Protein 1VFI (pdb70)

Foldseek 3Di:
DDDDFADQCPVVQCVLLVVLVVQLVVQCVVCPVPPPSVVSSVVSCVVPVVVSVVSSVVSSVVCLVVSLVVQNPPQDDPPDDCDPSSCVCCVTNYD

Nearest PDB structures (foldseek):
  1vfi-assembly1_A  TM=8.852E-01  e=7.600E-11  Ascidia sydneiensis samea
  1vfi-assembly1_A  TM=9.109E-01  e=5.652E-12  Ascidia sydneiensis samea
  1vfi-assembly1_A  TM=7.689E-01  e=2.178E-11  Ascidia sydneiensis samea
  1vfi-assembly1_A  TM=8.622E-01  e=2.109E-12  Ascidia sydneiensis samea
  1vfi-assembly1_A  TM=8.698E-01  e=5.905E-11  Ascidia sydneiensis samea

Secondary structure (DSSP, 8-state):
--S-S---SSSS-SSTTHHHHHHHHHHHHHTTT-TTHHHHHHHHHHHH-HHHHHHHHHHHHHHHHHHHHHS-SSSS-SS-SS-HHHHHHHHHS--

InterPro domains:
  IPR021544 Vanadium-binding protein 2 [PF11437] (34-119)
  IPR037242 Vanadium-binding protein 2 superfamily [G3DSA:1.10.246.100] (26-120)
  IPR037242 Vanadium-binding protein 2 superfamily [SSF144129] (31-120)

Solvent-accessible surface area: 7465 Å² total; per-residue (Å²): 231,82,170,173,78,74,67,92,24,178,57,128,9,94,112,26,9,108,59,9,73,55,21,65,105,161,6,16,102,95,6,98,127,43,90,101,68,131,77,38,63,114,106,32,47,136,78,97,1,82,74,41,45,130,72,7,92,42,20,129,119,116,18,112,118,53,3,57,62,61,44,4,69,113,67,7,75,176,154,54,162,172,24,122,64,7,166,56,12,30,160,98,46,23,180

CATH classification: 1.10.246.100

Radius of gyration: 17.36 Å; Cα contacts (8 Å, |Δi|>4): 86; chains: 1; bounding box: 31×47×28 Å

GO terms:
  GO:0005515 protein binding (F, IPI)

Structure (mmCIF, N/CA/C/O backbone):
data_1VFI
#
_entry.id   1VFI
#
loop_
_atom_site.group_PDB
_atom_site.id
_atom_site.type_symbol
_atom_site.label_atom_id
_atom_site.label_alt_id
_atom_site.label_comp_id
_atom_site.label_asym_id
_atom_site.label_entity_id
_atom_site.label_seq_id
_atom_site.pdbx_PDB_ins_code
_atom_site.Cartn_x
_atom_site.Cartn_y
_atom_site.Cartn_z
_atom_site.occupancy
_atom_site.B_iso_or_equiv
_atom_site.auth_seq_id
_atom_site.auth_comp_id
_atom_site.auth_asym_id
_atom_site.auth_atom_id
_atom_site.pdbx_PDB_model_num
ATOM 1 N N . ILE A 1 1 ? -18.170 16.358 4.103 1.00 0.00 1 ILE A N 1
ATOM 2 C CA . ILE A 1 1 ? -16.730 16.348 3.909 1.00 0.00 1 ILE A CA 1
ATOM 3 C C . ILE A 1 1 ? -16.341 17.473 2.949 1.00 0.00 1 ILE A C 1
ATOM 4 O O . ILE A 1 1 ? -16.942 17.623 1.886 1.00 0.00 1 ILE A O 1
ATOM 20 N N . SER A 1 2 ? -15.338 18.236 3.358 1.00 0.00 2 SER A N 1
ATOM 21 C CA . SER A 1 2 ? -14.861 19.344 2.547 1.00 0.00 2 SER A CA 1
ATOM 22 C C . SER A 1 2 ? -13.360 19.199 2.293 1.00 0.00 2 SER A C 1
ATOM 23 O O . SER A 1 2 ? -12.695 18.382 2.929 1.00 0.00 2 SER A O 1
ATOM 31 N N . GLU A 1 3 ? -12.868 20.004 1.363 1.00 0.00 3 GLU A N 1
ATOM 32 C CA . GLU A 1 3 ? -11.457 19.975 1.017 1.00 0.00 3 GLU A CA 1
ATOM 33 C C . GLU A 1 3 ? -10.630 20.662 2.106 1.00 0.00 3 GLU A C 1
ATOM 34 O O . GLU A 1 3 ? -10.389 21.867 2.040 1.00 0.00 3 GLU A O 1
ATOM 46 N N . PHE A 1 4 ? -10.218 19.866 3.082 1.00 0.00 4 PHE A N 1
ATOM 47 C CA . PHE A 1 4 ? -9.423 20.383 4.183 1.00 0.00 4 PHE A CA 1
ATOM 48 C C . PHE A 1 4 ? -8.819 19.242 5.005 1.00 0.00 4 PHE A C 1
ATOM 49 O O . PHE A 1 4 ? -9.133 18.075 4.779 1.00 0.00 4 PHE A O 1
ATOM 66 N N . ALA A 1 5 ? -7.963 19.621 5.943 1.00 0.00 5 ALA A N 1
ATOM 67 C CA . ALA A 1 5 ? -7.313 18.644 6.801 1.00 0.00 5 ALA A CA 1
ATOM 68 C C . ALA A 1 5 ? -6.359 17.791 5.962 1.00 0.00 5 ALA A C 1
ATOM 69 O O . ALA A 1 5 ? -6.431 17.797 4.735 1.00 0.00 5 ALA A O 1
ATOM 76 N N . PRO A 1 6 ? -5.463 17.059 6.678 1.00 0.00 6 PRO A N 1
ATOM 77 C CA . PRO A 1 6 ? -4.496 16.203 6.013 1.00 0.00 6 PRO A CA 1
ATOM 78 C C . PRO A 1 6 ? -5.162 14.933 5.481 1.00 0.00 6 PRO A C 1
ATOM 79 O O . PRO A 1 6 ? -6.186 14.498 6.006 1.00 0.00 6 PRO A O 1
ATOM 90 N N . VAL A 1 7 ? -4.554 14.372 4.446 1.00 0.00 7 VAL A N 1
ATOM 91 C CA . VAL A 1 7 ? -5.075 13.160 3.838 1.00 0.00 7 VAL A CA 1
ATOM 92 C C . VAL A 1 7 ? -4.211 11.970 4.260 1.00 0.00 7 VAL A C 1
ATOM 93 O O . VAL A 1 7 ? -3.047 12.140 4.619 1.00 0.00 7 VAL A O 1
ATOM 106 N N . ASP A 1 8 ? -4.815 10.792 4.203 1.00 0.00 8 ASP A N 1
ATOM 107 C CA . ASP A 1 8 ? -4.115 9.574 4.576 1.00 0.00 8 ASP A CA 1
ATOM 108 C C . ASP A 1 8 ? -3.823 8.754 3.317 1.00 0.00 8 ASP A C 1
ATOM 109 O O . ASP A 1 8 ? -4.093 9.202 2.204 1.00 0.00 8 ASP A O 1
ATOM 118 N N . CYS A 1 9 ? -3.275 7.568 3.537 1.00 0.00 9 CYS A N 1
ATOM 119 C CA . CYS A 1 9 ? -2.944 6.681 2.434 1.00 0.00 9 CYS A CA 1
ATOM 120 C C . CYS A 1 9 ? -3.132 5.238 2.905 1.00 0.00 9 CYS A C 1
ATOM 121 O O . CYS A 1 9 ? -3.801 4.447 2.242 1.00 0.00 9 CYS A O 1
ATOM 128 N N . LYS A 1 10 ? -2.530 4.938 4.047 1.00 0.00 10 LYS A N 1
ATOM 129 C CA . LYS A 1 10 ? -2.623 3.604 4.614 1.00 0.00 10 LYS A CA 1
ATOM 130 C C . LYS A 1 10 ? -4.077 3.129 4.555 1.00 0.00 10 LYS A C 1
ATOM 131 O O . LYS A 1 10 ? -4.370 2.089 3.967 1.00 0.00 10 LYS A O 1
ATOM 150 N N . GLY A 1 11 ? -4.948 3.915 5.171 1.00 0.00 11 GLY A N 1
ATOM 151 C CA . GLY A 1 11 ? -6.364 3.588 5.195 1.00 0.00 11 GLY A CA 1
ATOM 152 C C . GLY A 1 11 ? -6.954 3.604 3.784 1.00 0.00 11 GLY A C 1
ATOM 153 O O . GLY A 1 11 ? -7.807 2.781 3.455 1.00 0.00 11 GLY A O 1
ATOM 157 N N . GLN A 1 12 ? -6.478 4.550 2.988 1.00 0.00 12 GLN A N 1
ATOM 158 C CA . GLN A 1 12 ? -6.948 4.683 1.620 1.00 0.00 12 GLN A CA 1
ATOM 159 C C . GLN A 1 12 ? -6.219 3.694 0.709 1.00 0.00 12 GLN A C 1
ATOM 160 O O . GLN A 1 12 ? -5.562 4.095 -0.250 1.00 0.00 12 GLN A O 1
ATOM 174 N N . CYS A 1 13 ? -6.360 2.419 1.041 1.00 0.00 13 CYS A N 1
ATOM 175 C CA . CYS A 1 13 ? -5.724 1.368 0.265 1.00 0.00 13 CYS A CA 1
ATOM 176 C C . CYS A 1 13 ? -6.438 0.049 0.564 1.00 0.00 13 CYS A C 1
ATOM 177 O O . CYS A 1 13 ? -5.796 -0.951 0.879 1.00 0.00 13 CYS A O 1
ATOM 184 N N . THR A 1 14 ? -7.758 0.090 0.456 1.00 0.00 14 THR A N 1
ATOM 185 C CA . THR A 1 14 ? -8.567 -1.090 0.712 1.00 0.00 14 THR A CA 1
ATOM 186 C C . THR A 1 14 ? -8.919 -1.790 -0.602 1.00 0.00 14 THR A C 1
ATOM 187 O O . THR A 1 14 ? -8.933 -3.018 -0.671 1.00 0.00 14 THR A O 1
ATOM 198 N N . THR A 1 15 ? -9.194 -0.979 -1.613 1.00 0.00 15 THR A N 1
ATOM 199 C CA . THR A 1 15 ? -9.545 -1.505 -2.921 1.00 0.00 15 THR A CA 1
ATOM 200 C C . THR A 1 15 ? -8.355 -2.244 -3.535 1.00 0.00 15 THR A C 1
ATOM 201 O O . THR A 1 15 ? -8.500 -3.362 -4.026 1.00 0.00 15 THR A O 1
ATOM 212 N N . PRO A 1 16 ? -7.173 -1.572 -3.487 1.00 0.00 16 PRO A N 1
ATOM 213 C CA . PRO A 1 16 ? -5.959 -2.153 -4.033 1.00 0.00 16 PRO A CA 1
ATOM 214 C C . PRO A 1 16 ? -5.413 -3.247 -3.113 1.00 0.00 16 PRO A C 1
ATOM 215 O O . PRO A 1 16 ? -4.588 -4.059 -3.530 1.00 0.00 16 PRO A O 1
ATOM 226 N N . CYS A 1 17 ? -5.896 -3.234 -1.879 1.00 0.00 17 CYS A N 1
ATOM 227 C CA . CYS A 1 17 ? -5.467 -4.216 -0.897 1.00 0.00 17 CYS A CA 1
ATOM 228 C C . CYS A 1 17 ? -6.692 -5.019 -0.454 1.00 0.00 17 CYS A C 1
ATOM 229 O O . CYS A 1 17 ? -6.734 -5.526 0.666 1.00 0.00 17 CYS A O 1
ATOM 236 N N . GLU A 1 18 ? -7.658 -5.109 -1.356 1.00 0.00 18 GLU A N 1
ATOM 237 C CA . GLU A 1 18 ? -8.881 -5.842 -1.072 1.00 0.00 18 GLU A CA 1
ATOM 238 C C . GLU A 1 18 ? -8.626 -7.349 -1.149 1.00 0.00 18 GLU A C 1
ATOM 239 O O . GLU A 1 18 ? -8.970 -8.087 -0.228 1.00 0.00 18 GLU A O 1
ATOM 251 N N . PRO A 1 19 ? -8.010 -7.770 -2.285 1.00 0.00 19 PRO A N 1
ATOM 252 C CA . PRO A 1 19 ? -7.705 -9.176 -2.494 1.00 0.00 19 PRO A CA 1
ATOM 253 C C . PRO A 1 19 ? -6.510 -9.610 -1.644 1.00 0.00 19 PRO A C 1
ATOM 254 O O . PRO A 1 19 ? -6.428 -10.764 -1.225 1.00 0.00 19 PRO A O 1
ATOM 265 N N . LEU A 1 20 ? -5.613 -8.663 -1.414 1.00 0.00 20 LEU A N 1
ATOM 266 C CA . LEU A 1 20 ? -4.426 -8.933 -0.620 1.00 0.00 20 LEU A CA 1
ATOM 267 C C . LEU A 1 20 ? -4.841 -9.269 0.813 1.00 0.00 20 LEU A C 1
ATOM 268 O O . LEU A 1 20 ? -4.604 -10.378 1.288 1.00 0.00 20 LEU A O 1
ATOM 284 N N . THR A 1 21 ? -5.455 -8.290 1.463 1.00 0.00 21 THR A N 1
ATOM 285 C CA . THR A 1 21 ? -5.905 -8.468 2.832 1.00 0.00 21 THR A CA 1
ATOM 286 C C . THR A 1 21 ? -6.650 -9.797 2.980 1.00 0.00 21 THR A C 1
ATOM 287 O O . THR A 1 21 ? -6.377 -10.566 3.901 1.00 0.00 21 THR A O 1
ATOM 298 N N . ALA A 1 22 ? -7.575 -10.026 2.060 1.00 0.00 22 ALA A N 1
ATOM 299 C CA . ALA A 1 22 ? -8.360 -11.248 2.077 1.00 0.00 22 ALA A CA 1
ATOM 300 C C . ALA A 1 22 ? -7.420 -12.454 2.035 1.00 0.00 22 ALA A C 1
ATOM 301 O O . ALA A 1 22 ? -7.713 -13.496 2.621 1.00 0.00 22 ALA A O 1
ATOM 308 N N . CYS A 1 23 ? -6.308 -12.274 1.337 1.00 0.00 23 CYS A N 1
ATOM 309 C CA . CYS A 1 23 ? -5.323 -13.334 1.211 1.00 0.00 23 CYS A CA 1
ATOM 310 C C . CYS A 1 23 ? -4.692 -13.569 2.585 1.00 0.00 23 CYS A C 1
ATOM 311 O O . CYS A 1 23 ? -4.662 -14.698 3.073 1.00 0.00 23 CYS A O 1
ATOM 318 N N . LYS A 1 24 ? -4.203 -12.485 3.169 1.00 0.00 24 LYS A N 1
ATOM 319 C CA . LYS A 1 24 ? -3.574 -12.559 4.477 1.00 0.00 24 LYS A CA 1
ATOM 320 C C . LYS A 1 24 ? -4.564 -13.153 5.481 1.00 0.00 24 LYS A C 1
ATOM 321 O O . LYS A 1 24 ? -4.217 -14.055 6.241 1.00 0.00 24 LYS A O 1
ATOM 340 N N . GLU A 1 25 ? -5.778 -12.621 5.452 1.00 0.00 25 GLU A N 1
ATOM 341 C CA . GLU A 1 25 ? -6.821 -13.087 6.350 1.00 0.00 25 GLU A CA 1
ATOM 342 C C . GLU A 1 25 ? -7.034 -14.593 6.180 1.00 0.00 25 GLU A C 1
ATOM 343 O O . GLU A 1 25 ? -6.718 -15.373 7.076 1.00 0.00 25 GLU A O 1
ATOM 355 N N . LYS A 1 26 ? -7.570 -14.955 5.023 1.00 0.00 26 LYS A N 1
ATOM 356 C CA . LYS A 1 26 ? -7.829 -16.353 4.724 1.00 0.00 26 LYS A CA 1
ATOM 357 C C . LYS A 1 26 ? -6.669 -17.205 5.243 1.00 0.00 26 LYS A C 1
ATOM 358 O O . LYS A 1 26 ? -6.886 -18.269 5.822 1.00 0.00 26 LYS A O 1
ATOM 377 N N . CYS A 1 27 ? -5.463 -16.706 5.017 1.00 0.00 27 CYS A N 1
ATOM 378 C CA . CYS A 1 27 ? -4.269 -17.408 5.455 1.00 0.00 27 CYS A CA 1
ATOM 379 C C . CYS A 1 27 ? -4.242 -17.403 6.985 1.00 0.00 27 CYS A C 1
ATOM 380 O O . CYS A 1 27 ? -4.138 -18.457 7.611 1.00 0.00 27 CYS A O 1
ATOM 387 N N . ALA A 1 28 ? -4.337 -16.205 7.543 1.00 0.00 28 ALA A N 1
ATOM 388 C CA . ALA A 1 28 ? -4.325 -16.049 8.987 1.00 0.00 28 ALA A CA 1
ATOM 389 C C . ALA A 1 28 ? -5.150 -17.169 9.624 1.00 0.00 28 ALA A C 1
ATOM 390 O O . ALA A 1 28 ? -4.734 -17.765 10.616 1.00 0.00 28 ALA A O 1
ATOM 397 N N . GLU A 1 29 ? -6.306 -17.422 9.027 1.00 0.00 29 GLU A N 1
ATOM 398 C CA . GLU A 1 29 ? -7.194 -18.459 9.523 1.00 0.00 29 GLU A CA 1
ATOM 399 C C . GLU A 1 29 ? -6.529 -19.832 9.397 1.00 0.00 29 GLU A C 1
ATOM 400 O O . GLU A 1 29 ? -6.411 -20.561 10.380 1.00 0.00 29 GLU A O 1
ATOM 412 N N . SER A 1 30 ? -6.111 -20.141 8.179 1.00 0.00 30 SER A N 1
ATOM 413 C CA . SER A 1 30 ? -5.460 -21.413 7.911 1.00 0.00 30 SER A CA 1
ATOM 414 C C . SER A 1 30 ? -4.184 -21.534 8.746 1.00 0.00 30 SER A C 1
ATOM 415 O O . SER A 1 30 ? -3.724 -22.640 9.026 1.00 0.00 30 SER A O 1
ATOM 423 N N . CYS A 1 31 ? -3.649 -20.382 9.122 1.00 0.00 31 CYS A N 1
ATOM 424 C CA . CYS A 1 31 ? -2.436 -20.345 9.920 1.00 0.00 31 CYS A CA 1
ATOM 425 C C . CYS A 1 31 ? -2.806 -19.905 11.338 1.00 0.00 31 CYS A C 1
ATOM 426 O O . CYS A 1 31 ? -2.198 -18.986 11.885 1.00 0.00 31 CYS A O 1
ATOM 433 N N . GLU A 1 32 ? -3.801 -20.582 11.892 1.00 0.00 32 GLU A N 1
ATOM 434 C CA . GLU A 1 32 ? -4.259 -20.272 13.236 1.00 0.00 32 GLU A CA 1
ATOM 435 C C . GLU A 1 32 ? -3.350 -20.934 14.273 1.00 0.00 32 GLU A C 1
ATOM 436 O O . GLU A 1 32 ? -3.154 -22.148 14.248 1.00 0.00 32 GLU A O 1
ATOM 448 N N . THR A 1 33 ? -2.817 -20.106 15.160 1.00 0.00 33 THR A N 1
ATOM 449 C CA . THR A 1 33 ? -1.932 -20.596 16.203 1.00 0.00 33 THR A CA 1
ATOM 450 C C . THR A 1 33 ? -0.908 -21.570 15.620 1.00 0.00 33 THR A C 1
ATOM 451 O O . THR A 1 33 ? -0.459 -22.489 16.305 1.00 0.00 33 THR A O 1
ATOM 462 N N . SER A 1 34 ? -0.567 -21.338 14.361 1.00 0.00 34 SER A N 1
ATOM 463 C CA . SER A 1 34 ? 0.397 -22.184 13.677 1.00 0.00 34 SER A CA 1
ATOM 464 C C . SER A 1 34 ? 1.819 -21.786 14.078 1.00 0.00 34 SER A C 1
ATOM 465 O O . SER A 1 34 ? 2.071 -20.633 14.425 1.00 0.00 34 SER A O 1
ATOM 473 N N . ALA A 1 35 ? 2.711 -22.764 14.018 1.00 0.00 35 ALA A N 1
ATOM 474 C CA . ALA A 1 35 ? 4.101 -22.531 14.371 1.00 0.00 35 ALA A CA 1
ATOM 475 C C . ALA A 1 35 ? 4.647 -21.371 13.536 1.00 0.00 35 ALA A C 1
ATOM 476 O O . ALA A 1 35 ? 4.806 -21.496 12.322 1.00 0.00 35 ALA A O 1
ATOM 483 N N . ASP A 1 36 ? 4.919 -20.269 14.219 1.00 0.00 36 ASP A N 1
ATOM 484 C CA . ASP A 1 36 ? 5.444 -19.087 13.555 1.00 0.00 36 ASP A CA 1
ATOM 485 C C . ASP A 1 36 ? 4.391 -18.541 12.588 1.00 0.00 36 ASP A C 1
ATOM 486 O O . ASP A 1 36 ? 4.590 -18.559 11.374 1.00 0.00 36 ASP A O 1
ATOM 495 N N . LYS A 1 37 ? 3.295 -18.068 13.163 1.00 0.00 37 LYS A N 1
ATOM 496 C CA . LYS A 1 37 ? 2.211 -17.518 12.367 1.00 0.00 37 LYS A CA 1
ATOM 497 C C . LYS A 1 37 ? 2.795 -16.671 11.234 1.00 0.00 37 LYS A C 1
ATOM 498 O O . LYS A 1 37 ? 2.529 -16.929 10.061 1.00 0.00 37 LYS A O 1
ATOM 517 N N . LYS A 1 38 ? 3.579 -15.677 11.625 1.00 0.00 38 LYS A N 1
ATOM 518 C CA . LYS A 1 38 ? 4.203 -14.791 10.657 1.00 0.00 38 LYS A CA 1
ATOM 519 C C . LYS A 1 38 ? 4.710 -15.614 9.472 1.00 0.00 38 LYS A C 1
ATOM 520 O O . LYS A 1 38 ? 4.176 -15.513 8.368 1.00 0.00 38 LYS A O 1
ATOM 539 N N . THR A 1 39 ? 5.735 -16.409 9.740 1.00 0.00 39 THR A N 1
ATOM 540 C CA . THR A 1 39 ? 6.321 -17.249 8.709 1.00 0.00 39 THR A CA 1
ATOM 541 C C . THR A 1 39 ? 5.223 -17.912 7.874 1.00 0.00 39 THR A C 1
ATOM 542 O O . THR A 1 39 ? 5.189 -17.760 6.654 1.00 0.00 39 THR A O 1
ATOM 553 N N . CYS A 1 40 ? 4.353 -18.634 8.565 1.00 0.00 40 CYS A N 1
ATOM 554 C CA . CYS A 1 40 ? 3.258 -19.321 7.903 1.00 0.00 40 CYS A CA 1
ATOM 555 C C . CYS A 1 40 ? 2.605 -18.348 6.919 1.00 0.00 40 CYS A C 1
ATOM 556 O O . CYS A 1 40 ? 2.649 -18.561 5.708 1.00 0.00 40 CYS A O 1
ATOM 563 N N . ARG A 1 41 ? 2.016 -17.300 7.475 1.00 0.00 41 ARG A N 1
ATOM 564 C CA . ARG A 1 41 ? 1.355 -16.293 6.661 1.00 0.00 41 ARG A CA 1
ATOM 565 C C . ARG A 1 41 ? 2.282 -15.828 5.536 1.00 0.00 41 ARG A C 1
ATOM 566 O O . ARG A 1 41 ? 1.884 -15.794 4.373 1.00 0.00 41 ARG A O 1
ATOM 587 N N . ARG A 1 42 ? 3.501 -15.482 5.923 1.00 0.00 42 ARG A N 1
ATOM 588 C CA . ARG A 1 42 ? 4.488 -15.021 4.961 1.00 0.00 42 ARG A CA 1
ATOM 589 C C . ARG A 1 42 ? 4.518 -15.948 3.745 1.00 0.00 42 ARG A C 1
ATOM 590 O O . ARG A 1 42 ? 4.459 -15.486 2.606 1.00 0.00 42 ARG A O 1
ATOM 611 N N . ASN A 1 43 ? 4.610 -17.239 4.027 1.00 0.00 43 ASN A N 1
ATOM 612 C CA . ASN A 1 43 ? 4.649 -18.236 2.970 1.00 0.00 43 ASN A CA 1
ATOM 613 C C . ASN A 1 43 ? 3.319 -18.221 2.213 1.00 0.00 43 ASN A C 1
ATOM 614 O O . ASN A 1 43 ? 3.295 -18.364 0.991 1.00 0.00 43 ASN A O 1
ATOM 625 N N . CYS A 1 44 ? 2.246 -18.048 2.970 1.00 0.00 44 CYS A N 1
ATOM 626 C CA . CYS A 1 44 ? 0.916 -18.014 2.386 1.00 0.00 44 CYS A CA 1
ATOM 627 C C . CYS A 1 44 ? 0.808 -16.763 1.511 1.00 0.00 44 CYS A C 1
ATOM 628 O O . CYS A 1 44 ? -0.021 -16.705 0.604 1.00 0.00 44 CYS A O 1
ATOM 635 N N . LYS A 1 45 ? 1.657 -15.792 1.815 1.00 0.00 45 LYS A N 1
ATOM 636 C CA . LYS A 1 45 ? 1.667 -14.546 1.067 1.00 0.00 45 LYS A CA 1
ATOM 637 C C . LYS A 1 45 ? 2.300 -14.785 -0.305 1.00 0.00 45 LYS A C 1
ATOM 638 O O . LYS A 1 45 ? 2.122 -13.984 -1.222 1.00 0.00 45 LYS A O 1
ATOM 657 N N . LYS A 1 46 ? 3.027 -15.888 -0.402 1.00 0.00 46 LYS A N 1
ATOM 658 C CA . LYS A 1 46 ? 3.687 -16.242 -1.647 1.00 0.00 46 LYS A CA 1
ATOM 659 C C . LYS A 1 46 ? 2.798 -17.206 -2.435 1.00 0.00 46 LYS A C 1
ATOM 660 O O . LYS A 1 46 ? 2.902 -17.294 -3.658 1.00 0.00 46 LYS A O 1
ATOM 679 N N . ALA A 1 47 ? 1.944 -17.906 -1.703 1.00 0.00 47 ALA A N 1
ATOM 680 C CA . ALA A 1 47 ? 1.038 -18.861 -2.318 1.00 0.00 47 ALA A CA 1
ATOM 681 C C . ALA A 1 47 ? 0.376 -18.216 -3.537 1.00 0.00 47 ALA A C 1
ATOM 682 O O . ALA A 1 47 ? 0.531 -18.697 -4.659 1.00 0.00 47 ALA A O 1
ATOM 689 N N . ASP A 1 48 ? -0.349 -17.138 -3.277 1.00 0.00 48 ASP A N 1
ATOM 690 C CA . ASP A 1 48 ? -1.035 -16.423 -4.339 1.00 0.00 48 ASP A CA 1
ATOM 691 C C . ASP A 1 48 ? -1.385 -15.014 -3.856 1.00 0.00 48 ASP A C 1
ATOM 692 O O . ASP A 1 48 ? -2.481 -14.519 -4.116 1.00 0.00 48 ASP A O 1
ATOM 701 N N . CYS A 1 49 ? -0.434 -14.407 -3.162 1.00 0.00 49 CYS A N 1
ATOM 702 C CA . CYS A 1 49 ? -0.628 -13.065 -2.640 1.00 0.00 49 CYS A CA 1
ATOM 703 C C . CYS A 1 49 ? 0.568 -12.208 -3.062 1.00 0.00 49 CYS A C 1
ATOM 704 O O . CYS A 1 49 ? 0.884 -11.214 -2.411 1.00 0.00 49 CYS A O 1
ATOM 711 N N . GLU A 1 50 ? 1.199 -12.625 -4.150 1.00 0.00 50 GLU A N 1
ATOM 712 C CA . GLU A 1 50 ? 2.353 -11.908 -4.666 1.00 0.00 50 GLU A CA 1
ATOM 713 C C . GLU A 1 50 ? 1.903 -10.671 -5.446 1.00 0.00 50 GLU A C 1
ATOM 714 O O . GLU A 1 50 ? 2.406 -9.572 -5.217 1.00 0.00 50 GLU A O 1
ATOM 726 N N . PRO A 1 51 ? 0.937 -10.898 -6.375 1.00 0.00 51 PRO A N 1
ATOM 727 C CA . PRO A 1 51 ? 0.414 -9.815 -7.191 1.00 0.00 51 PRO A CA 1
ATOM 728 C C . PRO A 1 51 ? -0.527 -8.922 -6.379 1.00 0.00 51 PRO A C 1
ATOM 729 O O . PRO A 1 51 ? -0.525 -7.703 -6.540 1.00 0.00 51 PRO A O 1
ATOM 740 N N . GLN A 1 52 ? -1.309 -9.565 -5.524 1.00 0.00 52 GLN A N 1
ATOM 741 C CA . GLN A 1 52 ? -2.253 -8.845 -4.686 1.00 0.00 52 GLN A CA 1
ATOM 742 C C . GLN A 1 52 ? -1.515 -7.851 -3.787 1.00 0.00 52 GLN A C 1
ATOM 743 O O . GLN A 1 52 ? -1.916 -6.694 -3.673 1.00 0.00 52 GLN A O 1
ATOM 757 N N . ASP A 1 53 ? -0.448 -8.339 -3.171 1.00 0.00 53 ASP A N 1
ATOM 758 C CA . ASP A 1 53 ? 0.350 -7.508 -2.285 1.00 0.00 53 ASP A CA 1
ATOM 759 C C . ASP A 1 53 ? 0.933 -6.338 -3.080 1.00 0.00 53 ASP A C 1
ATOM 760 O O . ASP A 1 53 ? 0.958 -5.207 -2.597 1.00 0.00 53 ASP A O 1
ATOM 769 N N . LYS A 1 54 ? 1.389 -6.650 -4.284 1.00 0.00 54 LYS A N 1
ATOM 770 C CA . LYS A 1 54 ? 1.970 -5.638 -5.149 1.00 0.00 54 LYS A CA 1
ATOM 771 C C . LYS A 1 54 ? 0.960 -4.507 -5.355 1.00 0.00 54 LYS A C 1
ATOM 772 O O . LYS A 1 54 ? 1.271 -3.342 -5.112 1.00 0.00 54 LYS A O 1
ATOM 791 N N . VAL A 1 55 ? -0.227 -4.891 -5.799 1.00 0.00 55 VAL A N 1
ATOM 792 C CA . VAL A 1 55 ? -1.285 -3.923 -6.039 1.00 0.00 55 VAL A CA 1
ATOM 793 C C . VAL A 1 55 ? -1.383 -2.974 -4.843 1.00 0.00 55 VAL A C 1
ATOM 794 O O . VAL A 1 55 ? -1.675 -1.790 -5.008 1.00 0.00 55 VAL A O 1
ATOM 807 N N . CYS A 1 56 ? -1.134 -3.529 -3.666 1.00 0.00 56 CYS A N 1
ATOM 808 C CA . CYS A 1 56 ? -1.191 -2.746 -2.443 1.00 0.00 56 CYS A CA 1
ATOM 809 C C . CYS A 1 56 ? -0.128 -1.649 -2.525 1.00 0.00 56 CYS A C 1
ATOM 810 O O . CYS A 1 56 ? -0.454 -0.463 -2.545 1.00 0.00 56 CYS A O 1
ATOM 817 N N . ASP A 1 57 ? 1.123 -2.084 -2.570 1.00 0.00 57 ASP A N 1
ATOM 818 C CA . ASP A 1 57 ? 2.236 -1.153 -2.650 1.00 0.00 57 ASP A CA 1
ATOM 819 C C . ASP A 1 57 ? 1.894 -0.039 -3.640 1.00 0.00 57 ASP A C 1
ATOM 820 O O . ASP A 1 57 ? 1.972 1.142 -3.303 1.00 0.00 57 ASP A O 1
ATOM 829 N N . ALA A 1 58 ? 1.524 -0.453 -4.843 1.00 0.00 58 ALA A N 1
ATOM 830 C CA . ALA A 1 58 ? 1.169 0.496 -5.885 1.00 0.00 58 ALA A CA 1
ATOM 831 C C . ALA A 1 58 ? 0.324 1.619 -5.281 1.00 0.00 58 ALA A C 1
ATOM 832 O O . ALA A 1 58 ? 0.635 2.796 -5.453 1.00 0.00 58 ALA A O 1
ATOM 839 N N . CYS A 1 59 ? -0.729 1.215 -4.585 1.00 0.00 59 CYS A N 1
ATOM 840 C CA . CYS A 1 59 ? -1.621 2.172 -3.954 1.00 0.00 59 CYS A CA 1
ATOM 841 C C . CYS A 1 59 ? -0.782 3.108 -3.082 1.00 0.00 59 CYS A C 1
ATOM 842 O O . CYS A 1 59 ? -0.821 4.325 -3.256 1.00 0.00 59 CYS A O 1
ATOM 849 N N . ARG A 1 60 ? -0.043 2.505 -2.162 1.00 0.00 60 ARG A N 1
ATOM 850 C CA . ARG A 1 60 ? 0.804 3.270 -1.263 1.00 0.00 60 ARG A CA 1
ATOM 851 C C . ARG A 1 60 ? 1.788 4.127 -2.061 1.00 0.00 60 ARG A C 1
ATOM 852 O O . ARG A 1 60 ? 2.198 5.194 -1.607 1.00 0.00 60 ARG A O 1
ATOM 873 N N . MET A 1 61 ? 2.140 3.627 -3.237 1.00 0.00 61 MET A N 1
ATOM 874 C CA . MET A 1 61 ? 3.069 4.334 -4.103 1.00 0.00 61 MET A CA 1
ATOM 875 C C . MET A 1 61 ? 2.381 5.507 -4.803 1.00 0.00 61 MET A C 1
ATOM 876 O O . MET A 1 61 ? 2.916 6.614 -4.837 1.00 0.00 61 MET A O 1
ATOM 890 N N . LYS A 1 62 ? 1.206 5.225 -5.345 1.00 0.00 62 LYS A N 1
ATOM 891 C CA . LYS A 1 62 ? 0.439 6.243 -6.043 1.00 0.00 62 LYS A CA 1
ATOM 892 C C . LYS A 1 62 ? -0.031 7.298 -5.039 1.00 0.00 62 LYS A C 1
ATOM 893 O O . LYS A 1 62 ? 0.257 8.483 -5.198 1.00 0.00 62 LYS A O 1
ATOM 912 N N . CYS A 1 63 ? -0.748 6.829 -4.028 1.00 0.00 63 CYS A N 1
ATOM 913 C CA . CYS A 1 63 ? -1.261 7.717 -2.999 1.00 0.00 63 CYS A CA 1
ATOM 914 C C . CYS A 1 63 ? -0.155 8.705 -2.622 1.00 0.00 63 CYS A C 1
ATOM 915 O O . CYS A 1 63 ? -0.388 9.911 -2.566 1.00 0.00 63 CYS A O 1
ATOM 922 N N . HIS A 1 64 ? 1.025 8.156 -2.372 1.00 0.00 64 HIS A N 1
ATOM 923 C CA . HIS A 1 64 ? 2.167 8.973 -2.001 1.00 0.00 64 HIS A CA 1
ATOM 924 C C . HIS A 1 64 ? 2.251 10.188 -2.927 1.00 0.00 64 HIS A C 1
ATOM 925 O O . HIS A 1 64 ? 2.365 11.321 -2.462 1.00 0.00 64 HIS A O 1
ATOM 939 N N . LYS A 1 65 ? 2.190 9.911 -4.221 1.00 0.00 65 LYS A N 1
ATOM 940 C CA . LYS A 1 65 ? 2.258 10.967 -5.217 1.00 0.00 65 LYS A CA 1
ATOM 941 C C . LYS A 1 65 ? 0.931 11.730 -5.236 1.00 0.00 65 LYS A C 1
ATOM 942 O O . LYS A 1 65 ? 0.913 12.954 -5.119 1.00 0.00 65 LYS A O 1
ATOM 961 N N . ALA A 1 66 ? -0.147 10.974 -5.384 1.00 0.00 66 ALA A N 1
ATOM 962 C CA . ALA A 1 66 ? -1.475 11.563 -5.420 1.00 0.00 66 ALA A CA 1
ATOM 963 C C . ALA A 1 66 ? -1.594 12.609 -4.309 1.00 0.00 66 ALA A C 1
ATOM 964 O O . ALA A 1 66 ? -2.093 13.710 -4.539 1.00 0.00 66 ALA A O 1
ATOM 971 N N . CYS A 1 67 ? -1.127 12.228 -3.129 1.00 0.00 67 CYS A N 1
ATOM 972 C CA . CYS A 1 67 ? -1.176 13.119 -1.982 1.00 0.00 67 CYS A CA 1
ATOM 973 C C . CYS A 1 67 ? -0.391 14.387 -2.326 1.00 0.00 67 CYS A C 1
ATOM 974 O O . CYS A 1 67 ? -0.948 15.484 -2.330 1.00 0.00 67 CYS A O 1
ATOM 981 N N . ARG A 1 68 ? 0.889 14.195 -2.606 1.00 0.00 68 ARG A N 1
ATOM 982 C CA . ARG A 1 68 ? 1.756 15.309 -2.950 1.00 0.00 68 ARG A CA 1
ATOM 983 C C . ARG A 1 68 ? 1.043 16.257 -3.917 1.00 0.00 68 ARG A C 1
ATOM 984 O O . ARG A 1 68 ? 0.855 17.434 -3.613 1.00 0.00 68 ARG A O 1
ATOM 1005 N N . ALA A 1 69 ? 0.664 15.709 -5.062 1.00 0.00 69 ALA A N 1
ATOM 1006 C CA . ALA A 1 69 ? -0.024 16.490 -6.075 1.00 0.00 69 ALA A CA 1
ATOM 1007 C C . ALA A 1 69 ? -1.316 17.059 -5.484 1.00 0.00 69 ALA A C 1
ATOM 1008 O O . ALA A 1 69 ? -1.750 18.146 -5.863 1.00 0.00 69 ALA A O 1
ATOM 1015 N N . ALA A 1 70 ? -1.893 16.299 -4.566 1.00 0.00 70 ALA A N 1
ATOM 1016 C CA . ALA A 1 70 ? -3.126 16.713 -3.919 1.00 0.00 70 ALA A CA 1
ATOM 1017 C C . ALA A 1 70 ? -2.817 17.805 -2.893 1.00 0.00 70 ALA A C 1
ATOM 1018 O O . ALA A 1 70 ? -2.751 18.984 -3.237 1.00 0.00 70 ALA A O 1
ATOM 1025 N N . ASN A 1 71 ? -2.636 17.374 -1.653 1.00 0.00 71 ASN A N 1
ATOM 1026 C CA . ASN A 1 71 ? -2.335 18.300 -0.575 1.00 0.00 71 ASN A CA 1
ATOM 1027 C C . ASN A 1 71 ? -1.357 19.363 -1.080 1.00 0.00 71 ASN A C 1
ATOM 1028 O O . ASN A 1 71 ? -1.738 20.515 -1.286 1.00 0.00 71 ASN A O 1
ATOM 1039 N N . CYS A 1 72 ? -0.115 18.939 -1.265 1.00 0.00 72 CYS A N 1
ATOM 1040 C CA . CYS A 1 72 ? 0.920 19.840 -1.741 1.00 0.00 72 CYS A CA 1
ATOM 1041 C C . CYS A 1 72 ? 0.642 20.156 -3.212 1.00 0.00 72 CYS A C 1
ATOM 1042 O O . CYS A 1 72 ? -0.244 19.560 -3.822 1.00 0.00 72 CYS A O 1
ATOM 1049 N N . ALA A 1 73 ? 1.417 21.093 -3.740 1.00 0.00 73 ALA A N 1
ATOM 1050 C CA . ALA A 1 73 ? 1.265 21.495 -5.128 1.00 0.00 73 ALA A CA 1
ATOM 1051 C C . ALA A 1 73 ? 2.321 22.548 -5.467 1.00 0.00 73 ALA A C 1
ATOM 1052 O O . ALA A 1 73 ? 2.987 22.456 -6.498 1.00 0.00 73 ALA A O 1
ATOM 1059 N N . SER A 1 74 ? 2.442 23.526 -4.581 1.00 0.00 74 SER A N 1
ATOM 1060 C CA . SER A 1 74 ? 3.406 24.596 -4.774 1.00 0.00 74 SER A CA 1
ATOM 1061 C C . SER A 1 74 ? 4.760 24.193 -4.185 1.00 0.00 74 SER A C 1
ATOM 1062 O O . SER A 1 74 ? 5.806 24.586 -4.699 1.00 0.00 74 SER A O 1
ATOM 1070 N N . GLU A 1 75 ? 4.695 23.414 -3.115 1.00 0.00 75 GLU A N 1
ATOM 1071 C CA . GLU A 1 75 ? 5.903 22.954 -2.450 1.00 0.00 75 GLU A CA 1
ATOM 1072 C C . GLU A 1 75 ? 6.596 21.881 -3.292 1.00 0.00 75 GLU A C 1
ATOM 1073 O O . GLU A 1 75 ? 7.756 21.551 -3.051 1.00 0.00 75 GLU A O 1
ATOM 1085 N N . CYS A 1 76 ? 5.856 21.367 -4.264 1.00 0.00 76 CYS A N 1
ATOM 1086 C CA . CYS A 1 76 ? 6.385 20.338 -5.143 1.00 0.00 76 CYS A CA 1
ATOM 1087 C C . CYS A 1 76 ? 5.887 20.617 -6.562 1.00 0.00 76 CYS A C 1
ATOM 1088 O O . CYS A 1 76 ? 4.710 20.420 -6.861 1.00 0.00 76 CYS A O 1
ATOM 1095 N N . PRO A 1 77 ? 6.833 21.082 -7.422 1.00 0.00 77 PRO A N 1
ATOM 1096 C CA . PRO A 1 77 ? 6.502 21.389 -8.803 1.00 0.00 77 PRO A CA 1
ATOM 1097 C C . PRO A 1 77 ? 6.335 20.109 -9.625 1.00 0.00 77 PRO A C 1
ATOM 1098 O O . PRO A 1 77 ? 6.327 19.010 -9.073 1.00 0.00 77 PRO A O 1
ATOM 1109 N N . LYS A 1 78 ? 6.204 20.295 -10.930 1.00 0.00 78 LYS A N 1
ATOM 1110 C CA . LYS A 1 78 ? 6.037 19.169 -11.833 1.00 0.00 78 LYS A CA 1
ATOM 1111 C C . LYS A 1 78 ? 7.221 18.213 -11.674 1.00 0.00 78 LYS A C 1
ATOM 1112 O O . LYS A 1 78 ? 7.054 17.083 -11.217 1.00 0.00 78 LYS A O 1
ATOM 1131 N N . HIS A 1 79 ? 8.391 18.701 -12.059 1.00 0.00 79 HIS A N 1
ATOM 1132 C CA . HIS A 1 79 ? 9.602 17.904 -11.965 1.00 0.00 79 HIS A CA 1
ATOM 1133 C C . HIS A 1 79 ? 10.492 18.453 -10.848 1.00 0.00 79 HIS A C 1
ATOM 1134 O O . HIS A 1 79 ? 10.877 19.621 -10.873 1.00 0.00 79 HIS A O 1
ATOM 1148 N N . GLU A 1 80 ? 10.792 17.585 -9.893 1.00 0.00 80 GLU A N 1
ATOM 1149 C CA . GLU A 1 80 ? 11.628 17.968 -8.769 1.00 0.00 80 GLU A CA 1
ATOM 1150 C C . GLU A 1 80 ? 12.717 16.918 -8.535 1.00 0.00 80 GLU A C 1
ATOM 1151 O O . GLU A 1 80 ? 12.962 16.071 -9.393 1.00 0.00 80 GLU A O 1
ATOM 1163 N N . HIS A 1 81 ? 13.340 17.007 -7.369 1.00 0.00 81 HIS A N 1
ATOM 1164 C CA . HIS A 1 81 ? 14.396 16.075 -7.012 1.00 0.00 81 HIS A CA 1
ATOM 1165 C C . HIS A 1 81 ? 14.573 16.059 -5.492 1.00 0.00 81 HIS A C 1
ATOM 1166 O O . HIS A 1 81 ? 15.574 16.552 -4.975 1.00 0.00 81 HIS A O 1
ATOM 1180 N N . LYS A 1 82 ? 13.586 15.486 -4.819 1.00 0.00 82 LYS A N 1
ATOM 1181 C CA . LYS A 1 82 ? 13.620 15.399 -3.369 1.00 0.00 82 LYS A CA 1
ATOM 1182 C C . LYS A 1 82 ? 13.761 16.805 -2.782 1.00 0.00 82 LYS A C 1
ATOM 1183 O O . LYS A 1 82 ? 14.721 17.089 -2.067 1.00 0.00 82 LYS A O 1
ATOM 1202 N N . SER A 1 83 ? 12.789 17.646 -3.104 1.00 0.00 83 SER A N 1
ATOM 1203 C CA . SER A 1 83 ? 12.793 19.015 -2.617 1.00 0.00 83 SER A CA 1
ATOM 1204 C C . SER A 1 83 ? 12.552 19.033 -1.106 1.00 0.00 83 SER A C 1
ATOM 1205 O O . SER A 1 83 ? 11.734 18.269 -0.595 1.00 0.00 83 SER A O 1
ATOM 1213 N N . ASP A 1 84 ? 13.278 19.914 -0.433 1.00 0.00 84 ASP A N 1
ATOM 1214 C CA . ASP A 1 84 ? 13.154 20.042 1.009 1.00 0.00 84 ASP A CA 1
ATOM 1215 C C . ASP A 1 84 ? 11.764 20.583 1.350 1.00 0.00 84 ASP A C 1
ATOM 1216 O O . ASP A 1 84 ? 11.035 19.981 2.137 1.00 0.00 84 ASP A O 1
ATOM 1225 N N . THR A 1 85 ? 11.439 21.714 0.741 1.00 0.00 85 THR A N 1
ATOM 1226 C CA . THR A 1 85 ? 10.150 22.344 0.971 1.00 0.00 85 THR A CA 1
ATOM 1227 C C . THR A 1 85 ? 9.016 21.360 0.677 1.00 0.00 85 THR A C 1
ATOM 1228 O O . THR A 1 85 ? 7.895 21.539 1.151 1.00 0.00 85 THR A O 1
ATOM 1239 N N . CYS A 1 86 ? 9.346 20.342 -0.104 1.00 0.00 86 CYS A N 1
ATOM 1240 C CA . CYS A 1 86 ? 8.369 19.329 -0.467 1.00 0.00 86 CYS A CA 1
ATOM 1241 C C . CYS A 1 86 ? 8.249 18.340 0.694 1.00 0.00 86 CYS A C 1
ATOM 1242 O O . CYS A 1 86 ? 7.182 18.204 1.290 1.00 0.00 86 CYS A O 1
ATOM 1249 N N . ARG A 1 87 ? 9.359 17.674 0.979 1.00 0.00 87 ARG A N 1
ATOM 1250 C CA . ARG A 1 87 ? 9.391 16.701 2.057 1.00 0.00 87 ARG A CA 1
ATOM 1251 C C . ARG A 1 87 ? 8.843 17.318 3.345 1.00 0.00 87 ARG A C 1
ATOM 1252 O O . ARG A 1 87 ? 8.326 16.608 4.207 1.00 0.00 87 ARG A O 1
ATOM 1273 N N . ALA A 1 88 ? 8.974 18.633 3.436 1.00 0.00 88 ALA A N 1
ATOM 1274 C CA . ALA A 1 88 ? 8.499 19.354 4.605 1.00 0.00 88 ALA A CA 1
ATOM 1275 C C . ALA A 1 88 ? 6.985 19.549 4.497 1.00 0.00 88 ALA A C 1
ATOM 1276 O O . ALA A 1 88 ? 6.275 19.490 5.500 1.00 0.00 88 ALA A O 1
ATOM 1283 N N . CYS A 1 89 ? 6.536 19.777 3.272 1.00 0.00 89 CYS A N 1
ATOM 1284 C CA . CYS A 1 89 ? 5.119 19.982 3.020 1.00 0.00 89 CYS A CA 1
ATOM 1285 C C . CYS A 1 89 ? 4.399 18.646 3.217 1.00 0.00 89 CYS A C 1
ATOM 1286 O O . CYS A 1 89 ? 3.455 18.555 4.000 1.00 0.00 89 CYS A O 1
ATOM 1293 N N . MET A 1 90 ? 4.872 17.643 2.492 1.00 0.00 90 MET A N 1
ATOM 1294 C CA . MET A 1 90 ? 4.285 16.317 2.577 1.00 0.00 90 MET A CA 1
ATOM 1295 C C . MET A 1 90 ? 4.398 15.757 3.996 1.00 0.00 90 MET A C 1
ATOM 1296 O O . MET A 1 90 ? 3.553 14.974 4.428 1.00 0.00 90 MET A O 1
ATOM 1310 N N . LYS A 1 91 ? 5.449 16.179 4.683 1.00 0.00 91 LYS A N 1
ATOM 1311 C CA . LYS A 1 91 ? 5.684 15.730 6.044 1.00 0.00 91 LYS A CA 1
ATOM 1312 C C . LYS A 1 91 ? 4.524 16.182 6.933 1.00 0.00 91 LYS A C 1
ATOM 1313 O O . LYS A 1 91 ? 3.999 15.397 7.721 1.00 0.00 91 LYS A O 1
ATOM 1332 N N . THR A 1 92 ? 4.158 17.446 6.776 1.00 0.00 92 THR A N 1
ATOM 1333 C CA . THR A 1 92 ? 3.069 18.011 7.555 1.00 0.00 92 THR A CA 1
ATOM 1334 C C . THR A 1 92 ? 1.721 17.660 6.921 1.00 0.00 92 THR A C 1
ATOM 1335 O O . THR A 1 92 ? 0.869 17.049 7.565 1.00 0.00 92 THR A O 1
ATOM 1346 N N . ASN A 1 93 ? 1.571 18.061 5.667 1.00 0.00 93 ASN A N 1
ATOM 1347 C CA . ASN A 1 93 ? 0.341 17.796 4.940 1.00 0.00 93 ASN A CA 1
ATOM 1348 C C . ASN A 1 93 ? 0.086 16.287 4.910 1.00 0.00 93 ASN A C 1
ATOM 1349 O O . ASN A 1 93 ? -0.875 15.805 5.507 1.00 0.00 93 ASN A O 1
ATOM 1360 N N . CYS A 1 94 ? 0.964 15.585 4.210 1.00 0.00 94 CYS A N 1
ATOM 1361 C CA . CYS A 1 94 ? 0.846 14.141 4.095 1.00 0.00 94 CYS A CA 1
ATOM 1362 C C . CYS A 1 94 ? 1.221 13.519 5.441 1.00 0.00 94 CYS A C 1
ATOM 1363 O O . CYS A 1 94 ? 2.281 12.909 5.574 1.00 0.00 94 CYS A O 1
ATOM 1370 N N . LYS A 1 95 ? 0.332 13.696 6.407 1.00 0.00 95 LYS A N 1
ATOM 1371 C CA . LYS A 1 95 ? 0.556 13.160 7.739 1.00 0.00 95 LYS A CA 1
ATOM 1372 C C . LYS A 1 95 ? 1.138 11.750 7.625 1.00 0.00 95 LYS A C 1
ATOM 1373 O O . LYS A 1 95 ? 2.003 11.366 8.410 1.00 0.00 95 LYS A O 1
ATOM 1392 N N . ILE A 1 1 ? -13.544 16.589 12.473 1.00 0.00 1 ILE A N 2
ATOM 1393 C CA . ILE A 1 1 ? -13.315 17.857 11.801 1.00 0.00 1 ILE A CA 2
ATOM 1394 C C . ILE A 1 1 ? -11.847 18.256 11.961 1.00 0.00 1 ILE A C 2
ATOM 1395 O O . ILE A 1 1 ? -11.244 18.014 13.005 1.00 0.00 1 ILE A O 2
ATOM 1411 N N . SER A 1 2 ? -11.314 18.862 10.910 1.00 0.00 2 SER A N 2
ATOM 1412 C CA . SER A 1 2 ? -9.928 19.297 10.920 1.00 0.00 2 SER A CA 2
ATOM 1413 C C . SER A 1 2 ? -9.661 20.222 9.731 1.00 0.00 2 SER A C 2
ATOM 1414 O O . SER A 1 2 ? -10.430 20.242 8.771 1.00 0.00 2 SER A O 2
ATOM 1422 N N . GLU A 1 3 ? -8.569 20.965 9.833 1.00 0.00 3 GLU A N 2
ATOM 1423 C CA . GLU A 1 3 ? -8.192 21.890 8.778 1.00 0.00 3 GLU A CA 2
ATOM 1424 C C . GLU A 1 3 ? -6.972 21.361 8.020 1.00 0.00 3 GLU A C 2
ATOM 1425 O O . GLU A 1 3 ? -7.040 21.128 6.814 1.00 0.00 3 GLU A O 2
ATOM 1437 N N . PHE A 1 4 ? -5.886 21.188 8.759 1.00 0.00 4 PHE A N 2
ATOM 1438 C CA . PHE A 1 4 ? -4.653 20.691 8.171 1.00 0.00 4 PHE A CA 2
ATOM 1439 C C . PHE A 1 4 ? -4.349 19.271 8.654 1.00 0.00 4 PHE A C 2
ATOM 1440 O O . PHE A 1 4 ? -4.277 19.023 9.857 1.00 0.00 4 PHE A O 2
ATOM 1457 N N . ALA A 1 5 ? -4.178 18.377 7.692 1.00 0.00 5 ALA A N 2
ATOM 1458 C CA . ALA A 1 5 ? -3.883 16.989 8.004 1.00 0.00 5 ALA A CA 2
ATOM 1459 C C . ALA A 1 5 ? -3.395 16.279 6.739 1.00 0.00 5 ALA A C 2
ATOM 1460 O O . ALA A 1 5 ? -3.519 16.811 5.637 1.00 0.00 5 ALA A O 2
ATOM 1467 N N . PRO A 1 6 ? -2.835 15.057 6.946 1.00 0.00 6 PRO A N 2
ATOM 1468 C CA . PRO A 1 6 ? -2.328 14.269 5.836 1.00 0.00 6 PRO A CA 2
ATOM 1469 C C . PRO A 1 6 ? -3.474 13.647 5.036 1.00 0.00 6 PRO A C 2
ATOM 1470 O O . PRO A 1 6 ? -4.622 14.074 5.154 1.00 0.00 6 PRO A O 2
ATOM 1481 N N . VAL A 1 7 ? -3.123 12.647 4.240 1.00 0.00 7 VAL A N 2
ATOM 1482 C CA . VAL A 1 7 ? -4.109 11.962 3.420 1.00 0.00 7 VAL A CA 2
ATOM 1483 C C . VAL A 1 7 ? -4.385 10.579 4.013 1.00 0.00 7 VAL A C 2
ATOM 1484 O O . VAL A 1 7 ? -5.463 10.020 3.817 1.00 0.00 7 VAL A O 2
ATOM 1497 N N . ASP A 1 8 ? -3.393 10.066 4.725 1.00 0.00 8 ASP A N 2
ATOM 1498 C CA . ASP A 1 8 ? -3.516 8.759 5.347 1.00 0.00 8 ASP A CA 2
ATOM 1499 C C . ASP A 1 8 ? -4.237 7.809 4.389 1.00 0.00 8 ASP A C 2
ATOM 1500 O O . ASP A 1 8 ? -5.453 7.646 4.469 1.00 0.00 8 ASP A O 2
ATOM 1509 N N . CYS A 1 9 ? -3.455 7.206 3.505 1.00 0.00 9 CYS A N 2
ATOM 1510 C CA . CYS A 1 9 ? -4.004 6.276 2.532 1.00 0.00 9 CYS A CA 2
ATOM 1511 C C . CYS A 1 9 ? -5.028 5.388 3.242 1.00 0.00 9 CYS A C 2
ATOM 1512 O O . CYS A 1 9 ? -6.232 5.548 3.050 1.00 0.00 9 CYS A O 2
ATOM 1519 N N . LYS A 1 10 ? -4.511 4.470 4.046 1.00 0.00 10 LYS A N 2
ATOM 1520 C CA . LYS A 1 10 ? -5.366 3.556 4.784 1.00 0.00 10 LYS A CA 2
ATOM 1521 C C . LYS A 1 10 ? -6.537 3.131 3.897 1.00 0.00 10 LYS A C 2
ATOM 1522 O O . LYS A 1 10 ? -6.363 2.343 2.969 1.00 0.00 10 LYS A O 2
ATOM 1541 N N . GLY A 1 11 ? -7.705 3.671 4.214 1.00 0.00 11 GLY A N 2
ATOM 1542 C CA . GLY A 1 11 ? -8.905 3.356 3.458 1.00 0.00 11 GLY A CA 2
ATOM 1543 C C . GLY A 1 11 ? -8.627 3.382 1.953 1.00 0.00 11 GLY A C 2
ATOM 1544 O O . GLY A 1 11 ? -8.885 2.403 1.254 1.00 0.00 11 GLY A O 2
ATOM 1548 N N . GLN A 1 12 ? -8.104 4.512 1.500 1.00 0.00 12 GLN A N 2
ATOM 1549 C CA . GLN A 1 12 ? -7.788 4.678 0.091 1.00 0.00 12 GLN A CA 2
ATOM 1550 C C . GLN A 1 12 ? -7.115 3.417 -0.454 1.00 0.00 12 GLN A C 2
ATOM 1551 O O . GLN A 1 12 ? -7.200 3.129 -1.647 1.00 0.00 12 GLN A O 2
ATOM 1565 N N . CYS A 1 13 ? -6.460 2.698 0.446 1.00 0.00 13 CYS A N 2
ATOM 1566 C CA . CYS A 1 13 ? -5.772 1.474 0.071 1.00 0.00 13 CYS A CA 2
ATOM 1567 C C . CYS A 1 13 ? -6.604 0.286 0.558 1.00 0.00 13 CYS A C 2
ATOM 1568 O O . CYS A 1 13 ? -6.111 -0.556 1.306 1.00 0.00 13 CYS A O 2
ATOM 1575 N N . THR A 1 14 ? -7.852 0.257 0.114 1.00 0.00 14 THR A N 2
ATOM 1576 C CA . THR A 1 14 ? -8.757 -0.813 0.495 1.00 0.00 14 THR A CA 2
ATOM 1577 C C . THR A 1 14 ? -9.080 -1.694 -0.713 1.00 0.00 14 THR A C 2
ATOM 1578 O O . THR A 1 14 ? -9.083 -2.920 -0.609 1.00 0.00 14 THR A O 2
ATOM 1589 N N . THR A 1 15 ? -9.345 -1.036 -1.832 1.00 0.00 15 THR A N 2
ATOM 1590 C CA . THR A 1 15 ? -9.668 -1.744 -3.059 1.00 0.00 15 THR A CA 2
ATOM 1591 C C . THR A 1 15 ? -8.444 -2.504 -3.574 1.00 0.00 15 THR A C 2
ATOM 1592 O O . THR A 1 15 ? -8.542 -3.679 -3.924 1.00 0.00 15 THR A O 2
ATOM 1603 N N . PRO A 1 16 ? -7.291 -1.784 -3.605 1.00 0.00 16 PRO A N 2
ATOM 1604 C CA . PRO A 1 16 ? -6.050 -2.379 -4.072 1.00 0.00 16 PRO A CA 2
ATOM 1605 C C . PRO A 1 16 ? -5.469 -3.329 -3.023 1.00 0.00 16 PRO A C 2
ATOM 1606 O O . PRO A 1 16 ? -4.531 -4.073 -3.306 1.00 0.00 16 PRO A O 2
ATOM 1617 N N . CYS A 1 17 ? -6.051 -3.273 -1.833 1.00 0.00 17 CYS A N 2
ATOM 1618 C CA . CYS A 1 17 ? -5.602 -4.120 -0.741 1.00 0.00 17 CYS A CA 2
ATOM 1619 C C . CYS A 1 17 ? -6.793 -4.949 -0.256 1.00 0.00 17 CYS A C 2
ATOM 1620 O O . CYS A 1 17 ? -6.766 -5.497 0.845 1.00 0.00 17 CYS A O 2
ATOM 1627 N N . GLU A 1 18 ? -7.811 -5.016 -1.102 1.00 0.00 18 GLU A N 2
ATOM 1628 C CA . GLU A 1 18 ? -9.009 -5.769 -0.773 1.00 0.00 18 GLU A CA 2
ATOM 1629 C C . GLU A 1 18 ? -8.727 -7.271 -0.842 1.00 0.00 18 GLU A C 2
ATOM 1630 O O . GLU A 1 18 ? -9.013 -8.004 0.104 1.00 0.00 18 GLU A O 2
ATOM 1642 N N . PRO A 1 19 ? -8.155 -7.696 -2.000 1.00 0.00 19 PRO A N 2
ATOM 1643 C CA . PRO A 1 19 ? -7.832 -9.098 -2.204 1.00 0.00 19 PRO A CA 2
ATOM 1644 C C . PRO A 1 19 ? -6.590 -9.496 -1.404 1.00 0.00 19 PRO A C 2
ATOM 1645 O O . PRO A 1 19 ? -6.522 -10.599 -0.863 1.00 0.00 19 PRO A O 2
ATOM 1656 N N . LEU A 1 20 ? -5.637 -8.577 -1.354 1.00 0.00 20 LEU A N 2
ATOM 1657 C CA . LEU A 1 20 ? -4.401 -8.818 -0.629 1.00 0.00 20 LEU A CA 2
ATOM 1658 C C . LEU A 1 20 ? -4.727 -9.160 0.826 1.00 0.00 20 LEU A C 2
ATOM 1659 O O . LEU A 1 20 ? -4.370 -10.233 1.310 1.00 0.00 20 LEU A O 2
ATOM 1675 N N . THR A 1 21 ? -5.400 -8.227 1.483 1.00 0.00 21 THR A N 2
ATOM 1676 C CA . THR A 1 21 ? -5.778 -8.416 2.873 1.00 0.00 21 THR A CA 2
ATOM 1677 C C . THR A 1 21 ? -6.477 -9.765 3.057 1.00 0.00 21 THR A C 2
ATOM 1678 O O . THR A 1 21 ? -6.099 -10.550 3.926 1.00 0.00 21 THR A O 2
ATOM 1689 N N . ALA A 1 22 ? -7.483 -9.993 2.226 1.00 0.00 22 ALA A N 2
ATOM 1690 C CA . ALA A 1 22 ? -8.237 -11.233 2.286 1.00 0.00 22 ALA A CA 2
ATOM 1691 C C . ALA A 1 22 ? -7.272 -12.417 2.208 1.00 0.00 22 ALA A C 2
ATOM 1692 O O . ALA A 1 22 ? -7.517 -13.463 2.807 1.00 0.00 22 ALA A O 2
ATOM 1699 N N . CYS A 1 23 ? -6.194 -12.212 1.465 1.00 0.00 23 CYS A N 2
ATOM 1700 C CA . CYS A 1 23 ? -5.190 -13.250 1.301 1.00 0.00 23 CYS A CA 2
ATOM 1701 C C . CYS A 1 23 ? -4.554 -13.523 2.666 1.00 0.00 23 CYS A C 2
ATOM 1702 O O . CYS A 1 23 ? -4.619 -14.642 3.173 1.00 0.00 23 CYS A O 2
ATOM 1709 N N . LYS A 1 24 ? -3.952 -12.481 3.221 1.00 0.00 24 LYS A N 2
ATOM 1710 C CA . LYS A 1 24 ? -3.305 -12.594 4.517 1.00 0.00 24 LYS A CA 2
ATOM 1711 C C . LYS A 1 24 ? -4.276 -13.229 5.514 1.00 0.00 24 LYS A C 2
ATOM 1712 O O . LYS A 1 24 ? -3.913 -14.156 6.236 1.00 0.00 24 LYS A O 2
ATOM 1731 N N . GLU A 1 25 ? -5.493 -12.705 5.522 1.00 0.00 25 GLU A N 2
ATOM 1732 C CA . GLU A 1 25 ? -6.520 -13.209 6.418 1.00 0.00 25 GLU A CA 2
ATOM 1733 C C . GLU A 1 25 ? -6.732 -14.708 6.193 1.00 0.00 25 GLU A C 2
ATOM 1734 O O . GLU A 1 25 ? -6.400 -15.522 7.053 1.00 0.00 25 GLU A O 2
ATOM 1746 N N . LYS A 1 26 ? -7.284 -15.026 5.031 1.00 0.00 26 LYS A N 2
ATOM 1747 C CA . LYS A 1 26 ? -7.545 -16.412 4.682 1.00 0.00 26 LYS A CA 2
ATOM 1748 C C . LYS A 1 26 ? -6.375 -17.280 5.150 1.00 0.00 26 LYS A C 2
ATOM 1749 O O . LYS A 1 26 ? -6.581 -18.346 5.728 1.00 0.00 26 LYS A O 2
ATOM 1768 N N . CYS A 1 27 ? -5.173 -16.792 4.882 1.00 0.00 27 CYS A N 2
ATOM 1769 C CA . CYS A 1 27 ? -3.970 -17.510 5.269 1.00 0.00 27 CYS A CA 2
ATOM 1770 C C . CYS A 1 27 ? -3.921 -17.577 6.796 1.00 0.00 27 CYS A C 2
ATOM 1771 O O . CYS A 1 27 ? -3.726 -18.649 7.368 1.00 0.00 27 CYS A O 2
ATOM 1778 N N . ALA A 1 28 ? -4.101 -16.419 7.414 1.00 0.00 28 ALA A N 2
ATOM 1779 C CA . ALA A 1 28 ? -4.079 -16.333 8.864 1.00 0.00 28 ALA A CA 2
ATOM 1780 C C . ALA A 1 28 ? -4.907 -17.478 9.451 1.00 0.00 28 ALA A C 2
ATOM 1781 O O . ALA A 1 28 ? -4.403 -18.268 10.248 1.00 0.00 28 ALA A O 2
ATOM 1788 N N . GLU A 1 29 ? -6.164 -17.531 9.034 1.00 0.00 29 GLU A N 2
ATOM 1789 C CA . GLU A 1 29 ? -7.066 -18.567 9.509 1.00 0.00 29 GLU A CA 2
ATOM 1790 C C . GLU A 1 29 ? -6.456 -19.950 9.274 1.00 0.00 29 GLU A C 2
ATOM 1791 O O . GLU A 1 29 ? -6.237 -20.704 10.221 1.00 0.00 29 GLU A O 2
ATOM 1803 N N . SER A 1 30 ? -6.201 -20.242 8.008 1.00 0.00 30 SER A N 2
ATOM 1804 C CA . SER A 1 30 ? -5.621 -21.522 7.637 1.00 0.00 30 SER A CA 2
ATOM 1805 C C . SER A 1 30 ? -4.303 -21.736 8.385 1.00 0.00 30 SER A C 2
ATOM 1806 O O . SER A 1 30 ? -3.822 -22.862 8.492 1.00 0.00 30 SER A O 2
ATOM 1814 N N . CYS A 1 31 ? -3.757 -20.636 8.882 1.00 0.00 31 CYS A N 2
ATOM 1815 C CA . CYS A 1 31 ? -2.504 -20.688 9.617 1.00 0.00 31 CYS A CA 2
ATOM 1816 C C . CYS A 1 31 ? -2.784 -20.306 11.072 1.00 0.00 31 CYS A C 2
ATOM 1817 O O . CYS A 1 31 ? -2.170 -19.382 11.604 1.00 0.00 31 CYS A O 2
ATOM 1824 N N . GLU A 1 32 ? -3.712 -21.035 11.674 1.00 0.00 32 GLU A N 2
ATOM 1825 C CA . GLU A 1 32 ? -4.080 -20.784 13.057 1.00 0.00 32 GLU A CA 2
ATOM 1826 C C . GLU A 1 32 ? -3.180 -21.585 14.000 1.00 0.00 32 GLU A C 2
ATOM 1827 O O . GLU A 1 32 ? -3.093 -22.807 13.892 1.00 0.00 32 GLU A O 2
ATOM 1839 N N . THR A 1 33 ? -2.534 -20.864 14.904 1.00 0.00 33 THR A N 2
ATOM 1840 C CA . THR A 1 33 ? -1.644 -21.492 15.865 1.00 0.00 33 THR A CA 2
ATOM 1841 C C . THR A 1 33 ? -0.710 -22.480 15.162 1.00 0.00 33 THR A C 2
ATOM 1842 O O . THR A 1 33 ? -0.312 -23.487 15.746 1.00 0.00 33 THR A O 2
ATOM 1853 N N . SER A 1 34 ? -0.388 -22.157 13.918 1.00 0.00 34 SER A N 2
ATOM 1854 C CA . SER A 1 34 ? 0.491 -23.003 13.129 1.00 0.00 34 SER A CA 2
ATOM 1855 C C . SER A 1 34 ? 1.948 -22.759 13.528 1.00 0.00 34 SER A C 2
ATOM 1856 O O . SER A 1 34 ? 2.787 -22.464 12.678 1.00 0.00 34 SER A O 2
ATOM 1864 N N . ALA A 1 35 ? 2.205 -22.892 14.821 1.00 0.00 35 ALA A N 2
ATOM 1865 C CA . ALA A 1 35 ? 3.546 -22.690 15.342 1.00 0.00 35 ALA A CA 2
ATOM 1866 C C . ALA A 1 35 ? 3.952 -21.229 15.142 1.00 0.00 35 ALA A C 2
ATOM 1867 O O . ALA A 1 35 ? 3.910 -20.435 16.081 1.00 0.00 35 ALA A O 2
ATOM 1874 N N . ASP A 1 36 ? 4.334 -20.917 13.912 1.00 0.00 36 ASP A N 2
ATOM 1875 C CA . ASP A 1 36 ? 4.747 -19.565 13.577 1.00 0.00 36 ASP A CA 2
ATOM 1876 C C . ASP A 1 36 ? 3.772 -18.978 12.554 1.00 0.00 36 ASP A C 2
ATOM 1877 O O . ASP A 1 36 ? 4.104 -18.851 11.377 1.00 0.00 36 ASP A O 2
ATOM 1886 N N . LYS A 1 37 ? 2.589 -18.635 13.042 1.00 0.00 37 LYS A N 2
ATOM 1887 C CA . LYS A 1 37 ? 1.564 -18.064 12.185 1.00 0.00 37 LYS A CA 2
ATOM 1888 C C . LYS A 1 37 ? 2.211 -17.079 11.209 1.00 0.00 37 LYS A C 2
ATOM 1889 O O . LYS A 1 37 ? 2.068 -17.217 9.996 1.00 0.00 37 LYS A O 2
ATOM 1908 N N . LYS A 1 38 ? 2.909 -16.106 11.777 1.00 0.00 38 LYS A N 2
ATOM 1909 C CA . LYS A 1 38 ? 3.579 -15.098 10.972 1.00 0.00 38 LYS A CA 2
ATOM 1910 C C . LYS A 1 38 ? 4.233 -15.769 9.763 1.00 0.00 38 LYS A C 2
ATOM 1911 O O . LYS A 1 38 ? 3.805 -15.564 8.628 1.00 0.00 38 LYS A O 2
ATOM 1930 N N . THR A 1 39 ? 5.259 -16.558 10.047 1.00 0.00 39 THR A N 2
ATOM 1931 C CA . THR A 1 39 ? 5.976 -17.260 8.997 1.00 0.00 39 THR A CA 2
ATOM 1932 C C . THR A 1 39 ? 4.993 -17.927 8.033 1.00 0.00 39 THR A C 2
ATOM 1933 O O . THR A 1 39 ? 5.108 -17.775 6.818 1.00 0.00 39 THR A O 2
ATOM 1944 N N . CYS A 1 40 ? 4.047 -18.653 8.612 1.00 0.00 40 CYS A N 2
ATOM 1945 C CA . CYS A 1 40 ? 3.044 -19.344 7.820 1.00 0.00 40 CYS A CA 2
ATOM 1946 C C . CYS A 1 40 ? 2.436 -18.343 6.835 1.00 0.00 40 CYS A C 2
ATOM 1947 O O . CYS A 1 40 ? 2.470 -18.559 5.625 1.00 0.00 40 CYS A O 2
ATOM 1954 N N . ARG A 1 41 ? 1.894 -17.269 7.391 1.00 0.00 41 ARG A N 2
ATOM 1955 C CA . ARG A 1 41 ? 1.279 -16.235 6.577 1.00 0.00 41 ARG A CA 2
ATOM 1956 C C . ARG A 1 41 ? 2.299 -15.658 5.593 1.00 0.00 41 ARG A C 2
ATOM 1957 O O . ARG A 1 41 ? 2.049 -15.612 4.390 1.00 0.00 41 ARG A O 2
ATOM 1978 N N . ARG A 1 42 ? 3.427 -15.231 6.142 1.00 0.00 42 ARG A N 2
ATOM 1979 C CA . ARG A 1 42 ? 4.486 -14.659 5.328 1.00 0.00 42 ARG A CA 2
ATOM 1980 C C . ARG A 1 42 ? 4.716 -15.513 4.080 1.00 0.00 42 ARG A C 2
ATOM 1981 O O . ARG A 1 42 ? 4.835 -14.985 2.975 1.00 0.00 42 ARG A O 2
ATOM 2002 N N . ASN A 1 43 ? 4.772 -16.819 4.297 1.00 0.00 43 ASN A N 2
ATOM 2003 C CA . ASN A 1 43 ? 4.986 -17.751 3.204 1.00 0.00 43 ASN A CA 2
ATOM 2004 C C . ASN A 1 43 ? 3.740 -17.784 2.316 1.00 0.00 43 ASN A C 2
ATOM 2005 O O . ASN A 1 43 ? 3.841 -17.981 1.106 1.00 0.00 43 ASN A O 2
ATOM 2016 N N . CYS A 1 44 ? 2.594 -17.587 2.951 1.00 0.00 44 CYS A N 2
ATOM 2017 C CA . CYS A 1 44 ? 1.331 -17.591 2.234 1.00 0.00 44 CYS A CA 2
ATOM 2018 C C . CYS A 1 44 ? 1.266 -16.332 1.367 1.00 0.00 44 CYS A C 2
ATOM 2019 O O . CYS A 1 44 ? 0.549 -16.298 0.368 1.00 0.00 44 CYS A O 2
ATOM 2026 N N . LYS A 1 45 ? 2.024 -15.328 1.781 1.00 0.00 45 LYS A N 2
ATOM 2027 C CA . LYS A 1 45 ? 2.062 -14.070 1.055 1.00 0.00 45 LYS A CA 2
ATOM 2028 C C . LYS A 1 45 ? 2.618 -14.313 -0.349 1.00 0.00 45 LYS A C 2
ATOM 2029 O O . LYS A 1 45 ? 2.147 -13.719 -1.318 1.00 0.00 45 LYS A O 2
ATOM 2048 N N . LYS A 1 46 ? 3.611 -15.188 -0.415 1.00 0.00 46 LYS A N 2
ATOM 2049 C CA . LYS A 1 46 ? 4.235 -15.517 -1.685 1.00 0.00 46 LYS A CA 2
ATOM 2050 C C . LYS A 1 46 ? 3.534 -16.733 -2.294 1.00 0.00 46 LYS A C 2
ATOM 2051 O O . LYS A 1 46 ? 3.803 -17.102 -3.436 1.00 0.00 46 LYS A O 2
ATOM 2070 N N . ALA A 1 47 ? 2.647 -17.321 -1.504 1.00 0.00 47 ALA A N 2
ATOM 2071 C CA . ALA A 1 47 ? 1.905 -18.487 -1.951 1.00 0.00 47 ALA A CA 2
ATOM 2072 C C . ALA A 1 47 ? 0.930 -18.074 -3.056 1.00 0.00 47 ALA A C 2
ATOM 2073 O O . ALA A 1 47 ? 0.969 -18.618 -4.158 1.00 0.00 47 ALA A O 2
ATOM 2080 N N . ASP A 1 48 ? 0.079 -17.115 -2.721 1.00 0.00 48 ASP A N 2
ATOM 2081 C CA . ASP A 1 48 ? -0.904 -16.622 -3.671 1.00 0.00 48 ASP A CA 2
ATOM 2082 C C . ASP A 1 48 ? -1.330 -15.209 -3.270 1.00 0.00 48 ASP A C 2
ATOM 2083 O O . ASP A 1 48 ? -2.521 -14.902 -3.235 1.00 0.00 48 ASP A O 2
ATOM 2092 N N . CYS A 1 49 ? -0.335 -14.385 -2.978 1.00 0.00 49 CYS A N 2
ATOM 2093 C CA . CYS A 1 49 ? -0.592 -13.011 -2.581 1.00 0.00 49 CYS A CA 2
ATOM 2094 C C . CYS A 1 49 ? 0.550 -12.138 -3.105 1.00 0.00 49 CYS A C 2
ATOM 2095 O O . CYS A 1 49 ? 0.870 -11.108 -2.513 1.00 0.00 49 CYS A O 2
ATOM 2102 N N . GLU A 1 50 ? 1.133 -12.581 -4.209 1.00 0.00 50 GLU A N 2
ATOM 2103 C CA . GLU A 1 50 ? 2.232 -11.853 -4.819 1.00 0.00 50 GLU A CA 2
ATOM 2104 C C . GLU A 1 50 ? 1.701 -10.653 -5.607 1.00 0.00 50 GLU A C 2
ATOM 2105 O O . GLU A 1 50 ? 2.180 -9.533 -5.436 1.00 0.00 50 GLU A O 2
ATOM 2117 N N . PRO A 1 51 ? 0.693 -10.936 -6.475 1.00 0.00 51 PRO A N 2
ATOM 2118 C CA . PRO A 1 51 ? 0.093 -9.893 -7.289 1.00 0.00 51 PRO A CA 2
ATOM 2119 C C . PRO A 1 51 ? -0.831 -9.007 -6.452 1.00 0.00 51 PRO A C 2
ATOM 2120 O O . PRO A 1 51 ? -0.841 -7.787 -6.613 1.00 0.00 51 PRO A O 2
ATOM 2131 N N . GLN A 1 52 ? -1.584 -9.654 -5.574 1.00 0.00 52 GLN A N 2
ATOM 2132 C CA . GLN A 1 52 ? -2.508 -8.939 -4.711 1.00 0.00 52 GLN A CA 2
ATOM 2133 C C . GLN A 1 52 ? -1.762 -7.888 -3.887 1.00 0.00 52 GLN A C 2
ATOM 2134 O O . GLN A 1 52 ? -2.233 -6.762 -3.737 1.00 0.00 52 GLN A O 2
ATOM 2148 N N . ASP A 1 53 ? -0.609 -8.293 -3.375 1.00 0.00 53 ASP A N 2
ATOM 2149 C CA . ASP A 1 53 ? 0.208 -7.400 -2.571 1.00 0.00 53 ASP A CA 2
ATOM 2150 C C . ASP A 1 53 ? 0.686 -6.234 -3.438 1.00 0.00 53 ASP A C 2
ATOM 2151 O O . ASP A 1 53 ? 0.767 -5.100 -2.969 1.00 0.00 53 ASP A O 2
ATOM 2160 N N . LYS A 1 54 ? 0.990 -6.553 -4.688 1.00 0.00 54 LYS A N 2
ATOM 2161 C CA . LYS A 1 54 ? 1.458 -5.545 -5.624 1.00 0.00 54 LYS A CA 2
ATOM 2162 C C . LYS A 1 54 ? 0.370 -4.487 -5.813 1.00 0.00 54 LYS A C 2
ATOM 2163 O O . LYS A 1 54 ? 0.607 -3.301 -5.590 1.00 0.00 54 LYS A O 2
ATOM 2182 N N . VAL A 1 55 ? -0.800 -4.953 -6.224 1.00 0.00 55 VAL A N 2
ATOM 2183 C CA . VAL A 1 55 ? -1.926 -4.062 -6.446 1.00 0.00 55 VAL A CA 2
ATOM 2184 C C . VAL A 1 55 ? -2.062 -3.113 -5.253 1.00 0.00 55 VAL A C 2
ATOM 2185 O O . VAL A 1 55 ? -2.495 -1.973 -5.408 1.00 0.00 55 VAL A O 2
ATOM 2198 N N . CYS A 1 56 ? -1.685 -3.621 -4.088 1.00 0.00 56 CYS A N 2
ATOM 2199 C CA . CYS A 1 56 ? -1.760 -2.833 -2.869 1.00 0.00 56 CYS A CA 2
ATOM 2200 C C . CYS A 1 56 ? -0.644 -1.787 -2.903 1.00 0.00 56 CYS A C 2
ATOM 2201 O O . CYS A 1 56 ? -0.912 -0.587 -2.892 1.00 0.00 56 CYS A O 2
ATOM 2208 N N . ASP A 1 57 ? 0.585 -2.281 -2.945 1.00 0.00 57 ASP A N 2
ATOM 2209 C CA . ASP A 1 57 ? 1.743 -1.404 -2.981 1.00 0.00 57 ASP A CA 2
ATOM 2210 C C . ASP A 1 57 ? 1.471 -0.246 -3.943 1.00 0.00 57 ASP A C 2
ATOM 2211 O O . ASP A 1 57 ? 1.690 0.915 -3.600 1.00 0.00 57 ASP A O 2
ATOM 2220 N N . ALA A 1 58 ? 0.996 -0.602 -5.128 1.00 0.00 58 ALA A N 2
ATOM 2221 C CA . ALA A 1 58 ? 0.692 0.393 -6.141 1.00 0.00 58 ALA A CA 2
ATOM 2222 C C . ALA A 1 58 ? -0.020 1.579 -5.488 1.00 0.00 58 ALA A C 2
ATOM 2223 O O . ALA A 1 58 ? 0.371 2.729 -5.685 1.00 0.00 58 ALA A O 2
ATOM 2230 N N . CYS A 1 59 ? -1.054 1.259 -4.724 1.00 0.00 59 CYS A N 2
ATOM 2231 C CA . CYS A 1 59 ? -1.825 2.284 -4.040 1.00 0.00 59 CYS A CA 2
ATOM 2232 C C . CYS A 1 59 ? -0.863 3.131 -3.204 1.00 0.00 59 CYS A C 2
ATOM 2233 O O . CYS A 1 59 ? -0.642 4.303 -3.503 1.00 0.00 59 CYS A O 2
ATOM 2240 N N . ARG A 1 60 ? -0.317 2.504 -2.173 1.00 0.00 60 ARG A N 2
ATOM 2241 C CA . ARG A 1 60 ? 0.616 3.185 -1.291 1.00 0.00 60 ARG A CA 2
ATOM 2242 C C . ARG A 1 60 ? 1.650 3.960 -2.110 1.00 0.00 60 ARG A C 2
ATOM 2243 O O . ARG A 1 60 ? 2.158 4.987 -1.663 1.00 0.00 60 ARG A O 2
ATOM 2264 N N . MET A 1 61 ? 1.932 3.438 -3.295 1.00 0.00 61 MET A N 2
ATOM 2265 C CA . MET A 1 61 ? 2.896 4.069 -4.180 1.00 0.00 61 MET A CA 2
ATOM 2266 C C . MET A 1 61 ? 2.278 5.271 -4.897 1.00 0.00 61 MET A C 2
ATOM 2267 O O . MET A 1 61 ? 2.960 6.262 -5.155 1.00 0.00 61 MET A O 2
ATOM 2281 N N . LYS A 1 62 ? 0.995 5.144 -5.199 1.00 0.00 62 LYS A N 2
ATOM 2282 C CA . LYS A 1 62 ? 0.277 6.207 -5.882 1.00 0.00 62 LYS A CA 2
ATOM 2283 C C . LYS A 1 62 ? -0.194 7.239 -4.855 1.00 0.00 62 LYS A C 2
ATOM 2284 O O . LYS A 1 62 ? 0.114 8.424 -4.973 1.00 0.00 62 LYS A O 2
ATOM 2303 N N . CYS A 1 63 ? -0.933 6.751 -3.869 1.00 0.00 63 CYS A N 2
ATOM 2304 C CA . CYS A 1 63 ? -1.450 7.616 -2.822 1.00 0.00 63 CYS A CA 2
ATOM 2305 C C . CYS A 1 63 ? -0.348 8.600 -2.425 1.00 0.00 63 CYS A C 2
ATOM 2306 O O . CYS A 1 63 ? -0.606 9.791 -2.255 1.00 0.00 63 CYS A O 2
ATOM 2313 N N . HIS A 1 64 ? 0.857 8.066 -2.288 1.00 0.00 64 HIS A N 2
ATOM 2314 C CA . HIS A 1 64 ? 1.999 8.882 -1.913 1.00 0.00 64 HIS A CA 2
ATOM 2315 C C . HIS A 1 64 ? 2.100 10.086 -2.853 1.00 0.00 64 HIS A C 2
ATOM 2316 O O . HIS A 1 64 ? 1.943 11.228 -2.424 1.00 0.00 64 HIS A O 2
ATOM 2330 N N . LYS A 1 65 ? 2.360 9.789 -4.117 1.00 0.00 65 LYS A N 2
ATOM 2331 C CA . LYS A 1 65 ? 2.484 10.832 -5.121 1.00 0.00 65 LYS A CA 2
ATOM 2332 C C . LYS A 1 65 ? 1.174 11.618 -5.198 1.00 0.00 65 LYS A C 2
ATOM 2333 O O . LYS A 1 65 ? 1.171 12.841 -5.067 1.00 0.00 65 LYS A O 2
ATOM 2352 N N . ALA A 1 66 ? 0.091 10.883 -5.409 1.00 0.00 66 ALA A N 2
ATOM 2353 C CA . ALA A 1 66 ? -1.222 11.496 -5.505 1.00 0.00 66 ALA A CA 2
ATOM 2354 C C . ALA A 1 66 ? -1.398 12.496 -4.360 1.00 0.00 66 ALA A C 2
ATOM 2355 O O . ALA A 1 66 ? -2.062 13.519 -4.521 1.00 0.00 66 ALA A O 2
ATOM 2362 N N . CYS A 1 67 ? -0.792 12.165 -3.229 1.00 0.00 67 CYS A N 2
ATOM 2363 C CA . CYS A 1 67 ? -0.874 13.021 -2.058 1.00 0.00 67 CYS A CA 2
ATOM 2364 C C . CYS A 1 67 ? 0.040 14.228 -2.281 1.00 0.00 67 CYS A C 2
ATOM 2365 O O . CYS A 1 67 ? -0.363 15.367 -2.049 1.00 0.00 67 CYS A O 2
ATOM 2372 N N . ARG A 1 68 ? 1.253 13.937 -2.727 1.00 0.00 68 ARG A N 2
ATOM 2373 C CA . ARG A 1 68 ? 2.227 14.984 -2.984 1.00 0.00 68 ARG A CA 2
ATOM 2374 C C . ARG A 1 68 ? 1.597 16.103 -3.816 1.00 0.00 68 ARG A C 2
ATOM 2375 O O . ARG A 1 68 ? 1.543 17.251 -3.379 1.00 0.00 68 ARG A O 2
ATOM 2396 N N . ALA A 1 69 ? 1.136 15.728 -5.000 1.00 0.00 69 ALA A N 2
ATOM 2397 C CA . ALA A 1 69 ? 0.512 16.685 -5.898 1.00 0.00 69 ALA A CA 2
ATOM 2398 C C . ALA A 1 69 ? -0.731 17.271 -5.226 1.00 0.00 69 ALA A C 2
ATOM 2399 O O . ALA A 1 69 ? -0.984 18.472 -5.320 1.00 0.00 69 ALA A O 2
ATOM 2406 N N . ALA A 1 70 ? -1.475 16.397 -4.564 1.00 0.00 70 ALA A N 2
ATOM 2407 C CA . ALA A 1 70 ? -2.686 16.813 -3.877 1.00 0.00 70 ALA A CA 2
ATOM 2408 C C . ALA A 1 70 ? -2.318 17.752 -2.727 1.00 0.00 70 ALA A C 2
ATOM 2409 O O . ALA A 1 70 ? -2.272 18.968 -2.904 1.00 0.00 70 ALA A O 2
ATOM 2416 N N . ASN A 1 71 ? -2.064 17.152 -1.573 1.00 0.00 71 ASN A N 2
ATOM 2417 C CA . ASN A 1 71 ? -1.701 17.919 -0.394 1.00 0.00 71 ASN A CA 2
ATOM 2418 C C . ASN A 1 71 ? -0.751 19.048 -0.798 1.00 0.00 71 ASN A C 2
ATOM 2419 O O . ASN A 1 71 ? -1.111 20.222 -0.730 1.00 0.00 71 ASN A O 2
ATOM 2430 N N . CYS A 1 72 ? 0.445 18.652 -1.211 1.00 0.00 72 CYS A N 2
ATOM 2431 C CA . CYS A 1 72 ? 1.450 19.616 -1.626 1.00 0.00 72 CYS A CA 2
ATOM 2432 C C . CYS A 1 72 ? 1.153 20.028 -3.069 1.00 0.00 72 CYS A C 2
ATOM 2433 O O . CYS A 1 72 ? 1.817 19.570 -3.998 1.00 0.00 72 CYS A O 2
ATOM 2440 N N . ALA A 1 73 ? 0.156 20.889 -3.212 1.00 0.00 73 ALA A N 2
ATOM 2441 C CA . ALA A 1 73 ? -0.236 21.368 -4.527 1.00 0.00 73 ALA A CA 2
ATOM 2442 C C . ALA A 1 73 ? 0.605 22.593 -4.891 1.00 0.00 73 ALA A C 2
ATOM 2443 O O . ALA A 1 73 ? 0.786 22.898 -6.068 1.00 0.00 73 ALA A O 2
ATOM 2450 N N . SER A 1 74 ? 1.097 23.261 -3.858 1.00 0.00 74 SER A N 2
ATOM 2451 C CA . SER A 1 74 ? 1.915 24.446 -4.054 1.00 0.00 74 SER A CA 2
ATOM 2452 C C . SER A 1 74 ? 3.368 24.147 -3.679 1.00 0.00 74 SER A C 2
ATOM 2453 O O . SER A 1 74 ? 4.290 24.522 -4.402 1.00 0.00 74 SER A O 2
ATOM 2461 N N . GLU A 1 75 ? 3.527 23.473 -2.549 1.00 0.00 75 GLU A N 2
ATOM 2462 C CA . GLU A 1 75 ? 4.852 23.120 -2.069 1.00 0.00 75 GLU A CA 2
ATOM 2463 C C . GLU A 1 75 ? 5.562 22.220 -3.084 1.00 0.00 75 GLU A C 2
ATOM 2464 O O . GLU A 1 75 ? 6.784 22.083 -3.049 1.00 0.00 75 GLU A O 2
ATOM 2476 N N . CYS A 1 76 ? 4.765 21.632 -3.964 1.00 0.00 76 CYS A N 2
ATOM 2477 C CA . CYS A 1 76 ? 5.301 20.750 -4.986 1.00 0.00 76 CYS A CA 2
ATOM 2478 C C . CYS A 1 76 ? 4.599 21.064 -6.309 1.00 0.00 76 CYS A C 2
ATOM 2479 O O . CYS A 1 76 ? 3.479 20.613 -6.544 1.00 0.00 76 CYS A O 2
ATOM 2486 N N . PRO A 1 77 ? 5.304 21.857 -7.160 1.00 0.00 77 PRO A N 2
ATOM 2487 C CA . PRO A 1 77 ? 4.760 22.237 -8.452 1.00 0.00 77 PRO A CA 2
ATOM 2488 C C . PRO A 1 77 ? 4.819 21.067 -9.437 1.00 0.00 77 PRO A C 2
ATOM 2489 O O . PRO A 1 77 ? 5.295 19.986 -9.095 1.00 0.00 77 PRO A O 2
ATOM 2500 N N . LYS A 1 78 ? 4.328 21.324 -10.641 1.00 0.00 78 LYS A N 2
ATOM 2501 C CA . LYS A 1 78 ? 4.319 20.306 -11.678 1.00 0.00 78 LYS A CA 2
ATOM 2502 C C . LYS A 1 78 ? 5.616 20.394 -12.485 1.00 0.00 78 LYS A C 2
ATOM 2503 O O . LYS A 1 78 ? 5.584 20.487 -13.711 1.00 0.00 78 LYS A O 2
ATOM 2522 N N . HIS A 1 79 ? 6.727 20.362 -11.763 1.00 0.00 79 HIS A N 2
ATOM 2523 C CA . HIS A 1 79 ? 8.033 20.437 -12.397 1.00 0.00 79 HIS A CA 2
ATOM 2524 C C . HIS A 1 79 ? 9.115 20.046 -11.389 1.00 0.00 79 HIS A C 2
ATOM 2525 O O . HIS A 1 79 ? 9.816 19.053 -11.579 1.00 0.00 79 HIS A O 2
ATOM 2539 N N . GLU A 1 80 ? 9.219 20.848 -10.339 1.00 0.00 80 GLU A N 2
ATOM 2540 C CA . GLU A 1 80 ? 10.204 20.598 -9.301 1.00 0.00 80 GLU A CA 2
ATOM 2541 C C . GLU A 1 80 ? 9.746 19.450 -8.399 1.00 0.00 80 GLU A C 2
ATOM 2542 O O . GLU A 1 80 ? 8.615 19.450 -7.915 1.00 0.00 80 GLU A O 2
ATOM 2554 N N . HIS A 1 81 ? 10.647 18.500 -8.200 1.00 0.00 81 HIS A N 2
ATOM 2555 C CA . HIS A 1 81 ? 10.350 17.348 -7.365 1.00 0.00 81 HIS A CA 2
ATOM 2556 C C . HIS A 1 81 ? 11.518 17.090 -6.412 1.00 0.00 81 HIS A C 2
ATOM 2557 O O . HIS A 1 81 ? 11.798 15.944 -6.064 1.00 0.00 81 HIS A O 2
ATOM 2571 N N . LYS A 1 82 ? 12.168 18.175 -6.016 1.00 0.00 82 LYS A N 2
ATOM 2572 C CA . LYS A 1 82 ? 13.299 18.081 -5.109 1.00 0.00 82 LYS A CA 2
ATOM 2573 C C . LYS A 1 82 ? 13.456 19.403 -4.356 1.00 0.00 82 LYS A C 2
ATOM 2574 O O . LYS A 1 82 ? 14.554 19.951 -4.279 1.00 0.00 82 LYS A O 2
ATOM 2593 N N . SER A 1 83 ? 12.341 19.878 -3.821 1.00 0.00 83 SER A N 2
ATOM 2594 C CA . SER A 1 83 ? 12.340 21.126 -3.077 1.00 0.00 83 SER A CA 2
ATOM 2595 C C . SER A 1 83 ? 12.133 20.847 -1.587 1.00 0.00 83 SER A C 2
ATOM 2596 O O . SER A 1 83 ? 11.287 20.035 -1.216 1.00 0.00 83 SER A O 2
ATOM 2604 N N . ASP A 1 84 ? 12.920 21.536 -0.774 1.00 0.00 84 ASP A N 2
ATOM 2605 C CA . ASP A 1 84 ? 12.833 21.373 0.668 1.00 0.00 84 ASP A CA 2
ATOM 2606 C C . ASP A 1 84 ? 11.386 21.585 1.115 1.00 0.00 84 ASP A C 2
ATOM 2607 O O . ASP A 1 84 ? 10.856 20.806 1.906 1.00 0.00 84 ASP A O 2
ATOM 2616 N N . THR A 1 85 ? 10.786 22.642 0.588 1.00 0.00 85 THR A N 2
ATOM 2617 C CA . THR A 1 85 ? 9.410 22.967 0.923 1.00 0.00 85 THR A CA 2
ATOM 2618 C C . THR A 1 85 ? 8.485 21.803 0.561 1.00 0.00 85 THR A C 2
ATOM 2619 O O . THR A 1 85 ? 7.377 21.700 1.086 1.00 0.00 85 THR A O 2
ATOM 2630 N N . CYS A 1 86 ? 8.974 20.956 -0.332 1.00 0.00 86 CYS A N 2
ATOM 2631 C CA . CYS A 1 86 ? 8.205 19.803 -0.770 1.00 0.00 86 CYS A CA 2
ATOM 2632 C C . CYS A 1 86 ? 8.501 18.640 0.178 1.00 0.00 86 CYS A C 2
ATOM 2633 O O . CYS A 1 86 ? 7.614 18.175 0.892 1.00 0.00 86 CYS A O 2
ATOM 2640 N N . ARG A 1 87 ? 9.752 18.202 0.153 1.00 0.00 87 ARG A N 2
ATOM 2641 C CA . ARG A 1 87 ? 10.176 17.102 1.002 1.00 0.00 87 ARG A CA 2
ATOM 2642 C C . ARG A 1 87 ? 9.690 17.319 2.436 1.00 0.00 87 ARG A C 2
ATOM 2643 O O . ARG A 1 87 ? 9.507 16.361 3.186 1.00 0.00 87 ARG A O 2
ATOM 2664 N N . ALA A 1 88 ? 9.494 18.585 2.775 1.00 0.00 88 ALA A N 2
ATOM 2665 C CA . ALA A 1 88 ? 9.033 18.940 4.106 1.00 0.00 88 ALA A CA 2
ATOM 2666 C C . ALA A 1 88 ? 7.524 18.705 4.198 1.00 0.00 88 ALA A C 2
ATOM 2667 O O . ALA A 1 88 ? 7.059 17.970 5.068 1.00 0.00 88 ALA A O 2
ATOM 2674 N N . CYS A 1 89 ? 6.801 19.342 3.289 1.00 0.00 89 CYS A N 2
ATOM 2675 C CA . CYS A 1 89 ? 5.355 19.212 3.257 1.00 0.00 89 CYS A CA 2
ATOM 2676 C C . CYS A 1 89 ? 5.005 17.724 3.333 1.00 0.00 89 CYS A C 2
ATOM 2677 O O . CYS A 1 89 ? 4.329 17.289 4.264 1.00 0.00 89 CYS A O 2
ATOM 2684 N N . MET A 1 90 ? 5.482 16.985 2.342 1.00 0.00 90 MET A N 2
ATOM 2685 C CA . MET A 1 90 ? 5.228 15.556 2.285 1.00 0.00 90 MET A CA 2
ATOM 2686 C C . MET A 1 90 ? 5.505 14.896 3.638 1.00 0.00 90 MET A C 2
ATOM 2687 O O . MET A 1 90 ? 4.825 13.944 4.019 1.00 0.00 90 MET A O 2
ATOM 2701 N N . LYS A 1 91 ? 6.505 15.427 4.326 1.00 0.00 91 LYS A N 2
ATOM 2702 C CA . LYS A 1 91 ? 6.880 14.901 5.628 1.00 0.00 91 LYS A CA 2
ATOM 2703 C C . LYS A 1 91 ? 5.617 14.648 6.454 1.00 0.00 91 LYS A C 2
ATOM 2704 O O . LYS A 1 91 ? 5.389 13.533 6.920 1.00 0.00 91 LYS A O 2
ATOM 2723 N N . THR A 1 92 ? 4.829 15.702 6.610 1.00 0.00 92 THR A N 2
ATOM 2724 C CA . THR A 1 92 ? 3.596 15.608 7.372 1.00 0.00 92 THR A CA 2
ATOM 2725 C C . THR A 1 92 ? 2.412 15.345 6.439 1.00 0.00 92 THR A C 2
ATOM 2726 O O . THR A 1 92 ? 1.705 14.350 6.593 1.00 0.00 92 THR A O 2
ATOM 2737 N N . ASN A 1 93 ? 2.232 16.255 5.493 1.00 0.00 93 ASN A N 2
ATOM 2738 C CA . ASN A 1 93 ? 1.146 16.133 4.535 1.00 0.00 93 ASN A CA 2
ATOM 2739 C C . ASN A 1 93 ? 1.031 14.676 4.082 1.00 0.00 93 ASN A C 2
ATOM 2740 O O . ASN A 1 93 ? -0.013 14.049 4.256 1.00 0.00 93 ASN A O 2
ATOM 2751 N N . CYS A 1 94 ? 2.118 14.180 3.511 1.00 0.00 94 CYS A N 2
ATOM 2752 C CA . CYS A 1 94 ? 2.153 12.809 3.032 1.00 0.00 94 CYS A CA 2
ATOM 2753 C C . CYS A 1 94 ? 2.767 11.933 4.125 1.00 0.00 94 CYS A C 2
ATOM 2754 O O . CYS A 1 94 ? 3.901 11.475 3.995 1.00 0.00 94 CYS A O 2
ATOM 2761 N N . LYS A 1 95 ? 1.992 11.727 5.180 1.00 0.00 95 LYS A N 2
ATOM 2762 C CA . LYS A 1 95 ? 2.445 10.915 6.295 1.00 0.00 95 LYS A CA 2
ATOM 2763 C C . LYS A 1 95 ? 3.097 9.638 5.759 1.00 0.00 95 LYS A C 2
ATOM 2764 O O . LYS A 1 95 ? 2.720 8.534 6.148 1.00 0.00 95 LYS A O 2
ATOM 2783 N N . ILE A 1 1 ? -16.221 14.476 3.192 1.00 0.00 1 ILE A N 3
ATOM 2784 C CA . ILE A 1 1 ? -16.002 14.728 4.606 1.00 0.00 1 ILE A CA 3
ATOM 2785 C C . ILE A 1 1 ? -14.764 13.957 5.070 1.00 0.00 1 ILE A C 3
ATOM 2786 O O . ILE A 1 1 ? -14.860 12.789 5.444 1.00 0.00 1 ILE A O 3
ATOM 2802 N N . SER A 1 2 ? -13.631 14.642 5.031 1.00 0.00 2 SER A N 3
ATOM 2803 C CA . SER A 1 2 ? -12.376 14.036 5.443 1.00 0.00 2 SER A CA 3
ATOM 2804 C C . SER A 1 2 ? -11.579 15.018 6.306 1.00 0.00 2 SER A C 3
ATOM 2805 O O . SER A 1 2 ? -10.778 15.795 5.789 1.00 0.00 2 SER A O 3
ATOM 2813 N N . GLU A 1 3 ? -11.828 14.950 7.605 1.00 0.00 3 GLU A N 3
ATOM 2814 C CA . GLU A 1 3 ? -11.144 15.823 8.544 1.00 0.00 3 GLU A CA 3
ATOM 2815 C C . GLU A 1 3 ? -10.340 14.995 9.549 1.00 0.00 3 GLU A C 3
ATOM 2816 O O . GLU A 1 3 ? -10.739 13.888 9.907 1.00 0.00 3 GLU A O 3
ATOM 2828 N N . PHE A 1 4 ? -9.222 15.564 9.976 1.00 0.00 4 PHE A N 3
ATOM 2829 C CA . PHE A 1 4 ? -8.359 14.893 10.933 1.00 0.00 4 PHE A CA 3
ATOM 2830 C C . PHE A 1 4 ? -7.930 13.519 10.415 1.00 0.00 4 PHE A C 3
ATOM 2831 O O . PHE A 1 4 ? -8.487 13.018 9.438 1.00 0.00 4 PHE A O 3
ATOM 2848 N N . ALA A 1 5 ? -6.945 12.948 11.091 1.00 0.00 5 ALA A N 3
ATOM 2849 C CA . ALA A 1 5 ? -6.435 11.641 10.711 1.00 0.00 5 ALA A CA 3
ATOM 2850 C C . ALA A 1 5 ? -5.720 11.750 9.363 1.00 0.00 5 ALA A C 3
ATOM 2851 O O . ALA A 1 5 ? -6.040 12.620 8.555 1.00 0.00 5 ALA A O 3
ATOM 2858 N N . PRO A 1 6 ? -4.739 10.830 9.157 1.00 0.00 6 PRO A N 3
ATOM 2859 C CA . PRO A 1 6 ? -3.976 10.814 7.921 1.00 0.00 6 PRO A CA 3
ATOM 2860 C C . PRO A 1 6 ? -4.806 10.238 6.771 1.00 0.00 6 PRO A C 3
ATOM 2861 O O . PRO A 1 6 ? -5.921 9.764 6.983 1.00 0.00 6 PRO A O 3
ATOM 2872 N N . VAL A 1 7 ? -4.229 10.298 5.580 1.00 0.00 7 VAL A N 3
ATOM 2873 C CA . VAL A 1 7 ? -4.902 9.789 4.397 1.00 0.00 7 VAL A CA 3
ATOM 2874 C C . VAL A 1 7 ? -5.070 8.273 4.524 1.00 0.00 7 VAL A C 3
ATOM 2875 O O . VAL A 1 7 ? -5.897 7.677 3.836 1.00 0.00 7 VAL A O 3
ATOM 2888 N N . ASP A 1 8 ? -4.274 7.694 5.410 1.00 0.00 8 ASP A N 3
ATOM 2889 C CA . ASP A 1 8 ? -4.324 6.260 5.637 1.00 0.00 8 ASP A CA 3
ATOM 2890 C C . ASP A 1 8 ? -4.335 5.535 4.289 1.00 0.00 8 ASP A C 3
ATOM 2891 O O . ASP A 1 8 ? -5.349 4.960 3.898 1.00 0.00 8 ASP A O 3
ATOM 2900 N N . CYS A 1 9 ? -3.194 5.586 3.617 1.00 0.00 9 CYS A N 3
ATOM 2901 C CA . CYS A 1 9 ? -3.059 4.941 2.322 1.00 0.00 9 CYS A CA 3
ATOM 2902 C C . CYS A 1 9 ? -3.445 3.469 2.476 1.00 0.00 9 CYS A C 3
ATOM 2903 O O . CYS A 1 9 ? -4.146 2.915 1.630 1.00 0.00 9 CYS A O 3
ATOM 2910 N N . LYS A 1 10 ? -2.970 2.876 3.562 1.00 0.00 10 LYS A N 3
ATOM 2911 C CA . LYS A 1 10 ? -3.257 1.478 3.837 1.00 0.00 10 LYS A CA 3
ATOM 2912 C C . LYS A 1 10 ? -4.762 1.235 3.705 1.00 0.00 10 LYS A C 3
ATOM 2913 O O . LYS A 1 10 ? -5.195 0.446 2.866 1.00 0.00 10 LYS A O 3
ATOM 2932 N N . GLY A 1 11 ? -5.517 1.928 4.545 1.00 0.00 11 GLY A N 3
ATOM 2933 C CA . GLY A 1 11 ? -6.964 1.797 4.532 1.00 0.00 11 GLY A CA 3
ATOM 2934 C C . GLY A 1 11 ? -7.544 2.252 3.192 1.00 0.00 11 GLY A C 3
ATOM 2935 O O . GLY A 1 11 ? -8.357 1.551 2.592 1.00 0.00 11 GLY A O 3
ATOM 2939 N N . GLN A 1 12 ? -7.103 3.425 2.760 1.00 0.00 12 GLN A N 3
ATOM 2940 C CA . GLN A 1 12 ? -7.568 3.983 1.502 1.00 0.00 12 GLN A CA 3
ATOM 2941 C C . GLN A 1 12 ? -7.409 2.959 0.376 1.00 0.00 12 GLN A C 3
ATOM 2942 O O . GLN A 1 12 ? -8.221 2.914 -0.547 1.00 0.00 12 GLN A O 3
ATOM 2956 N N . CYS A 1 13 ? -6.357 2.161 0.490 1.00 0.00 13 CYS A N 3
ATOM 2957 C CA . CYS A 1 13 ? -6.081 1.140 -0.507 1.00 0.00 13 CYS A CA 3
ATOM 2958 C C . CYS A 1 13 ? -6.780 -0.151 -0.078 1.00 0.00 13 CYS A C 3
ATOM 2959 O O . CYS A 1 13 ? -6.122 -1.133 0.264 1.00 0.00 13 CYS A O 3
ATOM 2966 N N . THR A 1 14 ? -8.104 -0.109 -0.110 1.00 0.00 14 THR A N 3
ATOM 2967 C CA . THR A 1 14 ? -8.899 -1.264 0.271 1.00 0.00 14 THR A CA 3
ATOM 2968 C C . THR A 1 14 ? -9.336 -2.043 -0.971 1.00 0.00 14 THR A C 3
ATOM 2969 O O . THR A 1 14 ? -9.331 -3.273 -0.969 1.00 0.00 14 THR A O 3
ATOM 2980 N N . THR A 1 15 ? -9.704 -1.296 -2.001 1.00 0.00 15 THR A N 3
ATOM 2981 C CA . THR A 1 15 ? -10.143 -1.901 -3.246 1.00 0.00 15 THR A CA 3
ATOM 2982 C C . THR A 1 15 ? -8.972 -2.598 -3.943 1.00 0.00 15 THR A C 3
ATOM 2983 O O . THR A 1 15 ? -9.105 -3.728 -4.408 1.00 0.00 15 THR A O 3
ATOM 2994 N N . PRO A 1 16 ? -7.821 -1.875 -3.993 1.00 0.00 16 PRO A N 3
ATOM 2995 C CA . PRO A 1 16 ? -6.627 -2.411 -4.624 1.00 0.00 16 PRO A CA 3
ATOM 2996 C C . PRO A 1 16 ? -5.965 -3.467 -3.737 1.00 0.00 16 PRO A C 3
ATOM 2997 O O . PRO A 1 16 ? -5.074 -4.188 -4.184 1.00 0.00 16 PRO A O 3
ATOM 3008 N N . CYS A 1 17 ? -6.427 -3.526 -2.497 1.00 0.00 17 CYS A N 3
ATOM 3009 C CA . CYS A 1 17 ? -5.891 -4.483 -1.544 1.00 0.00 17 CYS A CA 3
ATOM 3010 C C . CYS A 1 17 ? -7.049 -5.322 -1.002 1.00 0.00 17 CYS A C 3
ATOM 3011 O O . CYS A 1 17 ? -6.933 -5.937 0.057 1.00 0.00 17 CYS A O 3
ATOM 3018 N N . GLU A 1 18 ? -8.141 -5.321 -1.754 1.00 0.00 18 GLU A N 3
ATOM 3019 C CA . GLU A 1 18 ? -9.319 -6.075 -1.363 1.00 0.00 18 GLU A CA 3
ATOM 3020 C C . GLU A 1 18 ? -9.032 -7.577 -1.420 1.00 0.00 18 GLU A C 3
ATOM 3021 O O . GLU A 1 18 ? -9.289 -8.299 -0.458 1.00 0.00 18 GLU A O 3
ATOM 3033 N N . PRO A 1 19 ? -8.489 -8.014 -2.588 1.00 0.00 19 PRO A N 3
ATOM 3034 C CA . PRO A 1 19 ? -8.164 -9.417 -2.784 1.00 0.00 19 PRO A CA 3
ATOM 3035 C C . PRO A 1 19 ? -6.899 -9.799 -2.013 1.00 0.00 19 PRO A C 3
ATOM 3036 O O . PRO A 1 19 ? -6.843 -10.860 -1.393 1.00 0.00 19 PRO A O 3
ATOM 3047 N N . LEU A 1 20 ? -5.916 -8.914 -2.075 1.00 0.00 20 LEU A N 3
ATOM 3048 C CA . LEU A 1 20 ? -4.655 -9.145 -1.390 1.00 0.00 20 LEU A CA 3
ATOM 3049 C C . LEU A 1 20 ? -4.929 -9.445 0.085 1.00 0.00 20 LEU A C 3
ATOM 3050 O O . LEU A 1 20 ? -4.555 -10.505 0.586 1.00 0.00 20 LEU A O 3
ATOM 3066 N N . THR A 1 21 ? -5.580 -8.494 0.738 1.00 0.00 21 THR A N 3
ATOM 3067 C CA . THR A 1 21 ? -5.908 -8.644 2.146 1.00 0.00 21 THR A CA 3
ATOM 3068 C C . THR A 1 21 ? -6.603 -9.984 2.392 1.00 0.00 21 THR A C 3
ATOM 3069 O O . THR A 1 21 ? -6.193 -10.749 3.264 1.00 0.00 21 THR A O 3
ATOM 3080 N N . ALA A 1 22 ? -7.643 -10.228 1.608 1.00 0.00 22 ALA A N 3
ATOM 3081 C CA . ALA A 1 22 ? -8.398 -11.463 1.731 1.00 0.00 22 ALA A CA 3
ATOM 3082 C C . ALA A 1 22 ? -7.434 -12.651 1.699 1.00 0.00 22 ALA A C 3
ATOM 3083 O O . ALA A 1 22 ? -7.722 -13.704 2.267 1.00 0.00 22 ALA A O 3
ATOM 3090 N N . CYS A 1 23 ? -6.310 -12.442 1.030 1.00 0.00 23 CYS A N 3
ATOM 3091 C CA . CYS A 1 23 ? -5.302 -13.482 0.917 1.00 0.00 23 CYS A CA 3
ATOM 3092 C C . CYS A 1 23 ? -4.663 -13.683 2.293 1.00 0.00 23 CYS A C 3
ATOM 3093 O O . CYS A 1 23 ? -4.803 -14.745 2.898 1.00 0.00 23 CYS A O 3
ATOM 3100 N N . LYS A 1 24 ? -3.974 -12.646 2.747 1.00 0.00 24 LYS A N 3
ATOM 3101 C CA . LYS A 1 24 ? -3.313 -12.696 4.040 1.00 0.00 24 LYS A CA 3
ATOM 3102 C C . LYS A 1 24 ? -4.313 -13.156 5.103 1.00 0.00 24 LYS A C 3
ATOM 3103 O O . LYS A 1 24 ? -4.017 -14.051 5.893 1.00 0.00 24 LYS A O 3
ATOM 3122 N N . GLU A 1 25 ? -5.477 -12.523 5.087 1.00 0.00 25 GLU A N 3
ATOM 3123 C CA . GLU A 1 25 ? -6.523 -12.856 6.039 1.00 0.00 25 GLU A CA 3
ATOM 3124 C C . GLU A 1 25 ? -6.774 -14.366 6.046 1.00 0.00 25 GLU A C 3
ATOM 3125 O O . GLU A 1 25 ? -6.514 -15.037 7.043 1.00 0.00 25 GLU A O 3
ATOM 3137 N N . LYS A 1 26 ? -7.275 -14.855 4.921 1.00 0.00 26 LYS A N 3
ATOM 3138 C CA . LYS A 1 26 ? -7.563 -16.273 4.785 1.00 0.00 26 LYS A CA 3
ATOM 3139 C C . LYS A 1 26 ? -6.454 -17.081 5.461 1.00 0.00 26 LYS A C 3
ATOM 3140 O O . LYS A 1 26 ? -6.731 -18.034 6.188 1.00 0.00 26 LYS A O 3
AT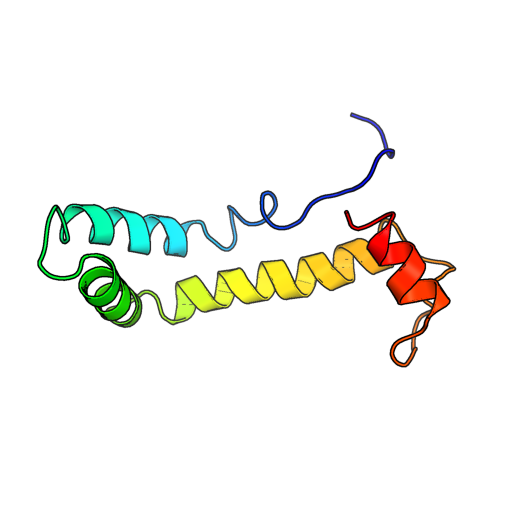OM 3159 N N . CYS A 1 27 ? -5.222 -16.672 5.197 1.00 0.00 27 CYS A N 3
ATOM 3160 C CA . CYS A 1 27 ? -4.070 -17.346 5.771 1.00 0.00 27 CYS A CA 3
ATOM 3161 C C . CYS A 1 27 ? -4.070 -17.098 7.280 1.00 0.00 27 CYS A C 3
ATOM 3162 O O . CYS A 1 27 ? -3.953 -18.036 8.067 1.00 0.00 27 CYS A O 3
ATOM 3169 N N . ALA A 1 28 ? -4.204 -15.830 7.639 1.00 0.00 28 ALA A N 3
ATOM 3170 C CA . ALA A 1 28 ? -4.221 -15.446 9.040 1.00 0.00 28 ALA A CA 3
ATOM 3171 C C . ALA A 1 28 ? -5.169 -16.371 9.806 1.00 0.00 28 ALA A C 3
ATOM 3172 O O . ALA A 1 28 ? -4.859 -16.805 10.914 1.00 0.00 28 ALA A O 3
ATOM 3179 N N . GLU A 1 29 ? -6.307 -16.646 9.185 1.00 0.00 29 GLU A N 3
ATOM 3180 C CA . GLU A 1 29 ? -7.302 -17.512 9.794 1.00 0.00 29 GLU A CA 3
ATOM 3181 C C . GLU A 1 29 ? -6.738 -18.922 9.977 1.00 0.00 29 GLU A C 3
ATOM 3182 O O . GLU A 1 29 ? -6.803 -19.483 11.070 1.00 0.00 29 GLU A O 3
ATOM 3194 N N . SER A 1 30 ? -6.198 -19.455 8.891 1.00 0.00 30 SER A N 3
ATOM 3195 C CA . SER A 1 30 ? -5.623 -20.789 8.918 1.00 0.00 30 SER A CA 3
ATOM 3196 C C . SER A 1 30 ? -4.463 -20.839 9.914 1.00 0.00 30 SER A C 3
ATOM 3197 O O . SER A 1 30 ? -4.197 -21.881 10.512 1.00 0.00 30 SER A O 3
ATOM 3205 N N . CYS A 1 31 ? -3.803 -19.699 10.062 1.00 0.00 31 CYS A N 3
ATOM 3206 C CA . CYS A 1 31 ? -2.677 -19.600 10.975 1.00 0.00 31 CYS A CA 3
ATOM 3207 C C . CYS A 1 31 ? -3.171 -18.972 12.280 1.00 0.00 31 CYS A C 3
ATOM 3208 O O . CYS A 1 31 ? -2.558 -18.038 12.795 1.00 0.00 31 CYS A O 3
ATOM 3215 N N . GLU A 1 32 ? -4.275 -19.510 12.778 1.00 0.00 32 GLU A N 3
ATOM 3216 C CA . GLU A 1 32 ? -4.858 -19.014 14.013 1.00 0.00 32 GLU A CA 3
ATOM 3217 C C . GLU A 1 32 ? -3.763 -18.748 15.047 1.00 0.00 32 GLU A C 3
ATOM 3218 O O . GLU A 1 32 ? -3.855 -17.798 15.824 1.00 0.00 32 GLU A O 3
ATOM 3230 N N . THR A 1 33 ? -2.751 -19.603 15.024 1.00 0.00 33 THR A N 3
ATOM 3231 C CA . THR A 1 33 ? -1.639 -19.472 15.951 1.00 0.00 33 THR A CA 3
ATOM 3232 C C . THR A 1 33 ? -0.329 -19.878 15.273 1.00 0.00 33 THR A C 3
ATOM 3233 O O . THR A 1 33 ? 0.605 -19.082 15.192 1.00 0.00 33 THR A O 3
ATOM 3244 N N . SER A 1 34 ? -0.303 -21.117 14.803 1.00 0.00 34 SER A N 3
ATOM 3245 C CA . SER A 1 34 ? 0.877 -21.638 14.134 1.00 0.00 34 SER A CA 3
ATOM 3246 C C . SER A 1 34 ? 2.117 -21.394 14.996 1.00 0.00 34 SER A C 3
ATOM 3247 O O . SER A 1 34 ? 2.019 -20.839 16.089 1.00 0.00 34 SER A O 3
ATOM 3255 N N . ALA A 1 35 ? 3.257 -21.822 14.471 1.00 0.00 35 ALA A N 3
ATOM 3256 C CA . ALA A 1 35 ? 4.515 -21.656 15.179 1.00 0.00 35 ALA A CA 3
ATOM 3257 C C . ALA A 1 35 ? 5.051 -20.244 14.935 1.00 0.00 35 ALA A C 3
ATOM 3258 O O . ALA A 1 35 ? 5.521 -19.586 15.861 1.00 0.00 35 ALA A O 3
ATOM 3265 N N . ASP A 1 36 ? 4.962 -19.821 13.683 1.00 0.00 36 ASP A N 3
ATOM 3266 C CA . ASP A 1 36 ? 5.433 -18.499 13.305 1.00 0.00 36 ASP A CA 3
ATOM 3267 C C . ASP A 1 36 ? 4.358 -17.799 12.470 1.00 0.00 36 ASP A C 3
ATOM 3268 O O . ASP A 1 36 ? 4.537 -17.591 11.271 1.00 0.00 36 ASP A O 3
ATOM 3277 N N . LYS A 1 37 ? 3.266 -17.456 13.136 1.00 0.00 37 LYS A N 3
ATOM 3278 C CA . LYS A 1 37 ? 2.163 -16.784 12.471 1.00 0.00 37 LYS A CA 3
ATOM 3279 C C . LYS A 1 37 ? 2.715 -15.684 11.563 1.00 0.00 37 LYS A C 3
ATOM 3280 O O . LYS A 1 37 ? 2.403 -15.640 10.374 1.00 0.00 37 LYS A O 3
ATOM 3299 N N . LYS A 1 38 ? 3.526 -14.821 12.158 1.00 0.00 38 LYS A N 3
ATOM 3300 C CA . LYS A 1 38 ? 4.124 -13.723 11.418 1.00 0.00 38 LYS A CA 3
ATOM 3301 C C . LYS A 1 38 ? 4.666 -14.247 10.086 1.00 0.00 38 LYS A C 3
ATOM 3302 O O . LYS A 1 38 ? 4.124 -13.937 9.027 1.00 0.00 38 LYS A O 3
ATOM 3321 N N . THR A 1 39 ? 5.729 -15.031 10.184 1.00 0.00 39 THR A N 3
ATOM 3322 C CA . THR A 1 39 ? 6.350 -15.601 9.001 1.00 0.00 39 THR A CA 3
ATOM 3323 C C . THR A 1 39 ? 5.289 -16.208 8.081 1.00 0.00 39 THR A C 3
ATOM 3324 O O . THR A 1 39 ? 5.298 -15.970 6.874 1.00 0.00 39 THR A O 3
ATOM 3335 N N . CYS A 1 40 ? 4.399 -16.981 8.687 1.00 0.00 40 CYS A N 3
ATOM 3336 C CA . CYS A 1 40 ? 3.333 -17.624 7.937 1.00 0.00 40 CYS A CA 3
ATOM 3337 C C . CYS A 1 40 ? 2.611 -16.555 7.115 1.00 0.00 40 CYS A C 3
ATOM 3338 O O . CYS A 1 40 ? 2.623 -16.599 5.886 1.00 0.00 40 CYS A O 3
ATOM 3345 N N . ARG A 1 41 ? 2.000 -15.619 7.826 1.00 0.00 41 ARG A N 3
ATOM 3346 C CA . ARG A 1 41 ? 1.274 -14.540 7.178 1.00 0.00 41 ARG A CA 3
ATOM 3347 C C . ARG A 1 41 ? 2.089 -13.979 6.010 1.00 0.00 41 ARG A C 3
ATOM 3348 O O . ARG A 1 41 ? 1.541 -13.697 4.945 1.00 0.00 41 ARG A O 3
ATOM 3369 N N . ARG A 1 42 ? 3.384 -13.835 6.249 1.00 0.00 42 ARG A N 3
ATOM 3370 C CA . ARG A 1 42 ? 4.279 -13.313 5.231 1.00 0.00 42 ARG A CA 3
ATOM 3371 C C . ARG A 1 42 ? 4.386 -14.296 4.064 1.00 0.00 42 ARG A C 3
ATOM 3372 O O . ARG A 1 42 ? 4.131 -13.934 2.916 1.00 0.00 42 ARG A O 3
ATOM 3393 N N . ASN A 1 43 ? 4.765 -15.522 4.397 1.00 0.00 43 ASN A N 3
ATOM 3394 C CA . ASN A 1 43 ? 4.908 -16.560 3.390 1.00 0.00 43 ASN A CA 3
ATOM 3395 C C . ASN A 1 43 ? 3.674 -16.562 2.486 1.00 0.00 43 ASN A C 3
ATOM 3396 O O . ASN A 1 43 ? 3.793 -16.690 1.268 1.00 0.00 43 ASN A O 3
ATOM 3407 N N . CYS A 1 44 ? 2.518 -16.419 3.116 1.00 0.00 44 CYS A N 3
ATOM 3408 C CA . CYS A 1 44 ? 1.263 -16.402 2.384 1.00 0.00 44 CYS A CA 3
ATOM 3409 C C . CYS A 1 44 ? 1.413 -15.450 1.196 1.00 0.00 44 CYS A C 3
ATOM 3410 O O . CYS A 1 44 ? 0.851 -15.690 0.128 1.00 0.00 44 CYS A O 3
ATOM 3417 N N . LYS A 1 45 ? 2.173 -14.388 1.421 1.00 0.00 45 LYS A N 3
ATOM 3418 C CA . LYS A 1 45 ? 2.404 -13.398 0.383 1.00 0.00 45 LYS A CA 3
ATOM 3419 C C . LYS A 1 45 ? 2.986 -14.088 -0.853 1.00 0.00 45 LYS A C 3
ATOM 3420 O O . LYS A 1 45 ? 2.597 -13.783 -1.979 1.00 0.00 45 LYS A O 3
ATOM 3439 N N . LYS A 1 46 ? 3.909 -15.005 -0.600 1.00 0.00 46 LYS A N 3
ATOM 3440 C CA . LYS A 1 46 ? 4.548 -15.740 -1.678 1.00 0.00 46 LYS A CA 3
ATOM 3441 C C . LYS A 1 46 ? 3.719 -16.984 -2.002 1.00 0.00 46 LYS A C 3
ATOM 3442 O O . LYS A 1 46 ? 3.770 -17.494 -3.121 1.00 0.00 46 LYS A O 3
ATOM 3461 N N . ALA A 1 47 ? 2.976 -17.438 -1.004 1.00 0.00 47 ALA A N 3
ATOM 3462 C CA . ALA A 1 47 ? 2.137 -18.613 -1.169 1.00 0.00 47 ALA A CA 3
ATOM 3463 C C . ALA A 1 47 ? 1.349 -18.492 -2.474 1.00 0.00 47 ALA A C 3
ATOM 3464 O O . ALA A 1 47 ? 1.496 -19.321 -3.371 1.00 0.00 47 ALA A O 3
ATOM 3471 N N . ASP A 1 48 ? 0.529 -17.453 -2.539 1.00 0.00 48 ASP A N 3
ATOM 3472 C CA . ASP A 1 48 ? -0.283 -17.214 -3.720 1.00 0.00 48 ASP A CA 3
ATOM 3473 C C . ASP A 1 48 ? -0.908 -15.820 -3.629 1.00 0.00 48 ASP A C 3
ATOM 3474 O O . ASP A 1 48 ? -2.100 -15.653 -3.881 1.00 0.00 48 ASP A O 3
ATOM 3483 N N . CYS A 1 49 ? -0.075 -14.855 -3.269 1.00 0.00 49 CYS A N 3
ATOM 3484 C CA . CYS A 1 49 ? -0.530 -13.481 -3.142 1.00 0.00 49 CYS A CA 3
ATOM 3485 C C . CYS A 1 49 ? 0.572 -12.559 -3.667 1.00 0.00 49 CYS A C 3
ATOM 3486 O O . CYS A 1 49 ? 0.824 -11.499 -3.095 1.00 0.00 49 CYS A O 3
ATOM 3493 N N . GLU A 1 50 ? 1.199 -12.995 -4.749 1.00 0.00 50 GLU A N 3
ATOM 3494 C CA . GLU A 1 50 ? 2.268 -12.222 -5.358 1.00 0.00 50 GLU A CA 3
ATOM 3495 C C . GLU A 1 50 ? 1.688 -11.082 -6.197 1.00 0.00 50 GLU A C 3
ATOM 3496 O O . GLU A 1 50 ? 2.120 -9.937 -6.078 1.00 0.00 50 GLU A O 3
ATOM 3508 N N . PRO A 1 51 ? 0.692 -11.445 -7.049 1.00 0.00 51 PRO A N 3
ATOM 3509 C CA . PRO A 1 51 ? 0.047 -10.465 -7.907 1.00 0.00 51 PRO A CA 3
ATOM 3510 C C . PRO A 1 51 ? -0.911 -9.581 -7.107 1.00 0.00 51 PRO A C 3
ATOM 3511 O O . PRO A 1 51 ? -0.835 -8.355 -7.176 1.00 0.00 51 PRO A O 3
ATOM 3522 N N . GLN A 1 52 ? -1.792 -10.238 -6.366 1.00 0.00 52 GLN A N 3
ATOM 3523 C CA . GLN A 1 52 ? -2.764 -9.527 -5.554 1.00 0.00 52 GLN A CA 3
ATOM 3524 C C . GLN A 1 52 ? -2.080 -8.411 -4.762 1.00 0.00 52 GLN A C 3
ATOM 3525 O O . GLN A 1 52 ? -2.601 -7.300 -4.671 1.00 0.00 52 GLN A O 3
ATOM 3539 N N . ASP A 1 53 ? -0.923 -8.745 -4.209 1.00 0.00 53 ASP A N 3
ATOM 3540 C CA . ASP A 1 53 ? -0.162 -7.784 -3.428 1.00 0.00 53 ASP A CA 3
ATOM 3541 C C . ASP A 1 53 ? 0.290 -6.639 -4.335 1.00 0.00 53 ASP A C 3
ATOM 3542 O O . ASP A 1 53 ? 0.268 -5.477 -3.932 1.00 0.00 53 ASP A O 3
ATOM 3551 N N . LYS A 1 54 ? 0.688 -7.006 -5.544 1.00 0.00 54 LYS A N 3
ATOM 3552 C CA . LYS A 1 54 ? 1.145 -6.024 -6.513 1.00 0.00 54 LYS A CA 3
ATOM 3553 C C . LYS A 1 54 ? 0.003 -5.054 -6.826 1.00 0.00 54 LYS A C 3
ATOM 3554 O O . LYS A 1 54 ? 0.137 -3.847 -6.629 1.00 0.00 54 LYS A O 3
ATOM 3573 N N . VAL A 1 55 ? -1.094 -5.619 -7.308 1.00 0.00 55 VAL A N 3
ATOM 3574 C CA . VAL A 1 55 ? -2.259 -4.819 -7.650 1.00 0.00 55 VAL A CA 3
ATOM 3575 C C . VAL A 1 55 ? -2.525 -3.810 -6.532 1.00 0.00 55 VAL A C 3
ATOM 3576 O O . VAL A 1 55 ? -3.077 -2.738 -6.777 1.00 0.00 55 VAL A O 3
ATOM 3589 N N . CYS A 1 56 ? -2.122 -4.188 -5.328 1.00 0.00 56 CYS A N 3
ATOM 3590 C CA . CYS A 1 56 ? -2.311 -3.329 -4.171 1.00 0.00 56 CYS A CA 3
ATOM 3591 C C . CYS A 1 56 ? -1.159 -2.323 -4.127 1.00 0.00 56 CYS A C 3
ATOM 3592 O O . CYS A 1 56 ? -1.384 -1.114 -4.176 1.00 0.00 56 CYS A O 3
ATOM 3599 N N . ASP A 1 57 ? 0.049 -2.858 -4.036 1.00 0.00 57 ASP A N 3
ATOM 3600 C CA . ASP A 1 57 ? 1.236 -2.022 -3.985 1.00 0.00 57 ASP A CA 3
ATOM 3601 C C . ASP A 1 57 ? 1.079 -0.860 -4.967 1.00 0.00 57 ASP A C 3
ATOM 3602 O O . ASP A 1 57 ? 1.622 0.222 -4.747 1.00 0.00 57 ASP A O 3
ATOM 3611 N N . ALA A 1 58 ? 0.333 -1.122 -6.030 1.00 0.00 58 ALA A N 3
ATOM 3612 C CA . ALA A 1 58 ? 0.097 -0.111 -7.047 1.00 0.00 58 ALA A CA 3
ATOM 3613 C C . ALA A 1 58 ? -0.581 1.102 -6.407 1.00 0.00 58 ALA A C 3
ATOM 3614 O O . ALA A 1 58 ? -0.083 2.222 -6.510 1.00 0.00 58 ALA A O 3
ATOM 3621 N N . CYS A 1 59 ? -1.706 0.837 -5.759 1.00 0.00 59 CYS A N 3
ATOM 3622 C CA . CYS A 1 59 ? -2.457 1.894 -5.102 1.00 0.00 59 CYS A CA 3
ATOM 3623 C C . CYS A 1 59 ? -1.505 2.656 -4.178 1.00 0.00 59 CYS A C 3
ATOM 3624 O O . CYS A 1 59 ? -1.282 3.852 -4.361 1.00 0.00 59 CYS A O 3
ATOM 3631 N N . ARG A 1 60 ? -0.970 1.934 -3.205 1.00 0.00 60 ARG A N 3
ATOM 3632 C CA . ARG A 1 60 ? -0.047 2.527 -2.253 1.00 0.00 60 ARG A CA 3
ATOM 3633 C C . ARG A 1 60 ? 1.017 3.347 -2.985 1.00 0.00 60 ARG A C 3
ATOM 3634 O O . ARG A 1 60 ? 1.283 4.492 -2.621 1.00 0.00 60 ARG A O 3
ATOM 3655 N N . MET A 1 61 ? 1.597 2.729 -4.003 1.00 0.00 61 MET A N 3
ATOM 3656 C CA . MET A 1 61 ? 2.627 3.387 -4.789 1.00 0.00 61 MET A CA 3
ATOM 3657 C C . MET A 1 61 ? 2.156 4.761 -5.270 1.00 0.00 61 MET A C 3
ATOM 3658 O O . MET A 1 61 ? 2.942 5.706 -5.329 1.00 0.00 61 MET A O 3
ATOM 3672 N N . LYS A 1 62 ? 0.874 4.830 -5.600 1.00 0.00 62 LYS A N 3
ATOM 3673 C CA . LYS A 1 62 ? 0.289 6.073 -6.073 1.00 0.00 62 LYS A CA 3
ATOM 3674 C C . LYS A 1 62 ? -0.143 6.918 -4.873 1.00 0.00 62 LYS A C 3
ATOM 3675 O O . LYS A 1 62 ? 0.249 8.077 -4.752 1.00 0.00 62 LYS A O 3
ATOM 3694 N N . CYS A 1 63 ? -0.945 6.303 -4.016 1.00 0.00 63 CYS A N 3
ATOM 3695 C CA . CYS A 1 63 ? -1.435 6.984 -2.829 1.00 0.00 63 CYS A CA 3
ATOM 3696 C C . CYS A 1 63 ? -0.267 7.741 -2.193 1.00 0.00 63 CYS A C 3
ATOM 3697 O O . CYS A 1 63 ? -0.374 8.933 -1.911 1.00 0.00 63 CYS A O 3
ATOM 3704 N N . HIS A 1 64 ? 0.823 7.016 -1.985 1.00 0.00 64 HIS A N 3
ATOM 3705 C CA . HIS A 1 64 ? 2.010 7.603 -1.387 1.00 0.00 64 HIS A CA 3
ATOM 3706 C C . HIS A 1 64 ? 2.296 8.958 -2.039 1.00 0.00 64 HIS A C 3
ATOM 3707 O O . HIS A 1 64 ? 2.161 10.000 -1.399 1.00 0.00 64 HIS A O 3
ATOM 3721 N N . LYS A 1 65 ? 2.685 8.900 -3.304 1.00 0.00 65 LYS A N 3
ATOM 3722 C CA . LYS A 1 65 ? 2.991 10.109 -4.049 1.00 0.00 65 LYS A CA 3
ATOM 3723 C C . LYS A 1 65 ? 1.798 11.064 -3.975 1.00 0.00 65 LYS A C 3
ATOM 3724 O O . LYS A 1 65 ? 1.964 12.250 -3.695 1.00 0.00 65 LYS A O 3
ATOM 3743 N N . ALA A 1 66 ? 0.621 10.511 -4.232 1.00 0.00 66 ALA A N 3
ATOM 3744 C CA . ALA A 1 66 ? -0.599 11.299 -4.198 1.00 0.00 66 ALA A CA 3
ATOM 3745 C C . ALA A 1 66 ? -0.588 12.195 -2.958 1.00 0.00 66 ALA A C 3
ATOM 3746 O O . ALA A 1 66 ? -0.661 13.418 -3.070 1.00 0.00 66 ALA A O 3
ATOM 3753 N N . CYS A 1 67 ? -0.497 11.552 -1.803 1.00 0.00 67 CYS A N 3
ATOM 3754 C CA . CYS A 1 67 ? -0.475 12.275 -0.543 1.00 0.00 67 CYS A CA 3
ATOM 3755 C C . CYS A 1 67 ? 0.668 13.290 -0.591 1.00 0.00 67 CYS A C 3
ATOM 3756 O O . CYS A 1 67 ? 0.496 14.443 -0.200 1.00 0.00 67 CYS A O 3
ATOM 3763 N N . ARG A 1 68 ? 1.811 12.824 -1.075 1.00 0.00 68 ARG A N 3
ATOM 3764 C CA . ARG A 1 68 ? 2.982 13.677 -1.179 1.00 0.00 68 ARG A CA 3
ATOM 3765 C C . ARG A 1 68 ? 2.598 15.039 -1.760 1.00 0.00 68 ARG A C 3
ATOM 3766 O O . ARG A 1 68 ? 3.193 16.057 -1.411 1.00 0.00 68 ARG A O 3
ATOM 3787 N N . ALA A 1 69 ? 1.605 15.013 -2.637 1.00 0.00 69 ALA A N 3
ATOM 3788 C CA . ALA A 1 69 ? 1.134 16.234 -3.270 1.00 0.00 69 ALA A CA 3
ATOM 3789 C C . ALA A 1 69 ? -0.153 16.695 -2.583 1.00 0.00 69 ALA A C 3
ATOM 3790 O O . ALA A 1 69 ? -0.420 17.892 -2.497 1.00 0.00 69 ALA A O 3
ATOM 3797 N N . ALA A 1 70 ? -0.917 15.720 -2.112 1.00 0.00 70 ALA A N 3
ATOM 3798 C CA . ALA A 1 70 ? -2.170 16.011 -1.435 1.00 0.00 70 ALA A CA 3
ATOM 3799 C C . ALA A 1 70 ? -1.886 16.838 -0.180 1.00 0.00 70 ALA A C 3
ATOM 3800 O O . ALA A 1 70 ? -2.144 18.040 -0.152 1.00 0.00 70 ALA A O 3
ATOM 3807 N N . ASN A 1 71 ? -1.359 16.160 0.830 1.00 0.00 71 ASN A N 3
ATOM 3808 C CA . ASN A 1 71 ? -1.037 16.817 2.085 1.00 0.00 71 ASN A CA 3
ATOM 3809 C C . ASN A 1 71 ? 0.232 17.653 1.908 1.00 0.00 71 ASN A C 3
ATOM 3810 O O . ASN A 1 71 ? 0.192 18.878 2.010 1.00 0.00 71 ASN A O 3
ATOM 3821 N N . CYS A 1 72 ? 1.329 16.957 1.647 1.00 0.00 72 CYS A N 3
ATOM 3822 C CA . CYS A 1 72 ? 2.608 17.619 1.455 1.00 0.00 72 CYS A CA 3
ATOM 3823 C C . CYS A 1 72 ? 2.623 18.238 0.056 1.00 0.00 72 CYS A C 3
ATOM 3824 O O . CYS A 1 72 ? 1.791 17.902 -0.785 1.00 0.00 72 CYS A O 3
ATOM 3831 N N . ALA A 1 73 ? 3.578 19.133 -0.150 1.00 0.00 73 ALA A N 3
ATOM 3832 C CA . ALA A 1 73 ? 3.713 19.802 -1.433 1.00 0.00 73 ALA A CA 3
ATOM 3833 C C . ALA A 1 73 ? 5.055 20.535 -1.482 1.00 0.00 73 ALA A C 3
ATOM 3834 O O . ALA A 1 73 ? 5.917 20.206 -2.295 1.00 0.00 73 ALA A O 3
ATOM 3841 N N . SER A 1 74 ? 5.189 21.516 -0.602 1.00 0.00 74 SER A N 3
ATOM 3842 C CA . SER A 1 74 ? 6.412 22.299 -0.535 1.00 0.00 74 SER A CA 3
ATOM 3843 C C . SER A 1 74 ? 7.554 21.440 0.010 1.00 0.00 74 SER A C 3
ATOM 3844 O O . SER A 1 74 ? 8.690 21.547 -0.450 1.00 0.00 74 SER A O 3
ATOM 3852 N N . GLU A 1 75 ? 7.214 20.608 0.983 1.00 0.00 75 GLU A N 3
ATOM 3853 C CA . GLU A 1 75 ? 8.197 19.731 1.597 1.00 0.00 75 GLU A CA 3
ATOM 3854 C C . GLU A 1 75 ? 8.793 18.788 0.549 1.00 0.00 75 GLU A C 3
ATOM 3855 O O . GLU A 1 75 ? 9.913 18.305 0.710 1.00 0.00 75 GLU A O 3
ATOM 3867 N N . CYS A 1 76 ? 8.019 18.555 -0.500 1.00 0.00 76 CYS A N 3
ATOM 3868 C CA . CYS A 1 76 ? 8.457 17.679 -1.573 1.00 0.00 76 CYS A CA 3
ATOM 3869 C C . CYS A 1 76 ? 8.081 18.328 -2.907 1.00 0.00 76 CYS A C 3
ATOM 3870 O O . CYS A 1 76 ? 7.056 17.992 -3.498 1.00 0.00 76 CYS A O 3
ATOM 3877 N N . PRO A 1 77 ? 8.954 19.271 -3.353 1.00 0.00 77 PRO A N 3
ATOM 3878 C CA . PRO A 1 77 ? 8.724 19.970 -4.606 1.00 0.00 77 PRO A CA 3
ATOM 3879 C C . PRO A 1 77 ? 9.033 19.067 -5.802 1.00 0.00 77 PRO A C 3
ATOM 3880 O O . PRO A 1 77 ? 9.190 17.857 -5.647 1.00 0.00 77 PRO A O 3
ATOM 3891 N N . LYS A 1 78 ? 9.112 19.691 -6.969 1.00 0.00 78 LYS A N 3
ATOM 3892 C CA . LYS A 1 78 ? 9.399 18.959 -8.191 1.00 0.00 78 LYS A CA 3
ATOM 3893 C C . LYS A 1 78 ? 10.642 18.091 -7.980 1.00 0.00 78 LYS A C 3
ATOM 3894 O O . LYS A 1 78 ? 11.735 18.610 -7.758 1.00 0.00 78 LYS A O 3
ATOM 3913 N N . HIS A 1 79 ? 10.433 16.786 -8.058 1.00 0.00 79 HIS A N 3
ATOM 3914 C CA . HIS A 1 79 ? 11.522 15.841 -7.879 1.00 0.00 79 HIS A CA 3
ATOM 3915 C C . HIS A 1 79 ? 11.706 15.546 -6.389 1.00 0.00 79 HIS A C 3
ATOM 3916 O O . HIS A 1 79 ? 10.990 16.093 -5.551 1.00 0.00 79 HIS A O 3
ATOM 3930 N N . GLU A 1 80 ? 12.668 14.681 -6.104 1.00 0.00 80 GLU A N 3
ATOM 3931 C CA . GLU A 1 80 ? 12.954 14.306 -4.729 1.00 0.00 80 GLU A CA 3
ATOM 3932 C C . GLU A 1 80 ? 11.771 13.546 -4.129 1.00 0.00 80 GLU A C 3
ATOM 3933 O O . GLU A 1 80 ? 10.627 13.987 -4.232 1.00 0.00 80 GLU A O 3
ATOM 3945 N N . HIS A 1 81 ? 12.085 12.415 -3.514 1.00 0.00 81 HIS A N 3
ATOM 3946 C CA . HIS A 1 81 ? 11.062 11.589 -2.897 1.00 0.00 81 HIS A CA 3
ATOM 3947 C C . HIS A 1 81 ? 11.458 11.274 -1.453 1.00 0.00 81 HIS A C 3
ATOM 3948 O O . HIS A 1 81 ? 10.667 11.470 -0.531 1.00 0.00 81 HIS A O 3
ATOM 3962 N N . LYS A 1 82 ? 12.682 10.790 -1.301 1.00 0.00 82 LYS A N 3
ATOM 3963 C CA . LYS A 1 82 ? 13.193 10.446 0.015 1.00 0.00 82 LYS A CA 3
ATOM 3964 C C . LYS A 1 82 ? 13.993 11.626 0.571 1.00 0.00 82 LYS A C 3
ATOM 3965 O O . LYS A 1 82 ? 15.200 11.520 0.778 1.00 0.00 82 LYS A O 3
ATOM 3984 N N . SER A 1 83 ? 13.286 12.724 0.798 1.00 0.00 83 SER A N 3
ATOM 3985 C CA . SER A 1 83 ? 13.915 13.923 1.326 1.00 0.00 83 SER A CA 3
ATOM 3986 C C . SER A 1 83 ? 13.764 13.965 2.848 1.00 0.00 83 SER A C 3
ATOM 3987 O O . SER A 1 83 ? 12.733 13.561 3.385 1.00 0.00 83 SER A O 3
ATOM 3995 N N . ASP A 1 84 ? 14.805 14.459 3.501 1.00 0.00 84 ASP A N 3
ATOM 3996 C CA . ASP A 1 84 ? 14.802 14.560 4.950 1.00 0.00 84 ASP A CA 3
ATOM 3997 C C . ASP A 1 84 ? 13.463 15.139 5.413 1.00 0.00 84 ASP A C 3
ATOM 3998 O O . ASP A 1 84 ? 12.701 14.470 6.109 1.00 0.00 84 ASP A O 3
ATOM 4007 N N . THR A 1 85 ? 13.218 16.377 5.008 1.00 0.00 85 THR A N 3
ATOM 4008 C CA . THR A 1 85 ? 11.985 17.053 5.373 1.00 0.00 85 THR A CA 3
ATOM 4009 C C . THR A 1 85 ? 10.775 16.267 4.865 1.00 0.00 85 THR A C 3
ATOM 4010 O O . THR A 1 85 ? 9.861 15.965 5.631 1.00 0.00 85 THR A O 3
ATOM 4021 N N . CYS A 1 86 ? 10.809 15.957 3.577 1.00 0.00 86 CYS A N 3
ATOM 4022 C CA . CYS A 1 86 ? 9.726 15.211 2.958 1.00 0.00 86 CYS A CA 3
ATOM 4023 C C . CYS A 1 86 ? 9.384 14.023 3.860 1.00 0.00 86 CYS A C 3
ATOM 4024 O O . CYS A 1 86 ? 8.281 13.946 4.399 1.00 0.00 86 CYS A O 3
ATOM 4031 N N . ARG A 1 87 ? 10.351 13.128 3.997 1.00 0.00 87 ARG A N 3
ATOM 4032 C CA . ARG A 1 87 ? 10.166 11.947 4.824 1.00 0.00 87 ARG A CA 3
ATOM 4033 C C . ARG A 1 87 ? 9.372 12.301 6.083 1.00 0.00 87 ARG A C 3
ATOM 4034 O O . ARG A 1 87 ? 8.453 11.578 6.465 1.00 0.00 87 ARG A O 3
ATOM 4055 N N . ALA A 1 88 ? 9.756 13.412 6.694 1.00 0.00 88 ALA A N 3
ATOM 4056 C CA . ALA A 1 88 ? 9.092 13.870 7.902 1.00 0.00 88 ALA A CA 3
ATOM 4057 C C . ALA A 1 88 ? 7.650 14.259 7.570 1.00 0.00 88 ALA A C 3
ATOM 4058 O O . ALA A 1 88 ? 6.709 13.731 8.160 1.00 0.00 88 ALA A O 3
ATOM 4065 N N . CYS A 1 89 ? 7.522 15.180 6.625 1.00 0.00 89 CYS A N 3
ATOM 4066 C CA . CYS A 1 89 ? 6.211 15.646 6.207 1.00 0.00 89 CYS A CA 3
ATOM 4067 C C . CYS A 1 89 ? 5.309 14.427 6.005 1.00 0.00 89 CYS A C 3
ATOM 4068 O O . CYS A 1 89 ? 4.142 14.442 6.393 1.00 0.00 89 CYS A O 3
ATOM 4075 N N . MET A 1 90 ? 5.885 13.399 5.398 1.00 0.00 90 MET A N 3
ATOM 4076 C CA . MET A 1 90 ? 5.148 12.174 5.139 1.00 0.00 90 MET A CA 3
ATOM 4077 C C . MET A 1 90 ? 4.796 11.460 6.446 1.00 0.00 90 MET A C 3
ATOM 4078 O O . MET A 1 90 ? 3.621 11.282 6.763 1.00 0.00 90 MET A O 3
ATOM 4092 N N . LYS A 1 91 ? 5.836 11.070 7.168 1.00 0.00 91 LYS A N 3
ATOM 4093 C CA . LYS A 1 91 ? 5.651 10.380 8.433 1.00 0.00 91 LYS A CA 3
ATOM 4094 C C . LYS A 1 91 ? 4.619 11.133 9.275 1.00 0.00 91 LYS A C 3
ATOM 4095 O O . LYS A 1 91 ? 3.911 10.530 10.080 1.00 0.00 91 LYS A O 3
ATOM 4114 N N . THR A 1 92 ? 4.567 12.439 9.060 1.00 0.00 92 THR A N 3
ATOM 4115 C CA . THR A 1 92 ? 3.634 13.281 9.789 1.00 0.00 92 THR A CA 3
ATOM 4116 C C . THR A 1 92 ? 2.193 12.939 9.401 1.00 0.00 92 THR A C 3
ATOM 4117 O O . THR A 1 92 ? 1.372 12.630 10.263 1.00 0.00 92 THR A O 3
ATOM 4128 N N . ASN A 1 93 ? 1.931 13.007 8.104 1.00 0.00 93 ASN A N 3
ATOM 4129 C CA . ASN A 1 93 ? 0.605 12.709 7.592 1.00 0.00 93 ASN A CA 3
ATOM 4130 C C . ASN A 1 93 ? 0.679 11.486 6.676 1.00 0.00 93 ASN A C 3
ATOM 4131 O O . ASN A 1 93 ? 0.119 10.437 6.988 1.00 0.00 93 ASN A O 3
ATOM 4142 N N . CYS A 1 94 ? 1.376 11.663 5.562 1.00 0.00 94 CYS A N 3
ATOM 4143 C CA . CYS A 1 94 ? 1.531 10.587 4.598 1.00 0.00 94 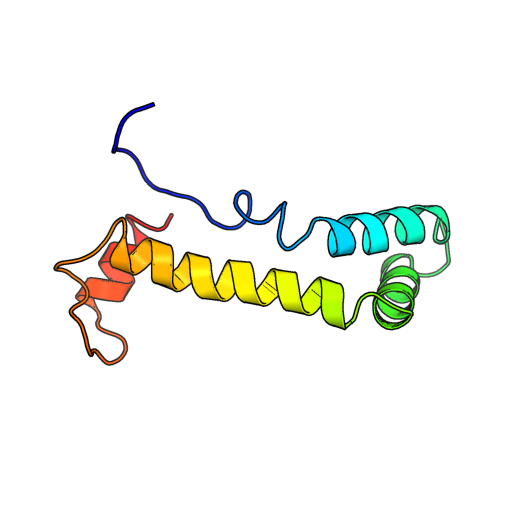CYS A CA 3
ATOM 4144 C C . CYS A 1 94 ? 2.453 9.527 5.205 1.00 0.00 94 CYS A C 3
ATOM 4145 O O . CYS A 1 94 ? 3.582 9.349 4.753 1.00 0.00 94 CYS A O 3
ATOM 4152 N N . LYS A 1 95 ? 1.935 8.851 6.220 1.00 0.00 95 LYS A N 3
ATOM 4153 C CA . LYS A 1 95 ? 2.697 7.813 6.894 1.00 0.00 95 LYS A CA 3
ATOM 4154 C C . LYS A 1 95 ? 3.463 6.992 5.854 1.00 0.00 95 LYS A C 3
ATOM 4155 O O . LYS A 1 95 ? 2.893 6.569 4.850 1.00 0.00 95 LYS A O 3
ATOM 4174 N N . ILE A 1 1 ? -12.813 20.529 16.787 1.00 0.00 1 ILE A N 4
ATOM 4175 C CA . ILE A 1 1 ? -13.208 19.178 16.428 1.00 0.00 1 ILE A CA 4
ATOM 4176 C C . ILE A 1 1 ? -12.246 18.634 15.369 1.00 0.00 1 ILE A C 4
ATOM 4177 O O . ILE A 1 1 ? -11.684 17.553 15.533 1.00 0.00 1 ILE A O 4
ATOM 4193 N N . SER A 1 2 ? -12.087 19.409 14.306 1.00 0.00 2 SER A N 4
ATOM 4194 C CA . SER A 1 2 ? -11.204 19.019 13.221 1.00 0.00 2 SER A CA 4
ATOM 4195 C C . SER A 1 2 ? -11.251 20.066 12.106 1.00 0.00 2 SER A C 4
ATOM 4196 O O . SER A 1 2 ? -12.195 20.851 12.026 1.00 0.00 2 SER A O 4
ATOM 4204 N N . GLU A 1 3 ? -10.221 20.043 11.273 1.00 0.00 3 GLU A N 4
ATOM 4205 C CA . GLU A 1 3 ? -10.133 20.980 10.166 1.00 0.00 3 GLU A CA 4
ATOM 4206 C C . GLU A 1 3 ? -9.197 20.437 9.084 1.00 0.00 3 GLU A C 4
ATOM 4207 O O . GLU A 1 3 ? -7.990 20.335 9.297 1.00 0.00 3 GLU A O 4
ATOM 4219 N N . PHE A 1 4 ? -9.790 20.104 7.947 1.00 0.00 4 PHE A N 4
ATOM 4220 C CA . PHE A 1 4 ? -9.024 19.574 6.831 1.00 0.00 4 PHE A CA 4
ATOM 4221 C C . PHE A 1 4 ? -8.486 18.178 7.150 1.00 0.00 4 PHE A C 4
ATOM 4222 O O . PHE A 1 4 ? -8.821 17.209 6.469 1.00 0.00 4 PHE A O 4
ATOM 4239 N N . ALA A 1 5 ? -7.660 18.118 8.184 1.00 0.00 5 ALA A N 4
ATOM 4240 C CA . ALA A 1 5 ? -7.072 16.857 8.601 1.00 0.00 5 ALA A CA 4
ATOM 4241 C C . ALA A 1 5 ? -6.160 16.332 7.490 1.00 0.00 5 ALA A C 4
ATOM 4242 O O . ALA A 1 5 ? -6.355 16.654 6.319 1.00 0.00 5 ALA A O 4
ATOM 4249 N N . PRO A 1 6 ? -5.159 15.512 7.907 1.00 0.00 6 PRO A N 4
ATOM 4250 C CA . PRO A 1 6 ? -4.217 14.940 6.961 1.00 0.00 6 PRO A CA 4
ATOM 4251 C C . PRO A 1 6 ? -4.862 13.804 6.164 1.00 0.00 6 PRO A C 4
ATOM 4252 O O . PRO A 1 6 ? -5.799 13.163 6.637 1.00 0.00 6 PRO A O 4
ATOM 4263 N N . VAL A 1 7 ? -4.334 13.590 4.967 1.00 0.00 7 VAL A N 4
ATOM 4264 C CA . VAL A 1 7 ? -4.846 12.543 4.100 1.00 0.00 7 VAL A CA 4
ATOM 4265 C C . VAL A 1 7 ? -4.150 11.223 4.435 1.00 0.00 7 VAL A C 4
ATOM 4266 O O . VAL A 1 7 ? -2.957 11.205 4.734 1.00 0.00 7 VAL A O 4
ATOM 4279 N N . ASP A 1 8 ? -4.925 10.150 4.374 1.00 0.00 8 ASP A N 4
ATOM 4280 C CA . ASP A 1 8 ? -4.397 8.828 4.667 1.00 0.00 8 ASP A CA 4
ATOM 4281 C C . ASP A 1 8 ? -5.020 7.811 3.709 1.00 0.00 8 ASP A C 4
ATOM 4282 O O . ASP A 1 8 ? -6.240 7.661 3.664 1.00 0.00 8 ASP A O 4
ATOM 4291 N N . CYS A 1 9 ? -4.154 7.137 2.966 1.00 0.00 9 CYS A N 4
ATOM 4292 C CA . CYS A 1 9 ? -4.604 6.138 2.012 1.00 0.00 9 CYS A CA 4
ATOM 4293 C C . CYS A 1 9 ? -5.628 5.238 2.706 1.00 0.00 9 CYS A C 4
ATOM 4294 O O . CYS A 1 9 ? -6.825 5.334 2.442 1.00 0.00 9 CYS A O 4
ATOM 4301 N N . LYS A 1 10 ? -5.119 4.383 3.581 1.00 0.00 10 LYS A N 4
ATOM 4302 C CA . LYS A 1 10 ? -5.973 3.465 4.315 1.00 0.00 10 LYS A CA 4
ATOM 4303 C C . LYS A 1 10 ? -7.083 2.959 3.391 1.00 0.00 10 LYS A C 4
ATOM 4304 O O . LYS A 1 10 ? -6.834 2.142 2.506 1.00 0.00 10 LYS A O 4
ATOM 4323 N N . GLY A 1 11 ? -8.284 3.466 3.629 1.00 0.00 11 GLY A N 4
ATOM 4324 C CA . GLY A 1 11 ? -9.433 3.075 2.829 1.00 0.00 11 GLY A CA 4
ATOM 4325 C C . GLY A 1 11 ? -9.091 3.085 1.338 1.00 0.00 11 GLY A C 4
ATOM 4326 O O . GLY A 1 11 ? -9.275 2.083 0.649 1.00 0.00 11 GLY A O 4
ATOM 4330 N N . GLN A 1 12 ? -8.600 4.229 0.883 1.00 0.00 12 GLN A N 4
ATOM 4331 C CA . GLN A 1 12 ? -8.231 4.382 -0.514 1.00 0.00 12 GLN A CA 4
ATOM 4332 C C . GLN A 1 12 ? -7.481 3.143 -1.004 1.00 0.00 12 GLN A C 4
ATOM 4333 O O . GLN A 1 12 ? -7.504 2.828 -2.193 1.00 0.00 12 GLN A O 4
ATOM 4347 N N . CYS A 1 13 ? -6.832 2.472 -0.063 1.00 0.00 13 CYS A N 4
ATOM 4348 C CA . CYS A 1 13 ? -6.076 1.274 -0.384 1.00 0.00 13 CYS A CA 4
ATOM 4349 C C . CYS A 1 13 ? -6.876 0.059 0.091 1.00 0.00 13 CYS A C 4
ATOM 4350 O O . CYS A 1 13 ? -6.354 -0.789 0.813 1.00 0.00 13 CYS A O 4
ATOM 4357 N N . THR A 1 14 ? -8.130 0.013 -0.335 1.00 0.00 14 THR A N 4
ATOM 4358 C CA . THR A 1 14 ? -9.007 -1.084 0.037 1.00 0.00 14 THR A CA 4
ATOM 4359 C C . THR A 1 14 ? -9.305 -1.965 -1.178 1.00 0.00 14 THR A C 4
ATOM 4360 O O . THR A 1 14 ? -9.403 -3.185 -1.055 1.00 0.00 14 THR A O 4
ATOM 4371 N N . THR A 1 15 ? -9.440 -1.312 -2.323 1.00 0.00 15 THR A N 4
ATOM 4372 C CA . THR A 1 15 ? -9.724 -2.021 -3.559 1.00 0.00 15 THR A CA 4
ATOM 4373 C C . THR A 1 15 ? -8.486 -2.786 -4.032 1.00 0.00 15 THR A C 4
ATOM 4374 O O . THR A 1 15 ? -8.575 -3.963 -4.380 1.00 0.00 15 THR A O 4
ATOM 4385 N N . PRO A 1 16 ? -7.331 -2.069 -4.028 1.00 0.00 16 PRO A N 4
ATOM 4386 C CA . PRO A 1 16 ? -6.077 -2.668 -4.452 1.00 0.00 16 PRO A CA 4
ATOM 4387 C C . PRO A 1 16 ? -5.532 -3.616 -3.381 1.00 0.00 16 PRO A C 4
ATOM 4388 O O . PRO A 1 16 ? -4.649 -4.427 -3.656 1.00 0.00 16 PRO A O 4
ATOM 4399 N N . CYS A 1 17 ? -6.081 -3.482 -2.183 1.00 0.00 17 CYS A N 4
ATOM 4400 C CA . CYS A 1 17 ? -5.662 -4.316 -1.070 1.00 0.00 17 CYS A CA 4
ATOM 4401 C C . CYS A 1 17 ? -6.857 -5.163 -0.627 1.00 0.00 17 CYS A C 4
ATOM 4402 O O . CYS A 1 17 ? -6.821 -5.788 0.432 1.00 0.00 17 CYS A O 4
ATOM 4409 N N . GLU A 1 18 ? -7.887 -5.156 -1.460 1.00 0.00 18 GLU A N 4
ATOM 4410 C CA . GLU A 1 18 ? -9.091 -5.916 -1.168 1.00 0.00 18 GLU A CA 4
ATOM 4411 C C . GLU A 1 18 ? -8.784 -7.415 -1.164 1.00 0.00 18 GLU A C 4
ATOM 4412 O O . GLU A 1 18 ? -9.111 -8.116 -0.208 1.00 0.00 18 GLU A O 4
ATOM 4424 N N . PRO A 1 19 ? -8.144 -7.874 -2.272 1.00 0.00 19 PRO A N 4
ATOM 4425 C CA . PRO A 1 19 ? -7.789 -9.277 -2.405 1.00 0.00 19 PRO A CA 4
ATOM 4426 C C . PRO A 1 19 ? -6.588 -9.625 -1.524 1.00 0.00 19 PRO A C 4
ATOM 4427 O O . PRO A 1 19 ? -6.559 -10.683 -0.897 1.00 0.00 19 PRO A O 4
ATOM 4438 N N . LEU A 1 20 ? -5.625 -8.714 -1.504 1.00 0.00 20 LEU A N 4
ATOM 4439 C CA . LEU A 1 20 ? -4.425 -8.912 -0.710 1.00 0.00 20 LEU A CA 4
ATOM 4440 C C . LEU A 1 20 ? -4.819 -9.231 0.733 1.00 0.00 20 LEU A C 4
ATOM 4441 O O . LEU A 1 20 ? -4.406 -10.251 1.282 1.00 0.00 20 LEU A O 4
ATOM 4457 N N . THR A 1 21 ? -5.614 -8.339 1.306 1.00 0.00 21 THR A N 4
ATOM 4458 C CA . THR A 1 21 ? -6.069 -8.513 2.675 1.00 0.00 21 THR A CA 4
ATOM 4459 C C . THR A 1 21 ? -6.726 -9.883 2.849 1.00 0.00 21 THR A C 4
ATOM 4460 O O . THR A 1 21 ? -6.263 -10.702 3.642 1.00 0.00 21 THR A O 4
ATOM 4471 N N . ALA A 1 22 ? -7.796 -10.091 2.095 1.00 0.00 22 ALA A N 4
ATOM 4472 C CA . ALA A 1 22 ? -8.521 -11.348 2.155 1.00 0.00 22 ALA A CA 4
ATOM 4473 C C . ALA A 1 22 ? -7.534 -12.509 2.016 1.00 0.00 22 ALA A C 4
ATOM 4474 O O . ALA A 1 22 ? -7.765 -13.592 2.552 1.00 0.00 22 ALA A O 4
ATOM 4481 N N . CYS A 1 23 ? -6.456 -12.243 1.294 1.00 0.00 23 CYS A N 4
ATOM 4482 C CA . CYS A 1 23 ? -5.433 -13.252 1.078 1.00 0.00 23 CYS A CA 4
ATOM 4483 C C . CYS A 1 23 ? -4.785 -13.576 2.426 1.00 0.00 23 CYS A C 4
ATOM 4484 O O . CYS A 1 23 ? -4.859 -14.710 2.898 1.00 0.00 23 CYS A O 4
ATOM 4491 N N . LYS A 1 24 ? -4.165 -12.560 3.008 1.00 0.00 24 LYS A N 4
ATOM 4492 C CA . LYS A 1 24 ? -3.505 -12.722 4.292 1.00 0.00 24 LYS A CA 4
ATOM 4493 C C . LYS A 1 24 ? -4.504 -13.281 5.307 1.00 0.00 24 LYS A C 4
ATOM 4494 O O . LYS A 1 24 ? -4.196 -14.226 6.032 1.00 0.00 24 LYS A O 4
ATOM 4513 N N . GLU A 1 25 ? -5.681 -12.673 5.327 1.00 0.00 25 GLU A N 4
ATOM 4514 C CA . GLU A 1 25 ? -6.727 -13.098 6.242 1.00 0.00 25 GLU A CA 4
ATOM 4515 C C . GLU A 1 25 ? -6.983 -14.599 6.094 1.00 0.00 25 GLU A C 4
ATOM 4516 O O . GLU A 1 25 ? -6.729 -15.370 7.019 1.00 0.00 25 GLU A O 4
ATOM 4528 N N . LYS A 1 26 ? -7.483 -14.970 4.925 1.00 0.00 26 LYS A N 4
ATOM 4529 C CA . LYS A 1 26 ? -7.776 -16.365 4.645 1.00 0.00 26 LYS A CA 4
ATOM 4530 C C . LYS A 1 26 ? -6.674 -17.243 5.241 1.00 0.00 26 LYS A C 4
ATOM 4531 O O . LYS A 1 26 ? -6.957 -18.275 5.848 1.00 0.00 26 LYS A O 4
ATOM 4550 N N . CYS A 1 27 ? -5.440 -16.802 5.046 1.00 0.00 27 CYS A N 4
ATOM 4551 C CA . CYS A 1 27 ? -4.294 -17.535 5.557 1.00 0.00 27 CYS A CA 4
ATOM 4552 C C . CYS A 1 27 ? -4.296 -17.426 7.083 1.00 0.00 27 CYS A C 4
ATOM 4553 O O . CYS A 1 27 ? -4.259 -18.438 7.781 1.00 0.00 27 CYS A O 4
ATOM 4560 N N . ALA A 1 28 ? -4.338 -16.189 7.556 1.00 0.00 28 ALA A N 4
ATOM 4561 C CA . ALA A 1 28 ? -4.345 -15.936 8.987 1.00 0.00 28 ALA A CA 4
ATOM 4562 C C . ALA A 1 28 ? -5.306 -16.912 9.669 1.00 0.00 28 ALA A C 4
ATOM 4563 O O . ALA A 1 28 ? -4.990 -17.466 10.721 1.00 0.00 28 ALA A O 4
ATOM 4570 N N . GLU A 1 29 ? -6.459 -17.093 9.042 1.00 0.00 29 GLU A N 4
ATOM 4571 C CA . GLU A 1 29 ? -7.467 -17.993 9.576 1.00 0.00 29 GLU A CA 4
ATOM 4572 C C . GLU A 1 29 ? -6.930 -19.425 9.621 1.00 0.00 29 GLU A C 4
ATOM 4573 O O . GLU A 1 29 ? -7.008 -20.088 10.653 1.00 0.00 29 GLU A O 4
ATOM 4585 N N . SER A 1 30 ? -6.399 -19.859 8.488 1.00 0.00 30 SER A N 4
ATOM 4586 C CA . SER A 1 30 ? -5.849 -21.200 8.385 1.00 0.00 30 SER A CA 4
ATOM 4587 C C . SER A 1 30 ? -4.680 -21.363 9.359 1.00 0.00 30 SER A C 4
ATOM 4588 O O . SER A 1 30 ? -4.341 -22.481 9.745 1.00 0.00 30 SER A O 4
ATOM 4596 N N . CYS A 1 31 ? -4.097 -20.232 9.727 1.00 0.00 31 CYS A N 4
ATOM 4597 C CA . CYS A 1 31 ? -2.974 -20.236 10.649 1.00 0.00 31 CYS A CA 4
ATOM 4598 C C . CYS A 1 31 ? -3.333 -19.355 11.848 1.00 0.00 31 CYS A C 4
ATOM 4599 O O . CYS A 1 31 ? -2.740 -18.295 12.043 1.00 0.00 31 CYS A O 4
ATOM 4606 N N . GLU A 1 32 ? -4.302 -19.827 12.618 1.00 0.00 32 GLU A N 4
ATOM 4607 C CA . GLU A 1 32 ? -4.747 -19.096 13.793 1.00 0.00 32 GLU A CA 4
ATOM 4608 C C . GLU A 1 32 ? -4.007 -19.590 15.037 1.00 0.00 32 GLU A C 4
ATOM 4609 O O . GLU A 1 32 ? -3.857 -18.851 16.009 1.00 0.00 32 GLU A O 4
ATOM 4621 N N . THR A 1 33 ? -3.563 -20.836 14.968 1.00 0.00 33 THR A N 4
ATOM 4622 C CA . THR A 1 33 ? -2.843 -21.438 16.077 1.00 0.00 33 THR A CA 4
ATOM 4623 C C . THR A 1 33 ? -1.673 -22.278 15.560 1.00 0.00 33 THR A C 4
ATOM 4624 O O . THR A 1 33 ? -1.367 -23.331 16.118 1.00 0.00 33 THR A O 4
ATOM 4635 N N . SER A 1 34 ? -1.052 -21.781 14.501 1.00 0.00 34 SER A N 4
ATOM 4636 C CA . SER A 1 34 ? 0.078 -22.473 13.903 1.00 0.00 34 SER A CA 4
ATOM 4637 C C . SER A 1 34 ? 1.370 -22.083 14.622 1.00 0.00 34 SER A C 4
ATOM 4638 O O . SER A 1 34 ? 1.469 -20.992 15.183 1.00 0.00 34 SER A O 4
ATOM 4646 N N . ALA A 1 35 ? 2.330 -22.995 14.582 1.00 0.00 35 ALA A N 4
ATOM 4647 C CA . ALA A 1 35 ? 3.613 -22.760 15.223 1.00 0.00 35 ALA A CA 4
ATOM 4648 C C . ALA A 1 35 ? 4.213 -21.457 14.691 1.00 0.00 35 ALA A C 4
ATOM 4649 O O . ALA A 1 35 ? 4.327 -20.477 15.426 1.00 0.00 35 ALA A O 4
ATOM 4656 N N . ASP A 1 36 ? 4.581 -21.488 13.419 1.00 0.00 36 ASP A N 4
ATOM 4657 C CA . ASP A 1 36 ? 5.166 -20.322 12.780 1.00 0.00 36 ASP A CA 4
ATOM 4658 C C . ASP A 1 36 ? 4.068 -19.531 12.067 1.00 0.00 36 ASP A C 4
ATOM 4659 O O . ASP A 1 36 ? 3.907 -19.642 10.852 1.00 0.00 36 ASP A O 4
ATOM 4668 N N . LYS A 1 37 ? 3.339 -18.751 12.852 1.00 0.00 37 LYS A N 4
ATOM 4669 C CA . LYS A 1 37 ? 2.261 -17.942 12.311 1.00 0.00 37 LYS A CA 4
ATOM 4670 C C . LYS A 1 37 ? 2.844 -16.880 11.377 1.00 0.00 37 LYS A C 4
ATOM 4671 O O . LYS A 1 37 ? 2.497 -16.826 10.198 1.00 0.00 37 LYS A O 4
ATOM 4690 N N . LYS A 1 38 ? 3.722 -16.062 11.939 1.00 0.00 38 LYS A N 4
ATOM 4691 C CA . LYS A 1 38 ? 4.357 -15.004 11.171 1.00 0.00 38 LYS A CA 4
ATOM 4692 C C . LYS A 1 38 ? 4.837 -15.569 9.833 1.00 0.00 38 LYS A C 4
ATOM 4693 O O . LYS A 1 38 ? 4.476 -15.057 8.774 1.00 0.00 38 LYS A O 4
ATOM 4712 N N . THR A 1 39 ? 5.642 -16.617 9.924 1.00 0.00 39 THR A N 4
ATOM 4713 C CA . THR A 1 39 ? 6.175 -17.257 8.733 1.00 0.00 39 THR A CA 4
ATOM 4714 C C . THR A 1 39 ? 5.036 -17.734 7.829 1.00 0.00 39 THR A C 4
ATOM 4715 O O . THR A 1 39 ? 4.967 -17.356 6.660 1.00 0.00 39 THR A O 4
ATOM 4726 N N . CYS A 1 40 ? 4.172 -18.556 8.404 1.00 0.00 40 CYS A N 4
ATOM 4727 C CA . CYS A 1 40 ? 3.040 -19.089 7.665 1.00 0.00 40 CYS A CA 4
ATOM 4728 C C . CYS A 1 40 ? 2.426 -17.953 6.843 1.00 0.00 40 CYS A C 4
ATOM 4729 O O . CYS A 1 40 ? 2.295 -18.065 5.625 1.00 0.00 40 CYS A O 4
ATOM 4736 N N . ARG A 1 41 ? 2.066 -16.887 7.542 1.00 0.00 41 ARG A N 4
ATOM 4737 C CA . ARG A 1 41 ? 1.469 -15.733 6.892 1.00 0.00 41 ARG A CA 4
ATOM 4738 C C . ARG A 1 41 ? 2.429 -15.155 5.850 1.00 0.00 41 ARG A C 4
ATOM 4739 O O . ARG A 1 41 ? 2.067 -15.003 4.684 1.00 0.00 41 ARG A O 4
ATOM 4760 N N . ARG A 1 42 ? 3.635 -14.850 6.307 1.00 0.00 42 ARG A N 4
ATOM 4761 C CA . ARG A 1 42 ? 4.649 -14.293 5.429 1.00 0.00 42 ARG A CA 4
ATOM 4762 C C . ARG A 1 42 ? 4.739 -15.108 4.138 1.00 0.00 42 ARG A C 4
ATOM 4763 O O . ARG A 1 42 ? 4.880 -14.546 3.053 1.00 0.00 42 ARG A O 4
ATOM 4784 N N . ASN A 1 43 ? 4.655 -16.421 4.297 1.00 0.00 43 ASN A N 4
ATOM 4785 C CA . ASN A 1 43 ? 4.725 -17.319 3.157 1.00 0.00 43 ASN A CA 4
ATOM 4786 C C . ASN A 1 43 ? 3.499 -17.105 2.268 1.00 0.00 43 ASN A C 4
ATOM 4787 O O . ASN A 1 43 ? 3.593 -17.186 1.044 1.00 0.00 43 ASN A O 4
ATOM 4798 N N . CYS A 1 44 ? 2.376 -16.835 2.918 1.00 0.00 44 CYS A N 4
ATOM 4799 C CA . CYS A 1 44 ? 1.133 -16.608 2.201 1.00 0.00 44 CYS A CA 4
ATOM 4800 C C . CYS A 1 44 ? 1.379 -15.535 1.139 1.00 0.00 44 CYS A C 4
ATOM 4801 O O . CYS A 1 44 ? 0.734 -15.533 0.091 1.00 0.00 44 CYS A O 4
ATOM 4808 N N . LYS A 1 45 ? 2.315 -14.648 1.445 1.00 0.00 45 LYS A N 4
ATOM 4809 C CA . LYS A 1 45 ? 2.655 -13.572 0.530 1.00 0.00 45 LYS A CA 4
ATOM 4810 C C . LYS A 1 45 ? 3.156 -14.168 -0.787 1.00 0.00 45 LYS A C 4
ATOM 4811 O O . LYS A 1 45 ? 2.897 -13.621 -1.858 1.00 0.00 45 LYS A O 4
ATOM 4830 N N . LYS A 1 46 ? 3.864 -15.281 -0.665 1.00 0.00 46 LYS A N 4
ATOM 4831 C CA . LYS A 1 46 ? 4.403 -15.957 -1.832 1.00 0.00 46 LYS A CA 4
ATOM 4832 C C . LYS A 1 46 ? 3.440 -17.064 -2.266 1.00 0.00 46 LYS A C 4
ATOM 4833 O O . LYS A 1 46 ? 3.506 -17.541 -3.398 1.00 0.00 46 LYS A O 4
ATOM 4852 N N . ALA A 1 47 ? 2.566 -17.439 -1.344 1.00 0.00 47 ALA A N 4
ATOM 4853 C CA . ALA A 1 47 ? 1.590 -18.480 -1.617 1.00 0.00 47 ALA A CA 4
ATOM 4854 C C . ALA A 1 47 ? 0.835 -18.140 -2.904 1.00 0.00 47 ALA A C 4
ATOM 4855 O O . ALA A 1 47 ? 0.884 -18.895 -3.874 1.00 0.00 47 ALA A O 4
ATOM 4862 N N . ASP A 1 48 ? 0.154 -17.004 -2.870 1.00 0.00 48 ASP A N 4
ATOM 4863 C CA . ASP A 1 48 ? -0.610 -16.555 -4.022 1.00 0.00 48 ASP A CA 4
ATOM 4864 C C . ASP A 1 48 ? -1.115 -15.132 -3.771 1.00 0.00 48 ASP A C 4
ATOM 4865 O O . ASP A 1 48 ? -2.204 -14.769 -4.213 1.00 0.00 48 ASP A O 4
ATOM 4874 N N . CYS A 1 49 ? -0.299 -14.366 -3.062 1.00 0.00 49 CYS A N 4
ATOM 4875 C CA . CYS A 1 49 ? -0.649 -12.991 -2.747 1.00 0.00 49 CYS A CA 4
ATOM 4876 C C . CYS A 1 49 ? 0.445 -12.077 -3.302 1.00 0.00 49 CYS A C 4
ATOM 4877 O O . CYS A 1 49 ? 0.445 -10.875 -3.044 1.00 0.00 49 CYS A O 4
ATOM 4884 N N . GLU A 1 50 ? 1.352 -12.683 -4.054 1.00 0.00 50 GLU A N 4
ATOM 4885 C CA . GLU A 1 50 ? 2.450 -11.939 -4.648 1.00 0.00 50 GLU A CA 4
ATOM 4886 C C . GLU A 1 50 ? 1.911 -10.780 -5.490 1.00 0.00 50 GLU A C 4
ATOM 4887 O O . GLU A 1 50 ? 2.352 -9.641 -5.339 1.00 0.00 50 GLU A O 4
ATOM 4899 N N . PRO A 1 51 ? 0.941 -11.119 -6.381 1.00 0.00 51 PRO A N 4
ATOM 4900 C CA . PRO A 1 51 ? 0.338 -10.120 -7.246 1.00 0.00 51 PRO A CA 4
ATOM 4901 C C . PRO A 1 51 ? -0.638 -9.236 -6.467 1.00 0.00 51 PRO A C 4
ATOM 4902 O O . PRO A 1 51 ? -0.687 -8.025 -6.677 1.00 0.00 51 PRO A O 4
ATOM 4913 N N . GLN A 1 52 ? -1.390 -9.876 -5.584 1.00 0.00 52 GLN A N 4
ATOM 4914 C CA . GLN A 1 52 ? -2.362 -9.164 -4.772 1.00 0.00 52 GLN A CA 4
ATOM 4915 C C . GLN A 1 52 ? -1.669 -8.080 -3.944 1.00 0.00 52 GLN A C 4
ATOM 4916 O O . GLN A 1 52 ? -2.159 -6.955 -3.852 1.00 0.00 52 GLN A O 4
ATOM 4930 N N . ASP A 1 53 ? -0.540 -8.456 -3.362 1.00 0.00 53 ASP A N 4
ATOM 4931 C CA . ASP A 1 53 ? 0.226 -7.530 -2.545 1.00 0.00 53 ASP A CA 4
ATOM 4932 C C . ASP A 1 53 ? 0.729 -6.380 -3.419 1.00 0.00 53 ASP A C 4
ATOM 4933 O O . ASP A 1 53 ? 0.793 -5.237 -2.971 1.00 0.00 53 ASP A O 4
ATOM 4942 N N . LYS A 1 54 ? 1.073 -6.724 -4.652 1.00 0.00 54 LYS A N 4
ATOM 4943 C CA . LYS A 1 54 ? 1.569 -5.734 -5.594 1.00 0.00 54 LYS A CA 4
ATOM 4944 C C . LYS A 1 54 ? 0.475 -4.699 -5.862 1.00 0.00 54 LYS A C 4
ATOM 4945 O O . LYS A 1 54 ? 0.684 -3.503 -5.663 1.00 0.00 54 LYS A O 4
ATOM 4964 N N . VAL A 1 55 ? -0.669 -5.196 -6.309 1.00 0.00 55 VAL A N 4
ATOM 4965 C CA . VAL A 1 55 ? -1.797 -4.329 -6.607 1.00 0.00 55 VAL A CA 4
ATOM 4966 C C . VAL A 1 55 ? -1.991 -3.339 -5.457 1.00 0.00 55 VAL A C 4
ATOM 4967 O O . VAL A 1 55 ? -2.458 -2.221 -5.667 1.00 0.00 55 VAL A O 4
ATOM 4980 N N . CYS A 1 56 ? -1.622 -3.786 -4.265 1.00 0.00 56 CYS A N 4
ATOM 4981 C CA . CYS A 1 56 ? -1.750 -2.953 -3.081 1.00 0.00 56 CYS A CA 4
ATOM 4982 C C . CYS A 1 56 ? -0.662 -1.878 -3.131 1.00 0.00 56 CYS A C 4
ATOM 4983 O O . CYS A 1 56 ? -0.964 -0.686 -3.162 1.00 0.00 56 CYS A O 4
ATOM 4990 N N . ASP A 1 57 ? 0.580 -2.338 -3.136 1.00 0.00 57 ASP A N 4
ATOM 4991 C CA . ASP A 1 57 ? 1.714 -1.431 -3.180 1.00 0.00 57 ASP A CA 4
ATOM 4992 C C . ASP A 1 57 ? 1.415 -0.295 -4.161 1.00 0.00 57 ASP A C 4
ATOM 4993 O O . ASP A 1 57 ? 1.565 0.878 -3.823 1.00 0.00 57 ASP A O 4
ATOM 5002 N N . ALA A 1 58 ? 0.996 -0.684 -5.357 1.00 0.00 58 ALA A N 4
ATOM 5003 C CA . ALA A 1 58 ? 0.674 0.287 -6.389 1.00 0.00 58 ALA A CA 4
ATOM 5004 C C . ALA A 1 58 ? -0.096 1.452 -5.764 1.00 0.00 58 ALA A C 4
ATOM 5005 O O . ALA A 1 58 ? 0.236 2.614 -5.995 1.00 0.00 58 ALA A O 4
ATOM 5012 N N . CYS A 1 59 ? -1.108 1.101 -4.985 1.00 0.00 59 CYS A N 4
ATOM 5013 C CA . CYS A 1 59 ? -1.928 2.104 -4.326 1.00 0.00 59 CYS A CA 4
ATOM 5014 C C . CYS A 1 59 ? -1.014 2.983 -3.470 1.00 0.00 59 CYS A C 4
ATOM 5015 O O . CYS A 1 59 ? -0.869 4.176 -3.734 1.00 0.00 59 CYS A O 4
ATOM 5022 N N . ARG A 1 60 ? -0.422 2.361 -2.461 1.00 0.00 60 ARG A N 4
ATOM 5023 C CA . ARG A 1 60 ? 0.473 3.072 -1.564 1.00 0.00 60 ARG A CA 4
ATOM 5024 C C . ARG A 1 60 ? 1.508 3.864 -2.366 1.00 0.00 60 ARG A C 4
ATOM 5025 O O . ARG A 1 60 ? 2.012 4.884 -1.898 1.00 0.00 60 ARG A O 4
ATOM 5046 N N . MET A 1 61 ? 1.793 3.365 -3.560 1.00 0.00 61 MET A N 4
ATOM 5047 C CA . MET A 1 61 ? 2.758 4.014 -4.430 1.00 0.00 61 MET A CA 4
ATOM 5048 C C . MET A 1 61 ? 2.139 5.225 -5.130 1.00 0.00 61 MET A C 4
ATOM 5049 O O . MET A 1 61 ? 2.816 6.225 -5.365 1.00 0.00 61 MET A O 4
ATOM 5063 N N . LYS A 1 62 ? 0.858 5.096 -5.443 1.00 0.00 62 LYS A N 4
ATOM 5064 C CA . LYS A 1 62 ? 0.139 6.168 -6.111 1.00 0.00 62 LYS A CA 4
ATOM 5065 C C . LYS A 1 62 ? -0.329 7.188 -5.071 1.00 0.00 62 LYS A C 4
ATOM 5066 O O . LYS A 1 62 ? 0.049 8.357 -5.129 1.00 0.00 62 LYS A O 4
ATOM 5085 N N . CYS A 1 63 ? -1.146 6.708 -4.145 1.00 0.00 63 CYS A N 4
ATOM 5086 C CA . CYS A 1 63 ? -1.670 7.564 -3.094 1.00 0.00 63 CYS A CA 4
ATOM 5087 C C . CYS A 1 63 ? -0.531 8.448 -2.582 1.00 0.00 63 CYS A C 4
ATOM 5088 O O . CYS A 1 63 ? -0.754 9.599 -2.209 1.00 0.00 63 CYS A O 4
ATOM 5095 N N . HIS A 1 64 ? 0.664 7.878 -2.581 1.00 0.00 64 HIS A N 4
ATOM 5096 C CA . HIS A 1 64 ? 1.838 8.600 -2.122 1.00 0.00 64 HIS A CA 4
ATOM 5097 C C . HIS A 1 64 ? 2.072 9.820 -3.015 1.00 0.00 64 HIS A C 4
ATOM 5098 O O . HIS A 1 64 ? 1.960 10.958 -2.561 1.00 0.00 64 HIS A O 4
ATOM 5112 N N . LYS A 1 65 ? 2.394 9.541 -4.270 1.00 0.00 65 LYS A N 4
ATOM 5113 C CA . LYS A 1 65 ? 2.645 10.601 -5.231 1.00 0.00 65 LYS A CA 4
ATOM 5114 C C . LYS A 1 65 ? 1.407 11.495 -5.334 1.00 0.00 65 LYS A C 4
ATOM 5115 O O . LYS A 1 65 ? 1.524 12.702 -5.536 1.00 0.00 65 LYS A O 4
ATOM 5134 N N . ALA A 1 66 ? 0.250 10.866 -5.190 1.00 0.00 66 ALA A N 4
ATOM 5135 C CA . ALA A 1 66 ? -1.009 11.589 -5.263 1.00 0.00 66 ALA A CA 4
ATOM 5136 C C . ALA A 1 66 ? -1.104 12.561 -4.085 1.00 0.00 66 ALA A C 4
ATOM 5137 O O . ALA A 1 66 ? -1.322 13.756 -4.278 1.00 0.00 66 ALA A O 4
ATOM 5144 N N . CYS A 1 67 ? -0.934 12.012 -2.892 1.00 0.00 67 CYS A N 4
ATOM 5145 C CA . CYS A 1 67 ? -0.998 12.815 -1.682 1.00 0.00 67 CYS A CA 4
ATOM 5146 C C . CYS A 1 67 ? 0.111 13.867 -1.745 1.00 0.00 67 CYS A C 4
ATOM 5147 O O . CYS A 1 67 ? -0.096 15.016 -1.358 1.00 0.00 67 CYS A O 4
ATOM 5154 N N . ARG A 1 68 ? 1.264 13.437 -2.237 1.00 0.00 68 ARG A N 4
ATOM 5155 C CA . ARG A 1 68 ? 2.406 14.327 -2.356 1.00 0.00 68 ARG A CA 4
ATOM 5156 C C . ARG A 1 68 ? 2.024 15.577 -3.152 1.00 0.00 68 ARG A C 4
ATOM 5157 O O . ARG A 1 68 ? 2.572 16.654 -2.923 1.00 0.00 68 ARG A O 4
ATOM 5178 N N . ALA A 1 69 ? 1.087 15.391 -4.070 1.00 0.00 69 ALA A N 4
ATOM 5179 C CA . ALA A 1 69 ? 0.625 16.490 -4.901 1.00 0.00 69 ALA A CA 4
ATOM 5180 C C . ALA A 1 69 ? -0.705 17.012 -4.356 1.00 0.00 69 ALA A C 4
ATOM 5181 O O . ALA A 1 69 ? -1.125 18.120 -4.688 1.00 0.00 69 ALA A O 4
ATOM 5188 N N . ALA A 1 70 ? -1.333 16.190 -3.528 1.00 0.00 70 ALA A N 4
ATOM 5189 C CA . ALA A 1 70 ? -2.607 16.555 -2.933 1.00 0.00 70 ALA A CA 4
ATOM 5190 C C . ALA A 1 70 ? -2.364 17.508 -1.761 1.00 0.00 70 ALA A C 4
ATOM 5191 O O . ALA A 1 70 ? -2.688 18.692 -1.843 1.00 0.00 70 ALA A O 4
ATOM 5198 N N . ASN A 1 71 ? -1.797 16.956 -0.699 1.00 0.00 71 ASN A N 4
ATOM 5199 C CA . ASN A 1 71 ? -1.507 17.743 0.488 1.00 0.00 71 ASN A CA 4
ATOM 5200 C C . ASN A 1 71 ? -0.241 18.569 0.250 1.00 0.00 71 ASN A C 4
ATOM 5201 O O . ASN A 1 71 ? -0.309 19.789 0.111 1.00 0.00 71 ASN A O 4
ATOM 5212 N N . CYS A 1 72 ? 0.884 17.870 0.212 1.00 0.00 72 CYS A N 4
ATOM 5213 C CA . CYS A 1 72 ? 2.163 18.524 -0.006 1.00 0.00 72 CYS A CA 4
ATOM 5214 C C . CYS A 1 72 ? 2.164 19.120 -1.415 1.00 0.00 72 CYS A C 4
ATOM 5215 O O . CYS A 1 72 ? 1.325 18.767 -2.243 1.00 0.00 72 CYS A O 4
ATOM 5222 N N . ALA A 1 73 ? 3.115 20.013 -1.645 1.00 0.00 73 ALA A N 4
ATOM 5223 C CA . ALA A 1 73 ? 3.237 20.662 -2.939 1.00 0.00 73 ALA A CA 4
ATOM 5224 C C . ALA A 1 73 ? 4.494 21.533 -2.953 1.00 0.00 73 ALA A C 4
ATOM 5225 O O . ALA A 1 73 ? 5.223 21.562 -3.944 1.00 0.00 73 ALA A O 4
ATOM 5232 N N . SER A 1 74 ? 4.710 22.222 -1.842 1.00 0.00 74 SER A N 4
ATOM 5233 C CA . SER A 1 74 ? 5.867 23.092 -1.714 1.00 0.00 74 SER A CA 4
ATOM 5234 C C . SER A 1 74 ? 7.054 22.304 -1.156 1.00 0.00 74 SER A C 4
ATOM 5235 O O . SER A 1 74 ? 8.205 22.600 -1.474 1.00 0.00 74 SER A O 4
ATOM 5243 N N . GLU A 1 75 ? 6.734 21.317 -0.332 1.00 0.00 75 GLU A N 4
ATOM 5244 C CA . GLU A 1 75 ? 7.760 20.485 0.273 1.00 0.00 75 GLU A CA 4
ATOM 5245 C C . GLU A 1 75 ? 8.261 19.445 -0.731 1.00 0.00 75 GLU A C 4
ATOM 5246 O O . GLU A 1 75 ? 9.143 18.647 -0.416 1.00 0.00 75 GLU A O 4
ATOM 5258 N N . CYS A 1 76 ? 7.677 19.488 -1.920 1.00 0.00 76 CYS A N 4
ATOM 5259 C CA . CYS A 1 76 ? 8.054 18.559 -2.972 1.00 0.00 76 CYS A CA 4
ATOM 5260 C C . CYS A 1 76 ? 7.923 19.278 -4.316 1.00 0.00 76 CYS A C 4
ATOM 5261 O O . CYS A 1 76 ? 6.814 19.549 -4.775 1.00 0.00 76 CYS A O 4
ATOM 5268 N N . PRO A 1 77 ? 9.102 19.575 -4.927 1.00 0.00 77 PRO A N 4
ATOM 5269 C CA . PRO A 1 77 ? 9.129 20.257 -6.209 1.00 0.00 77 PRO A CA 4
ATOM 5270 C C . PRO A 1 77 ? 8.741 19.307 -7.344 1.00 0.00 77 PRO A C 4
ATOM 5271 O O . PRO A 1 77 ? 8.193 18.233 -7.100 1.00 0.00 77 PRO A O 4
ATOM 5282 N N . LYS A 1 78 ? 9.041 19.737 -8.561 1.00 0.00 78 LYS A N 4
ATOM 5283 C CA . LYS A 1 78 ? 8.730 18.938 -9.734 1.00 0.00 78 LYS A CA 4
ATOM 5284 C C . LYS A 1 78 ? 9.929 18.049 -10.073 1.00 0.00 78 LYS A C 4
ATOM 5285 O O . LYS A 1 78 ? 11.070 18.506 -10.054 1.00 0.00 78 LYS A O 4
ATOM 5304 N N . HIS A 1 79 ? 9.628 16.795 -10.374 1.00 0.00 79 HIS A N 4
ATOM 5305 C CA . HIS A 1 79 ? 10.666 15.837 -10.716 1.00 0.00 79 HIS A CA 4
ATOM 5306 C C . HIS A 1 79 ? 11.557 15.590 -9.498 1.00 0.00 79 HIS A C 4
ATOM 5307 O O . HIS A 1 79 ? 12.621 16.194 -9.369 1.00 0.00 79 HIS A O 4
ATOM 5321 N N . GLU A 1 80 ? 11.091 14.700 -8.634 1.00 0.00 80 GLU A N 4
ATOM 5322 C CA . GLU A 1 80 ? 11.832 14.365 -7.430 1.00 0.00 80 GLU A CA 4
ATOM 5323 C C . GLU A 1 80 ? 11.423 12.981 -6.923 1.00 0.00 80 GLU A C 4
ATOM 5324 O O . GLU A 1 80 ? 10.581 12.318 -7.527 1.00 0.00 80 GLU A O 4
ATOM 5336 N N . HIS A 1 81 ? 12.037 12.585 -5.818 1.00 0.00 81 HIS A N 4
ATOM 5337 C CA . HIS A 1 81 ? 11.748 11.292 -5.222 1.00 0.00 81 HIS A CA 4
ATOM 5338 C C . HIS A 1 81 ? 11.811 11.404 -3.697 1.00 0.00 81 HIS A C 4
ATOM 5339 O O . HIS A 1 81 ? 12.887 11.312 -3.109 1.00 0.00 81 HIS A O 4
ATOM 5353 N N . LYS A 1 82 ? 10.644 11.600 -3.101 1.00 0.00 82 LYS A N 4
ATOM 5354 C CA . LYS A 1 82 ? 10.553 11.724 -1.657 1.00 0.00 82 LYS A CA 4
ATOM 5355 C C . LYS A 1 82 ? 11.723 12.568 -1.147 1.00 0.00 82 LYS A C 4
ATOM 5356 O O . LYS A 1 82 ? 12.699 12.032 -0.624 1.00 0.00 82 LYS A O 4
ATOM 5375 N N . SER A 1 83 ? 11.588 13.875 -1.318 1.00 0.00 83 SER A N 4
ATOM 5376 C CA . SER A 1 83 ? 12.622 14.798 -0.883 1.00 0.00 83 SER A CA 4
ATOM 5377 C C . SER A 1 83 ? 12.677 14.838 0.646 1.00 0.00 83 SER A C 4
ATOM 5378 O O . SER A 1 83 ? 11.716 14.464 1.316 1.00 0.00 83 SER A O 4
ATOM 5386 N N . ASP A 1 84 ? 13.813 15.294 1.153 1.00 0.00 84 ASP A N 4
ATOM 5387 C CA . ASP A 1 84 ? 14.007 15.387 2.590 1.00 0.00 84 ASP A CA 4
ATOM 5388 C C . ASP A 1 84 ? 12.848 16.173 3.207 1.00 0.00 84 ASP A C 4
ATOM 5389 O O . ASP A 1 84 ? 12.121 15.654 4.051 1.00 0.00 84 ASP A O 4
ATOM 5398 N N . THR A 1 85 ? 12.713 17.414 2.760 1.00 0.00 85 THR A N 4
ATOM 5399 C CA . THR A 1 85 ? 11.655 18.277 3.258 1.00 0.00 85 THR A CA 4
ATOM 5400 C C . THR A 1 85 ? 10.285 17.726 2.856 1.00 0.00 85 THR A C 4
ATOM 5401 O O . THR A 1 85 ? 9.269 18.089 3.447 1.00 0.00 85 THR A O 4
ATOM 5412 N N . CYS A 1 86 ? 10.301 16.860 1.854 1.00 0.00 86 CYS A N 4
ATOM 5413 C CA . CYS A 1 86 ? 9.073 16.256 1.367 1.00 0.00 86 CYS A CA 4
ATOM 5414 C C . CYS A 1 86 ? 8.631 15.189 2.371 1.00 0.00 86 CYS A C 4
ATOM 5415 O O . CYS A 1 86 ? 7.554 15.291 2.956 1.00 0.00 86 CYS A O 4
ATOM 5422 N N . ARG A 1 87 ? 9.485 14.190 2.539 1.00 0.00 87 ARG A N 4
ATOM 5423 C CA . ARG A 1 87 ? 9.196 13.106 3.462 1.00 0.00 87 ARG A CA 4
ATOM 5424 C C . ARG A 1 87 ? 8.704 13.663 4.799 1.00 0.00 87 ARG A C 4
ATOM 5425 O O . ARG A 1 87 ? 7.795 13.105 5.412 1.00 0.00 87 ARG A O 4
ATOM 5446 N N . ALA A 1 88 ? 9.325 14.758 5.211 1.00 0.00 88 ALA A N 4
ATOM 5447 C CA . ALA A 1 88 ? 8.962 15.397 6.465 1.00 0.00 88 ALA A CA 4
ATOM 5448 C C . ALA A 1 88 ? 7.545 15.964 6.351 1.00 0.00 88 ALA A C 4
ATOM 5449 O O . ALA A 1 88 ? 6.788 15.949 7.320 1.00 0.00 88 ALA A O 4
ATOM 5456 N N . CYS A 1 89 ? 7.230 16.450 5.160 1.00 0.00 89 CYS A N 4
ATOM 5457 C CA . CYS A 1 89 ? 5.918 17.020 4.908 1.00 0.00 89 CYS A CA 4
ATOM 5458 C C . CYS A 1 89 ? 4.898 15.879 4.866 1.00 0.00 89 CYS A C 4
ATOM 5459 O O . CYS A 1 89 ? 3.936 15.874 5.632 1.00 0.00 89 CYS A O 4
ATOM 5466 N N . MET A 1 90 ? 5.144 14.941 3.964 1.00 0.00 90 MET A N 4
ATOM 5467 C CA . MET A 1 90 ? 4.260 13.798 3.813 1.00 0.00 90 MET A CA 4
ATOM 5468 C C . MET A 1 90 ? 4.133 13.025 5.127 1.00 0.00 90 MET A C 4
ATOM 5469 O O . MET A 1 90 ? 3.139 12.338 5.354 1.00 0.00 90 MET A O 4
ATOM 5483 N N . LYS A 1 91 ? 5.155 13.165 5.959 1.00 0.00 91 LYS A N 4
ATOM 5484 C CA . LYS A 1 91 ? 5.170 12.488 7.245 1.00 0.00 91 LYS A CA 4
ATOM 5485 C C . LYS A 1 91 ? 3.964 12.943 8.070 1.00 0.00 91 LYS A C 4
ATOM 5486 O O . LYS A 1 91 ? 3.296 12.126 8.701 1.00 0.00 91 LYS A O 4
ATOM 5505 N N . THR A 1 92 ? 3.722 14.245 8.038 1.00 0.00 92 THR A N 4
ATOM 5506 C CA . THR A 1 92 ? 2.608 14.818 8.774 1.00 0.00 92 THR A CA 4
ATOM 5507 C C . THR A 1 92 ? 1.392 14.980 7.861 1.00 0.00 92 THR A C 4
ATOM 5508 O O . THR A 1 92 ? 0.295 14.537 8.198 1.00 0.00 92 THR A O 4
ATOM 5519 N N . ASN A 1 93 ? 1.627 15.616 6.723 1.00 0.00 93 ASN A N 4
ATOM 5520 C CA . ASN A 1 93 ? 0.564 15.842 5.758 1.00 0.00 93 ASN A CA 4
ATOM 5521 C C . ASN A 1 93 ? -0.178 14.528 5.506 1.00 0.00 93 ASN A C 4
ATOM 5522 O O . ASN A 1 93 ? -1.397 14.461 5.658 1.00 0.00 93 ASN A O 4
ATOM 5533 N N . CYS A 1 94 ? 0.588 13.517 5.126 1.00 0.00 94 CYS A N 4
ATOM 5534 C CA . CYS A 1 94 ? 0.019 12.208 4.851 1.00 0.00 94 CYS A CA 4
ATOM 5535 C C . CYS A 1 94 ? 0.545 11.226 5.899 1.00 0.00 94 CYS A C 4
ATOM 5536 O O . CYS A 1 94 ? 1.557 10.562 5.680 1.00 0.00 94 CYS A O 4
ATOM 5543 N N . LYS A 1 95 ? -0.166 11.164 7.016 1.00 0.00 95 LYS A N 4
ATOM 5544 C CA . LYS A 1 95 ? 0.217 10.273 8.098 1.00 0.00 95 LYS A CA 4
ATOM 5545 C C . LYS A 1 95 ? 0.677 8.936 7.514 1.00 0.00 95 LYS A C 4
ATOM 5546 O O . LYS A 1 95 ? 0.188 7.880 7.912 1.00 0.00 95 LYS A O 4
ATOM 5565 N N . ILE A 1 1 ? -21.674 15.505 8.852 1.00 0.00 1 ILE A N 5
ATOM 5566 C CA . ILE A 1 1 ? -21.657 16.379 7.692 1.00 0.00 1 ILE A CA 5
ATOM 5567 C C . ILE A 1 1 ? -20.478 17.348 7.805 1.00 0.00 1 ILE A C 5
ATOM 5568 O O . ILE A 1 1 ? -20.637 18.472 8.278 1.00 0.00 1 ILE A O 5
ATOM 5584 N N . SER A 1 2 ? -19.321 16.876 7.364 1.00 0.00 2 SER A N 5
ATOM 5585 C CA . SER A 1 2 ? -18.116 17.686 7.411 1.00 0.00 2 SER A CA 5
ATOM 5586 C C . SER A 1 2 ? -16.947 16.921 6.788 1.00 0.00 2 SER A C 5
ATOM 5587 O O . SER A 1 2 ? -16.331 17.391 5.832 1.00 0.00 2 SER A O 5
ATOM 5595 N N . GLU A 1 3 ? -16.675 15.754 7.355 1.00 0.00 3 GLU A N 5
ATOM 5596 C CA . GLU A 1 3 ? -15.591 14.919 6.868 1.00 0.00 3 GLU A CA 5
ATOM 5597 C C . GLU A 1 3 ? -14.284 15.714 6.832 1.00 0.00 3 GLU A C 5
ATOM 5598 O O . GLU A 1 3 ? -13.839 16.136 5.766 1.00 0.00 3 GLU A O 5
ATOM 5610 N N . PHE A 1 4 ? -13.706 15.894 8.011 1.00 0.00 4 PHE A N 5
ATOM 5611 C CA . PHE A 1 4 ? -12.459 16.631 8.128 1.00 0.00 4 PHE A CA 5
ATOM 5612 C C . PHE A 1 4 ? -11.362 15.758 8.743 1.00 0.00 4 PHE A C 5
ATOM 5613 O O . PHE A 1 4 ? -11.240 15.677 9.964 1.00 0.00 4 PHE A O 5
ATOM 5630 N N . ALA A 1 5 ? -10.593 15.128 7.868 1.00 0.00 5 ALA A N 5
ATOM 5631 C CA . ALA A 1 5 ? -9.511 14.264 8.310 1.00 0.00 5 ALA A CA 5
ATOM 5632 C C . ALA A 1 5 ? -8.469 14.149 7.195 1.00 0.00 5 ALA A C 5
ATOM 5633 O O . ALA A 1 5 ? -8.790 14.318 6.020 1.00 0.00 5 ALA A O 5
ATOM 5640 N N . PRO A 1 6 ? -7.209 13.856 7.614 1.00 0.00 6 PRO A N 5
ATOM 5641 C CA . PRO A 1 6 ? -6.117 13.716 6.665 1.00 0.00 6 PRO A CA 5
ATOM 5642 C C . PRO A 1 6 ? -6.213 12.389 5.911 1.00 0.00 6 PRO A C 5
ATOM 5643 O O . PRO A 1 6 ? -6.718 11.402 6.445 1.00 0.00 6 PRO A O 5
ATOM 5654 N N . VAL A 1 7 ? -5.721 12.407 4.681 1.00 0.00 7 VAL A N 5
ATOM 5655 C CA . VAL A 1 7 ? -5.745 11.216 3.848 1.00 0.00 7 VAL A CA 5
ATOM 5656 C C . VAL A 1 7 ? -5.266 10.016 4.667 1.00 0.00 7 VAL A C 5
ATOM 5657 O O . VAL A 1 7 ? -4.618 10.183 5.699 1.00 0.00 7 VAL A O 5
ATOM 5670 N N . ASP A 1 8 ? -5.605 8.833 4.176 1.00 0.00 8 ASP A N 5
ATOM 5671 C CA . ASP A 1 8 ? -5.218 7.605 4.850 1.00 0.00 8 ASP A CA 5
ATOM 5672 C C . ASP A 1 8 ? -4.486 6.695 3.861 1.00 0.00 8 ASP A C 5
ATOM 5673 O O . ASP A 1 8 ? -3.443 6.130 4.187 1.00 0.00 8 ASP A O 5
ATOM 5682 N N . CYS A 1 9 ? -5.062 6.580 2.674 1.00 0.00 9 CYS A N 5
ATOM 5683 C CA . CYS A 1 9 ? -4.477 5.748 1.636 1.00 0.00 9 CYS A CA 5
ATOM 5684 C C . CYS A 1 9 ? -4.640 4.283 2.046 1.00 0.00 9 CYS A C 5
ATOM 5685 O O . CYS A 1 9 ? -5.350 3.526 1.387 1.00 0.00 9 CYS A O 5
ATOM 5692 N N . LYS A 1 10 ? -3.970 3.929 3.133 1.00 0.00 10 LYS A N 5
ATOM 5693 C CA . LYS A 1 10 ? -4.031 2.568 3.639 1.00 0.00 10 LYS A CA 5
ATOM 5694 C C . LYS A 1 10 ? -5.469 2.055 3.537 1.00 0.00 10 LYS A C 5
ATOM 5695 O O . LYS A 1 10 ? -5.728 1.052 2.875 1.00 0.00 10 LYS A O 5
ATOM 5714 N N . GLY A 1 11 ? -6.366 2.767 4.204 1.00 0.00 11 GLY A N 5
ATOM 5715 C CA . GLY A 1 11 ? -7.771 2.396 4.197 1.00 0.00 11 GLY A CA 5
ATOM 5716 C C . GLY A 1 11 ? -8.381 2.588 2.807 1.00 0.00 11 GLY A C 5
ATOM 5717 O O . GLY A 1 11 ? -8.906 1.642 2.220 1.00 0.00 11 GLY A O 5
ATOM 5721 N N . GLN A 1 12 ? -8.293 3.817 2.321 1.00 0.00 12 GLN A N 5
ATOM 5722 C CA . GLN A 1 12 ? -8.830 4.144 1.011 1.00 0.00 12 GLN A CA 5
ATOM 5723 C C . GLN A 1 12 ? -8.473 3.051 0.003 1.00 0.00 12 GLN A C 5
ATOM 5724 O O . GLN A 1 12 ? -9.262 2.743 -0.890 1.00 0.00 12 GLN A O 5
ATOM 5738 N N . CYS A 1 13 ? -7.284 2.493 0.178 1.00 0.00 13 CYS A N 5
ATOM 5739 C CA . CYS A 1 13 ? -6.813 1.441 -0.706 1.00 0.00 13 CYS A CA 5
ATOM 5740 C C . CYS A 1 13 ? -7.464 0.124 -0.274 1.00 0.00 13 CYS A C 5
ATOM 5741 O O . CYS A 1 13 ? -6.774 -0.805 0.143 1.00 0.00 13 CYS A O 5
ATOM 5748 N N . THR A 1 14 ? -8.783 0.088 -0.389 1.00 0.00 14 THR A N 5
ATOM 5749 C CA . THR A 1 14 ? -9.534 -1.099 -0.016 1.00 0.00 14 THR A CA 5
ATOM 5750 C C . THR A 1 14 ? -9.830 -1.952 -1.250 1.00 0.00 14 THR A C 5
ATOM 5751 O O . THR A 1 14 ? -9.771 -3.180 -1.190 1.00 0.00 14 THR A O 5
ATOM 5762 N N . THR A 1 15 ? -10.143 -1.269 -2.342 1.00 0.00 15 THR A N 5
ATOM 5763 C CA . THR A 1 15 ? -10.449 -1.949 -3.589 1.00 0.00 15 THR A CA 5
ATOM 5764 C C . THR A 1 15 ? -9.196 -2.626 -4.148 1.00 0.00 15 THR A C 5
ATOM 5765 O O . THR A 1 15 ? -9.243 -3.784 -4.559 1.00 0.00 15 THR A O 5
ATOM 5776 N N . PRO A 1 16 ? -8.076 -1.855 -4.145 1.00 0.00 16 PRO A N 5
ATOM 5777 C CA . PRO A 1 16 ? -6.813 -2.367 -4.647 1.00 0.00 16 PRO A CA 5
ATOM 5778 C C . PRO A 1 16 ? -6.184 -3.345 -3.653 1.00 0.00 16 PRO A C 5
ATOM 5779 O O . PRO A 1 16 ? -5.278 -4.098 -4.006 1.00 0.00 16 PRO A O 5
ATOM 5790 N N . CYS A 1 17 ? -6.689 -3.301 -2.429 1.00 0.00 17 CYS A N 5
ATOM 5791 C CA . CYS A 1 17 ? -6.188 -4.173 -1.380 1.00 0.00 17 CYS A CA 5
ATOM 5792 C C . CYS A 1 17 ? -7.339 -5.062 -0.904 1.00 0.00 17 CYS A C 5
ATOM 5793 O O . CYS A 1 17 ? -7.283 -5.624 0.189 1.00 0.00 17 CYS A O 5
ATOM 5800 N N . GLU A 1 18 ? -8.355 -5.162 -1.748 1.00 0.00 18 GLU A N 5
ATOM 5801 C CA . GLU A 1 18 ? -9.517 -5.973 -1.427 1.00 0.00 18 GLU A CA 5
ATOM 5802 C C . GLU A 1 18 ? -9.165 -7.460 -1.507 1.00 0.00 18 GLU A C 5
ATOM 5803 O O . GLU A 1 18 ? -9.340 -8.196 -0.537 1.00 0.00 18 GLU A O 5
ATOM 5815 N N . PRO A 1 19 ? -8.663 -7.868 -2.703 1.00 0.00 19 PRO A N 5
ATOM 5816 C CA . PRO A 1 19 ? -8.285 -9.254 -2.922 1.00 0.00 19 PRO A CA 5
ATOM 5817 C C . PRO A 1 19 ? -6.967 -9.581 -2.218 1.00 0.00 19 PRO A C 5
ATOM 5818 O O . PRO A 1 19 ? -6.710 -10.734 -1.877 1.00 0.00 19 PRO A O 5
ATOM 5829 N N . LEU A 1 20 ? -6.165 -8.544 -2.021 1.00 0.00 20 LEU A N 5
ATOM 5830 C CA . LEU A 1 20 ? -4.880 -8.707 -1.363 1.00 0.00 20 LEU A CA 5
ATOM 5831 C C . LEU A 1 20 ? -5.105 -8.993 0.123 1.00 0.00 20 LEU A C 5
ATOM 5832 O O . LEU A 1 20 ? -4.668 -10.023 0.633 1.00 0.00 20 LEU A O 5
ATOM 5848 N N . THR A 1 21 ? -5.786 -8.062 0.776 1.00 0.00 21 THR A N 5
ATOM 5849 C CA . THR A 1 21 ? -6.074 -8.202 2.193 1.00 0.00 21 THR A CA 5
ATOM 5850 C C . THR A 1 21 ? -6.746 -9.548 2.471 1.00 0.00 21 THR A C 5
ATOM 5851 O O . THR A 1 21 ? -6.320 -10.287 3.358 1.00 0.00 21 THR A O 5
ATOM 5862 N N . ALA A 1 22 ? -7.784 -9.826 1.696 1.00 0.00 22 ALA A N 5
ATOM 5863 C CA . ALA A 1 22 ? -8.519 -11.070 1.847 1.00 0.00 22 ALA A CA 5
ATOM 5864 C C . ALA A 1 22 ? -7.533 -12.241 1.862 1.00 0.00 22 ALA A C 5
ATOM 5865 O O . ALA A 1 22 ? -7.648 -13.143 2.690 1.00 0.00 22 ALA A O 5
ATOM 5872 N N . CYS A 1 23 ? -6.587 -12.188 0.937 1.00 0.00 23 CYS A N 5
ATOM 5873 C CA . CYS A 1 23 ? -5.583 -13.233 0.833 1.00 0.00 23 CYS A CA 5
ATOM 5874 C C . CYS A 1 23 ? -4.878 -13.357 2.185 1.00 0.00 23 CYS A C 5
ATOM 5875 O O . CYS A 1 23 ? -4.875 -14.428 2.791 1.00 0.00 23 CYS A O 5
ATOM 5882 N N . LYS A 1 24 ? -4.297 -12.248 2.618 1.00 0.00 24 LYS A N 5
ATOM 5883 C CA . LYS A 1 24 ? -3.591 -12.220 3.888 1.00 0.00 24 LYS A CA 5
ATOM 5884 C C . LYS A 1 24 ? -4.506 -12.760 4.988 1.00 0.00 24 LYS A C 5
ATOM 5885 O O . LYS A 1 24 ? -4.105 -13.624 5.766 1.00 0.00 24 LYS A O 5
ATOM 5904 N N . GLU A 1 25 ? -5.720 -12.229 5.018 1.00 0.00 25 GLU A N 5
ATOM 5905 C CA . GLU A 1 25 ? -6.695 -12.647 6.010 1.00 0.00 25 GLU A CA 5
ATOM 5906 C C . GLU A 1 25 ? -6.847 -14.170 5.997 1.00 0.00 25 GLU A C 5
ATOM 5907 O O . GLU A 1 25 ? -6.466 -14.843 6.953 1.00 0.00 25 GLU A O 5
ATOM 5919 N N . LYS A 1 26 ? -7.404 -14.667 4.902 1.00 0.00 26 LYS A N 5
ATOM 5920 C CA . LYS A 1 26 ? -7.611 -16.098 4.752 1.00 0.00 26 LYS A CA 5
ATOM 5921 C C . LYS A 1 26 ? -6.402 -16.845 5.317 1.00 0.00 26 LYS A C 5
ATOM 5922 O O . LYS A 1 26 ? -6.555 -17.881 5.964 1.00 0.00 26 LYS A O 5
ATOM 5941 N N . CYS A 1 27 ? -5.227 -16.292 5.054 1.00 0.00 27 CYS A N 5
ATOM 5942 C CA . CYS A 1 27 ? -3.993 -16.894 5.528 1.00 0.00 27 CYS A CA 5
ATOM 5943 C C . CYS A 1 27 ? -3.959 -16.781 7.054 1.00 0.00 27 CYS A C 5
ATOM 5944 O O . CYS A 1 27 ? -4.005 -17.790 7.756 1.00 0.00 27 CYS A O 5
ATOM 5951 N N . ALA A 1 28 ? -3.878 -15.544 7.522 1.00 0.00 28 ALA A N 5
ATOM 5952 C CA . ALA A 1 28 ? -3.838 -15.286 8.951 1.00 0.00 28 ALA A CA 5
ATOM 5953 C C . ALA A 1 28 ? -4.826 -16.214 9.661 1.00 0.00 28 ALA A C 5
ATOM 5954 O O . ALA A 1 28 ? -4.469 -16.880 10.631 1.00 0.00 28 ALA A O 5
ATOM 5961 N N . GLU A 1 29 ? -6.048 -16.227 9.149 1.00 0.00 29 GLU A N 5
ATOM 5962 C CA . GLU A 1 29 ? -7.090 -17.062 9.722 1.00 0.00 29 GLU A CA 5
ATOM 5963 C C . GLU A 1 29 ? -6.600 -18.506 9.854 1.00 0.00 29 GLU A C 5
ATOM 5964 O O . GLU A 1 29 ? -6.622 -19.075 10.945 1.00 0.00 29 GLU A O 5
ATOM 5976 N N . SER A 1 30 ? -6.170 -19.057 8.729 1.00 0.00 30 SER A N 5
ATOM 5977 C CA . SER A 1 30 ? -5.676 -20.423 8.706 1.00 0.00 30 SER A CA 5
ATOM 5978 C C . SER A 1 30 ? -4.422 -20.541 9.574 1.00 0.00 30 SER A C 5
ATOM 5979 O O . SER A 1 30 ? -4.134 -21.608 10.113 1.00 0.00 30 SER A O 5
ATOM 5987 N N . CYS A 1 31 ? -3.710 -19.429 9.684 1.00 0.00 31 CYS A N 5
ATOM 5988 C CA . CYS A 1 31 ? -2.494 -19.394 10.478 1.00 0.00 31 CYS A CA 5
ATOM 5989 C C . CYS A 1 31 ? -2.782 -18.617 11.764 1.00 0.00 31 CYS A C 5
ATOM 5990 O O . CYS A 1 31 ? -2.077 -17.663 12.088 1.00 0.00 31 CYS A O 5
ATOM 5997 N N . GLU A 1 32 ? -3.820 -19.055 12.462 1.00 0.00 32 GLU A N 5
ATOM 5998 C CA . GLU A 1 32 ? -4.210 -18.413 13.706 1.00 0.00 32 GLU A CA 5
ATOM 5999 C C . GLU A 1 32 ? -3.319 -18.894 14.853 1.00 0.00 32 GLU A C 5
ATOM 6000 O O . GLU A 1 32 ? -2.742 -18.084 15.577 1.00 0.00 32 GLU A O 5
ATOM 6012 N N . THR A 1 33 ? -3.237 -20.210 14.984 1.00 0.00 33 THR A N 5
ATOM 6013 C CA . THR A 1 33 ? -2.426 -20.808 16.032 1.00 0.00 33 THR A CA 5
ATOM 6014 C C . THR A 1 33 ? -1.352 -21.712 15.424 1.00 0.00 33 THR A C 5
ATOM 6015 O O . THR A 1 33 ? -1.295 -22.903 15.726 1.00 0.00 33 THR A O 5
ATOM 6026 N N . SER A 1 34 ? -0.527 -21.112 14.579 1.00 0.00 34 SER A N 5
ATOM 6027 C CA . SER A 1 34 ? 0.542 -21.848 13.926 1.00 0.00 34 SER A CA 5
ATOM 6028 C C . SER A 1 34 ? 1.877 -21.550 14.612 1.00 0.00 34 SER A C 5
ATOM 6029 O O . SER A 1 34 ? 2.061 -20.474 15.178 1.00 0.00 34 SER A O 5
ATOM 6037 N N . ALA A 1 35 ? 2.773 -22.523 14.539 1.00 0.00 35 ALA A N 5
ATOM 6038 C CA . ALA A 1 35 ? 4.085 -22.379 15.146 1.00 0.00 35 ALA A CA 5
ATOM 6039 C C . ALA A 1 35 ? 4.644 -20.993 14.818 1.00 0.00 35 ALA A C 5
ATOM 6040 O O . ALA A 1 35 ? 4.804 -20.158 15.707 1.00 0.00 35 ALA A O 5
ATOM 6047 N N . ASP A 1 36 ? 4.927 -20.790 13.540 1.00 0.00 36 ASP A N 5
ATOM 6048 C CA . ASP A 1 36 ? 5.464 -19.520 13.084 1.00 0.00 36 ASP A CA 5
ATOM 6049 C C . ASP A 1 36 ? 4.415 -18.803 12.233 1.00 0.00 36 ASP A C 5
ATOM 6050 O O . ASP A 1 36 ? 4.303 -19.055 11.034 1.00 0.00 36 ASP A O 5
ATOM 6059 N N . LYS A 1 37 ? 3.671 -17.922 12.886 1.00 0.00 37 LYS A N 5
ATOM 6060 C CA . LYS A 1 37 ? 2.634 -17.166 12.204 1.00 0.00 37 LYS A CA 5
ATOM 6061 C C . LYS A 1 37 ? 3.265 -16.337 11.084 1.00 0.00 37 LYS A C 5
ATOM 6062 O O . LYS A 1 37 ? 2.826 -16.401 9.937 1.00 0.00 37 LYS A O 5
ATOM 6081 N N . LYS A 1 38 ? 4.287 -15.579 11.456 1.00 0.00 38 LYS A N 5
ATOM 6082 C CA . LYS A 1 38 ? 4.983 -14.739 10.497 1.00 0.00 38 LYS A CA 5
ATOM 6083 C C . LYS A 1 38 ? 5.298 -15.557 9.243 1.00 0.00 38 LYS A C 5
ATOM 6084 O O . LYS A 1 38 ? 4.881 -15.199 8.143 1.00 0.00 38 LYS A O 5
ATOM 6103 N N . THR A 1 39 ? 6.032 -16.641 9.451 1.00 0.00 39 THR A N 5
ATOM 6104 C CA . THR A 1 39 ? 6.408 -17.513 8.351 1.00 0.00 39 THR A CA 5
ATOM 6105 C C . THR A 1 39 ? 5.160 -18.041 7.639 1.00 0.00 39 THR A C 5
ATOM 6106 O O . THR A 1 39 ? 5.030 -17.904 6.424 1.00 0.00 39 THR A O 5
ATOM 6117 N N . CYS A 1 40 ? 4.275 -18.634 8.427 1.00 0.00 40 CYS A N 5
ATOM 6118 C CA . CYS A 1 40 ? 3.043 -19.183 7.887 1.00 0.00 40 CYS A CA 5
ATOM 6119 C C . CYS A 1 40 ? 2.462 -18.175 6.894 1.00 0.00 40 CYS A C 5
ATOM 6120 O O . CYS A 1 40 ? 2.339 -18.470 5.706 1.00 0.00 40 CYS A O 5
ATOM 6127 N N . ARG A 1 41 ? 2.120 -17.007 7.417 1.00 0.00 41 ARG A N 5
ATOM 6128 C CA . ARG A 1 41 ? 1.555 -15.954 6.590 1.00 0.00 41 ARG A CA 5
ATOM 6129 C C . ARG A 1 41 ? 2.485 -15.645 5.415 1.00 0.00 41 ARG A C 5
ATOM 6130 O O . ARG A 1 41 ? 2.041 -15.572 4.270 1.00 0.00 41 ARG A O 5
ATOM 6151 N N . ARG A 1 42 ? 3.758 -15.470 5.739 1.00 0.00 42 ARG A N 5
ATOM 6152 C CA . ARG A 1 42 ? 4.754 -15.171 4.725 1.00 0.00 42 ARG A CA 5
ATOM 6153 C C . ARG A 1 42 ? 4.638 -16.155 3.560 1.00 0.00 42 ARG A C 5
ATOM 6154 O O . ARG A 1 42 ? 4.537 -15.746 2.404 1.00 0.00 42 ARG A O 5
ATOM 6175 N N . ASN A 1 43 ? 4.656 -17.435 3.903 1.00 0.00 43 ASN A N 5
ATOM 6176 C CA . ASN A 1 43 ? 4.554 -18.481 2.900 1.00 0.00 43 ASN A CA 5
ATOM 6177 C C . ASN A 1 43 ? 3.240 -18.319 2.133 1.00 0.00 43 ASN A C 5
ATOM 6178 O O . ASN A 1 43 ? 3.222 -18.386 0.905 1.00 0.00 43 ASN A O 5
ATOM 6189 N N . CYS A 1 44 ? 2.172 -18.108 2.888 1.00 0.00 44 CYS A N 5
ATOM 6190 C CA . CYS A 1 44 ? 0.857 -17.936 2.294 1.00 0.00 44 CYS A CA 5
ATOM 6191 C C . CYS A 1 44 ? 0.887 -16.684 1.416 1.00 0.00 44 CYS A C 5
ATOM 6192 O O . CYS A 1 44 ? 0.123 -16.575 0.458 1.00 0.00 44 CYS A O 5
ATOM 6199 N N . LYS A 1 45 ? 1.778 -15.770 1.773 1.00 0.00 45 LYS A N 5
ATOM 6200 C CA . LYS A 1 45 ? 1.917 -14.530 1.029 1.00 0.00 45 LYS A CA 5
ATOM 6201 C C . LYS A 1 45 ? 2.485 -14.834 -0.359 1.00 0.00 45 LYS A C 5
ATOM 6202 O O . LYS A 1 45 ? 2.121 -14.185 -1.338 1.00 0.00 45 LYS A O 5
ATOM 6221 N N . LYS A 1 46 ? 3.368 -15.821 -0.399 1.00 0.00 46 LYS A N 5
ATOM 6222 C CA . LYS A 1 46 ? 3.989 -16.218 -1.650 1.00 0.00 46 LYS A CA 5
ATOM 6223 C C . LYS A 1 46 ? 3.168 -17.341 -2.289 1.00 0.00 46 LYS A C 5
ATOM 6224 O O . LYS A 1 46 ? 3.431 -17.739 -3.422 1.00 0.00 46 LYS A O 5
ATOM 6243 N N . ALA A 1 47 ? 2.190 -17.818 -1.533 1.00 0.00 47 ALA A N 5
ATOM 6244 C CA . ALA A 1 47 ? 1.329 -18.887 -2.011 1.00 0.00 47 ALA A CA 5
ATOM 6245 C C . ALA A 1 47 ? 0.514 -18.384 -3.204 1.00 0.00 47 ALA A C 5
ATOM 6246 O O . ALA A 1 47 ? 0.608 -18.934 -4.300 1.00 0.00 47 ALA A O 5
ATOM 6253 N N . ASP A 1 48 ? -0.267 -17.344 -2.950 1.00 0.00 48 ASP A N 5
ATOM 6254 C CA . ASP A 1 48 ? -1.098 -16.761 -3.990 1.00 0.00 48 ASP A CA 5
ATOM 6255 C C . ASP A 1 48 ? -1.504 -15.345 -3.578 1.00 0.00 48 ASP A C 5
ATOM 6256 O O . ASP A 1 48 ? -2.685 -15.001 -3.604 1.00 0.00 48 ASP A O 5
ATOM 6265 N N . CYS A 1 49 ? -0.502 -14.561 -3.207 1.00 0.00 49 CYS A N 5
ATOM 6266 C CA . CYS A 1 49 ? -0.740 -13.190 -2.790 1.00 0.00 49 CYS A CA 5
ATOM 6267 C C . CYS A 1 49 ? 0.502 -12.363 -3.126 1.00 0.00 49 CYS A C 5
ATOM 6268 O O . CYS A 1 49 ? 0.781 -11.359 -2.471 1.00 0.00 49 CYS A O 5
ATOM 6275 N N . GLU A 1 50 ? 1.217 -12.815 -4.146 1.00 0.00 50 GLU A N 5
ATOM 6276 C CA . GLU A 1 50 ? 2.423 -12.129 -4.577 1.00 0.00 50 GLU A CA 5
ATOM 6277 C C . GLU A 1 50 ? 2.065 -10.891 -5.401 1.00 0.00 50 GLU A C 5
ATOM 6278 O O . GLU A 1 50 ? 2.572 -9.801 -5.143 1.00 0.00 50 GLU A O 5
ATOM 6290 N N . PRO A 1 51 ? 1.171 -11.107 -6.403 1.00 0.00 51 PRO A N 5
ATOM 6291 C CA . PRO A 1 51 ? 0.739 -10.022 -7.268 1.00 0.00 51 PRO A CA 5
ATOM 6292 C C . PRO A 1 51 ? -0.244 -9.101 -6.542 1.00 0.00 51 PRO A C 5
ATOM 6293 O O . PRO A 1 51 ? -0.341 -7.917 -6.859 1.00 0.00 51 PRO A O 5
ATOM 6304 N N . GLN A 1 52 ? -0.949 -9.681 -5.581 1.00 0.00 52 GLN A N 5
ATOM 6305 C CA . GLN A 1 52 ? -1.921 -8.927 -4.808 1.00 0.00 52 GLN A CA 5
ATOM 6306 C C . GLN A 1 52 ? -1.210 -7.973 -3.846 1.00 0.00 52 GLN A C 5
ATOM 6307 O O . GLN A 1 52 ? -1.485 -6.775 -3.838 1.00 0.00 52 GLN A O 5
ATOM 6321 N N . ASP A 1 53 ? -0.308 -8.541 -3.059 1.00 0.00 53 ASP A N 5
ATOM 6322 C CA . ASP A 1 53 ? 0.445 -7.756 -2.095 1.00 0.00 53 ASP A CA 5
ATOM 6323 C C . ASP A 1 53 ? 1.136 -6.597 -2.817 1.00 0.00 53 ASP A C 5
ATOM 6324 O O . ASP A 1 53 ? 1.328 -5.528 -2.240 1.00 0.00 53 ASP A O 5
ATOM 6333 N N . LYS A 1 54 ? 1.492 -6.849 -4.068 1.00 0.00 54 LYS A N 5
ATOM 6334 C CA . LYS A 1 54 ? 2.157 -5.841 -4.875 1.00 0.00 54 LYS A CA 5
ATOM 6335 C C . LYS A 1 54 ? 1.174 -4.710 -5.183 1.00 0.00 54 LYS A C 5
ATOM 6336 O O . LYS A 1 54 ? 1.424 -3.555 -4.842 1.00 0.00 54 LYS A O 5
ATOM 6355 N N . VAL A 1 55 ? 0.077 -5.082 -5.825 1.00 0.00 55 VAL A N 5
ATOM 6356 C CA . VAL A 1 55 ? -0.945 -4.113 -6.184 1.00 0.00 55 VAL A CA 5
ATOM 6357 C C . VAL A 1 55 ? -1.134 -3.126 -5.030 1.00 0.00 55 VAL A C 5
ATOM 6358 O O . VAL A 1 55 ? -0.903 -1.928 -5.189 1.00 0.00 55 VAL A O 5
ATOM 6371 N N . CYS A 1 56 ? -1.550 -3.666 -3.894 1.00 0.00 56 CYS A N 5
ATOM 6372 C CA . CYS A 1 56 ? -1.772 -2.848 -2.713 1.00 0.00 56 CYS A CA 5
ATOM 6373 C C . CYS A 1 56 ? -0.632 -1.832 -2.612 1.00 0.00 56 CYS A C 5
ATOM 6374 O O . CYS A 1 56 ? -0.874 -0.634 -2.479 1.00 0.00 56 CYS A O 5
ATOM 6381 N N . ASP A 1 57 ? 0.586 -2.350 -2.678 1.00 0.00 57 ASP A N 5
ATOM 6382 C CA . ASP A 1 57 ? 1.764 -1.503 -2.595 1.00 0.00 57 ASP A CA 5
ATOM 6383 C C . ASP A 1 57 ? 1.619 -0.338 -3.576 1.00 0.00 57 ASP A C 5
ATOM 6384 O O . ASP A 1 57 ? 1.723 0.824 -3.185 1.00 0.00 57 ASP A O 5
ATOM 6393 N N . ALA A 1 58 ? 1.381 -0.689 -4.831 1.00 0.00 58 ALA A N 5
ATOM 6394 C CA . ALA A 1 58 ? 1.221 0.313 -5.871 1.00 0.00 58 ALA A CA 5
ATOM 6395 C C . ALA A 1 58 ? 0.299 1.425 -5.365 1.00 0.00 58 ALA A C 5
ATOM 6396 O O . ALA A 1 58 ? 0.652 2.602 -5.421 1.00 0.00 58 ALA A O 5
ATOM 6403 N N . CYS A 1 59 ? -0.863 1.011 -4.883 1.00 0.00 59 CYS A N 5
ATOM 6404 C CA . CYS A 1 59 ? -1.838 1.957 -4.367 1.00 0.00 59 CYS A CA 5
ATOM 6405 C C . CYS A 1 59 ? -1.149 2.836 -3.322 1.00 0.00 59 CYS A C 5
ATOM 6406 O O . CYS A 1 59 ? -1.066 4.052 -3.485 1.00 0.00 59 CYS A O 5
ATOM 6413 N N . ARG A 1 60 ? -0.672 2.186 -2.270 1.00 0.00 60 ARG A N 5
ATOM 6414 C CA . ARG A 1 60 ? 0.007 2.892 -1.198 1.00 0.00 60 ARG A CA 5
ATOM 6415 C C . ARG A 1 60 ? 1.131 3.763 -1.765 1.00 0.00 60 ARG A C 5
ATOM 6416 O O . ARG A 1 60 ? 1.478 4.790 -1.184 1.00 0.00 60 ARG A O 5
ATOM 6437 N N . MET A 1 61 ? 1.669 3.319 -2.892 1.00 0.00 61 MET A N 5
ATOM 6438 C CA . MET A 1 61 ? 2.746 4.045 -3.543 1.00 0.00 61 MET A CA 5
ATOM 6439 C C . MET A 1 61 ? 2.202 5.225 -4.350 1.00 0.00 61 MET A C 5
ATOM 6440 O O . MET A 1 61 ? 2.845 6.271 -4.437 1.00 0.00 61 MET A O 5
ATOM 6454 N N . LYS A 1 62 ? 1.024 5.019 -4.919 1.00 0.00 62 LYS A N 5
ATOM 6455 C CA . LYS A 1 62 ? 0.387 6.054 -5.716 1.00 0.00 62 LYS A CA 5
ATOM 6456 C C . LYS A 1 62 ? -0.169 7.136 -4.788 1.00 0.00 62 LYS A C 5
ATOM 6457 O O . LYS A 1 62 ? 0.261 8.288 -4.845 1.00 0.00 62 LYS A O 5
ATOM 6476 N N . CYS A 1 63 ? -1.115 6.729 -3.956 1.00 0.00 63 CYS A N 5
ATOM 6477 C CA . CYS A 1 63 ? -1.734 7.650 -3.017 1.00 0.00 63 CYS A CA 5
ATOM 6478 C C . CYS A 1 63 ? -0.631 8.492 -2.373 1.00 0.00 63 CYS A C 5
ATOM 6479 O O . CYS A 1 63 ? -0.806 9.690 -2.157 1.00 0.00 63 CYS A O 5
ATOM 6486 N N . HIS A 1 64 ? 0.482 7.833 -2.086 1.00 0.00 64 HIS A N 5
ATOM 6487 C CA . HIS A 1 64 ? 1.613 8.506 -1.471 1.00 0.00 64 HIS A CA 5
ATOM 6488 C C . HIS A 1 64 ? 1.998 9.729 -2.305 1.00 0.00 64 HIS A C 5
ATOM 6489 O O . HIS A 1 64 ? 2.068 10.842 -1.787 1.00 0.00 64 HIS A O 5
ATOM 6503 N N . LYS A 1 65 ? 2.237 9.481 -3.585 1.00 0.00 65 LYS A N 5
ATOM 6504 C CA . LYS A 1 65 ? 2.613 10.548 -4.496 1.00 0.00 65 LYS A CA 5
ATOM 6505 C C . LYS A 1 65 ? 1.395 11.432 -4.770 1.00 0.00 65 LYS A C 5
ATOM 6506 O O . LYS A 1 65 ? 1.487 12.658 -4.710 1.00 0.00 65 LYS A O 5
ATOM 6525 N N . ALA A 1 66 ? 0.282 10.777 -5.064 1.00 0.00 66 ALA A N 5
ATOM 6526 C CA . ALA A 1 66 ? -0.953 11.488 -5.346 1.00 0.00 66 ALA A CA 5
ATOM 6527 C C . ALA A 1 66 ? -1.224 12.495 -4.227 1.00 0.00 66 ALA A C 5
ATOM 6528 O O . ALA A 1 66 ? -1.309 13.697 -4.476 1.00 0.00 66 ALA A O 5
ATOM 6535 N N . CYS A 1 67 ? -1.352 11.969 -3.018 1.00 0.00 67 CYS A N 5
ATOM 6536 C CA . CYS A 1 67 ? -1.612 12.807 -1.860 1.00 0.00 67 CYS A CA 5
ATOM 6537 C C . CYS A 1 67 ? -0.650 13.996 -1.903 1.00 0.00 67 CYS A C 5
ATOM 6538 O O . CYS A 1 67 ? -1.067 15.142 -1.741 1.00 0.00 67 CYS A O 5
ATOM 6545 N N . ARG A 1 68 ? 0.618 13.682 -2.121 1.00 0.00 68 ARG A N 5
ATOM 6546 C CA . ARG A 1 68 ? 1.643 14.711 -2.187 1.00 0.00 68 ARG A CA 5
ATOM 6547 C C . ARG A 1 68 ? 1.291 15.742 -3.262 1.00 0.00 68 ARG A C 5
ATOM 6548 O O . ARG A 1 68 ? 1.355 16.946 -3.016 1.00 0.00 68 ARG A O 5
ATOM 6569 N N . ALA A 1 69 ? 0.928 15.233 -4.429 1.00 0.00 69 ALA A N 5
ATOM 6570 C CA . ALA A 1 69 ? 0.566 16.094 -5.542 1.00 0.00 69 ALA A CA 5
ATOM 6571 C C . ALA A 1 69 ? -0.868 16.592 -5.351 1.00 0.00 69 ALA A C 5
ATOM 6572 O O . ALA A 1 69 ? -1.412 17.275 -6.217 1.00 0.00 69 ALA A O 5
ATOM 6579 N N . ALA A 1 70 ? -1.438 16.232 -4.210 1.00 0.00 70 ALA A N 5
ATOM 6580 C CA . ALA A 1 70 ? -2.798 16.634 -3.894 1.00 0.00 70 ALA A CA 5
ATOM 6581 C C . ALA A 1 70 ? -2.765 17.899 -3.034 1.00 0.00 70 ALA A C 5
ATOM 6582 O O . ALA A 1 70 ? -3.495 18.853 -3.298 1.00 0.00 70 ALA A O 5
ATOM 6589 N N . ASN A 1 71 ? -1.910 17.866 -2.023 1.00 0.00 71 ASN A N 5
ATOM 6590 C CA . ASN A 1 71 ? -1.772 18.998 -1.122 1.00 0.00 71 ASN A CA 5
ATOM 6591 C C . ASN A 1 71 ? -0.315 19.465 -1.117 1.00 0.00 71 ASN A C 5
ATOM 6592 O O . ASN A 1 71 ? -0.006 20.552 -1.603 1.00 0.00 71 ASN A O 5
ATOM 6603 N N . CYS A 1 72 ? 0.542 18.621 -0.562 1.00 0.00 72 CYS A N 5
ATOM 6604 C CA . CYS A 1 72 ? 1.959 18.934 -0.487 1.00 0.00 72 CYS A CA 5
ATOM 6605 C C . CYS A 1 72 ? 2.530 18.918 -1.906 1.00 0.00 72 CYS A C 5
ATOM 6606 O O . CYS A 1 72 ? 3.326 18.044 -2.249 1.00 0.00 72 CYS A O 5
ATOM 6613 N N . ALA A 1 73 ? 2.102 19.893 -2.694 1.00 0.00 73 ALA A N 5
ATOM 6614 C CA . ALA A 1 73 ? 2.561 20.002 -4.068 1.00 0.00 73 ALA A CA 5
ATOM 6615 C C . ALA A 1 73 ? 3.703 21.018 -4.141 1.00 0.00 73 ALA A C 5
ATOM 6616 O O . ALA A 1 73 ? 4.420 21.080 -5.138 1.00 0.00 73 ALA A O 5
ATOM 6623 N N . SER A 1 74 ? 3.836 21.789 -3.072 1.00 0.00 74 SER A N 5
ATOM 6624 C CA . SER A 1 74 ? 4.878 22.798 -3.002 1.00 0.00 74 SER A CA 5
ATOM 6625 C C . SER A 1 74 ? 5.965 22.361 -2.018 1.00 0.00 74 SER A C 5
ATOM 6626 O O . SER A 1 74 ? 7.153 22.429 -2.329 1.00 0.00 74 SER A O 5
ATOM 6634 N N . GLU A 1 75 ? 5.519 21.923 -0.850 1.00 0.00 75 GLU A N 5
ATOM 6635 C CA . GLU A 1 75 ? 6.439 21.475 0.182 1.00 0.00 75 GLU A CA 5
ATOM 6636 C C . GLU A 1 75 ? 7.403 20.430 -0.383 1.00 0.00 75 GLU A C 5
ATOM 6637 O O . GLU A 1 75 ? 8.528 20.295 0.096 1.00 0.00 75 GLU A O 5
ATOM 6649 N N . CYS A 1 76 ? 6.927 19.719 -1.395 1.00 0.00 76 CYS A N 5
ATOM 6650 C CA . CYS A 1 76 ? 7.733 18.690 -2.031 1.00 0.00 76 CYS A CA 5
ATOM 6651 C C . CYS A 1 76 ? 8.049 19.142 -3.458 1.00 0.00 76 CYS A C 5
ATOM 6652 O O . CYS A 1 76 ? 7.220 19.001 -4.355 1.00 0.00 76 CYS A O 5
ATOM 6659 N N . PRO A 1 77 ? 9.282 19.690 -3.628 1.00 0.00 77 PRO A N 5
ATOM 6660 C CA . PRO A 1 77 ? 9.718 20.162 -4.931 1.00 0.00 77 PRO A CA 5
ATOM 6661 C C . PRO A 1 77 ? 10.074 18.991 -5.849 1.00 0.00 77 PRO A C 5
ATOM 6662 O O . PRO A 1 77 ? 9.866 17.832 -5.491 1.00 0.00 77 PRO A O 5
ATOM 6673 N N . LYS A 1 78 ? 10.604 19.333 -7.014 1.00 0.00 78 LYS A N 5
ATOM 6674 C CA . LYS A 1 78 ? 10.990 18.324 -7.985 1.00 0.00 78 LYS A CA 5
ATOM 6675 C C . LYS A 1 78 ? 12.464 17.967 -7.784 1.00 0.00 78 LYS A C 5
ATOM 6676 O O . LYS A 1 78 ? 13.312 18.851 -7.679 1.00 0.00 78 LYS A O 5
ATOM 6695 N N . HIS A 1 79 ? 12.724 16.668 -7.736 1.00 0.00 79 HIS A N 5
ATOM 6696 C CA . HIS A 1 79 ? 14.080 16.183 -7.549 1.00 0.00 79 HIS A CA 5
ATOM 6697 C C . HIS A 1 79 ? 14.478 16.324 -6.078 1.00 0.00 79 HIS A C 5
ATOM 6698 O O . HIS A 1 79 ? 15.437 17.022 -5.755 1.00 0.00 79 HIS A O 5
ATOM 6712 N N . GLU A 1 80 ? 13.719 15.649 -5.227 1.00 0.00 80 GLU A N 5
ATOM 6713 C CA . GLU A 1 80 ? 13.980 15.690 -3.798 1.00 0.00 80 GLU A CA 5
ATOM 6714 C C . GLU A 1 80 ? 13.549 14.376 -3.142 1.00 0.00 80 GLU A C 5
ATOM 6715 O O . GLU A 1 80 ? 12.357 14.089 -3.045 1.00 0.00 80 GLU A O 5
ATOM 6727 N N . HIS A 1 81 ? 14.543 13.615 -2.708 1.00 0.00 81 HIS A N 5
ATOM 6728 C CA . HIS A 1 81 ? 14.281 12.339 -2.064 1.00 0.00 81 HIS A CA 5
ATOM 6729 C C . HIS A 1 81 ? 13.180 12.509 -1.016 1.00 0.00 81 HIS A C 5
ATOM 6730 O O . HIS A 1 81 ? 12.312 11.648 -0.877 1.00 0.00 81 HIS A O 5
ATOM 6744 N N . LYS A 1 82 ? 13.251 13.625 -0.306 1.00 0.00 82 LYS A N 5
ATOM 6745 C CA . LYS A 1 82 ? 12.271 13.919 0.726 1.00 0.00 82 LYS A CA 5
ATOM 6746 C C . LYS A 1 82 ? 12.782 15.068 1.597 1.00 0.00 82 LYS A C 5
ATOM 6747 O O . LYS A 1 82 ? 13.632 14.864 2.463 1.00 0.00 82 LYS A O 5
ATOM 6766 N N . SER A 1 83 ? 12.245 16.251 1.337 1.00 0.00 83 SER A N 5
ATOM 6767 C CA . SER A 1 83 ? 12.637 17.432 2.087 1.00 0.00 83 SER A CA 5
ATOM 6768 C C . SER A 1 83 ? 11.962 17.428 3.460 1.00 0.00 83 SER A C 5
ATOM 6769 O O . SER A 1 83 ? 10.801 17.040 3.584 1.00 0.00 83 SER A O 5
ATOM 6777 N N . ASP A 1 84 ? 12.717 17.865 4.457 1.00 0.00 84 ASP A N 5
ATOM 6778 C CA . ASP A 1 84 ? 12.206 17.916 5.816 1.00 0.00 84 ASP A CA 5
ATOM 6779 C C . ASP A 1 84 ? 10.793 18.502 5.803 1.00 0.00 84 ASP A C 5
ATOM 6780 O O . ASP A 1 84 ? 9.857 17.884 6.309 1.00 0.00 84 ASP A O 5
ATOM 6789 N N . THR A 1 85 ? 10.683 19.686 5.220 1.00 0.00 85 THR A N 5
ATOM 6790 C CA . THR A 1 85 ? 9.399 20.362 5.134 1.00 0.00 85 THR A CA 5
ATOM 6791 C C . THR A 1 85 ? 8.358 19.448 4.485 1.00 0.00 85 THR A C 5
ATOM 6792 O O . THR A 1 85 ? 7.219 19.375 4.943 1.00 0.00 85 THR A O 5
ATOM 6803 N N . CYS A 1 86 ? 8.786 18.775 3.427 1.00 0.00 86 CYS A N 5
ATOM 6804 C CA . CYS A 1 86 ? 7.905 17.869 2.710 1.00 0.00 86 CYS A CA 5
ATOM 6805 C C . CYS A 1 86 ? 7.435 16.785 3.682 1.00 0.00 86 CYS A C 5
ATOM 6806 O O . CYS A 1 86 ? 6.261 16.737 4.044 1.00 0.00 86 CYS A O 5
ATOM 6813 N N . ARG A 1 87 ? 8.377 15.942 4.077 1.00 0.00 87 ARG A N 5
ATOM 6814 C CA . ARG A 1 87 ? 8.075 14.861 5.001 1.00 0.00 87 ARG A CA 5
ATOM 6815 C C . ARG A 1 87 ? 7.095 15.339 6.074 1.00 0.00 87 ARG A C 5
ATOM 6816 O O . ARG A 1 87 ? 6.195 14.600 6.472 1.00 0.00 87 ARG A O 5
ATOM 6837 N N . ALA A 1 88 ? 7.302 16.572 6.513 1.00 0.00 88 ALA A N 5
ATOM 6838 C CA . ALA A 1 88 ? 6.448 17.157 7.533 1.00 0.00 88 ALA A CA 5
ATOM 6839 C C . ALA A 1 88 ? 5.046 17.367 6.958 1.00 0.00 88 ALA A C 5
ATOM 6840 O O . ALA A 1 88 ? 4.063 16.889 7.522 1.00 0.00 88 ALA A O 5
ATOM 6847 N N . CYS A 1 89 ? 4.999 18.082 5.844 1.00 0.00 89 CYS A N 5
ATOM 6848 C CA . CYS A 1 89 ? 3.733 18.361 5.187 1.00 0.00 89 CYS A CA 5
ATOM 6849 C C . CYS A 1 89 ? 2.943 17.055 5.091 1.00 0.00 89 CYS A C 5
ATOM 6850 O O . CYS A 1 89 ? 1.726 17.046 5.271 1.00 0.00 89 CYS A O 5
ATOM 6857 N N . MET A 1 90 ? 3.667 15.982 4.808 1.00 0.00 90 MET A N 5
ATOM 6858 C CA . MET A 1 90 ? 3.049 14.672 4.687 1.00 0.00 90 MET A CA 5
ATOM 6859 C C . MET A 1 90 ? 2.562 14.167 6.046 1.00 0.00 90 MET A C 5
ATOM 6860 O O . MET A 1 90 ? 1.365 13.965 6.246 1.00 0.00 90 MET A O 5
ATOM 6874 N N . LYS A 1 91 ? 3.515 13.978 6.947 1.00 0.00 91 LYS A N 5
ATOM 6875 C CA . LYS A 1 91 ? 3.199 13.500 8.283 1.00 0.00 91 LYS A CA 5
ATOM 6876 C C . LYS A 1 91 ? 2.168 14.433 8.922 1.00 0.00 91 LYS A C 5
ATOM 6877 O O . LYS A 1 91 ? 1.484 14.051 9.870 1.00 0.00 91 LYS A O 5
ATOM 6896 N N . THR A 1 92 ? 2.090 15.638 8.378 1.00 0.00 92 THR A N 5
ATOM 6897 C CA . THR A 1 92 ? 1.155 16.628 8.883 1.00 0.00 92 THR A CA 5
ATOM 6898 C C . THR A 1 92 ? -0.280 16.243 8.517 1.00 0.00 92 THR A C 5
ATOM 6899 O O . THR A 1 92 ? -1.133 16.106 9.393 1.00 0.00 92 THR A O 5
ATOM 6910 N N . ASN A 1 93 ? -0.502 16.078 7.221 1.00 0.00 93 ASN A N 5
ATOM 6911 C CA . ASN A 1 93 ? -1.818 15.711 6.728 1.00 0.00 93 ASN A CA 5
ATOM 6912 C C . ASN A 1 93 ? -1.685 14.538 5.755 1.00 0.00 93 ASN A C 5
ATOM 6913 O O . ASN A 1 93 ? -2.309 13.495 5.945 1.00 0.00 93 ASN A O 5
ATOM 6924 N N . CYS A 1 94 ? -0.868 14.748 4.733 1.00 0.00 94 CYS A N 5
ATOM 6925 C CA . CYS A 1 94 ? -0.644 13.721 3.730 1.00 0.00 94 CYS A CA 5
ATOM 6926 C C . CYS A 1 94 ? 0.175 12.597 4.367 1.00 0.00 94 CYS A C 5
ATOM 6927 O O . CYS A 1 94 ? 1.346 12.413 4.038 1.00 0.00 94 CYS A O 5
ATOM 6934 N N . LYS A 1 95 ? -0.473 11.873 5.269 1.00 0.00 95 LYS A N 5
ATOM 6935 C CA . LYS A 1 95 ? 0.181 10.772 5.955 1.00 0.00 95 LYS A CA 5
ATOM 6936 C C . LYS A 1 95 ? 1.037 9.991 4.957 1.00 0.00 95 LYS A C 5
ATOM 6937 O O . LYS A 1 95 ? 1.727 9.045 5.332 1.00 0.00 95 LYS A O 5
ATOM 6956 N N . ILE A 1 1 ? -21.040 17.288 7.581 1.00 0.00 1 ILE A N 6
ATOM 6957 C CA . ILE A 1 1 ? -20.123 16.833 8.612 1.00 0.00 1 ILE A CA 6
ATOM 6958 C C . ILE A 1 1 ? -18.684 17.029 8.131 1.00 0.00 1 ILE A C 6
ATOM 6959 O O . ILE A 1 1 ? -18.078 16.110 7.582 1.00 0.00 1 ILE A O 6
ATOM 6975 N N . SER A 1 2 ? -18.179 18.234 8.353 1.00 0.00 2 SER A N 6
ATOM 6976 C CA . SER A 1 2 ? -16.822 18.563 7.949 1.00 0.00 2 SER A CA 6
ATOM 6977 C C . SER A 1 2 ? -15.818 17.829 8.840 1.00 0.00 2 SER A C 6
ATOM 6978 O O . SER A 1 2 ? -15.354 18.376 9.839 1.00 0.00 2 SER A O 6
ATOM 6986 N N . GLU A 1 3 ? -15.513 16.601 8.446 1.00 0.00 3 GLU A N 6
ATOM 6987 C CA . GLU A 1 3 ? -14.572 15.787 9.197 1.00 0.00 3 GLU A CA 6
ATOM 6988 C C . GLU A 1 3 ? -13.180 16.422 9.169 1.00 0.00 3 GLU A C 6
ATOM 6989 O O . GLU A 1 3 ? -12.431 16.327 10.141 1.00 0.00 3 GLU A O 6
ATOM 7001 N N . PHE A 1 4 ? -12.876 17.055 8.046 1.00 0.00 4 PHE A N 6
ATOM 7002 C CA . PHE A 1 4 ? -11.587 17.706 7.880 1.00 0.00 4 PHE A CA 6
ATOM 7003 C C . PHE A 1 4 ? -10.460 16.845 8.454 1.00 0.00 4 PHE A C 6
ATOM 7004 O O . PHE A 1 4 ? -10.157 16.926 9.644 1.00 0.00 4 PHE A O 6
ATOM 7021 N N . ALA A 1 5 ? -9.870 16.041 7.583 1.00 0.00 5 ALA A N 6
ATOM 7022 C CA . ALA A 1 5 ? -8.783 15.166 7.988 1.00 0.00 5 ALA A CA 6
ATOM 7023 C C . ALA A 1 5 ? -7.904 14.855 6.775 1.00 0.00 5 ALA A C 6
ATOM 7024 O O . ALA A 1 5 ? -8.349 14.977 5.635 1.00 0.00 5 ALA A O 6
ATOM 7031 N N . PRO A 1 6 ? -6.640 14.449 7.070 1.00 0.00 6 PRO A N 6
ATOM 7032 C CA . PRO A 1 6 ? -5.695 14.119 6.017 1.00 0.00 6 PRO A CA 6
ATOM 7033 C C . PRO A 1 6 ? -6.023 12.762 5.391 1.00 0.00 6 PRO A C 6
ATOM 7034 O O . PRO A 1 6 ? -6.832 12.006 5.928 1.00 0.00 6 PRO A O 6
ATOM 7045 N N . VAL A 1 7 ? -5.379 12.494 4.265 1.00 0.00 7 VAL A N 6
ATOM 7046 C CA . VAL A 1 7 ? -5.592 11.241 3.560 1.00 0.00 7 VAL A CA 6
ATOM 7047 C C . VAL A 1 7 ? -5.187 10.077 4.466 1.00 0.00 7 VAL A C 6
ATOM 7048 O O . VAL A 1 7 ? -4.270 10.205 5.276 1.00 0.00 7 VAL A O 6
ATOM 7061 N N . ASP A 1 8 ? -5.891 8.967 4.299 1.00 0.00 8 ASP A N 6
ATOM 7062 C CA . ASP A 1 8 ? -5.617 7.780 5.092 1.00 0.00 8 ASP A CA 6
ATOM 7063 C C . ASP A 1 8 ? -4.890 6.750 4.225 1.00 0.00 8 ASP A C 6
ATOM 7064 O O . ASP A 1 8 ? -4.002 6.047 4.705 1.00 0.00 8 ASP A O 6
ATOM 7073 N N . CYS A 1 9 ? -5.294 6.694 2.965 1.00 0.00 9 CYS A N 6
ATOM 7074 C CA . CYS A 1 9 ? -4.691 5.762 2.027 1.00 0.00 9 CYS A CA 6
ATOM 7075 C C . CYS A 1 9 ? -5.132 4.346 2.407 1.00 0.00 9 CYS A C 6
ATOM 7076 O O . CYS A 1 9 ? -5.788 3.665 1.621 1.00 0.00 9 CYS A O 6
ATOM 7083 N N . LYS A 1 10 ? -4.753 3.947 3.612 1.00 0.00 10 LYS A N 6
ATOM 7084 C CA . LYS A 1 10 ? -5.101 2.625 4.106 1.00 0.00 10 LYS A CA 6
ATOM 7085 C C . LYS A 1 10 ? -6.526 2.281 3.669 1.00 0.00 10 LYS A C 6
ATOM 7086 O O . LYS A 1 10 ? -6.722 1.511 2.730 1.00 0.00 10 LYS A O 6
ATOM 7105 N N . GLY A 1 11 ? -7.484 2.868 4.371 1.00 0.00 11 GLY A N 6
ATOM 7106 C CA . GLY A 1 11 ? -8.885 2.633 4.067 1.00 0.00 11 GLY A CA 6
ATOM 7107 C C . GLY A 1 11 ? -9.146 2.742 2.564 1.00 0.00 11 GLY A C 6
ATOM 7108 O O . GLY A 1 11 ? -9.697 1.825 1.957 1.00 0.00 11 GLY A O 6
ATOM 7112 N N . GLN A 1 12 ? -8.739 3.873 2.006 1.00 0.00 12 GLN A N 6
ATOM 7113 C CA . GLN A 1 12 ? -8.922 4.114 0.585 1.00 0.00 12 GLN A CA 6
ATOM 7114 C C . GLN A 1 12 ? -8.341 2.957 -0.230 1.00 0.00 12 GLN A C 6
ATOM 7115 O O . GLN A 1 12 ? -8.721 2.751 -1.381 1.00 0.00 12 GLN A O 6
ATOM 7129 N N . CYS A 1 13 ? -7.429 2.231 0.401 1.00 0.00 13 CYS A N 6
ATOM 7130 C CA . CYS A 1 13 ? -6.792 1.100 -0.251 1.00 0.00 13 CYS A CA 6
ATOM 7131 C C . CYS A 1 13 ? -7.507 -0.177 0.195 1.00 0.00 13 CYS A C 6
ATOM 7132 O O . CYS A 1 13 ? -6.893 -1.062 0.790 1.00 0.00 13 CYS A O 6
ATOM 7139 N N . THR A 1 14 ? -8.795 -0.233 -0.109 1.00 0.00 14 THR A N 6
ATOM 7140 C CA . THR A 1 14 ? -9.600 -1.387 0.254 1.00 0.00 14 THR A CA 6
ATOM 7141 C C . THR A 1 14 ? -9.953 -2.203 -0.991 1.00 0.00 14 THR A C 6
ATOM 7142 O O . THR A 1 14 ? -9.884 -3.431 -0.973 1.00 0.00 14 THR A O 6
ATOM 7153 N N . THR A 1 15 ? -10.323 -1.488 -2.044 1.00 0.00 15 THR A N 6
ATOM 7154 C CA . THR A 1 15 ? -10.687 -2.131 -3.295 1.00 0.00 15 THR A CA 6
ATOM 7155 C C . THR A 1 15 ? -9.460 -2.783 -3.936 1.00 0.00 15 THR A C 6
ATOM 7156 O O . THR A 1 15 ? -9.516 -3.935 -4.364 1.00 0.00 15 THR A O 6
ATOM 7167 N N . PRO A 1 16 ? -8.350 -1.998 -3.982 1.00 0.00 16 PRO A N 6
ATOM 7168 C CA . PRO A 1 16 ? -7.111 -2.486 -4.563 1.00 0.00 16 PRO A CA 6
ATOM 7169 C C . PRO A 1 16 ? -6.416 -3.472 -3.623 1.00 0.00 16 PRO A C 6
ATOM 7170 O O . PRO A 1 16 ? -5.453 -4.132 -4.011 1.00 0.00 16 PRO A O 6
ATOM 7181 N N . CYS A 1 17 ? -6.931 -3.542 -2.404 1.00 0.00 17 CYS A N 6
ATOM 7182 C CA . CYS A 1 17 ? -6.372 -4.436 -1.405 1.00 0.00 17 CYS A CA 6
ATOM 7183 C C . CYS A 1 17 ? -7.492 -5.343 -0.891 1.00 0.00 17 CYS A C 6
ATOM 7184 O O . CYS A 1 17 ? -7.381 -5.921 0.189 1.00 0.00 17 CYS A O 6
ATOM 7191 N N . GLU A 1 18 ? -8.545 -5.439 -1.688 1.00 0.00 18 GLU A N 6
ATOM 7192 C CA . GLU A 1 18 ? -9.684 -6.265 -1.327 1.00 0.00 18 GLU A CA 6
ATOM 7193 C C . GLU A 1 18 ? -9.307 -7.746 -1.392 1.00 0.00 18 GLU A C 6
ATOM 7194 O O . GLU A 1 18 ? -9.445 -8.469 -0.406 1.00 0.00 18 GLU A O 6
ATOM 7206 N N . PRO A 1 19 ? -8.827 -8.165 -2.593 1.00 0.00 19 PRO A N 6
ATOM 7207 C CA . PRO A 1 19 ? -8.429 -9.547 -2.800 1.00 0.00 19 PRO A CA 6
ATOM 7208 C C . PRO A 1 19 ? -7.088 -9.839 -2.123 1.00 0.00 19 PRO A C 6
ATOM 7209 O O . PRO A 1 19 ? -6.841 -10.961 -1.685 1.00 0.00 19 PRO A O 6
ATOM 7220 N N . LEU A 1 20 ? -6.258 -8.808 -2.058 1.00 0.00 20 LEU A N 6
ATOM 7221 C CA . LEU A 1 20 ? -4.949 -8.940 -1.441 1.00 0.00 20 LEU A CA 6
ATOM 7222 C C . LEU A 1 20 ? -5.119 -9.193 0.058 1.00 0.00 20 LEU A C 6
ATOM 7223 O O . LEU A 1 20 ? -4.616 -10.185 0.584 1.00 0.00 20 LEU A O 6
ATOM 7239 N N . THR A 1 21 ? -5.829 -8.280 0.703 1.00 0.00 21 THR A N 6
ATOM 7240 C CA . THR A 1 21 ? -6.071 -8.392 2.132 1.00 0.00 21 THR A CA 6
ATOM 7241 C C . THR A 1 21 ? -6.671 -9.760 2.465 1.00 0.00 21 THR A C 6
ATOM 7242 O O . THR A 1 21 ? -6.163 -10.470 3.332 1.00 0.00 21 THR A O 6
ATOM 7253 N N . ALA A 1 22 ? -7.743 -10.089 1.758 1.00 0.00 22 ALA A N 6
ATOM 7254 C CA . ALA A 1 22 ? -8.416 -11.359 1.968 1.00 0.00 22 ALA A CA 6
ATOM 7255 C C . ALA A 1 22 ? -7.385 -12.489 1.945 1.00 0.00 22 ALA A C 6
ATOM 7256 O O . ALA A 1 22 ? -7.388 -13.355 2.818 1.00 0.00 22 ALA A O 6
ATOM 7263 N N . CYS A 1 23 ? -6.528 -12.443 0.935 1.00 0.00 23 CYS A N 6
ATOM 7264 C CA . CYS A 1 23 ? -5.493 -13.452 0.787 1.00 0.00 23 CYS A CA 6
ATOM 7265 C C . CYS A 1 23 ? -4.722 -13.548 2.105 1.00 0.00 23 CYS A C 6
ATOM 7266 O O . CYS A 1 23 ? -4.608 -14.626 2.685 1.00 0.00 23 CYS A O 6
ATOM 7273 N N . LYS A 1 24 ? -4.212 -12.405 2.539 1.00 0.00 24 LYS A N 6
ATOM 7274 C CA . LYS A 1 24 ? -3.455 -12.346 3.778 1.00 0.00 24 LYS A CA 6
ATOM 7275 C C . LYS A 1 24 ? -4.343 -12.806 4.936 1.00 0.00 24 LYS A C 6
ATOM 7276 O O . LYS A 1 24 ? -3.968 -13.700 5.693 1.00 0.00 24 LYS A O 6
ATOM 7295 N N . GLU A 1 25 ? -5.504 -12.175 5.036 1.00 0.00 25 GLU A N 6
ATOM 7296 C CA . GLU A 1 25 ? -6.448 -12.509 6.089 1.00 0.00 25 GLU A CA 6
ATOM 7297 C C . GLU A 1 25 ? -6.704 -14.018 6.114 1.00 0.00 25 GLU A C 6
ATOM 7298 O O . GLU A 1 25 ? -6.354 -14.694 7.079 1.00 0.00 25 GLU A O 6
ATOM 7310 N N . LYS A 1 26 ? -7.312 -14.500 5.040 1.00 0.00 26 LYS A N 6
ATOM 7311 C CA . LYS A 1 26 ? -7.619 -15.916 4.926 1.00 0.00 26 LYS A CA 6
ATOM 7312 C C . LYS A 1 26 ? -6.455 -16.732 5.491 1.00 0.00 26 LYS A C 6
ATOM 7313 O O . LYS A 1 26 ? -6.665 -17.680 6.246 1.00 0.00 26 LYS A O 6
ATOM 7332 N N . CYS A 1 27 ? -5.252 -16.335 5.102 1.00 0.00 27 CYS A N 6
ATOM 7333 C CA . CYS A 1 27 ? -4.054 -17.018 5.560 1.00 0.00 27 CYS A CA 6
ATOM 7334 C C . CYS A 1 27 ? -3.901 -16.765 7.061 1.00 0.00 27 CYS A C 6
ATOM 7335 O O . CYS A 1 27 ? -3.693 -17.700 7.833 1.00 0.00 27 CYS A O 6
ATOM 7342 N N . ALA A 1 28 ? -4.009 -15.497 7.429 1.00 0.00 28 ALA A N 6
ATOM 7343 C CA . ALA A 1 28 ? -3.885 -15.110 8.824 1.00 0.00 28 ALA A CA 6
ATOM 7344 C C . ALA A 1 28 ? -4.835 -15.959 9.671 1.00 0.00 28 ALA A C 6
ATOM 7345 O O . ALA A 1 28 ? -4.481 -16.382 10.770 1.00 0.00 28 ALA A O 6
ATOM 7352 N N . GLU A 1 29 ? -6.022 -16.183 9.127 1.00 0.00 29 GLU A N 6
ATOM 7353 C CA . GLU A 1 29 ? -7.025 -16.974 9.820 1.00 0.00 29 GLU A CA 6
ATOM 7354 C C . GLU A 1 29 ? -6.578 -18.434 9.913 1.00 0.00 29 GLU A C 6
ATOM 7355 O O . GLU A 1 29 ? -6.492 -18.992 11.006 1.00 0.00 29 GLU A O 6
ATOM 7367 N N . SER A 1 30 ? -6.304 -19.011 8.752 1.00 0.00 30 SER A N 6
ATOM 7368 C CA . SER A 1 30 ? -5.868 -20.396 8.689 1.00 0.00 30 SER A CA 6
ATOM 7369 C C . SER A 1 30 ? -4.626 -20.593 9.561 1.00 0.00 30 SER A C 6
ATOM 7370 O O . SER A 1 30 ? -4.340 -21.708 9.996 1.00 0.00 30 SER A O 6
ATOM 7378 N N . CYS A 1 31 ? -3.923 -19.494 9.791 1.00 0.00 31 CYS A N 6
ATOM 7379 C CA . CYS A 1 31 ? -2.719 -19.533 10.603 1.00 0.00 31 CYS A CA 6
ATOM 7380 C C . CYS A 1 31 ? -2.900 -18.568 11.777 1.00 0.00 31 CYS A C 6
ATOM 7381 O O . CYS A 1 31 ? -2.202 -17.559 11.869 1.00 0.00 31 CYS A O 6
ATOM 7388 N N . GLU A 1 32 ? -3.840 -18.912 12.644 1.00 0.00 32 GLU A N 6
ATOM 7389 C CA . GLU A 1 32 ? -4.122 -18.088 13.808 1.00 0.00 32 GLU A CA 6
ATOM 7390 C C . GLU A 1 32 ? -3.216 -18.490 14.974 1.00 0.00 32 GLU A C 6
ATOM 7391 O O . GLU A 1 32 ? -2.588 -17.637 15.599 1.00 0.00 32 GLU A O 6
ATOM 7403 N N . THR A 1 33 ? -3.178 -19.789 15.232 1.00 0.00 33 THR A N 6
ATOM 7404 C CA . THR A 1 33 ? -2.360 -20.314 16.312 1.00 0.00 33 THR A CA 6
ATOM 7405 C C . THR A 1 33 ? -1.343 -21.320 15.770 1.00 0.00 33 THR A C 6
ATOM 7406 O O . THR A 1 33 ? -1.188 -22.409 16.320 1.00 0.00 33 THR A O 6
ATOM 7417 N N . SER A 1 34 ? -0.676 -20.920 14.697 1.00 0.00 34 SER A N 6
ATOM 7418 C CA . SER A 1 34 ? 0.322 -21.773 14.075 1.00 0.00 34 SER A CA 6
ATOM 7419 C C . SER A 1 34 ? 1.706 -21.465 14.650 1.00 0.00 34 SER A C 6
ATOM 7420 O O . SER A 1 34 ? 1.983 -20.331 15.037 1.00 0.00 34 SER A O 6
ATOM 7428 N N . ALA A 1 35 ? 2.538 -22.496 14.688 1.00 0.00 35 ALA A N 6
ATOM 7429 C CA . ALA A 1 35 ? 3.886 -22.350 15.210 1.00 0.00 35 ALA A CA 6
ATOM 7430 C C . ALA A 1 35 ? 4.532 -21.104 14.601 1.00 0.00 35 ALA A C 6
ATOM 7431 O O . ALA A 1 35 ? 4.819 -20.140 15.310 1.00 0.00 35 ALA A O 6
ATOM 7438 N N . ASP A 1 36 ? 4.742 -21.164 13.294 1.00 0.00 36 ASP A N 6
ATOM 7439 C CA . ASP A 1 36 ? 5.348 -20.052 12.582 1.00 0.00 36 ASP A CA 6
ATOM 7440 C C . ASP A 1 36 ? 4.254 -19.241 11.885 1.00 0.00 36 ASP A C 6
ATOM 7441 O O . ASP A 1 36 ? 4.064 -19.359 10.676 1.00 0.00 36 ASP A O 6
ATOM 7450 N N . LYS A 1 37 ? 3.564 -18.434 12.678 1.00 0.00 37 LYS A N 6
ATOM 7451 C CA . LYS A 1 37 ? 2.494 -17.603 12.153 1.00 0.00 37 LYS A CA 6
ATOM 7452 C C . LYS A 1 37 ? 3.079 -16.590 11.168 1.00 0.00 37 LYS A C 6
ATOM 7453 O O . LYS A 1 37 ? 2.768 -16.624 9.978 1.00 0.00 37 LYS A O 6
ATOM 7472 N N . LYS A 1 38 ? 3.916 -15.711 11.699 1.00 0.00 38 LYS A N 6
ATOM 7473 C CA . LYS A 1 38 ? 4.547 -14.689 10.881 1.00 0.00 38 LYS A CA 6
ATOM 7474 C C . LYS A 1 38 ? 4.984 -15.305 9.550 1.00 0.00 38 LYS A C 6
ATOM 7475 O O . LYS A 1 38 ? 4.576 -14.844 8.486 1.00 0.00 38 LYS A O 6
ATOM 7494 N N . THR A 1 39 ? 5.808 -16.337 9.655 1.00 0.00 39 THR A N 6
ATOM 7495 C CA . THR A 1 39 ? 6.304 -17.021 8.473 1.00 0.00 39 THR A CA 6
ATOM 7496 C C . THR A 1 39 ? 5.141 -17.452 7.578 1.00 0.00 39 THR A C 6
ATOM 7497 O O . THR A 1 39 ? 5.086 -17.085 6.405 1.00 0.00 39 THR A O 6
ATOM 7508 N N . CYS A 1 40 ? 4.239 -18.225 8.165 1.00 0.00 40 CYS A N 6
ATOM 7509 C CA . CYS A 1 40 ? 3.080 -18.710 7.436 1.00 0.00 40 CYS A CA 6
ATOM 7510 C C . CYS A 1 40 ? 2.422 -17.520 6.734 1.00 0.00 40 CYS A C 6
ATOM 7511 O O . CYS A 1 40 ? 2.392 -17.459 5.506 1.00 0.00 40 CYS A O 6
ATOM 7518 N N . ARG A 1 41 ? 1.911 -16.605 7.544 1.00 0.00 41 ARG A N 6
ATOM 7519 C CA . ARG A 1 41 ? 1.255 -15.420 7.016 1.00 0.00 41 ARG A CA 6
ATOM 7520 C C . ARG A 1 41 ? 2.101 -14.797 5.904 1.00 0.00 41 ARG A C 6
ATOM 7521 O O . ARG A 1 41 ? 1.563 -14.273 4.929 1.00 0.00 41 ARG A O 6
ATOM 7542 N N . ARG A 1 42 ? 3.411 -14.873 6.087 1.00 0.00 42 ARG A N 6
ATOM 7543 C CA . ARG A 1 42 ? 4.336 -14.322 5.111 1.00 0.00 42 ARG A CA 6
ATOM 7544 C C . ARG A 1 42 ? 4.351 -15.185 3.848 1.00 0.00 42 ARG A C 6
ATOM 7545 O O . ARG A 1 42 ? 4.233 -14.668 2.738 1.00 0.00 42 ARG A O 6
ATOM 7566 N N . ASN A 1 43 ? 4.496 -16.485 4.059 1.00 0.00 43 ASN A N 6
ATOM 7567 C CA . ASN A 1 43 ? 4.527 -17.424 2.950 1.00 0.00 43 ASN A CA 6
ATOM 7568 C C . ASN A 1 43 ? 3.285 -17.220 2.080 1.00 0.00 43 ASN A C 6
ATOM 7569 O O . ASN A 1 43 ? 3.337 -17.409 0.865 1.00 0.00 43 ASN A O 6
ATOM 7580 N N . CYS A 1 44 ? 2.199 -16.838 2.734 1.00 0.00 44 CYS A N 6
ATOM 7581 C CA . CYS A 1 44 ? 0.946 -16.607 2.035 1.00 0.00 44 CYS A CA 6
ATOM 7582 C C . CYS A 1 44 ? 1.252 -15.851 0.740 1.00 0.00 44 CYS A C 6
ATOM 7583 O O . CYS A 1 44 ? 0.688 -16.158 -0.309 1.00 0.00 44 CYS A O 6
ATOM 7590 N N . LYS A 1 45 ? 2.143 -14.877 0.857 1.00 0.00 45 LYS A N 6
ATOM 7591 C CA . LYS A 1 45 ? 2.529 -14.076 -0.292 1.00 0.00 45 LYS A CA 6
ATOM 7592 C C . LYS A 1 45 ? 3.079 -14.992 -1.386 1.00 0.00 45 LYS A C 6
ATOM 7593 O O . LYS A 1 45 ? 2.628 -14.939 -2.529 1.00 0.00 45 LYS A O 6
ATOM 7612 N N . LYS A 1 46 ? 4.045 -15.811 -0.998 1.00 0.00 46 LYS A N 6
ATOM 7613 C CA . LYS A 1 46 ? 4.661 -16.738 -1.932 1.00 0.00 46 LYS A CA 6
ATOM 7614 C C . LYS A 1 46 ? 3.677 -17.866 -2.249 1.00 0.00 46 LYS A C 6
ATOM 7615 O O . LYS A 1 46 ? 3.925 -18.680 -3.136 1.00 0.00 46 LYS A O 6
ATOM 7634 N N . ALA A 1 47 ? 2.580 -17.877 -1.505 1.00 0.00 47 ALA A N 6
ATOM 7635 C CA . ALA A 1 47 ? 1.558 -18.891 -1.695 1.00 0.00 47 ALA A CA 6
ATOM 7636 C C . ALA A 1 47 ? 0.723 -18.543 -2.929 1.00 0.00 47 ALA A C 6
ATOM 7637 O O . ALA A 1 47 ? 0.680 -19.308 -3.891 1.00 0.00 47 ALA A O 6
ATOM 7644 N N . ASP A 1 48 ? 0.080 -17.386 -2.862 1.00 0.00 48 ASP A N 6
ATOM 7645 C CA . ASP A 1 48 ? -0.751 -16.926 -3.962 1.00 0.00 48 ASP A CA 6
ATOM 7646 C C . ASP A 1 48 ? -1.271 -15.522 -3.650 1.00 0.00 48 ASP A C 6
ATOM 7647 O O . ASP A 1 48 ? -2.465 -15.256 -3.775 1.00 0.00 48 ASP A O 6
ATOM 7656 N N . CYS A 1 49 ? -0.348 -14.659 -3.250 1.00 0.00 49 CYS A N 6
ATOM 7657 C CA . CYS A 1 49 ? -0.698 -13.288 -2.919 1.00 0.00 49 CYS A CA 6
ATOM 7658 C C . CYS A 1 49 ? 0.488 -12.390 -3.275 1.00 0.00 49 CYS A C 6
ATOM 7659 O O . CYS A 1 49 ? 0.682 -11.341 -2.663 1.00 0.00 49 CYS A O 6
ATOM 7666 N N . GLU A 1 50 ? 1.251 -12.835 -4.262 1.00 0.00 50 GLU A N 6
ATOM 7667 C CA . GLU A 1 50 ? 2.414 -12.085 -4.706 1.00 0.00 50 GLU A CA 6
ATOM 7668 C C . GLU A 1 50 ? 1.982 -10.897 -5.567 1.00 0.00 50 GLU A C 6
ATOM 7669 O O . GLU A 1 50 ? 2.428 -9.771 -5.348 1.00 0.00 50 GLU A O 6
ATOM 7681 N N . PRO A 1 51 ? 1.095 -11.195 -6.555 1.00 0.00 51 PRO A N 6
ATOM 7682 C CA . PRO A 1 51 ? 0.598 -10.165 -7.450 1.00 0.00 51 PRO A CA 6
ATOM 7683 C C . PRO A 1 51 ? -0.432 -9.277 -6.747 1.00 0.00 51 PRO A C 6
ATOM 7684 O O . PRO A 1 51 ? -0.573 -8.101 -7.079 1.00 0.00 51 PRO A O 6
ATOM 7695 N N . GLN A 1 52 ? -1.124 -9.875 -5.788 1.00 0.00 52 GLN A N 6
ATOM 7696 C CA . GLN A 1 52 ? -2.136 -9.153 -5.035 1.00 0.00 52 GLN A CA 6
ATOM 7697 C C . GLN A 1 52 ? -1.478 -8.127 -4.111 1.00 0.00 52 GLN A C 6
ATOM 7698 O O . GLN A 1 52 ? -1.840 -6.951 -4.126 1.00 0.00 52 GLN A O 6
ATOM 7712 N N . ASP A 1 53 ? -0.523 -8.608 -3.328 1.00 0.00 53 ASP A N 6
ATOM 7713 C CA . ASP A 1 53 ? 0.188 -7.746 -2.399 1.00 0.00 53 ASP A CA 6
ATOM 7714 C C . ASP A 1 53 ? 0.818 -6.584 -3.169 1.00 0.00 53 ASP A C 6
ATOM 7715 O O . ASP A 1 53 ? 0.872 -5.461 -2.669 1.00 0.00 53 ASP A O 6
ATOM 7724 N N . LYS A 1 54 ? 1.279 -6.893 -4.372 1.00 0.00 54 LYS A N 6
ATOM 7725 C CA . LYS A 1 54 ? 1.903 -5.888 -5.215 1.00 0.00 54 LYS A CA 6
ATOM 7726 C C . LYS A 1 54 ? 0.882 -4.795 -5.540 1.00 0.00 54 LYS A C 6
ATOM 7727 O O . LYS A 1 54 ? 1.112 -3.621 -5.253 1.00 0.00 54 LYS A O 6
ATOM 7746 N N . VAL A 1 55 ? -0.223 -5.220 -6.133 1.00 0.00 55 VAL A N 6
ATOM 7747 C CA . VAL A 1 55 ? -1.280 -4.293 -6.500 1.00 0.00 55 VAL A CA 6
ATOM 7748 C C . VAL A 1 55 ? -1.573 -3.367 -5.317 1.00 0.00 55 VAL A C 6
ATOM 7749 O O . VAL A 1 55 ? -1.697 -2.155 -5.489 1.00 0.00 55 VAL A O 6
ATOM 7762 N N . CYS A 1 56 ? -1.676 -3.974 -4.144 1.00 0.00 56 CYS A N 6
ATOM 7763 C CA . CYS A 1 56 ? -1.952 -3.219 -2.933 1.00 0.00 56 CYS A CA 6
ATOM 7764 C C . CYS A 1 56 ? -0.825 -2.205 -2.731 1.00 0.00 56 CYS A C 6
ATOM 7765 O O . CYS A 1 56 ? -1.078 -1.010 -2.588 1.00 0.00 56 CYS A O 6
ATOM 7772 N N . ASP A 1 57 ? 0.396 -2.719 -2.726 1.00 0.00 57 ASP A N 6
ATOM 7773 C CA . ASP A 1 57 ? 1.564 -1.873 -2.545 1.00 0.00 57 ASP A CA 6
ATOM 7774 C C . ASP A 1 57 ? 1.466 -0.668 -3.482 1.00 0.00 57 ASP A C 6
ATOM 7775 O O . ASP A 1 57 ? 1.790 0.453 -3.093 1.00 0.00 57 ASP A O 6
ATOM 7784 N N . ALA A 1 58 ? 1.018 -0.940 -4.699 1.00 0.00 58 ALA A N 6
ATOM 7785 C CA . ALA A 1 58 ? 0.874 0.108 -5.695 1.00 0.00 58 ALA A CA 6
ATOM 7786 C C . ALA A 1 58 ? 0.005 1.231 -5.125 1.00 0.00 58 ALA A C 6
ATOM 7787 O O . ALA A 1 58 ? 0.351 2.406 -5.238 1.00 0.00 58 ALA A O 6
ATOM 7794 N N . CYS A 1 59 ? -1.106 0.830 -4.525 1.00 0.00 59 CYS A N 6
ATOM 7795 C CA . CYS A 1 59 ? -2.026 1.788 -3.937 1.00 0.00 59 CYS A CA 6
ATOM 7796 C C . CYS A 1 59 ? -1.254 2.639 -2.927 1.00 0.00 59 CYS A C 6
ATOM 7797 O O . CYS A 1 59 ? -1.251 3.866 -3.017 1.00 0.00 59 CYS A O 6
ATOM 7804 N N . ARG A 1 60 ? -0.618 1.954 -1.988 1.00 0.00 60 ARG A N 6
ATOM 7805 C CA . ARG A 1 60 ? 0.156 2.632 -0.962 1.00 0.00 60 ARG A CA 6
ATOM 7806 C C . ARG A 1 60 ? 1.277 3.455 -1.600 1.00 0.00 60 ARG A C 6
ATOM 7807 O O . ARG A 1 60 ? 1.796 4.385 -0.985 1.00 0.00 60 ARG A O 6
ATOM 7828 N N . MET A 1 61 ? 1.618 3.082 -2.825 1.00 0.00 61 MET A N 6
ATOM 7829 C CA . MET A 1 61 ? 2.668 3.775 -3.553 1.00 0.00 61 MET A CA 6
ATOM 7830 C C . MET A 1 61 ? 2.107 4.978 -4.313 1.00 0.00 61 MET A C 6
ATOM 7831 O O . MET A 1 61 ? 2.768 6.009 -4.426 1.00 0.00 61 MET A O 6
ATOM 7845 N N . LYS A 1 62 ? 0.892 4.806 -4.815 1.00 0.00 62 LYS A N 6
ATOM 7846 C CA . LYS A 1 62 ? 0.234 5.864 -5.562 1.00 0.00 62 LYS A CA 6
ATOM 7847 C C . LYS A 1 62 ? -0.238 6.949 -4.592 1.00 0.00 62 LYS A C 6
ATOM 7848 O O . LYS A 1 62 ? 0.091 8.122 -4.758 1.00 0.00 62 LYS A O 6
ATOM 7867 N N . CYS A 1 63 ? -1.003 6.518 -3.599 1.00 0.00 63 CYS A N 6
ATOM 7868 C CA . CYS A 1 63 ? -1.524 7.437 -2.602 1.00 0.00 63 CYS A CA 6
ATOM 7869 C C . CYS A 1 63 ? -0.398 8.388 -2.190 1.00 0.00 63 CYS A C 6
ATOM 7870 O O . CYS A 1 63 ? -0.534 9.605 -2.309 1.00 0.00 63 CYS A O 6
ATOM 7877 N N . HIS A 1 64 ? 0.688 7.797 -1.715 1.00 0.00 64 HIS A N 6
ATOM 7878 C CA . HIS A 1 64 ? 1.837 8.576 -1.285 1.00 0.00 64 HIS A CA 6
ATOM 7879 C C . HIS A 1 64 ? 2.056 9.743 -2.250 1.00 0.00 64 HIS A C 6
ATOM 7880 O O . HIS A 1 64 ? 2.016 10.904 -1.845 1.00 0.00 64 HIS A O 6
ATOM 7894 N N . LYS A 1 65 ? 2.281 9.395 -3.508 1.00 0.00 65 LYS A N 6
ATOM 7895 C CA . LYS A 1 65 ? 2.506 10.399 -4.534 1.00 0.00 65 LYS A CA 6
ATOM 7896 C C . LYS A 1 65 ? 1.262 11.280 -4.661 1.00 0.00 65 LYS A C 6
ATOM 7897 O O . LYS A 1 65 ? 1.362 12.506 -4.659 1.00 0.00 65 LYS A O 6
ATOM 7916 N N . ALA A 1 66 ? 0.118 10.621 -4.768 1.00 0.00 66 ALA A N 6
ATOM 7917 C CA . ALA A 1 66 ? -1.145 11.328 -4.895 1.00 0.00 66 ALA A CA 6
ATOM 7918 C C . ALA A 1 66 ? -1.219 12.425 -3.831 1.00 0.00 66 ALA A C 6
ATOM 7919 O O . ALA A 1 66 ? -1.646 13.543 -4.116 1.00 0.00 66 ALA A O 6
ATOM 7926 N N . CYS A 1 67 ? -0.798 12.067 -2.627 1.00 0.00 67 CYS A N 6
ATOM 7927 C CA . CYS A 1 67 ? -0.812 13.006 -1.519 1.00 0.00 67 CYS A CA 6
ATOM 7928 C C . CYS A 1 67 ? 0.252 14.074 -1.782 1.00 0.00 67 CYS A C 6
ATOM 7929 O O . CYS A 1 67 ? 0.082 15.232 -1.401 1.00 0.00 67 CYS A O 6
ATOM 7936 N N . ARG A 1 68 ? 1.326 13.648 -2.431 1.00 0.00 68 ARG A N 6
ATOM 7937 C CA . ARG A 1 68 ? 2.417 14.553 -2.749 1.00 0.00 68 ARG A CA 6
ATOM 7938 C C . ARG A 1 68 ? 1.947 15.625 -3.734 1.00 0.00 68 ARG A C 6
ATOM 7939 O O . ARG A 1 68 ? 2.456 16.745 -3.728 1.00 0.00 68 ARG A O 6
ATOM 7960 N N . ALA A 1 69 ? 0.982 15.244 -4.558 1.00 0.00 69 ALA A N 6
ATOM 7961 C CA . ALA A 1 69 ? 0.438 16.159 -5.547 1.00 0.00 69 ALA A CA 6
ATOM 7962 C C . ALA A 1 69 ? -0.819 16.825 -4.983 1.00 0.00 69 ALA A C 6
ATOM 7963 O O . ALA A 1 69 ? -1.060 18.007 -5.223 1.00 0.00 69 ALA A O 6
ATOM 7970 N N . ALA A 1 70 ? -1.587 16.037 -4.244 1.00 0.00 70 ALA A N 6
ATOM 7971 C CA . ALA A 1 70 ? -2.812 16.536 -3.644 1.00 0.00 70 ALA A CA 6
ATOM 7972 C C . ALA A 1 70 ? -2.465 17.552 -2.554 1.00 0.00 70 ALA A C 6
ATOM 7973 O O . ALA A 1 70 ? -2.366 18.748 -2.824 1.00 0.00 70 ALA A O 6
ATOM 7980 N N . ASN A 1 71 ? -2.289 17.038 -1.345 1.00 0.00 71 ASN A N 6
ATOM 7981 C CA . ASN A 1 71 ? -1.955 17.886 -0.213 1.00 0.00 71 ASN A CA 6
ATOM 7982 C C . ASN A 1 71 ? -0.711 18.711 -0.549 1.00 0.00 71 ASN A C 6
ATOM 7983 O O . ASN A 1 71 ? -0.787 19.932 -0.679 1.00 0.00 71 ASN A O 6
ATOM 7994 N N . CYS A 1 72 ? 0.406 18.011 -0.680 1.00 0.00 72 CYS A N 6
ATOM 7995 C CA . CYS A 1 72 ? 1.665 18.663 -0.998 1.00 0.00 72 CYS A CA 6
ATOM 7996 C C . CYS A 1 72 ? 1.656 19.027 -2.484 1.00 0.00 72 CYS A C 6
ATOM 7997 O O . CYS A 1 72 ? 0.868 18.481 -3.256 1.00 0.00 72 CYS A O 6
ATOM 8004 N N . ALA A 1 73 ? 2.540 19.946 -2.841 1.00 0.00 73 ALA A N 6
ATOM 8005 C CA . ALA A 1 73 ? 2.643 20.389 -4.221 1.00 0.00 73 ALA A CA 6
ATOM 8006 C C . ALA A 1 73 ? 3.782 21.404 -4.343 1.00 0.00 73 ALA A C 6
ATOM 8007 O O . ALA A 1 73 ? 4.533 21.386 -5.317 1.00 0.00 73 ALA A O 6
ATOM 8014 N N . SER A 1 74 ? 3.875 22.265 -3.340 1.00 0.00 74 SER A N 6
ATOM 8015 C CA . SER A 1 74 ? 4.910 23.284 -3.322 1.00 0.00 74 SER A CA 6
ATOM 8016 C C . SER A 1 74 ? 5.988 22.919 -2.300 1.00 0.00 74 SER A C 6
ATOM 8017 O O . SER A 1 74 ? 7.066 23.510 -2.291 1.00 0.00 74 SER A O 6
ATOM 8025 N N . GLU A 1 75 ? 5.658 21.946 -1.462 1.00 0.00 75 GLU A N 6
ATOM 8026 C CA . GLU A 1 75 ? 6.584 21.495 -0.438 1.00 0.00 75 GLU A CA 6
ATOM 8027 C C . GLU A 1 75 ? 7.553 20.462 -1.016 1.00 0.00 75 GLU A C 6
ATOM 8028 O O . GLU A 1 75 ? 8.631 20.241 -0.467 1.00 0.00 75 GLU A O 6
ATOM 8040 N N . CYS A 1 76 ? 7.135 19.857 -2.118 1.00 0.00 76 CYS A N 6
ATOM 8041 C CA . CYS A 1 76 ? 7.952 18.853 -2.777 1.00 0.00 76 CYS A CA 6
ATOM 8042 C C . CYS A 1 76 ? 8.207 19.309 -4.215 1.00 0.00 76 CYS A C 6
ATOM 8043 O O . CYS A 1 76 ? 7.374 19.095 -5.095 1.00 0.00 76 CYS A O 6
ATOM 8050 N N . PRO A 1 77 ? 9.392 19.946 -4.415 1.00 0.00 77 PRO A N 6
ATOM 8051 C CA . PRO A 1 77 ? 9.767 20.434 -5.731 1.00 0.00 77 PRO A CA 6
ATOM 8052 C C . PRO A 1 77 ? 10.193 19.281 -6.642 1.00 0.00 77 PRO A C 6
ATOM 8053 O O . PRO A 1 77 ? 10.074 18.114 -6.271 1.00 0.00 77 PRO A O 6
ATOM 8064 N N . LYS A 1 78 ? 10.682 19.648 -7.818 1.00 0.00 78 LYS A N 6
ATOM 8065 C CA . LYS A 1 78 ? 11.126 18.659 -8.785 1.00 0.00 78 LYS A CA 6
ATOM 8066 C C . LYS A 1 78 ? 12.579 18.280 -8.490 1.00 0.00 78 LYS A C 6
ATOM 8067 O O . LYS A 1 78 ? 13.413 19.149 -8.240 1.00 0.00 78 LYS A O 6
ATOM 8086 N N . HIS A 1 79 ? 12.837 16.981 -8.528 1.00 0.00 79 HIS A N 6
ATOM 8087 C CA . HIS A 1 79 ? 14.175 16.476 -8.267 1.00 0.00 79 HIS A CA 6
ATOM 8088 C C . HIS A 1 79 ? 14.629 16.922 -6.876 1.00 0.00 79 HIS A C 6
ATOM 8089 O O . HIS A 1 79 ? 15.000 18.079 -6.681 1.00 0.00 79 HIS A O 6
ATOM 8103 N N . GLU A 1 80 ? 14.586 15.981 -5.944 1.00 0.00 80 GLU A N 6
ATOM 8104 C CA . GLU A 1 80 ? 14.989 16.262 -4.577 1.00 0.00 80 GLU A CA 6
ATOM 8105 C C . GLU A 1 80 ? 14.549 15.127 -3.650 1.00 0.00 80 GLU A C 6
ATOM 8106 O O . GLU A 1 80 ? 15.207 14.849 -2.649 1.00 0.00 80 GLU A O 6
ATOM 8118 N N . HIS A 1 81 ? 13.439 14.503 -4.017 1.00 0.00 81 HIS A N 6
ATOM 8119 C CA . HIS A 1 81 ? 12.904 13.405 -3.230 1.00 0.00 81 HIS A CA 6
ATOM 8120 C C . HIS A 1 81 ? 12.180 13.958 -2.002 1.00 0.00 81 HIS A C 6
ATOM 8121 O O . HIS A 1 81 ? 11.585 15.033 -2.059 1.00 0.00 81 HIS A O 6
ATOM 8135 N N . LYS A 1 82 ? 12.255 13.199 -0.918 1.00 0.00 82 LYS A N 6
ATOM 8136 C CA . LYS A 1 82 ? 11.615 13.601 0.323 1.00 0.00 82 LYS A CA 6
ATOM 8137 C C . LYS A 1 82 ? 12.347 14.813 0.901 1.00 0.00 82 LYS A C 6
ATOM 8138 O O . LYS A 1 82 ? 13.227 14.666 1.747 1.00 0.00 82 LYS A O 6
ATOM 8157 N N . SER A 1 83 ? 11.956 15.985 0.420 1.00 0.00 83 SER A N 6
ATOM 8158 C CA . SER A 1 83 ? 12.565 17.222 0.879 1.00 0.00 83 SER A CA 6
ATOM 8159 C C . SER A 1 83 ? 12.191 17.479 2.340 1.00 0.00 83 SER A C 6
ATOM 8160 O O . SER A 1 83 ? 11.219 16.918 2.844 1.00 0.00 83 SER A O 6
ATOM 8168 N N . ASP A 1 84 ? 12.983 18.327 2.980 1.00 0.00 84 ASP A N 6
ATOM 8169 C CA . ASP A 1 84 ? 12.748 18.665 4.373 1.00 0.00 84 ASP A CA 6
ATOM 8170 C C . ASP A 1 84 ? 11.303 19.139 4.541 1.00 0.00 84 ASP A C 6
ATOM 8171 O O . ASP A 1 84 ? 10.518 18.510 5.250 1.00 0.00 84 ASP A O 6
ATOM 8180 N N . THR A 1 85 ? 10.995 20.243 3.878 1.00 0.00 85 THR A N 6
ATOM 8181 C CA . THR A 1 85 ? 9.658 20.809 3.945 1.00 0.00 85 THR A CA 6
ATOM 8182 C C . THR A 1 85 ? 8.635 19.831 3.363 1.00 0.00 85 THR A C 6
ATOM 8183 O O . THR A 1 85 ? 7.442 19.935 3.642 1.00 0.00 85 THR A O 6
ATOM 8194 N N . CYS A 1 86 ? 9.141 18.903 2.564 1.00 0.00 86 CYS A N 6
ATOM 8195 C CA . CYS A 1 86 ? 8.286 17.907 1.939 1.00 0.00 86 CYS A CA 6
ATOM 8196 C C . CYS A 1 86 ? 7.885 16.883 3.003 1.00 0.00 86 CYS A C 6
ATOM 8197 O O . CYS A 1 86 ? 6.705 16.740 3.318 1.00 0.00 86 CYS A O 6
ATOM 8204 N N . ARG A 1 87 ? 8.890 16.197 3.527 1.00 0.00 87 ARG A N 6
ATOM 8205 C CA . ARG A 1 87 ? 8.657 15.190 4.548 1.00 0.00 87 ARG A CA 6
ATOM 8206 C C . ARG A 1 87 ? 7.730 15.741 5.634 1.00 0.00 87 ARG A C 6
ATOM 8207 O O . ARG A 1 87 ? 6.886 15.017 6.159 1.00 0.00 87 ARG A O 6
ATOM 8228 N N . ALA A 1 88 ? 7.918 17.017 5.937 1.00 0.00 88 ALA A N 6
ATOM 8229 C CA . ALA A 1 88 ? 7.109 17.672 6.950 1.00 0.00 88 ALA A CA 6
ATOM 8230 C C . ALA A 1 88 ? 5.666 17.779 6.453 1.00 0.00 88 ALA A C 6
ATOM 8231 O O . ALA A 1 88 ? 4.726 17.532 7.207 1.00 0.00 88 ALA A O 6
ATOM 8238 N N . CYS A 1 89 ? 5.535 18.149 5.188 1.00 0.00 89 CYS A N 6
ATOM 8239 C CA . CYS A 1 89 ? 4.223 18.292 4.581 1.00 0.00 89 CYS A CA 6
ATOM 8240 C C . CYS A 1 89 ? 3.557 16.915 4.546 1.00 0.00 89 CYS A C 6
ATOM 8241 O O . CYS A 1 89 ? 2.443 16.747 5.038 1.00 0.00 89 CYS A O 6
ATOM 8248 N N . MET A 1 90 ? 4.269 15.964 3.958 1.00 0.00 90 MET A N 6
ATOM 8249 C CA . MET A 1 90 ? 3.761 14.607 3.851 1.00 0.00 90 MET A CA 6
ATOM 8250 C C . MET A 1 90 ? 3.597 13.973 5.234 1.00 0.00 90 MET A C 6
ATOM 8251 O O . MET A 1 90 ? 2.754 13.098 5.424 1.00 0.00 90 MET A O 6
ATOM 8265 N N . LYS A 1 91 ? 4.417 14.439 6.165 1.00 0.00 91 LYS A N 6
ATOM 8266 C CA . LYS A 1 91 ? 4.374 13.928 7.524 1.00 0.00 91 LYS A CA 6
ATOM 8267 C C . LYS A 1 91 ? 2.964 14.115 8.090 1.00 0.00 91 LYS A C 6
ATOM 8268 O O . LYS A 1 91 ? 2.339 13.155 8.538 1.00 0.00 91 LYS A O 6
ATOM 8287 N N . THR A 1 92 ? 2.504 15.357 8.049 1.00 0.00 92 THR A N 6
ATOM 8288 C CA . THR A 1 92 ? 1.180 15.681 8.552 1.00 0.00 92 THR A CA 6
ATOM 8289 C C . THR A 1 92 ? 0.110 15.276 7.536 1.00 0.00 92 THR A C 6
ATOM 8290 O O . THR A 1 92 ? -0.774 14.478 7.844 1.00 0.00 92 THR A O 6
ATOM 8301 N N . ASN A 1 93 ? 0.225 15.845 6.345 1.00 0.00 93 ASN A N 6
ATOM 8302 C CA . ASN A 1 93 ? -0.722 15.553 5.282 1.00 0.00 93 ASN A CA 6
ATOM 8303 C C . ASN A 1 93 ? -0.748 14.045 5.028 1.00 0.00 93 ASN A C 6
ATOM 8304 O O . ASN A 1 93 ? -1.737 13.378 5.332 1.00 0.00 93 ASN A O 6
ATOM 8315 N N . CYS A 1 94 ? 0.349 13.550 4.475 1.00 0.00 94 CYS A N 6
ATOM 8316 C CA . CYS A 1 94 ? 0.464 12.133 4.178 1.00 0.00 94 CYS A CA 6
ATOM 8317 C C . CYS A 1 94 ? 0.737 11.388 5.486 1.00 0.00 94 CYS A C 6
ATOM 8318 O O . CYS A 1 94 ? 1.838 10.880 5.697 1.00 0.00 94 CYS A O 6
ATOM 8325 N N . LYS A 1 95 ? -0.283 11.347 6.330 1.00 0.00 95 LYS A N 6
ATOM 8326 C CA . LYS A 1 95 ? -0.166 10.672 7.612 1.00 0.00 95 LYS A CA 6
ATOM 8327 C C . LYS A 1 95 ? 0.620 9.373 7.430 1.00 0.00 95 LYS A C 6
ATOM 8328 O O . LYS A 1 95 ? 0.051 8.284 7.494 1.00 0.00 95 LYS A O 6
ATOM 8347 N N . ILE A 1 1 ? -18.021 8.167 8.325 1.00 0.00 1 ILE A N 7
ATOM 8348 C CA . ILE A 1 1 ? -17.314 9.353 8.779 1.00 0.00 1 ILE A CA 7
ATOM 8349 C C . ILE A 1 1 ? -16.566 9.977 7.599 1.00 0.00 1 ILE A C 7
ATOM 8350 O O . ILE A 1 1 ? -15.337 9.960 7.560 1.00 0.00 1 ILE A O 7
ATOM 8366 N N . SER A 1 2 ? -17.339 10.513 6.666 1.00 0.00 2 SER A N 7
ATOM 8367 C CA . SER A 1 2 ? -16.765 11.142 5.489 1.00 0.00 2 SER A CA 7
ATOM 8368 C C . SER A 1 2 ? -17.138 12.626 5.454 1.00 0.00 2 SER A C 7
ATOM 8369 O O . SER A 1 2 ? -18.250 12.981 5.066 1.00 0.00 2 SER A O 7
ATOM 8377 N N . GLU A 1 3 ? -16.186 13.452 5.863 1.00 0.00 3 GLU A N 7
ATOM 8378 C CA . GLU A 1 3 ? -16.401 14.889 5.883 1.00 0.00 3 GLU A CA 7
ATOM 8379 C C . GLU A 1 3 ? -15.193 15.597 6.500 1.00 0.00 3 GLU A C 7
ATOM 8380 O O . GLU A 1 3 ? -14.889 15.404 7.676 1.00 0.00 3 GLU A O 7
ATOM 8392 N N . PHE A 1 4 ? -14.536 16.402 5.678 1.00 0.00 4 PHE A N 7
ATOM 8393 C CA . PHE A 1 4 ? -13.368 17.140 6.128 1.00 0.00 4 PHE A CA 7
ATOM 8394 C C . PHE A 1 4 ? -12.498 16.282 7.049 1.00 0.00 4 PHE A C 7
ATOM 8395 O O . PHE A 1 4 ? -12.644 16.332 8.269 1.00 0.00 4 PHE A O 7
ATOM 8412 N N . ALA A 1 5 ? -11.614 15.515 6.429 1.00 0.00 5 ALA A N 7
ATOM 8413 C CA . ALA A 1 5 ? -10.721 14.647 7.178 1.00 0.00 5 ALA A CA 7
ATOM 8414 C C . ALA A 1 5 ? -9.457 14.390 6.354 1.00 0.00 5 ALA A C 7
ATOM 8415 O O . ALA A 1 5 ? -9.429 14.656 5.154 1.00 0.00 5 ALA A O 7
ATOM 8422 N N . PRO A 1 6 ? -8.415 13.861 7.050 1.00 0.00 6 PRO A N 7
ATOM 8423 C CA . PRO A 1 6 ? -7.152 13.564 6.396 1.00 0.00 6 PRO A CA 7
ATOM 8424 C C . PRO A 1 6 ? -7.263 12.304 5.536 1.00 0.00 6 PRO A C 7
ATOM 8425 O O . PRO A 1 6 ? -8.176 11.500 5.720 1.00 0.00 6 PRO A O 7
ATOM 8436 N N . VAL A 1 7 ? -6.319 12.170 4.615 1.00 0.00 7 VAL A N 7
ATOM 8437 C CA . VAL A 1 7 ? -6.299 11.021 3.726 1.00 0.00 7 VAL A CA 7
ATOM 8438 C C . VAL A 1 7 ? -5.899 9.775 4.519 1.00 0.00 7 VAL A C 7
ATOM 8439 O O . VAL A 1 7 ? -5.232 9.877 5.547 1.00 0.00 7 VAL A O 7
ATOM 8452 N N . ASP A 1 8 ? -6.325 8.628 4.011 1.00 0.00 8 ASP A N 7
ATOM 8453 C CA . ASP A 1 8 ? -6.019 7.363 4.659 1.00 0.00 8 ASP A CA 7
ATOM 8454 C C . ASP A 1 8 ? -5.124 6.528 3.741 1.00 0.00 8 ASP A C 7
ATOM 8455 O O . ASP A 1 8 ? -4.187 5.880 4.204 1.00 0.00 8 ASP A O 7
ATOM 8464 N N . CYS A 1 9 ? -5.446 6.570 2.456 1.00 0.00 9 CYS A N 7
ATOM 8465 C CA . CYS A 1 9 ? -4.683 5.825 1.469 1.00 0.00 9 CYS A CA 7
ATOM 8466 C C . CYS A 1 9 ? -4.900 4.331 1.722 1.00 0.00 9 CYS A C 7
ATOM 8467 O O . CYS A 1 9 ? -5.608 3.667 0.966 1.00 0.00 9 CYS A O 7
ATOM 8474 N N . LYS A 1 10 ? -4.278 3.847 2.786 1.00 0.00 10 LYS A N 7
ATOM 8475 C CA . LYS A 1 10 ? -4.394 2.444 3.147 1.00 0.00 10 LYS A CA 7
ATOM 8476 C C . LYS A 1 10 ? -5.835 1.981 2.920 1.00 0.00 10 LYS A C 7
ATOM 8477 O O . LYS A 1 10 ? -6.068 0.950 2.291 1.00 0.00 10 LYS A O 7
ATOM 8496 N N . GLY A 1 11 ? -6.765 2.767 3.445 1.00 0.00 11 GLY A N 7
ATOM 8497 C CA . G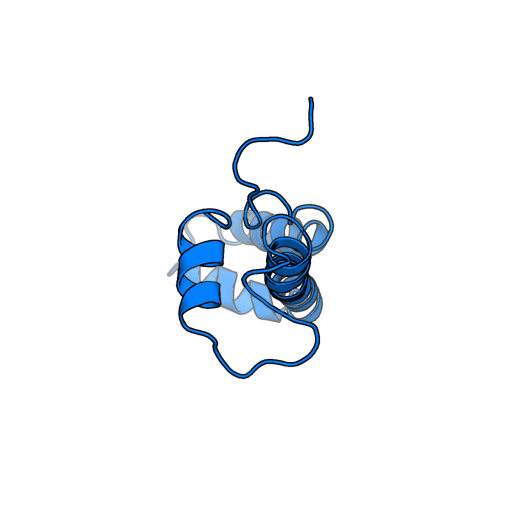LY A 1 11 ? -8.176 2.450 3.307 1.00 0.00 11 GLY A CA 7
ATOM 8498 C C . GLY A 1 11 ? -8.639 2.627 1.860 1.00 0.00 11 GLY A C 7
ATOM 8499 O O . GLY A 1 11 ? -9.201 1.707 1.267 1.00 0.00 11 GLY A O 7
ATOM 8503 N N . GLN A 1 12 ? -8.386 3.816 1.332 1.00 0.00 12 GLN A N 7
ATOM 8504 C CA . GLN A 1 12 ? -8.770 4.126 -0.035 1.00 0.00 12 GLN A CA 7
ATOM 8505 C C . GLN A 1 12 ? -8.301 3.019 -0.981 1.00 0.00 12 GLN A C 7
ATOM 8506 O O . GLN A 1 12 ? -8.887 2.816 -2.043 1.00 0.00 12 GLN A O 7
ATOM 8520 N N . CYS A 1 13 ? -7.249 2.331 -0.561 1.00 0.00 13 CYS A N 7
ATOM 8521 C CA . CYS A 1 13 ? -6.695 1.250 -1.358 1.00 0.00 13 CYS A CA 7
ATOM 8522 C C . CYS A 1 13 ? -7.382 -0.053 -0.944 1.00 0.00 13 CYS A C 7
ATOM 8523 O O . CYS A 1 13 ? -6.722 -0.994 -0.507 1.00 0.00 13 CYS A O 7
ATOM 8530 N N . THR A 1 14 ? -8.698 -0.065 -1.097 1.00 0.00 14 THR A N 7
ATOM 8531 C CA . THR A 1 14 ? -9.481 -1.237 -0.744 1.00 0.00 14 THR A CA 7
ATOM 8532 C C . THR A 1 14 ? -9.704 -2.119 -1.974 1.00 0.00 14 THR A C 7
ATOM 8533 O O . THR A 1 14 ? -9.739 -3.344 -1.865 1.00 0.00 14 THR A O 7
ATOM 8544 N N . THR A 1 15 ? -9.848 -1.463 -3.116 1.00 0.00 15 THR A N 7
ATOM 8545 C CA . THR A 1 15 ? -10.066 -2.172 -4.365 1.00 0.00 15 THR A CA 7
ATOM 8546 C C . THR A 1 15 ? -8.796 -2.916 -4.784 1.00 0.00 15 THR A C 7
ATOM 8547 O O . THR A 1 15 ? -8.852 -4.087 -5.156 1.00 0.00 15 THR A O 7
ATOM 8558 N N . PRO A 1 16 ? -7.651 -2.186 -4.709 1.00 0.00 16 PRO A N 7
ATOM 8559 C CA . PRO A 1 16 ? -6.370 -2.763 -5.077 1.00 0.00 16 PRO A CA 7
ATOM 8560 C C . PRO A 1 16 ? -5.870 -3.722 -3.995 1.00 0.00 16 PRO A C 7
ATOM 8561 O O . PRO A 1 16 ? -5.059 -4.605 -4.269 1.00 0.00 16 PRO A O 7
ATOM 8572 N N . CYS A 1 17 ? -6.374 -3.516 -2.787 1.00 0.00 17 CYS A N 7
ATOM 8573 C CA . CYS A 1 17 ? -5.989 -4.351 -1.662 1.00 0.00 17 CYS A CA 7
ATOM 8574 C C . CYS A 1 17 ? -7.210 -5.166 -1.229 1.00 0.00 17 CYS A C 7
ATOM 8575 O O . CYS A 1 17 ? -7.304 -5.584 -0.076 1.00 0.00 17 CYS A O 7
ATOM 8582 N N . GLU A 1 18 ? -8.114 -5.367 -2.177 1.00 0.00 18 GLU A N 7
ATOM 8583 C CA . GLU A 1 18 ? -9.324 -6.124 -1.907 1.00 0.00 18 GLU A CA 7
ATOM 8584 C C . GLU A 1 18 ? -9.020 -7.623 -1.890 1.00 0.00 18 GLU A C 7
ATOM 8585 O O . GLU A 1 18 ? -9.381 -8.323 -0.946 1.00 0.00 18 GLU A O 7
ATOM 8597 N N . PRO A 1 19 ? -8.340 -8.084 -2.974 1.00 0.00 19 PRO A N 7
ATOM 8598 C CA . PRO A 1 19 ? -7.983 -9.487 -3.093 1.00 0.00 19 PRO A CA 7
ATOM 8599 C C . PRO A 1 19 ? -6.814 -9.835 -2.169 1.00 0.00 19 PRO A C 7
ATOM 8600 O O . PRO A 1 19 ? -6.758 -10.934 -1.619 1.00 0.00 19 PRO A O 7
ATOM 8611 N N . LEU A 1 20 ? -5.908 -8.879 -2.027 1.00 0.00 20 LEU A N 7
ATOM 8612 C CA . LEU A 1 20 ? -4.744 -9.070 -1.179 1.00 0.00 20 LEU A CA 7
ATOM 8613 C C . LEU A 1 20 ? -5.202 -9.331 0.257 1.00 0.00 20 LEU A C 7
ATOM 8614 O O . LEU A 1 20 ? -4.956 -10.405 0.805 1.00 0.00 20 LEU A O 7
ATOM 8630 N N . THR A 1 21 ? -5.859 -8.331 0.826 1.00 0.00 21 THR A N 7
ATOM 8631 C CA . THR A 1 21 ? -6.353 -8.439 2.188 1.00 0.00 21 THR A CA 7
ATOM 8632 C C . THR A 1 21 ? -6.993 -9.810 2.416 1.00 0.00 21 THR A C 7
ATOM 8633 O O . THR A 1 21 ? -6.612 -10.532 3.336 1.00 0.00 21 THR A O 7
ATOM 8644 N N . ALA A 1 22 ? -7.955 -10.127 1.562 1.00 0.00 22 ALA A N 7
ATOM 8645 C CA . ALA A 1 22 ? -8.652 -11.399 1.659 1.00 0.00 22 ALA A CA 7
ATOM 8646 C C . ALA A 1 22 ? -7.628 -12.533 1.730 1.00 0.00 22 ALA A C 7
ATOM 8647 O O . ALA A 1 22 ? -7.848 -13.532 2.413 1.00 0.00 22 ALA A O 7
ATOM 8654 N N . CYS A 1 23 ? -6.529 -12.340 1.014 1.00 0.00 23 CYS A N 7
ATOM 8655 C CA . CYS A 1 23 ? -5.470 -13.335 0.987 1.00 0.00 23 CYS A CA 7
ATOM 8656 C C . CYS A 1 23 ? -4.829 -13.392 2.375 1.00 0.00 23 CYS A C 7
ATOM 8657 O O . CYS A 1 23 ? -4.775 -14.453 2.994 1.00 0.00 23 CYS A O 7
ATOM 8664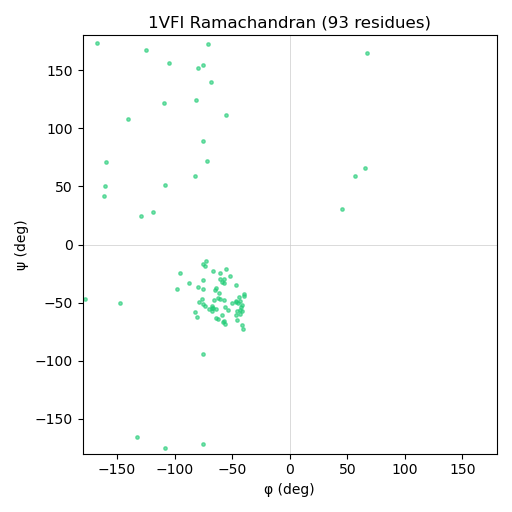 N N . LYS A 1 24 ? -4.360 -12.237 2.823 1.00 0.00 24 LYS A N 7
ATOM 8665 C CA . LYS A 1 24 ? -3.725 -12.142 4.127 1.00 0.00 24 LYS A CA 7
ATOM 8666 C C . LYS A 1 24 ? -4.656 -12.735 5.187 1.00 0.00 24 LYS A C 7
ATOM 8667 O O . LYS A 1 24 ? -4.227 -13.534 6.018 1.00 0.00 24 LYS A O 7
ATOM 8686 N N . GLU A 1 25 ? -5.913 -12.320 5.124 1.00 0.00 25 GLU A N 7
ATOM 8687 C CA . GLU A 1 25 ? -6.907 -12.800 6.068 1.00 0.00 25 GLU A CA 7
ATOM 8688 C C . GLU A 1 25 ? -6.970 -14.329 6.042 1.00 0.00 25 GLU A C 7
ATOM 8689 O O . GLU A 1 25 ? -6.579 -14.986 7.006 1.00 0.00 25 GLU A O 7
ATOM 8701 N N . LYS A 1 26 ? -7.464 -14.850 4.929 1.00 0.00 26 LYS A N 7
ATOM 8702 C CA . LYS A 1 26 ? -7.582 -16.289 4.765 1.00 0.00 26 LYS A CA 7
ATOM 8703 C C . LYS A 1 26 ? -6.344 -16.969 5.353 1.00 0.00 26 LYS A C 7
ATOM 8704 O O . LYS A 1 26 ? -6.451 -18.011 5.996 1.00 0.00 26 LYS A O 7
ATOM 8723 N N . CYS A 1 27 ? -5.198 -16.350 5.111 1.00 0.00 27 CYS A N 7
ATOM 8724 C CA . CYS A 1 27 ? -3.941 -16.882 5.609 1.00 0.00 27 CYS A CA 7
ATOM 8725 C C . CYS A 1 27 ? -3.947 -16.782 7.136 1.00 0.00 27 CYS A C 7
ATOM 8726 O O . CYS A 1 27 ? -3.850 -17.793 7.828 1.00 0.00 27 CYS A O 7
ATOM 8733 N N . ALA A 1 28 ? -4.064 -15.552 7.615 1.00 0.00 28 ALA A N 7
ATOM 8734 C CA . ALA A 1 28 ? -4.084 -15.306 9.047 1.00 0.00 28 ALA A CA 7
ATOM 8735 C C . ALA A 1 28 ? -4.915 -16.392 9.735 1.00 0.00 28 ALA A C 7
ATOM 8736 O O . ALA A 1 28 ? -4.431 -17.069 10.640 1.00 0.00 28 ALA A O 7
ATOM 8743 N N . GLU A 1 29 ? -6.152 -16.524 9.278 1.00 0.00 29 GLU A N 7
ATOM 8744 C CA . GLU A 1 29 ? -7.054 -17.515 9.838 1.00 0.00 29 GLU A CA 7
ATOM 8745 C C . GLU A 1 29 ? -6.377 -18.887 9.879 1.00 0.00 29 GLU A C 7
ATOM 8746 O O . GLU A 1 29 ? -6.335 -19.531 10.926 1.00 0.00 29 GLU A O 7
ATOM 8758 N N . SER A 1 30 ? -5.863 -19.292 8.727 1.00 0.00 30 SER A N 7
ATOM 8759 C CA . SER A 1 30 ? -5.189 -20.575 8.619 1.00 0.00 30 SER A CA 7
ATOM 8760 C C . SER A 1 30 ? -3.942 -20.588 9.505 1.00 0.00 30 SER A C 7
ATOM 8761 O O . SER A 1 30 ? -3.546 -21.637 10.010 1.00 0.00 30 SER A O 7
ATOM 8769 N N . CYS A 1 31 ? -3.358 -19.410 9.666 1.00 0.00 31 CYS A N 7
ATOM 8770 C CA . CYS A 1 31 ? -2.164 -19.272 10.483 1.00 0.00 31 CYS A CA 7
ATOM 8771 C C . CYS A 1 31 ? -2.586 -18.807 11.878 1.00 0.00 31 CYS A C 7
ATOM 8772 O O . CYS A 1 31 ? -1.998 -17.879 12.431 1.00 0.00 31 CYS A O 7
ATOM 8779 N N . GLU A 1 32 ? -3.602 -19.473 12.406 1.00 0.00 32 GLU A N 7
ATOM 8780 C CA . GLU A 1 32 ? -4.110 -19.140 13.726 1.00 0.00 32 GLU A CA 7
ATOM 8781 C C . GLU A 1 32 ? -3.154 -19.648 14.807 1.00 0.00 32 GLU A C 7
ATOM 8782 O O . GLU A 1 32 ? -2.819 -18.917 15.738 1.00 0.00 32 GLU A O 7
ATOM 8794 N N . THR A 1 33 ? -2.741 -20.896 14.647 1.00 0.00 33 THR A N 7
ATOM 8795 C CA . THR A 1 33 ? -1.829 -21.510 15.598 1.00 0.00 33 THR A CA 7
ATOM 8796 C C . THR A 1 33 ? -0.448 -21.698 14.967 1.00 0.00 33 THR A C 7
ATOM 8797 O O . THR A 1 33 ? 0.213 -22.709 15.201 1.00 0.00 33 THR A O 7
ATOM 8808 N N . SER A 1 34 ? -0.053 -20.709 14.180 1.00 0.00 34 SER A N 7
ATOM 8809 C CA . SER A 1 34 ? 1.238 -20.753 13.514 1.00 0.00 34 SER A CA 7
ATOM 8810 C C . SER A 1 34 ? 2.349 -20.389 14.501 1.00 0.00 34 SER A C 7
ATOM 8811 O O . SER A 1 34 ? 2.160 -19.536 15.367 1.00 0.00 34 SER A O 7
ATOM 8819 N N . ALA A 1 35 ? 3.483 -21.055 14.338 1.00 0.00 35 ALA A N 7
ATOM 8820 C CA . ALA A 1 35 ? 4.624 -20.813 15.204 1.00 0.00 35 ALA A CA 7
ATOM 8821 C C . ALA A 1 35 ? 5.123 -19.382 14.995 1.00 0.00 35 ALA A C 7
ATOM 8822 O O . ALA A 1 35 ? 5.503 -18.707 15.951 1.00 0.00 35 ALA A O 7
ATOM 8829 N N . ASP A 1 36 ? 5.105 -18.960 13.739 1.00 0.00 36 ASP A N 7
ATOM 8830 C CA . ASP A 1 36 ? 5.551 -17.622 13.392 1.00 0.00 36 ASP A CA 7
ATOM 8831 C C . ASP A 1 36 ? 4.563 -17.000 12.403 1.00 0.00 36 ASP A C 7
ATOM 8832 O O . ASP A 1 36 ? 4.775 -17.053 11.192 1.00 0.00 36 ASP A O 7
ATOM 8841 N N . LYS A 1 37 ? 3.505 -16.425 12.955 1.00 0.00 37 LYS A N 7
ATOM 8842 C CA . LYS A 1 37 ? 2.483 -15.794 12.136 1.00 0.00 37 LYS A CA 7
ATOM 8843 C C . LYS A 1 37 ? 3.153 -15.026 10.995 1.00 0.00 37 LYS A C 7
ATOM 8844 O O . LYS A 1 37 ? 2.831 -15.236 9.827 1.00 0.00 37 LYS A O 7
ATOM 8863 N N . LYS A 1 38 ? 4.074 -14.151 11.374 1.00 0.00 38 LYS A N 7
ATOM 8864 C CA . LYS A 1 38 ? 4.792 -13.350 10.397 1.00 0.00 38 LYS A CA 7
ATOM 8865 C C . LYS A 1 38 ? 5.234 -14.245 9.237 1.00 0.00 38 LYS A C 7
ATOM 8866 O O . LYS A 1 38 ? 4.833 -14.029 8.094 1.00 0.00 38 LYS A O 7
ATOM 8885 N N . THR A 1 39 ? 6.055 -15.230 9.571 1.00 0.00 39 THR A N 7
ATOM 8886 C CA . THR A 1 39 ? 6.557 -16.158 8.572 1.00 0.00 39 THR A CA 7
ATOM 8887 C C . THR A 1 39 ? 5.397 -16.782 7.794 1.00 0.00 39 THR A C 7
ATOM 8888 O O . THR A 1 39 ? 5.305 -16.627 6.578 1.00 0.00 39 THR A O 7
ATOM 8899 N N . CYS A 1 40 ? 4.539 -17.475 8.529 1.00 0.00 40 CYS A N 7
ATOM 8900 C CA . CYS A 1 40 ? 3.388 -18.124 7.924 1.00 0.00 40 CYS A CA 7
ATOM 8901 C C . CYS A 1 40 ? 2.737 -17.138 6.951 1.00 0.00 40 CYS A C 7
ATOM 8902 O O . CYS A 1 40 ? 2.747 -17.356 5.741 1.00 0.00 40 CYS A O 7
ATOM 8909 N N . ARG A 1 41 ? 2.187 -16.074 7.518 1.00 0.00 41 ARG A N 7
ATOM 8910 C CA . ARG A 1 41 ? 1.533 -15.054 6.716 1.00 0.00 41 ARG A CA 7
ATOM 8911 C C . ARG A 1 41 ? 2.360 -14.751 5.465 1.00 0.00 41 ARG A C 7
ATOM 8912 O O . ARG A 1 41 ? 1.865 -14.874 4.345 1.00 0.00 41 ARG A O 7
ATOM 8933 N N . ARG A 1 42 ? 3.604 -14.361 5.696 1.00 0.00 42 ARG A N 7
ATOM 8934 C CA . ARG A 1 42 ? 4.504 -14.039 4.602 1.00 0.00 42 ARG A CA 7
ATOM 8935 C C . ARG A 1 42 ? 4.530 -15.181 3.584 1.00 0.00 42 ARG A C 7
ATOM 8936 O O . ARG A 1 42 ? 4.301 -14.963 2.395 1.00 0.00 42 ARG A O 7
ATOM 8957 N N . ASN A 1 43 ? 4.812 -16.374 4.087 1.00 0.00 43 ASN A N 7
ATOM 8958 C CA . ASN A 1 43 ? 4.871 -17.550 3.236 1.00 0.00 43 ASN A CA 7
ATOM 8959 C C . ASN A 1 43 ? 3.561 -17.675 2.454 1.00 0.00 43 ASN A C 7
ATOM 8960 O O . ASN A 1 43 ? 3.575 -17.916 1.248 1.00 0.00 43 ASN A O 7
ATOM 8971 N N . CYS A 1 44 ? 2.461 -17.506 3.173 1.00 0.00 44 CYS A N 7
ATOM 8972 C CA . CYS A 1 44 ? 1.146 -17.596 2.562 1.00 0.00 44 CYS A CA 7
ATOM 8973 C C . CYS A 1 44 ? 1.016 -16.470 1.534 1.00 0.00 44 CYS A C 7
ATOM 8974 O O . CYS A 1 44 ? 0.340 -16.627 0.519 1.00 0.00 44 CYS A O 7
ATOM 8981 N N . LYS A 1 45 ? 1.673 -15.360 1.834 1.00 0.00 45 LYS A N 7
ATOM 8982 C CA . LYS A 1 45 ? 1.639 -14.208 0.949 1.00 0.00 45 LYS A CA 7
ATOM 8983 C C . LYS A 1 45 ? 2.272 -14.582 -0.393 1.00 0.00 45 LYS A C 7
ATOM 8984 O O . LYS A 1 45 ? 2.016 -13.934 -1.406 1.00 0.00 45 LYS A O 7
ATOM 9003 N N . LYS A 1 46 ? 3.087 -15.626 -0.355 1.00 0.00 46 LYS A N 7
ATOM 9004 C CA . LYS A 1 46 ? 3.759 -16.094 -1.556 1.00 0.00 46 LYS A CA 7
ATOM 9005 C C . LYS A 1 46 ? 2.892 -17.153 -2.240 1.00 0.00 46 LYS A C 7
ATOM 9006 O O . LYS A 1 46 ? 3.006 -17.369 -3.446 1.00 0.00 46 LYS A O 7
ATOM 9025 N N . ALA A 1 47 ? 2.046 -17.786 -1.441 1.00 0.00 47 ALA A N 7
ATOM 9026 C CA . ALA A 1 47 ? 1.160 -18.817 -1.954 1.00 0.00 47 ALA A CA 7
ATOM 9027 C C . ALA A 1 47 ? 0.446 -18.294 -3.203 1.00 0.00 47 ALA A C 7
ATOM 9028 O O . ALA A 1 47 ? 0.592 -18.857 -4.287 1.00 0.00 47 ALA A O 7
ATOM 9035 N N . ASP A 1 48 ? -0.311 -17.225 -3.008 1.00 0.00 48 ASP A N 7
ATOM 9036 C CA . ASP A 1 48 ? -1.048 -16.620 -4.105 1.00 0.00 48 ASP A CA 7
ATOM 9037 C C . ASP A 1 48 ? -1.472 -15.205 -3.709 1.00 0.00 48 ASP A C 7
ATOM 9038 O O . ASP A 1 48 ? -2.638 -14.838 -3.855 1.00 0.00 48 ASP A O 7
ATOM 9047 N N . CYS A 1 49 ? -0.504 -14.447 -3.216 1.00 0.00 49 CYS A N 7
ATOM 9048 C CA . CYS A 1 49 ? -0.762 -13.079 -2.799 1.00 0.00 49 CYS A CA 7
ATOM 9049 C C . CYS A 1 49 ? 0.398 -12.204 -3.276 1.00 0.00 49 CYS A C 7
ATOM 9050 O O . CYS A 1 49 ? 0.618 -11.116 -2.746 1.00 0.00 49 CYS A O 7
ATOM 9057 N N . GLU A 1 50 ? 1.111 -12.712 -4.271 1.00 0.00 50 GLU A N 7
ATOM 9058 C CA . GLU A 1 50 ? 2.243 -11.990 -4.825 1.00 0.00 50 GLU A CA 7
ATOM 9059 C C . GLU A 1 50 ? 1.759 -10.883 -5.764 1.00 0.00 50 GLU A C 7
ATOM 9060 O O . GLU A 1 50 ? 2.178 -9.733 -5.642 1.00 0.00 50 GLU A O 7
ATOM 9072 N N . PRO A 1 51 ? 0.860 -11.279 -6.704 1.00 0.00 51 PRO A N 7
ATOM 9073 C CA . PRO A 1 51 ? 0.314 -10.334 -7.664 1.00 0.00 51 PRO A CA 7
ATOM 9074 C C . PRO A 1 51 ? -0.724 -9.423 -7.006 1.00 0.00 51 PRO A C 7
ATOM 9075 O O . PRO A 1 51 ? -0.982 -8.321 -7.488 1.00 0.00 51 PRO A O 7
ATOM 9086 N N . GLN A 1 52 ? -1.291 -9.916 -5.915 1.00 0.00 52 GLN A N 7
ATOM 9087 C CA . GLN A 1 52 ? -2.295 -9.160 -5.186 1.00 0.00 52 GLN A CA 7
ATOM 9088 C C . GLN A 1 52 ? -1.631 -8.061 -4.354 1.00 0.00 52 GLN A C 7
ATOM 9089 O O . GLN A 1 52 ? -2.036 -6.901 -4.415 1.00 0.00 52 GLN A O 7
ATOM 9103 N N . ASP A 1 53 ? -0.623 -8.464 -3.595 1.00 0.00 53 ASP A N 7
ATOM 9104 C CA . ASP A 1 53 ? 0.101 -7.528 -2.752 1.00 0.00 53 ASP A CA 7
ATOM 9105 C C . ASP A 1 53 ? 0.719 -6.434 -3.626 1.00 0.00 53 ASP A C 7
ATOM 9106 O O . ASP A 1 53 ? 0.794 -5.277 -3.216 1.00 0.00 53 ASP A O 7
ATOM 9115 N N . LYS A 1 54 ? 1.145 -6.840 -4.813 1.00 0.00 54 LYS A N 7
ATOM 9116 C CA . LYS A 1 54 ? 1.754 -5.908 -5.747 1.00 0.00 54 LYS A CA 7
ATOM 9117 C C . LYS A 1 54 ? 0.730 -4.840 -6.136 1.00 0.00 54 LYS A C 7
ATOM 9118 O O . LYS A 1 54 ? 0.965 -3.649 -5.938 1.00 0.00 54 LYS A O 7
ATOM 9137 N N . VAL A 1 55 ? -0.384 -5.305 -6.682 1.00 0.00 55 VAL A N 7
ATOM 9138 C CA . VAL A 1 55 ? -1.445 -4.404 -7.101 1.00 0.00 55 VAL A CA 7
ATOM 9139 C C . VAL A 1 55 ? -1.745 -3.417 -5.970 1.00 0.00 55 VAL A C 7
ATOM 9140 O O . VAL A 1 55 ? -1.998 -2.240 -6.220 1.00 0.00 55 VAL A O 7
ATOM 9153 N N . CYS A 1 56 ? -1.708 -3.935 -4.751 1.00 0.00 56 CYS A N 7
ATOM 9154 C CA . CYS A 1 56 ? -1.973 -3.114 -3.582 1.00 0.00 56 CYS A CA 7
ATOM 9155 C C . CYS A 1 56 ? -0.786 -2.170 -3.378 1.00 0.00 56 CYS A C 7
ATOM 9156 O O . CYS A 1 56 ? -0.953 -0.952 -3.364 1.00 0.00 56 CYS A O 7
ATOM 9163 N N . ASP A 1 57 ? 0.385 -2.769 -3.224 1.00 0.00 57 ASP A N 7
ATOM 9164 C CA . ASP A 1 57 ? 1.600 -1.997 -3.022 1.00 0.00 57 ASP A CA 7
ATOM 9165 C C . ASP A 1 57 ? 1.579 -0.773 -3.939 1.00 0.00 57 ASP A C 7
ATOM 9166 O O . ASP A 1 57 ? 1.906 0.333 -3.511 1.00 0.00 57 ASP A O 7
ATOM 9175 N N . ALA A 1 58 ? 1.192 -1.011 -5.183 1.00 0.00 58 ALA A N 7
ATOM 9176 C CA . ALA A 1 58 ? 1.125 0.058 -6.164 1.00 0.00 58 ALA A CA 7
ATOM 9177 C C . ALA A 1 58 ? 0.225 1.176 -5.633 1.00 0.00 58 ALA A C 7
ATOM 9178 O O . ALA A 1 58 ? 0.677 2.305 -5.446 1.00 0.00 58 ALA A O 7
ATOM 9185 N N . CYS A 1 59 ? -1.031 0.823 -5.404 1.00 0.00 59 CYS A N 7
ATOM 9186 C CA . CYS A 1 59 ? -1.998 1.782 -4.897 1.00 0.00 59 CYS A CA 7
ATOM 9187 C C . CYS A 1 59 ? -1.354 2.547 -3.740 1.00 0.00 59 CYS A C 7
ATOM 9188 O O . CYS A 1 59 ? -1.258 3.773 -3.778 1.00 0.00 59 CYS A O 7
ATOM 9195 N N . ARG A 1 60 ? -0.929 1.793 -2.737 1.00 0.00 60 ARG A N 7
ATOM 9196 C CA . ARG A 1 60 ? -0.297 2.385 -1.571 1.00 0.00 60 ARG A CA 7
ATOM 9197 C C . ARG A 1 60 ? 0.892 3.251 -1.993 1.00 0.00 60 ARG A C 7
ATOM 9198 O O . ARG A 1 60 ? 1.120 4.318 -1.426 1.00 0.00 60 ARG A O 7
ATOM 9219 N N . MET A 1 61 ? 1.618 2.759 -2.986 1.00 0.00 61 MET A N 7
ATOM 9220 C CA . MET A 1 61 ? 2.778 3.474 -3.490 1.00 0.00 61 MET A CA 7
ATOM 9221 C C . MET A 1 61 ? 2.362 4.775 -4.181 1.00 0.00 61 MET A C 7
ATOM 9222 O O . MET A 1 61 ? 2.860 5.848 -3.843 1.00 0.00 61 MET A O 7
ATOM 9236 N N . LYS A 1 62 ? 1.454 4.636 -5.135 1.00 0.00 62 LYS A N 7
ATOM 9237 C CA . LYS A 1 62 ? 0.965 5.787 -5.876 1.00 0.00 62 LYS A CA 7
ATOM 9238 C C . LYS A 1 62 ? 0.280 6.756 -4.910 1.00 0.00 62 LYS A C 7
ATOM 9239 O O . LYS A 1 62 ? 0.583 7.948 -4.903 1.00 0.00 62 LYS A O 7
ATOM 9258 N N . CYS A 1 63 ? -0.630 6.208 -4.118 1.00 0.00 63 CYS A N 7
ATOM 9259 C CA . CYS A 1 63 ? -1.360 7.009 -3.151 1.00 0.00 63 CYS A CA 7
ATOM 9260 C C . CYS A 1 63 ? -0.349 7.819 -2.337 1.00 0.00 63 CYS A C 7
ATOM 9261 O O . CYS A 1 63 ? -0.555 9.006 -2.089 1.00 0.00 63 CYS A O 7
ATOM 9268 N N . HIS A 1 64 ? 0.722 7.146 -1.944 1.00 0.00 64 HIS A N 7
ATOM 9269 C CA . HIS A 1 64 ? 1.765 7.788 -1.164 1.00 0.00 64 HIS A CA 7
ATOM 9270 C C . HIS A 1 64 ? 2.129 9.131 -1.800 1.00 0.00 64 HIS A C 7
ATOM 9271 O O . HIS A 1 64 ? 2.173 10.154 -1.117 1.00 0.00 64 HIS A O 7
ATOM 9285 N N . LYS A 1 65 ? 2.380 9.085 -3.100 1.00 0.00 65 LYS A N 7
ATOM 9286 C CA . LYS A 1 65 ? 2.739 10.285 -3.836 1.00 0.00 65 LYS A CA 7
ATOM 9287 C C . LYS A 1 65 ? 1.477 11.105 -4.111 1.00 0.00 65 LYS A C 7
ATOM 9288 O O . LYS A 1 65 ? 1.438 12.303 -3.835 1.00 0.00 65 LYS A O 7
ATOM 9307 N N . ALA A 1 66 ? 0.476 10.427 -4.653 1.00 0.00 66 ALA A N 7
ATOM 9308 C CA . ALA A 1 66 ? -0.784 11.078 -4.969 1.00 0.00 66 ALA A CA 7
ATOM 9309 C C . ALA A 1 66 ? -1.235 11.916 -3.771 1.00 0.00 66 ALA A C 7
ATOM 9310 O O . ALA A 1 66 ? -1.842 12.973 -3.941 1.00 0.00 66 ALA A O 7
ATOM 9317 N N . CYS A 1 67 ? -0.922 11.413 -2.586 1.00 0.00 67 CYS A N 7
ATOM 9318 C CA . CYS A 1 67 ? -1.287 12.102 -1.360 1.00 0.00 67 CYS A CA 7
ATOM 9319 C C . CYS A 1 67 ? -0.292 13.242 -1.135 1.00 0.00 67 CYS A C 7
ATOM 9320 O O . CYS A 1 67 ? -0.668 14.316 -0.668 1.00 0.00 67 CYS A O 7
ATOM 9327 N N . ARG A 1 68 ? 0.959 12.970 -1.478 1.00 0.00 68 ARG A N 7
ATOM 9328 C CA . ARG A 1 68 ? 2.011 13.959 -1.319 1.00 0.00 68 ARG A CA 7
ATOM 9329 C C . ARG A 1 68 ? 1.692 15.210 -2.141 1.00 0.00 68 ARG A C 7
ATOM 9330 O O . ARG A 1 68 ? 1.807 16.329 -1.645 1.00 0.00 68 ARG A O 7
ATOM 9351 N N . ALA A 1 69 ? 1.296 14.977 -3.384 1.00 0.00 69 ALA A N 7
ATOM 9352 C CA . ALA A 1 69 ? 0.960 16.071 -4.280 1.00 0.00 69 ALA A CA 7
ATOM 9353 C C . ALA A 1 69 ? -0.396 16.655 -3.877 1.00 0.00 69 ALA A C 7
ATOM 9354 O O . ALA A 1 69 ? -0.796 17.706 -4.376 1.00 0.00 69 ALA A O 7
ATOM 9361 N N . ALA A 1 70 ? -1.065 15.948 -2.979 1.00 0.00 70 ALA A N 7
ATOM 9362 C CA . ALA A 1 70 ? -2.368 16.384 -2.503 1.00 0.00 70 ALA A CA 7
ATOM 9363 C C . ALA A 1 70 ? -2.194 17.613 -1.609 1.00 0.00 70 ALA A C 7
ATOM 9364 O O . ALA A 1 70 ? -2.622 18.710 -1.966 1.00 0.00 70 ALA A O 7
ATOM 9371 N N . ASN A 1 71 ? -1.567 17.389 -0.464 1.00 0.00 71 ASN A N 7
ATOM 9372 C CA . ASN A 1 71 ? -1.332 18.464 0.484 1.00 0.00 71 ASN A CA 7
ATOM 9373 C C . ASN A 1 71 ? 0.113 18.951 0.349 1.00 0.00 71 ASN A C 7
ATOM 9374 O O . ASN A 1 71 ? 0.353 20.099 -0.020 1.00 0.00 71 ASN A O 7
ATOM 9385 N N . CYS A 1 72 ? 1.037 18.052 0.657 1.00 0.00 72 CYS A N 7
ATOM 9386 C CA . CYS A 1 72 ? 2.451 18.375 0.575 1.00 0.00 72 CYS A CA 7
ATOM 9387 C C . CYS A 1 72 ? 2.750 18.869 -0.842 1.00 0.00 72 CYS A C 7
ATOM 9388 O O . CYS A 1 72 ? 1.883 18.827 -1.714 1.00 0.00 72 CYS A O 7
ATOM 9395 N N . ALA A 1 73 ? 3.980 19.325 -1.029 1.00 0.00 73 ALA A N 7
ATOM 9396 C CA . ALA A 1 73 ? 4.403 19.827 -2.325 1.00 0.00 73 ALA A CA 7
ATOM 9397 C C . ALA A 1 73 ? 5.821 20.392 -2.210 1.00 0.00 73 ALA A C 7
ATOM 9398 O O . ALA A 1 73 ? 6.694 20.053 -3.007 1.00 0.00 73 ALA A O 7
ATOM 9405 N N . SER A 1 74 ? 6.005 21.243 -1.211 1.00 0.00 74 SER A N 7
ATOM 9406 C CA . SER A 1 74 ? 7.301 21.858 -0.982 1.00 0.00 74 SER A CA 7
ATOM 9407 C C . SER A 1 74 ? 8.072 21.073 0.082 1.00 0.00 74 SER A C 7
ATOM 9408 O O . SER A 1 74 ? 9.278 20.869 -0.044 1.00 0.00 74 SER A O 7
ATOM 9416 N N . GLU A 1 75 ? 7.343 20.654 1.107 1.00 0.00 75 GLU A N 7
ATOM 9417 C CA . GLU A 1 75 ? 7.942 19.897 2.192 1.00 0.00 75 GLU A CA 7
ATOM 9418 C C . GLU A 1 75 ? 8.742 18.717 1.637 1.00 0.00 75 GLU A C 7
ATOM 9419 O O . GLU A 1 75 ? 9.629 18.192 2.309 1.00 0.00 75 GLU A O 7
ATOM 9431 N N . CYS A 1 76 ? 8.401 18.334 0.415 1.00 0.00 76 CYS A N 7
ATOM 9432 C CA . CYS A 1 76 ? 9.076 17.226 -0.238 1.00 0.00 76 CYS A CA 7
ATOM 9433 C C . CYS A 1 76 ? 9.583 17.707 -1.599 1.00 0.00 76 CYS A C 7
ATOM 9434 O O . CYS A 1 76 ? 8.810 17.821 -2.549 1.00 0.00 76 CYS A O 7
ATOM 9441 N N . PRO A 1 77 ? 10.914 17.984 -1.652 1.00 0.00 77 PRO A N 7
ATOM 9442 C CA . PRO A 1 77 ? 11.533 18.450 -2.881 1.00 0.00 77 PRO A CA 7
ATOM 9443 C C . PRO A 1 77 ? 11.696 17.304 -3.882 1.00 0.00 77 PRO A C 7
ATOM 9444 O O . PRO A 1 77 ? 11.184 16.207 -3.664 1.00 0.00 77 PRO A O 7
ATOM 9455 N N . LYS A 1 78 ? 12.412 17.598 -4.958 1.00 0.00 78 LYS A N 7
ATOM 9456 C CA . LYS A 1 78 ? 12.649 16.606 -5.992 1.00 0.00 78 LYS A CA 7
ATOM 9457 C C . LYS A 1 78 ? 13.235 15.343 -5.358 1.00 0.00 78 LYS A C 7
ATOM 9458 O O . LYS A 1 78 ? 12.815 14.231 -5.677 1.00 0.00 78 LYS A O 7
ATOM 9477 N N . HIS A 1 79 ? 14.195 15.556 -4.471 1.00 0.00 79 HIS A N 7
ATOM 9478 C CA . HIS A 1 79 ? 14.843 14.449 -3.788 1.00 0.00 79 HIS A CA 7
ATOM 9479 C C . HIS A 1 79 ? 14.120 14.165 -2.470 1.00 0.00 79 HIS A C 7
ATOM 9480 O O . HIS A 1 79 ? 13.110 14.795 -2.164 1.00 0.00 79 HIS A O 7
ATOM 9494 N N . GLU A 1 80 ? 14.666 13.215 -1.726 1.00 0.00 80 GLU A N 7
ATOM 9495 C CA . GLU A 1 80 ? 14.086 12.839 -0.447 1.00 0.00 80 GLU A CA 7
ATOM 9496 C C . GLU A 1 80 ? 12.687 12.254 -0.651 1.00 0.00 80 GLU A C 7
ATOM 9497 O O . GLU A 1 80 ? 11.836 12.878 -1.283 1.00 0.00 80 GLU A O 7
ATOM 9509 N N . HIS A 1 81 ? 12.493 11.064 -0.104 1.00 0.00 81 HIS A N 7
ATOM 9510 C CA . HIS A 1 81 ? 11.212 10.388 -0.217 1.00 0.00 81 HIS A CA 7
ATOM 9511 C C . HIS A 1 81 ? 10.473 10.459 1.121 1.00 0.00 81 HIS A C 7
ATOM 9512 O O . HIS A 1 81 ? 9.253 10.612 1.154 1.00 0.00 81 HIS A O 7
ATOM 9526 N N . LYS A 1 82 ? 11.244 10.345 2.192 1.00 0.00 82 LYS A N 7
ATOM 9527 C CA . LYS A 1 82 ? 10.679 10.395 3.530 1.00 0.00 82 LYS A CA 7
ATOM 9528 C C . LYS A 1 82 ? 11.509 11.345 4.395 1.00 0.00 82 LYS A C 7
ATOM 9529 O O . LYS A 1 82 ? 12.080 10.933 5.404 1.00 0.00 82 LYS A O 7
ATOM 9548 N N . SER A 1 83 ? 11.551 12.599 3.969 1.00 0.00 83 SER A N 7
ATOM 9549 C CA . SER A 1 83 ? 12.302 13.611 4.692 1.00 0.00 83 SER A CA 7
ATOM 9550 C C . SER A 1 83 ? 11.664 13.857 6.061 1.00 0.00 83 SER A C 7
ATOM 9551 O O . SER A 1 83 ? 10.455 13.699 6.224 1.00 0.00 83 SER A O 7
ATOM 9559 N N . ASP A 1 84 ? 12.506 14.241 7.009 1.00 0.00 84 ASP A N 7
ATOM 9560 C CA . ASP A 1 84 ? 12.039 14.511 8.359 1.00 0.00 84 ASP A CA 7
ATOM 9561 C C . ASP A 1 84 ? 10.798 15.404 8.296 1.00 0.00 84 ASP A C 7
ATOM 9562 O O . ASP A 1 84 ? 9.799 15.132 8.960 1.00 0.00 84 ASP A O 7
ATOM 9571 N N . THR A 1 85 ? 10.902 16.451 7.491 1.00 0.00 85 THR A N 7
ATOM 9572 C CA . THR A 1 85 ? 9.801 17.385 7.332 1.00 0.00 85 THR A CA 7
ATOM 9573 C C . THR A 1 85 ? 8.664 16.739 6.538 1.00 0.00 85 THR A C 7
ATOM 9574 O O . THR A 1 85 ? 7.502 16.817 6.935 1.00 0.00 85 THR A O 7
ATOM 9585 N N . CYS A 1 86 ? 9.038 16.116 5.430 1.00 0.00 86 CYS A N 7
ATOM 9586 C CA . CYS A 1 86 ? 8.064 15.457 4.577 1.00 0.00 86 CYS A CA 7
ATOM 9587 C C . CYS A 1 86 ? 7.271 14.465 5.430 1.00 0.00 86 CYS A C 7
ATOM 9588 O O . CYS A 1 86 ? 6.061 14.612 5.596 1.00 0.00 86 CYS A O 7
ATOM 9595 N N . ARG A 1 87 ? 7.985 13.476 5.948 1.00 0.00 87 ARG A N 7
ATOM 9596 C CA . ARG A 1 87 ? 7.363 12.460 6.779 1.00 0.00 87 ARG A CA 7
ATOM 9597 C C . ARG A 1 87 ? 6.296 13.089 7.677 1.00 0.00 87 ARG A C 7
ATOM 9598 O O . ARG A 1 87 ? 5.263 12.476 7.942 1.00 0.00 87 ARG A O 7
ATOM 9619 N N . ALA A 1 88 ? 6.583 14.304 8.121 1.00 0.00 88 ALA A N 7
ATOM 9620 C CA . ALA A 1 88 ? 5.661 15.023 8.984 1.00 0.00 88 ALA A CA 7
ATOM 9621 C C . ALA A 1 88 ? 4.490 15.546 8.149 1.00 0.00 88 ALA A C 7
ATOM 9622 O O . ALA A 1 88 ? 3.346 15.148 8.360 1.00 0.00 88 ALA A O 7
ATOM 9629 N N . CYS A 1 89 ? 4.818 16.429 7.218 1.00 0.00 89 CYS A N 7
ATOM 9630 C CA . CYS A 1 89 ? 3.808 17.011 6.350 1.00 0.00 89 CYS A CA 7
ATOM 9631 C C . CYS A 1 89 ? 2.890 15.889 5.862 1.00 0.00 89 CYS A C 7
ATOM 9632 O O . CYS A 1 89 ? 1.670 15.980 5.989 1.00 0.00 89 CYS A O 7
ATOM 9639 N N . MET A 1 90 ? 3.511 14.855 5.313 1.00 0.00 90 MET A N 7
ATOM 9640 C CA . MET A 1 90 ? 2.765 13.717 4.806 1.00 0.00 90 MET A CA 7
ATOM 9641 C C . MET A 1 90 ? 1.761 13.212 5.844 1.00 0.00 90 MET A C 7
ATOM 9642 O O . MET A 1 90 ? 0.682 12.740 5.491 1.00 0.00 90 MET A O 7
ATOM 9656 N N . LYS A 1 91 ? 2.153 13.329 7.105 1.00 0.00 91 LYS A N 7
ATOM 9657 C CA . LYS A 1 91 ? 1.301 12.890 8.197 1.00 0.00 91 LYS A CA 7
ATOM 9658 C C . LYS A 1 91 ? 0.324 14.011 8.558 1.00 0.00 91 LYS A C 7
ATOM 9659 O O . LYS A 1 91 ? -0.871 13.769 8.721 1.00 0.00 91 LYS A O 7
ATOM 9678 N N . THR A 1 92 ? 0.869 15.213 8.672 1.00 0.00 92 THR A N 7
ATOM 9679 C CA . THR A 1 92 ? 0.061 16.372 9.010 1.00 0.00 92 THR A CA 7
ATOM 9680 C C . THR A 1 92 ? -1.258 16.348 8.234 1.00 0.00 92 THR A C 7
ATOM 9681 O O . THR A 1 92 ? -2.264 16.883 8.697 1.00 0.00 92 THR A O 7
ATOM 9692 N N . ASN A 1 93 ? -1.210 15.721 7.068 1.00 0.00 93 ASN A N 7
ATOM 9693 C CA . ASN A 1 93 ? -2.388 15.620 6.224 1.00 0.00 93 ASN A CA 7
ATOM 9694 C C . ASN A 1 93 ? -2.687 14.145 5.947 1.00 0.00 93 ASN A C 7
ATOM 9695 O O . ASN A 1 93 ? -3.779 13.664 6.242 1.00 0.00 93 ASN A O 7
ATOM 9706 N N . CYS A 1 94 ? -1.696 13.469 5.383 1.00 0.00 94 CYS A N 7
ATOM 9707 C CA . CYS A 1 94 ? -1.839 12.059 5.063 1.00 0.00 94 CYS A CA 7
ATOM 9708 C C . CYS A 1 94 ? -1.294 11.243 6.237 1.00 0.00 94 CYS A C 7
ATOM 9709 O O . CYS A 1 94 ? -1.455 11.629 7.394 1.00 0.00 94 CYS A O 7
ATOM 9716 N N . LYS A 1 95 ? -0.661 10.130 5.898 1.00 0.00 95 LYS A N 7
ATOM 9717 C CA . LYS A 1 95 ? -0.091 9.255 6.910 1.00 0.00 95 LYS A CA 7
ATOM 9718 C C . LYS A 1 95 ? 1.415 9.126 6.676 1.00 0.00 95 LYS A C 7
ATOM 9719 O O . LYS A 1 95 ? 1.875 8.142 6.099 1.00 0.00 95 LYS A O 7
ATOM 9738 N N . ILE A 1 1 ? -17.602 12.809 1.297 1.00 0.00 1 ILE A N 8
ATOM 9739 C CA . ILE A 1 1 ? -17.282 14.104 1.873 1.00 0.00 1 ILE A CA 8
ATOM 9740 C C . ILE A 1 1 ? -15.818 14.111 2.318 1.00 0.00 1 ILE A C 8
ATOM 9741 O O . ILE A 1 1 ? -15.337 13.138 2.897 1.00 0.00 1 ILE A O 8
ATOM 9757 N N . SER A 1 2 ? -15.151 15.219 2.032 1.00 0.00 2 SER A N 8
ATOM 9758 C CA . SER A 1 2 ? -13.752 15.366 2.396 1.00 0.00 2 SER A CA 8
ATOM 9759 C C . SER A 1 2 ? -13.483 16.794 2.877 1.00 0.00 2 SER A C 8
ATOM 9760 O O . SER A 1 2 ? -13.642 17.748 2.118 1.00 0.00 2 SER A O 8
ATOM 9768 N N . GLU A 1 3 ? -13.081 16.894 4.135 1.00 0.00 3 GLU A N 8
ATOM 9769 C CA . GLU A 1 3 ? -12.789 18.189 4.726 1.00 0.00 3 GLU A CA 8
ATOM 9770 C C . GLU A 1 3 ? -11.932 18.018 5.983 1.00 0.00 3 GLU A C 8
ATOM 9771 O O . GLU A 1 3 ? -12.108 17.059 6.733 1.00 0.00 3 GLU A O 8
ATOM 9783 N N . PHE A 1 4 ? -11.022 18.962 6.173 1.00 0.00 4 PHE A N 8
ATOM 9784 C CA . PHE A 1 4 ? -10.138 18.928 7.325 1.00 0.00 4 PHE A CA 8
ATOM 9785 C C . PHE A 1 4 ? -9.458 17.564 7.454 1.00 0.00 4 PHE A C 8
ATOM 9786 O O . PHE A 1 4 ? -9.698 16.668 6.646 1.00 0.00 4 PHE A O 8
ATOM 9803 N N . ALA A 1 5 ? -8.624 17.448 8.477 1.00 0.00 5 ALA A N 8
ATOM 9804 C CA . ALA A 1 5 ? -7.908 16.208 8.723 1.00 0.00 5 ALA A CA 8
ATOM 9805 C C . ALA A 1 5 ? -7.034 15.880 7.510 1.00 0.00 5 ALA A C 8
ATOM 9806 O O . ALA A 1 5 ? -7.298 16.351 6.405 1.00 0.00 5 ALA A O 8
ATOM 9813 N N . PRO A 1 6 ? -5.985 15.053 7.765 1.00 0.00 6 PRO A N 8
ATOM 9814 C CA . PRO A 1 6 ? -5.071 14.656 6.707 1.00 0.00 6 PRO A CA 8
ATOM 9815 C C . PRO A 1 6 ? -5.714 13.615 5.789 1.00 0.00 6 PRO A C 8
ATOM 9816 O O . PRO A 1 6 ? -6.846 13.193 6.020 1.00 0.00 6 PRO A O 8
ATOM 9827 N N . VAL A 1 7 ? -4.963 13.231 4.766 1.00 0.00 7 VAL A N 8
ATOM 9828 C CA . VAL A 1 7 ? -5.446 12.248 3.812 1.00 0.00 7 VAL A CA 8
ATOM 9829 C C . VAL A 1 7 ? -5.057 10.847 4.290 1.00 0.00 7 VAL A C 8
ATOM 9830 O O . VAL A 1 7 ? -4.047 10.678 4.971 1.00 0.00 7 VAL A O 8
ATOM 9843 N N . ASP A 1 8 ? -5.879 9.879 3.913 1.00 0.00 8 ASP A N 8
ATOM 9844 C CA . ASP A 1 8 ? -5.634 8.498 4.295 1.00 0.00 8 ASP A CA 8
ATOM 9845 C C . ASP A 1 8 ? -5.117 7.723 3.081 1.00 0.00 8 ASP A C 8
ATOM 9846 O O . ASP A 1 8 ? -5.106 8.243 1.966 1.00 0.00 8 ASP A O 8
ATOM 9855 N N . CYS A 1 9 ? -4.702 6.491 3.339 1.00 0.00 9 CYS A N 8
ATOM 9856 C CA . CYS A 1 9 ? -4.185 5.639 2.282 1.00 0.00 9 CYS A CA 8
ATOM 9857 C C . CYS A 1 9 ? -4.586 4.195 2.590 1.00 0.00 9 CYS A C 8
ATOM 9858 O O . CYS A 1 9 ? -5.100 3.492 1.721 1.00 0.00 9 CYS A O 8
ATOM 9865 N N . LYS A 1 10 ? -4.336 3.796 3.828 1.00 0.00 10 LYS A N 8
ATOM 9866 C CA . LYS A 1 10 ? -4.665 2.449 4.261 1.00 0.00 10 LYS A CA 8
ATOM 9867 C C . LYS A 1 10 ? -6.088 2.107 3.814 1.00 0.00 10 LYS A C 8
ATOM 9868 O O . LYS A 1 10 ? -6.288 1.205 3.003 1.00 0.00 10 LYS A O 8
ATOM 9887 N N . GLY A 1 11 ? -7.040 2.847 4.364 1.00 0.00 11 GLY A N 8
ATOM 9888 C CA . GLY A 1 11 ? -8.439 2.634 4.032 1.00 0.00 11 GLY A CA 8
ATOM 9889 C C . GLY A 1 11 ? -8.677 2.798 2.529 1.00 0.00 11 GLY A C 8
ATOM 9890 O O . GLY A 1 11 ? -9.106 1.860 1.859 1.00 0.00 11 GLY A O 8
ATOM 9894 N N . GLN A 1 12 ? -8.388 3.996 2.044 1.00 0.00 12 GLN A N 8
ATOM 9895 C CA . GLN A 1 12 ? -8.566 4.295 0.633 1.00 0.00 12 GLN A CA 8
ATOM 9896 C C . GLN A 1 12 ? -8.096 3.116 -0.222 1.00 0.00 12 GLN A C 8
ATOM 9897 O O . GLN A 1 12 ? -8.645 2.864 -1.294 1.00 0.00 12 GLN A O 8
ATOM 9911 N N . CYS A 1 13 ? -7.084 2.426 0.284 1.00 0.00 13 CYS A N 8
ATOM 9912 C CA . CYS A 1 13 ? -6.534 1.280 -0.421 1.00 0.00 13 CYS A CA 8
ATOM 9913 C C . CYS A 1 13 ? -7.274 0.027 0.049 1.00 0.00 13 CYS A C 8
ATOM 9914 O O . CYS A 1 13 ? -6.680 -0.855 0.668 1.00 0.00 13 CYS A O 8
ATOM 9921 N N . THR A 1 14 ? -8.562 -0.013 -0.262 1.00 0.00 14 THR A N 8
ATOM 9922 C CA . THR A 1 14 ? -9.389 -1.145 0.121 1.00 0.00 14 THR A CA 8
ATOM 9923 C C . THR A 1 14 ? -9.743 -1.987 -1.107 1.00 0.00 14 THR A C 8
ATOM 9924 O O . THR A 1 14 ? -9.636 -3.212 -1.075 1.00 0.00 14 THR A O 8
ATOM 9935 N N . THR A 1 15 ? -10.156 -1.296 -2.159 1.00 0.00 15 THR A N 8
ATOM 9936 C CA . THR A 1 15 ? -10.526 -1.965 -3.395 1.00 0.00 15 THR A CA 8
ATOM 9937 C C . THR A 1 15 ? -9.305 -2.644 -4.020 1.00 0.00 15 THR A C 8
ATOM 9938 O O . THR A 1 15 ? -9.376 -3.801 -4.429 1.00 0.00 15 THR A O 8
ATOM 9949 N N . PRO A 1 16 ? -8.185 -1.874 -4.075 1.00 0.00 16 PRO A N 8
ATOM 9950 C CA . PRO A 1 16 ? -6.951 -2.389 -4.643 1.00 0.00 16 PRO A CA 8
ATOM 9951 C C . PRO A 1 16 ? -6.273 -3.369 -3.683 1.00 0.00 16 PRO A C 8
ATOM 9952 O O . PRO A 1 16 ? -5.292 -4.017 -4.043 1.00 0.00 16 PRO A O 8
ATOM 9963 N N . CYS A 1 17 ? -6.822 -3.446 -2.480 1.00 0.00 17 CYS A N 8
ATOM 9964 C CA . CYS A 1 17 ? -6.283 -4.335 -1.466 1.00 0.00 17 CYS A CA 8
ATOM 9965 C C . CYS A 1 17 ? -7.414 -5.236 -0.966 1.00 0.00 17 CYS A C 8
ATOM 9966 O O . CYS A 1 17 ? -7.313 -5.827 0.108 1.00 0.00 17 CYS A O 8
ATOM 9973 N N . GLU A 1 18 ? -8.466 -5.311 -1.768 1.00 0.00 18 GLU A N 8
ATOM 9974 C CA . GLU A 1 18 ? -9.615 -6.129 -1.420 1.00 0.00 18 GLU A CA 8
ATOM 9975 C C . GLU A 1 18 ? -9.255 -7.614 -1.505 1.00 0.00 18 GLU A C 8
ATOM 9976 O O . GLU A 1 18 ? -9.405 -8.350 -0.531 1.00 0.00 18 GLU A O 8
ATOM 9988 N N . PRO A 1 19 ? -8.775 -8.020 -2.711 1.00 0.00 19 PRO A N 8
ATOM 9989 C CA . PRO A 1 19 ? -8.392 -9.404 -2.937 1.00 0.00 19 PRO A CA 8
ATOM 9990 C C . PRO A 1 19 ? -7.058 -9.721 -2.259 1.00 0.00 19 PRO A C 8
ATOM 9991 O O . PRO A 1 19 ? -6.807 -10.863 -1.878 1.00 0.00 19 PRO A O 8
ATOM 10002 N N . LEU A 1 20 ? -6.236 -8.690 -2.130 1.00 0.00 20 LEU A N 8
ATOM 10003 C CA . LEU A 1 20 ? -4.933 -8.844 -1.506 1.00 0.00 20 LEU A CA 8
ATOM 10004 C C . LEU A 1 20 ? -5.118 -9.118 -0.011 1.00 0.00 20 LEU A C 8
ATOM 10005 O O . LEU A 1 20 ? -4.667 -10.143 0.496 1.00 0.00 20 LEU A O 8
ATOM 10021 N N . THR A 1 21 ? -5.784 -8.183 0.651 1.00 0.00 21 THR A N 8
ATOM 10022 C CA . THR A 1 21 ? -6.034 -8.310 2.076 1.00 0.00 21 THR A CA 8
ATOM 10023 C C . THR A 1 21 ? -6.705 -9.650 2.382 1.00 0.00 21 THR A C 8
ATOM 10024 O O . THR A 1 21 ? -6.248 -10.394 3.249 1.00 0.00 21 THR A O 8
ATOM 10035 N N . ALA A 1 22 ? -7.779 -9.918 1.654 1.00 0.00 22 ALA A N 8
ATOM 10036 C CA . ALA A 1 22 ? -8.518 -11.155 1.837 1.00 0.00 22 ALA A CA 8
ATOM 10037 C C . ALA A 1 22 ? -7.543 -12.335 1.810 1.00 0.00 22 ALA A C 8
ATOM 10038 O O . ALA A 1 22 ? -7.668 -13.266 2.604 1.00 0.00 22 ALA A O 8
ATOM 10045 N N . CYS A 1 23 ? -6.595 -12.256 0.889 1.00 0.00 23 CYS A N 8
ATOM 10046 C CA . CYS A 1 23 ? -5.600 -13.306 0.749 1.00 0.00 23 CYS A CA 8
ATOM 10047 C C . CYS A 1 23 ? -4.840 -13.427 2.071 1.00 0.00 23 CYS A C 8
ATOM 10048 O O . CYS A 1 23 ? -4.790 -14.503 2.666 1.00 0.00 23 CYS A O 8
ATOM 10055 N N . LYS A 1 24 ? -4.267 -12.309 2.493 1.00 0.00 24 LYS A N 8
ATOM 10056 C CA . LYS A 1 24 ? -3.512 -12.277 3.734 1.00 0.00 24 LYS A CA 8
ATOM 10057 C C . LYS A 1 24 ? -4.411 -12.733 4.884 1.00 0.00 24 LYS A C 8
ATOM 10058 O O . LYS A 1 24 ? -4.007 -13.557 5.704 1.00 0.00 24 LYS A O 8
ATOM 10077 N N . GLU A 1 25 ? -5.614 -12.178 4.909 1.00 0.00 25 GLU A N 8
ATOM 10078 C CA . GLU A 1 25 ? -6.574 -12.518 5.946 1.00 0.00 25 GLU A CA 8
ATOM 10079 C C . GLU A 1 25 ? -6.799 -14.031 5.986 1.00 0.00 25 GLU A C 8
ATOM 10080 O O . GLU A 1 25 ? -6.427 -14.692 6.954 1.00 0.00 25 GLU A O 8
ATOM 10092 N N . LYS A 1 26 ? -7.406 -14.535 4.921 1.00 0.00 26 LYS A N 8
ATOM 10093 C CA . LYS A 1 26 ? -7.685 -15.958 4.823 1.00 0.00 26 LYS A CA 8
ATOM 10094 C C . LYS A 1 26 ? -6.501 -16.746 5.387 1.00 0.00 26 LYS A C 8
ATOM 10095 O O . LYS A 1 26 ? -6.687 -17.772 6.039 1.00 0.00 26 LYS A O 8
ATOM 10114 N N . CYS A 1 27 ? -5.308 -16.235 5.116 1.00 0.00 27 CYS A N 8
ATOM 10115 C CA . CYS A 1 27 ? -4.094 -16.878 5.588 1.00 0.00 27 CYS A CA 8
ATOM 10116 C C . CYS A 1 27 ? -4.015 -16.700 7.106 1.00 0.00 27 CYS A C 8
ATOM 10117 O O . CYS A 1 27 ? -3.968 -17.680 7.848 1.00 0.00 27 CYS A O 8
ATOM 10124 N N . ALA A 1 28 ? -4.004 -15.442 7.522 1.00 0.00 28 ALA A N 8
ATOM 10125 C CA . ALA A 1 28 ? -3.932 -15.123 8.938 1.00 0.00 28 ALA A CA 8
ATOM 10126 C C . ALA A 1 28 ? -4.834 -16.080 9.719 1.00 0.00 28 ALA A C 8
ATOM 10127 O O . ALA A 1 28 ? -4.403 -16.684 10.699 1.00 0.00 28 ALA A O 8
ATOM 10134 N N . GLU A 1 29 ? -6.070 -16.188 9.254 1.00 0.00 29 GLU A N 8
ATOM 10135 C CA . GLU A 1 29 ? -7.037 -17.062 9.897 1.00 0.00 29 GLU A CA 8
ATOM 10136 C C . GLU A 1 29 ? -6.469 -18.476 10.031 1.00 0.00 29 GLU A C 8
ATOM 10137 O O . GLU A 1 29 ? -6.402 -19.021 11.131 1.00 0.00 29 GLU A O 8
ATOM 10149 N N . SER A 1 30 ? -6.073 -19.030 8.894 1.00 0.00 30 SER A N 8
ATOM 10150 C CA . SER A 1 30 ? -5.512 -20.370 8.870 1.00 0.00 30 SER A CA 8
ATOM 10151 C C . SER A 1 30 ? -4.246 -20.423 9.728 1.00 0.00 30 SER A C 8
ATOM 10152 O O . SER A 1 30 ? -3.937 -21.455 10.321 1.00 0.00 30 SER A O 8
ATOM 10160 N N . CYS A 1 31 ? -3.548 -19.297 9.766 1.00 0.00 31 CYS A N 8
ATOM 10161 C CA . CYS A 1 31 ? -2.323 -19.203 10.541 1.00 0.00 31 CYS A CA 8
ATOM 10162 C C . CYS A 1 31 ? -2.636 -18.471 11.848 1.00 0.00 31 CYS A C 8
ATOM 10163 O O . CYS A 1 31 ? -1.987 -17.481 12.180 1.00 0.00 31 CYS A O 8
ATOM 10170 N N . GLU A 1 32 ? -3.632 -18.987 12.553 1.00 0.00 32 GLU A N 8
ATOM 10171 C CA . GLU A 1 32 ? -4.039 -18.395 13.816 1.00 0.00 32 GLU A CA 8
ATOM 10172 C C . GLU A 1 32 ? -3.071 -18.800 14.929 1.00 0.00 32 GLU A C 8
ATOM 10173 O O . GLU A 1 32 ? -2.377 -17.953 15.491 1.00 0.00 32 GLU A O 8
ATOM 10185 N N . THR A 1 33 ? -3.054 -20.093 15.215 1.00 0.00 33 THR A N 8
ATOM 10186 C CA . THR A 1 33 ? -2.182 -20.620 16.250 1.00 0.00 33 THR A CA 8
ATOM 10187 C C . THR A 1 33 ? -0.949 -21.278 15.626 1.00 0.00 33 THR A C 8
ATOM 10188 O O . THR A 1 33 ? -0.619 -22.418 15.950 1.00 0.00 33 THR A O 8
ATOM 10199 N N . SER A 1 34 ? -0.304 -20.532 14.742 1.00 0.00 34 SER A N 8
ATOM 10200 C CA . SER A 1 34 ? 0.885 -21.028 14.070 1.00 0.00 34 SER A CA 8
ATOM 10201 C C . SER A 1 34 ? 2.140 -20.502 14.769 1.00 0.00 34 SER A C 8
ATOM 10202 O O . SER A 1 34 ? 2.182 -19.347 15.191 1.00 0.00 34 SER A O 8
ATOM 10210 N N . ALA A 1 35 ? 3.132 -21.374 14.870 1.00 0.00 35 ALA A N 8
ATOM 10211 C CA . ALA A 1 35 ? 4.385 -21.012 15.510 1.00 0.00 35 ALA A CA 8
ATOM 10212 C C . ALA A 1 35 ? 4.790 -19.604 15.070 1.00 0.00 35 ALA A C 8
ATOM 10213 O O . ALA A 1 35 ? 4.741 -18.664 15.861 1.00 0.00 35 ALA A O 8
ATOM 10220 N N . ASP A 1 36 ? 5.180 -19.502 13.808 1.00 0.00 36 ASP A N 8
ATOM 10221 C CA . ASP A 1 36 ? 5.593 -18.225 13.252 1.00 0.00 36 ASP A CA 8
ATOM 10222 C C . ASP A 1 36 ? 4.494 -17.696 12.329 1.00 0.00 36 ASP A C 8
ATOM 10223 O O . ASP A 1 36 ? 4.469 -18.015 11.141 1.00 0.00 36 ASP A O 8
ATOM 10232 N N . LYS A 1 37 ? 3.610 -16.897 12.909 1.00 0.00 37 LYS A N 8
ATOM 10233 C CA . LYS A 1 37 ? 2.511 -16.321 12.153 1.00 0.00 37 LYS A CA 8
ATOM 10234 C C . LYS A 1 37 ? 3.073 -15.498 10.993 1.00 0.00 37 LYS A C 8
ATOM 10235 O O . LYS A 1 37 ? 2.636 -15.647 9.852 1.00 0.00 37 LYS A O 8
ATOM 10254 N N . LYS A 1 38 ? 4.033 -14.647 11.323 1.00 0.00 38 LYS A N 8
ATOM 10255 C CA . LYS A 1 38 ? 4.659 -13.799 10.322 1.00 0.00 38 LYS A CA 8
ATOM 10256 C C . LYS A 1 38 ? 5.054 -14.651 9.114 1.00 0.00 38 LYS A C 8
ATOM 10257 O O . LYS A 1 38 ? 4.561 -14.434 8.009 1.00 0.00 38 LYS A O 8
ATOM 10276 N N . THR A 1 39 ? 5.941 -15.603 9.366 1.00 0.00 39 THR A N 8
ATOM 10277 C CA . THR A 1 39 ? 6.408 -16.488 8.313 1.00 0.00 39 THR A CA 8
ATOM 10278 C C . THR A 1 39 ? 5.225 -17.179 7.633 1.00 0.00 39 THR A C 8
ATOM 10279 O O . THR A 1 39 ? 5.091 -17.129 6.411 1.00 0.00 39 THR A O 8
ATOM 10290 N N . CYS A 1 40 ? 4.396 -17.807 8.454 1.00 0.00 40 CYS A N 8
ATOM 10291 C CA . CYS A 1 40 ? 3.228 -18.507 7.947 1.00 0.00 40 CYS A CA 8
ATOM 10292 C C . CYS A 1 40 ? 2.555 -17.620 6.897 1.00 0.00 40 CYS A C 8
ATOM 10293 O O . CYS A 1 40 ? 2.419 -18.015 5.740 1.00 0.00 40 CYS A O 8
ATOM 10300 N N . ARG A 1 41 ? 2.151 -16.438 7.338 1.00 0.00 41 ARG A N 8
ATOM 10301 C CA . ARG A 1 41 ? 1.495 -15.492 6.452 1.00 0.00 41 ARG A CA 8
ATOM 10302 C C . ARG A 1 41 ? 2.373 -15.214 5.230 1.00 0.00 41 ARG A C 8
ATOM 10303 O O . ARG A 1 41 ? 1.925 -15.359 4.093 1.00 0.00 41 ARG A O 8
ATOM 10324 N N . ARG A 1 42 ? 3.607 -14.818 5.505 1.00 0.00 42 ARG A N 8
ATOM 10325 C CA . ARG A 1 42 ? 4.551 -14.518 4.443 1.00 0.00 42 ARG A CA 8
ATOM 10326 C C . ARG A 1 42 ? 4.490 -15.596 3.358 1.00 0.00 42 ARG A C 8
ATOM 10327 O O . ARG A 1 42 ? 4.249 -15.293 2.191 1.00 0.00 42 ARG A O 8
ATOM 10348 N N . ASN A 1 43 ? 4.714 -16.831 3.783 1.00 0.00 43 ASN A N 8
ATOM 10349 C CA . ASN A 1 43 ? 4.687 -17.955 2.863 1.00 0.00 43 ASN A CA 8
ATOM 10350 C C . ASN A 1 43 ? 3.340 -17.983 2.138 1.00 0.00 43 ASN A C 8
ATOM 10351 O O . ASN A 1 43 ? 3.287 -18.196 0.927 1.00 0.00 43 ASN A O 8
ATOM 10362 N N . CYS A 1 44 ? 2.285 -17.765 2.908 1.00 0.00 44 CYS A N 8
ATOM 10363 C CA . CYS A 1 44 ? 0.941 -17.763 2.355 1.00 0.00 44 CYS A CA 8
ATOM 10364 C C . CYS A 1 44 ? 0.818 -16.576 1.397 1.00 0.00 44 CYS A C 8
ATOM 10365 O O . CYS A 1 44 ? -0.026 -16.580 0.503 1.00 0.00 44 CYS A O 8
ATOM 10372 N N . LYS A 1 45 ? 1.673 -15.588 1.618 1.00 0.00 45 LYS A N 8
ATOM 10373 C CA . LYS A 1 45 ? 1.671 -14.396 0.786 1.00 0.00 45 LYS A CA 8
ATOM 10374 C C . LYS A 1 45 ? 2.233 -14.742 -0.595 1.00 0.00 45 LYS A C 8
ATOM 10375 O O . LYS A 1 45 ? 1.748 -14.244 -1.609 1.00 0.00 45 LYS A O 8
ATOM 10394 N N . LYS A 1 46 ? 3.249 -15.594 -0.588 1.00 0.00 46 LYS A N 8
ATOM 10395 C CA . LYS A 1 46 ? 3.882 -16.012 -1.827 1.00 0.00 46 LYS A CA 8
ATOM 10396 C C . LYS A 1 46 ? 3.134 -17.219 -2.395 1.00 0.00 46 LYS A C 8
ATOM 10397 O O . LYS A 1 46 ? 3.362 -17.614 -3.538 1.00 0.00 46 LYS A O 8
ATOM 10416 N N . ALA A 1 47 ? 2.256 -17.773 -1.571 1.00 0.00 47 ALA A N 8
ATOM 10417 C CA . ALA A 1 47 ? 1.473 -18.927 -1.977 1.00 0.00 47 ALA A CA 8
ATOM 10418 C C . ALA A 1 47 ? 0.617 -18.556 -3.189 1.00 0.00 47 ALA A C 8
ATOM 10419 O O . ALA A 1 47 ? 0.697 -19.204 -4.232 1.00 0.00 47 ALA A O 8
ATOM 10426 N N . ASP A 1 48 ? -0.183 -17.515 -3.013 1.00 0.00 48 ASP A N 8
ATOM 10427 C CA . ASP A 1 48 ? -1.054 -17.050 -4.079 1.00 0.00 48 ASP A CA 8
ATOM 10428 C C . ASP A 1 48 ? -1.500 -15.617 -3.780 1.00 0.00 48 ASP A C 8
ATOM 10429 O O . ASP A 1 48 ? -2.684 -15.299 -3.876 1.00 0.00 48 ASP A O 8
ATOM 10438 N N . CYS A 1 49 ? -0.527 -14.791 -3.422 1.00 0.00 49 CYS A N 8
ATOM 10439 C CA . CYS A 1 49 ? -0.805 -13.400 -3.108 1.00 0.00 49 CYS A CA 8
ATOM 10440 C C . CYS A 1 49 ? 0.428 -12.570 -3.472 1.00 0.00 49 CYS A C 8
ATOM 10441 O O . CYS A 1 49 ? 0.722 -11.571 -2.819 1.00 0.00 49 CYS A O 8
ATOM 10448 N N . GLU A 1 50 ? 1.114 -13.015 -4.514 1.00 0.00 50 GLU A N 8
ATOM 10449 C CA . GLU A 1 50 ? 2.308 -12.326 -4.973 1.00 0.00 50 GLU A CA 8
ATOM 10450 C C . GLU A 1 50 ? 1.927 -11.083 -5.779 1.00 0.00 50 GLU A C 8
ATOM 10451 O O . GLU A 1 50 ? 2.454 -9.998 -5.540 1.00 0.00 50 GLU A O 8
ATOM 10463 N N . PRO A 1 51 ? 0.989 -11.288 -6.742 1.00 0.00 51 PRO A N 8
ATOM 10464 C CA . PRO A 1 51 ? 0.530 -10.196 -7.585 1.00 0.00 51 PRO A CA 8
ATOM 10465 C C . PRO A 1 51 ? -0.412 -9.268 -6.816 1.00 0.00 51 PRO A C 8
ATOM 10466 O O . PRO A 1 51 ? -0.456 -8.067 -7.076 1.00 0.00 51 PRO A O 8
ATOM 10477 N N . GLN A 1 52 ? -1.144 -9.861 -5.883 1.00 0.00 52 GLN A N 8
ATOM 10478 C CA . GLN A 1 52 ? -2.083 -9.103 -5.075 1.00 0.00 52 GLN A CA 8
ATOM 10479 C C . GLN A 1 52 ? -1.332 -8.154 -4.138 1.00 0.00 52 GLN A C 8
ATOM 10480 O O . GLN A 1 52 ? -1.593 -6.952 -4.127 1.00 0.00 52 GLN A O 8
ATOM 10494 N N . ASP A 1 53 ? -0.414 -8.730 -3.376 1.00 0.00 53 ASP A N 8
ATOM 10495 C CA . ASP A 1 53 ? 0.376 -7.950 -2.438 1.00 0.00 53 ASP A CA 8
ATOM 10496 C C . ASP A 1 53 ? 1.046 -6.793 -3.182 1.00 0.00 53 ASP A C 8
ATOM 10497 O O . ASP A 1 53 ? 1.195 -5.702 -2.633 1.00 0.00 53 ASP A O 8
ATOM 10506 N N . LYS A 1 54 ? 1.431 -7.070 -4.419 1.00 0.00 54 LYS A N 8
ATOM 10507 C CA . LYS A 1 54 ? 2.080 -6.065 -5.243 1.00 0.00 54 LYS A CA 8
ATOM 10508 C C . LYS A 1 54 ? 1.089 -4.939 -5.544 1.00 0.00 54 LYS A C 8
ATOM 10509 O O . LYS A 1 54 ? 1.316 -3.790 -5.167 1.00 0.00 54 LYS A O 8
ATOM 10528 N N . VAL A 1 55 ? 0.010 -5.308 -6.219 1.00 0.00 55 VAL A N 8
ATOM 10529 C CA . VAL A 1 55 ? -1.017 -4.343 -6.574 1.00 0.00 55 VAL A CA 8
ATOM 10530 C C . VAL A 1 55 ? -1.271 -3.415 -5.385 1.00 0.00 55 VAL A C 8
ATOM 10531 O O . VAL A 1 55 ? -1.251 -2.193 -5.531 1.00 0.00 55 VAL A O 8
ATOM 10544 N N . CYS A 1 56 ? -1.505 -4.029 -4.235 1.00 0.00 56 CYS A N 8
ATOM 10545 C CA . CYS A 1 56 ? -1.763 -3.272 -3.021 1.00 0.00 56 CYS A CA 8
ATOM 10546 C C . CYS A 1 56 ? -0.648 -2.239 -2.853 1.00 0.00 56 CYS A C 8
ATOM 10547 O O . CYS A 1 56 ? -0.904 -1.036 -2.866 1.00 0.00 56 CYS A O 8
ATOM 10554 N N . ASP A 1 57 ? 0.567 -2.746 -2.698 1.00 0.00 57 ASP A N 8
ATOM 10555 C CA . ASP A 1 57 ? 1.722 -1.883 -2.527 1.00 0.00 57 ASP A CA 8
ATOM 10556 C C . ASP A 1 57 ? 1.607 -0.690 -3.478 1.00 0.00 57 ASP A C 8
ATOM 10557 O O . ASP A 1 57 ? 1.761 0.458 -3.062 1.00 0.00 57 ASP A O 8
ATOM 10566 N N . ALA A 1 58 ? 1.337 -1.001 -4.737 1.00 0.00 58 ALA A N 8
ATOM 10567 C CA . ALA A 1 58 ? 1.199 0.031 -5.751 1.00 0.00 58 ALA A CA 8
ATOM 10568 C C . ALA A 1 58 ? 0.308 1.153 -5.212 1.00 0.00 58 ALA A C 8
ATOM 10569 O O . ALA A 1 58 ? 0.692 2.321 -5.237 1.00 0.00 58 ALA A O 8
ATOM 10576 N N . CYS A 1 59 ? -0.864 0.758 -4.739 1.00 0.00 59 CYS A N 8
ATOM 10577 C CA . CYS A 1 59 ? -1.813 1.715 -4.195 1.00 0.00 59 CYS A CA 8
ATOM 10578 C C . CYS A 1 59 ? -1.090 2.566 -3.150 1.00 0.00 59 CYS A C 8
ATOM 10579 O O . CYS A 1 59 ? -0.980 3.782 -3.302 1.00 0.00 59 CYS A O 8
ATOM 10586 N N . ARG A 1 60 ? -0.616 1.894 -2.110 1.00 0.00 60 ARG A N 8
ATOM 10587 C CA . ARG A 1 60 ? 0.093 2.574 -1.040 1.00 0.00 60 ARG A CA 8
ATOM 10588 C C . ARG A 1 60 ? 1.220 3.436 -1.613 1.00 0.00 60 ARG A C 8
ATOM 10589 O O . ARG A 1 60 ? 1.554 4.479 -1.054 1.00 0.00 60 ARG A O 8
ATOM 10610 N N . MET A 1 61 ? 1.775 2.967 -2.721 1.00 0.00 61 MET A N 8
ATOM 10611 C CA . MET A 1 61 ? 2.858 3.681 -3.376 1.00 0.00 61 MET A CA 8
ATOM 10612 C C . MET A 1 61 ? 2.328 4.887 -4.153 1.00 0.00 61 MET A C 8
ATOM 10613 O O . MET A 1 61 ? 2.993 5.919 -4.235 1.00 0.00 61 MET A O 8
ATOM 10627 N N . LYS A 1 62 ? 1.135 4.718 -4.705 1.00 0.00 62 LYS A N 8
ATOM 10628 C CA . LYS A 1 62 ? 0.508 5.780 -5.473 1.00 0.00 62 LYS A CA 8
ATOM 10629 C C . LYS A 1 62 ? -0.062 6.828 -4.515 1.00 0.00 62 LYS A C 8
ATOM 10630 O O . LYS A 1 62 ? 0.286 8.005 -4.599 1.00 0.00 62 LYS A O 8
ATOM 10649 N N . CYS A 1 63 ? -0.927 6.363 -3.626 1.00 0.00 63 CYS A N 8
ATOM 10650 C CA . CYS A 1 63 ? -1.548 7.246 -2.653 1.00 0.00 63 CYS A CA 8
ATOM 10651 C C . CYS A 1 63 ? -0.480 8.206 -2.125 1.00 0.00 63 CYS A C 8
ATOM 10652 O O . CYS A 1 63 ? -0.636 9.422 -2.212 1.00 0.00 63 CYS A O 8
ATOM 10659 N N . HIS A 1 64 ? 0.581 7.622 -1.588 1.00 0.00 64 HIS A N 8
ATOM 10660 C CA . HIS A 1 64 ? 1.675 8.410 -1.046 1.00 0.00 64 HIS A CA 8
ATOM 10661 C C . HIS A 1 64 ? 1.977 9.582 -1.982 1.00 0.00 64 HIS A C 8
ATOM 10662 O O . HIS A 1 64 ? 1.728 10.736 -1.638 1.00 0.00 64 HIS A O 8
ATOM 10676 N N . LYS A 1 65 ? 2.508 9.244 -3.148 1.00 0.00 65 LYS A N 8
ATOM 10677 C CA . LYS A 1 65 ? 2.847 10.253 -4.137 1.00 0.00 65 LYS A CA 8
ATOM 10678 C C . LYS A 1 65 ? 1.626 11.139 -4.393 1.00 0.00 65 LYS A C 8
ATOM 10679 O O . LYS A 1 65 ? 1.713 12.363 -4.305 1.00 0.00 65 LYS A O 8
ATOM 10698 N N . ALA A 1 66 ? 0.516 10.486 -4.706 1.00 0.00 66 ALA A N 8
ATOM 10699 C CA . ALA A 1 66 ? -0.720 11.200 -4.977 1.00 0.00 66 ALA A CA 8
ATOM 10700 C C . ALA A 1 66 ? -0.914 12.293 -3.924 1.00 0.00 66 ALA A C 8
ATOM 10701 O O . ALA A 1 66 ? -1.010 13.473 -4.260 1.00 0.00 66 ALA A O 8
ATOM 10708 N N . CYS A 1 67 ? -0.965 11.862 -2.672 1.00 0.00 67 CYS A N 8
ATOM 10709 C CA . CYS A 1 67 ? -1.145 12.790 -1.568 1.00 0.00 67 CYS A CA 8
ATOM 10710 C C . CYS A 1 67 ? -0.216 13.985 -1.788 1.00 0.00 67 CYS A C 8
ATOM 10711 O O . CYS A 1 67 ? -0.663 15.130 -1.800 1.00 0.00 67 CYS A O 8
ATOM 10718 N N . ARG A 1 68 ? 1.062 13.677 -1.957 1.00 0.00 68 ARG A N 8
ATOM 10719 C CA . ARG A 1 68 ? 2.059 14.711 -2.176 1.00 0.00 68 ARG A CA 8
ATOM 10720 C C . ARG A 1 68 ? 1.554 15.725 -3.205 1.00 0.00 68 ARG A C 8
ATOM 10721 O O . ARG A 1 68 ? 1.869 16.911 -3.118 1.00 0.00 68 ARG A O 8
ATOM 10742 N N . ALA A 1 69 ? 0.778 15.222 -4.154 1.00 0.00 69 ALA A N 8
ATOM 10743 C CA . ALA A 1 69 ? 0.227 16.069 -5.197 1.00 0.00 69 ALA A CA 8
ATOM 10744 C C . ALA A 1 69 ? -1.126 16.618 -4.740 1.00 0.00 69 ALA A C 8
ATOM 10745 O O . ALA A 1 69 ? -1.500 17.735 -5.097 1.00 0.00 69 ALA A O 8
ATOM 10752 N N . ALA A 1 70 ? -1.824 15.808 -3.958 1.00 0.00 70 ALA A N 8
ATOM 10753 C CA . ALA A 1 70 ? -3.128 16.199 -3.449 1.00 0.00 70 ALA A CA 8
ATOM 10754 C C . ALA A 1 70 ? -2.949 17.262 -2.363 1.00 0.00 70 ALA A C 8
ATOM 10755 O O . ALA A 1 70 ? -3.031 18.457 -2.640 1.00 0.00 70 ALA A O 8
ATOM 10762 N N . ASN A 1 71 ? -2.707 16.787 -1.150 1.00 0.00 71 ASN A N 8
ATOM 10763 C CA . ASN A 1 71 ? -2.515 17.682 -0.021 1.00 0.00 71 ASN A CA 8
ATOM 10764 C C . ASN A 1 71 ? -1.338 18.616 -0.309 1.00 0.00 71 ASN A C 8
ATOM 10765 O O . ASN A 1 71 ? -1.530 19.810 -0.534 1.00 0.00 71 ASN A O 8
ATOM 10776 N N . CYS A 1 72 ? -0.147 18.036 -0.295 1.00 0.00 72 CYS A N 8
ATOM 10777 C CA . CYS A 1 72 ? 1.061 18.802 -0.552 1.00 0.00 72 CYS A CA 8
ATOM 10778 C C . CYS A 1 72 ? 1.039 19.257 -2.013 1.00 0.00 72 CYS A C 8
ATOM 10779 O O . CYS A 1 72 ? 0.263 18.741 -2.816 1.00 0.00 72 CYS A O 8
ATOM 10786 N N . ALA A 1 73 ? 1.901 20.218 -2.313 1.00 0.00 73 ALA A N 8
ATOM 10787 C CA . ALA A 1 73 ? 1.990 20.748 -3.663 1.00 0.00 73 ALA A CA 8
ATOM 10788 C C . ALA A 1 73 ? 3.193 21.688 -3.758 1.00 0.00 73 ALA A C 8
ATOM 10789 O O . ALA A 1 73 ? 4.093 21.470 -4.568 1.00 0.00 73 ALA A O 8
ATOM 10796 N N . SER A 1 74 ? 3.170 22.713 -2.920 1.00 0.00 74 SER A N 8
ATOM 10797 C CA . SER A 1 74 ? 4.248 23.688 -2.900 1.00 0.00 74 SER A CA 8
ATOM 10798 C C . SER A 1 74 ? 5.440 23.133 -2.116 1.00 0.00 74 SER A C 8
ATOM 10799 O O . SER A 1 74 ? 6.590 23.420 -2.444 1.00 0.00 74 SER A O 8
ATOM 10807 N N . GLU A 1 75 ? 5.124 22.350 -1.096 1.00 0.00 75 GLU A N 8
ATOM 10808 C CA . GLU A 1 75 ? 6.154 21.753 -0.263 1.00 0.00 75 GLU A CA 8
ATOM 10809 C C . GLU A 1 75 ? 6.919 20.685 -1.048 1.00 0.00 75 GLU A C 8
ATOM 10810 O O . GLU A 1 75 ? 7.985 20.242 -0.624 1.00 0.00 75 GLU A O 8
ATOM 10822 N N . CYS A 1 76 ? 6.344 20.303 -2.179 1.00 0.00 76 CYS A N 8
ATOM 10823 C CA . CYS A 1 76 ? 6.958 19.296 -3.028 1.00 0.00 76 CYS A CA 8
ATOM 10824 C C . CYS A 1 76 ? 6.694 19.672 -4.487 1.00 0.00 76 CYS A C 8
ATOM 10825 O O . CYS A 1 76 ? 5.611 19.418 -5.011 1.00 0.00 76 CYS A O 8
ATOM 10832 N N . PRO A 1 77 ? 7.730 20.286 -5.119 1.00 0.00 77 PRO A N 8
ATOM 10833 C CA . PRO A 1 77 ? 7.621 20.699 -6.508 1.00 0.00 77 PRO A CA 8
ATOM 10834 C C . PRO A 1 77 ? 7.717 19.495 -7.447 1.00 0.00 77 PRO A C 8
ATOM 10835 O O . PRO A 1 77 ? 6.730 19.111 -8.073 1.00 0.00 77 PRO A O 8
ATOM 10846 N N . LYS A 1 78 ? 8.915 18.933 -7.517 1.00 0.00 78 LYS A N 8
ATOM 10847 C CA . LYS A 1 78 ? 9.152 17.780 -8.369 1.00 0.00 78 LYS A CA 8
ATOM 10848 C C . LYS A 1 78 ? 10.381 17.022 -7.864 1.00 0.00 78 LYS A C 8
ATOM 10849 O O . LYS A 1 78 ? 10.297 15.838 -7.544 1.00 0.00 78 LYS A O 8
ATOM 10868 N N . HIS A 1 79 ? 11.496 17.737 -7.808 1.00 0.00 79 HIS A N 8
ATOM 10869 C CA . HIS A 1 79 ? 12.741 17.147 -7.347 1.00 0.00 79 HIS A CA 8
ATOM 10870 C C . HIS A 1 79 ? 12.689 16.957 -5.830 1.00 0.00 79 HIS A C 8
ATOM 10871 O O . HIS A 1 79 ? 11.677 17.259 -5.197 1.00 0.00 79 HIS A O 8
ATOM 10885 N N . GLU A 1 80 ? 13.791 16.459 -5.289 1.00 0.00 80 GLU A N 8
ATOM 10886 C CA . GLU A 1 80 ? 13.883 16.226 -3.858 1.00 0.00 80 GLU A CA 8
ATOM 10887 C C . GLU A 1 80 ? 12.955 15.082 -3.446 1.00 0.00 80 GLU A C 8
ATOM 10888 O O . GLU A 1 80 ? 13.407 14.077 -2.898 1.00 0.00 80 GLU A O 8
ATOM 10900 N N . HIS A 1 81 ? 11.674 15.272 -3.724 1.00 0.00 81 HIS A N 8
ATOM 10901 C CA . HIS A 1 81 ? 10.678 14.269 -3.389 1.00 0.00 81 HIS A CA 8
ATOM 10902 C C . HIS A 1 81 ? 10.441 14.265 -1.877 1.00 0.00 81 HIS A C 8
ATOM 10903 O O . HIS A 1 81 ? 9.322 14.490 -1.420 1.00 0.00 81 HIS A O 8
ATOM 10917 N N . LYS A 1 82 ? 11.514 14.008 -1.143 1.00 0.00 82 LYS A N 8
ATOM 10918 C CA . LYS A 1 82 ? 11.437 13.972 0.307 1.00 0.00 82 LYS A CA 8
ATOM 10919 C C . LYS A 1 82 ? 12.177 15.181 0.883 1.00 0.00 82 LYS A C 8
ATOM 10920 O O . LYS A 1 82 ? 13.059 15.030 1.727 1.00 0.00 82 LYS A O 8
ATOM 10939 N N . SER A 1 83 ? 11.792 16.354 0.402 1.00 0.00 83 SER A N 8
ATOM 10940 C CA . SER A 1 83 ? 12.408 17.589 0.858 1.00 0.00 83 SER A CA 8
ATOM 10941 C C . SER A 1 83 ? 12.034 17.851 2.319 1.00 0.00 83 SER A C 8
ATOM 10942 O O . SER A 1 83 ? 11.052 17.306 2.820 1.00 0.00 83 SER A O 8
ATOM 10950 N N . ASP A 1 84 ? 12.837 18.687 2.960 1.00 0.00 84 ASP A N 8
ATOM 10951 C CA . ASP A 1 84 ? 12.603 19.029 4.353 1.00 0.00 84 ASP A CA 8
ATOM 10952 C C . ASP A 1 84 ? 11.136 19.421 4.538 1.00 0.00 84 ASP A C 8
ATOM 10953 O O . ASP A 1 84 ? 10.420 18.806 5.328 1.00 0.00 84 ASP A O 8
ATOM 10962 N N . THR A 1 85 ? 10.731 20.441 3.797 1.00 0.00 85 THR A N 8
ATOM 10963 C CA . THR A 1 85 ? 9.362 20.922 3.869 1.00 0.00 85 THR A CA 8
ATOM 10964 C C . THR A 1 85 ? 8.388 19.826 3.431 1.00 0.00 85 THR A C 8
ATOM 10965 O O . THR A 1 85 ? 7.365 19.605 4.077 1.00 0.00 85 THR A O 8
ATOM 10976 N N . CYS A 1 86 ? 8.740 19.169 2.335 1.00 0.00 86 CYS A N 8
ATOM 10977 C CA . CYS A 1 86 ? 7.910 18.102 1.803 1.00 0.00 86 CYS A CA 8
ATOM 10978 C C . CYS A 1 86 ? 7.660 17.086 2.920 1.00 0.00 86 CYS A C 8
ATOM 10979 O O . CYS A 1 86 ? 6.529 16.925 3.376 1.00 0.00 86 CYS A O 8
ATOM 10986 N N . ARG A 1 87 ? 8.734 16.426 3.327 1.00 0.00 87 ARG A N 8
ATOM 10987 C CA . ARG A 1 87 ? 8.646 15.430 4.382 1.00 0.00 87 ARG A CA 8
ATOM 10988 C C . ARG A 1 87 ? 7.806 15.962 5.545 1.00 0.00 87 ARG A C 8
ATOM 10989 O O . ARG A 1 87 ? 6.963 15.247 6.084 1.00 0.00 87 ARG A O 8
ATOM 11010 N N . ALA A 1 88 ? 8.066 17.213 5.897 1.00 0.00 88 ALA A N 8
ATOM 11011 C CA . ALA A 1 88 ? 7.345 17.849 6.987 1.00 0.00 88 ALA A CA 8
ATOM 11012 C C . ALA A 1 88 ? 5.857 17.918 6.636 1.00 0.00 88 ALA A C 8
ATOM 11013 O O . ALA A 1 88 ? 5.003 17.713 7.497 1.00 0.00 88 ALA A O 8
ATOM 11020 N N . CYS A 1 89 ? 5.593 18.206 5.370 1.00 0.00 89 CYS A N 8
ATOM 11021 C CA . CYS A 1 89 ? 4.223 18.305 4.895 1.00 0.00 89 CYS A CA 8
ATOM 11022 C C . CYS A 1 89 ? 3.621 16.899 4.870 1.00 0.00 89 CYS A C 8
ATOM 11023 O O . CYS A 1 89 ? 2.592 16.649 5.497 1.00 0.00 89 CYS A O 8
ATOM 11030 N N . MET A 1 90 ? 4.288 16.017 4.140 1.00 0.00 90 MET A N 8
ATOM 11031 C CA . MET A 1 90 ? 3.831 14.642 4.026 1.00 0.00 90 MET A CA 8
ATOM 11032 C C . MET A 1 90 ? 3.762 13.971 5.399 1.00 0.00 90 MET A C 8
ATOM 11033 O O . MET A 1 90 ? 2.965 13.057 5.608 1.00 0.00 90 MET A O 8
ATOM 11047 N N . LYS A 1 91 ? 4.607 14.451 6.300 1.00 0.00 91 LYS A N 8
ATOM 11048 C CA . LYS A 1 91 ? 4.651 13.909 7.647 1.00 0.00 91 LYS A CA 8
ATOM 11049 C C . LYS A 1 91 ? 3.233 13.857 8.219 1.00 0.00 91 LYS A C 8
ATOM 11050 O O . LYS A 1 91 ? 2.818 12.837 8.768 1.00 0.00 91 LYS A O 8
ATOM 11069 N N . THR A 1 92 ? 2.528 14.969 8.070 1.00 0.00 92 THR A N 8
ATOM 11070 C CA . THR A 1 92 ? 1.165 15.062 8.564 1.00 0.00 92 THR A CA 8
ATOM 11071 C C . THR A 1 92 ? 0.168 14.872 7.419 1.00 0.00 92 THR A C 8
ATOM 11072 O O . THR A 1 92 ? -0.663 13.966 7.460 1.00 0.00 92 THR A O 8
ATOM 11083 N N . ASN A 1 93 ? 0.284 15.740 6.425 1.00 0.00 93 ASN A N 8
ATOM 11084 C CA . ASN A 1 93 ? -0.596 15.678 5.271 1.00 0.00 93 ASN A CA 8
ATOM 11085 C C . ASN A 1 93 ? -0.727 14.225 4.811 1.00 0.00 93 ASN A C 8
ATOM 11086 O O . ASN A 1 93 ? -1.834 13.702 4.700 1.00 0.00 93 ASN A O 8
ATOM 11097 N N . CYS A 1 94 ? 0.421 13.613 4.557 1.00 0.00 94 CYS A N 8
ATOM 11098 C CA . CYS A 1 94 ? 0.449 12.231 4.111 1.00 0.00 94 CYS A CA 8
ATOM 11099 C C . CYS A 1 94 ? 0.682 11.338 5.332 1.00 0.00 94 CYS A C 8
ATOM 11100 O O . CYS A 1 94 ? 1.799 10.878 5.564 1.00 0.00 94 CYS A O 8
ATOM 11107 N N . LYS A 1 95 ? -0.390 11.119 6.078 1.00 0.00 95 LYS A N 8
ATOM 11108 C CA . LYS A 1 95 ? -0.317 10.289 7.269 1.00 0.00 95 LYS A CA 8
ATOM 11109 C C . LYS A 1 95 ? 0.550 9.063 6.978 1.00 0.00 95 LYS A C 8
ATOM 11110 O O . LYS A 1 95 ? 0.608 8.134 7.782 1.00 0.00 95 LYS A O 8
ATOM 11129 N N . ILE A 1 1 ? -14.323 16.049 17.448 1.00 0.00 1 ILE A N 9
ATOM 11130 C CA . ILE A 1 1 ? -12.886 15.874 17.326 1.00 0.00 1 ILE A CA 9
ATOM 11131 C C . ILE A 1 1 ? -12.510 15.795 15.845 1.00 0.00 1 ILE A C 9
ATOM 11132 O O . ILE A 1 1 ? -12.291 14.707 15.314 1.00 0.00 1 ILE A O 9
ATOM 11148 N N . SER A 1 2 ? -12.446 16.961 15.220 1.00 0.00 2 SER A N 9
ATOM 11149 C CA . SER A 1 2 ? -12.100 17.038 13.811 1.00 0.00 2 SER A CA 9
ATOM 11150 C C . SER A 1 2 ? -10.789 16.293 13.553 1.00 0.00 2 SER A C 9
ATOM 11151 O O . SER A 1 2 ? -10.738 15.389 12.720 1.00 0.00 2 SER A O 9
ATOM 11159 N N . GLU A 1 3 ? -9.761 16.699 14.284 1.00 0.00 3 GLU A N 9
ATOM 11160 C CA . GLU A 1 3 ? -8.453 16.081 14.144 1.00 0.00 3 GLU A CA 9
ATOM 11161 C C . GLU A 1 3 ? -7.904 16.314 12.736 1.00 0.00 3 GLU A C 9
ATOM 11162 O O . GLU A 1 3 ? -8.663 16.362 11.769 1.00 0.00 3 GLU A O 9
ATOM 11174 N N . PHE A 1 4 ? -6.588 16.453 12.664 1.00 0.00 4 PHE A N 9
ATOM 11175 C CA . PHE A 1 4 ? -5.928 16.680 11.389 1.00 0.00 4 PHE A CA 9
ATOM 11176 C C . PHE A 1 4 ? -6.572 15.844 10.282 1.00 0.00 4 PHE A C 9
ATOM 11177 O O . PHE A 1 4 ? -6.955 16.377 9.241 1.00 0.00 4 PHE A O 9
ATOM 11194 N N . ALA A 1 5 ? -6.673 14.549 10.543 1.00 0.00 5 ALA A N 9
ATOM 11195 C CA . ALA A 1 5 ? -7.265 13.635 9.581 1.00 0.00 5 ALA A CA 9
ATOM 11196 C C . ALA A 1 5 ? -6.399 13.598 8.320 1.00 0.00 5 ALA A C 9
ATOM 11197 O O . ALA A 1 5 ? -6.547 14.441 7.436 1.00 0.00 5 ALA A O 9
ATOM 11204 N N . PRO A 1 6 ? -5.491 12.586 8.276 1.00 0.00 6 PRO A N 9
ATOM 11205 C CA . PRO A 1 6 ? -4.602 12.428 7.138 1.00 0.00 6 PRO A CA 9
ATOM 11206 C C . PRO A 1 6 ? -5.350 11.856 5.932 1.00 0.00 6 PRO A C 9
ATOM 11207 O O . PRO A 1 6 ? -6.347 11.153 6.092 1.00 0.00 6 PRO A O 9
ATOM 11218 N N . VAL A 1 7 ? -4.841 12.179 4.752 1.00 0.00 7 VAL A N 9
ATOM 11219 C CA . VAL A 1 7 ? -5.449 11.705 3.520 1.00 0.00 7 VAL A CA 9
ATOM 11220 C C . VAL A 1 7 ? -5.569 10.181 3.569 1.00 0.00 7 VAL A C 9
ATOM 11221 O O . VAL A 1 7 ? -6.416 9.600 2.892 1.00 0.00 7 VAL A O 9
ATOM 11234 N N . ASP A 1 8 ? -4.709 9.577 4.375 1.00 0.00 8 ASP A N 9
ATOM 11235 C CA . ASP A 1 8 ? -4.708 8.131 4.521 1.00 0.00 8 ASP A CA 9
ATOM 11236 C C . ASP A 1 8 ? -4.439 7.486 3.160 1.00 0.00 8 ASP A C 9
ATOM 11237 O O . ASP A 1 8 ? -4.721 8.080 2.120 1.00 0.00 8 ASP A O 9
ATOM 11246 N N . CYS A 1 9 ? -3.896 6.278 3.210 1.00 0.00 9 CYS A N 9
ATOM 11247 C CA . CYS A 1 9 ? -3.586 5.546 1.994 1.00 0.00 9 CYS A CA 9
ATOM 11248 C C . CYS A 1 9 ? -3.984 4.083 2.199 1.00 0.00 9 CYS A C 9
ATOM 11249 O O . CYS A 1 9 ? -4.708 3.513 1.385 1.00 0.00 9 CYS A O 9
ATOM 11256 N N . LYS A 1 10 ? -3.493 3.517 3.292 1.00 0.00 10 LYS A N 9
ATOM 11257 C CA . LYS A 1 10 ? -3.788 2.132 3.614 1.00 0.00 10 LYS A CA 9
ATOM 11258 C C . LYS A 1 10 ? -5.282 1.871 3.406 1.00 0.00 10 LYS A C 9
ATOM 11259 O O . LYS A 1 10 ? -5.668 1.164 2.477 1.00 0.00 10 LYS A O 9
ATOM 11278 N N . GLY A 1 11 ? -6.080 2.456 4.286 1.00 0.00 11 GLY A N 9
ATOM 11279 C CA . GLY A 1 11 ? -7.522 2.297 4.211 1.00 0.00 11 GLY A CA 9
ATOM 11280 C C . GLY A 1 11 ? -8.029 2.556 2.790 1.00 0.00 11 GLY A C 9
ATOM 11281 O O . GLY A 1 11 ? -8.582 1.662 2.152 1.00 0.00 11 GLY A O 9
ATOM 11285 N N . GLN A 1 12 ? -7.822 3.784 2.338 1.00 0.00 12 GLN A N 9
ATOM 11286 C CA . GLN A 1 12 ? -8.251 4.172 1.005 1.00 0.00 12 GLN A CA 9
ATOM 11287 C C . GLN A 1 12 ? -7.957 3.052 0.005 1.00 0.00 12 GLN A C 9
ATOM 11288 O O . GLN A 1 12 ? -8.749 2.802 -0.903 1.00 0.00 12 GLN A O 9
ATOM 11302 N N . CYS A 1 13 ? -6.818 2.406 0.206 1.00 0.00 13 CYS A N 9
ATOM 11303 C CA . CYS A 1 13 ? -6.410 1.318 -0.666 1.00 0.00 13 CYS A CA 9
ATOM 11304 C C . CYS A 1 13 ? -7.080 0.033 -0.176 1.00 0.00 13 CYS A C 9
ATOM 11305 O O . CYS A 1 13 ? -6.400 -0.921 0.200 1.00 0.00 13 CYS A O 9
ATOM 11312 N N . THR A 1 14 ? -8.405 0.049 -0.195 1.00 0.00 14 THR A N 9
ATOM 11313 C CA . THR A 1 14 ? -9.174 -1.104 0.243 1.00 0.00 14 THR A CA 9
ATOM 11314 C C . THR A 1 14 ? -9.541 -1.985 -0.953 1.00 0.00 14 THR A C 9
ATOM 11315 O O . THR A 1 14 ? -9.618 -3.206 -0.827 1.00 0.00 14 THR A O 9
ATOM 11326 N N . THR A 1 15 ? -9.758 -1.331 -2.084 1.00 0.00 15 THR A N 9
ATOM 11327 C CA . THR A 1 15 ? -10.116 -2.040 -3.301 1.00 0.00 15 THR A CA 9
ATOM 11328 C C . THR A 1 15 ? -8.901 -2.783 -3.862 1.00 0.00 15 THR A C 9
ATOM 11329 O O . THR A 1 15 ? -8.999 -3.953 -4.229 1.00 0.00 15 THR A O 9
ATOM 11340 N N . PRO A 1 16 ? -7.755 -2.053 -3.913 1.00 0.00 16 PRO A N 9
ATOM 11341 C CA . PRO A 1 16 ? -6.523 -2.630 -4.423 1.00 0.00 16 PRO A CA 9
ATOM 11342 C C . PRO A 1 16 ? -5.906 -3.593 -3.407 1.00 0.00 16 PRO A C 9
ATOM 11343 O O . PRO A 1 16 ? -5.063 -4.417 -3.758 1.00 0.00 16 PRO A O 9
ATOM 11354 N N . CYS A 1 17 ? -6.350 -3.456 -2.166 1.00 0.00 17 CYS A N 9
ATOM 11355 C CA . CYS A 1 17 ? -5.852 -4.304 -1.095 1.00 0.00 17 CYS A CA 9
ATOM 11356 C C . CYS A 1 17 ? -7.022 -5.124 -0.548 1.00 0.00 17 CYS A C 9
ATOM 11357 O O . CYS A 1 17 ? -6.982 -5.585 0.592 1.00 0.00 17 CYS A O 9
ATOM 11364 N N . GLU A 1 18 ? -8.036 -5.280 -1.386 1.00 0.00 18 GLU A N 9
ATOM 11365 C CA . GLU A 1 18 ? -9.216 -6.036 -1.000 1.00 0.00 18 GLU A CA 9
ATOM 11366 C C . GLU A 1 18 ? -8.925 -7.537 -1.055 1.00 0.00 18 GLU A C 9
ATOM 11367 O O . GLU A 1 18 ? -9.178 -8.258 -0.091 1.00 0.00 18 GLU A O 9
ATOM 11379 N N . PRO A 1 19 ? -8.385 -7.975 -2.224 1.00 0.00 19 PRO A N 9
ATOM 11380 C CA . PRO A 1 19 ? -8.058 -9.378 -2.418 1.00 0.00 19 PRO A CA 9
ATOM 11381 C C . PRO A 1 19 ? -6.790 -9.756 -1.650 1.00 0.00 19 PRO A C 9
ATOM 11382 O O . PRO A 1 19 ? -6.684 -10.864 -1.126 1.00 0.00 19 PRO A O 9
ATOM 11393 N N . LEU A 1 20 ? -5.859 -8.814 -1.606 1.00 0.00 20 LEU A N 9
ATOM 11394 C CA . LEU A 1 20 ? -4.603 -9.034 -0.911 1.00 0.00 20 LEU A CA 9
ATOM 11395 C C . LEU A 1 20 ? -4.885 -9.325 0.565 1.00 0.00 20 LEU A C 9
ATOM 11396 O O . LEU A 1 20 ? -4.625 -10.427 1.045 1.00 0.00 20 LEU A O 9
ATOM 11412 N N . THR A 1 21 ? -5.415 -8.317 1.242 1.00 0.00 21 THR A N 9
ATOM 11413 C CA . THR A 1 21 ? -5.736 -8.450 2.653 1.00 0.00 21 THR A CA 9
ATOM 11414 C C . THR A 1 21 ? -6.356 -9.821 2.931 1.00 0.00 21 THR A C 9
ATOM 11415 O O . THR A 1 21 ? -5.822 -10.600 3.719 1.00 0.00 21 THR A O 9
ATOM 11426 N N . ALA A 1 22 ? -7.476 -10.073 2.270 1.00 0.00 22 ALA A N 9
ATOM 11427 C CA . ALA A 1 22 ? -8.175 -11.336 2.436 1.00 0.00 22 ALA A CA 9
ATOM 11428 C C . ALA A 1 22 ? -7.186 -12.489 2.257 1.00 0.00 22 ALA A C 9
ATOM 11429 O O . ALA A 1 22 ? -7.252 -13.486 2.975 1.00 0.00 22 ALA A O 9
ATOM 11436 N N . CYS A 1 23 ? -6.291 -12.315 1.296 1.00 0.00 23 CYS A N 9
ATOM 11437 C CA . CYS A 1 23 ? -5.289 -13.328 1.013 1.00 0.00 23 CYS A CA 9
ATOM 11438 C C . CYS A 1 23 ? -4.542 -13.640 2.311 1.00 0.00 23 CYS A C 9
ATOM 11439 O O . CYS A 1 23 ? -4.522 -14.785 2.760 1.00 0.00 23 CYS A O 9
ATOM 11446 N N . LYS A 1 24 ? -3.945 -12.602 2.877 1.00 0.00 24 LYS A N 9
ATOM 11447 C CA . LYS A 1 24 ? -3.199 -12.751 4.115 1.00 0.00 24 LYS A CA 9
ATOM 11448 C C . LYS A 1 24 ? -4.131 -13.278 5.208 1.00 0.00 24 LYS A C 9
ATOM 11449 O O . LYS A 1 24 ? -3.835 -14.286 5.848 1.00 0.00 24 LYS A O 9
ATOM 11468 N N . GLU A 1 25 ? -5.238 -12.574 5.387 1.00 0.00 25 GLU A N 9
ATOM 11469 C CA . GLU A 1 25 ? -6.216 -12.958 6.391 1.00 0.00 25 GLU A CA 9
ATOM 11470 C C . GLU A 1 25 ? -6.545 -14.447 6.268 1.00 0.00 25 GLU A C 9
ATOM 11471 O O . GLU A 1 25 ? -6.262 -15.227 7.176 1.00 0.00 25 GLU A O 9
ATOM 11483 N N . LYS A 1 26 ? -7.139 -14.798 5.136 1.00 0.00 26 LYS A N 9
ATOM 11484 C CA . LYS A 1 26 ? -7.510 -16.180 4.883 1.00 0.00 26 LYS A CA 9
ATOM 11485 C C . LYS A 1 26 ? -6.408 -17.103 5.406 1.00 0.00 26 LYS A C 9
ATOM 11486 O O . LYS A 1 26 ? -6.694 -18.139 6.006 1.00 0.00 26 LYS A O 9
ATOM 11505 N N . CYS A 1 27 ? -5.172 -16.695 5.161 1.00 0.00 27 CYS A N 9
ATOM 11506 C CA . CYS A 1 27 ? -4.026 -17.473 5.600 1.00 0.00 27 CYS A CA 9
ATOM 11507 C C . CYS A 1 27 ? -3.906 -17.336 7.119 1.00 0.00 27 CYS A C 9
ATOM 11508 O O . CYS A 1 27 ? -3.905 -18.335 7.838 1.00 0.00 27 CYS A O 9
ATOM 11515 N N . ALA A 1 28 ? -3.808 -16.092 7.563 1.00 0.00 28 ALA A N 9
ATOM 11516 C CA . ALA A 1 28 ? -3.688 -15.811 8.984 1.00 0.00 28 ALA A CA 9
ATOM 11517 C C . ALA A 1 28 ? -4.665 -16.698 9.759 1.00 0.00 28 ALA A C 9
ATOM 11518 O O . ALA A 1 28 ? -4.289 -17.326 10.747 1.00 0.00 28 ALA A O 9
ATOM 11525 N N . GLU A 1 29 ? -5.900 -16.721 9.280 1.00 0.00 29 GLU A N 9
ATOM 11526 C CA . GLU A 1 29 ? -6.934 -17.520 9.916 1.00 0.00 29 GLU A CA 9
ATOM 11527 C C . GLU A 1 29 ? -6.582 -19.007 9.833 1.00 0.00 29 GLU A C 9
ATOM 11528 O O . GLU A 1 29 ? -6.796 -19.753 10.787 1.00 0.00 29 GLU A O 9
ATOM 11540 N N . SER A 1 30 ? -6.046 -19.392 8.684 1.00 0.00 30 SER A N 9
ATOM 11541 C CA . SER A 1 30 ? -5.662 -20.776 8.465 1.00 0.00 30 SER A CA 9
ATOM 11542 C C . SER A 1 30 ? -4.206 -20.988 8.885 1.00 0.00 30 SER A C 9
ATOM 11543 O O . SER A 1 30 ? -3.550 -21.918 8.417 1.00 0.00 30 SER A O 9
ATOM 11551 N N . CYS A 1 31 ? -3.742 -20.109 9.761 1.00 0.00 31 CYS A N 9
ATOM 11552 C CA . CYS A 1 31 ? -2.376 -20.188 10.249 1.00 0.00 31 CYS A CA 9
ATOM 11553 C C . CYS A 1 31 ? -2.282 -19.384 11.547 1.00 0.00 31 CYS A C 9
ATOM 11554 O O . CYS A 1 31 ? -1.263 -18.751 11.817 1.00 0.00 31 CYS A O 9
ATOM 11561 N N . GLU A 1 32 ? -3.359 -19.436 12.317 1.00 0.00 32 GLU A N 9
ATOM 11562 C CA . GLU A 1 32 ? -3.411 -18.720 13.581 1.00 0.00 32 GLU A CA 9
ATOM 11563 C C . GLU A 1 32 ? -2.728 -19.535 14.681 1.00 0.00 32 GLU A C 9
ATOM 11564 O O . GLU A 1 32 ? -1.731 -19.099 15.253 1.00 0.00 32 GLU A O 9
ATOM 11576 N N . THR A 1 33 ? -3.294 -20.704 14.944 1.00 0.00 33 THR A N 9
ATOM 11577 C CA . THR A 1 33 ? -2.752 -21.584 15.965 1.00 0.00 33 THR A CA 9
ATOM 11578 C C . THR A 1 33 ? -1.244 -21.761 15.772 1.00 0.00 33 THR A C 9
ATOM 11579 O O . THR A 1 33 ? -0.519 -22.025 16.730 1.00 0.00 33 THR A O 9
ATOM 11590 N N . SER A 1 34 ? -0.818 -21.608 14.527 1.00 0.00 34 SER A N 9
ATOM 11591 C CA . SER A 1 34 ? 0.590 -21.747 14.197 1.00 0.00 34 SER A CA 9
ATOM 11592 C C . SER A 1 34 ? 1.444 -20.972 15.202 1.00 0.00 34 SER A C 9
ATOM 11593 O O . SER A 1 34 ? 1.090 -19.861 15.595 1.00 0.00 34 SER A O 9
ATOM 11601 N N . ALA A 1 35 ? 2.551 -21.588 15.590 1.00 0.00 35 ALA A N 9
ATOM 11602 C CA . ALA A 1 35 ? 3.457 -20.969 16.542 1.00 0.00 35 ALA A CA 9
ATOM 11603 C C . ALA A 1 35 ? 3.980 -19.654 15.962 1.00 0.00 35 ALA A C 9
ATOM 11604 O O . ALA A 1 35 ? 4.034 -18.642 16.659 1.00 0.00 35 ALA A O 9
ATOM 11611 N N . ASP A 1 36 ? 4.351 -19.711 14.691 1.00 0.00 36 ASP A N 9
ATOM 11612 C CA . ASP A 1 36 ? 4.867 -18.536 14.009 1.00 0.00 36 ASP A CA 9
ATOM 11613 C C . ASP A 1 36 ? 3.922 -18.158 12.867 1.00 0.00 36 ASP A C 9
ATOM 11614 O O . ASP A 1 36 ? 4.340 -18.073 11.713 1.00 0.00 36 ASP A O 9
ATOM 11623 N N . LYS A 1 37 ? 2.666 -17.942 13.228 1.00 0.00 37 LYS A N 9
ATOM 11624 C CA . LYS A 1 37 ? 1.658 -17.576 12.247 1.00 0.00 37 LYS A CA 9
ATOM 11625 C C . LYS A 1 37 ? 2.254 -16.568 11.263 1.00 0.00 37 LYS A C 9
ATOM 11626 O O . LYS A 1 37 ? 1.932 -16.590 10.076 1.00 0.00 37 LYS A O 9
ATOM 11645 N N . LYS A 1 38 ? 3.111 -15.707 11.792 1.00 0.00 38 LYS A N 9
ATOM 11646 C CA . LYS A 1 38 ? 3.754 -14.693 10.974 1.00 0.00 38 LYS A CA 9
ATOM 11647 C C . LYS A 1 38 ? 4.357 -15.352 9.732 1.00 0.00 38 LYS A C 9
ATOM 11648 O O . LYS A 1 38 ? 3.944 -15.063 8.610 1.00 0.00 38 LYS A O 9
ATOM 11667 N N . THR A 1 39 ? 5.322 -16.226 9.974 1.00 0.00 39 THR A N 9
ATOM 11668 C CA . THR A 1 39 ? 5.985 -16.929 8.889 1.00 0.00 39 THR A CA 9
ATOM 11669 C C . THR A 1 39 ? 4.972 -17.329 7.815 1.00 0.00 39 THR A C 9
ATOM 11670 O O . THR A 1 39 ? 5.111 -16.950 6.653 1.00 0.00 39 THR A O 9
ATOM 11681 N N . CYS A 1 40 ? 3.975 -18.090 8.241 1.00 0.00 40 CYS A N 9
ATOM 11682 C CA . CYS A 1 40 ? 2.938 -18.545 7.330 1.00 0.00 40 CYS A CA 9
ATOM 11683 C C . CYS A 1 40 ? 2.296 -17.317 6.681 1.00 0.00 40 CYS A C 9
ATOM 11684 O O . CYS A 1 40 ? 2.391 -17.131 5.469 1.00 0.00 40 CYS A O 9
ATOM 11691 N N . ARG A 1 41 ? 1.657 -16.512 7.516 1.00 0.00 41 ARG A N 9
ATOM 11692 C CA . ARG A 1 41 ? 1.000 -15.308 7.038 1.00 0.00 41 ARG A CA 9
ATOM 11693 C C . ARG A 1 41 ? 1.870 -14.606 5.994 1.00 0.00 41 ARG A C 9
ATOM 11694 O O . ARG A 1 41 ? 1.379 -14.205 4.939 1.00 0.00 41 ARG A O 9
ATOM 11715 N N . ARG A 1 42 ? 3.147 -14.480 6.323 1.00 0.00 42 ARG A N 9
ATOM 11716 C CA . ARG A 1 42 ? 4.091 -13.834 5.426 1.00 0.00 42 ARG A CA 9
ATOM 11717 C C . ARG A 1 42 ? 4.340 -14.711 4.196 1.00 0.00 42 ARG A C 9
ATOM 11718 O O . ARG A 1 42 ? 4.497 -14.201 3.088 1.00 0.00 42 ARG A O 9
ATOM 11739 N N . ASN A 1 43 ? 4.367 -16.014 4.434 1.00 0.00 43 ASN A N 9
ATOM 11740 C CA . ASN A 1 43 ? 4.594 -16.966 3.360 1.00 0.00 43 ASN A CA 9
ATOM 11741 C C . ASN A 1 43 ? 3.404 -16.936 2.399 1.00 0.00 43 ASN A C 9
ATOM 11742 O O . ASN A 1 43 ? 3.532 -17.316 1.235 1.00 0.00 43 ASN A O 9
ATOM 11753 N N . CYS A 1 44 ? 2.274 -16.482 2.920 1.00 0.00 44 CYS A N 9
ATOM 11754 C CA . CYS A 1 44 ? 1.063 -16.398 2.122 1.00 0.00 44 CYS A CA 9
ATOM 11755 C C . CYS A 1 44 ? 1.309 -15.414 0.977 1.00 0.00 44 CYS A C 9
ATOM 11756 O O . CYS A 1 44 ? 0.733 -15.554 -0.101 1.00 0.00 44 CYS A O 9
ATOM 11763 N N . LYS A 1 45 ? 2.164 -14.439 1.250 1.00 0.00 45 LYS A N 9
ATOM 11764 C CA . LYS A 1 45 ? 2.493 -13.432 0.256 1.00 0.00 45 LYS A CA 9
ATOM 11765 C C . LYS A 1 45 ? 3.139 -14.108 -0.955 1.00 0.00 45 LYS A C 9
ATOM 11766 O O . LYS A 1 45 ? 2.958 -13.665 -2.088 1.00 0.00 45 LYS A O 9
ATOM 11785 N N . LYS A 1 46 ? 3.878 -15.171 -0.675 1.00 0.00 46 LYS A N 9
ATOM 11786 C CA . LYS A 1 46 ? 4.552 -15.913 -1.727 1.00 0.00 46 LYS A CA 9
ATOM 11787 C C . LYS A 1 46 ? 3.681 -17.100 -2.145 1.00 0.00 46 LYS A C 9
ATOM 11788 O O . LYS A 1 46 ? 3.926 -17.720 -3.179 1.00 0.00 46 LYS A O 9
ATOM 11807 N N . ALA A 1 47 ? 2.683 -17.381 -1.320 1.00 0.00 47 ALA A N 9
ATOM 11808 C CA . ALA A 1 47 ? 1.775 -18.482 -1.592 1.00 0.00 47 ALA A CA 9
ATOM 11809 C C . ALA A 1 47 ? 1.047 -18.224 -2.913 1.00 0.00 47 ALA A C 9
ATOM 11810 O O . ALA A 1 47 ? 1.168 -19.005 -3.855 1.00 0.00 47 ALA A O 9
ATOM 11817 N N . ASP A 1 48 ? 0.308 -17.125 -2.939 1.00 0.00 48 ASP A N 9
ATOM 11818 C CA . ASP A 1 48 ? -0.439 -16.754 -4.129 1.00 0.00 48 ASP A CA 9
ATOM 11819 C C . ASP A 1 48 ? -1.050 -15.365 -3.930 1.00 0.00 48 ASP A C 9
ATOM 11820 O O . ASP A 1 48 ? -2.234 -15.160 -4.196 1.00 0.00 48 ASP A O 9
ATOM 11829 N N . CYS A 1 49 ? -0.216 -14.448 -3.463 1.00 0.00 49 CYS A N 9
ATOM 11830 C CA . CYS A 1 49 ? -0.660 -13.085 -3.225 1.00 0.00 49 CYS A CA 9
ATOM 11831 C C . CYS A 1 49 ? 0.419 -12.131 -3.740 1.00 0.00 49 CYS A C 9
ATOM 11832 O O . CYS A 1 49 ? 0.445 -10.959 -3.369 1.00 0.00 49 CYS A O 9
ATOM 11839 N N . GLU A 1 50 ? 1.284 -12.670 -4.587 1.00 0.00 50 GLU A N 9
ATOM 11840 C CA . GLU A 1 50 ? 2.363 -11.881 -5.157 1.00 0.00 50 GLU A CA 9
ATOM 11841 C C . GLU A 1 50 ? 1.797 -10.744 -6.010 1.00 0.00 50 GLU A C 9
ATOM 11842 O O . GLU A 1 50 ? 2.195 -9.590 -5.856 1.00 0.00 50 GLU A O 9
ATOM 11854 N N . PRO A 1 51 ? 0.852 -11.119 -6.913 1.00 0.00 51 PRO A N 9
ATOM 11855 C CA . PRO A 1 51 ? 0.226 -10.143 -7.790 1.00 0.00 51 PRO A CA 9
ATOM 11856 C C . PRO A 1 51 ? -0.791 -9.292 -7.027 1.00 0.00 51 PRO A C 9
ATOM 11857 O O . PRO A 1 51 ? -0.940 -8.102 -7.301 1.00 0.00 51 PRO A O 9
ATOM 11868 N N . GLN A 1 52 ? -1.464 -9.935 -6.084 1.00 0.00 52 GLN A N 9
ATOM 11869 C CA . GLN A 1 52 ? -2.463 -9.252 -5.280 1.00 0.00 52 GLN A CA 9
ATOM 11870 C C . GLN A 1 52 ? -1.804 -8.167 -4.425 1.00 0.00 52 GLN A C 9
ATOM 11871 O O . GLN A 1 52 ? -2.244 -7.018 -4.427 1.00 0.00 52 GLN A O 9
ATOM 11885 N N . ASP A 1 53 ? -0.760 -8.570 -3.715 1.00 0.00 53 ASP A N 9
ATOM 11886 C CA . ASP A 1 53 ? -0.037 -7.646 -2.858 1.00 0.00 53 ASP A CA 9
ATOM 11887 C C . ASP A 1 53 ? 0.461 -6.465 -3.694 1.00 0.00 53 ASP A C 9
ATOM 11888 O O . ASP A 1 53 ? 0.432 -5.322 -3.239 1.00 0.00 53 ASP A O 9
ATOM 11897 N N . LYS A 1 54 ? 0.905 -6.781 -4.901 1.00 0.00 54 LYS A N 9
ATOM 11898 C CA . LYS A 1 54 ? 1.408 -5.760 -5.804 1.00 0.00 54 LYS A CA 9
ATOM 11899 C C . LYS A 1 54 ? 0.298 -4.748 -6.092 1.00 0.00 54 LYS A C 9
ATOM 11900 O O . LYS A 1 54 ? 0.432 -3.567 -5.774 1.00 0.00 54 LYS A O 9
ATOM 11919 N N . VAL A 1 55 ? -0.774 -5.247 -6.690 1.00 0.00 55 VAL A N 9
ATOM 11920 C CA . VAL A 1 55 ? -1.907 -4.400 -7.024 1.00 0.00 55 VAL A CA 9
ATOM 11921 C C . VAL A 1 55 ? -2.167 -3.427 -5.874 1.00 0.00 55 VAL A C 9
ATOM 11922 O O . VAL A 1 55 ? -2.608 -2.300 -6.096 1.00 0.00 55 VAL A O 9
ATOM 11935 N N . CYS A 1 56 ? -1.884 -3.896 -4.667 1.00 0.00 56 CYS A N 9
ATOM 11936 C CA . CYS A 1 56 ? -2.082 -3.081 -3.481 1.00 0.00 56 CYS A CA 9
ATOM 11937 C C . CYS A 1 56 ? -0.915 -2.096 -3.375 1.00 0.00 56 CYS A C 9
ATOM 11938 O O . CYS A 1 56 ? -1.125 -0.888 -3.280 1.00 0.00 56 CYS A O 9
ATOM 11945 N N . ASP A 1 57 ? 0.288 -2.650 -3.393 1.00 0.00 57 ASP A N 9
ATOM 11946 C CA . ASP A 1 57 ? 1.488 -1.836 -3.300 1.00 0.00 57 ASP A CA 9
ATOM 11947 C C . ASP A 1 57 ? 1.327 -0.595 -4.181 1.00 0.00 57 ASP A C 9
ATOM 11948 O O . ASP A 1 57 ? 1.399 0.531 -3.693 1.00 0.00 57 ASP A O 9
ATOM 11957 N N . ALA A 1 58 ? 1.112 -0.845 -5.465 1.00 0.00 58 ALA A N 9
ATOM 11958 C CA . ALA A 1 58 ? 0.940 0.238 -6.419 1.00 0.00 58 ALA A CA 9
ATOM 11959 C C . ALA A 1 58 ? 0.087 1.339 -5.786 1.00 0.00 58 ALA A C 9
ATOM 11960 O O . ALA A 1 58 ? 0.538 2.474 -5.644 1.00 0.00 58 ALA A O 9
ATOM 11967 N N . CYS A 1 59 ? -1.132 0.964 -5.424 1.00 0.00 59 CYS A N 9
ATOM 11968 C CA . CYS A 1 59 ? -2.052 1.906 -4.810 1.00 0.00 59 CYS A CA 9
ATOM 11969 C C . CYS A 1 59 ? -1.291 2.696 -3.744 1.00 0.00 59 CYS A C 9
ATOM 11970 O O . CYS A 1 59 ? -1.239 3.924 -3.796 1.00 0.00 59 CYS A O 9
ATOM 11977 N N . ARG A 1 60 ? -0.720 1.960 -2.802 1.00 0.00 60 ARG A N 9
ATOM 11978 C CA . ARG A 1 60 ? 0.036 2.577 -1.725 1.00 0.00 60 ARG A CA 9
ATOM 11979 C C . ARG A 1 60 ? 1.142 3.468 -2.296 1.00 0.00 60 ARG A C 9
ATOM 11980 O O . ARG A 1 60 ? 1.405 4.549 -1.773 1.00 0.00 60 ARG A O 9
ATOM 12001 N N . MET A 1 61 ? 1.760 2.980 -3.362 1.00 0.00 61 MET A N 9
ATOM 12002 C CA . MET A 1 61 ? 2.831 3.717 -4.009 1.00 0.00 61 MET A CA 9
ATOM 12003 C C . MET A 1 61 ? 2.302 5.001 -4.652 1.00 0.00 61 MET A C 9
ATOM 12004 O O . MET A 1 61 ? 2.877 6.073 -4.469 1.00 0.00 61 MET A O 9
ATOM 12018 N N . LYS A 1 62 ? 1.214 4.849 -5.392 1.00 0.00 62 LYS A N 9
ATOM 12019 C CA . LYS A 1 62 ? 0.601 5.983 -6.063 1.00 0.00 62 LYS A CA 9
ATOM 12020 C C . LYS A 1 62 ? 0.057 6.957 -5.016 1.00 0.00 62 LYS A C 9
ATOM 12021 O O . LYS A 1 62 ? 0.414 8.134 -5.013 1.00 0.00 62 LYS A O 9
ATOM 12040 N N . CYS A 1 63 ? -0.799 6.430 -4.152 1.00 0.00 63 CYS A N 9
ATOM 12041 C CA . CYS A 1 63 ? -1.396 7.238 -3.103 1.00 0.00 63 CYS A CA 9
ATOM 12042 C C . CYS A 1 63 ? -0.305 8.129 -2.503 1.00 0.00 63 CYS A C 9
ATOM 12043 O O . CYS A 1 63 ? -0.417 9.353 -2.527 1.00 0.00 63 CYS A O 9
ATOM 12050 N N . HIS A 1 64 ? 0.724 7.478 -1.980 1.00 0.00 64 HIS A N 9
ATOM 12051 C CA . HIS A 1 64 ? 1.833 8.196 -1.375 1.00 0.00 64 HIS A CA 9
ATOM 12052 C C . HIS A 1 64 ? 2.156 9.438 -2.209 1.00 0.00 64 HIS A C 9
ATOM 12053 O O . HIS A 1 64 ? 2.189 10.550 -1.684 1.00 0.00 64 HIS A O 9
ATOM 12067 N N . LYS A 1 65 ? 2.387 9.206 -3.492 1.00 0.00 65 LYS A N 9
ATOM 12068 C CA . LYS A 1 65 ? 2.706 10.292 -4.403 1.00 0.00 65 LYS A CA 9
ATOM 12069 C C . LYS A 1 65 ? 1.495 11.219 -4.529 1.00 0.00 65 LYS A C 9
ATOM 12070 O O . LYS A 1 65 ? 1.637 12.440 -4.484 1.00 0.00 65 LYS A O 9
ATOM 12089 N N . ALA A 1 66 ? 0.333 10.603 -4.684 1.00 0.00 66 ALA A N 9
ATOM 12090 C CA . ALA A 1 66 ? -0.902 11.358 -4.817 1.00 0.00 66 ALA A CA 9
ATOM 12091 C C . ALA A 1 66 ? -1.029 12.330 -3.642 1.00 0.00 66 ALA A C 9
ATOM 12092 O O . ALA A 1 66 ? -1.102 13.542 -3.840 1.00 0.00 66 ALA A O 9
ATOM 12099 N N . CYS A 1 67 ? -1.052 11.762 -2.446 1.00 0.00 67 CYS A N 9
ATOM 12100 C CA . CYS A 1 67 ? -1.169 12.564 -1.239 1.00 0.00 67 CYS A CA 9
ATOM 12101 C C . CYS A 1 67 ? -0.142 13.695 -1.313 1.00 0.00 67 CYS A C 9
ATOM 12102 O O . CYS A 1 67 ? -0.469 14.853 -1.055 1.00 0.00 67 CYS A O 9
ATOM 12109 N N . ARG A 1 68 ? 1.079 13.321 -1.665 1.00 0.00 68 ARG A N 9
ATOM 12110 C CA . ARG A 1 68 ? 2.156 14.290 -1.776 1.00 0.00 68 ARG A CA 9
ATOM 12111 C C . ARG A 1 68 ? 1.779 15.392 -2.768 1.00 0.00 68 ARG A C 9
ATOM 12112 O O . ARG A 1 68 ? 1.975 16.575 -2.493 1.00 0.00 68 ARG A O 9
ATOM 12133 N N . ALA A 1 69 ? 1.245 14.965 -3.903 1.00 0.00 69 ALA A N 9
ATOM 12134 C CA . ALA A 1 69 ? 0.839 15.900 -4.938 1.00 0.00 69 ALA A CA 9
ATOM 12135 C C . ALA A 1 69 ? -0.532 16.481 -4.585 1.00 0.00 69 ALA A C 9
ATOM 12136 O O . ALA A 1 69 ? -1.101 17.251 -5.357 1.00 0.00 69 ALA A O 9
ATOM 12143 N N . ALA A 1 70 ? -1.023 16.089 -3.418 1.00 0.00 70 ALA A N 9
ATOM 12144 C CA . ALA A 1 70 ? -2.316 16.561 -2.954 1.00 0.00 70 ALA A CA 9
ATOM 12145 C C . ALA A 1 70 ? -2.113 17.766 -2.033 1.00 0.00 70 ALA A C 9
ATOM 12146 O O . ALA A 1 70 ? -2.654 18.842 -2.284 1.00 0.00 70 ALA A O 9
ATOM 12153 N N . ASN A 1 71 ? -1.333 17.546 -0.985 1.00 0.00 71 ASN A N 9
ATOM 12154 C CA . ASN A 1 71 ? -1.052 18.600 -0.026 1.00 0.00 71 ASN A CA 9
ATOM 12155 C C . ASN A 1 71 ? 0.348 19.160 -0.284 1.00 0.00 71 ASN A C 9
ATOM 12156 O O . ASN A 1 71 ? 0.499 20.334 -0.619 1.00 0.00 71 ASN A O 9
ATOM 12167 N N . CYS A 1 72 ? 1.337 18.293 -0.120 1.00 0.00 72 CYS A N 9
ATOM 12168 C CA . CYS A 1 72 ? 2.719 18.686 -0.331 1.00 0.00 72 CYS A CA 9
ATOM 12169 C C . CYS A 1 72 ? 2.933 18.901 -1.831 1.00 0.00 72 CYS A C 9
ATOM 12170 O O . CYS A 1 72 ? 3.726 18.198 -2.455 1.00 0.00 72 CYS A O 9
ATOM 12177 N N . ALA A 1 73 ? 2.213 19.876 -2.365 1.00 0.00 73 ALA A N 9
ATOM 12178 C CA . ALA A 1 73 ? 2.314 20.193 -3.780 1.00 0.00 73 ALA A CA 9
ATOM 12179 C C . ALA A 1 73 ? 3.557 21.052 -4.018 1.00 0.00 73 ALA A C 9
ATOM 12180 O O . ALA A 1 73 ? 4.282 20.846 -4.990 1.00 0.00 73 ALA A O 9
ATOM 12187 N N . SER A 1 74 ? 3.765 21.998 -3.114 1.00 0.00 74 SER A N 9
ATOM 12188 C CA . SER A 1 74 ? 4.908 22.890 -3.214 1.00 0.00 74 SER A CA 9
ATOM 12189 C C . SER A 1 74 ? 6.088 22.318 -2.425 1.00 0.00 74 SER A C 9
ATOM 12190 O O . SER A 1 74 ? 7.221 22.327 -2.904 1.00 0.00 74 SER A O 9
ATOM 12198 N N . GLU A 1 75 ? 5.782 21.834 -1.231 1.00 0.00 75 GLU A N 9
ATOM 12199 C CA . GLU A 1 75 ? 6.803 21.259 -0.372 1.00 0.00 75 GLU A CA 9
ATOM 12200 C C . GLU A 1 75 ? 7.646 20.249 -1.152 1.00 0.00 75 GLU A C 9
ATOM 12201 O O . GLU A 1 75 ? 8.822 20.052 -0.851 1.00 0.00 75 GLU A O 9
ATOM 12213 N N . CYS A 1 76 ? 7.012 19.635 -2.140 1.00 0.00 76 CYS A N 9
ATOM 12214 C CA . CYS A 1 76 ? 7.689 18.650 -2.966 1.00 0.00 76 CYS A CA 9
ATOM 12215 C C . CYS A 1 76 ? 7.754 19.186 -4.398 1.00 0.00 76 CYS A C 9
ATOM 12216 O O . CYS A 1 76 ? 6.764 19.143 -5.126 1.00 0.00 76 CYS A O 9
ATOM 12223 N N . PRO A 1 77 ? 8.960 19.693 -4.768 1.00 0.00 77 PRO A N 9
ATOM 12224 C CA . PRO A 1 77 ? 9.168 20.237 -6.099 1.00 0.00 77 PRO A CA 9
ATOM 12225 C C . PRO A 1 77 ? 9.280 19.118 -7.137 1.00 0.00 77 PRO A C 9
ATOM 12226 O O . PRO A 1 77 ? 9.146 17.942 -6.804 1.00 0.00 77 PRO A O 9
ATOM 12237 N N . LYS A 1 78 ? 9.525 19.525 -8.374 1.00 0.00 78 LYS A N 9
ATOM 12238 C CA . LYS A 1 78 ? 9.657 18.572 -9.463 1.00 0.00 78 LYS A CA 9
ATOM 12239 C C . LYS A 1 78 ? 11.046 17.932 -9.409 1.00 0.00 78 LYS A C 9
ATOM 12240 O O . LYS A 1 78 ? 11.168 16.717 -9.263 1.00 0.00 78 LYS A O 9
ATOM 12259 N N . HIS A 1 79 ? 12.058 18.778 -9.529 1.00 0.00 79 HIS A N 9
ATOM 12260 C CA . HIS A 1 79 ? 13.433 18.310 -9.496 1.00 0.00 79 HIS A CA 9
ATOM 12261 C C . HIS A 1 79 ? 13.597 17.279 -8.378 1.00 0.00 79 HIS A C 9
ATOM 12262 O O . HIS A 1 79 ? 13.761 16.089 -8.645 1.00 0.00 79 HIS A O 9
ATOM 12276 N N . GLU A 1 80 ? 13.547 17.772 -7.149 1.00 0.00 80 GLU A N 9
ATOM 12277 C CA . GLU A 1 80 ? 13.688 16.908 -5.990 1.00 0.00 80 GLU A CA 9
ATOM 12278 C C . GLU A 1 80 ? 12.443 16.034 -5.824 1.00 0.00 80 GLU A C 9
ATOM 12279 O O . GLU A 1 80 ? 11.528 16.089 -6.645 1.00 0.00 80 GLU A O 9
ATOM 12291 N N . HIS A 1 81 ? 12.448 15.248 -4.758 1.00 0.00 81 HIS A N 9
ATOM 12292 C CA . HIS A 1 81 ? 11.330 14.364 -4.474 1.00 0.00 81 HIS A CA 9
ATOM 12293 C C . HIS A 1 81 ? 11.235 14.124 -2.966 1.00 0.00 81 HIS A C 9
ATOM 12294 O O . HIS A 1 81 ? 10.156 14.228 -2.384 1.00 0.00 81 HIS A O 9
ATOM 12308 N N . LYS A 1 82 ? 12.379 13.809 -2.376 1.00 0.00 82 LYS A N 9
ATOM 12309 C CA . LYS A 1 82 ? 12.438 13.554 -0.947 1.00 0.00 82 LYS A CA 9
ATOM 12310 C C . LYS A 1 82 ? 13.210 14.684 -0.263 1.00 0.00 82 LYS A C 9
ATOM 12311 O O . LYS A 1 82 ? 14.345 14.492 0.170 1.00 0.00 82 LYS A O 9
ATOM 12330 N N . SER A 1 83 ? 12.564 15.838 -0.188 1.00 0.00 83 SER A N 9
ATOM 12331 C CA . SER A 1 83 ? 13.175 16.999 0.435 1.00 0.00 83 SER A CA 9
ATOM 12332 C C . SER A 1 83 ? 12.814 17.046 1.921 1.00 0.00 83 SER A C 9
ATOM 12333 O O . SER A 1 83 ? 11.810 16.471 2.338 1.00 0.00 83 SER A O 9
ATOM 12341 N N . ASP A 1 84 ? 13.652 17.737 2.680 1.00 0.00 84 ASP A N 9
ATOM 12342 C CA . ASP A 1 84 ? 13.434 17.866 4.110 1.00 0.00 84 ASP A CA 9
ATOM 12343 C C . ASP A 1 84 ? 12.044 18.455 4.359 1.00 0.00 84 ASP A C 9
ATOM 12344 O O . ASP A 1 84 ? 11.331 18.014 5.260 1.00 0.00 84 ASP A O 9
ATOM 12353 N N . THR A 1 85 ? 11.699 19.440 3.543 1.00 0.00 85 THR A N 9
ATOM 12354 C CA . THR A 1 85 ? 10.406 20.093 3.663 1.00 0.00 85 THR A CA 9
ATOM 12355 C C . THR A 1 85 ? 9.284 19.128 3.276 1.00 0.00 85 THR A C 9
ATOM 12356 O O . THR A 1 85 ? 8.229 19.112 3.909 1.00 0.00 85 THR A O 9
ATOM 12367 N N . CYS A 1 86 ? 9.549 18.348 2.238 1.00 0.00 86 CYS A N 9
ATOM 12368 C CA . CYS A 1 86 ? 8.574 17.382 1.760 1.00 0.00 86 CYS A CA 9
ATOM 12369 C C . CYS A 1 86 ? 8.399 16.305 2.832 1.00 0.00 86 CYS A C 9
ATOM 12370 O O . CYS A 1 86 ? 7.296 16.102 3.338 1.00 0.00 86 CYS A O 9
ATOM 12377 N N . ARG A 1 87 ? 9.502 15.643 3.146 1.00 0.00 87 ARG A N 9
ATOM 12378 C CA . ARG A 1 87 ? 9.484 14.591 4.148 1.00 0.00 87 ARG A CA 9
ATOM 12379 C C . ARG A 1 87 ? 8.656 15.026 5.359 1.00 0.00 87 ARG A C 9
ATOM 12380 O O . ARG A 1 87 ? 7.734 14.323 5.769 1.00 0.00 87 ARG A O 9
ATOM 12401 N N . ALA A 1 88 ? 9.016 16.182 5.897 1.00 0.00 88 ALA A N 9
ATOM 12402 C CA . ALA A 1 88 ? 8.317 16.719 7.053 1.00 0.00 88 ALA A CA 9
ATOM 12403 C C . ALA A 1 88 ? 6.837 16.900 6.709 1.00 0.00 88 ALA A C 9
ATOM 12404 O O . ALA A 1 88 ? 5.965 16.527 7.492 1.00 0.00 88 ALA A O 9
ATOM 12411 N N . CYS A 1 89 ? 6.600 17.474 5.539 1.00 0.00 89 CYS A N 9
ATOM 12412 C CA . CYS A 1 89 ? 5.241 17.709 5.082 1.00 0.00 89 CYS A CA 9
ATOM 12413 C C . CYS A 1 89 ? 4.489 16.377 5.104 1.00 0.00 89 CYS A C 9
ATOM 12414 O O . CYS A 1 89 ? 3.369 16.300 5.607 1.00 0.00 89 CYS A O 9
ATOM 12421 N N . MET A 1 90 ? 5.135 15.361 4.551 1.00 0.00 90 MET A N 9
ATOM 12422 C CA . MET A 1 90 ? 4.542 14.035 4.500 1.00 0.00 90 MET A CA 9
ATOM 12423 C C . MET A 1 90 ? 4.423 13.434 5.902 1.00 0.00 90 MET A C 9
ATOM 12424 O O . MET A 1 90 ? 3.455 12.737 6.202 1.00 0.00 90 MET A O 9
ATOM 12438 N N . LYS A 1 91 ? 5.421 13.725 6.723 1.00 0.00 91 LYS A N 9
ATOM 12439 C CA . LYS A 1 91 ? 5.441 13.221 8.086 1.00 0.00 91 LYS A CA 9
ATOM 12440 C C . LYS A 1 91 ? 4.456 14.026 8.936 1.00 0.00 91 LYS A C 9
ATOM 12441 O O . LYS A 1 91 ? 4.077 13.597 10.025 1.00 0.00 91 LYS A O 9
ATOM 12460 N N . THR A 1 92 ? 4.070 15.177 8.407 1.00 0.00 92 THR A N 9
ATOM 12461 C CA . THR A 1 92 ? 3.137 16.046 9.104 1.00 0.00 92 THR A CA 9
ATOM 12462 C C . THR A 1 92 ? 1.699 15.570 8.884 1.00 0.00 92 THR A C 9
ATOM 12463 O O . THR A 1 92 ? 0.987 15.272 9.841 1.00 0.00 92 THR A O 9
ATOM 12474 N N . ASN A 1 93 ? 1.316 15.513 7.617 1.00 0.00 93 ASN A N 9
ATOM 12475 C CA . ASN A 1 93 ? -0.023 15.079 7.258 1.00 0.00 93 ASN A CA 9
ATOM 12476 C C . ASN A 1 93 ? -0.012 14.533 5.829 1.00 0.00 93 ASN A C 9
ATOM 12477 O O . ASN A 1 93 ? -0.397 15.231 4.892 1.00 0.00 93 ASN A O 9
ATOM 12488 N N . CYS A 1 94 ? 0.432 13.291 5.707 1.00 0.00 94 CYS A N 9
ATOM 12489 C CA . CYS A 1 94 ? 0.498 12.644 4.408 1.00 0.00 94 CYS A CA 9
ATOM 12490 C C . CYS A 1 94 ? 1.203 11.297 4.577 1.00 0.00 94 CYS A C 9
ATOM 12491 O O . CYS A 1 94 ? 2.366 11.150 4.204 1.00 0.00 94 CYS A O 9
ATOM 12498 N N . LYS A 1 95 ? 0.470 10.348 5.140 1.00 0.00 95 LYS A N 9
ATOM 12499 C CA . LYS A 1 95 ? 1.010 9.018 5.363 1.00 0.00 95 LYS A CA 9
ATOM 12500 C C . LYS A 1 95 ? 1.343 8.374 4.015 1.00 0.00 95 LYS A C 9
ATOM 12501 O O . LYS A 1 95 ? 1.103 8.967 2.965 1.00 0.00 95 LYS A O 9
ATOM 12520 N N . ILE A 1 1 ? -16.736 13.191 5.962 1.00 0.00 1 ILE A N 10
ATOM 12521 C CA . ILE A 1 1 ? -15.424 13.564 5.461 1.00 0.00 1 ILE A CA 10
ATOM 12522 C C . ILE A 1 1 ? -15.561 14.101 4.035 1.00 0.00 1 ILE A C 10
ATOM 12523 O O . ILE A 1 1 ? -16.129 13.436 3.170 1.00 0.00 1 ILE A O 10
ATOM 12539 N N . SER A 1 2 ? -15.031 15.298 3.835 1.00 0.00 2 SER A N 10
ATOM 12540 C CA . SER A 1 2 ? -15.087 15.932 2.528 1.00 0.00 2 SER A CA 10
ATOM 12541 C C . SER A 1 2 ? -13.947 16.943 2.388 1.00 0.00 2 SER A C 10
ATOM 12542 O O . SER A 1 2 ? -13.886 17.922 3.129 1.00 0.00 2 SER A O 10
ATOM 12550 N N . GLU A 1 3 ? -13.072 16.670 1.431 1.00 0.00 3 GLU A N 10
ATOM 12551 C CA . GLU A 1 3 ? -11.937 17.544 1.184 1.00 0.00 3 GLU A CA 10
ATOM 12552 C C . GLU A 1 3 ? -11.352 18.041 2.507 1.00 0.00 3 GLU A C 10
ATOM 12553 O O . GLU A 1 3 ? -11.403 19.234 2.803 1.00 0.00 3 GLU A O 10
ATOM 12565 N N . PHE A 1 4 ? -10.811 17.102 3.269 1.00 0.00 4 PHE A N 10
ATOM 12566 C CA . PHE A 1 4 ? -10.217 17.430 4.553 1.00 0.00 4 PHE A CA 10
ATOM 12567 C C . PHE A 1 4 ? -9.609 16.189 5.210 1.00 0.00 4 PHE A C 10
ATOM 12568 O O . PHE A 1 4 ? -9.919 15.063 4.823 1.00 0.00 4 PHE A O 10
ATOM 12585 N N . ALA A 1 5 ? -8.755 16.436 6.192 1.00 0.00 5 ALA A N 10
ATOM 12586 C CA . ALA A 1 5 ? -8.101 15.353 6.906 1.00 0.00 5 ALA A CA 10
ATOM 12587 C C . ALA A 1 5 ? -7.042 14.719 6.002 1.00 0.00 5 ALA A C 10
ATOM 12588 O O . ALA A 1 5 ? -7.084 14.878 4.783 1.00 0.00 5 ALA A O 10
ATOM 12595 N N . PRO A 1 6 ? -6.092 13.994 6.652 1.00 0.00 6 PRO A N 10
ATOM 12596 C CA . PRO A 1 6 ? -5.023 13.335 5.920 1.00 0.00 6 PRO A CA 10
ATOM 12597 C C . PRO A 1 6 ? -5.539 12.084 5.205 1.00 0.00 6 PRO A C 10
ATOM 12598 O O . PRO A 1 6 ? -6.330 11.326 5.765 1.00 0.00 6 PRO A O 10
ATOM 12609 N N . VAL A 1 7 ? -5.069 11.906 3.979 1.00 0.00 7 VAL A N 10
ATOM 12610 C CA . VAL A 1 7 ? -5.472 10.760 3.182 1.00 0.00 7 VAL A CA 10
ATOM 12611 C C . VAL A 1 7 ? -4.956 9.479 3.841 1.00 0.00 7 VAL A C 10
ATOM 12612 O O . VAL A 1 7 ? -3.750 9.302 4.002 1.00 0.00 7 VAL A O 10
ATOM 12625 N N . ASP A 1 8 ? -5.896 8.619 4.204 1.00 0.00 8 ASP A N 10
ATOM 12626 C CA . ASP A 1 8 ? -5.551 7.359 4.841 1.00 0.00 8 ASP A CA 10
ATOM 12627 C C . ASP A 1 8 ? -4.758 6.495 3.859 1.00 0.00 8 ASP A C 10
ATOM 12628 O O . ASP A 1 8 ? -3.780 5.855 4.240 1.00 0.00 8 ASP A O 10
ATOM 12637 N N . CYS A 1 9 ? -5.210 6.505 2.613 1.00 0.00 9 CYS A N 10
ATOM 12638 C CA . CYS A 1 9 ? -4.555 5.731 1.573 1.00 0.00 9 CYS A CA 10
ATOM 12639 C C . CYS A 1 9 ? -4.734 4.246 1.895 1.00 0.00 9 CYS A C 10
ATOM 12640 O O . CYS A 1 9 ? -5.526 3.559 1.251 1.00 0.00 9 CYS A O 10
ATOM 12647 N N . LYS A 1 10 ? -3.986 3.794 2.891 1.00 0.00 10 LYS A N 10
ATOM 12648 C CA . LYS A 1 10 ? -4.053 2.403 3.306 1.00 0.00 10 LYS A CA 10
ATOM 12649 C C . LYS A 1 10 ? -5.507 1.928 3.251 1.00 0.00 10 LYS A C 10
ATOM 12650 O O . LYS A 1 10 ? -5.824 0.968 2.551 1.00 0.00 10 LYS A O 10
ATOM 12669 N N . GLY A 1 11 ? -6.351 2.623 3.998 1.00 0.00 11 GLY A N 10
ATOM 12670 C CA . GLY A 1 11 ? -7.764 2.284 4.043 1.00 0.00 11 GLY A CA 10
ATOM 12671 C C . GLY A 1 11 ? -8.432 2.538 2.691 1.00 0.00 11 GLY A C 10
ATOM 12672 O O . GLY A 1 11 ? -9.124 1.668 2.163 1.00 0.00 11 GLY A O 10
ATOM 12676 N N . GLN A 1 12 ? -8.201 3.733 2.168 1.00 0.00 12 GLN A N 10
ATOM 12677 C CA . GLN A 1 12 ? -8.772 4.113 0.886 1.00 0.00 12 GLN A CA 10
ATOM 12678 C C . GLN A 1 12 ? -8.428 3.069 -0.178 1.00 0.00 12 GLN A C 10
ATOM 12679 O O . GLN A 1 12 ? -9.117 2.959 -1.191 1.00 0.00 12 GLN A O 10
ATOM 12693 N N . CYS A 1 13 ? -7.362 2.329 0.088 1.00 0.00 13 CYS A N 10
ATOM 12694 C CA . CYS A 1 13 ? -6.917 1.298 -0.834 1.00 0.00 13 CYS A CA 10
ATOM 12695 C C . CYS A 1 13 ? -7.596 -0.018 -0.447 1.00 0.00 13 CYS A C 10
ATOM 12696 O O . CYS A 1 13 ? -6.924 -0.989 -0.103 1.00 0.00 13 CYS A O 10
ATOM 12703 N N . THR A 1 14 ? -8.919 -0.007 -0.517 1.00 0.00 14 THR A N 10
ATOM 12704 C CA . THR A 1 14 ? -9.696 -1.187 -0.179 1.00 0.00 14 THR A CA 10
ATOM 12705 C C . THR A 1 14 ? -10.002 -2.003 -1.436 1.00 0.00 14 THR A C 10
ATOM 12706 O O . THR A 1 14 ? -9.991 -3.232 -1.401 1.00 0.00 14 THR A O 10
ATOM 12717 N N . THR A 1 15 ? -10.268 -1.285 -2.518 1.00 0.00 15 THR A N 10
ATOM 12718 C CA . THR A 1 15 ? -10.577 -1.927 -3.784 1.00 0.00 15 THR A CA 10
ATOM 12719 C C . THR A 1 15 ? -9.344 -2.652 -4.329 1.00 0.00 15 THR A C 10
ATOM 12720 O O . THR A 1 15 ? -9.436 -3.799 -4.764 1.00 0.00 15 THR A O 10
ATOM 12731 N N . PRO A 1 16 ? -8.190 -1.934 -4.287 1.00 0.00 16 PRO A N 10
ATOM 12732 C CA . PRO A 1 16 ? -6.941 -2.496 -4.771 1.00 0.00 16 PRO A CA 10
ATOM 12733 C C . PRO A 1 16 ? -6.381 -3.520 -3.782 1.00 0.00 16 PRO A C 10
ATOM 12734 O O . PRO A 1 16 ? -5.588 -4.383 -4.158 1.00 0.00 16 PRO A O 10
ATOM 12745 N N . CYS A 1 17 ? -6.815 -3.392 -2.537 1.00 0.00 17 CYS A N 10
ATOM 12746 C CA . CYS A 1 17 ? -6.367 -4.296 -1.491 1.00 0.00 17 CYS A CA 10
ATOM 12747 C C . CYS A 1 17 ? -7.572 -5.106 -1.008 1.00 0.00 17 CYS A C 10
ATOM 12748 O O . CYS A 1 17 ? -7.633 -5.499 0.156 1.00 0.00 17 CYS A O 10
ATOM 12755 N N . GLU A 1 18 ? -8.500 -5.332 -1.926 1.00 0.00 18 GLU A N 10
ATOM 12756 C CA . GLU A 1 18 ? -9.699 -6.088 -1.608 1.00 0.00 18 GLU A CA 10
ATOM 12757 C C . GLU A 1 18 ? -9.388 -7.586 -1.571 1.00 0.00 18 GLU A C 10
ATOM 12758 O O . GLU A 1 18 ? -9.715 -8.267 -0.601 1.00 0.00 18 GLU A O 10
ATOM 12770 N N . PRO A 1 19 ? -8.742 -8.067 -2.667 1.00 0.00 19 PRO A N 10
ATOM 12771 C CA . PRO A 1 19 ? -8.383 -9.471 -2.768 1.00 0.00 19 PRO A CA 10
ATOM 12772 C C . PRO A 1 19 ? -7.183 -9.795 -1.876 1.00 0.00 19 PRO A C 10
ATOM 12773 O O . PRO A 1 19 ? -7.112 -10.876 -1.293 1.00 0.00 19 PRO A O 10
ATOM 12784 N N . LEU A 1 20 ? -6.268 -8.840 -1.798 1.00 0.00 20 LEU A N 10
ATOM 12785 C CA . LEU A 1 20 ? -5.075 -9.010 -0.987 1.00 0.00 20 LEU A CA 10
ATOM 12786 C C . LEU A 1 20 ? -5.483 -9.288 0.461 1.00 0.00 20 LEU A C 10
ATOM 12787 O O . LEU A 1 20 ? -5.144 -10.333 1.016 1.00 0.00 20 LEU A O 10
ATOM 12803 N N . THR A 1 21 ? -6.205 -8.336 1.033 1.00 0.00 21 THR A N 10
ATOM 12804 C CA . THR A 1 21 ? -6.663 -8.465 2.405 1.00 0.00 21 THR A CA 10
ATOM 12805 C C . THR A 1 21 ? -7.269 -9.851 2.637 1.00 0.00 21 THR A C 10
ATOM 12806 O O . THR A 1 21 ? -6.766 -10.624 3.451 1.00 0.00 21 THR A O 10
ATOM 12817 N N . ALA A 1 22 ? -8.340 -10.123 1.907 1.00 0.00 22 ALA A N 10
ATOM 12818 C CA . ALA A 1 22 ? -9.020 -11.401 2.023 1.00 0.00 22 ALA A CA 10
ATOM 12819 C C . ALA A 1 22 ? -7.995 -12.531 1.911 1.00 0.00 22 ALA A C 10
ATOM 12820 O O . ALA A 1 22 ? -8.212 -13.626 2.428 1.00 0.00 22 ALA A O 10
ATOM 12827 N N . CYS A 1 23 ? -6.898 -12.227 1.231 1.00 0.00 23 CYS A N 10
ATOM 12828 C CA . CYS A 1 23 ? -5.839 -13.203 1.045 1.00 0.00 23 CYS A CA 10
ATOM 12829 C C . CYS A 1 23 ? -5.125 -13.400 2.384 1.00 0.00 23 CYS A C 10
ATOM 12830 O O . CYS A 1 23 ? -4.944 -14.530 2.835 1.00 0.00 23 CYS A O 10
ATOM 12837 N N . LYS A 1 24 ? -4.740 -12.283 2.983 1.00 0.00 24 LYS A N 10
ATOM 12838 C CA . LYS A 1 24 ? -4.051 -12.318 4.261 1.00 0.00 24 LYS A CA 10
ATOM 12839 C C . LYS A 1 24 ? -4.890 -13.110 5.266 1.00 0.00 24 LYS A C 10
ATOM 12840 O O . LYS A 1 24 ? -4.380 -14.009 5.934 1.00 0.00 24 LYS A O 10
ATOM 12859 N N . GLU A 1 25 ? -6.162 -12.748 5.343 1.00 0.00 25 GLU A N 10
ATOM 12860 C CA . GLU A 1 25 ? -7.076 -13.414 6.255 1.00 0.00 25 GLU A CA 10
ATOM 12861 C C . GLU A 1 25 ? -7.032 -14.928 6.039 1.00 0.00 25 GLU A C 10
ATOM 12862 O O . GLU A 1 25 ? -6.553 -15.668 6.897 1.00 0.00 25 GLU A O 10
ATOM 12874 N N . LYS A 1 26 ? -7.540 -15.345 4.888 1.00 0.00 26 LYS A N 10
ATOM 12875 C CA . LYS A 1 26 ? -7.564 -16.757 4.548 1.00 0.00 26 LYS A CA 10
ATOM 12876 C C . LYS A 1 26 ? -6.256 -17.409 5.001 1.00 0.00 26 LYS A C 10
ATOM 12877 O O . LYS A 1 26 ? -6.257 -18.541 5.484 1.00 0.00 26 LYS A O 10
ATOM 12896 N N . CYS A 1 27 ? -5.172 -16.667 4.829 1.00 0.00 27 CYS A N 10
ATOM 12897 C CA . CYS A 1 27 ? -3.860 -17.159 5.214 1.00 0.00 27 CYS A CA 10
ATOM 12898 C C . CYS A 1 27 ? -3.802 -17.228 6.742 1.00 0.00 27 CYS A C 10
ATOM 12899 O O . CYS A 1 27 ? -3.565 -18.293 7.310 1.00 0.00 27 CYS A O 10
ATOM 12906 N N . ALA A 1 28 ? -4.023 -16.078 7.363 1.00 0.00 28 ALA A N 10
ATOM 12907 C CA . ALA A 1 28 ? -3.998 -15.995 8.813 1.00 0.00 28 ALA A CA 10
ATOM 12908 C C . ALA A 1 28 ? -4.675 -17.234 9.402 1.00 0.00 28 ALA A C 10
ATOM 12909 O O . ALA A 1 28 ? -4.177 -17.820 10.363 1.00 0.00 28 ALA A O 10
ATOM 12916 N N . GLU A 1 29 ? -5.799 -17.597 8.802 1.00 0.00 29 GLU A N 10
ATOM 12917 C CA . GLU A 1 29 ? -6.549 -18.756 9.256 1.00 0.00 29 GLU A CA 10
ATOM 12918 C C . GLU A 1 29 ? -5.726 -20.031 9.058 1.00 0.00 29 GLU A C 10
ATOM 12919 O O . GLU A 1 29 ? -5.514 -20.790 10.002 1.00 0.00 29 GLU A O 10
ATOM 12931 N N . SER A 1 30 ? -5.285 -20.227 7.824 1.00 0.00 30 SER A N 10
ATOM 12932 C CA . SER A 1 30 ? -4.491 -21.397 7.490 1.00 0.00 30 SER A CA 10
ATOM 12933 C C . SER A 1 30 ? -3.205 -21.411 8.320 1.00 0.00 30 SER A C 10
ATOM 12934 O O . SER A 1 30 ? -2.658 -22.475 8.605 1.00 0.00 30 SER A O 10
ATOM 12942 N N . CYS A 1 31 ? -2.761 -20.217 8.684 1.00 0.00 31 CYS A N 10
ATOM 12943 C CA . CYS A 1 31 ? -1.550 -20.078 9.475 1.00 0.00 31 CYS A CA 10
ATOM 12944 C C . CYS A 1 31 ? -1.951 -19.718 10.907 1.00 0.00 31 CYS A C 10
ATOM 12945 O O . CYS A 1 31 ? -1.464 -18.734 11.462 1.00 0.00 31 CYS A O 10
ATOM 12952 N N . GLU A 1 32 ? -2.833 -20.534 11.463 1.00 0.00 32 GLU A N 10
ATOM 12953 C CA . GLU A 1 32 ? -3.304 -20.314 12.820 1.00 0.00 32 GLU A CA 10
ATOM 12954 C C . GLU A 1 32 ? -2.368 -20.990 13.824 1.00 0.00 32 GLU A C 10
ATOM 12955 O O . GLU A 1 32 ? -1.724 -20.317 14.628 1.00 0.00 32 GLU A O 10
ATOM 12967 N N . THR A 1 33 ? -2.320 -22.311 13.743 1.00 0.00 33 THR A N 10
ATOM 12968 C CA . THR A 1 33 ? -1.473 -23.085 14.635 1.00 0.00 33 THR A CA 10
ATOM 12969 C C . THR A 1 33 ? 0.002 -22.787 14.360 1.00 0.00 33 THR A C 10
ATOM 12970 O O . THR A 1 33 ? 0.844 -22.931 15.245 1.00 0.00 33 THR A O 10
ATOM 12981 N N . SER A 1 34 ? 0.271 -22.378 13.129 1.00 0.00 34 SER A N 10
ATOM 12982 C CA . SER A 1 34 ? 1.630 -22.058 12.726 1.00 0.00 34 SER A CA 10
ATOM 12983 C C . SER A 1 34 ? 2.295 -21.175 13.784 1.00 0.00 34 SER A C 10
ATOM 12984 O O . SER A 1 34 ? 1.796 -20.096 14.099 1.00 0.00 34 SER A O 10
ATOM 12992 N N . ALA A 1 35 ? 3.412 -21.665 14.301 1.00 0.00 35 ALA A N 10
ATOM 12993 C CA . ALA A 1 35 ? 4.150 -20.934 15.316 1.00 0.00 35 ALA A CA 10
ATOM 12994 C C . ALA A 1 35 ? 4.508 -19.546 14.780 1.00 0.00 35 ALA A C 10
ATOM 12995 O O . ALA A 1 35 ? 3.988 -18.539 15.258 1.00 0.00 35 ALA A O 10
ATOM 13002 N N . ASP A 1 36 ? 5.394 -19.538 13.795 1.00 0.00 36 ASP A N 10
ATOM 13003 C CA . ASP A 1 36 ? 5.827 -18.291 13.189 1.00 0.00 36 ASP A CA 10
ATOM 13004 C C . ASP A 1 36 ? 4.695 -17.726 12.329 1.00 0.00 36 ASP A C 10
ATOM 13005 O O . ASP A 1 36 ? 4.821 -17.640 11.108 1.00 0.00 36 ASP A O 10
ATOM 13014 N N . LYS A 1 37 ? 3.614 -17.356 13.000 1.00 0.00 37 LYS A N 10
ATOM 13015 C CA . LYS A 1 37 ? 2.460 -16.802 12.312 1.00 0.00 37 LYS A CA 10
ATOM 13016 C C . LYS A 1 37 ? 2.932 -15.787 11.269 1.00 0.00 37 LYS A C 10
ATOM 13017 O O . LYS A 1 37 ? 2.734 -15.986 10.071 1.00 0.00 37 LYS A O 10
ATOM 13036 N N . LYS A 1 38 ? 3.546 -14.722 11.761 1.00 0.00 38 LYS A N 10
ATOM 13037 C CA . LYS A 1 38 ? 4.048 -13.676 10.886 1.00 0.00 38 LYS A CA 10
ATOM 13038 C C . LYS A 1 38 ? 4.701 -14.314 9.658 1.00 0.00 38 LYS A C 10
ATOM 13039 O O . LYS A 1 38 ? 4.179 -14.211 8.550 1.00 0.00 38 LYS A O 10
ATOM 13058 N N . THR A 1 39 ? 5.834 -14.958 9.898 1.00 0.00 39 THR A N 10
ATOM 13059 C CA . THR A 1 39 ? 6.563 -15.613 8.825 1.00 0.00 39 THR A CA 10
ATOM 13060 C C . THR A 1 39 ? 5.600 -16.371 7.910 1.00 0.00 39 THR A C 10
ATOM 13061 O O . THR A 1 39 ? 5.575 -16.140 6.702 1.00 0.00 39 THR A O 10
ATOM 13072 N N . CYS A 1 40 ? 4.830 -17.260 8.520 1.00 0.00 40 CYS A N 10
ATOM 13073 C CA . CYS A 1 40 ? 3.868 -18.053 7.775 1.00 0.00 40 CYS A CA 10
ATOM 13074 C C . CYS A 1 40 ? 3.043 -17.109 6.899 1.00 0.00 40 CYS A C 10
ATOM 13075 O O . CYS A 1 40 ? 3.085 -17.199 5.673 1.00 0.00 40 CYS A O 10
ATOM 13082 N N . ARG A 1 41 ? 2.312 -16.225 7.561 1.00 0.00 41 ARG A N 10
ATOM 13083 C CA . ARG A 1 41 ? 1.479 -15.265 6.858 1.00 0.00 41 ARG A CA 10
ATOM 13084 C C . ARG A 1 41 ? 2.291 -14.548 5.777 1.00 0.00 41 ARG A C 10
ATOM 13085 O O . ARG A 1 41 ? 1.798 -14.319 4.674 1.00 0.00 41 ARG A O 10
ATOM 13106 N N . ARG A 1 42 ? 3.523 -14.213 6.132 1.00 0.00 42 ARG A N 10
ATOM 13107 C CA . ARG A 1 42 ? 4.409 -13.528 5.207 1.00 0.00 42 ARG A CA 10
ATOM 13108 C C . ARG A 1 42 ? 4.609 -14.367 3.943 1.00 0.00 42 ARG A C 10
ATOM 13109 O O . ARG A 1 42 ? 4.345 -13.900 2.836 1.00 0.00 42 ARG A O 10
ATOM 13130 N N . ASN A 1 43 ? 5.073 -15.590 4.151 1.00 0.00 43 ASN A N 10
ATOM 13131 C CA . ASN A 1 43 ? 5.312 -16.498 3.042 1.00 0.00 43 ASN A CA 10
ATOM 13132 C C . ASN A 1 43 ? 3.971 -16.919 2.436 1.00 0.00 43 ASN A C 10
ATOM 13133 O O . ASN A 1 43 ? 3.918 -17.375 1.295 1.00 0.00 43 ASN A O 10
ATOM 13144 N N . CYS A 1 44 ? 2.922 -16.751 3.227 1.00 0.00 44 CYS A N 10
ATOM 13145 C CA . CYS A 1 44 ? 1.585 -17.108 2.783 1.00 0.00 44 CYS A CA 10
ATOM 13146 C C . CYS A 1 44 ? 1.062 -15.986 1.883 1.00 0.00 44 CYS A C 10
ATOM 13147 O O . CYS A 1 44 ? 0.187 -16.212 1.049 1.00 0.00 44 CYS A O 10
ATOM 13154 N N . LYS A 1 45 ? 1.621 -14.802 2.083 1.00 0.00 45 LYS A N 10
ATOM 13155 C CA . LYS A 1 45 ? 1.223 -13.644 1.300 1.00 0.00 45 LYS A CA 10
ATOM 13156 C C . LYS A 1 45 ? 1.883 -13.714 -0.078 1.00 0.00 45 LYS A C 10
ATOM 13157 O O . LYS A 1 45 ? 1.200 -13.684 -1.100 1.00 0.00 45 LYS A O 10
ATOM 13176 N N . LYS A 1 46 ? 3.205 -13.806 -0.061 1.00 0.00 46 LYS A N 10
ATOM 13177 C CA . LYS A 1 46 ? 3.966 -13.880 -1.297 1.00 0.00 46 LYS A CA 10
ATOM 13178 C C . LYS A 1 46 ? 3.751 -15.251 -1.942 1.00 0.00 46 LYS A C 10
ATOM 13179 O O . LYS A 1 46 ? 4.204 -15.493 -3.059 1.00 0.00 46 LYS A O 10
ATOM 13198 N N . ALA A 1 47 ? 3.060 -16.112 -1.209 1.00 0.00 47 ALA A N 10
ATOM 13199 C CA . ALA A 1 47 ? 2.779 -17.452 -1.696 1.00 0.00 47 ALA A CA 10
ATOM 13200 C C . ALA A 1 47 ? 1.762 -17.373 -2.836 1.00 0.00 47 ALA A C 10
ATOM 13201 O O . ALA A 1 47 ? 2.061 -17.755 -3.967 1.00 0.00 47 ALA A O 10
ATOM 13208 N N . ASP A 1 48 ? 0.581 -16.876 -2.499 1.00 0.00 48 ASP A N 10
ATOM 13209 C CA . ASP A 1 48 ? -0.482 -16.743 -3.481 1.00 0.00 48 ASP A CA 10
ATOM 13210 C C . ASP A 1 48 ? -0.863 -15.267 -3.616 1.00 0.00 48 ASP A C 10
ATOM 13211 O O . ASP A 1 48 ? -1.290 -14.828 -4.683 1.00 0.00 48 ASP A O 10
ATOM 13220 N N . CYS A 1 49 ? -0.695 -14.543 -2.520 1.00 0.00 49 CYS A N 10
ATOM 13221 C CA . CYS A 1 49 ? -1.015 -13.126 -2.503 1.00 0.00 49 CYS A CA 10
ATOM 13222 C C . CYS A 1 49 ? 0.176 -12.356 -3.078 1.00 0.00 49 CYS A C 10
ATOM 13223 O O . CYS A 1 49 ? 0.663 -11.409 -2.463 1.00 0.00 49 CYS A O 10
ATOM 13230 N N . GLU A 1 50 ? 0.610 -12.793 -4.251 1.00 0.00 50 GLU A N 10
ATOM 13231 C CA . GLU A 1 50 ? 1.735 -12.157 -4.916 1.00 0.00 50 GLU A CA 10
ATOM 13232 C C . GLU A 1 50 ? 1.254 -10.970 -5.754 1.00 0.00 50 GLU A C 10
ATOM 13233 O O . GLU A 1 50 ? 1.734 -9.850 -5.582 1.00 0.00 50 GLU A O 10
ATOM 13245 N N . PRO A 1 51 ? 0.289 -11.263 -6.666 1.00 0.00 51 PRO A N 10
ATOM 13246 C CA . PRO A 1 51 ? -0.262 -10.233 -7.530 1.00 0.00 51 PRO A CA 10
ATOM 13247 C C . PRO A 1 51 ? -1.218 -9.323 -6.758 1.00 0.00 51 PRO A C 10
ATOM 13248 O O . PRO A 1 51 ? -1.236 -8.112 -6.971 1.00 0.00 51 PRO A O 10
ATOM 13259 N N . GLN A 1 52 ? -1.991 -9.941 -5.877 1.00 0.00 52 GLN A N 10
ATOM 13260 C CA . GLN A 1 52 ? -2.948 -9.202 -5.072 1.00 0.00 52 GLN A CA 10
ATOM 13261 C C . GLN A 1 52 ? -2.231 -8.138 -4.238 1.00 0.00 52 GLN A C 10
ATOM 13262 O O . GLN A 1 52 ? -2.687 -6.999 -4.153 1.00 0.00 52 GLN A O 10
ATOM 13276 N N . ASP A 1 53 ? -1.120 -8.548 -3.643 1.00 0.00 53 ASP A N 10
ATOM 13277 C CA . ASP A 1 53 ? -0.336 -7.645 -2.819 1.00 0.00 53 ASP A CA 10
ATOM 13278 C C . ASP A 1 53 ? 0.186 -6.496 -3.684 1.00 0.00 53 ASP A C 10
ATOM 13279 O O . ASP A 1 53 ? 0.202 -5.345 -3.250 1.00 0.00 53 ASP A O 10
ATOM 13288 N N . LYS A 1 54 ? 0.601 -6.848 -4.892 1.00 0.00 54 LYS A N 10
ATOM 13289 C CA . LYS A 1 54 ? 1.122 -5.860 -5.822 1.00 0.00 54 LYS A CA 10
ATOM 13290 C C . LYS A 1 54 ? 0.036 -4.825 -6.121 1.00 0.00 54 LYS A C 10
ATOM 13291 O O . LYS A 1 54 ? 0.217 -3.637 -5.859 1.00 0.00 54 LYS A O 10
ATOM 13310 N N . VAL A 1 55 ? -1.069 -5.313 -6.666 1.00 0.00 55 VAL A N 10
ATOM 13311 C CA . VAL A 1 55 ? -2.184 -4.445 -7.004 1.00 0.00 55 VAL A CA 10
ATOM 13312 C C . VAL A 1 55 ? -2.415 -3.452 -5.863 1.00 0.00 55 VAL A C 10
ATOM 13313 O O . VAL A 1 55 ? -2.824 -2.316 -6.098 1.00 0.00 55 VAL A O 10
ATOM 13326 N N . CYS A 1 56 ? -2.143 -3.916 -4.653 1.00 0.00 56 CYS A N 10
ATOM 13327 C CA . CYS A 1 56 ? -2.316 -3.083 -3.475 1.00 0.00 56 CYS A CA 10
ATOM 13328 C C . CYS A 1 56 ? -1.123 -2.130 -3.381 1.00 0.00 56 CYS A C 10
ATOM 13329 O O . CYS A 1 56 ? -1.297 -0.913 -3.343 1.00 0.00 56 CYS A O 10
ATOM 13336 N N . ASP A 1 57 ? 0.063 -2.720 -3.346 1.00 0.00 57 ASP A N 10
ATOM 13337 C CA . ASP A 1 57 ? 1.285 -1.939 -3.257 1.00 0.00 57 ASP A CA 10
ATOM 13338 C C . ASP A 1 57 ? 1.160 -0.701 -4.147 1.00 0.00 57 ASP A C 10
ATOM 13339 O O . ASP A 1 57 ? 1.289 0.426 -3.671 1.00 0.00 57 ASP A O 10
ATOM 13348 N N . ALA A 1 58 ? 0.911 -0.952 -5.424 1.00 0.00 58 ALA A N 10
ATOM 13349 C CA . ALA A 1 58 ? 0.767 0.128 -6.385 1.00 0.00 58 ALA A CA 10
ATOM 13350 C C . ALA A 1 58 ? -0.085 1.241 -5.771 1.00 0.00 58 ALA A C 10
ATOM 13351 O O . ALA A 1 58 ? 0.343 2.392 -5.709 1.00 0.00 58 ALA A O 10
ATOM 13358 N N . CYS A 1 59 ? -1.275 0.858 -5.332 1.00 0.00 59 CYS A N 10
ATOM 13359 C CA . CYS A 1 59 ? -2.191 1.809 -4.725 1.00 0.00 59 CYS A CA 10
ATOM 13360 C C . CYS A 1 59 ? -1.431 2.588 -3.650 1.00 0.00 59 CYS A C 10
ATOM 13361 O O . CYS A 1 59 ? -1.343 3.813 -3.711 1.00 0.00 59 CYS A O 10
ATOM 13368 N N . ARG A 1 60 ? -0.901 1.844 -2.689 1.00 0.00 60 ARG A N 10
ATOM 13369 C CA . ARG A 1 60 ? -0.152 2.450 -1.602 1.00 0.00 60 ARG A CA 10
ATOM 13370 C C . ARG A 1 60 ? 0.974 3.326 -2.156 1.00 0.00 60 ARG A C 10
ATOM 13371 O O . ARG A 1 60 ? 1.285 4.373 -1.591 1.00 0.00 60 ARG A O 10
ATOM 13392 N N . MET A 1 61 ? 1.553 2.865 -3.255 1.00 0.00 61 MET A N 10
ATOM 13393 C CA . MET A 1 61 ? 2.637 3.594 -3.891 1.00 0.00 61 MET A CA 10
ATOM 13394 C C . MET A 1 61 ? 2.127 4.887 -4.530 1.00 0.00 61 MET A C 10
ATOM 13395 O O . MET A 1 61 ? 2.621 5.972 -4.223 1.00 0.00 61 MET A O 10
ATOM 13409 N N . LYS A 1 62 ? 1.146 4.730 -5.407 1.00 0.00 62 LYS A N 10
ATOM 13410 C CA . LYS A 1 62 ? 0.564 5.872 -6.091 1.00 0.00 62 LYS A CA 10
ATOM 13411 C C . LYS A 1 62 ? -0.030 6.832 -5.058 1.00 0.00 62 LYS A C 10
ATOM 13412 O O . LYS A 1 62 ? 0.325 8.009 -5.024 1.00 0.00 62 LYS A O 10
ATOM 13431 N N . CYS A 1 63 ? -0.924 6.293 -4.243 1.00 0.00 63 CYS A N 10
ATOM 13432 C CA . CYS A 1 63 ? -1.571 7.087 -3.212 1.00 0.00 63 CYS A CA 10
ATOM 13433 C C . CYS A 1 63 ? -0.491 7.857 -2.450 1.00 0.00 63 CYS A C 10
ATOM 13434 O O . CYS A 1 63 ? -0.662 9.037 -2.146 1.00 0.00 63 CYS A O 10
ATOM 13441 N N . HIS A 1 64 ? 0.598 7.159 -2.163 1.00 0.00 64 HIS A N 10
ATOM 13442 C CA . HIS A 1 64 ? 1.706 7.762 -1.442 1.00 0.00 64 HIS A CA 10
ATOM 13443 C C . HIS A 1 64 ? 2.198 8.998 -2.198 1.00 0.00 64 HIS A C 10
ATOM 13444 O O . HIS A 1 64 ? 2.241 10.094 -1.642 1.00 0.00 64 HIS A O 10
ATOM 13458 N N . LYS A 1 65 ? 2.555 8.779 -3.455 1.00 0.00 65 LYS A N 10
ATOM 13459 C CA . LYS A 1 65 ? 3.042 9.862 -4.294 1.00 0.00 65 LYS A CA 10
ATOM 13460 C C . LYS A 1 65 ? 1.920 10.878 -4.510 1.00 0.00 65 LYS A C 10
ATOM 13461 O O . LYS A 1 65 ? 2.182 12.051 -4.775 1.00 0.00 65 LYS A O 10
ATOM 13480 N N . ALA A 1 66 ? 0.693 10.393 -4.388 1.00 0.00 66 ALA A N 10
ATOM 13481 C CA . ALA A 1 66 ? -0.470 11.244 -4.567 1.00 0.00 66 ALA A CA 10
ATOM 13482 C C . ALA A 1 66 ? -0.627 12.150 -3.344 1.00 0.00 66 ALA A C 10
ATOM 13483 O O . ALA A 1 66 ? -0.654 13.373 -3.472 1.00 0.00 66 ALA A O 10
ATOM 13490 N N . CYS A 1 67 ? -0.725 11.515 -2.185 1.00 0.00 67 CYS A N 10
ATOM 13491 C CA . CYS A 1 67 ? -0.877 12.248 -0.940 1.00 0.00 67 CYS A CA 10
ATOM 13492 C C . CYS A 1 67 ? 0.365 13.118 -0.739 1.00 0.00 67 CYS A C 10
ATOM 13493 O O . CYS A 1 67 ? 0.349 14.056 0.057 1.00 0.00 67 CYS A O 10
ATOM 13500 N N . ARG A 1 68 ? 1.413 12.776 -1.475 1.00 0.00 68 ARG A N 10
ATOM 13501 C CA . ARG A 1 68 ? 2.661 13.514 -1.388 1.00 0.00 68 ARG A CA 10
ATOM 13502 C C . ARG A 1 68 ? 2.687 14.638 -2.426 1.00 0.00 68 ARG A C 10
ATOM 13503 O O . ARG A 1 68 ? 3.116 15.752 -2.130 1.00 0.00 68 ARG A O 10
ATOM 13524 N N . ALA A 1 69 ? 2.222 14.306 -3.622 1.00 0.00 69 ALA A N 10
ATOM 13525 C CA . ALA A 1 69 ? 2.187 15.273 -4.705 1.00 0.00 69 ALA A CA 10
ATOM 13526 C C . ALA A 1 69 ? 0.876 16.059 -4.639 1.00 0.00 69 ALA A C 10
ATOM 13527 O O . ALA A 1 69 ? 0.604 16.894 -5.500 1.00 0.00 69 ALA A O 10
ATOM 13534 N N . ALA A 1 70 ? 0.097 15.763 -3.609 1.00 0.00 70 ALA A N 10
ATOM 13535 C CA . ALA A 1 70 ? -1.179 16.432 -3.419 1.00 0.00 70 ALA A CA 10
ATOM 13536 C C . ALA A 1 70 ? -1.081 17.378 -2.221 1.00 0.00 70 ALA A C 10
ATOM 13537 O O . ALA A 1 70 ? -0.849 18.574 -2.387 1.00 0.00 70 ALA A O 10
ATOM 13544 N N . ASN A 1 71 ? -1.263 16.806 -1.040 1.00 0.00 71 ASN A N 10
ATOM 13545 C CA . ASN A 1 71 ? -1.199 17.583 0.186 1.00 0.00 71 ASN A CA 10
ATOM 13546 C C . ASN A 1 71 ? 0.124 18.351 0.229 1.00 0.00 71 ASN A C 10
ATOM 13547 O O . ASN A 1 71 ? 0.143 19.570 0.062 1.00 0.00 71 ASN A O 10
ATOM 13558 N N . CYS A 1 72 ? 1.197 17.607 0.453 1.00 0.00 72 CYS A N 10
ATOM 13559 C CA . CYS A 1 72 ? 2.520 18.203 0.519 1.00 0.00 72 CYS A CA 10
ATOM 13560 C C . CYS A 1 72 ? 2.781 18.942 -0.795 1.00 0.00 72 CYS A C 10
ATOM 13561 O O . CYS A 1 72 ? 2.477 20.128 -0.914 1.00 0.00 72 CYS A O 10
ATOM 13568 N N . ALA A 1 73 ? 3.341 18.211 -1.747 1.00 0.00 73 ALA A N 10
ATOM 13569 C CA . ALA A 1 73 ? 3.645 18.782 -3.048 1.00 0.00 73 ALA A CA 10
ATOM 13570 C C . ALA A 1 73 ? 4.919 19.623 -2.945 1.00 0.00 73 ALA A C 10
ATOM 13571 O O . ALA A 1 73 ? 5.932 19.301 -3.564 1.00 0.00 73 ALA A O 10
ATOM 13578 N N . SER A 1 74 ? 4.827 20.685 -2.157 1.00 0.00 74 SER A N 10
ATOM 13579 C CA . SER A 1 74 ? 5.960 21.574 -1.965 1.00 0.00 74 SER A CA 10
ATOM 13580 C C . SER A 1 74 ? 6.965 20.942 -1.000 1.00 0.00 74 SER A C 10
ATOM 13581 O O . SER A 1 74 ? 8.131 20.758 -1.345 1.00 0.00 74 SER A O 10
ATOM 13589 N N . GLU A 1 75 ? 6.475 20.625 0.190 1.00 0.00 75 GLU A N 10
ATOM 13590 C CA . GLU A 1 75 ? 7.316 20.017 1.207 1.00 0.00 75 GLU A CA 10
ATOM 13591 C C . GLU A 1 75 ? 8.004 18.769 0.650 1.00 0.00 75 GLU A C 10
ATOM 13592 O O . GLU A 1 75 ? 9.068 18.377 1.127 1.00 0.00 75 GLU A O 10
ATOM 13604 N N . CYS A 1 76 ? 7.369 18.179 -0.352 1.00 0.00 76 CYS A N 10
ATOM 13605 C CA . CYS A 1 76 ? 7.908 16.984 -0.980 1.00 0.00 76 CYS A CA 10
ATOM 13606 C C . CYS A 1 76 ? 8.323 17.338 -2.409 1.00 0.00 76 CYS A C 10
ATOM 13607 O O . CYS A 1 76 ? 7.484 17.394 -3.307 1.00 0.00 76 CYS A O 10
ATOM 13614 N N . PRO A 1 77 ? 9.652 17.572 -2.580 1.00 0.00 77 PRO A N 10
ATOM 13615 C CA . PRO A 1 77 ? 10.189 17.918 -3.885 1.00 0.00 77 PRO A CA 10
ATOM 13616 C C . PRO A 1 77 ? 10.253 16.690 -4.795 1.00 0.00 77 PRO A C 10
ATOM 13617 O O . PRO A 1 77 ? 9.634 15.666 -4.507 1.00 0.00 77 PRO A O 10
ATOM 13628 N N . LYS A 1 78 ? 11.008 16.832 -5.875 1.00 0.00 78 LYS A N 10
ATOM 13629 C CA . LYS A 1 78 ? 11.161 15.746 -6.829 1.00 0.00 78 LYS A CA 10
ATOM 13630 C C . LYS A 1 78 ? 12.369 14.894 -6.435 1.00 0.00 78 LYS A C 10
ATOM 13631 O O . LYS A 1 78 ? 13.296 15.384 -5.792 1.00 0.00 78 LYS A O 10
ATOM 13650 N N . HIS A 1 79 ? 12.318 13.632 -6.837 1.00 0.00 79 HIS A N 10
ATOM 13651 C CA . HIS A 1 79 ? 13.397 12.707 -6.534 1.00 0.00 79 HIS A CA 10
ATOM 13652 C C . HIS A 1 79 ? 13.435 12.439 -5.028 1.00 0.00 79 HIS A C 10
ATOM 13653 O O . HIS A 1 79 ? 13.165 11.324 -4.585 1.00 0.00 79 HIS A O 10
ATOM 13667 N N . GLU A 1 80 ? 13.774 13.481 -4.282 1.00 0.00 80 GLU A N 10
ATOM 13668 C CA . GLU A 1 80 ? 13.851 13.372 -2.836 1.00 0.00 80 GLU A CA 10
ATOM 13669 C C . GLU A 1 80 ? 12.662 12.573 -2.299 1.00 0.00 80 GLU A C 10
ATOM 13670 O O . GLU A 1 80 ? 11.586 13.127 -2.078 1.00 0.00 80 GLU A O 10
ATOM 13682 N N . HIS A 1 81 ? 12.895 11.283 -2.105 1.00 0.00 81 HIS A N 10
ATOM 13683 C CA . HIS A 1 81 ? 11.856 10.403 -1.598 1.00 0.00 81 HIS A CA 10
ATOM 13684 C C . HIS A 1 81 ? 11.755 10.549 -0.079 1.00 0.00 81 HIS A C 10
ATOM 13685 O O . HIS A 1 81 ? 12.704 10.245 0.642 1.00 0.00 81 HIS A O 10
ATOM 13699 N N . LYS A 1 82 ? 10.596 11.016 0.363 1.00 0.00 82 LYS A N 10
ATOM 13700 C CA . LYS A 1 82 ? 10.359 11.206 1.783 1.00 0.00 82 LYS A CA 10
ATOM 13701 C C . LYS A 1 82 ? 11.395 12.183 2.343 1.00 0.00 82 LYS A C 10
ATOM 13702 O O . LYS A 1 82 ? 12.224 11.807 3.170 1.00 0.00 82 LYS A O 10
ATOM 13721 N N . SER A 1 83 ? 11.314 13.417 1.869 1.00 0.00 83 SER A N 10
ATOM 13722 C CA . SER A 1 83 ? 12.235 14.451 2.312 1.00 0.00 83 SER A CA 10
ATOM 13723 C C . SER A 1 83 ? 12.018 14.743 3.798 1.00 0.00 83 SER A C 10
ATOM 13724 O O . SER A 1 83 ? 10.965 14.427 4.349 1.00 0.00 83 SER A O 10
ATOM 13732 N N . ASP A 1 84 ? 13.031 15.345 4.404 1.00 0.00 84 ASP A N 10
ATOM 13733 C CA . ASP A 1 84 ? 12.965 15.684 5.815 1.00 0.00 84 ASP A CA 10
ATOM 13734 C C . ASP A 1 84 ? 11.704 16.510 6.077 1.00 0.00 84 ASP A C 10
ATOM 13735 O O . ASP A 1 84 ? 10.881 16.145 6.915 1.00 0.00 84 ASP A O 10
ATOM 13744 N N . THR A 1 85 ? 11.593 17.610 5.346 1.00 0.00 85 THR A N 10
ATOM 13745 C CA . THR A 1 85 ? 10.447 18.491 5.489 1.00 0.00 85 THR A CA 10
ATOM 13746 C C . THR A 1 85 ? 9.175 17.795 5.002 1.00 0.00 85 THR A C 10
ATOM 13747 O O . THR A 1 85 ? 8.074 18.132 5.436 1.00 0.00 85 THR A O 10
ATOM 13758 N N . CYS A 1 86 ? 9.368 16.837 4.108 1.00 0.00 86 CYS A N 10
ATOM 13759 C CA . CYS A 1 86 ? 8.250 16.091 3.557 1.00 0.00 86 CYS A CA 10
ATOM 13760 C C . CYS A 1 86 ? 7.682 15.194 4.659 1.00 0.00 86 CYS A C 10
ATOM 13761 O O . CYS A 1 86 ? 6.545 15.379 5.090 1.00 0.00 86 CYS A O 10
ATOM 13768 N N . ARG A 1 87 ? 8.499 14.241 5.083 1.00 0.00 87 ARG A N 10
ATOM 13769 C CA . ARG A 1 87 ? 8.092 13.316 6.126 1.00 0.00 87 ARG A CA 10
ATOM 13770 C C . ARG A 1 87 ? 7.345 14.060 7.235 1.00 0.00 87 ARG A C 10
ATOM 13771 O O . ARG A 1 87 ? 6.427 13.514 7.844 1.00 0.00 87 ARG A O 10
ATOM 13792 N N . ALA A 1 88 ? 7.766 15.295 7.462 1.00 0.00 88 ALA A N 10
ATOM 13793 C CA . ALA A 1 88 ? 7.148 16.120 8.486 1.00 0.00 88 ALA A CA 10
ATOM 13794 C C . ALA A 1 88 ? 5.739 16.514 8.036 1.00 0.00 88 ALA A C 10
ATOM 13795 O O . ALA A 1 88 ? 4.783 16.396 8.801 1.00 0.00 88 ALA A O 10
ATOM 13802 N N . CYS A 1 89 ? 5.656 16.975 6.796 1.00 0.00 89 CYS A N 10
ATOM 13803 C CA . CYS A 1 89 ? 4.381 17.388 6.235 1.00 0.00 89 CYS A CA 10
ATOM 13804 C C . CYS A 1 89 ? 3.443 16.179 6.235 1.00 0.00 89 CYS A C 10
ATOM 13805 O O . CYS A 1 89 ? 2.393 16.203 6.877 1.00 0.00 89 CYS A O 10
ATOM 13812 N N . MET A 1 90 ? 3.854 15.151 5.509 1.00 0.00 90 MET A N 10
ATOM 13813 C CA . MET A 1 90 ? 3.064 13.935 5.417 1.00 0.00 90 MET A CA 10
ATOM 13814 C C . MET A 1 90 ? 2.687 13.420 6.808 1.00 0.00 90 MET A C 10
ATOM 13815 O O . MET A 1 90 ? 1.727 12.664 6.954 1.00 0.00 90 MET A O 10
ATOM 13829 N N . LYS A 1 91 ? 3.461 13.850 7.793 1.00 0.00 91 LYS A N 10
ATOM 13830 C CA . LYS A 1 91 ? 3.220 13.442 9.167 1.00 0.00 91 LYS A CA 10
ATOM 13831 C C . LYS A 1 91 ? 1.762 13.727 9.531 1.00 0.00 91 LYS A C 10
ATOM 13832 O O . LYS A 1 91 ? 1.039 12.830 9.961 1.00 0.00 91 LYS A O 10
ATOM 13851 N N . THR A 1 92 ? 1.373 14.980 9.344 1.00 0.00 92 THR A N 10
ATOM 13852 C CA . THR A 1 92 ? 0.014 15.395 9.648 1.00 0.00 92 THR A CA 10
ATOM 13853 C C . THR A 1 92 ? -0.828 15.438 8.371 1.00 0.00 92 THR A C 10
ATOM 13854 O O . THR A 1 92 ? -1.935 14.903 8.335 1.00 0.00 92 THR A O 10
ATOM 13865 N N . ASN A 1 93 ? -0.271 16.079 7.354 1.00 0.00 93 ASN A N 10
ATOM 13866 C CA . ASN A 1 93 ? -0.957 16.199 6.079 1.00 0.00 93 ASN A CA 10
ATOM 13867 C C . ASN A 1 93 ? -1.431 14.816 5.628 1.00 0.00 93 ASN A C 10
ATOM 13868 O O . ASN A 1 93 ? -2.501 14.685 5.034 1.00 0.00 93 ASN A O 10
ATOM 13879 N N . CYS A 1 94 ? -0.612 13.818 5.927 1.00 0.00 94 CYS A N 10
ATOM 13880 C CA . CYS A 1 94 ? -0.935 12.450 5.560 1.00 0.00 94 CYS A CA 10
ATOM 13881 C C . CYS A 1 94 ? -0.726 11.561 6.787 1.00 0.00 94 CYS A C 10
ATOM 13882 O O . CYS A 1 94 ? -1.002 11.975 7.912 1.00 0.00 94 CYS A O 10
ATOM 13889 N N . LYS A 1 95 ? -0.241 10.355 6.530 1.00 0.00 95 LYS A N 10
ATOM 13890 C CA . LYS A 1 95 ? 0.008 9.405 7.600 1.00 0.00 95 LYS A CA 10
ATOM 13891 C C . LYS A 1 95 ? 1.406 9.642 8.173 1.00 0.00 95 LYS A C 10
ATOM 13892 O O . LYS A 1 95 ? 1.692 10.718 8.696 1.00 0.00 95 LYS A O 10
ATOM 13911 N N . ILE A 1 1 ? -19.574 20.175 8.309 1.00 0.00 1 ILE A N 11
ATOM 13912 C CA . ILE A 1 1 ? -18.338 20.114 9.071 1.00 0.00 1 ILE A CA 11
ATOM 13913 C C . ILE A 1 1 ? -17.339 19.212 8.343 1.00 0.00 1 ILE A C 11
ATOM 13914 O O . ILE A 1 1 ? -16.735 18.331 8.953 1.00 0.00 1 ILE A O 11
ATOM 13930 N N . SER A 1 2 ? -17.196 19.463 7.050 1.00 0.00 2 SER A N 11
ATOM 13931 C CA . SER A 1 2 ? -16.281 18.684 6.233 1.00 0.00 2 SER A CA 11
ATOM 13932 C C . SER A 1 2 ? -14.846 18.876 6.727 1.00 0.00 2 SER A C 11
ATOM 13933 O O . SER A 1 2 ? -14.124 17.904 6.942 1.00 0.00 2 SER A O 11
ATOM 13941 N N . GLU A 1 3 ? -14.475 20.137 6.894 1.00 0.00 3 GLU A N 11
ATOM 13942 C CA . GLU A 1 3 ? -13.139 20.469 7.359 1.00 0.00 3 GLU A CA 11
ATOM 13943 C C . GLU A 1 3 ? -12.088 19.911 6.397 1.00 0.00 3 GLU A C 11
ATOM 13944 O O . GLU A 1 3 ? -12.410 19.117 5.514 1.00 0.00 3 GLU A O 11
ATOM 13956 N N . PHE A 1 4 ? -10.854 20.348 6.600 1.00 0.00 4 PHE A N 11
ATOM 13957 C CA . PHE A 1 4 ? -9.755 19.902 5.762 1.00 0.00 4 PHE A CA 11
ATOM 13958 C C . PHE A 1 4 ? -9.208 18.557 6.245 1.00 0.00 4 PHE A C 11
ATOM 13959 O O . PHE A 1 4 ? -8.616 18.473 7.319 1.00 0.00 4 PHE A O 11
ATOM 13976 N N . ALA A 1 5 ? -9.426 17.537 5.427 1.00 0.00 5 ALA A N 11
ATOM 13977 C CA . ALA A 1 5 ? -8.963 16.200 5.757 1.00 0.00 5 ALA A CA 11
ATOM 13978 C C . ALA A 1 5 ? -7.887 15.776 4.755 1.00 0.00 5 ALA A C 11
ATOM 13979 O O . ALA A 1 5 ? -7.819 16.309 3.649 1.00 0.00 5 ALA A O 11
ATOM 13986 N N . PRO A 1 6 ? -7.050 14.797 5.191 1.00 0.00 6 PRO A N 11
ATOM 13987 C CA . PRO A 1 6 ? -5.980 14.295 4.345 1.00 0.00 6 PRO A CA 11
ATOM 13988 C C . PRO A 1 6 ? -6.532 13.384 3.247 1.00 0.00 6 PRO A C 11
ATOM 13989 O O . PRO A 1 6 ? -7.745 13.257 3.092 1.00 0.00 6 PRO A O 11
ATOM 14000 N N . VAL A 1 7 ? -5.613 12.773 2.513 1.00 0.00 7 VAL A N 11
ATOM 14001 C CA . VAL A 1 7 ? -5.992 11.877 1.433 1.00 0.00 7 VAL A CA 11
ATOM 14002 C C . VAL A 1 7 ? -6.245 10.480 2.001 1.00 0.00 7 VAL A C 11
ATOM 14003 O O . VAL A 1 7 ? -7.089 9.742 1.493 1.00 0.00 7 VAL A O 11
ATOM 14016 N N . ASP A 1 8 ? -5.500 10.157 3.049 1.00 0.00 8 ASP A N 11
ATOM 14017 C CA . ASP A 1 8 ? -5.634 8.861 3.691 1.00 0.00 8 ASP A CA 11
ATOM 14018 C C . ASP A 1 8 ? -5.264 7.761 2.694 1.00 0.00 8 ASP A C 11
ATOM 14019 O O . ASP A 1 8 ? -5.671 7.808 1.534 1.00 0.00 8 ASP A O 11
ATOM 14028 N N . CYS A 1 9 ? -4.498 6.797 3.182 1.00 0.00 9 CYS A N 11
ATOM 14029 C CA . CYS A 1 9 ? -4.069 5.688 2.347 1.00 0.00 9 CYS A CA 11
ATOM 14030 C C . CYS A 1 9 ? -4.424 4.383 3.064 1.00 0.00 9 CYS A C 11
ATOM 14031 O O . CYS A 1 9 ? -5.091 4.400 4.097 1.00 0.00 9 CYS A O 11
ATOM 14038 N N . LYS A 1 10 ? -3.962 3.284 2.486 1.00 0.00 10 LYS A N 11
ATOM 14039 C CA . LYS A 1 10 ? -4.222 1.973 3.056 1.00 0.00 10 LYS A CA 11
ATOM 14040 C C . LYS A 1 10 ? -5.720 1.674 2.973 1.00 0.00 10 LYS A C 11
ATOM 14041 O O . LYS A 1 10 ? -6.154 0.879 2.141 1.00 0.00 10 LYS A O 11
ATOM 14060 N N . GLY A 1 11 ? -6.471 2.327 3.849 1.00 0.00 11 GLY A N 11
ATOM 14061 C CA . GLY A 1 11 ? -7.911 2.142 3.885 1.00 0.00 11 GLY A CA 11
ATOM 14062 C C . GLY A 1 11 ? -8.550 2.546 2.555 1.00 0.00 11 GLY A C 11
ATOM 14063 O O . GLY A 1 11 ? -9.481 1.893 2.085 1.00 0.00 11 GLY A O 11
ATOM 14067 N N . GLN A 1 12 ? -8.025 3.621 1.986 1.00 0.00 12 GLN A N 11
ATOM 14068 C CA . GLN A 1 12 ? -8.532 4.120 0.719 1.00 0.00 12 GLN A CA 11
ATOM 14069 C C . GLN A 1 12 ? -8.214 3.134 -0.406 1.00 0.00 12 GLN A C 11
ATOM 14070 O O . GLN A 1 12 ? -8.888 3.121 -1.435 1.00 0.00 12 GLN A O 11
ATOM 14084 N N . CYS A 1 13 ? -7.185 2.332 -0.173 1.00 0.00 13 CYS A N 11
ATOM 14085 C CA . CYS A 1 13 ? -6.769 1.345 -1.155 1.00 0.00 13 CYS A CA 11
ATOM 14086 C C . CYS A 1 13 ? -7.395 0.000 -0.779 1.00 0.00 13 CYS A C 11
ATOM 14087 O O . CYS A 1 13 ? -6.683 -0.959 -0.484 1.00 0.00 13 CYS A O 11
ATOM 14094 N N . THR A 1 14 ? -8.719 -0.027 -0.802 1.00 0.00 14 THR A N 11
ATOM 14095 C CA . THR A 1 14 ? -9.449 -1.238 -0.467 1.00 0.00 14 THR A CA 11
ATOM 14096 C C . THR A 1 14 ? -9.783 -2.027 -1.735 1.00 0.00 14 THR A C 11
ATOM 14097 O O . THR A 1 14 ? -9.626 -3.246 -1.771 1.00 0.00 14 THR A O 11
ATOM 14108 N N . THR A 1 15 ? -10.238 -1.298 -2.744 1.00 0.00 15 THR A N 11
ATOM 14109 C CA . THR A 1 15 ? -10.596 -1.914 -4.010 1.00 0.00 15 THR A CA 11
ATOM 14110 C C . THR A 1 15 ? -9.376 -2.590 -4.638 1.00 0.00 15 THR A C 11
ATOM 14111 O O . THR A 1 15 ? -9.461 -3.726 -5.102 1.00 0.00 15 THR A O 11
ATOM 14122 N N . PRO A 1 16 ? -8.239 -1.844 -4.632 1.00 0.00 16 PRO A N 11
ATOM 14123 C CA . PRO A 1 16 ? -7.002 -2.360 -5.195 1.00 0.00 16 PRO A CA 11
ATOM 14124 C C . PRO A 1 16 ? -6.368 -3.397 -4.267 1.00 0.00 16 PRO A C 11
ATOM 14125 O O . PRO A 1 16 ? -5.549 -4.206 -4.701 1.00 0.00 16 PRO A O 11
ATOM 14136 N N . CYS A 1 17 ? -6.770 -3.341 -3.005 1.00 0.00 17 CYS A N 11
ATOM 14137 C CA . CYS A 1 17 ? -6.251 -4.266 -2.012 1.00 0.00 17 CYS A CA 11
ATOM 14138 C C . CYS A 1 17 ? -7.412 -5.118 -1.496 1.00 0.00 17 CYS A C 11
ATOM 14139 O O . CYS A 1 17 ? -7.404 -5.553 -0.346 1.00 0.00 17 CYS A O 11
ATOM 14146 N N . GLU A 1 18 ? -8.383 -5.330 -2.372 1.00 0.00 18 GLU A N 11
ATOM 14147 C CA . GLU A 1 18 ? -9.549 -6.123 -2.019 1.00 0.00 18 GLU A CA 11
ATOM 14148 C C . GLU A 1 18 ? -9.186 -7.608 -1.972 1.00 0.00 18 GLU A C 11
ATOM 14149 O O . GLU A 1 18 ? -9.364 -8.262 -0.945 1.00 0.00 18 GLU A O 11
ATOM 14161 N N . PRO A 1 19 ? -8.672 -8.112 -3.126 1.00 0.00 19 PRO A N 11
ATOM 14162 C CA . PRO A 1 19 ? -8.283 -9.508 -3.226 1.00 0.00 19 PRO A CA 11
ATOM 14163 C C . PRO A 1 19 ? -6.968 -9.765 -2.487 1.00 0.00 19 PRO A C 11
ATOM 14164 O O . PRO A 1 19 ? -6.707 -10.884 -2.049 1.00 0.00 19 PRO A O 11
ATOM 14175 N N . LEU A 1 20 ? -6.175 -8.710 -2.371 1.00 0.00 20 LEU A N 11
ATOM 14176 C CA . LEU A 1 20 ? -4.894 -8.807 -1.693 1.00 0.00 20 LEU A CA 11
ATOM 14177 C C . LEU A 1 20 ? -5.129 -9.001 -0.193 1.00 0.00 20 LEU A C 11
ATOM 14178 O O . LEU A 1 20 ? -4.607 -9.942 0.404 1.00 0.00 20 LEU A O 11
ATOM 14194 N N . THR A 1 21 ? -5.914 -8.097 0.372 1.00 0.00 21 THR A N 11
ATOM 14195 C CA . THR A 1 21 ? -6.225 -8.156 1.790 1.00 0.00 21 THR A CA 11
ATOM 14196 C C . THR A 1 21 ? -6.871 -9.499 2.138 1.00 0.00 21 THR A C 11
ATOM 14197 O O . THR A 1 21 ? -6.439 -10.177 3.069 1.00 0.00 21 THR A O 11
ATOM 14208 N N . ALA A 1 22 ? -7.897 -9.842 1.373 1.00 0.00 22 ALA A N 11
ATOM 14209 C CA . ALA A 1 22 ? -8.607 -11.090 1.589 1.00 0.00 22 ALA A CA 11
ATOM 14210 C C . ALA A 1 22 ? -7.598 -12.236 1.684 1.00 0.00 22 ALA A C 11
ATOM 14211 O O . ALA A 1 22 ? -7.763 -13.147 2.494 1.00 0.00 22 ALA A O 11
ATOM 14218 N N . CYS A 1 23 ? -6.576 -12.154 0.845 1.00 0.00 23 CYS A N 11
ATOM 14219 C CA . CYS A 1 23 ? -5.540 -13.173 0.825 1.00 0.00 23 CYS A CA 11
ATOM 14220 C C . CYS A 1 23 ? -4.812 -13.145 2.170 1.00 0.00 23 CYS A C 11
ATOM 14221 O O . CYS A 1 23 ? -4.816 -14.133 2.903 1.00 0.00 23 CYS A O 11
ATOM 14228 N N . LYS A 1 24 ? -4.205 -12.002 2.455 1.00 0.00 24 LYS A N 11
ATOM 14229 C CA . LYS A 1 24 ? -3.475 -11.832 3.699 1.00 0.00 24 LYS A CA 11
ATOM 14230 C C . LYS A 1 24 ? -4.355 -12.281 4.867 1.00 0.00 24 LYS A C 11
ATOM 14231 O O . LYS A 1 24 ? -3.905 -13.024 5.738 1.00 0.00 24 LYS A O 11
ATOM 14250 N N . GLU A 1 25 ? -5.593 -11.811 4.848 1.00 0.00 25 GLU A N 11
ATOM 14251 C CA . GLU A 1 25 ? -6.540 -12.155 5.895 1.00 0.00 25 GLU A CA 11
ATOM 14252 C C . GLU A 1 25 ? -6.668 -13.675 6.017 1.00 0.00 25 GLU A C 11
ATOM 14253 O O . GLU A 1 25 ? -6.248 -14.258 7.015 1.00 0.00 25 GLU A O 11
ATOM 14265 N N . LYS A 1 26 ? -7.250 -14.272 4.988 1.00 0.00 26 LYS A N 11
ATOM 14266 C CA . LYS A 1 26 ? -7.438 -15.713 4.967 1.00 0.00 26 LYS A CA 11
ATOM 14267 C C . LYS A 1 26 ? -6.199 -16.393 5.552 1.00 0.00 26 LYS A C 11
ATOM 14268 O O . LYS A 1 26 ? -6.315 -17.334 6.337 1.00 0.00 26 LYS A O 11
ATOM 14287 N N . CYS A 1 27 ? -5.042 -15.891 5.148 1.00 0.00 27 CYS A N 11
ATOM 14288 C CA . CYS A 1 27 ? -3.782 -16.439 5.623 1.00 0.00 27 CYS A CA 11
ATOM 14289 C C . CYS A 1 27 ? -3.726 -16.267 7.142 1.00 0.00 27 CYS A C 11
ATOM 14290 O O . CYS A 1 27 ? -3.602 -17.246 7.877 1.00 0.00 27 CYS A O 11
ATOM 14297 N N . ALA A 1 28 ? -3.819 -15.016 7.568 1.00 0.00 28 ALA A N 11
ATOM 14298 C CA . ALA A 1 28 ? -3.780 -14.704 8.987 1.00 0.00 28 ALA A CA 11
ATOM 14299 C C . ALA A 1 28 ? -4.627 -15.722 9.752 1.00 0.00 28 ALA A C 11
ATOM 14300 O O . ALA A 1 28 ? -4.131 -16.396 10.654 1.00 0.00 28 ALA A O 11
ATOM 14307 N N . GLU A 1 29 ? -5.892 -15.802 9.365 1.00 0.00 29 GLU A N 11
ATOM 14308 C CA . GLU A 1 29 ? -6.813 -16.726 10.003 1.00 0.00 29 GLU A CA 11
ATOM 14309 C C . GLU A 1 29 ? -6.231 -18.141 10.004 1.00 0.00 29 GLU A C 11
ATOM 14310 O O . GLU A 1 29 ? -6.087 -18.756 11.059 1.00 0.00 29 GLU A O 11
ATOM 14322 N N . SER A 1 30 ? -5.912 -18.615 8.808 1.00 0.00 30 SER A N 11
ATOM 14323 C CA . SER A 1 30 ? -5.348 -19.946 8.658 1.00 0.00 30 SER A CA 11
ATOM 14324 C C . SER A 1 30 ? -4.045 -20.055 9.452 1.00 0.00 30 SER A C 11
ATOM 14325 O O . SER A 1 30 ? -3.590 -21.157 9.756 1.00 0.00 30 SER A O 11
ATOM 14333 N N . CYS A 1 31 ? -3.481 -18.898 9.764 1.00 0.00 31 CYS A N 11
ATOM 14334 C CA . CYS A 1 31 ? -2.239 -18.850 10.517 1.00 0.00 31 CYS A CA 11
ATOM 14335 C C . CYS A 1 31 ? -2.518 -18.175 11.862 1.00 0.00 31 CYS A C 11
ATOM 14336 O O . CYS A 1 31 ? -1.892 -17.171 12.198 1.00 0.00 31 CYS A O 11
ATOM 14343 N N . GLU A 1 32 ? -3.458 -18.754 12.594 1.00 0.00 32 GLU A N 11
ATOM 14344 C CA . GLU A 1 32 ? -3.828 -18.220 13.894 1.00 0.00 32 GLU A CA 11
ATOM 14345 C C . GLU A 1 32 ? -2.857 -18.718 14.967 1.00 0.00 32 GLU A C 11
ATOM 14346 O O . GLU A 1 32 ? -2.714 -19.923 15.168 1.00 0.00 32 GLU A O 11
ATOM 14358 N N . THR A 1 33 ? -2.217 -17.766 15.629 1.00 0.00 33 THR A N 11
ATOM 14359 C CA . THR A 1 33 ? -1.264 -18.092 16.676 1.00 0.00 33 THR A CA 11
ATOM 14360 C C . THR A 1 33 ? -0.387 -19.271 16.250 1.00 0.00 33 THR A C 11
ATOM 14361 O O . THR A 1 33 ? 0.041 -20.065 17.087 1.00 0.00 33 THR A O 11
ATOM 14372 N N . SER A 1 34 ? -0.146 -19.349 14.950 1.00 0.00 34 SER A N 11
ATOM 14373 C CA . SER A 1 34 ? 0.672 -20.418 14.403 1.00 0.00 34 SER A CA 11
ATOM 14374 C C . SER A 1 34 ? 2.154 -20.109 14.626 1.00 0.00 34 SER A C 11
ATOM 14375 O O . SER A 1 34 ? 2.564 -18.950 14.580 1.00 0.00 34 SER A O 11
ATOM 14383 N N . ALA A 1 35 ? 2.918 -21.166 14.861 1.00 0.00 35 ALA A N 11
ATOM 14384 C CA . ALA A 1 35 ? 4.345 -21.022 15.091 1.00 0.00 35 ALA A CA 11
ATOM 14385 C C . ALA A 1 35 ? 4.950 -20.154 13.985 1.00 0.00 35 ALA A C 11
ATOM 14386 O O . ALA A 1 35 ? 4.970 -20.551 12.821 1.00 0.00 35 ALA A O 11
ATOM 14393 N N . ASP A 1 36 ? 5.428 -18.986 14.388 1.00 0.00 36 ASP A N 11
ATOM 14394 C CA . ASP A 1 36 ? 6.032 -18.059 13.446 1.00 0.00 36 ASP A CA 11
ATOM 14395 C C . ASP A 1 36 ? 4.951 -17.513 12.511 1.00 0.00 36 ASP A C 11
ATOM 14396 O O . ASP A 1 36 ? 5.042 -17.669 11.294 1.00 0.00 36 ASP A O 11
ATOM 14405 N N . LYS A 1 37 ? 3.954 -16.884 13.114 1.00 0.00 37 LYS A N 11
ATOM 14406 C CA . LYS A 1 37 ? 2.857 -16.314 12.351 1.00 0.00 37 LYS A CA 11
ATOM 14407 C C . LYS A 1 37 ? 3.414 -15.626 11.103 1.00 0.00 37 LYS A C 11
ATOM 14408 O O . LYS A 1 37 ? 3.005 -15.935 9.985 1.00 0.00 37 LYS A O 11
ATOM 14427 N N . LYS A 1 38 ? 4.338 -14.706 11.336 1.00 0.00 38 LYS A N 11
ATOM 14428 C CA . LYS A 1 38 ? 4.955 -13.971 10.245 1.00 0.00 38 LYS A CA 11
ATOM 14429 C C . LYS A 1 38 ? 5.275 -14.937 9.102 1.00 0.00 38 LYS A C 11
ATOM 14430 O O . LYS A 1 38 ? 4.729 -14.810 8.007 1.00 0.00 38 LYS A O 11
ATOM 14449 N N . THR A 1 39 ? 6.158 -15.879 9.397 1.00 0.00 39 THR A N 11
ATOM 14450 C CA . THR A 1 39 ? 6.557 -16.866 8.407 1.00 0.00 39 THR A CA 11
ATOM 14451 C C . THR A 1 39 ? 5.325 -17.522 7.781 1.00 0.00 39 THR A C 11
ATOM 14452 O O . THR A 1 39 ? 5.160 -17.504 6.562 1.00 0.00 39 THR A O 11
ATOM 14463 N N . CYS A 1 40 ? 4.490 -18.084 8.643 1.00 0.00 40 CYS A N 11
ATOM 14464 C CA . CYS A 1 40 ? 3.278 -18.744 8.189 1.00 0.00 40 CYS A CA 11
ATOM 14465 C C . CYS A 1 40 ? 2.611 -17.853 7.139 1.00 0.00 40 CYS A C 11
ATOM 14466 O O . CYS A 1 40 ? 2.480 -18.245 5.980 1.00 0.00 40 CYS A O 11
ATOM 14473 N N . ARG A 1 41 ? 2.205 -16.672 7.582 1.00 0.00 41 ARG A N 11
ATOM 14474 C CA . ARG A 1 41 ? 1.555 -15.723 6.694 1.00 0.00 41 ARG A CA 11
ATOM 14475 C C . ARG A 1 41 ? 2.432 -15.453 5.471 1.00 0.00 41 ARG A C 11
ATOM 14476 O O . ARG A 1 41 ? 1.952 -15.487 4.339 1.00 0.00 41 ARG A O 11
ATOM 14497 N N . ARG A 1 42 ? 3.703 -15.192 5.740 1.00 0.00 42 ARG A N 11
ATOM 14498 C CA . ARG A 1 42 ? 4.652 -14.916 4.674 1.00 0.00 42 ARG A CA 11
ATOM 14499 C C . ARG A 1 42 ? 4.565 -15.995 3.593 1.00 0.00 42 ARG A C 11
ATOM 14500 O O . ARG A 1 42 ? 4.463 -15.685 2.408 1.00 0.00 42 ARG A O 11
ATOM 14521 N N . ASN A 1 43 ? 4.609 -17.242 4.042 1.00 0.00 43 ASN A N 11
ATOM 14522 C CA . ASN A 1 43 ? 4.536 -18.369 3.128 1.00 0.00 43 ASN A CA 11
ATOM 14523 C C . ASN A 1 43 ? 3.216 -18.311 2.358 1.00 0.00 43 ASN A C 11
ATOM 14524 O O . ASN A 1 43 ? 3.193 -18.500 1.142 1.00 0.00 43 ASN A O 11
ATOM 14535 N N . CYS A 1 44 ? 2.148 -18.049 3.096 1.00 0.00 44 CYS A N 11
ATOM 14536 C CA . CYS A 1 44 ? 0.826 -17.964 2.498 1.00 0.00 44 CYS A CA 11
ATOM 14537 C C . CYS A 1 44 ? 0.829 -16.814 1.489 1.00 0.00 44 CYS A C 11
ATOM 14538 O O . CYS A 1 44 ? 0.257 -16.933 0.406 1.00 0.00 44 CYS A O 11
ATOM 14545 N N . LYS A 1 45 ? 1.479 -15.728 1.880 1.00 0.00 45 LYS A N 11
ATOM 14546 C CA . LYS A 1 45 ? 1.563 -14.557 1.022 1.00 0.00 45 LYS A CA 11
ATOM 14547 C C . LYS A 1 45 ? 2.142 -14.965 -0.334 1.00 0.00 45 LYS A C 11
ATOM 14548 O O . LYS A 1 45 ? 1.851 -14.337 -1.351 1.00 0.00 45 LYS A O 11
ATOM 14567 N N . LYS A 1 46 ? 2.952 -16.013 -0.305 1.00 0.00 46 LYS A N 11
ATOM 14568 C CA . LYS A 1 46 ? 3.574 -16.512 -1.520 1.00 0.00 46 LYS A CA 11
ATOM 14569 C C . LYS A 1 46 ? 2.622 -17.491 -2.211 1.00 0.00 46 LYS A C 11
ATOM 14570 O O . LYS A 1 46 ? 2.716 -17.706 -3.418 1.00 0.00 46 LYS A O 11
ATOM 14589 N N . ALA A 1 47 ? 1.727 -18.058 -1.415 1.00 0.00 47 ALA A N 11
ATOM 14590 C CA . ALA A 1 47 ? 0.759 -19.009 -1.934 1.00 0.00 47 ALA A CA 11
ATOM 14591 C C . ALA A 1 47 ? 0.147 -18.454 -3.222 1.00 0.00 47 ALA A C 11
ATOM 14592 O O . ALA A 1 47 ? 0.241 -19.079 -4.277 1.00 0.00 47 ALA A O 11
ATOM 14599 N N . ASP A 1 48 ? -0.467 -17.287 -3.093 1.00 0.00 48 ASP A N 11
ATOM 14600 C CA . ASP A 1 48 ? -1.094 -16.641 -4.233 1.00 0.00 48 ASP A CA 11
ATOM 14601 C C . ASP A 1 48 ? -1.475 -15.208 -3.856 1.00 0.00 48 ASP A C 11
ATOM 14602 O O . ASP A 1 48 ? -2.569 -14.747 -4.179 1.00 0.00 48 ASP A O 11
ATOM 14611 N N . CYS A 1 49 ? -0.551 -14.543 -3.178 1.00 0.00 49 CYS A N 11
ATOM 14612 C CA . CYS A 1 49 ? -0.776 -13.172 -2.754 1.00 0.00 49 CYS A CA 11
ATOM 14613 C C . CYS A 1 49 ? 0.453 -12.343 -3.136 1.00 0.00 49 CYS A C 11
ATOM 14614 O O . CYS A 1 49 ? 0.685 -11.275 -2.571 1.00 0.00 49 CYS A O 11
ATOM 14621 N N . GLU A 1 50 ? 1.206 -12.867 -4.091 1.00 0.00 50 GLU A N 11
ATOM 14622 C CA . GLU A 1 50 ? 2.405 -12.189 -4.555 1.00 0.00 50 GLU A CA 11
ATOM 14623 C C . GLU A 1 50 ? 2.035 -11.041 -5.496 1.00 0.00 50 GLU A C 11
ATOM 14624 O O . GLU A 1 50 ? 2.502 -9.916 -5.322 1.00 0.00 50 GLU A O 11
ATOM 14636 N N . PRO A 1 51 ? 1.178 -11.372 -6.498 1.00 0.00 51 PRO A N 11
ATOM 14637 C CA . PRO A 1 51 ? 0.740 -10.382 -7.467 1.00 0.00 51 PRO A CA 11
ATOM 14638 C C . PRO A 1 51 ? -0.291 -9.433 -6.853 1.00 0.00 51 PRO A C 11
ATOM 14639 O O . PRO A 1 51 ? -0.468 -8.312 -7.328 1.00 0.00 51 PRO A O 11
ATOM 14650 N N . GLN A 1 52 ? -0.943 -9.916 -5.806 1.00 0.00 52 GLN A N 11
ATOM 14651 C CA . GLN A 1 52 ? -1.952 -9.124 -5.122 1.00 0.00 52 GLN A CA 11
ATOM 14652 C C . GLN A 1 52 ? -1.287 -8.078 -4.225 1.00 0.00 52 GLN A C 11
ATOM 14653 O O . GLN A 1 52 ? -1.614 -6.895 -4.298 1.00 0.00 52 GLN A O 11
ATOM 14667 N N . ASP A 1 53 ? -0.366 -8.553 -3.400 1.00 0.00 53 ASP A N 11
ATOM 14668 C CA . ASP A 1 53 ? 0.348 -7.673 -2.490 1.00 0.00 53 ASP A CA 11
ATOM 14669 C C . ASP A 1 53 ? 1.062 -6.585 -3.294 1.00 0.00 53 ASP A C 11
ATOM 14670 O O . ASP A 1 53 ? 1.246 -5.470 -2.809 1.00 0.00 53 ASP A O 11
ATOM 14679 N N . LYS A 1 54 ? 1.445 -6.947 -4.509 1.00 0.00 54 LYS A N 11
ATOM 14680 C CA . LYS A 1 54 ? 2.134 -6.015 -5.385 1.00 0.00 54 LYS A CA 11
ATOM 14681 C C . LYS A 1 54 ? 1.157 -4.928 -5.837 1.00 0.00 54 LYS A C 11
ATOM 14682 O O . LYS A 1 54 ? 1.356 -3.750 -5.547 1.00 0.00 54 LYS A O 11
ATOM 14701 N N . VAL A 1 55 ? 0.122 -5.363 -6.541 1.00 0.00 55 VAL A N 11
ATOM 14702 C CA . VAL A 1 55 ? -0.886 -4.442 -7.036 1.00 0.00 55 VAL A CA 11
ATOM 14703 C C . VAL A 1 55 ? -1.266 -3.462 -5.924 1.00 0.00 55 VAL A C 11
ATOM 14704 O O . VAL A 1 55 ? -1.301 -2.253 -6.144 1.00 0.00 55 VAL A O 11
ATOM 14717 N N . CYS A 1 56 ? -1.540 -4.021 -4.755 1.00 0.00 56 CYS A N 11
ATOM 14718 C CA . CYS A 1 56 ? -1.915 -3.212 -3.608 1.00 0.00 56 CYS A CA 11
ATOM 14719 C C . CYS A 1 56 ? -0.785 -2.219 -3.330 1.00 0.00 56 CYS A C 11
ATOM 14720 O O . CYS A 1 56 ? -1.011 -1.011 -3.287 1.00 0.00 56 CYS A O 11
ATOM 14727 N N . ASP A 1 57 ? 0.409 -2.766 -3.149 1.00 0.00 57 ASP A N 11
ATOM 14728 C CA . ASP A 1 57 ? 1.575 -1.944 -2.876 1.00 0.00 57 ASP A CA 11
ATOM 14729 C C . ASP A 1 57 ? 1.527 -0.691 -3.752 1.00 0.00 57 ASP A C 11
ATOM 14730 O O . ASP A 1 57 ? 1.682 0.424 -3.256 1.00 0.00 57 ASP A O 11
ATOM 14739 N N . ALA A 1 58 ? 1.310 -0.916 -5.040 1.00 0.00 58 ALA A N 11
ATOM 14740 C CA . ALA A 1 58 ? 1.240 0.181 -5.990 1.00 0.00 58 ALA A CA 11
ATOM 14741 C C . ALA A 1 58 ? 0.324 1.273 -5.434 1.00 0.00 58 ALA A C 11
ATOM 14742 O O . ALA A 1 58 ? 0.771 2.389 -5.172 1.00 0.00 58 ALA A O 11
ATOM 14749 N N . CYS A 1 59 ? -0.940 0.914 -5.268 1.00 0.00 59 CYS A N 11
ATOM 14750 C CA . CYS A 1 59 ? -1.922 1.850 -4.748 1.00 0.00 59 CYS A CA 11
ATOM 14751 C C . CYS A 1 59 ? -1.289 2.612 -3.583 1.00 0.00 59 CYS A C 11
ATOM 14752 O O . CYS A 1 59 ? -1.266 3.842 -3.580 1.00 0.00 59 CYS A O 11
ATOM 14759 N N . ARG A 1 60 ? -0.790 1.851 -2.620 1.00 0.00 60 ARG A N 11
ATOM 14760 C CA . ARG A 1 60 ? -0.158 2.440 -1.452 1.00 0.00 60 ARG A CA 11
ATOM 14761 C C . ARG A 1 60 ? 1.011 3.333 -1.874 1.00 0.00 60 ARG A C 11
ATOM 14762 O O . ARG A 1 60 ? 1.252 4.374 -1.266 1.00 0.00 60 ARG A O 11
ATOM 14783 N N . MET A 1 61 ? 1.705 2.893 -2.913 1.00 0.00 61 MET A N 11
ATOM 14784 C CA . MET A 1 61 ? 2.842 3.640 -3.424 1.00 0.00 61 MET A CA 11
ATOM 14785 C C . MET A 1 61 ? 2.385 4.912 -4.141 1.00 0.00 61 MET A C 11
ATOM 14786 O O . MET A 1 61 ? 3.066 5.935 -4.092 1.00 0.00 61 MET A O 11
ATOM 14800 N N . LYS A 1 62 ? 1.235 4.806 -4.791 1.00 0.00 62 LYS A N 11
ATOM 14801 C CA . LYS A 1 62 ? 0.679 5.935 -5.517 1.00 0.00 62 LYS A CA 11
ATOM 14802 C C . LYS A 1 62 ? -0.017 6.877 -4.532 1.00 0.00 62 LYS A C 11
ATOM 14803 O O . LYS A 1 62 ? 0.300 8.064 -4.473 1.00 0.00 62 LYS A O 11
ATOM 14822 N N . CYS A 1 63 ? -0.952 6.312 -3.783 1.00 0.00 63 CYS A N 11
ATOM 14823 C CA . CYS A 1 63 ? -1.696 7.086 -2.804 1.00 0.00 63 CYS A CA 11
ATOM 14824 C C . CYS A 1 63 ? -0.717 8.015 -2.083 1.00 0.00 63 CYS A C 11
ATOM 14825 O O . CYS A 1 63 ? -0.961 9.216 -1.976 1.00 0.00 63 CYS A O 11
ATOM 14832 N N . HIS A 1 64 ? 0.369 7.425 -1.607 1.00 0.00 64 HIS A N 11
ATOM 14833 C CA . HIS A 1 64 ? 1.385 8.185 -0.900 1.00 0.00 64 HIS A CA 11
ATOM 14834 C C . HIS A 1 64 ? 1.720 9.452 -1.688 1.00 0.00 64 HIS A C 11
ATOM 14835 O O . HIS A 1 64 ? 1.403 10.559 -1.256 1.00 0.00 64 HIS A O 11
ATOM 14849 N N . LYS A 1 65 ? 2.357 9.248 -2.832 1.00 0.00 65 LYS A N 11
ATOM 14850 C CA . LYS A 1 65 ? 2.738 10.361 -3.686 1.00 0.00 65 LYS A CA 11
ATOM 14851 C C . LYS A 1 65 ? 1.505 11.217 -3.981 1.00 0.00 65 LYS A C 11
ATOM 14852 O O . LYS A 1 65 ? 1.518 12.427 -3.763 1.00 0.00 65 LYS A O 11
ATOM 14871 N N . ALA A 1 66 ? 0.468 10.555 -4.474 1.00 0.00 66 ALA A N 11
ATOM 14872 C CA . ALA A 1 66 ? -0.770 11.240 -4.802 1.00 0.00 66 ALA A CA 11
ATOM 14873 C C . ALA A 1 66 ? -1.130 12.204 -3.670 1.00 0.00 66 ALA A C 11
ATOM 14874 O O . ALA A 1 66 ? -1.285 13.403 -3.897 1.00 0.00 66 ALA A O 11
ATOM 14881 N N . CYS A 1 67 ? -1.252 11.645 -2.475 1.00 0.00 67 CYS A N 11
ATOM 14882 C CA . CYS A 1 67 ? -1.590 12.440 -1.307 1.00 0.00 67 CYS A CA 11
ATOM 14883 C C . CYS A 1 67 ? -0.669 13.661 -1.274 1.00 0.00 67 CYS A C 11
ATOM 14884 O O . CYS A 1 67 ? -1.132 14.789 -1.111 1.00 0.00 67 CYS A O 11
ATOM 14891 N N . ARG A 1 68 ? 0.620 13.395 -1.432 1.00 0.00 68 ARG A N 11
ATOM 14892 C CA . ARG A 1 68 ? 1.610 14.458 -1.423 1.00 0.00 68 ARG A CA 11
ATOM 14893 C C . ARG A 1 68 ? 1.289 15.493 -2.504 1.00 0.00 68 ARG A C 11
ATOM 14894 O O . ARG A 1 68 ? 1.338 16.695 -2.251 1.00 0.00 68 ARG A O 11
ATOM 14915 N N . ALA A 1 69 ? 0.967 14.986 -3.685 1.00 0.00 69 ALA A N 11
ATOM 14916 C CA . ALA A 1 69 ? 0.638 15.851 -4.805 1.00 0.00 69 ALA A CA 11
ATOM 14917 C C . ALA A 1 69 ? -0.825 16.287 -4.695 1.00 0.00 69 ALA A C 11
ATOM 14918 O O . ALA A 1 69 ? -1.342 16.965 -5.581 1.00 0.00 69 ALA A O 11
ATOM 14925 N N . ALA A 1 70 ? -1.450 15.878 -3.601 1.00 0.00 70 ALA A N 11
ATOM 14926 C CA . ALA A 1 70 ? -2.842 16.218 -3.364 1.00 0.00 70 ALA A CA 11
ATOM 14927 C C . ALA A 1 70 ? -2.917 17.397 -2.392 1.00 0.00 70 ALA A C 11
ATOM 14928 O O . ALA A 1 70 ? -3.342 18.489 -2.766 1.00 0.00 70 ALA A O 11
ATOM 14935 N N . ASN A 1 71 ? -2.497 17.137 -1.162 1.00 0.00 71 ASN A N 11
ATOM 14936 C CA . ASN A 1 71 ? -2.511 18.163 -0.134 1.00 0.00 71 ASN A CA 11
ATOM 14937 C C . ASN A 1 71 ? -1.194 18.940 -0.177 1.00 0.00 71 ASN A C 11
ATOM 14938 O O . ASN A 1 71 ? -1.195 20.164 -0.295 1.00 0.00 71 ASN A O 11
ATOM 14949 N N . CYS A 1 72 ? -0.102 18.197 -0.078 1.00 0.00 72 CYS A N 11
ATOM 14950 C CA . CYS A 1 72 ? 1.220 18.800 -0.105 1.00 0.00 72 CYS A CA 11
ATOM 14951 C C . CYS A 1 72 ? 1.495 19.293 -1.527 1.00 0.00 72 CYS A C 11
ATOM 14952 O O . CYS A 1 72 ? 2.430 18.830 -2.178 1.00 0.00 72 CYS A O 11
ATOM 14959 N N . ALA A 1 73 ? 0.663 20.225 -1.968 1.00 0.00 73 ALA A N 11
ATOM 14960 C CA . ALA A 1 73 ? 0.804 20.784 -3.301 1.00 0.00 73 ALA A CA 11
ATOM 14961 C C . ALA A 1 73 ? 1.659 22.051 -3.229 1.00 0.00 73 ALA A C 11
ATOM 14962 O O . ALA A 1 73 ? 2.165 22.522 -4.247 1.00 0.00 73 ALA A O 11
ATOM 14969 N N . SER A 1 74 ? 1.795 22.567 -2.016 1.00 0.00 74 SER A N 11
ATOM 14970 C CA . SER A 1 74 ? 2.580 23.770 -1.799 1.00 0.00 74 SER A CA 11
ATOM 14971 C C . SER A 1 74 ? 3.907 23.415 -1.125 1.00 0.00 74 SER A C 11
ATOM 14972 O O . SER A 1 74 ? 4.895 24.131 -1.275 1.00 0.00 74 SER A O 11
ATOM 14980 N N . GLU A 1 75 ? 3.886 22.308 -0.397 1.00 0.00 75 GLU A N 11
ATOM 14981 C CA . GLU A 1 75 ? 5.075 21.848 0.300 1.00 0.00 75 GLU A CA 11
ATOM 14982 C C . GLU A 1 75 ? 5.916 20.956 -0.616 1.00 0.00 75 GLU A C 11
ATOM 14983 O O . GLU A 1 75 ? 6.993 20.505 -0.231 1.00 0.00 75 GLU A O 11
ATOM 14995 N N . CYS A 1 76 ? 5.391 20.728 -1.811 1.00 0.00 76 CYS A N 11
ATOM 14996 C CA . CYS A 1 76 ? 6.079 19.897 -2.785 1.00 0.00 76 CYS A CA 11
ATOM 14997 C C . CYS A 1 76 ? 5.700 20.384 -4.185 1.00 0.00 76 CYS A C 11
ATOM 14998 O O . CYS A 1 76 ? 4.698 19.945 -4.748 1.00 0.00 76 CYS A O 11
ATOM 15005 N N . PRO A 1 77 ? 6.542 21.308 -4.720 1.00 0.00 77 PRO A N 11
ATOM 15006 C CA . PRO A 1 77 ? 6.305 21.859 -6.044 1.00 0.00 77 PRO A CA 11
ATOM 15007 C C . PRO A 1 77 ? 6.668 20.847 -7.132 1.00 0.00 77 PRO A C 11
ATOM 15008 O O . PRO A 1 77 ? 6.818 19.658 -6.854 1.00 0.00 77 PRO A O 11
ATOM 15019 N N . LYS A 1 78 ? 6.799 21.355 -8.348 1.00 0.00 78 LYS A N 11
ATOM 15020 C CA . LYS A 1 78 ? 7.143 20.510 -9.480 1.00 0.00 78 LYS A CA 11
ATOM 15021 C C . LYS A 1 78 ? 8.198 19.491 -9.047 1.00 0.00 78 LYS A C 11
ATOM 15022 O O . LYS A 1 78 ? 7.935 18.289 -9.029 1.00 0.00 78 LYS A O 11
ATOM 15041 N N . HIS A 1 79 ? 9.371 20.007 -8.710 1.00 0.00 79 HIS A N 11
ATOM 15042 C CA . HIS A 1 79 ? 10.467 19.156 -8.279 1.00 0.00 79 HIS A CA 11
ATOM 15043 C C . HIS A 1 79 ? 10.793 19.443 -6.812 1.00 0.00 79 HIS A C 11
ATOM 15044 O O . HIS A 1 79 ? 11.421 20.453 -6.498 1.00 0.00 79 HIS A O 11
ATOM 15058 N N . GLU A 1 80 ? 10.351 18.536 -5.953 1.00 0.00 80 GLU A N 11
ATOM 15059 C CA . GLU A 1 80 ? 10.588 18.679 -4.527 1.00 0.00 80 GLU A CA 11
ATOM 15060 C C . GLU A 1 80 ? 11.903 18.001 -4.136 1.00 0.00 80 GLU A C 11
ATOM 15061 O O . GLU A 1 80 ? 12.648 18.516 -3.303 1.00 0.00 80 GLU A O 11
ATOM 15073 N N . HIS A 1 81 ? 12.149 16.856 -4.757 1.00 0.00 81 HIS A N 11
ATOM 15074 C CA . HIS A 1 81 ? 13.361 16.103 -4.485 1.00 0.00 81 HIS A CA 11
ATOM 15075 C C . HIS A 1 81 ? 13.616 16.067 -2.977 1.00 0.00 81 HIS A C 11
ATOM 15076 O O . HIS A 1 81 ? 14.331 16.914 -2.444 1.00 0.00 81 HIS A O 11
ATOM 15090 N N . LYS A 1 82 ? 13.016 15.077 -2.331 1.00 0.00 82 LYS A N 11
ATOM 15091 C CA . LYS A 1 82 ? 13.169 14.920 -0.895 1.00 0.00 82 LYS A CA 11
ATOM 15092 C C . LYS A 1 82 ? 13.362 16.296 -0.253 1.00 0.00 82 LYS A C 11
ATOM 15093 O O . LYS A 1 82 ? 14.486 16.690 0.052 1.00 0.00 82 LYS A O 11
ATOM 15112 N N . SER A 1 83 ? 12.247 16.988 -0.068 1.00 0.00 83 SER A N 11
ATOM 15113 C CA . SER A 1 83 ? 12.279 18.311 0.532 1.00 0.00 83 SER A CA 11
ATOM 15114 C C . SER A 1 83 ? 12.025 18.210 2.037 1.00 0.00 83 SER A C 11
ATOM 15115 O O . SER A 1 83 ? 11.452 17.229 2.509 1.00 0.00 83 SER A O 11
ATOM 15123 N N . ASP A 1 84 ? 12.464 19.237 2.749 1.00 0.00 84 ASP A N 11
ATOM 15124 C CA . ASP A 1 84 ? 12.291 19.276 4.192 1.00 0.00 84 ASP A CA 11
ATOM 15125 C C . ASP A 1 84 ? 10.873 19.746 4.518 1.00 0.00 84 ASP A C 11
ATOM 15126 O O . ASP A 1 84 ? 10.263 19.273 5.477 1.00 0.00 84 ASP A O 11
ATOM 15135 N N . THR A 1 85 ? 10.388 20.671 3.704 1.00 0.00 85 THR A N 11
ATOM 15136 C CA . THR A 1 85 ? 9.052 21.211 3.894 1.00 0.00 85 THR A CA 11
ATOM 15137 C C . THR A 1 85 ? 8.000 20.215 3.403 1.00 0.00 85 THR A C 11
ATOM 15138 O O . THR A 1 85 ? 6.858 20.238 3.860 1.00 0.00 85 THR A O 11
ATOM 15149 N N . CYS A 1 86 ? 8.422 19.364 2.479 1.00 0.00 86 CYS A N 11
ATOM 15150 C CA . CYS A 1 86 ? 7.530 18.362 1.922 1.00 0.00 86 CYS A CA 11
ATOM 15151 C C . CYS A 1 86 ? 7.338 17.257 2.962 1.00 0.00 86 CYS A C 11
ATOM 15152 O O . CYS A 1 86 ? 6.254 17.110 3.524 1.00 0.00 86 CYS A O 11
ATOM 15159 N N . ARG A 1 87 ? 8.408 16.508 3.186 1.00 0.00 87 ARG A N 11
ATOM 15160 C CA . ARG A 1 87 ? 8.371 15.421 4.149 1.00 0.00 87 ARG A CA 11
ATOM 15161 C C . ARG A 1 87 ? 7.615 15.851 5.408 1.00 0.00 87 ARG A C 11
ATOM 15162 O O . ARG A 1 87 ? 6.925 15.043 6.028 1.00 0.00 87 ARG A O 11
ATOM 15183 N N . ALA A 1 88 ? 7.769 17.122 5.747 1.00 0.00 88 ALA A N 11
ATOM 15184 C CA . ALA A 1 88 ? 7.109 17.670 6.919 1.00 0.00 88 ALA A CA 11
ATOM 15185 C C . ALA A 1 88 ? 5.593 17.600 6.725 1.00 0.00 88 ALA A C 11
ATOM 15186 O O . ALA A 1 88 ? 4.879 17.064 7.572 1.00 0.00 88 ALA A O 11
ATOM 15193 N N . CYS A 1 89 ? 5.145 18.148 5.605 1.00 0.00 89 CYS A N 11
ATOM 15194 C CA . CYS A 1 89 ? 3.727 18.155 5.289 1.00 0.00 89 CYS A CA 11
ATOM 15195 C C . CYS A 1 89 ? 3.227 16.709 5.295 1.00 0.00 89 CYS A C 11
ATOM 15196 O O . CYS A 1 89 ? 2.324 16.363 6.055 1.00 0.00 89 CYS A O 11
ATOM 15203 N N . MET A 1 90 ? 3.837 15.902 4.438 1.00 0.00 90 MET A N 11
ATOM 15204 C CA . MET A 1 90 ? 3.465 14.501 4.335 1.00 0.00 90 MET A CA 11
ATOM 15205 C C . MET A 1 90 ? 3.376 13.854 5.719 1.00 0.00 90 MET A C 11
ATOM 15206 O O . MET A 1 90 ? 2.592 12.929 5.926 1.00 0.00 90 MET A O 11
ATOM 15220 N N . LYS A 1 91 ? 4.192 14.366 6.629 1.00 0.00 91 LYS A N 11
ATOM 15221 C CA . LYS A 1 91 ? 4.215 13.849 7.987 1.00 0.00 91 LYS A CA 11
ATOM 15222 C C . LYS A 1 91 ? 2.780 13.674 8.487 1.00 0.00 91 LYS A C 11
ATOM 15223 O O . LYS A 1 91 ? 2.404 12.594 8.939 1.00 0.00 91 LYS A O 11
ATOM 15242 N N . THR A 1 92 ? 2.017 14.753 8.388 1.00 0.00 92 THR A N 11
ATOM 15243 C CA . THR A 1 92 ? 0.631 14.732 8.824 1.00 0.00 92 THR A CA 11
ATOM 15244 C C . THR A 1 92 ? -0.306 14.644 7.619 1.00 0.00 92 THR A C 11
ATOM 15245 O O . THR A 1 92 ? -1.108 13.716 7.518 1.00 0.00 92 THR A O 11
ATOM 15256 N N . ASN A 1 93 ? -0.174 15.621 6.734 1.00 0.00 93 ASN A N 11
ATOM 15257 C CA . ASN A 1 93 ? -1.000 15.665 5.539 1.00 0.00 93 ASN A CA 11
ATOM 15258 C C . ASN A 1 93 ? -1.103 14.260 4.943 1.00 0.00 93 ASN A C 11
ATOM 15259 O O . ASN A 1 93 ? -2.187 13.822 4.561 1.00 0.00 93 ASN A O 11
ATOM 15270 N N . CYS A 1 94 ? 0.040 13.591 4.884 1.00 0.00 94 CYS A N 11
ATOM 15271 C CA . CYS A 1 94 ? 0.091 12.244 4.342 1.00 0.00 94 CYS A CA 11
ATOM 15272 C C . CYS A 1 94 ? 0.497 11.289 5.466 1.00 0.00 94 CYS A C 11
ATOM 15273 O O . CYS A 1 94 ? 1.596 10.736 5.449 1.00 0.00 94 CYS A O 11
ATOM 15280 N N . LYS A 1 95 ? -0.411 11.125 6.416 1.00 0.00 95 LYS A N 11
ATOM 15281 C CA . LYS A 1 95 ? -0.162 10.246 7.546 1.00 0.00 95 LYS A CA 11
ATOM 15282 C C . LYS A 1 95 ? 0.508 8.963 7.050 1.00 0.00 95 LYS A C 11
ATOM 15283 O O . LYS A 1 95 ? 1.333 8.379 7.751 1.00 0.00 95 LYS A O 11
ATOM 15302 N N . ILE A 1 1 ? -14.427 13.916 8.681 1.00 0.00 1 ILE A N 12
ATOM 15303 C CA . ILE A 1 1 ? -14.004 13.507 10.010 1.00 0.00 1 ILE A CA 12
ATOM 15304 C C . ILE A 1 1 ? -12.813 14.362 10.447 1.00 0.00 1 ILE A C 12
ATOM 15305 O O . ILE A 1 1 ? -12.909 15.122 11.409 1.00 0.00 1 ILE A O 12
ATOM 15321 N N . SER A 1 2 ? -11.717 14.210 9.718 1.00 0.00 2 SER A N 12
ATOM 15322 C CA . SER A 1 2 ? -10.508 14.958 10.018 1.00 0.00 2 SER A CA 12
ATOM 15323 C C . SER A 1 2 ? -9.444 14.683 8.953 1.00 0.00 2 SER A C 12
ATOM 15324 O O . SER A 1 2 ? -9.470 13.641 8.300 1.00 0.00 2 SER A O 12
ATOM 15332 N N . GLU A 1 3 ? -8.535 15.636 8.811 1.00 0.00 3 GLU A N 12
ATOM 15333 C CA . GLU A 1 3 ? -7.464 15.509 7.837 1.00 0.00 3 GLU A CA 12
ATOM 15334 C C . GLU A 1 3 ? -6.140 15.986 8.439 1.00 0.00 3 GLU A C 12
ATOM 15335 O O . GLU A 1 3 ? -5.684 17.090 8.147 1.00 0.00 3 GLU A O 12
ATOM 15347 N N . PHE A 1 4 ? -5.561 15.129 9.267 1.00 0.00 4 PHE A N 12
ATOM 15348 C CA . PHE A 1 4 ? -4.299 15.449 9.912 1.00 0.00 4 PHE A CA 12
ATOM 15349 C C . PHE A 1 4 ? -3.312 14.286 9.793 1.00 0.00 4 PHE A C 12
ATOM 15350 O O . PHE A 1 4 ? -2.197 14.461 9.305 1.00 0.00 4 PHE A O 12
ATOM 15367 N N . ALA A 1 5 ? -3.759 13.124 10.246 1.00 0.00 5 ALA A N 12
ATOM 15368 C CA . ALA A 1 5 ? -2.929 11.932 10.196 1.00 0.00 5 ALA A CA 12
ATOM 15369 C C . ALA A 1 5 ? -2.427 11.725 8.766 1.00 0.00 5 ALA A C 12
ATOM 15370 O O . ALA A 1 5 ? -2.989 12.277 7.821 1.00 0.00 5 ALA A O 12
ATOM 15377 N N . PRO A 1 6 ? -1.348 10.906 8.648 1.00 0.00 6 PRO A N 12
ATOM 15378 C CA . PRO A 1 6 ? -0.764 10.619 7.349 1.00 0.00 6 PRO A CA 12
ATOM 15379 C C . PRO A 1 6 ? -1.637 9.639 6.561 1.00 0.00 6 PRO A C 12
ATOM 15380 O O . PRO A 1 6 ? -2.191 8.700 7.129 1.00 0.00 6 PRO A O 12
ATOM 15391 N N . VAL A 1 7 ? -1.730 9.892 5.264 1.00 0.00 7 VAL A N 12
ATOM 15392 C CA . VAL A 1 7 ? -2.525 9.045 4.391 1.00 0.00 7 VAL A CA 12
ATOM 15393 C C . VAL A 1 7 ? -1.924 7.638 4.368 1.00 0.00 7 VAL A C 12
ATOM 15394 O O . VAL A 1 7 ? -2.477 6.713 4.961 1.00 0.00 7 VAL A O 12
ATOM 15407 N N . ASP A 1 8 ? -0.800 7.521 3.677 1.00 0.00 8 ASP A N 12
ATOM 15408 C CA . ASP A 1 8 ? -0.118 6.243 3.568 1.00 0.00 8 ASP A CA 12
ATOM 15409 C C . ASP A 1 8 ? -1.014 5.253 2.821 1.00 0.00 8 ASP A C 12
ATOM 15410 O O . ASP A 1 8 ? -0.808 4.043 2.898 1.00 0.00 8 ASP A O 12
ATOM 15419 N N . CYS A 1 9 ? -1.990 5.804 2.115 1.00 0.00 9 CYS A N 12
ATOM 15420 C CA . CYS A 1 9 ? -2.918 4.985 1.355 1.00 0.00 9 CYS A CA 12
ATOM 15421 C C . CYS A 1 9 ? -3.312 3.782 2.214 1.00 0.00 9 CYS A C 12
ATOM 15422 O O . CYS A 1 9 ? -2.966 2.646 1.892 1.00 0.00 9 CYS A O 12
ATOM 15429 N N . LYS A 1 10 ? -4.029 4.072 3.289 1.00 0.00 10 LYS A N 12
ATOM 15430 C CA . LYS A 1 10 ? -4.474 3.028 4.196 1.00 0.00 10 LYS A CA 12
ATOM 15431 C C . LYS A 1 10 ? -5.952 2.731 3.941 1.00 0.00 10 LYS A C 12
ATOM 15432 O O . LYS A 1 10 ? -6.286 1.769 3.250 1.00 0.00 10 LYS A O 12
ATOM 15451 N N . GLY A 1 11 ? -6.800 3.575 4.511 1.00 0.00 11 GLY A N 12
ATOM 15452 C CA . GLY A 1 11 ? -8.235 3.415 4.353 1.00 0.00 11 GLY A CA 12
ATOM 15453 C C . GLY A 1 11 ? -8.671 3.752 2.926 1.00 0.00 11 GLY A C 12
ATOM 15454 O O . GLY A 1 11 ? -9.830 3.554 2.564 1.00 0.00 11 GLY A O 12
ATOM 15458 N N . GLN A 1 12 ? -7.719 4.255 2.154 1.00 0.00 12 GLN A N 12
ATOM 15459 C CA . GLN A 1 12 ? -7.990 4.621 0.774 1.00 0.00 12 GLN A CA 12
ATOM 15460 C C . GLN A 1 12 ? -7.618 3.471 -0.163 1.00 0.00 12 GLN A C 12
ATOM 15461 O O . GLN A 1 12 ? -8.243 3.289 -1.207 1.00 0.00 12 GLN A O 12
ATOM 15475 N N . CYS A 1 13 ? -6.602 2.723 0.243 1.00 0.00 13 CYS A N 12
ATOM 15476 C CA . CYS A 1 13 ? -6.140 1.595 -0.548 1.00 0.00 13 CYS A CA 12
ATOM 15477 C C . CYS A 1 13 ? -6.797 0.325 -0.003 1.00 0.00 13 CYS A C 12
ATOM 15478 O O . CYS A 1 13 ? -6.108 -0.624 0.368 1.00 0.00 13 CYS A O 12
ATOM 15485 N N . THR A 1 14 ? -8.121 0.349 0.029 1.00 0.00 14 THR A N 12
ATOM 15486 C CA . THR A 1 14 ? -8.878 -0.789 0.523 1.00 0.00 14 THR A CA 12
ATOM 15487 C C . THR A 1 14 ? -9.313 -1.684 -0.639 1.00 0.00 14 THR A C 12
ATOM 15488 O O . THR A 1 14 ? -9.449 -2.896 -0.476 1.00 0.00 14 THR A O 12
ATOM 15499 N N . THR A 1 15 ? -9.520 -1.053 -1.786 1.00 0.00 15 THR A N 12
ATOM 15500 C CA . THR A 1 15 ? -9.937 -1.778 -2.974 1.00 0.00 15 THR A CA 12
ATOM 15501 C C . THR A 1 15 ? -8.765 -2.575 -3.551 1.00 0.00 15 THR A C 12
ATOM 15502 O O . THR A 1 15 ? -8.913 -3.751 -3.882 1.00 0.00 15 THR A O 12
ATOM 15513 N N . PRO A 1 16 ? -7.597 -1.887 -3.656 1.00 0.00 16 PRO A N 12
ATOM 15514 C CA . PRO A 1 16 ? -6.401 -2.518 -4.187 1.00 0.00 16 PRO A CA 12
ATOM 15515 C C . PRO A 1 16 ? -5.786 -3.474 -3.163 1.00 0.00 16 PRO A C 12
ATOM 15516 O O . PRO A 1 16 ? -5.034 -4.378 -3.526 1.00 0.00 16 PRO A O 12
ATOM 15527 N N . CYS A 1 17 ? -6.127 -3.242 -1.904 1.00 0.00 17 CYS A N 12
ATOM 15528 C CA . CYS A 1 17 ? -5.617 -4.071 -0.825 1.00 0.00 17 CYS A CA 12
ATOM 15529 C C . CYS A 1 17 ? -6.774 -4.906 -0.274 1.00 0.00 17 CYS A C 12
ATOM 15530 O O . CYS A 1 17 ? -6.671 -5.475 0.812 1.00 0.00 17 CYS A O 12
ATOM 15537 N N . GLU A 1 18 ? -7.848 -4.955 -1.047 1.00 0.00 18 GLU A N 12
ATOM 15538 C CA . GLU A 1 18 ? -9.023 -5.711 -0.650 1.00 0.00 18 GLU A CA 12
ATOM 15539 C C . GLU A 1 18 ? -8.745 -7.213 -0.743 1.00 0.00 18 GLU A C 12
ATOM 15540 O O . GLU A 1 18 ? -8.996 -7.955 0.205 1.00 0.00 18 GLU A O 12
ATOM 15552 N N . PRO A 1 19 ? -8.215 -7.626 -1.925 1.00 0.00 19 PRO A N 12
ATOM 15553 C CA . PRO A 1 19 ? -7.899 -9.026 -2.155 1.00 0.00 19 PRO A CA 12
ATOM 15554 C C . PRO A 1 19 ? -6.629 -9.432 -1.404 1.00 0.00 19 PRO A C 12
ATOM 15555 O O . PRO A 1 19 ? -6.510 -10.568 -0.948 1.00 0.00 19 PRO A O 12
ATOM 15566 N N . LEU A 1 20 ? -5.713 -8.481 -1.300 1.00 0.00 20 LEU A N 12
ATOM 15567 C CA . LEU A 1 20 ? -4.456 -8.726 -0.612 1.00 0.00 20 LEU A CA 12
ATOM 15568 C C . LEU A 1 20 ? -4.740 -9.084 0.848 1.00 0.00 20 LEU A C 12
ATOM 15569 O O . LEU A 1 20 ? -4.364 -10.160 1.311 1.00 0.00 20 LEU A O 12
ATOM 15585 N N . THR A 1 21 ? -5.401 -8.162 1.533 1.00 0.00 21 THR A N 12
ATOM 15586 C CA . THR A 1 21 ? -5.739 -8.368 2.931 1.00 0.00 21 THR A CA 12
ATOM 15587 C C . THR A 1 21 ? -6.446 -9.712 3.116 1.00 0.00 21 THR A C 12
ATOM 15588 O O . THR A 1 21 ? -6.015 -10.538 3.918 1.00 0.00 21 THR A O 12
ATOM 15599 N N . ALA A 1 22 ? -7.521 -9.888 2.361 1.00 0.00 22 ALA A N 12
ATOM 15600 C CA . ALA A 1 22 ? -8.292 -11.118 2.432 1.00 0.00 22 ALA A CA 12
ATOM 15601 C C . ALA A 1 22 ? -7.348 -12.315 2.298 1.00 0.00 22 ALA A C 12
ATOM 15602 O O . ALA A 1 22 ? -7.632 -13.394 2.815 1.00 0.00 22 ALA A O 12
ATOM 15609 N N . CYS A 1 23 ? -6.245 -12.083 1.601 1.00 0.00 23 CYS A N 12
ATOM 15610 C CA . CYS A 1 23 ? -5.258 -13.129 1.392 1.00 0.00 23 CYS A CA 12
ATOM 15611 C C . CYS A 1 23 ? -4.595 -13.438 2.736 1.00 0.00 23 CYS A C 12
ATOM 15612 O O . CYS A 1 23 ? -4.490 -14.600 3.127 1.00 0.00 23 CYS A O 12
ATOM 15619 N N . LYS A 1 24 ? -4.165 -12.379 3.405 1.00 0.00 24 LYS A N 12
ATOM 15620 C CA . LYS A 1 24 ? -3.515 -12.523 4.697 1.00 0.00 24 LYS A CA 12
ATOM 15621 C C . LYS A 1 24 ? -4.475 -13.205 5.673 1.00 0.00 24 LYS A C 12
ATOM 15622 O O . LYS A 1 24 ? -4.106 -14.173 6.337 1.00 0.00 24 LYS A O 12
ATOM 15641 N N . GLU A 1 25 ? -5.687 -12.674 5.729 1.00 0.00 25 GLU A N 12
ATOM 15642 C CA . GLU A 1 25 ? -6.703 -13.220 6.613 1.00 0.00 25 GLU A CA 12
ATOM 15643 C C . GLU A 1 25 ? -6.898 -14.713 6.340 1.00 0.00 25 GLU A C 12
ATOM 15644 O O . GLU A 1 25 ? -6.548 -15.551 7.169 1.00 0.00 25 GLU A O 12
ATOM 15656 N N . LYS A 1 26 ? -7.457 -15.000 5.173 1.00 0.00 26 LYS A N 12
ATOM 15657 C CA . LYS A 1 26 ? -7.704 -16.376 4.779 1.00 0.00 26 LYS A CA 12
ATOM 15658 C C . LYS A 1 26 ? -6.517 -17.244 5.205 1.00 0.00 26 LYS A C 12
ATOM 15659 O O . LYS A 1 26 ? -6.699 -18.293 5.820 1.00 0.00 26 LYS A O 12
ATOM 15678 N N . CYS A 1 27 ? -5.327 -16.774 4.859 1.00 0.00 27 CYS A N 12
ATOM 15679 C CA . CYS A 1 27 ? -4.111 -17.493 5.197 1.00 0.00 27 CYS A CA 12
ATOM 15680 C C . CYS A 1 27 ? -4.021 -17.595 6.721 1.00 0.00 27 CYS A C 12
ATOM 15681 O O . CYS A 1 27 ? -3.838 -18.684 7.264 1.00 0.00 27 CYS A O 12
ATOM 15688 N N . ALA A 1 28 ? -4.155 -16.447 7.368 1.00 0.00 28 ALA A N 12
ATOM 15689 C CA . ALA A 1 28 ? -4.091 -16.393 8.819 1.00 0.00 28 ALA A CA 12
ATOM 15690 C C . ALA A 1 28 ? -5.005 -17.470 9.405 1.00 0.00 28 ALA A C 12
ATOM 15691 O O . ALA A 1 28 ? -4.615 -18.187 10.326 1.00 0.00 28 ALA A O 12
ATOM 15698 N N . GLU A 1 29 ? -6.205 -17.551 8.849 1.00 0.00 29 GLU A N 12
ATOM 15699 C CA . GLU A 1 29 ? -7.178 -18.528 9.305 1.00 0.00 29 GLU A CA 12
ATOM 15700 C C . GLU A 1 29 ? -6.648 -19.947 9.087 1.00 0.00 29 GLU A C 12
ATOM 15701 O O . GLU A 1 29 ? -6.538 -20.725 10.033 1.00 0.00 29 GLU A O 12
ATOM 15713 N N . SER A 1 30 ? -6.333 -20.240 7.834 1.00 0.00 30 SER A N 12
ATOM 15714 C CA . SER A 1 30 ? -5.817 -21.551 7.479 1.00 0.00 30 SER A CA 12
ATOM 15715 C C . SER A 1 30 ? -4.552 -21.851 8.286 1.00 0.00 30 SER A C 12
ATOM 15716 O O . SER A 1 30 ? -4.216 -23.013 8.512 1.00 0.00 30 SER A O 12
ATOM 15724 N N . CYS A 1 31 ? -3.884 -20.784 8.699 1.00 0.00 31 CYS A N 12
ATOM 15725 C CA . CYS A 1 31 ? -2.664 -20.918 9.475 1.00 0.00 31 CYS A CA 12
ATOM 15726 C C . CYS A 1 31 ? -2.990 -20.614 10.939 1.00 0.00 31 CYS A C 12
ATOM 15727 O O . CYS A 1 31 ? -2.289 -19.836 11.586 1.00 0.00 31 CYS A O 12
ATOM 15734 N N . GLU A 1 32 ? -4.053 -21.242 11.418 1.00 0.00 32 GLU A N 12
ATOM 15735 C CA . GLU A 1 32 ? -4.480 -21.048 12.793 1.00 0.00 32 GLU A CA 12
ATOM 15736 C C . GLU A 1 32 ? -3.742 -22.017 13.720 1.00 0.00 32 GLU A C 12
ATOM 15737 O O . GLU A 1 32 ? -3.063 -21.592 14.653 1.00 0.00 32 GLU A O 12
ATOM 15749 N N . THR A 1 33 ? -3.901 -23.300 13.430 1.00 0.00 33 THR A N 12
ATOM 15750 C CA . THR A 1 33 ? -3.259 -24.332 14.226 1.00 0.00 33 THR A CA 12
ATOM 15751 C C . THR A 1 33 ? -1.757 -24.371 13.936 1.00 0.00 33 THR A C 12
ATOM 15752 O O . THR A 1 33 ? -0.969 -24.792 14.781 1.00 0.00 33 THR A O 12
ATOM 15763 N N . SER A 1 34 ? -1.406 -23.928 12.738 1.00 0.00 34 SER A N 12
ATOM 15764 C CA . SER A 1 34 ? -0.013 -23.907 12.325 1.00 0.00 34 SER A CA 12
ATOM 15765 C C . SER A 1 34 ? 0.853 -23.313 13.438 1.00 0.00 34 SER A C 12
ATOM 15766 O O . SER A 1 34 ? 0.581 -22.215 13.921 1.00 0.00 34 SER A O 12
ATOM 15774 N N . ALA A 1 35 ? 1.879 -24.064 13.810 1.00 0.00 35 ALA A N 12
ATOM 15775 C CA . ALA A 1 35 ? 2.786 -23.625 14.857 1.00 0.00 35 ALA A CA 12
ATOM 15776 C C . ALA A 1 35 ? 3.441 -22.307 14.438 1.00 0.00 35 ALA A C 12
ATOM 15777 O O . ALA A 1 35 ? 3.188 -21.265 15.042 1.00 0.00 35 ALA A O 12
ATOM 15784 N N . ASP A 1 36 ? 4.269 -22.395 13.408 1.00 0.00 36 ASP A N 12
ATOM 15785 C CA . ASP A 1 36 ? 4.962 -21.223 12.902 1.00 0.00 36 ASP A CA 12
ATOM 15786 C C . ASP A 1 36 ? 3.964 -20.323 12.169 1.00 0.00 36 ASP A C 12
ATOM 15787 O O . ASP A 1 36 ? 3.975 -20.248 10.942 1.00 0.00 36 ASP A O 12
ATOM 15796 N N . LYS A 1 37 ? 3.125 -19.662 12.954 1.00 0.00 37 LYS A N 12
ATOM 15797 C CA . LYS A 1 37 ? 2.123 -18.770 12.396 1.00 0.00 37 LYS A CA 12
ATOM 15798 C C . LYS A 1 37 ? 2.814 -17.700 11.548 1.00 0.00 37 LYS A C 12
ATOM 15799 O O . LYS A 1 37 ? 2.489 -17.527 10.375 1.00 0.00 37 LYS A O 12
ATOM 15818 N N . LYS A 1 38 ? 3.755 -17.010 12.176 1.00 0.00 38 LYS A N 12
ATOM 15819 C CA . LYS A 1 38 ? 4.495 -15.962 11.494 1.00 0.00 38 LYS A CA 12
ATOM 15820 C C . LYS A 1 38 ? 4.895 -16.449 10.100 1.00 0.00 38 LYS A C 12
ATOM 15821 O O . LYS A 1 38 ? 4.473 -15.880 9.095 1.00 0.00 38 LYS A O 12
ATOM 15840 N N . THR A 1 39 ? 5.703 -17.499 10.084 1.00 0.00 39 THR A N 12
ATOM 15841 C CA . THR A 1 39 ? 6.165 -18.069 8.830 1.00 0.00 39 THR A CA 12
ATOM 15842 C C . THR A 1 39 ? 4.977 -18.381 7.918 1.00 0.00 39 THR A C 12
ATOM 15843 O O . THR A 1 39 ? 4.863 -17.822 6.828 1.00 0.00 39 THR A O 12
ATOM 15854 N N . CYS A 1 40 ? 4.122 -19.274 8.396 1.00 0.00 40 CYS A N 12
ATOM 15855 C CA . CYS A 1 40 ? 2.948 -19.667 7.637 1.00 0.00 40 CYS A CA 12
ATOM 15856 C C . CYS A 1 40 ? 2.317 -18.407 7.040 1.00 0.00 40 CYS A C 12
ATOM 15857 O O . CYS A 1 40 ? 2.188 -18.290 5.823 1.00 0.00 40 CYS A O 12
ATOM 15864 N N . ARG A 1 41 ? 1.942 -17.495 7.925 1.00 0.00 41 ARG A N 12
ATOM 15865 C CA . ARG A 1 41 ? 1.328 -16.248 7.501 1.00 0.00 41 ARG A CA 12
ATOM 15866 C C . ARG A 1 41 ? 2.162 -15.595 6.397 1.00 0.00 41 ARG A C 12
ATOM 15867 O O . ARG A 1 41 ? 1.675 -15.389 5.286 1.00 0.00 41 ARG A O 12
ATOM 15888 N N . ARG A 1 42 ? 3.404 -15.288 6.740 1.00 0.00 42 ARG A N 12
ATOM 15889 C CA . ARG A 1 42 ? 4.310 -14.663 5.792 1.00 0.00 42 ARG A CA 12
ATOM 15890 C C . ARG A 1 42 ? 4.313 -15.437 4.472 1.00 0.00 42 ARG A C 12
ATOM 15891 O O . ARG A 1 42 ? 4.446 -14.845 3.401 1.00 0.00 42 ARG A O 12
ATOM 15912 N N . ASN A 1 43 ? 4.166 -16.748 4.591 1.00 0.00 43 ASN A N 12
ATOM 15913 C CA . ASN A 1 43 ? 4.150 -17.609 3.420 1.00 0.00 43 ASN A CA 12
ATOM 15914 C C . ASN A 1 43 ? 2.940 -17.259 2.551 1.00 0.00 43 ASN A C 12
ATOM 15915 O O . ASN A 1 43 ? 2.968 -17.449 1.336 1.00 0.00 43 ASN A O 12
ATOM 15926 N N . CYS A 1 44 ? 1.907 -16.753 3.208 1.00 0.00 44 CYS A N 12
ATOM 15927 C CA . CYS A 1 44 ? 0.690 -16.374 2.511 1.00 0.00 44 CYS A CA 12
ATOM 15928 C C . CYS A 1 44 ? 1.080 -15.642 1.225 1.00 0.00 44 CYS A C 12
ATOM 15929 O O . CYS A 1 44 ? 0.535 -15.919 0.158 1.00 0.00 44 CYS A O 12
ATOM 15936 N N . LYS A 1 45 ? 2.022 -14.721 1.370 1.00 0.00 45 LYS A N 12
ATOM 15937 C CA . LYS A 1 45 ? 2.492 -13.946 0.234 1.00 0.00 45 LYS A CA 12
ATOM 15938 C C . LYS A 1 45 ? 3.057 -14.895 -0.825 1.00 0.00 45 LYS A C 12
ATOM 15939 O O . LYS A 1 45 ? 2.766 -14.750 -2.012 1.00 0.00 45 LYS A O 12
ATOM 15958 N N . LYS A 1 46 ? 3.855 -15.844 -0.359 1.00 0.00 46 LYS A N 12
ATOM 15959 C CA . LYS A 1 46 ? 4.464 -16.816 -1.251 1.00 0.00 46 LYS A CA 12
ATOM 15960 C C . LYS A 1 46 ? 3.400 -17.815 -1.712 1.00 0.00 46 LYS A C 12
ATOM 15961 O O . LYS A 1 46 ? 3.661 -18.651 -2.576 1.00 0.00 46 LYS A O 12
ATOM 15980 N N . ALA A 1 47 ? 2.224 -17.695 -1.114 1.00 0.00 47 ALA A N 12
ATOM 15981 C CA . ALA A 1 47 ? 1.120 -18.578 -1.452 1.00 0.00 47 ALA A CA 12
ATOM 15982 C C . ALA A 1 47 ? 0.539 -18.165 -2.806 1.00 0.00 47 ALA A C 12
ATOM 15983 O O . ALA A 1 47 ? 0.554 -18.947 -3.756 1.00 0.00 47 ALA A O 12
ATOM 15990 N N . ASP A 1 48 ? 0.041 -16.938 -2.852 1.00 0.00 48 ASP A N 12
ATOM 15991 C CA . ASP A 1 48 ? -0.543 -16.413 -4.074 1.00 0.00 48 ASP A CA 12
ATOM 15992 C C . ASP A 1 48 ? -1.031 -14.984 -3.827 1.00 0.00 48 ASP A C 12
ATOM 15993 O O . ASP A 1 48 ? -2.095 -14.595 -4.307 1.00 0.00 48 ASP A O 12
ATOM 16002 N N . CYS A 1 49 ? -0.230 -14.240 -3.079 1.00 0.00 49 CYS A N 12
ATOM 16003 C CA . CYS A 1 49 ? -0.566 -12.862 -2.763 1.00 0.00 49 CYS A CA 12
ATOM 16004 C C . CYS A 1 49 ? 0.587 -11.968 -3.224 1.00 0.00 49 CYS A C 12
ATOM 16005 O O . CYS A 1 49 ? 0.809 -10.896 -2.662 1.00 0.00 49 CYS A O 12
ATOM 16012 N N . GLU A 1 50 ? 1.290 -12.442 -4.242 1.00 0.00 50 GLU A N 12
ATOM 16013 C CA . GLU A 1 50 ? 2.415 -11.699 -4.785 1.00 0.00 50 GLU A CA 12
ATOM 16014 C C . GLU A 1 50 ? 1.916 -10.522 -5.627 1.00 0.00 50 GLU A C 12
ATOM 16015 O O . GLU A 1 50 ? 2.384 -9.396 -5.465 1.00 0.00 50 GLU A O 12
ATOM 16027 N N . PRO A 1 51 ? 0.949 -10.832 -6.532 1.00 0.00 51 PRO A N 12
ATOM 16028 C CA . PRO A 1 51 ? 0.383 -9.814 -7.400 1.00 0.00 51 PRO A CA 12
ATOM 16029 C C . PRO A 1 51 ? -0.580 -8.909 -6.628 1.00 0.00 51 PRO A C 12
ATOM 16030 O O . PRO A 1 51 ? -0.658 -7.711 -6.892 1.00 0.00 51 PRO A O 12
ATOM 16041 N N . GLN A 1 52 ? -1.289 -9.518 -5.689 1.00 0.00 52 GLN A N 12
ATOM 16042 C CA . GLN A 1 52 ? -2.244 -8.783 -4.877 1.00 0.00 52 GLN A CA 12
ATOM 16043 C C . GLN A 1 52 ? -1.523 -7.730 -4.033 1.00 0.00 52 GLN A C 12
ATOM 16044 O O . GLN A 1 52 ? -1.909 -6.562 -4.028 1.00 0.00 52 GLN A O 12
ATOM 16058 N N . ASP A 1 53 ? -0.488 -8.181 -3.339 1.00 0.00 53 ASP A N 12
ATOM 16059 C CA . ASP A 1 53 ? 0.291 -7.293 -2.493 1.00 0.00 53 ASP A CA 12
ATOM 16060 C C . ASP A 1 53 ? 0.841 -6.143 -3.339 1.00 0.00 53 ASP A C 12
ATOM 16061 O O . ASP A 1 53 ? 0.944 -5.013 -2.865 1.00 0.00 53 ASP A O 12
ATOM 16070 N N . LYS A 1 54 ? 1.181 -6.471 -4.577 1.00 0.00 54 LYS A N 12
ATOM 16071 C CA . LYS A 1 54 ? 1.719 -5.480 -5.493 1.00 0.00 54 LYS A CA 12
ATOM 16072 C C . LYS A 1 54 ? 0.663 -4.402 -5.749 1.00 0.00 54 LYS A C 12
ATOM 16073 O O . LYS A 1 54 ? 0.878 -3.232 -5.437 1.00 0.00 54 LYS A O 12
ATOM 16092 N N . VAL A 1 55 ? -0.454 -4.836 -6.314 1.00 0.00 55 VAL A N 12
ATOM 16093 C CA . VAL A 1 55 ? -1.544 -3.922 -6.615 1.00 0.00 55 VAL A CA 12
ATOM 16094 C C . VAL A 1 55 ? -1.760 -2.984 -5.426 1.00 0.00 55 VAL A C 12
ATOM 16095 O O . VAL A 1 55 ? -2.149 -1.831 -5.604 1.00 0.00 55 VAL A O 12
ATOM 16108 N N . CYS A 1 56 ? -1.497 -3.513 -4.240 1.00 0.00 56 CYS A N 12
ATOM 16109 C CA . CYS A 1 56 ? -1.658 -2.737 -3.022 1.00 0.00 56 CYS A CA 12
ATOM 16110 C C . CYS A 1 56 ? -0.517 -1.720 -2.946 1.00 0.00 56 CYS A C 12
ATOM 16111 O O . CYS A 1 56 ? -0.752 -0.533 -2.727 1.00 0.00 56 CYS A O 12
ATOM 16118 N N . ASP A 1 57 ? 0.695 -2.224 -3.131 1.00 0.00 57 ASP A N 12
ATOM 16119 C CA . ASP A 1 57 ? 1.873 -1.375 -3.087 1.00 0.00 57 ASP A CA 12
ATOM 16120 C C . ASP A 1 57 ? 1.688 -0.203 -4.053 1.00 0.00 57 ASP A C 12
ATOM 16121 O O . ASP A 1 57 ? 1.678 0.955 -3.636 1.00 0.00 57 ASP A O 12
ATOM 16130 N N . ALA A 1 58 ? 1.547 -0.543 -5.325 1.00 0.00 58 ALA A N 12
ATOM 16131 C CA . ALA A 1 58 ? 1.364 0.467 -6.354 1.00 0.00 58 ALA A CA 12
ATOM 16132 C C . ALA A 1 58 ? 0.425 1.556 -5.832 1.00 0.00 58 ALA A C 12
ATOM 16133 O O . ALA A 1 58 ? 0.719 2.744 -5.953 1.00 0.00 58 ALA A O 12
ATOM 16140 N N . CYS A 1 59 ? -0.685 1.112 -5.261 1.00 0.00 59 CYS A N 12
ATOM 16141 C CA . CYS A 1 59 ? -1.669 2.035 -4.720 1.00 0.00 59 CYS A CA 12
ATOM 16142 C C . CYS A 1 59 ? -0.962 2.968 -3.736 1.00 0.00 59 CYS A C 12
ATOM 16143 O O . CYS A 1 59 ? -0.999 4.187 -3.895 1.00 0.00 59 CYS A O 12
ATOM 16150 N N . ARG A 1 60 ? -0.333 2.360 -2.741 1.00 0.00 60 ARG A N 12
ATOM 16151 C CA . ARG A 1 60 ? 0.382 3.122 -1.731 1.00 0.00 60 ARG A CA 12
ATOM 16152 C C . ARG A 1 60 ? 1.438 4.013 -2.387 1.00 0.00 60 ARG A C 12
ATOM 16153 O O . ARG A 1 60 ? 1.757 5.085 -1.874 1.00 0.00 60 ARG A O 12
ATOM 16174 N N . MET A 1 61 ? 1.952 3.538 -3.512 1.00 0.00 61 MET A N 12
ATOM 16175 C CA . MET A 1 61 ? 2.965 4.278 -4.244 1.00 0.00 61 MET A CA 12
ATOM 16176 C C . MET A 1 61 ? 2.349 5.469 -4.981 1.00 0.00 61 MET A C 12
ATOM 16177 O O . MET A 1 61 ? 2.936 6.549 -5.023 1.00 0.00 61 MET A O 12
ATOM 16191 N N . LYS A 1 62 ? 1.173 5.232 -5.543 1.00 0.00 62 LYS A N 12
ATOM 16192 C CA . LYS A 1 62 ? 0.471 6.272 -6.276 1.00 0.00 62 LYS A CA 12
ATOM 16193 C C . LYS A 1 62 ? -0.082 7.301 -5.289 1.00 0.00 62 LYS A C 12
ATOM 16194 O O . LYS A 1 62 ? -0.033 8.503 -5.547 1.00 0.00 62 LYS A O 12
ATOM 16213 N N . CYS A 1 63 ? -0.596 6.793 -4.179 1.00 0.00 63 CYS A N 12
ATOM 16214 C CA . CYS A 1 63 ? -1.157 7.653 -3.151 1.00 0.00 63 CYS A CA 12
ATOM 16215 C C . CYS A 1 63 ? -0.134 8.741 -2.823 1.00 0.00 63 CYS A C 12
ATOM 16216 O O . CYS A 1 63 ? -0.479 9.919 -2.743 1.00 0.00 63 CYS A O 12
ATOM 16223 N N . HIS A 1 64 ? 1.106 8.309 -2.643 1.00 0.00 64 HIS A N 12
ATOM 16224 C CA . HIS A 1 64 ? 2.182 9.231 -2.326 1.00 0.00 64 HIS A CA 12
ATOM 16225 C C . HIS A 1 64 ? 2.162 10.401 -3.312 1.00 0.00 64 HIS A C 12
ATOM 16226 O O . HIS A 1 64 ? 1.946 11.546 -2.918 1.00 0.00 64 HIS A O 12
ATOM 16240 N N . LYS A 1 65 ? 2.391 10.073 -4.575 1.00 0.00 65 LYS A N 12
ATOM 16241 C CA . LYS A 1 65 ? 2.402 11.082 -5.620 1.00 0.00 65 LYS A CA 12
ATOM 16242 C C . LYS A 1 65 ? 1.054 11.806 -5.639 1.00 0.00 65 LYS A C 12
ATOM 16243 O O . LYS A 1 65 ? 0.966 12.951 -6.079 1.00 0.00 65 LYS A O 12
ATOM 16262 N N . ALA A 1 66 ? 0.037 11.108 -5.155 1.00 0.00 66 ALA A N 12
ATOM 16263 C CA . ALA A 1 66 ? -1.302 11.670 -5.111 1.00 0.00 66 ALA A CA 12
ATOM 16264 C C . ALA A 1 66 ? -1.362 12.749 -4.028 1.00 0.00 66 ALA A C 12
ATOM 16265 O O . ALA A 1 66 ? -1.747 13.885 -4.299 1.00 0.00 66 ALA A O 12
ATOM 16272 N N . CYS A 1 67 ? -0.976 12.355 -2.823 1.00 0.00 67 CYS A N 12
ATOM 16273 C CA . CYS A 1 67 ? -0.982 13.274 -1.698 1.00 0.00 67 CYS A CA 12
ATOM 16274 C C . CYS A 1 67 ? 0.045 14.374 -1.971 1.00 0.00 67 CYS A C 12
ATOM 16275 O O . CYS A 1 67 ? -0.054 15.471 -1.424 1.00 0.00 67 CYS A O 12
ATOM 16282 N N . ARG A 1 68 ? 1.009 14.043 -2.819 1.00 0.00 68 ARG A N 12
ATOM 16283 C CA . ARG A 1 68 ? 2.053 14.989 -3.172 1.00 0.00 68 ARG A CA 12
ATOM 16284 C C . ARG A 1 68 ? 1.468 16.146 -3.985 1.00 0.00 68 ARG A C 12
ATOM 16285 O O . ARG A 1 68 ? 1.949 17.275 -3.899 1.00 0.00 68 ARG A O 12
ATOM 16306 N N . ALA A 1 69 ? 0.439 15.825 -4.755 1.00 0.00 69 ALA A N 12
ATOM 16307 C CA . ALA A 1 69 ? -0.216 16.824 -5.582 1.00 0.00 69 ALA A CA 12
ATOM 16308 C C . ALA A 1 69 ? -1.477 17.321 -4.872 1.00 0.00 69 ALA A C 12
ATOM 16309 O O . ALA A 1 69 ? -1.779 18.513 -4.899 1.00 0.00 69 ALA A O 12
ATOM 16316 N N . ALA A 1 70 ? -2.178 16.382 -4.253 1.00 0.00 70 ALA A N 12
ATOM 16317 C CA . ALA A 1 70 ? -3.399 16.710 -3.537 1.00 0.00 70 ALA A CA 12
ATOM 16318 C C . ALA A 1 70 ? -3.071 17.668 -2.390 1.00 0.00 70 ALA A C 12
ATOM 16319 O O . ALA A 1 70 ? -3.029 18.882 -2.584 1.00 0.00 70 ALA A O 12
ATOM 16326 N N . ASN A 1 71 ? -2.846 17.087 -1.221 1.00 0.00 71 ASN A N 12
ATOM 16327 C CA . ASN A 1 71 ? -2.523 17.874 -0.043 1.00 0.00 71 ASN A CA 12
ATOM 16328 C C . ASN A 1 71 ? -1.561 18.997 -0.434 1.00 0.00 71 ASN A C 12
ATOM 16329 O O . ASN A 1 71 ? -1.913 20.173 -0.365 1.00 0.00 71 ASN A O 12
ATOM 16340 N N . CYS A 1 72 ? -0.364 18.595 -0.837 1.00 0.00 72 CYS A N 12
ATOM 16341 C CA . CYS A 1 72 ? 0.652 19.553 -1.238 1.00 0.00 72 CYS A CA 12
ATOM 16342 C C . CYS A 1 72 ? 0.336 20.020 -2.661 1.00 0.00 72 CYS A C 12
ATOM 16343 O O . CYS A 1 72 ? 0.903 19.509 -3.626 1.00 0.00 72 CYS A O 12
ATOM 16350 N N . ALA A 1 73 ? -0.568 20.985 -2.746 1.00 0.00 73 ALA A N 12
ATOM 16351 C CA . ALA A 1 73 ? -0.966 21.526 -4.035 1.00 0.00 73 ALA A CA 12
ATOM 16352 C C . ALA A 1 73 ? -0.162 22.796 -4.320 1.00 0.00 73 ALA A C 12
ATOM 16353 O O . ALA A 1 73 ? -0.168 23.299 -5.442 1.00 0.00 73 ALA A O 12
ATOM 16360 N N . SER A 1 74 ? 0.511 23.277 -3.285 1.00 0.00 74 SER A N 12
ATOM 16361 C CA . SER A 1 74 ? 1.318 24.478 -3.411 1.00 0.00 74 SER A CA 12
ATOM 16362 C C . SER A 1 74 ? 2.794 24.142 -3.192 1.00 0.00 74 SER A C 12
ATOM 16363 O O . SER A 1 74 ? 3.652 24.562 -3.968 1.00 0.00 74 SER A O 12
ATOM 16371 N N . GLU A 1 75 ? 3.046 23.387 -2.133 1.00 0.00 75 GLU A N 12
ATOM 16372 C CA . GLU A 1 75 ? 4.404 22.990 -1.803 1.00 0.00 75 GLU A CA 12
ATOM 16373 C C . GLU A 1 75 ? 4.978 22.096 -2.904 1.00 0.00 75 GLU A C 12
ATOM 16374 O O . GLU A 1 75 ? 6.194 22.012 -3.070 1.00 0.00 75 GLU A O 12
ATOM 16386 N N . CYS A 1 76 ? 4.076 21.450 -3.628 1.00 0.00 76 CYS A N 12
ATOM 16387 C CA . CYS A 1 76 ? 4.477 20.565 -4.709 1.00 0.00 76 CYS A CA 12
ATOM 16388 C C . CYS A 1 76 ? 3.424 20.650 -5.815 1.00 0.00 76 CYS A C 12
ATOM 16389 O O . CYS A 1 76 ? 2.502 19.837 -5.864 1.00 0.00 76 CYS A O 12
ATOM 16396 N N . PRO A 1 77 ? 3.600 21.668 -6.700 1.00 0.00 77 PRO A N 12
ATOM 16397 C CA . PRO A 1 77 ? 2.676 21.870 -7.803 1.00 0.00 77 PRO A CA 12
ATOM 16398 C C . PRO A 1 77 ? 2.900 20.830 -8.902 1.00 0.00 77 PRO A C 12
ATOM 16399 O O . PRO A 1 77 ? 2.283 19.766 -8.890 1.00 0.00 77 PRO A O 12
ATOM 16410 N N . LYS A 1 78 ? 3.784 21.174 -9.827 1.00 0.00 78 LYS A N 12
ATOM 16411 C CA . LYS A 1 78 ? 4.096 20.284 -10.932 1.00 0.00 78 LYS A CA 12
ATOM 16412 C C . LYS A 1 78 ? 5.548 20.501 -11.362 1.00 0.00 78 LYS A C 12
ATOM 16413 O O . LYS A 1 78 ? 5.839 20.597 -12.553 1.00 0.00 78 LYS A O 12
ATOM 16432 N N . HIS A 1 79 ? 6.421 20.573 -10.368 1.00 0.00 79 HIS A N 12
ATOM 16433 C CA . HIS A 1 79 ? 7.836 20.778 -10.628 1.00 0.00 79 HIS A CA 12
ATOM 16434 C C . HIS A 1 79 ? 8.630 20.573 -9.336 1.00 0.00 79 HIS A C 12
ATOM 16435 O O . HIS A 1 79 ? 8.082 20.127 -8.330 1.00 0.00 79 HIS A O 12
ATOM 16449 N N . GLU A 1 80 ? 9.910 20.909 -9.407 1.00 0.00 80 GLU A N 12
ATOM 16450 C CA . GLU A 1 80 ? 10.785 20.768 -8.256 1.00 0.00 80 GLU A CA 12
ATOM 16451 C C . GLU A 1 80 ? 10.872 19.300 -7.832 1.00 0.00 80 GLU A C 12
ATOM 16452 O O . GLU A 1 80 ? 10.032 18.819 -7.074 1.00 0.00 80 GLU A O 12
ATOM 16464 N N . HIS A 1 81 ? 11.897 18.631 -8.339 1.00 0.00 81 HIS A N 12
ATOM 16465 C CA . HIS A 1 81 ? 12.104 17.228 -8.023 1.00 0.00 81 HIS A CA 12
ATOM 16466 C C . HIS A 1 81 ? 12.552 17.091 -6.566 1.00 0.00 81 HIS A C 12
ATOM 16467 O O . HIS A 1 81 ? 12.267 16.085 -5.918 1.00 0.00 81 HIS A O 12
ATOM 16481 N N . LYS A 1 82 ? 13.244 18.117 -6.095 1.00 0.00 82 LYS A N 12
ATOM 16482 C CA . LYS A 1 82 ? 13.733 18.124 -4.727 1.00 0.00 82 LYS A CA 12
ATOM 16483 C C . LYS A 1 82 ? 13.431 19.482 -4.088 1.00 0.00 82 LYS A C 12
ATOM 16484 O O . LYS A 1 82 ? 14.260 20.390 -4.130 1.00 0.00 82 LYS A O 12
ATOM 16503 N N . SER A 1 83 ? 12.241 19.577 -3.513 1.00 0.00 83 SER A N 12
ATOM 16504 C CA . SER A 1 83 ? 11.819 20.808 -2.867 1.00 0.00 83 SER A CA 12
ATOM 16505 C C . SER A 1 83 ? 11.806 20.624 -1.348 1.00 0.00 83 SER A C 12
ATOM 16506 O O . SER A 1 83 ? 11.073 19.784 -0.827 1.00 0.00 83 SER A O 12
ATOM 16514 N N . ASP A 1 84 ? 12.624 21.423 -0.679 1.00 0.00 84 ASP A N 12
ATOM 16515 C CA . ASP A 1 84 ? 12.715 21.359 0.769 1.00 0.00 84 ASP A CA 12
ATOM 16516 C C . ASP A 1 84 ? 11.307 21.384 1.366 1.00 0.00 84 ASP A C 12
ATOM 16517 O O . ASP A 1 84 ? 10.898 20.440 2.041 1.00 0.00 84 ASP A O 12
ATOM 16526 N N . THR A 1 85 ? 10.603 22.473 1.096 1.00 0.00 85 THR A N 12
ATOM 16527 C CA . THR A 1 85 ? 9.249 22.633 1.598 1.00 0.00 85 THR A CA 12
ATOM 16528 C C . THR A 1 85 ? 8.385 21.438 1.192 1.00 0.00 85 THR A C 12
ATOM 16529 O O . THR A 1 85 ? 7.554 20.974 1.972 1.00 0.00 85 THR A O 12
ATOM 16540 N N . CYS A 1 86 ? 8.610 20.974 -0.028 1.00 0.00 86 CYS A N 12
ATOM 16541 C CA . CYS A 1 86 ? 7.862 19.841 -0.548 1.00 0.00 86 CYS A CA 12
ATOM 16542 C C . CYS A 1 86 ? 8.157 18.626 0.334 1.00 0.00 86 CYS A C 12
ATOM 16543 O O . CYS A 1 86 ? 7.282 18.154 1.059 1.00 0.00 86 CYS A O 12
ATOM 16550 N N . ARG A 1 87 ? 9.391 18.154 0.243 1.00 0.00 87 ARG A N 12
ATOM 16551 C CA . ARG A 1 87 ? 9.812 17.003 1.023 1.00 0.00 87 ARG A CA 12
ATOM 16552 C C . ARG A 1 87 ? 9.220 17.071 2.432 1.00 0.00 87 ARG A C 12
ATOM 16553 O O . ARG A 1 87 ? 8.830 16.050 2.996 1.00 0.00 87 ARG A O 12
ATOM 16574 N N . ALA A 1 88 ? 9.170 18.285 2.960 1.00 0.00 88 ALA A N 12
ATOM 16575 C CA . ALA A 1 88 ? 8.631 18.500 4.292 1.00 0.00 88 ALA A CA 12
ATOM 16576 C C . ALA A 1 88 ? 7.106 18.381 4.246 1.00 0.00 88 ALA A C 12
ATOM 16577 O O . ALA A 1 88 ? 6.519 17.599 4.993 1.00 0.00 88 ALA A O 12
ATOM 16584 N N . CYS A 1 89 ? 6.509 19.167 3.363 1.00 0.00 89 CYS A N 12
ATOM 16585 C CA . CYS A 1 89 ? 5.064 19.158 3.210 1.00 0.00 89 CYS A CA 12
ATOM 16586 C C . CYS A 1 89 ? 4.586 17.705 3.240 1.00 0.00 89 CYS A C 12
ATOM 16587 O O . CYS A 1 89 ? 3.606 17.384 3.909 1.00 0.00 89 CYS A O 12
ATOM 16594 N N . MET A 1 90 ? 5.301 16.865 2.506 1.00 0.00 90 MET A N 12
ATOM 16595 C CA . MET A 1 90 ? 4.962 15.454 2.439 1.00 0.00 90 MET A CA 12
ATOM 16596 C C . MET A 1 90 ? 5.199 14.770 3.787 1.00 0.00 90 MET A C 12
ATOM 16597 O O . MET A 1 90 ? 4.273 14.216 4.377 1.00 0.00 90 MET A O 12
ATOM 16611 N N . LYS A 1 91 ? 6.445 14.830 4.235 1.00 0.00 91 LYS A N 12
ATOM 16612 C CA . LYS A 1 91 ? 6.815 14.223 5.502 1.00 0.00 91 LYS A CA 12
ATOM 16613 C C . LYS A 1 91 ? 5.799 14.628 6.572 1.00 0.00 91 LYS A C 12
ATOM 16614 O O . LYS A 1 91 ? 5.544 13.872 7.508 1.00 0.00 91 LYS A O 12
ATOM 16633 N N . THR A 1 92 ? 5.248 15.820 6.399 1.00 0.00 92 THR A N 12
ATOM 16634 C CA . THR A 1 92 ? 4.266 16.335 7.338 1.00 0.00 92 THR A CA 12
ATOM 16635 C C . THR A 1 92 ? 3.020 15.448 7.346 1.00 0.00 92 THR A C 12
ATOM 16636 O O . THR A 1 92 ? 2.637 14.917 8.388 1.00 0.00 92 THR A O 12
ATOM 16647 N N . ASN A 1 93 ? 2.420 15.314 6.172 1.00 0.00 93 ASN A N 12
ATOM 16648 C CA . ASN A 1 93 ? 1.225 14.500 6.031 1.00 0.00 93 ASN A CA 12
ATOM 16649 C C . ASN A 1 93 ? 1.512 13.342 5.073 1.00 0.00 93 ASN A C 12
ATOM 16650 O O . ASN A 1 93 ? 1.437 12.177 5.462 1.00 0.00 93 ASN A O 12
ATOM 16661 N N . CYS A 1 94 ? 1.834 13.702 3.840 1.00 0.00 94 CYS A N 12
ATOM 16662 C CA . CYS A 1 94 ? 2.132 12.707 2.824 1.00 0.00 94 CYS A CA 12
ATOM 16663 C C . CYS A 1 94 ? 3.458 12.034 3.185 1.00 0.00 94 CYS A C 12
ATOM 16664 O O . CYS A 1 94 ? 4.468 12.245 2.515 1.00 0.00 94 CYS A O 12
ATOM 16671 N N . LYS A 1 95 ? 3.411 11.238 4.243 1.00 0.00 95 LYS A N 12
ATOM 16672 C CA . LYS A 1 95 ? 4.596 10.532 4.701 1.00 0.00 95 LYS A CA 12
ATOM 16673 C C . LYS A 1 95 ? 5.373 10.011 3.491 1.00 0.00 95 LYS A C 12
ATOM 16674 O O . LYS A 1 95 ? 6.540 9.640 3.612 1.00 0.00 95 LYS A O 12
ATOM 16693 N N . ILE A 1 1 ? -17.179 11.743 8.359 1.00 0.00 1 ILE A N 13
ATOM 16694 C CA . ILE A 1 1 ? -16.984 12.015 6.945 1.00 0.00 1 ILE A CA 13
ATOM 16695 C C . ILE A 1 1 ? -16.856 13.525 6.735 1.00 0.00 1 ILE A C 13
ATOM 16696 O O . ILE A 1 1 ? -17.650 14.124 6.011 1.00 0.00 1 ILE A O 13
ATOM 16712 N N . SER A 1 2 ? -15.850 14.097 7.380 1.00 0.00 2 SER A N 13
ATOM 16713 C CA . SER A 1 2 ? -15.608 15.526 7.273 1.00 0.00 2 SER A CA 13
ATOM 16714 C C . SER A 1 2 ? -14.296 15.779 6.527 1.00 0.00 2 SER A C 13
ATOM 16715 O O . SER A 1 2 ? -13.391 14.947 6.556 1.00 0.00 2 SER A O 13
ATOM 16723 N N . GLU A 1 3 ? -14.234 16.932 5.878 1.00 0.00 3 GLU A N 13
ATOM 16724 C CA . GLU A 1 3 ? -13.048 17.305 5.126 1.00 0.00 3 GLU A CA 13
ATOM 16725 C C . GLU A 1 3 ? -12.027 17.978 6.046 1.00 0.00 3 GLU A C 13
ATOM 16726 O O . GLU A 1 3 ? -11.838 19.192 5.987 1.00 0.00 3 GLU A O 13
ATOM 16738 N N . PHE A 1 4 ? -11.395 17.159 6.874 1.00 0.00 4 PHE A N 13
ATOM 16739 C CA . PHE A 1 4 ? -10.398 17.659 7.805 1.00 0.00 4 PHE A CA 13
ATOM 16740 C C . PHE A 1 4 ? -9.272 16.642 8.001 1.00 0.00 4 PHE A C 13
ATOM 16741 O O . PHE A 1 4 ? -9.337 15.530 7.479 1.00 0.00 4 PHE A O 13
ATOM 16758 N N . ALA A 1 5 ? -8.265 17.060 8.754 1.00 0.00 5 ALA A N 13
ATOM 16759 C CA . ALA A 1 5 ? -7.126 16.200 9.025 1.00 0.00 5 ALA A CA 13
ATOM 16760 C C . ALA A 1 5 ? -6.439 15.839 7.706 1.00 0.00 5 ALA A C 13
ATOM 16761 O O . ALA A 1 5 ? -7.018 16.010 6.634 1.00 0.00 5 ALA A O 13
ATOM 16768 N N . PRO A 1 6 ? -5.183 15.333 7.831 1.00 0.00 6 PRO A N 13
ATOM 16769 C CA . PRO A 1 6 ? -4.412 14.947 6.662 1.00 0.00 6 PRO A CA 13
ATOM 16770 C C . PRO A 1 6 ? -4.923 13.627 6.080 1.00 0.00 6 PRO A C 13
ATOM 16771 O O . PRO A 1 6 ? -5.827 13.007 6.637 1.00 0.00 6 PRO A O 13
ATOM 16782 N N . VAL A 1 7 ? -4.321 13.237 4.966 1.00 0.00 7 VAL A N 13
ATOM 16783 C CA . VAL A 1 7 ? -4.703 12.003 4.301 1.00 0.00 7 VAL A CA 13
ATOM 16784 C C . VAL A 1 7 ? -3.808 10.865 4.795 1.00 0.00 7 VAL A C 13
ATOM 16785 O O . VAL A 1 7 ? -2.594 11.028 4.903 1.00 0.00 7 VAL A O 13
ATOM 16798 N N . ASP A 1 8 ? -4.442 9.737 5.080 1.00 0.00 8 ASP A N 13
ATOM 16799 C CA . ASP A 1 8 ? -3.717 8.572 5.560 1.00 0.00 8 ASP A CA 13
ATOM 16800 C C . ASP A 1 8 ? -3.696 7.504 4.464 1.00 0.00 8 ASP A C 13
ATOM 16801 O O . ASP A 1 8 ? -4.559 6.629 4.428 1.00 0.00 8 ASP A O 13
ATOM 16810 N N . CYS A 1 9 ? -2.699 7.611 3.597 1.00 0.00 9 CYS A N 13
ATOM 16811 C CA . CYS A 1 9 ? -2.554 6.666 2.503 1.00 0.00 9 CYS A CA 13
ATOM 16812 C C . CYS A 1 9 ? -2.759 5.255 3.058 1.00 0.00 9 CYS A C 13
ATOM 16813 O O . CYS A 1 9 ? -3.570 4.491 2.537 1.00 0.00 9 CYS A O 13
ATOM 16820 N N . LYS A 1 10 ? -2.009 4.951 4.107 1.00 0.00 10 LYS A N 13
ATOM 16821 C CA . LYS A 1 10 ? -2.098 3.645 4.738 1.00 0.00 10 LYS A CA 13
ATOM 16822 C C . LYS A 1 10 ? -3.569 3.245 4.866 1.00 0.00 10 LYS A C 13
ATOM 16823 O O . LYS A 1 10 ? -3.958 2.154 4.450 1.00 0.00 10 LYS A O 13
ATOM 16842 N N . GLY A 1 11 ? -4.347 4.149 5.443 1.00 0.00 11 GLY A N 13
ATOM 16843 C CA . GLY A 1 11 ? -5.767 3.904 5.631 1.00 0.00 11 GLY A CA 13
ATOM 16844 C C . GLY A 1 11 ? -6.508 3.920 4.293 1.00 0.00 11 GLY A C 13
ATOM 16845 O O . GLY A 1 11 ? -7.397 3.102 4.061 1.00 0.00 11 GLY A O 13
ATOM 16849 N N . GLN A 1 12 ? -6.115 4.861 3.447 1.00 0.00 12 GLN A N 13
ATOM 16850 C CA . GLN A 1 12 ? -6.732 4.995 2.138 1.00 0.00 12 GLN A CA 13
ATOM 16851 C C . GLN A 1 12 ? -6.200 3.919 1.188 1.00 0.00 12 GLN A C 13
ATOM 16852 O O . GLN A 1 12 ? -5.690 4.231 0.114 1.00 0.00 12 GLN A O 13
ATOM 16866 N N . CYS A 1 13 ? -6.338 2.674 1.620 1.00 0.00 13 CYS A N 13
ATOM 16867 C CA . CYS A 1 13 ? -5.878 1.550 0.822 1.00 0.00 13 CYS A CA 13
ATOM 16868 C C . CYS A 1 13 ? -6.610 0.293 1.295 1.00 0.00 13 CYS A C 13
ATOM 16869 O O . CYS A 1 13 ? -5.996 -0.614 1.854 1.00 0.00 13 CYS A O 13
ATOM 16876 N N . THR A 1 14 ? -7.913 0.280 1.054 1.00 0.00 14 THR A N 13
ATOM 16877 C CA . THR A 1 14 ? -8.736 -0.851 1.449 1.00 0.00 14 THR A CA 13
ATOM 16878 C C . THR A 1 14 ? -9.248 -1.594 0.214 1.00 0.00 14 THR A C 13
ATOM 16879 O O . THR A 1 14 ? -9.151 -2.818 0.137 1.00 0.00 14 THR A O 13
ATOM 16890 N N . THR A 1 15 ? -9.781 -0.824 -0.723 1.00 0.00 15 THR A N 13
ATOM 16891 C CA . THR A 1 15 ? -10.309 -1.394 -1.951 1.00 0.00 15 THR A CA 13
ATOM 16892 C C . THR A 1 15 ? -9.189 -2.060 -2.753 1.00 0.00 15 THR A C 13
ATOM 16893 O O . THR A 1 15 ? -9.349 -3.178 -3.240 1.00 0.00 15 THR A O 13
ATOM 16904 N N . PRO A 1 16 ? -8.050 -1.325 -2.870 1.00 0.00 16 PRO A N 13
ATOM 16905 C CA . PRO A 1 16 ? -6.904 -1.832 -3.605 1.00 0.00 16 PRO A CA 13
ATOM 16906 C C . PRO A 1 16 ? -6.170 -2.907 -2.802 1.00 0.00 16 PRO A C 13
ATOM 16907 O O . PRO A 1 16 ? -5.393 -3.682 -3.359 1.00 0.00 16 PRO A O 13
ATOM 16918 N N . CYS A 1 17 ? -6.441 -2.920 -1.505 1.00 0.00 17 CYS A N 13
ATOM 16919 C CA . CYS A 1 17 ? -5.815 -3.888 -0.619 1.00 0.00 17 CYS A CA 13
ATOM 16920 C C . CYS A 1 17 ? -6.915 -4.747 0.008 1.00 0.00 17 CYS A C 13
ATOM 16921 O O . CYS A 1 17 ? -6.763 -5.237 1.125 1.00 0.00 17 CYS A O 13
ATOM 16928 N N . GLU A 1 18 ? -7.998 -4.903 -0.740 1.00 0.00 18 GLU A N 13
ATOM 16929 C CA . GLU A 1 18 ? -9.123 -5.694 -0.271 1.00 0.00 18 GLU A CA 13
ATOM 16930 C C . GLU A 1 18 ? -8.809 -7.187 -0.393 1.00 0.00 18 GLU A C 13
ATOM 16931 O O . GLU A 1 18 ? -8.879 -7.922 0.590 1.00 0.00 18 GLU A O 13
ATOM 16943 N N . PRO A 1 19 ? -8.462 -7.601 -1.641 1.00 0.00 19 PRO A N 13
ATOM 16944 C CA . PRO A 1 19 ? -8.137 -8.992 -1.905 1.00 0.00 19 PRO A CA 13
ATOM 16945 C C . PRO A 1 19 ? -6.750 -9.344 -1.365 1.00 0.00 19 PRO A C 13
ATOM 16946 O O . PRO A 1 19 ? -6.528 -10.456 -0.889 1.00 0.00 19 PRO A O 13
ATOM 16957 N N . LEU A 1 20 ? -5.851 -8.374 -1.456 1.00 0.00 20 LEU A N 13
ATOM 16958 C CA . LEU A 1 20 ? -4.491 -8.567 -0.982 1.00 0.00 20 LEU A CA 13
ATOM 16959 C C . LEU A 1 20 ? -4.518 -8.886 0.515 1.00 0.00 20 LEU A C 13
ATOM 16960 O O . LEU A 1 20 ? -3.970 -9.899 0.947 1.00 0.00 20 LEU A O 13
ATOM 16976 N N . THR A 1 21 ? -5.160 -8.002 1.264 1.00 0.00 21 THR A N 13
ATOM 16977 C CA . THR A 1 21 ? -5.265 -8.176 2.703 1.00 0.00 21 THR A CA 13
ATOM 16978 C C . THR A 1 21 ? -5.955 -9.501 3.030 1.00 0.00 21 THR A C 13
ATOM 16979 O O . THR A 1 21 ? -5.446 -10.292 3.823 1.00 0.00 21 THR A O 13
ATOM 16990 N N . ALA A 1 22 ? -7.105 -9.703 2.404 1.00 0.00 22 ALA A N 13
ATOM 16991 C CA . ALA A 1 22 ? -7.871 -10.919 2.619 1.00 0.00 22 ALA A CA 13
ATOM 16992 C C . ALA A 1 22 ? -6.951 -12.131 2.458 1.00 0.00 22 ALA A C 13
ATOM 16993 O O . ALA A 1 22 ? -6.966 -13.041 3.286 1.00 0.00 22 ALA A O 13
ATOM 17000 N N . CYS A 1 23 ? -6.172 -12.105 1.386 1.00 0.00 23 CYS A N 13
ATOM 17001 C CA . CYS A 1 23 ? -5.248 -13.190 1.106 1.00 0.00 23 CYS A CA 13
ATOM 17002 C C . CYS A 1 23 ? -4.566 -13.591 2.416 1.00 0.00 23 CYS A C 13
ATOM 17003 O O . CYS A 1 23 ? -4.658 -14.741 2.841 1.00 0.00 23 CYS A O 13
ATOM 17010 N N . LYS A 1 24 ? -3.897 -12.619 3.019 1.00 0.00 24 LYS A N 13
ATOM 17011 C CA . LYS A 1 24 ? -3.200 -12.856 4.271 1.00 0.00 24 LYS A CA 13
ATOM 17012 C C . LYS A 1 24 ? -4.195 -13.367 5.315 1.00 0.00 24 LYS A C 13
ATOM 17013 O O . LYS A 1 24 ? -3.962 -14.395 5.949 1.00 0.00 24 LYS A O 13
ATOM 17032 N N . GLU A 1 25 ? -5.284 -12.626 5.462 1.00 0.00 25 GLU A N 13
ATOM 17033 C CA . GLU A 1 25 ? -6.315 -12.991 6.417 1.00 0.00 25 GLU A CA 13
ATOM 17034 C C . GLU A 1 25 ? -6.708 -14.459 6.239 1.00 0.00 25 GLU A C 13
ATOM 17035 O O . GLU A 1 25 ? -6.481 -15.278 7.128 1.00 0.00 25 GLU A O 13
ATOM 17047 N N . LYS A 1 26 ? -7.289 -14.747 5.084 1.00 0.00 26 LYS A N 13
ATOM 17048 C CA . LYS A 1 26 ? -7.716 -16.102 4.778 1.00 0.00 26 LYS A CA 13
ATOM 17049 C C . LYS A 1 26 ? -6.668 -17.090 5.293 1.00 0.00 26 LYS A C 13
ATOM 17050 O O . LYS A 1 26 ? -6.992 -18.008 6.046 1.00 0.00 26 LYS A O 13
ATOM 17069 N N . CYS A 1 27 ? -5.433 -16.869 4.868 1.00 0.00 27 CYS A N 13
ATOM 17070 C CA . CYS A 1 27 ? -4.335 -17.729 5.277 1.00 0.00 27 CYS A CA 13
ATOM 17071 C C . CYS A 1 27 ? -4.270 -17.731 6.806 1.00 0.00 27 CYS A C 13
ATOM 17072 O O . CYS A 1 27 ? -4.281 -18.791 7.430 1.00 0.00 27 CYS A O 13
ATOM 17079 N N . ALA A 1 28 ? -4.205 -16.532 7.365 1.00 0.00 28 ALA A N 13
ATOM 17080 C CA . ALA A 1 28 ? -4.139 -16.381 8.809 1.00 0.00 28 ALA A CA 13
ATOM 17081 C C . ALA A 1 28 ? -5.077 -17.396 9.466 1.00 0.00 28 ALA A C 13
ATOM 17082 O O . ALA A 1 28 ? -4.648 -18.196 10.296 1.00 0.00 28 ALA A O 13
ATOM 17089 N N . GLU A 1 29 ? -6.339 -17.330 9.070 1.00 0.00 29 GLU A N 13
ATOM 17090 C CA . GLU A 1 29 ? -7.341 -18.233 9.611 1.00 0.00 29 GLU A CA 13
ATOM 17091 C C . GLU A 1 29 ? -6.929 -19.687 9.373 1.00 0.00 29 GLU A C 13
ATOM 17092 O O . GLU A 1 29 ? -6.925 -20.495 10.300 1.00 0.00 29 GLU A O 13
ATOM 17104 N N . SER A 1 30 ? -6.593 -19.976 8.124 1.00 0.00 30 SER A N 13
ATOM 17105 C CA . SER A 1 30 ? -6.180 -21.319 7.752 1.00 0.00 30 SER A CA 13
ATOM 17106 C C . SER A 1 30 ? -5.022 -21.775 8.642 1.00 0.00 30 SER A C 13
ATOM 17107 O O . SER A 1 30 ? -4.837 -22.971 8.861 1.00 0.00 30 SER A O 13
ATOM 17115 N N . CYS A 1 31 ? -4.271 -20.798 9.129 1.00 0.00 31 CYS A N 13
ATOM 17116 C CA . CYS A 1 31 ? -3.136 -21.085 9.990 1.00 0.00 31 CYS A CA 13
ATOM 17117 C C . CYS A 1 31 ? -3.496 -20.665 11.416 1.00 0.00 31 CYS A C 13
ATOM 17118 O O . CYS A 1 31 ? -2.803 -19.847 12.020 1.00 0.00 31 CYS A O 13
ATOM 17125 N N . GLU A 1 32 ? -4.580 -21.243 11.914 1.00 0.00 32 GLU A N 13
ATOM 17126 C CA . GLU A 1 32 ? -5.040 -20.938 13.258 1.00 0.00 32 GLU A CA 13
ATOM 17127 C C . GLU A 1 32 ? -4.132 -21.605 14.293 1.00 0.00 32 GLU A C 13
ATOM 17128 O O . GLU A 1 32 ? -3.664 -20.953 15.225 1.00 0.00 32 GLU A O 13
ATOM 17140 N N . THR A 1 33 ? -3.911 -22.896 14.095 1.00 0.00 33 THR A N 13
ATOM 17141 C CA . THR A 1 33 ? -3.068 -23.658 15.001 1.00 0.00 33 THR A CA 13
ATOM 17142 C C . THR A 1 33 ? -1.942 -24.347 14.228 1.00 0.00 33 THR A C 13
ATOM 17143 O O . THR A 1 33 ? -1.805 -25.569 14.279 1.00 0.00 33 THR A O 13
ATOM 17154 N N . SER A 1 34 ? -1.164 -23.534 13.528 1.00 0.00 34 SER A N 13
ATOM 17155 C CA . SER A 1 34 ? -0.054 -24.050 12.746 1.00 0.00 34 SER A CA 13
ATOM 17156 C C . SER A 1 34 ? 1.259 -23.858 13.509 1.00 0.00 34 SER A C 13
ATOM 17157 O O . SER A 1 34 ? 1.363 -22.976 14.359 1.00 0.00 34 SER A O 13
ATOM 17165 N N . ALA A 1 35 ? 2.227 -24.699 13.177 1.00 0.00 35 ALA A N 13
ATOM 17166 C CA . ALA A 1 35 ? 3.528 -24.633 13.820 1.00 0.00 35 ALA A CA 13
ATOM 17167 C C . ALA A 1 35 ? 4.124 -23.239 13.616 1.00 0.00 35 ALA A C 13
ATOM 17168 O O . ALA A 1 35 ? 4.292 -22.486 14.574 1.00 0.00 35 ALA A O 13
ATOM 17175 N N . ASP A 1 36 ? 4.425 -22.937 12.362 1.00 0.00 36 ASP A N 13
ATOM 17176 C CA . ASP A 1 36 ? 4.998 -21.646 12.020 1.00 0.00 36 ASP A CA 13
ATOM 17177 C C . ASP A 1 36 ? 3.899 -20.735 11.469 1.00 0.00 36 ASP A C 13
ATOM 17178 O O . ASP A 1 36 ? 3.648 -20.718 10.265 1.00 0.00 36 ASP A O 13
ATOM 17187 N N . LYS A 1 37 ? 3.274 -20.001 12.377 1.00 0.00 37 LYS A N 13
ATOM 17188 C CA . LYS A 1 37 ? 2.208 -19.089 11.998 1.00 0.00 37 LYS A CA 13
ATOM 17189 C C . LYS A 1 37 ? 2.816 -17.823 11.392 1.00 0.00 37 LYS A C 13
ATOM 17190 O O . LYS A 1 37 ? 2.522 -17.474 10.250 1.00 0.00 37 LYS A O 13
ATOM 17209 N N . LYS A 1 38 ? 3.654 -17.170 12.184 1.00 0.00 38 LYS A N 13
ATOM 17210 C CA . LYS A 1 38 ? 4.306 -15.950 11.740 1.00 0.00 38 LYS A CA 13
ATOM 17211 C C . LYS A 1 38 ? 4.849 -16.153 10.324 1.00 0.00 38 LYS A C 13
ATOM 17212 O O . LYS A 1 38 ? 4.769 -15.253 9.490 1.00 0.00 38 LYS A O 13
ATOM 17231 N N . THR A 1 39 ? 5.387 -17.342 10.096 1.00 0.00 39 THR A N 13
ATOM 17232 C CA . THR A 1 39 ? 5.942 -17.675 8.795 1.00 0.00 39 THR A CA 13
ATOM 17233 C C . THR A 1 39 ? 4.821 -17.909 7.781 1.00 0.00 39 THR A C 13
ATOM 17234 O O . THR A 1 39 ? 4.749 -17.225 6.761 1.00 0.00 39 THR A O 13
ATOM 17245 N N . CYS A 1 40 ? 3.975 -18.878 8.096 1.00 0.00 40 CYS A N 13
ATOM 17246 C CA . CYS A 1 40 ? 2.860 -19.211 7.225 1.00 0.00 40 CYS A CA 13
ATOM 17247 C C . CYS A 1 40 ? 2.240 -17.907 6.719 1.00 0.00 40 CYS A C 13
ATOM 17248 O O . CYS A 1 40 ? 2.210 -17.655 5.516 1.00 0.00 40 CYS A O 13
ATOM 17255 N N . ARG A 1 41 ? 1.759 -17.112 7.664 1.00 0.00 41 ARG A N 13
ATOM 17256 C CA . ARG A 1 41 ? 1.141 -15.841 7.329 1.00 0.00 41 ARG A CA 13
ATOM 17257 C C . ARG A 1 41 ? 1.953 -15.123 6.249 1.00 0.00 41 ARG A C 13
ATOM 17258 O O . ARG A 1 41 ? 1.387 -14.544 5.324 1.00 0.00 41 ARG A O 13
ATOM 17279 N N . ARG A 1 42 ? 3.268 -15.185 6.404 1.00 0.00 42 ARG A N 13
ATOM 17280 C CA . ARG A 1 42 ? 4.163 -14.549 5.453 1.00 0.00 42 ARG A CA 13
ATOM 17281 C C . ARG A 1 42 ? 4.190 -15.335 4.141 1.00 0.00 42 ARG A C 13
ATOM 17282 O O . ARG A 1 42 ? 3.990 -14.767 3.069 1.00 0.00 42 ARG A O 13
ATOM 17303 N N . ASN A 1 43 ? 4.439 -16.630 4.269 1.00 0.00 43 ASN A N 13
ATOM 17304 C CA . ASN A 1 43 ? 4.495 -17.500 3.106 1.00 0.00 43 ASN A CA 13
ATOM 17305 C C . ASN A 1 43 ? 3.272 -17.243 2.224 1.00 0.00 43 ASN A C 13
ATOM 17306 O O . ASN A 1 43 ? 3.37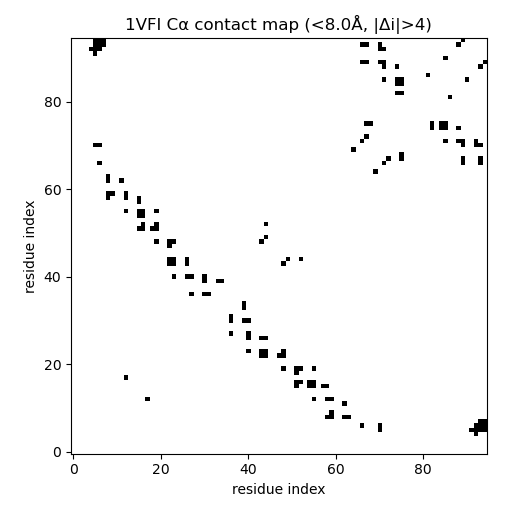7 -17.236 0.998 1.00 0.00 43 ASN A O 13
ATOM 17317 N N . CYS A 1 44 ? 2.140 -17.039 2.881 1.00 0.00 44 CYS A N 13
ATOM 17318 C CA . CYS A 1 44 ? 0.898 -16.782 2.172 1.00 0.00 44 CYS A CA 13
ATOM 17319 C C . CYS A 1 44 ? 1.186 -15.792 1.042 1.00 0.00 44 CYS A C 13
ATOM 17320 O O . CYS A 1 44 ? 0.671 -15.941 -0.065 1.00 0.00 44 CYS A O 13
ATOM 17327 N N . LYS A 1 45 ? 2.008 -14.803 1.360 1.00 0.00 45 LYS A N 13
ATOM 17328 C CA . LYS A 1 45 ? 2.370 -13.788 0.386 1.00 0.00 45 LYS A CA 13
ATOM 17329 C C . LYS A 1 45 ? 2.850 -14.468 -0.898 1.00 0.00 45 LYS A C 13
ATOM 17330 O O . LYS A 1 45 ? 2.438 -14.094 -1.995 1.00 0.00 45 LYS A O 13
ATOM 17349 N N . LYS A 1 46 ? 3.716 -15.455 -0.719 1.00 0.00 46 LYS A N 13
ATOM 17350 C CA . LYS A 1 46 ? 4.256 -16.191 -1.849 1.00 0.00 46 LYS A CA 13
ATOM 17351 C C . LYS A 1 46 ? 3.264 -17.279 -2.266 1.00 0.00 46 LYS A C 13
ATOM 17352 O O . LYS A 1 46 ? 3.197 -17.647 -3.437 1.00 0.00 46 LYS A O 13
ATOM 17371 N N . ALA A 1 47 ? 2.517 -17.761 -1.284 1.00 0.00 47 ALA A N 13
ATOM 17372 C CA . ALA A 1 47 ? 1.531 -18.799 -1.534 1.00 0.00 47 ALA A CA 13
ATOM 17373 C C . ALA A 1 47 ? 0.728 -18.442 -2.787 1.00 0.00 47 ALA A C 13
ATOM 17374 O O . ALA A 1 47 ? 0.702 -19.207 -3.750 1.00 0.00 47 ALA A O 13
ATOM 17381 N N . ASP A 1 48 ? 0.094 -17.280 -2.734 1.00 0.00 48 ASP A N 13
ATOM 17382 C CA . ASP A 1 48 ? -0.707 -16.813 -3.853 1.00 0.00 48 ASP A CA 13
ATOM 17383 C C . ASP A 1 48 ? -1.182 -15.386 -3.574 1.00 0.00 48 ASP A C 13
ATOM 17384 O O . ASP A 1 48 ? -2.384 -15.122 -3.548 1.00 0.00 48 ASP A O 13
ATOM 17393 N N . CYS A 1 49 ? -0.216 -14.503 -3.371 1.00 0.00 49 CYS A N 13
ATOM 17394 C CA . CYS A 1 49 ? -0.521 -13.110 -3.095 1.00 0.00 49 CYS A CA 13
ATOM 17395 C C . CYS A 1 49 ? 0.678 -12.261 -3.524 1.00 0.00 49 CYS A C 13
ATOM 17396 O O . CYS A 1 49 ? 1.021 -11.285 -2.859 1.00 0.00 49 CYS A O 13
ATOM 17403 N N . GLU A 1 50 ? 1.282 -12.665 -4.632 1.00 0.00 50 GLU A N 13
ATOM 17404 C CA . GLU A 1 50 ? 2.435 -11.954 -5.157 1.00 0.00 50 GLU A CA 13
ATOM 17405 C C . GLU A 1 50 ? 1.990 -10.681 -5.881 1.00 0.00 50 GLU A C 13
ATOM 17406 O O . GLU A 1 50 ? 2.544 -9.607 -5.654 1.00 0.00 50 GLU A O 13
ATOM 17418 N N . PRO A 1 51 ? 0.966 -10.849 -6.760 1.00 0.00 51 PRO A N 13
ATOM 17419 C CA . PRO A 1 51 ? 0.439 -9.727 -7.519 1.00 0.00 51 PRO A CA 13
ATOM 17420 C C . PRO A 1 51 ? -0.422 -8.823 -6.634 1.00 0.00 51 PRO A C 13
ATOM 17421 O O . PRO A 1 51 ? -0.365 -7.600 -6.748 1.00 0.00 51 PRO A O 13
ATOM 17432 N N . GLN A 1 52 ? -1.201 -9.461 -5.772 1.00 0.00 52 GLN A N 13
ATOM 17433 C CA . GLN A 1 52 ? -2.073 -8.730 -4.869 1.00 0.00 52 GLN A CA 13
ATOM 17434 C C . GLN A 1 52 ? -1.252 -7.798 -3.976 1.00 0.00 52 GLN A C 13
ATOM 17435 O O . GLN A 1 52 ? -1.540 -6.605 -3.886 1.00 0.00 52 GLN A O 13
ATOM 17449 N N . ASP A 1 53 ? -0.245 -8.376 -3.339 1.00 0.00 53 ASP A N 13
ATOM 17450 C CA . ASP A 1 53 ? 0.621 -7.612 -2.456 1.00 0.00 53 ASP A CA 13
ATOM 17451 C C . ASP A 1 53 ? 1.202 -6.423 -3.223 1.00 0.00 53 ASP A C 13
ATOM 17452 O O . ASP A 1 53 ? 1.329 -5.329 -2.676 1.00 0.00 53 ASP A O 13
ATOM 17461 N N . LYS A 1 54 ? 1.540 -6.678 -4.479 1.00 0.00 54 LYS A N 13
ATOM 17462 C CA . LYS A 1 54 ? 2.104 -5.642 -5.327 1.00 0.00 54 LYS A CA 13
ATOM 17463 C C . LYS A 1 54 ? 1.073 -4.528 -5.520 1.00 0.00 54 LYS A C 13
ATOM 17464 O O . LYS A 1 54 ? 1.301 -3.389 -5.115 1.00 0.00 54 LYS A O 13
ATOM 17483 N N . VAL A 1 55 ? -0.039 -4.896 -6.139 1.00 0.00 55 VAL A N 13
ATOM 17484 C CA . VAL A 1 55 ? -1.106 -3.943 -6.391 1.00 0.00 55 VAL A CA 13
ATOM 17485 C C . VAL A 1 55 ? -1.295 -3.058 -5.157 1.00 0.00 55 VAL A C 13
ATOM 17486 O O . VAL A 1 55 ? -1.314 -1.833 -5.264 1.00 0.00 55 VAL A O 13
ATOM 17499 N N . CYS A 1 56 ? -1.431 -3.714 -4.014 1.00 0.00 56 CYS A N 13
ATOM 17500 C CA . CYS A 1 56 ? -1.618 -3.002 -2.761 1.00 0.00 56 CYS A CA 13
ATOM 17501 C C . CYS A 1 56 ? -0.566 -1.894 -2.676 1.00 0.00 56 CYS A C 13
ATOM 17502 O O . CYS A 1 56 ? -0.903 -0.711 -2.693 1.00 0.00 56 CYS A O 13
ATOM 17509 N N . ASP A 1 57 ? 0.686 -2.317 -2.586 1.00 0.00 57 ASP A N 13
ATOM 17510 C CA . ASP A 1 57 ? 1.789 -1.375 -2.498 1.00 0.00 57 ASP A CA 13
ATOM 17511 C C . ASP A 1 57 ? 1.555 -0.228 -3.483 1.00 0.00 57 ASP A C 13
ATOM 17512 O O . ASP A 1 57 ? 1.763 0.937 -3.146 1.00 0.00 57 ASP A O 13
ATOM 17521 N N . ALA A 1 58 ? 1.124 -0.597 -4.681 1.00 0.00 58 ALA A N 13
ATOM 17522 C CA . ALA A 1 58 ? 0.859 0.386 -5.717 1.00 0.00 58 ALA A CA 13
ATOM 17523 C C . ALA A 1 58 ? 0.015 1.521 -5.133 1.00 0.00 58 ALA A C 13
ATOM 17524 O O . ALA A 1 58 ? 0.293 2.694 -5.376 1.00 0.00 58 ALA A O 13
ATOM 17531 N N . CYS A 1 59 ? -0.998 1.132 -4.373 1.00 0.00 59 CYS A N 13
ATOM 17532 C CA . CYS A 1 59 ? -1.884 2.102 -3.752 1.00 0.00 59 CYS A CA 13
ATOM 17533 C C . CYS A 1 59 ? -1.031 3.094 -2.960 1.00 0.00 59 CYS A C 13
ATOM 17534 O O . CYS A 1 59 ? -1.041 4.291 -3.242 1.00 0.00 59 CYS A O 13
ATOM 17541 N N . ARG A 1 60 ? -0.312 2.559 -1.983 1.00 0.00 60 ARG A N 13
ATOM 17542 C CA . ARG A 1 60 ? 0.546 3.383 -1.148 1.00 0.00 60 ARG A CA 13
ATOM 17543 C C . ARG A 1 60 ? 1.489 4.217 -2.016 1.00 0.00 60 ARG A C 13
ATOM 17544 O O . ARG A 1 60 ? 1.852 5.333 -1.649 1.00 0.00 60 ARG A O 13
ATOM 17565 N N . MET A 1 61 ? 1.860 3.643 -3.152 1.00 0.00 61 MET A N 13
ATOM 17566 C CA . MET A 1 61 ? 2.754 4.320 -4.075 1.00 0.00 61 MET A CA 13
ATOM 17567 C C . MET A 1 61 ? 2.034 5.458 -4.802 1.00 0.00 61 MET A C 13
ATOM 17568 O O . MET A 1 61 ? 2.478 6.604 -4.761 1.00 0.00 61 MET A O 13
ATOM 17582 N N . LYS A 1 62 ? 0.934 5.102 -5.448 1.00 0.00 62 LYS A N 13
ATOM 17583 C CA . LYS A 1 62 ? 0.148 6.079 -6.183 1.00 0.00 62 LYS A CA 13
ATOM 17584 C C . LYS A 1 62 ? -0.377 7.138 -5.212 1.00 0.00 62 LYS A C 13
ATOM 17585 O O . LYS A 1 62 ? -0.210 8.335 -5.444 1.00 0.00 62 LYS A O 13
ATOM 17604 N N . CYS A 1 63 ? -1.000 6.660 -4.145 1.00 0.00 63 CYS A N 13
ATOM 17605 C CA . CYS A 1 63 ? -1.551 7.552 -3.138 1.00 0.00 63 CYS A CA 13
ATOM 17606 C C . CYS A 1 63 ? -0.506 8.625 -2.824 1.00 0.00 63 CYS A C 13
ATOM 17607 O O . CYS A 1 63 ? -0.776 9.817 -2.959 1.00 0.00 63 CYS A O 13
ATOM 17614 N N . HIS A 1 64 ? 0.665 8.162 -2.410 1.00 0.00 64 HIS A N 13
ATOM 17615 C CA . HIS A 1 64 ? 1.751 9.068 -2.075 1.00 0.00 64 HIS A CA 13
ATOM 17616 C C . HIS A 1 64 ? 1.837 10.176 -3.126 1.00 0.00 64 HIS A C 13
ATOM 17617 O O . HIS A 1 64 ? 1.697 11.355 -2.803 1.00 0.00 64 HIS A O 13
ATOM 17631 N N . LYS A 1 65 ? 2.067 9.759 -4.362 1.00 0.00 65 LYS A N 13
ATOM 17632 C CA . LYS A 1 65 ? 2.173 10.703 -5.463 1.00 0.00 65 LYS A CA 13
ATOM 17633 C C . LYS A 1 65 ? 0.867 11.491 -5.581 1.00 0.00 65 LYS A C 13
ATOM 17634 O O . LYS A 1 65 ? 0.873 12.652 -5.985 1.00 0.00 65 LYS A O 13
ATOM 17653 N N . ALA A 1 66 ? -0.222 10.827 -5.221 1.00 0.00 66 ALA A N 13
ATOM 17654 C CA . ALA A 1 66 ? -1.533 11.451 -5.282 1.00 0.00 66 ALA A CA 13
ATOM 17655 C C . ALA A 1 66 ? -1.597 12.594 -4.267 1.00 0.00 66 ALA A C 13
ATOM 17656 O O . ALA A 1 66 ? -1.835 13.743 -4.634 1.00 0.00 66 ALA A O 13
ATOM 17663 N N . CYS A 1 67 ? -1.380 12.238 -3.009 1.00 0.00 67 CYS A N 13
ATOM 17664 C CA . CYS A 1 67 ? -1.410 13.219 -1.938 1.00 0.00 67 CYS A CA 13
ATOM 17665 C C . CYS A 1 67 ? -0.401 14.321 -2.267 1.00 0.00 67 CYS A C 13
ATOM 17666 O O . CYS A 1 67 ? -0.720 15.506 -2.180 1.00 0.00 67 CYS A O 13
ATOM 17673 N N . ARG A 1 68 ? 0.796 13.892 -2.640 1.00 0.00 68 ARG A N 13
ATOM 17674 C CA . ARG A 1 68 ? 1.853 14.827 -2.983 1.00 0.00 68 ARG A CA 13
ATOM 17675 C C . ARG A 1 68 ? 1.350 15.845 -4.009 1.00 0.00 68 ARG A C 13
ATOM 17676 O O . ARG A 1 68 ? 1.364 17.048 -3.754 1.00 0.00 68 ARG A O 13
ATOM 17697 N N . ALA A 1 69 ? 0.915 15.324 -5.147 1.00 0.00 69 ALA A N 13
ATOM 17698 C CA . ALA A 1 69 ? 0.408 16.172 -6.212 1.00 0.00 69 ALA A CA 13
ATOM 17699 C C . ALA A 1 69 ? -0.822 16.932 -5.711 1.00 0.00 69 ALA A C 13
ATOM 17700 O O . ALA A 1 69 ? -1.254 17.901 -6.334 1.00 0.00 69 ALA A O 13
ATOM 17707 N N . ALA A 1 70 ? -1.352 16.463 -4.591 1.00 0.00 70 ALA A N 13
ATOM 17708 C CA . ALA A 1 70 ? -2.524 17.086 -3.999 1.00 0.00 70 ALA A CA 13
ATOM 17709 C C . ALA A 1 70 ? -2.114 18.400 -3.331 1.00 0.00 70 ALA A C 13
ATOM 17710 O O . ALA A 1 70 ? -2.379 19.479 -3.861 1.00 0.00 70 ALA A O 13
ATOM 17717 N N . ASN A 1 71 ? -1.476 18.267 -2.178 1.00 0.00 71 ASN A N 13
ATOM 17718 C CA . ASN A 1 71 ? -1.028 19.430 -1.431 1.00 0.00 71 ASN A CA 13
ATOM 17719 C C . ASN A 1 71 ? 0.318 19.899 -1.987 1.00 0.00 71 ASN A C 13
ATOM 17720 O O . ASN A 1 71 ? 0.432 21.018 -2.485 1.00 0.00 71 ASN A O 13
ATOM 17731 N N . CYS A 1 72 ? 1.304 19.020 -1.883 1.00 0.00 72 CYS A N 13
ATOM 17732 C CA . CYS A 1 72 ? 2.638 19.331 -2.369 1.00 0.00 72 CYS A CA 13
ATOM 17733 C C . CYS A 1 72 ? 2.605 19.325 -3.898 1.00 0.00 72 CYS A C 13
ATOM 17734 O O . CYS A 1 72 ? 3.220 18.469 -4.533 1.00 0.00 72 CYS A O 13
ATOM 17741 N N . ALA A 1 73 ? 1.882 20.290 -4.447 1.00 0.00 73 ALA A N 13
ATOM 17742 C CA . ALA A 1 73 ? 1.761 20.407 -5.890 1.00 0.00 73 ALA A CA 13
ATOM 17743 C C . ALA A 1 73 ? 2.951 21.200 -6.434 1.00 0.00 73 ALA A C 13
ATOM 17744 O O . ALA A 1 73 ? 3.564 20.805 -7.424 1.00 0.00 73 ALA A O 13
ATOM 17751 N N . SER A 1 74 ? 3.241 22.305 -5.763 1.00 0.00 74 SER A N 13
ATOM 17752 C CA . SER A 1 74 ? 4.346 23.158 -6.167 1.00 0.00 74 SER A CA 13
ATOM 17753 C C . SER A 1 74 ? 5.621 22.746 -5.429 1.00 0.00 74 SER A C 13
ATOM 17754 O O . SER A 1 74 ? 6.713 22.797 -5.993 1.00 0.00 74 SER A O 13
ATOM 17762 N N . GLU A 1 75 ? 5.441 22.348 -4.178 1.00 0.00 75 GLU A N 13
ATOM 17763 C CA . GLU A 1 75 ? 6.563 21.928 -3.357 1.00 0.00 75 GLU A CA 13
ATOM 17764 C C . GLU A 1 75 ? 7.421 20.911 -4.111 1.00 0.00 75 GLU A C 13
ATOM 17765 O O . GLU A 1 75 ? 8.632 20.839 -3.904 1.00 0.00 75 GLU A O 13
ATOM 17777 N N . CYS A 1 76 ? 6.761 20.149 -4.971 1.00 0.00 76 CYS A N 13
ATOM 17778 C CA . CYS A 1 76 ? 7.448 19.138 -5.757 1.00 0.00 76 CYS A CA 13
ATOM 17779 C C . CYS A 1 76 ? 7.632 19.678 -7.177 1.00 0.00 76 CYS A C 13
ATOM 17780 O O . CYS A 1 76 ? 6.671 19.766 -7.940 1.00 0.00 76 CYS A O 13
ATOM 17787 N N . PRO A 1 77 ? 8.905 20.033 -7.497 1.00 0.00 77 PRO A N 13
ATOM 17788 C CA . PRO A 1 77 ? 9.227 20.561 -8.811 1.00 0.00 77 PRO A CA 13
ATOM 17789 C C . PRO A 1 77 ? 9.237 19.449 -9.862 1.00 0.00 77 PRO A C 13
ATOM 17790 O O . PRO A 1 77 ? 9.281 18.268 -9.520 1.00 0.00 77 PRO A O 13
ATOM 17801 N N . LYS A 1 78 ? 9.196 19.865 -11.119 1.00 0.00 78 LYS A N 13
ATOM 17802 C CA . LYS A 1 78 ? 9.200 18.919 -12.221 1.00 0.00 78 LYS A CA 13
ATOM 17803 C C . LYS A 1 78 ? 10.645 18.564 -12.578 1.00 0.00 78 LYS A C 13
ATOM 17804 O O . LYS A 1 78 ? 11.151 18.982 -13.619 1.00 0.00 78 LYS A O 13
ATOM 17823 N N . HIS A 1 79 ? 11.268 17.797 -11.696 1.00 0.00 79 HIS A N 13
ATOM 17824 C CA . HIS A 1 79 ? 12.644 17.382 -11.905 1.00 0.00 79 HIS A CA 13
ATOM 17825 C C . HIS A 1 79 ? 13.066 16.422 -10.790 1.00 0.00 79 HIS A C 13
ATOM 17826 O O . HIS A 1 79 ? 13.374 15.260 -11.050 1.00 0.00 79 HIS A O 13
ATOM 17840 N N . GLU A 1 80 ? 13.066 16.944 -9.572 1.00 0.00 80 GLU A N 13
ATOM 17841 C CA . GLU A 1 80 ? 13.444 16.149 -8.417 1.00 0.00 80 GLU A CA 13
ATOM 17842 C C . GLU A 1 80 ? 12.454 15.000 -8.216 1.00 0.00 80 GLU A C 13
ATOM 17843 O O . GLU A 1 80 ? 11.557 14.798 -9.034 1.00 0.00 80 GLU A O 13
ATOM 17855 N N . HIS A 1 81 ? 12.649 14.277 -7.123 1.00 0.00 81 HIS A N 13
ATOM 17856 C CA . HIS A 1 81 ? 11.784 13.153 -6.805 1.00 0.00 81 HIS A CA 13
ATOM 17857 C C . HIS A 1 81 ? 11.251 13.305 -5.379 1.00 0.00 81 HIS A C 13
ATOM 17858 O O . HIS A 1 81 ? 10.041 13.370 -5.168 1.00 0.00 81 HIS A O 13
ATOM 17872 N N . LYS A 1 82 ? 12.180 13.356 -4.436 1.00 0.00 82 LYS A N 13
ATOM 17873 C CA . LYS A 1 82 ? 11.819 13.498 -3.036 1.00 0.00 82 LYS A CA 13
ATOM 17874 C C . LYS A 1 82 ? 12.574 14.687 -2.437 1.00 0.00 82 LYS A C 13
ATOM 17875 O O . LYS A 1 82 ? 13.595 14.508 -1.775 1.00 0.00 82 LYS A O 13
ATOM 17894 N N . SER A 1 83 ? 12.042 15.874 -2.691 1.00 0.00 83 SER A N 13
ATOM 17895 C CA . SER A 1 83 ? 12.653 17.091 -2.185 1.00 0.00 83 SER A CA 13
ATOM 17896 C C . SER A 1 83 ? 12.218 17.333 -0.739 1.00 0.00 83 SER A C 13
ATOM 17897 O O . SER A 1 83 ? 11.033 17.247 -0.421 1.00 0.00 83 SER A O 13
ATOM 17905 N N . ASP A 1 84 ? 13.200 17.631 0.099 1.00 0.00 84 ASP A N 13
ATOM 17906 C CA . ASP A 1 84 ? 12.933 17.886 1.505 1.00 0.00 84 ASP A CA 13
ATOM 17907 C C . ASP A 1 84 ? 11.666 18.734 1.633 1.00 0.00 84 ASP A C 13
ATOM 17908 O O . ASP A 1 84 ? 10.710 18.332 2.294 1.00 0.00 84 ASP A O 13
ATOM 17917 N N . THR A 1 85 ? 11.699 19.892 0.990 1.00 0.00 85 THR A N 13
ATOM 17918 C CA . THR A 1 85 ? 10.566 20.800 1.024 1.00 0.00 85 THR A CA 13
ATOM 17919 C C . THR A 1 85 ? 9.257 20.027 0.849 1.00 0.00 85 THR A C 13
ATOM 17920 O O . THR A 1 85 ? 8.312 20.217 1.613 1.00 0.00 85 THR A O 13
ATOM 17931 N N . CYS A 1 86 ? 9.244 19.169 -0.161 1.00 0.00 86 CYS A N 13
ATOM 17932 C CA . CYS A 1 86 ? 8.068 18.366 -0.446 1.00 0.00 86 CYS A CA 13
ATOM 17933 C C . CYS A 1 86 ? 7.837 17.418 0.733 1.00 0.00 86 CYS A C 13
ATOM 17934 O O . CYS A 1 86 ? 6.737 17.361 1.282 1.00 0.00 86 CYS A O 13
ATOM 17941 N N . ARG A 1 87 ? 8.890 16.697 1.086 1.00 0.00 87 ARG A N 13
ATOM 17942 C CA . ARG A 1 87 ? 8.816 15.754 2.190 1.00 0.00 87 ARG A CA 13
ATOM 17943 C C . ARG A 1 87 ? 8.285 16.448 3.446 1.00 0.00 87 ARG A C 13
ATOM 17944 O O . ARG A 1 87 ? 7.545 15.849 4.224 1.00 0.00 87 ARG A O 13
ATOM 17965 N N . ALA A 1 88 ? 8.684 17.702 3.604 1.00 0.00 88 ALA A N 13
ATOM 17966 C CA . ALA A 1 88 ? 8.258 18.483 4.753 1.00 0.00 88 ALA A CA 13
ATOM 17967 C C . ALA A 1 88 ? 6.766 18.797 4.625 1.00 0.00 88 ALA A C 13
ATOM 17968 O O . ALA A 1 88 ? 6.071 18.946 5.628 1.00 0.00 88 ALA A O 13
ATOM 17975 N N . CYS A 1 89 ? 6.318 18.890 3.381 1.00 0.00 89 CYS A N 13
ATOM 17976 C CA . CYS A 1 89 ? 4.921 19.184 3.109 1.00 0.00 89 CYS A CA 13
ATOM 17977 C C . CYS A 1 89 ? 4.107 17.911 3.349 1.00 0.00 89 CYS A C 13
ATOM 17978 O O . CYS A 1 89 ? 3.184 17.904 4.163 1.00 0.00 89 CYS A O 13
ATOM 17985 N N . MET A 1 90 ? 4.477 16.864 2.626 1.00 0.00 90 MET A N 13
ATOM 17986 C CA . MET A 1 90 ? 3.793 15.589 2.750 1.00 0.00 90 MET A CA 13
ATOM 17987 C C . MET A 1 90 ? 3.916 15.037 4.172 1.00 0.00 90 MET A C 13
ATOM 17988 O O . MET A 1 90 ? 3.097 14.224 4.600 1.00 0.00 90 MET A O 13
ATOM 18002 N N . LYS A 1 91 ? 4.946 15.499 4.865 1.00 0.00 91 LYS A N 13
ATOM 18003 C CA . LYS A 1 91 ? 5.187 15.062 6.230 1.00 0.00 91 LYS A CA 13
ATOM 18004 C C . LYS A 1 91 ? 3.972 15.408 7.094 1.00 0.00 91 LYS A C 13
ATOM 18005 O O . LYS A 1 91 ? 3.561 14.615 7.939 1.00 0.00 91 LYS A O 13
ATOM 18024 N N . THR A 1 92 ? 3.432 16.593 6.851 1.00 0.00 92 THR A N 13
ATOM 18025 C CA . THR A 1 92 ? 2.272 17.054 7.596 1.00 0.00 92 THR A CA 13
ATOM 18026 C C . THR A 1 92 ? 0.995 16.833 6.784 1.00 0.00 92 THR A C 13
ATOM 18027 O O . THR A 1 92 ? 0.085 16.135 7.229 1.00 0.00 92 THR A O 13
ATOM 18038 N N . ASN A 1 93 ? 0.967 17.442 5.607 1.00 0.00 93 ASN A N 13
ATOM 18039 C CA . ASN A 1 93 ? -0.184 17.321 4.729 1.00 0.00 93 ASN A CA 13
ATOM 18040 C C . ASN A 1 93 ? -0.526 15.841 4.544 1.00 0.00 93 ASN A C 13
ATOM 18041 O O . ASN A 1 93 ? -1.650 15.421 4.814 1.00 0.00 93 ASN A O 13
ATOM 18052 N N . CYS A 1 94 ? 0.465 15.090 4.086 1.00 0.00 94 CYS A N 13
ATOM 18053 C CA . CYS A 1 94 ? 0.283 13.666 3.862 1.00 0.00 94 CYS A CA 13
ATOM 18054 C C . CYS A 1 94 ? 0.676 12.925 5.141 1.00 0.00 94 CYS A C 13
ATOM 18055 O O . CYS A 1 94 ? 0.270 13.311 6.236 1.00 0.00 94 CYS A O 13
ATOM 18062 N N . LYS A 1 95 ? 1.461 11.873 4.960 1.00 0.00 95 LYS A N 13
ATOM 18063 C CA . LYS A 1 95 ? 1.912 11.073 6.087 1.00 0.00 95 LYS A CA 13
ATOM 18064 C C . LYS A 1 95 ? 3.330 11.501 6.474 1.00 0.00 95 LYS A C 13
ATOM 18065 O O . LYS A 1 95 ? 4.211 11.585 5.620 1.00 0.00 95 LYS A O 13
ATOM 18084 N N . ILE A 1 1 ? -18.022 15.200 3.438 1.00 0.00 1 ILE A N 14
ATOM 18085 C CA . ILE A 1 1 ? -16.918 15.021 2.511 1.00 0.00 1 ILE A CA 14
ATOM 18086 C C . ILE A 1 1 ? -16.505 16.382 1.947 1.00 0.00 1 ILE A C 14
ATOM 18087 O O . ILE A 1 1 ? -17.355 17.228 1.673 1.00 0.00 1 ILE A O 14
ATOM 18103 N N . SER A 1 2 ? -15.201 16.550 1.788 1.00 0.00 2 SER A N 14
ATOM 18104 C CA . SER A 1 2 ? -14.665 17.794 1.261 1.00 0.00 2 SER A CA 14
ATOM 18105 C C . SER A 1 2 ? -13.352 17.527 0.523 1.00 0.00 2 SER A C 14
ATOM 18106 O O . SER A 1 2 ? -12.743 16.471 0.694 1.00 0.00 2 SER A O 14
ATOM 18114 N N . GLU A 1 3 ? -12.953 18.501 -0.281 1.00 0.00 3 GLU A N 14
ATOM 18115 C CA . GLU A 1 3 ? -11.723 18.385 -1.045 1.00 0.00 3 GLU A CA 14
ATOM 18116 C C . GLU A 1 3 ? -10.783 19.548 -0.720 1.00 0.00 3 GLU A C 14
ATOM 18117 O O . GLU A 1 3 ? -10.800 20.573 -1.399 1.00 0.00 3 GLU A O 14
ATOM 18129 N N . PHE A 1 4 ? -9.986 19.350 0.320 1.00 0.00 4 PHE A N 14
ATOM 18130 C CA . PHE A 1 4 ? -9.042 20.370 0.744 1.00 0.00 4 PHE A CA 14
ATOM 18131 C C . PHE A 1 4 ? -8.180 19.870 1.905 1.00 0.00 4 PHE A C 14
ATOM 18132 O O . PHE A 1 4 ? -6.953 19.944 1.848 1.00 0.00 4 PHE A O 14
ATOM 18149 N N . ALA A 1 5 ? -8.855 19.372 2.930 1.00 0.00 5 ALA A N 14
ATOM 18150 C CA . ALA A 1 5 ? -8.166 18.861 4.103 1.00 0.00 5 ALA A CA 14
ATOM 18151 C C . ALA A 1 5 ? -7.003 17.972 3.658 1.00 0.00 5 ALA A C 14
ATOM 18152 O O . ALA A 1 5 ? -6.919 17.591 2.491 1.00 0.00 5 ALA A O 14
ATOM 18159 N N . PRO A 1 6 ? -6.112 17.659 4.636 1.00 0.00 6 PRO A N 14
ATOM 18160 C CA . PRO A 1 6 ? -4.958 16.822 4.358 1.00 0.00 6 PRO A CA 14
ATOM 18161 C C . PRO A 1 6 ? -5.366 15.355 4.213 1.00 0.00 6 PRO A C 14
ATOM 18162 O O . PRO A 1 6 ? -5.955 14.777 5.125 1.00 0.00 6 PRO A O 14
ATOM 18173 N N . VAL A 1 7 ? -5.038 14.793 3.058 1.00 0.00 7 VAL A N 14
ATOM 18174 C CA . VAL A 1 7 ? -5.363 13.404 2.782 1.00 0.00 7 VAL A CA 14
ATOM 18175 C C . VAL A 1 7 ? -4.382 12.497 3.527 1.00 0.00 7 VAL A C 14
ATOM 18176 O O . VAL A 1 7 ? -3.320 12.945 3.956 1.00 0.00 7 VAL A O 14
ATOM 18189 N N . ASP A 1 8 ? -4.774 11.238 3.660 1.00 0.00 8 ASP A N 14
ATOM 18190 C CA . ASP A 1 8 ? -3.942 10.264 4.346 1.00 0.00 8 ASP A CA 14
ATOM 18191 C C . ASP A 1 8 ? -4.005 8.930 3.599 1.00 0.00 8 ASP A C 14
ATOM 18192 O O . ASP A 1 8 ? -5.022 8.602 2.991 1.00 0.00 8 ASP A O 14
ATOM 18201 N N . CYS A 1 9 ? -2.903 8.197 3.669 1.00 0.00 9 CYS A N 14
ATOM 18202 C CA . CYS A 1 9 ? -2.820 6.906 3.008 1.00 0.00 9 CYS A CA 14
ATOM 18203 C C . CYS A 1 9 ? -3.070 5.815 4.050 1.00 0.00 9 CYS A C 14
ATOM 18204 O O . CYS A 1 9 ? -3.745 6.050 5.051 1.00 0.00 9 CYS A O 14
ATOM 18211 N N . LYS A 1 10 ? -2.512 4.644 3.780 1.00 0.00 10 LYS A N 14
ATOM 18212 C CA . LYS A 1 10 ? -2.666 3.515 4.682 1.00 0.00 10 LYS A CA 14
ATOM 18213 C C . LYS A 1 10 ? -4.147 3.141 4.777 1.00 0.00 10 LYS A C 14
ATOM 18214 O O . LYS A 1 10 ? -4.601 2.216 4.106 1.00 0.00 10 LYS A O 14
ATOM 18233 N N . GLY A 1 11 ? -4.859 3.880 5.615 1.00 0.00 11 GLY A N 14
ATOM 18234 C CA . GLY A 1 11 ? -6.279 3.638 5.806 1.00 0.00 11 GLY A CA 14
ATOM 18235 C C . GLY A 1 11 ? -7.049 3.835 4.498 1.00 0.00 11 GLY A C 14
ATOM 18236 O O . GLY A 1 11 ? -8.109 3.243 4.303 1.00 0.00 11 GLY A O 14
ATOM 18240 N N . GLN A 1 12 ? -6.485 4.669 3.637 1.00 0.00 12 GLN A N 14
ATOM 18241 C CA . GLN A 1 12 ? -7.106 4.952 2.354 1.00 0.00 12 GLN A CA 14
ATOM 18242 C C . GLN A 1 12 ? -6.556 4.011 1.280 1.00 0.00 12 GLN A C 14
ATOM 18243 O O . GLN A 1 12 ? -6.081 4.462 0.238 1.00 0.00 12 GLN A O 14
ATOM 18257 N N . CYS A 1 13 ? -6.639 2.721 1.569 1.00 0.00 13 CYS A N 14
ATOM 18258 C CA . CYS A 1 13 ? -6.155 1.713 0.641 1.00 0.00 13 CYS A CA 14
ATOM 18259 C C . CYS A 1 13 ? -6.841 0.386 0.973 1.00 0.00 13 CYS A C 14
ATOM 18260 O O . CYS A 1 13 ? -6.177 -0.593 1.309 1.00 0.00 13 CYS A O 14
ATOM 18267 N N . THR A 1 14 ? -8.162 0.397 0.867 1.00 0.00 14 THR A N 14
ATOM 18268 C CA . THR A 1 14 ? -8.945 -0.794 1.152 1.00 0.00 14 THR A CA 14
ATOM 18269 C C . THR A 1 14 ? -9.324 -1.506 -0.148 1.00 0.00 14 THR A C 14
ATOM 18270 O O . THR A 1 14 ? -9.156 -2.719 -0.267 1.00 0.00 14 THR A O 14
ATOM 18281 N N . THR A 1 15 ? -9.827 -0.722 -1.090 1.00 0.00 15 THR A N 14
ATOM 18282 C CA . THR A 1 15 ? -10.231 -1.263 -2.377 1.00 0.00 15 THR A CA 14
ATOM 18283 C C . THR A 1 15 ? -9.048 -1.951 -3.062 1.00 0.00 15 THR A C 14
ATOM 18284 O O . THR A 1 15 ? -9.180 -3.065 -3.565 1.00 0.00 15 THR A O 14
ATOM 18295 N N . PRO A 1 16 ? -7.890 -1.239 -3.058 1.00 0.00 16 PRO A N 14
ATOM 18296 C CA . PRO A 1 16 ? -6.684 -1.768 -3.673 1.00 0.00 16 PRO A CA 14
ATOM 18297 C C . PRO A 1 16 ? -6.058 -2.858 -2.801 1.00 0.00 16 PRO A C 14
ATOM 18298 O O . PRO A 1 16 ? -5.149 -3.563 -3.239 1.00 0.00 16 PRO A O 14
ATOM 18309 N N . CYS A 1 17 ? -6.567 -2.962 -1.583 1.00 0.00 17 CYS A N 14
ATOM 18310 C CA . CYS A 1 17 ? -6.069 -3.954 -0.645 1.00 0.00 17 CYS A CA 14
ATOM 18311 C C . CYS A 1 17 ? -7.245 -4.824 -0.196 1.00 0.00 17 CYS A C 14
ATOM 18312 O O . CYS A 1 17 ? -7.223 -5.387 0.897 1.00 0.00 17 CYS A O 14
ATOM 18319 N N . GLU A 1 18 ? -8.243 -4.907 -1.063 1.00 0.00 18 GLU A N 14
ATOM 18320 C CA . GLU A 1 18 ? -9.425 -5.699 -0.770 1.00 0.00 18 GLU A CA 14
ATOM 18321 C C . GLU A 1 18 ? -9.118 -7.190 -0.924 1.00 0.00 18 GLU A C 14
ATOM 18322 O O . GLU A 1 18 ? -9.288 -7.964 0.017 1.00 0.00 18 GLU A O 14
ATOM 18334 N N . PRO A 1 19 ? -8.658 -7.558 -2.150 1.00 0.00 19 PRO A N 14
ATOM 18335 C CA . PRO A 1 19 ? -8.324 -8.942 -2.440 1.00 0.00 19 PRO A CA 14
ATOM 18336 C C . PRO A 1 19 ? -6.998 -9.336 -1.786 1.00 0.00 19 PRO A C 14
ATOM 18337 O O . PRO A 1 19 ? -6.786 -10.502 -1.457 1.00 0.00 19 PRO A O 14
ATOM 18348 N N . LEU A 1 20 ? -6.140 -8.340 -1.618 1.00 0.00 20 LEU A N 14
ATOM 18349 C CA . LEU A 1 20 ? -4.841 -8.568 -1.009 1.00 0.00 20 LEU A CA 14
ATOM 18350 C C . LEU A 1 20 ? -5.029 -8.924 0.467 1.00 0.00 20 LEU A C 14
ATOM 18351 O O . LEU A 1 20 ? -4.578 -9.976 0.917 1.00 0.00 20 LEU A O 14
ATOM 18367 N N . THR A 1 21 ? -5.695 -8.027 1.179 1.00 0.00 21 THR A N 14
ATOM 18368 C CA . THR A 1 21 ? -5.948 -8.233 2.595 1.00 0.00 21 THR A CA 14
ATOM 18369 C C . THR A 1 21 ? -6.626 -9.586 2.823 1.00 0.00 21 THR A C 14
ATOM 18370 O O . THR A 1 21 ? -6.186 -10.371 3.662 1.00 0.00 21 THR A O 14
ATOM 18381 N N . ALA A 1 22 ? -7.686 -9.816 2.063 1.00 0.00 22 ALA A N 14
ATOM 18382 C CA . ALA A 1 22 ? -8.429 -11.060 2.172 1.00 0.00 22 ALA A CA 14
ATOM 18383 C C . ALA A 1 22 ? -7.459 -12.239 2.075 1.00 0.00 22 ALA A C 14
ATOM 18384 O O . ALA A 1 22 ? -7.554 -13.191 2.849 1.00 0.00 22 ALA A O 14
ATOM 18391 N N . CYS A 1 23 ? -6.548 -12.137 1.119 1.00 0.00 23 CYS A N 14
ATOM 18392 C CA . CYS A 1 23 ? -5.561 -13.183 0.911 1.00 0.00 23 CYS A CA 14
ATOM 18393 C C . CYS A 1 23 ? -4.799 -13.392 2.221 1.00 0.00 23 CYS A C 14
ATOM 18394 O O . CYS A 1 23 ? -4.593 -14.526 2.650 1.00 0.00 23 CYS A O 14
ATOM 18401 N N . LYS A 1 24 ? -4.400 -12.279 2.820 1.00 0.00 24 LYS A N 14
ATOM 18402 C CA . LYS A 1 24 ? -3.665 -12.326 4.072 1.00 0.00 24 LYS A CA 14
ATOM 18403 C C . LYS A 1 24 ? -4.547 -12.952 5.154 1.00 0.00 24 LYS A C 14
ATOM 18404 O O . LYS A 1 24 ? -4.109 -13.845 5.878 1.00 0.00 24 LYS A O 14
ATOM 18423 N N . GLU A 1 25 ? -5.775 -12.459 5.230 1.00 0.00 25 GLU A N 14
ATOM 18424 C CA . GLU A 1 25 ? -6.723 -12.958 6.211 1.00 0.00 25 GLU A CA 14
ATOM 18425 C C . GLU A 1 25 ? -6.844 -14.480 6.104 1.00 0.00 25 GLU A C 14
ATOM 18426 O O . GLU A 1 25 ? -6.457 -15.203 7.021 1.00 0.00 25 GLU A O 14
ATOM 18438 N N . LYS A 1 26 ? -7.383 -14.921 4.977 1.00 0.00 26 LYS A N 14
ATOM 18439 C CA . LYS A 1 26 ? -7.560 -16.344 4.739 1.00 0.00 26 LYS A CA 14
ATOM 18440 C C . LYS A 1 26 ? -6.341 -17.101 5.269 1.00 0.00 26 LYS A C 14
ATOM 18441 O O . LYS A 1 26 ? -6.482 -18.145 5.904 1.00 0.00 26 LYS A O 14
ATOM 18460 N N . CYS A 1 27 ? -5.172 -16.545 4.989 1.00 0.00 27 CYS A N 14
ATOM 18461 C CA . CYS A 1 27 ? -3.929 -17.155 5.430 1.00 0.00 27 CYS A CA 14
ATOM 18462 C C . CYS A 1 27 ? -3.912 -17.160 6.960 1.00 0.00 27 CYS A C 14
ATOM 18463 O O . CYS A 1 27 ? -3.833 -18.219 7.580 1.00 0.00 27 CYS A O 14
ATOM 18470 N N . ALA A 1 28 ? -3.987 -15.964 7.525 1.00 0.00 28 ALA A N 14
ATOM 18471 C CA . ALA A 1 28 ? -3.982 -15.817 8.970 1.00 0.00 28 ALA A CA 14
ATOM 18472 C C . ALA A 1 28 ? -4.860 -16.904 9.592 1.00 0.00 28 ALA A C 14
ATOM 18473 O O . ALA A 1 28 ? -4.401 -17.669 10.439 1.00 0.00 28 ALA A O 14
ATOM 18480 N N . GLU A 1 29 ? -6.108 -16.938 9.148 1.00 0.00 29 GLU A N 14
ATOM 18481 C CA . GLU A 1 29 ? -7.055 -17.919 9.651 1.00 0.00 29 GLU A CA 14
ATOM 18482 C C . GLU A 1 29 ? -6.474 -19.329 9.528 1.00 0.00 29 GLU A C 14
ATOM 18483 O O . GLU A 1 29 ? -6.661 -20.161 10.415 1.00 0.00 29 GLU A O 14
ATOM 18495 N N . SER A 1 30 ? -5.780 -19.554 8.422 1.00 0.00 30 SER A N 14
ATOM 18496 C CA . SER A 1 30 ? -5.171 -20.849 8.172 1.00 0.00 30 SER A CA 14
ATOM 18497 C C . SER A 1 30 ? -3.750 -20.877 8.738 1.00 0.00 30 SER A C 14
ATOM 18498 O O . SER A 1 30 ? -2.932 -21.701 8.332 1.00 0.00 30 SER A O 14
ATOM 18506 N N . CYS A 1 31 ? -3.499 -19.966 9.667 1.00 0.00 31 CYS A N 14
ATOM 18507 C CA . CYS A 1 31 ? -2.191 -19.876 10.293 1.00 0.00 31 CYS A CA 14
ATOM 18508 C C . CYS A 1 31 ? -2.381 -19.397 11.734 1.00 0.00 31 CYS A C 14
ATOM 18509 O O . CYS A 1 31 ? -1.596 -18.590 12.232 1.00 0.00 31 CYS A O 14
ATOM 18516 N N . GLU A 1 32 ? -3.425 -19.914 12.363 1.00 0.00 32 GLU A N 14
ATOM 18517 C CA . GLU A 1 32 ? -3.727 -19.549 13.737 1.00 0.00 32 GLU A CA 14
ATOM 18518 C C . GLU A 1 32 ? -3.345 -20.688 14.685 1.00 0.00 32 GLU A C 14
ATOM 18519 O O . GLU A 1 32 ? -3.923 -21.772 14.623 1.00 0.00 32 GLU A O 14
ATOM 18531 N N . THR A 1 33 ? -2.375 -20.402 15.540 1.00 0.00 33 THR A N 14
ATOM 18532 C CA . THR A 1 33 ? -1.909 -21.389 16.500 1.00 0.00 33 THR A CA 14
ATOM 18533 C C . THR A 1 33 ? -0.827 -22.271 15.875 1.00 0.00 33 THR A C 14
ATOM 18534 O O . THR A 1 33 ? -0.021 -22.870 16.586 1.00 0.00 33 THR A O 14
ATOM 18545 N N . SER A 1 34 ? -0.843 -22.323 14.551 1.00 0.00 34 SER A N 14
ATOM 18546 C CA . SER A 1 34 ? 0.128 -23.123 13.822 1.00 0.00 34 SER A CA 14
ATOM 18547 C C . SER A 1 34 ? 1.538 -22.836 14.341 1.00 0.00 34 SER A C 14
ATOM 18548 O O . SER A 1 34 ? 1.819 -21.733 14.806 1.00 0.00 34 SER A O 14
ATOM 18556 N N . ALA A 1 35 ? 2.387 -23.848 14.243 1.00 0.00 35 ALA A N 14
ATOM 18557 C CA . ALA A 1 35 ? 3.762 -23.718 14.697 1.00 0.00 35 ALA A CA 14
ATOM 18558 C C . ALA A 1 35 ? 4.305 -22.351 14.278 1.00 0.00 35 ALA A C 14
ATOM 18559 O O . ALA A 1 35 ? 4.642 -21.526 15.126 1.00 0.00 35 ALA A O 14
ATOM 18566 N N . ASP A 1 36 ? 4.374 -22.152 12.970 1.00 0.00 36 ASP A N 14
ATOM 18567 C CA . ASP A 1 36 ? 4.871 -20.899 12.428 1.00 0.00 36 ASP A CA 14
ATOM 18568 C C . ASP A 1 36 ? 3.714 -20.131 11.785 1.00 0.00 36 ASP A C 14
ATOM 18569 O O . ASP A 1 36 ? 3.401 -20.339 10.614 1.00 0.00 36 ASP A O 14
ATOM 18578 N N . LYS A 1 37 ? 3.111 -19.260 12.580 1.00 0.00 37 LYS A N 14
ATOM 18579 C CA . LYS A 1 37 ? 1.995 -18.460 12.103 1.00 0.00 37 LYS A CA 14
ATOM 18580 C C . LYS A 1 37 ? 2.517 -17.377 11.157 1.00 0.00 37 LYS A C 14
ATOM 18581 O O . LYS A 1 37 ? 2.072 -17.279 10.014 1.00 0.00 37 LYS A O 14
ATOM 18600 N N . LYS A 1 38 ? 3.454 -16.591 11.667 1.00 0.00 38 LYS A N 14
ATOM 18601 C CA . LYS A 1 38 ? 4.041 -15.519 10.882 1.00 0.00 38 LYS A CA 14
ATOM 18602 C C . LYS A 1 38 ? 4.544 -16.084 9.551 1.00 0.00 38 LYS A C 14
ATOM 18603 O O . LYS A 1 38 ? 4.068 -15.691 8.487 1.00 0.00 38 LYS A O 14
ATOM 18622 N N . THR A 1 39 ? 5.498 -16.996 9.655 1.00 0.00 39 THR A N 14
ATOM 18623 C CA . THR A 1 39 ? 6.070 -17.619 8.473 1.00 0.00 39 THR A CA 14
ATOM 18624 C C . THR A 1 39 ? 4.962 -18.085 7.527 1.00 0.00 39 THR A C 14
ATOM 18625 O O . THR A 1 39 ? 4.984 -17.771 6.338 1.00 0.00 39 THR A O 14
ATOM 18636 N N . CYS A 1 40 ? 4.020 -18.827 8.090 1.00 0.00 40 CYS A N 14
ATOM 18637 C CA . CYS A 1 40 ? 2.905 -19.339 7.311 1.00 0.00 40 CYS A CA 14
ATOM 18638 C C . CYS A 1 40 ? 2.398 -18.217 6.404 1.00 0.00 40 CYS A C 14
ATOM 18639 O O . CYS A 1 40 ? 2.519 -18.299 5.182 1.00 0.00 40 CYS A O 14
ATOM 18646 N N . ARG A 1 41 ? 1.839 -17.195 7.036 1.00 0.00 41 ARG A N 14
ATOM 18647 C CA . ARG A 1 41 ? 1.313 -16.058 6.300 1.00 0.00 41 ARG A CA 14
ATOM 18648 C C . ARG A 1 41 ? 2.340 -15.563 5.281 1.00 0.00 41 ARG A C 14
ATOM 18649 O O . ARG A 1 41 ? 2.029 -15.420 4.099 1.00 0.00 41 ARG A O 14
ATOM 18670 N N . ARG A 1 42 ? 3.544 -15.314 5.775 1.00 0.00 42 ARG A N 14
ATOM 18671 C CA . ARG A 1 42 ? 4.620 -14.838 4.922 1.00 0.00 42 ARG A CA 14
ATOM 18672 C C . ARG A 1 42 ? 4.674 -15.656 3.630 1.00 0.00 42 ARG A C 14
ATOM 18673 O O . ARG A 1 42 ? 4.475 -15.118 2.542 1.00 0.00 42 ARG A O 14
ATOM 18694 N N . ASN A 1 43 ? 4.944 -16.943 3.792 1.00 0.00 43 ASN A N 14
ATOM 18695 C CA . ASN A 1 43 ? 5.027 -17.840 2.652 1.00 0.00 43 ASN A CA 14
ATOM 18696 C C . ASN A 1 43 ? 3.669 -17.892 1.950 1.00 0.00 43 ASN A C 14
ATOM 18697 O O . ASN A 1 43 ? 3.590 -18.217 0.766 1.00 0.00 43 ASN A O 14
ATOM 18708 N N . CYS A 1 44 ? 2.633 -17.566 2.709 1.00 0.00 44 CYS A N 14
ATOM 18709 C CA . CYS A 1 44 ? 1.282 -17.571 2.175 1.00 0.00 44 CYS A CA 14
ATOM 18710 C C . CYS A 1 44 ? 1.129 -16.366 1.244 1.00 0.00 44 CYS A C 14
ATOM 18711 O O . CYS A 1 44 ? 0.292 -16.376 0.343 1.00 0.00 44 CYS A O 14
ATOM 18718 N N . LYS A 1 45 ? 1.949 -15.357 1.495 1.00 0.00 45 LYS A N 14
ATOM 18719 C CA . LYS A 1 45 ? 1.915 -14.147 0.692 1.00 0.00 45 LYS A CA 14
ATOM 18720 C C . LYS A 1 45 ? 2.413 -14.463 -0.720 1.00 0.00 45 LYS A C 14
ATOM 18721 O O . LYS A 1 45 ? 1.991 -13.832 -1.687 1.00 0.00 45 LYS A O 14
ATOM 18740 N N . LYS A 1 46 ? 3.305 -15.441 -0.793 1.00 0.00 46 LYS A N 14
ATOM 18741 C CA . LYS A 1 46 ? 3.865 -15.849 -2.070 1.00 0.00 46 LYS A CA 14
ATOM 18742 C C . LYS A 1 46 ? 3.018 -16.982 -2.655 1.00 0.00 46 LYS A C 14
ATOM 18743 O O . LYS A 1 46 ? 3.051 -17.227 -3.860 1.00 0.00 46 LYS A O 14
ATOM 18762 N N . ALA A 1 47 ? 2.280 -17.641 -1.775 1.00 0.00 47 ALA A N 14
ATOM 18763 C CA . ALA A 1 47 ? 1.427 -18.742 -2.188 1.00 0.00 47 ALA A CA 14
ATOM 18764 C C . ALA A 1 47 ? 0.536 -18.284 -3.345 1.00 0.00 47 ALA A C 14
ATOM 18765 O O . ALA A 1 47 ? 0.559 -18.877 -4.423 1.00 0.00 47 ALA A O 14
ATOM 18772 N N . ASP A 1 48 ? -0.226 -17.233 -3.083 1.00 0.00 48 ASP A N 14
ATOM 18773 C CA . ASP A 1 48 ? -1.123 -16.689 -4.088 1.00 0.00 48 ASP A CA 14
ATOM 18774 C C . ASP A 1 48 ? -1.545 -15.276 -3.679 1.00 0.00 48 ASP A C 14
ATOM 18775 O O . ASP A 1 48 ? -2.734 -14.966 -3.642 1.00 0.00 48 ASP A O 14
ATOM 18784 N N . CYS A 1 49 ? -0.546 -14.458 -3.381 1.00 0.00 49 CYS A N 14
ATOM 18785 C CA . CYS A 1 49 ? -0.799 -13.086 -2.975 1.00 0.00 49 CYS A CA 14
ATOM 18786 C C . CYS A 1 49 ? 0.439 -12.251 -3.308 1.00 0.00 49 CYS A C 14
ATOM 18787 O O . CYS A 1 49 ? 0.761 -11.301 -2.596 1.00 0.00 49 CYS A O 14
ATOM 18794 N N . GLU A 1 50 ? 1.100 -12.636 -4.390 1.00 0.00 50 GLU A N 14
ATOM 18795 C CA . GLU A 1 50 ? 2.296 -11.935 -4.825 1.00 0.00 50 GLU A CA 14
ATOM 18796 C C . GLU A 1 50 ? 1.918 -10.632 -5.534 1.00 0.00 50 GLU A C 14
ATOM 18797 O O . GLU A 1 50 ? 2.467 -9.574 -5.230 1.00 0.00 50 GLU A O 14
ATOM 18809 N N . PRO A 1 51 ? 0.959 -10.755 -6.490 1.00 0.00 51 PRO A N 14
ATOM 18810 C CA . PRO A 1 51 ? 0.502 -9.600 -7.245 1.00 0.00 51 PRO A CA 14
ATOM 18811 C C . PRO A 1 51 ? -0.411 -8.716 -6.393 1.00 0.00 51 PRO A C 14
ATOM 18812 O O . PRO A 1 51 ? -0.440 -7.498 -6.567 1.00 0.00 51 PRO A O 14
ATOM 18823 N N . GLN A 1 52 ? -1.135 -9.362 -5.491 1.00 0.00 52 GLN A N 14
ATOM 18824 C CA . GLN A 1 52 ? -2.046 -8.649 -4.613 1.00 0.00 52 GLN A CA 14
ATOM 18825 C C . GLN A 1 52 ? -1.263 -7.779 -3.628 1.00 0.00 52 GLN A C 14
ATOM 18826 O O . GLN A 1 52 ? -1.499 -6.576 -3.533 1.00 0.00 52 GLN A O 14
ATOM 18840 N N . ASP A 1 53 ? -0.346 -8.422 -2.919 1.00 0.00 53 ASP A N 14
ATOM 18841 C CA . ASP A 1 53 ? 0.473 -7.722 -1.945 1.00 0.00 53 ASP A CA 14
ATOM 18842 C C . ASP A 1 53 ? 1.133 -6.514 -2.613 1.00 0.00 53 ASP A C 14
ATOM 18843 O O . ASP A 1 53 ? 1.403 -5.509 -1.959 1.00 0.00 53 ASP A O 14
ATOM 18852 N N . LYS A 1 54 ? 1.372 -6.653 -3.909 1.00 0.00 54 LYS A N 14
ATOM 18853 C CA . LYS A 1 54 ? 1.995 -5.586 -4.673 1.00 0.00 54 LYS A CA 14
ATOM 18854 C C . LYS A 1 54 ? 0.978 -4.464 -4.896 1.00 0.00 54 LYS A C 14
ATOM 18855 O O . LYS A 1 54 ? 1.190 -3.334 -4.457 1.00 0.00 54 LYS A O 14
ATOM 18874 N N . VAL A 1 55 ? -0.102 -4.814 -5.577 1.00 0.00 55 VAL A N 14
ATOM 18875 C CA . VAL A 1 55 ? -1.152 -3.851 -5.863 1.00 0.00 55 VAL A CA 14
ATOM 18876 C C . VAL A 1 55 ? -1.392 -2.983 -4.626 1.00 0.00 55 VAL A C 14
ATOM 18877 O O . VAL A 1 55 ? -1.515 -1.764 -4.733 1.00 0.00 55 VAL A O 14
ATOM 18890 N N . CYS A 1 56 ? -1.452 -3.645 -3.480 1.00 0.00 56 CYS A N 14
ATOM 18891 C CA . CYS A 1 56 ? -1.675 -2.949 -2.224 1.00 0.00 56 CYS A CA 14
ATOM 18892 C C . CYS A 1 56 ? -0.569 -1.906 -2.050 1.00 0.00 56 CYS A C 14
ATOM 18893 O O . CYS A 1 56 ? -0.833 -0.705 -2.082 1.00 0.00 56 CYS A O 14
ATOM 18900 N N . ASP A 1 57 ? 0.646 -2.403 -1.869 1.00 0.00 57 ASP A N 14
ATOM 18901 C CA . ASP A 1 57 ? 1.793 -1.530 -1.689 1.00 0.00 57 ASP A CA 14
ATOM 18902 C C . ASP A 1 57 ? 1.714 -0.379 -2.694 1.00 0.00 57 ASP A C 14
ATOM 18903 O O . ASP A 1 57 ? 1.853 0.785 -2.323 1.00 0.00 57 ASP A O 14
ATOM 18912 N N . ALA A 1 58 ? 1.492 -0.745 -3.948 1.00 0.00 58 ALA A N 14
ATOM 18913 C CA . ALA A 1 58 ? 1.393 0.243 -5.010 1.00 0.00 58 ALA A CA 14
ATOM 18914 C C . ALA A 1 58 ? 0.528 1.411 -4.534 1.00 0.00 58 ALA A C 14
ATOM 18915 O O . ALA A 1 58 ? 0.842 2.570 -4.802 1.00 0.00 58 ALA A O 14
ATOM 18922 N N . CYS A 1 59 ? -0.545 1.067 -3.837 1.00 0.00 59 CYS A N 14
ATOM 18923 C CA . CYS A 1 59 ? -1.458 2.073 -3.322 1.00 0.00 59 CYS A CA 14
ATOM 18924 C C . CYS A 1 59 ? -0.661 3.039 -2.442 1.00 0.00 59 CYS A C 14
ATOM 18925 O O . CYS A 1 59 ? -0.571 4.228 -2.743 1.00 0.00 59 CYS A O 14
ATOM 18932 N N . ARG A 1 60 ? -0.104 2.491 -1.372 1.00 0.00 60 ARG A N 14
ATOM 18933 C CA . ARG A 1 60 ? 0.682 3.289 -0.446 1.00 0.00 60 ARG A CA 14
ATOM 18934 C C . ARG A 1 60 ? 1.766 4.063 -1.200 1.00 0.00 60 ARG A C 14
ATOM 18935 O O . ARG A 1 60 ? 2.253 5.084 -0.718 1.00 0.00 60 ARG A O 14
ATOM 18956 N N . MET A 1 61 ? 2.112 3.545 -2.370 1.00 0.00 61 MET A N 14
ATOM 18957 C CA . MET A 1 61 ? 3.129 4.174 -3.195 1.00 0.00 61 MET A CA 14
ATOM 18958 C C . MET A 1 61 ? 2.520 5.263 -4.081 1.00 0.00 61 MET A C 14
ATOM 18959 O O . MET A 1 61 ? 3.158 6.280 -4.348 1.00 0.00 61 MET A O 14
ATOM 18973 N N . LYS A 1 62 ? 1.293 5.011 -4.514 1.00 0.00 62 LYS A N 14
ATOM 18974 C CA . LYS A 1 62 ? 0.591 5.957 -5.365 1.00 0.00 62 LYS A CA 14
ATOM 18975 C C . LYS A 1 62 ? 0.061 7.110 -4.510 1.00 0.00 62 LYS A C 14
ATOM 18976 O O . LYS A 1 62 ? 0.337 8.275 -4.793 1.00 0.00 62 LYS A O 14
ATOM 18995 N N . CYS A 1 63 ? -0.690 6.745 -3.481 1.00 0.00 63 CYS A N 14
ATOM 18996 C CA . CYS A 1 63 ? -1.260 7.735 -2.584 1.00 0.00 63 CYS A CA 14
ATOM 18997 C C . CYS A 1 63 ? -0.205 8.810 -2.320 1.00 0.00 63 CYS A C 14
ATOM 18998 O O . CYS A 1 63 ? -0.527 9.994 -2.233 1.00 0.00 63 CYS A O 14
ATOM 19005 N N . HIS A 1 64 ? 1.036 8.360 -2.200 1.00 0.00 64 HIS A N 14
ATOM 19006 C CA . HIS A 1 64 ? 2.141 9.269 -1.948 1.00 0.00 64 HIS A CA 14
ATOM 19007 C C . HIS A 1 64 ? 2.215 10.309 -3.067 1.00 0.00 64 HIS A C 14
ATOM 19008 O O . HIS A 1 64 ? 2.112 11.508 -2.812 1.00 0.00 64 HIS A O 14
ATOM 19022 N N . LYS A 1 65 ? 2.392 9.813 -4.283 1.00 0.00 65 LYS A N 14
ATOM 19023 C CA . LYS A 1 65 ? 2.481 10.685 -5.442 1.00 0.00 65 LYS A CA 14
ATOM 19024 C C . LYS A 1 65 ? 1.141 11.396 -5.643 1.00 0.00 65 LYS A C 14
ATOM 19025 O O . LYS A 1 65 ? 1.095 12.619 -5.763 1.00 0.00 65 LYS A O 14
ATOM 19044 N N . ALA A 1 66 ? 0.083 10.598 -5.675 1.00 0.00 66 ALA A N 14
ATOM 19045 C CA . ALA A 1 66 ? -1.254 11.136 -5.860 1.00 0.00 66 ALA A CA 14
ATOM 19046 C C . ALA A 1 66 ? -1.490 12.263 -4.852 1.00 0.00 66 ALA A C 14
ATOM 19047 O O . ALA A 1 66 ? -1.755 13.400 -5.238 1.00 0.00 66 ALA A O 14
ATOM 19054 N N . CYS A 1 67 ? -1.385 11.907 -3.580 1.00 0.00 67 CYS A N 14
ATOM 19055 C CA . CYS A 1 67 ? -1.584 12.874 -2.514 1.00 0.00 67 CYS A CA 14
ATOM 19056 C C . CYS A 1 67 ? -0.661 14.067 -2.770 1.00 0.00 67 CYS A C 14
ATOM 19057 O O . CYS A 1 67 ? -1.082 15.218 -2.658 1.00 0.00 67 CYS A O 14
ATOM 19064 N N . ARG A 1 68 ? 0.581 13.752 -3.107 1.00 0.00 68 ARG A N 14
ATOM 19065 C CA . ARG A 1 68 ? 1.567 14.784 -3.379 1.00 0.00 68 ARG A CA 14
ATOM 19066 C C . ARG A 1 68 ? 1.078 15.704 -4.500 1.00 0.00 68 ARG A C 14
ATOM 19067 O O . ARG A 1 68 ? 1.180 16.925 -4.394 1.00 0.00 68 ARG A O 14
ATOM 19088 N N . ALA A 1 69 ? 0.558 15.082 -5.548 1.00 0.00 69 ALA A N 14
ATOM 19089 C CA . ALA A 1 69 ? 0.052 15.829 -6.687 1.00 0.00 69 ALA A CA 14
ATOM 19090 C C . ALA A 1 69 ? -1.310 16.428 -6.334 1.00 0.00 69 ALA A C 14
ATOM 19091 O O . ALA A 1 69 ? -1.813 17.298 -7.045 1.00 0.00 69 ALA A O 14
ATOM 19098 N N . ALA A 1 70 ? -1.870 15.939 -5.237 1.00 0.00 70 ALA A N 14
ATOM 19099 C CA . ALA A 1 70 ? -3.165 16.416 -4.782 1.00 0.00 70 ALA A CA 14
ATOM 19100 C C . ALA A 1 70 ? -3.004 17.805 -4.162 1.00 0.00 70 ALA A C 14
ATOM 19101 O O . ALA A 1 70 ? -3.499 18.792 -4.703 1.00 0.00 70 ALA A O 14
ATOM 19108 N N . ASN A 1 71 ? -2.308 17.837 -3.035 1.00 0.00 71 ASN A N 14
ATOM 19109 C CA . ASN A 1 71 ? -2.075 19.089 -2.335 1.00 0.00 71 ASN A CA 14
ATOM 19110 C C . ASN A 1 71 ? -0.805 19.744 -2.880 1.00 0.00 71 ASN A C 14
ATOM 19111 O O . ASN A 1 71 ? -0.869 20.788 -3.528 1.00 0.00 71 ASN A O 14
ATOM 19122 N N . CYS A 1 72 ? 0.321 19.104 -2.598 1.00 0.00 72 CYS A N 14
ATOM 19123 C CA . CYS A 1 72 ? 1.604 19.612 -3.053 1.00 0.00 72 CYS A CA 14
ATOM 19124 C C . CYS A 1 72 ? 1.571 19.704 -4.580 1.00 0.00 72 CYS A C 14
ATOM 19125 O O . CYS A 1 72 ? 0.651 19.193 -5.216 1.00 0.00 72 CYS A O 14
ATOM 19132 N N . ALA A 1 73 ? 2.586 20.359 -5.123 1.00 0.00 73 ALA A N 14
ATOM 19133 C CA . ALA A 1 73 ? 2.685 20.525 -6.563 1.00 0.00 73 ALA A CA 14
ATOM 19134 C C . ALA A 1 73 ? 3.958 21.307 -6.896 1.00 0.00 73 ALA A C 14
ATOM 19135 O O . ALA A 1 73 ? 4.749 20.882 -7.737 1.00 0.00 73 ALA A O 14
ATOM 19142 N N . SER A 1 74 ? 4.115 22.435 -6.219 1.00 0.00 74 SER A N 14
ATOM 19143 C CA . SER A 1 74 ? 5.278 23.279 -6.433 1.00 0.00 74 SER A CA 14
ATOM 19144 C C . SER A 1 74 ? 6.467 22.746 -5.631 1.00 0.00 74 SER A C 14
ATOM 19145 O O . SER A 1 74 ? 7.588 22.698 -6.134 1.00 0.00 74 SER A O 14
ATOM 19153 N N . GLU A 1 75 ? 6.181 22.358 -4.397 1.00 0.00 75 GLU A N 14
ATOM 19154 C CA . GLU A 1 75 ? 7.212 21.830 -3.520 1.00 0.00 75 GLU A CA 14
ATOM 19155 C C . GLU A 1 75 ? 7.806 20.550 -4.111 1.00 0.00 75 GLU A C 14
ATOM 19156 O O . GLU A 1 75 ? 8.922 20.163 -3.768 1.00 0.00 75 GLU A O 14
ATOM 19168 N N . CYS A 1 76 ? 7.033 19.927 -4.989 1.00 0.00 76 CYS A N 14
ATOM 19169 C CA . CYS A 1 76 ? 7.469 18.698 -5.630 1.00 0.00 76 CYS A CA 14
ATOM 19170 C C . CYS A 1 76 ? 7.385 18.891 -7.145 1.00 0.00 76 CYS A C 14
ATOM 19171 O O . CYS A 1 76 ? 6.304 18.803 -7.727 1.00 0.00 76 CYS A O 14
ATOM 19178 N N . PRO A 1 77 ? 8.569 19.158 -7.758 1.00 0.00 77 PRO A N 14
ATOM 19179 C CA . PRO A 1 77 ? 8.639 19.365 -9.194 1.00 0.00 77 PRO A CA 14
ATOM 19180 C C . PRO A 1 77 ? 8.511 18.038 -9.946 1.00 0.00 77 PRO A C 14
ATOM 19181 O O . PRO A 1 77 ? 8.194 17.011 -9.348 1.00 0.00 77 PRO A O 14
ATOM 19192 N N . LYS A 1 78 ? 8.762 18.104 -11.245 1.00 0.00 78 LYS A N 14
ATOM 19193 C CA . LYS A 1 78 ? 8.678 16.921 -12.084 1.00 0.00 78 LYS A CA 14
ATOM 19194 C C . LYS A 1 78 ? 9.724 15.902 -11.628 1.00 0.00 78 LYS A C 14
ATOM 19195 O O . LYS A 1 78 ? 9.381 14.786 -11.240 1.00 0.00 78 LYS A O 14
ATOM 19214 N N . HIS A 1 79 ? 10.979 16.322 -11.689 1.00 0.00 79 HIS A N 14
ATOM 19215 C CA . HIS A 1 79 ? 12.077 15.460 -11.286 1.00 0.00 79 HIS A CA 14
ATOM 19216 C C . HIS A 1 79 ? 12.056 15.276 -9.768 1.00 0.00 79 HIS A C 14
ATOM 19217 O O . HIS A 1 79 ? 11.116 15.705 -9.100 1.00 0.00 79 HIS A O 14
ATOM 19231 N N . GLU A 1 80 ? 13.102 14.636 -9.266 1.00 0.00 80 GLU A N 14
ATOM 19232 C CA . GLU A 1 80 ? 13.215 14.390 -7.839 1.00 0.00 80 GLU A CA 14
ATOM 19233 C C . GLU A 1 80 ? 12.164 13.372 -7.391 1.00 0.00 80 GLU A C 14
ATOM 19234 O O . GLU A 1 80 ? 11.069 13.318 -7.949 1.00 0.00 80 GLU A O 14
ATOM 19246 N N . HIS A 1 81 ? 12.534 12.589 -6.388 1.00 0.00 81 HIS A N 14
ATOM 19247 C CA . HIS A 1 81 ? 11.637 11.576 -5.859 1.00 0.00 81 HIS A CA 14
ATOM 19248 C C . HIS A 1 81 ? 11.041 12.059 -4.536 1.00 0.00 81 HIS A C 14
ATOM 19249 O O . HIS A 1 81 ? 9.840 11.921 -4.305 1.00 0.00 81 HIS A O 14
ATOM 19263 N N . LYS A 1 82 ? 11.906 12.615 -3.701 1.00 0.00 82 LYS A N 14
ATOM 19264 C CA . LYS A 1 82 ? 11.480 13.119 -2.407 1.00 0.00 82 LYS A CA 14
ATOM 19265 C C . LYS A 1 82 ? 12.414 14.250 -1.972 1.00 0.00 82 LYS A C 14
ATOM 19266 O O . LYS A 1 82 ? 13.545 14.000 -1.555 1.00 0.00 82 LYS A O 14
ATOM 19285 N N . SER A 1 83 ? 11.908 15.469 -2.083 1.00 0.00 83 SER A N 14
ATOM 19286 C CA . SER A 1 83 ? 12.683 16.639 -1.706 1.00 0.00 83 SER A CA 14
ATOM 19287 C C . SER A 1 83 ? 12.378 17.025 -0.257 1.00 0.00 83 SER A C 14
ATOM 19288 O O . SER A 1 83 ? 11.411 16.539 0.328 1.00 0.00 83 SER A O 14
ATOM 19296 N N . ASP A 1 84 ? 13.221 17.894 0.280 1.00 0.00 84 ASP A N 14
ATOM 19297 C CA . ASP A 1 84 ? 13.053 18.351 1.649 1.00 0.00 84 ASP A CA 14
ATOM 19298 C C . ASP A 1 84 ? 11.824 19.258 1.733 1.00 0.00 84 ASP A C 14
ATOM 19299 O O . ASP A 1 84 ? 11.058 19.184 2.693 1.00 0.00 84 ASP A O 14
ATOM 19308 N N . THR A 1 85 ? 11.674 20.093 0.715 1.00 0.00 85 THR A N 14
ATOM 19309 C CA . THR A 1 85 ? 10.551 21.013 0.662 1.00 0.00 85 THR A CA 14
ATOM 19310 C C . THR A 1 85 ? 9.261 20.263 0.324 1.00 0.00 85 THR A C 14
ATOM 19311 O O . THR A 1 85 ? 8.165 20.764 0.567 1.00 0.00 85 THR A O 14
ATOM 19322 N N . CYS A 1 86 ? 9.436 19.072 -0.231 1.00 0.00 86 CYS A N 14
ATOM 19323 C CA . CYS A 1 86 ? 8.299 18.247 -0.604 1.00 0.00 86 CYS A CA 14
ATOM 19324 C C . CYS A 1 86 ? 7.829 17.487 0.637 1.00 0.00 86 CYS A C 14
ATOM 19325 O O . CYS A 1 86 ? 6.756 17.765 1.170 1.00 0.00 86 CYS A O 14
ATOM 19332 N N . ARG A 1 87 ? 8.655 16.542 1.062 1.00 0.00 87 ARG A N 14
ATOM 19333 C CA . ARG A 1 87 ? 8.337 15.740 2.231 1.00 0.00 87 ARG A CA 14
ATOM 19334 C C . ARG A 1 87 ? 7.776 16.626 3.346 1.00 0.00 87 ARG A C 14
ATOM 19335 O O . ARG A 1 87 ? 6.986 16.168 4.169 1.00 0.00 87 ARG A O 14
ATOM 19356 N N . ALA A 1 88 ? 8.208 17.878 3.337 1.00 0.00 88 ALA A N 14
ATOM 19357 C CA . ALA A 1 88 ? 7.759 18.832 4.337 1.00 0.00 88 ALA A CA 14
ATOM 19358 C C . ALA A 1 88 ? 6.317 19.243 4.033 1.00 0.00 88 ALA A C 14
ATOM 19359 O O . ALA A 1 88 ? 5.471 19.258 4.925 1.00 0.00 88 ALA A O 14
ATOM 19366 N N . CYS A 1 89 ? 6.082 19.566 2.769 1.00 0.00 89 CYS A N 14
ATOM 19367 C CA . CYS A 1 89 ? 4.756 19.976 2.336 1.00 0.00 89 CYS A CA 14
ATOM 19368 C C . CYS A 1 89 ? 3.778 18.841 2.646 1.00 0.00 89 CYS A C 14
ATOM 19369 O O . CYS A 1 89 ? 2.834 19.022 3.413 1.00 0.00 89 CYS A O 14
ATOM 19376 N N . MET A 1 90 ? 4.037 17.695 2.032 1.00 0.00 90 MET A N 14
ATOM 19377 C CA . MET A 1 90 ? 3.191 16.531 2.232 1.00 0.00 90 MET A CA 14
ATOM 19378 C C . MET A 1 90 ? 3.043 16.210 3.721 1.00 0.00 90 MET A C 14
ATOM 19379 O O . MET A 1 90 ? 2.090 15.545 4.125 1.00 0.00 90 MET A O 14
ATOM 19393 N N . LYS A 1 91 ? 4.000 16.697 4.497 1.00 0.00 91 LYS A N 14
ATOM 19394 C CA . LYS A 1 91 ? 3.988 16.471 5.932 1.00 0.00 91 LYS A CA 14
ATOM 19395 C C . LYS A 1 91 ? 2.637 16.907 6.502 1.00 0.00 91 LYS A C 14
ATOM 19396 O O . LYS A 1 91 ? 1.962 16.128 7.173 1.00 0.00 91 LYS A O 14
ATOM 19415 N N . THR A 1 92 ? 2.283 18.150 6.213 1.00 0.00 92 THR A N 14
ATOM 19416 C CA . THR A 1 92 ? 1.024 18.699 6.689 1.00 0.00 92 THR A CA 14
ATOM 19417 C C . THR A 1 92 ? -0.042 18.615 5.595 1.00 0.00 92 THR A C 14
ATOM 19418 O O . THR A 1 92 ? -1.089 17.999 5.789 1.00 0.00 92 THR A O 14
ATOM 19429 N N . ASN A 1 93 ? 0.262 19.242 4.467 1.00 0.00 93 ASN A N 14
ATOM 19430 C CA . ASN A 1 93 ? -0.657 19.245 3.342 1.00 0.00 93 ASN A CA 14
ATOM 19431 C C . ASN A 1 93 ? -1.230 17.839 3.153 1.00 0.00 93 ASN A C 14
ATOM 19432 O O . ASN A 1 93 ? -2.446 17.653 3.162 1.00 0.00 93 ASN A O 14
ATOM 19443 N N . CYS A 1 94 ? -0.326 16.884 2.985 1.00 0.00 94 CYS A N 14
ATOM 19444 C CA . CYS A 1 94 ? -0.727 15.501 2.793 1.00 0.00 94 CYS A CA 14
ATOM 19445 C C . CYS A 1 94 ? -0.763 14.817 4.162 1.00 0.00 94 CYS A C 14
ATOM 19446 O O . CYS A 1 94 ? -1.638 15.101 4.978 1.00 0.00 94 CYS A O 14
ATOM 19453 N N . LYS A 1 95 ? 0.199 13.930 4.370 1.00 0.00 95 LYS A N 14
ATOM 19454 C CA . LYS A 1 95 ? 0.288 13.204 5.626 1.00 0.00 95 LYS A CA 14
ATOM 19455 C C . LYS A 1 95 ? 1.675 13.419 6.236 1.00 0.00 95 LYS A C 14
ATOM 19456 O O . LYS A 1 95 ? 1.861 13.243 7.440 1.00 0.00 95 LYS A O 14
ATOM 19475 N N . ILE A 1 1 ? -12.840 13.612 13.118 1.00 0.00 1 ILE A N 15
ATOM 19476 C CA . ILE A 1 1 ? -12.155 12.367 13.423 1.00 0.00 1 ILE A CA 15
ATOM 19477 C C . ILE A 1 1 ? -10.678 12.496 13.045 1.00 0.00 1 ILE A C 15
ATOM 19478 O O . ILE A 1 1 ? -9.802 12.352 13.896 1.00 0.00 1 ILE A O 15
ATOM 19494 N N . SER A 1 2 ? -10.449 12.766 11.768 1.00 0.00 2 SER A N 15
ATOM 19495 C CA . SER A 1 2 ? -9.093 12.916 11.268 1.00 0.00 2 SER A CA 15
ATOM 19496 C C . SER A 1 2 ? -8.752 14.400 11.119 1.00 0.00 2 SER A C 15
ATOM 19497 O O . SER A 1 2 ? -9.540 15.170 10.572 1.00 0.00 2 SER A O 15
ATOM 19505 N N . GLU A 1 3 ? -7.576 14.757 11.615 1.00 0.00 3 GLU A N 15
ATOM 19506 C CA . GLU A 1 3 ? -7.120 16.135 11.544 1.00 0.00 3 GLU A CA 15
ATOM 19507 C C . GLU A 1 3 ? -5.685 16.193 11.016 1.00 0.00 3 GLU A C 15
ATOM 19508 O O . GLU A 1 3 ? -5.418 16.836 10.002 1.00 0.00 3 GLU A O 15
ATOM 19520 N N . PHE A 1 4 ? -4.799 15.513 11.728 1.00 0.00 4 PHE A N 15
ATOM 19521 C CA . PHE A 1 4 ? -3.398 15.479 11.345 1.00 0.00 4 PHE A CA 15
ATOM 19522 C C . PHE A 1 4 ? -2.838 14.058 11.439 1.00 0.00 4 PHE A C 15
ATOM 19523 O O . PHE A 1 4 ? -2.335 13.653 12.486 1.00 0.00 4 PHE A O 15
ATOM 19540 N N . ALA A 1 5 ? -2.944 13.340 10.331 1.00 0.00 5 ALA A N 15
ATOM 19541 C CA . ALA A 1 5 ? -2.454 11.973 10.275 1.00 0.00 5 ALA A CA 15
ATOM 19542 C C . ALA A 1 5 ? -1.808 11.723 8.911 1.00 0.00 5 ALA A C 15
ATOM 19543 O O . ALA A 1 5 ? -2.178 12.350 7.920 1.00 0.00 5 ALA A O 15
ATOM 19550 N N . PRO A 1 6 ? -0.828 10.780 8.904 1.00 0.00 6 PRO A N 15
ATOM 19551 C CA . PRO A 1 6 ? -0.127 10.439 7.677 1.00 0.00 6 PRO A CA 15
ATOM 19552 C C . PRO A 1 6 ? -1.006 9.582 6.764 1.00 0.00 6 PRO A C 15
ATOM 19553 O O . PRO A 1 6 ? -1.691 8.673 7.230 1.00 0.00 6 PRO A O 15
ATOM 19564 N N . VAL A 1 7 ? -0.957 9.902 5.479 1.00 0.00 7 VAL A N 15
ATOM 19565 C CA . VAL A 1 7 ? -1.740 9.173 4.496 1.00 0.00 7 VAL A CA 15
ATOM 19566 C C . VAL A 1 7 ? -0.881 8.062 3.888 1.00 0.00 7 VAL A C 15
ATOM 19567 O O . VAL A 1 7 ? -0.193 8.279 2.892 1.00 0.00 7 VAL A O 15
ATOM 19580 N N . ASP A 1 8 ? -0.949 6.896 4.514 1.00 0.00 8 ASP A N 15
ATOM 19581 C CA . ASP A 1 8 ? -0.187 5.751 4.048 1.00 0.00 8 ASP A CA 15
ATOM 19582 C C . ASP A 1 8 ? -1.071 4.888 3.146 1.00 0.00 8 ASP A C 15
ATOM 19583 O O . ASP A 1 8 ? -0.802 3.702 2.957 1.00 0.00 8 ASP A O 15
ATOM 19592 N N . CYS A 1 9 ? -2.109 5.516 2.612 1.00 0.00 9 CYS A N 15
ATOM 19593 C CA . CYS A 1 9 ? -3.034 4.820 1.735 1.00 0.00 9 CYS A CA 15
ATOM 19594 C C . CYS A 1 9 ? -3.693 3.690 2.529 1.00 0.00 9 CYS A C 15
ATOM 19595 O O . CYS A 1 9 ? -3.524 2.517 2.202 1.00 0.00 9 CYS A O 15
ATOM 19602 N N . LYS A 1 10 ? -4.429 4.084 3.558 1.00 0.00 10 LYS A N 15
ATOM 19603 C CA . LYS A 1 10 ? -5.113 3.119 4.402 1.00 0.00 10 LYS A CA 15
ATOM 19604 C C . LYS A 1 10 ? -6.504 2.842 3.827 1.00 0.00 10 LYS A C 15
ATOM 19605 O O . LYS A 1 10 ? -6.688 1.889 3.072 1.00 0.00 10 LYS A O 15
ATOM 19624 N N . GLY A 1 11 ? -7.446 3.692 4.207 1.00 0.00 11 GLY A N 15
ATOM 19625 C CA . GLY A 1 11 ? -8.815 3.550 3.739 1.00 0.00 11 GLY A CA 15
ATOM 19626 C C . GLY A 1 11 ? -8.899 3.746 2.224 1.00 0.00 11 GLY A C 15
ATOM 19627 O O . GLY A 1 11 ? -9.932 3.469 1.616 1.00 0.00 11 GLY A O 15
ATOM 19631 N N . GLN A 1 12 ? -7.799 4.222 1.659 1.00 0.00 12 GLN A N 15
ATOM 19632 C CA . GLN A 1 12 ? -7.736 4.458 0.227 1.00 0.00 12 GLN A CA 15
ATOM 19633 C C . GLN A 1 12 ? -7.252 3.201 -0.498 1.00 0.00 12 GLN A C 15
ATOM 19634 O O . GLN A 1 12 ? -7.344 3.110 -1.721 1.00 0.00 12 GLN A O 15
ATOM 19648 N N . CYS A 1 13 ? -6.745 2.262 0.288 1.00 0.00 13 CYS A N 15
ATOM 19649 C CA . CYS A 1 13 ? -6.246 1.013 -0.263 1.00 0.00 13 CYS A CA 15
ATOM 19650 C C . CYS A 1 13 ? -7.152 -0.121 0.219 1.00 0.00 13 CYS A C 15
ATOM 19651 O O . CYS A 1 13 ? -6.732 -0.961 1.014 1.00 0.00 13 CYS A O 15
ATOM 19658 N N . THR A 1 14 ? -8.379 -0.110 -0.281 1.00 0.00 14 THR A N 15
ATOM 19659 C CA . THR A 1 14 ? -9.348 -1.127 0.089 1.00 0.00 14 THR A CA 15
ATOM 19660 C C . THR A 1 14 ? -9.728 -1.970 -1.130 1.00 0.00 14 THR A C 15
ATOM 19661 O O . THR A 1 14 ? -9.819 -3.194 -1.039 1.00 0.00 14 THR A O 15
ATOM 19672 N N . THR A 1 15 ? -9.939 -1.283 -2.242 1.00 0.00 15 THR A N 15
ATOM 19673 C CA . THR A 1 15 ? -10.307 -1.953 -3.478 1.00 0.00 15 THR A CA 15
ATOM 19674 C C . THR A 1 15 ? -9.087 -2.640 -4.096 1.00 0.00 15 THR A C 15
ATOM 19675 O O . THR A 1 15 ? -9.164 -3.796 -4.508 1.00 0.00 15 THR A O 15
ATOM 19686 N N . PRO A 1 16 ? -7.961 -1.879 -4.142 1.00 0.00 16 PRO A N 15
ATOM 19687 C CA . PRO A 1 16 ? -6.727 -2.402 -4.702 1.00 0.00 16 PRO A CA 15
ATOM 19688 C C . PRO A 1 16 ? -6.063 -3.389 -3.740 1.00 0.00 16 PRO A C 15
ATOM 19689 O O . PRO A 1 16 ? -5.136 -4.103 -4.120 1.00 0.00 16 PRO A O 15
ATOM 19700 N N . CYS A 1 17 ? -6.562 -3.397 -2.513 1.00 0.00 17 CYS A N 15
ATOM 19701 C CA . CYS A 1 17 ? -6.029 -4.285 -1.494 1.00 0.00 17 CYS A CA 15
ATOM 19702 C C . CYS A 1 17 ? -7.179 -5.130 -0.943 1.00 0.00 17 CYS A C 15
ATOM 19703 O O . CYS A 1 17 ? -7.076 -5.689 0.148 1.00 0.00 17 CYS A O 15
ATOM 19710 N N . GLU A 1 18 ? -8.249 -5.196 -1.722 1.00 0.00 18 GLU A N 15
ATOM 19711 C CA . GLU A 1 18 ? -9.417 -5.963 -1.326 1.00 0.00 18 GLU A CA 15
ATOM 19712 C C . GLU A 1 18 ? -9.109 -7.461 -1.371 1.00 0.00 18 GLU A C 15
ATOM 19713 O O . GLU A 1 18 ? -9.269 -8.162 -0.372 1.00 0.00 18 GLU A O 15
ATOM 19725 N N . PRO A 1 19 ? -8.660 -7.920 -2.570 1.00 0.00 19 PRO A N 15
ATOM 19726 C CA . PRO A 1 19 ? -8.328 -9.322 -2.758 1.00 0.00 19 PRO A CA 15
ATOM 19727 C C . PRO A 1 19 ? -6.995 -9.664 -2.090 1.00 0.00 19 PRO A C 15
ATOM 19728 O O . PRO A 1 19 ? -6.736 -10.823 -1.771 1.00 0.00 19 PRO A O 15
ATOM 19739 N N . LEU A 1 20 ? -6.185 -8.633 -1.896 1.00 0.00 20 LEU A N 15
ATOM 19740 C CA . LEU A 1 20 ? -4.885 -8.810 -1.272 1.00 0.00 20 LEU A CA 15
ATOM 19741 C C . LEU A 1 20 ? -5.071 -9.017 0.233 1.00 0.00 20 LEU A C 15
ATOM 19742 O O . LEU A 1 20 ? -4.429 -9.880 0.828 1.00 0.00 20 LEU A O 15
ATOM 19758 N N . THR A 1 21 ? -5.952 -8.209 0.804 1.00 0.00 21 THR A N 15
ATOM 19759 C CA . THR A 1 21 ? -6.231 -8.293 2.228 1.00 0.00 21 THR A CA 15
ATOM 19760 C C . THR A 1 21 ? -6.869 -9.641 2.568 1.00 0.00 21 THR A C 15
ATOM 19761 O O . THR A 1 21 ? -6.512 -10.266 3.565 1.00 0.00 21 THR A O 15
ATOM 19772 N N . ALA A 1 22 ? -7.802 -10.049 1.720 1.00 0.00 22 ALA A N 15
ATOM 19773 C CA . ALA A 1 22 ? -8.494 -11.311 1.919 1.00 0.00 22 ALA A CA 15
ATOM 19774 C C . ALA A 1 22 ? -7.465 -12.439 2.026 1.00 0.00 22 ALA A C 15
ATOM 19775 O O . ALA A 1 22 ? -7.638 -13.368 2.813 1.00 0.00 22 ALA A O 15
ATOM 19782 N N . CYS A 1 23 ? -6.419 -12.321 1.222 1.00 0.00 23 CYS A N 15
ATOM 19783 C CA . CYS A 1 23 ? -5.363 -13.319 1.217 1.00 0.00 23 CYS A CA 15
ATOM 19784 C C . CYS A 1 23 ? -4.789 -13.419 2.632 1.00 0.00 23 CYS A C 15
ATOM 19785 O O . CYS A 1 23 ? -4.970 -14.429 3.310 1.00 0.00 23 CYS A O 15
ATOM 19792 N N . LYS A 1 24 ? -4.107 -12.356 3.035 1.00 0.00 24 LYS A N 15
ATOM 19793 C CA . LYS A 1 24 ? -3.505 -12.311 4.357 1.00 0.00 24 LYS A CA 15
ATOM 19794 C C . LYS A 1 24 ? -4.485 -12.891 5.379 1.00 0.00 24 LYS A C 15
ATOM 19795 O O . LYS A 1 24 ? -4.119 -13.757 6.173 1.00 0.00 24 LYS A O 15
ATOM 19814 N N . GLU A 1 25 ? -5.710 -12.391 5.326 1.00 0.00 25 GLU A N 15
ATOM 19815 C CA . GLU A 1 25 ? -6.745 -12.848 6.238 1.00 0.00 25 GLU A CA 15
ATOM 19816 C C . GLU A 1 25 ? -6.854 -14.374 6.194 1.00 0.00 25 GLU A C 15
ATOM 19817 O O . GLU A 1 25 ? -6.516 -15.052 7.163 1.00 0.00 25 GLU A O 15
ATOM 19829 N N . LYS A 1 26 ? -7.328 -14.869 5.060 1.00 0.00 26 LYS A N 15
ATOM 19830 C CA . LYS A 1 26 ? -7.486 -16.302 4.878 1.00 0.00 26 LYS A CA 15
ATOM 19831 C C . LYS A 1 26 ? -6.291 -17.026 5.502 1.00 0.00 26 LYS A C 15
ATOM 19832 O O . LYS A 1 26 ? -6.451 -18.081 6.115 1.00 0.00 26 LYS A O 15
ATOM 19851 N N . CYS A 1 27 ? -5.121 -16.431 5.325 1.00 0.00 27 CYS A N 15
ATOM 19852 C CA . CYS A 1 27 ? -3.900 -17.006 5.863 1.00 0.00 27 CYS A CA 15
ATOM 19853 C C . CYS A 1 27 ? -3.994 -16.991 7.390 1.00 0.00 27 CYS A C 15
ATOM 19854 O O . CYS A 1 27 ? -3.968 -18.043 8.027 1.00 0.00 27 CYS A O 15
ATOM 19861 N N . ALA A 1 28 ? -4.102 -15.787 7.933 1.00 0.00 28 ALA A N 15
ATOM 19862 C CA . ALA A 1 28 ? -4.200 -15.622 9.373 1.00 0.00 28 ALA A CA 15
ATOM 19863 C C . ALA A 1 28 ? -5.118 -16.704 9.945 1.00 0.00 28 ALA A C 15
ATOM 19864 O O . ALA A 1 28 ? -4.768 -17.368 10.919 1.00 0.00 28 ALA A O 15
ATOM 19871 N N . GLU A 1 29 ? -6.275 -16.848 9.314 1.00 0.00 29 GLU A N 15
ATOM 19872 C CA . GLU A 1 29 ? -7.246 -17.838 9.748 1.00 0.00 29 GLU A CA 15
ATOM 19873 C C . GLU A 1 29 ? -6.650 -19.244 9.649 1.00 0.00 29 GLU A C 15
ATOM 19874 O O . GLU A 1 29 ? -6.798 -20.050 10.566 1.00 0.00 29 GLU A O 15
ATOM 19886 N N . SER A 1 30 ? -5.990 -19.494 8.528 1.00 0.00 30 SER A N 15
ATOM 19887 C CA . SER A 1 30 ? -5.371 -20.789 8.297 1.00 0.00 30 SER A CA 15
ATOM 19888 C C . SER A 1 30 ? -3.919 -20.769 8.779 1.00 0.00 30 SER A C 15
ATOM 19889 O O . SER A 1 30 ? -3.092 -21.542 8.300 1.00 0.00 30 SER A O 15
ATOM 19897 N N . CYS A 1 31 ? -3.655 -19.876 9.722 1.00 0.00 31 CYS A N 15
ATOM 19898 C CA . CYS A 1 31 ? -2.317 -19.745 10.274 1.00 0.00 31 CYS A CA 15
ATOM 19899 C C . CYS A 1 31 ? -2.425 -19.059 11.637 1.00 0.00 31 CYS A C 15
ATOM 19900 O O . CYS A 1 31 ? -1.626 -18.182 11.960 1.00 0.00 31 CYS A O 15
ATOM 19907 N N . GLU A 1 32 ? -3.420 -19.486 12.401 1.00 0.00 32 GLU A N 15
ATOM 19908 C CA . GLU A 1 32 ? -3.643 -18.925 13.723 1.00 0.00 32 GLU A CA 15
ATOM 19909 C C . GLU A 1 32 ? -2.797 -19.662 14.762 1.00 0.00 32 GLU A C 15
ATOM 19910 O O . GLU A 1 32 ? -1.993 -19.048 15.462 1.00 0.00 32 GLU A O 15
ATOM 19922 N N . THR A 1 33 ? -3.007 -20.969 14.831 1.00 0.00 33 THR A N 15
ATOM 19923 C CA . THR A 1 33 ? -2.273 -21.796 15.773 1.00 0.00 33 THR A CA 15
ATOM 19924 C C . THR A 1 33 ? -0.791 -21.847 15.397 1.00 0.00 33 THR A C 15
ATOM 19925 O O . THR A 1 33 ? 0.066 -22.032 16.260 1.00 0.00 33 THR A O 15
ATOM 19936 N N . SER A 1 34 ? -0.534 -21.679 14.109 1.00 0.00 34 SER A N 15
ATOM 19937 C CA . SER A 1 34 ? 0.830 -21.703 13.608 1.00 0.00 34 SER A CA 15
ATOM 19938 C C . SER A 1 34 ? 1.717 -20.797 14.463 1.00 0.00 34 SER A C 15
ATOM 19939 O O . SER A 1 34 ? 1.542 -19.579 14.470 1.00 0.00 34 SER A O 15
ATOM 19947 N N . ALA A 1 35 ? 2.650 -21.425 15.163 1.00 0.00 35 ALA A N 15
ATOM 19948 C CA . ALA A 1 35 ? 3.566 -20.690 16.019 1.00 0.00 35 ALA A CA 15
ATOM 19949 C C . ALA A 1 35 ? 4.012 -19.413 15.304 1.00 0.00 35 ALA A C 15
ATOM 19950 O O . ALA A 1 35 ? 3.778 -18.309 15.794 1.00 0.00 35 ALA A O 15
ATOM 19957 N N . ASP A 1 36 ? 4.646 -19.606 14.157 1.00 0.00 36 ASP A N 15
ATOM 19958 C CA . ASP A 1 36 ? 5.127 -18.483 13.369 1.00 0.00 36 ASP A CA 15
ATOM 19959 C C . ASP A 1 36 ? 3.999 -17.977 12.468 1.00 0.00 36 ASP A C 15
ATOM 19960 O O . ASP A 1 36 ? 3.856 -18.429 11.333 1.00 0.00 36 ASP A O 15
ATOM 19969 N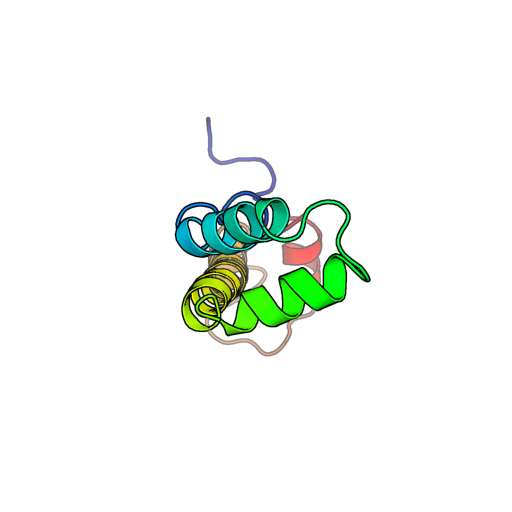 N . LYS A 1 37 ? 3.226 -17.046 13.008 1.00 0.00 37 LYS A N 15
ATOM 19970 C CA . LYS A 1 37 ? 2.115 -16.473 12.267 1.00 0.00 37 LYS A CA 15
ATOM 19971 C C . LYS A 1 37 ? 2.659 -15.622 11.118 1.00 0.00 37 LYS A C 15
ATOM 19972 O O . LYS A 1 37 ? 2.404 -15.913 9.951 1.00 0.00 37 LYS A O 15
ATOM 19991 N N . LYS A 1 38 ? 3.398 -14.587 11.490 1.00 0.00 38 LYS A N 15
ATOM 19992 C CA . LYS A 1 38 ? 3.980 -13.691 10.504 1.00 0.00 38 LYS A CA 15
ATOM 19993 C C . LYS A 1 38 ? 4.536 -14.513 9.340 1.00 0.00 38 LYS A C 15
ATOM 19994 O O . LYS A 1 38 ? 4.185 -14.276 8.185 1.00 0.00 38 LYS A O 15
ATOM 20013 N N . THR A 1 39 ? 5.395 -15.462 9.683 1.00 0.00 39 THR A N 15
ATOM 20014 C CA . THR A 1 39 ? 6.003 -16.320 8.681 1.00 0.00 39 THR A CA 15
ATOM 20015 C C . THR A 1 39 ? 4.924 -17.013 7.847 1.00 0.00 39 THR A C 15
ATOM 20016 O O . THR A 1 39 ? 4.873 -16.847 6.629 1.00 0.00 39 THR A O 15
ATOM 20027 N N . CYS A 1 40 ? 4.087 -17.775 8.536 1.00 0.00 40 CYS A N 15
ATOM 20028 C CA . CYS A 1 40 ? 3.012 -18.495 7.875 1.00 0.00 40 CYS A CA 15
ATOM 20029 C C . CYS A 1 40 ? 2.399 -17.575 6.817 1.00 0.00 40 CYS A C 15
ATOM 20030 O O . CYS A 1 40 ? 2.297 -17.948 5.649 1.00 0.00 40 CYS A O 15
ATOM 20037 N N . ARG A 1 41 ? 2.006 -16.391 7.264 1.00 0.00 41 ARG A N 15
ATOM 20038 C CA . ARG A 1 41 ? 1.405 -15.416 6.370 1.00 0.00 41 ARG A CA 15
ATOM 20039 C C . ARG A 1 41 ? 2.400 -15.011 5.280 1.00 0.00 41 ARG A C 15
ATOM 20040 O O . ARG A 1 41 ? 2.118 -15.158 4.092 1.00 0.00 41 ARG A O 15
ATOM 20061 N N . ARG A 1 42 ? 3.543 -14.509 5.724 1.00 0.00 42 ARG A N 15
ATOM 20062 C CA . ARG A 1 42 ? 4.581 -14.082 4.801 1.00 0.00 42 ARG A CA 15
ATOM 20063 C C . ARG A 1 42 ? 4.680 -15.057 3.626 1.00 0.00 42 ARG A C 15
ATOM 20064 O O . ARG A 1 42 ? 4.701 -14.640 2.469 1.00 0.00 42 ARG A O 15
ATOM 20085 N N . ASN A 1 43 ? 4.738 -16.337 3.963 1.00 0.00 43 ASN A N 15
ATOM 20086 C CA . ASN A 1 43 ? 4.834 -17.374 2.951 1.00 0.00 43 ASN A CA 15
ATOM 20087 C C . ASN A 1 43 ? 3.500 -17.484 2.211 1.00 0.00 43 ASN A C 15
ATOM 20088 O O . ASN A 1 43 ? 3.473 -17.619 0.988 1.00 0.00 43 ASN A O 15
ATOM 20099 N N . CYS A 1 44 ? 2.425 -17.422 2.983 1.00 0.00 44 CYS A N 15
ATOM 20100 C CA . CYS A 1 44 ? 1.090 -17.513 2.416 1.00 0.00 44 CYS A CA 15
ATOM 20101 C C . CYS A 1 44 ? 0.961 -16.456 1.317 1.00 0.00 44 CYS A C 15
ATOM 20102 O O . CYS A 1 44 ? 0.273 -16.671 0.321 1.00 0.00 44 CYS A O 15
ATOM 20109 N N . LYS A 1 45 ? 1.635 -15.336 1.536 1.00 0.00 45 LYS A N 15
ATOM 20110 C CA . LYS A 1 45 ? 1.605 -14.245 0.577 1.00 0.00 45 LYS A CA 15
ATOM 20111 C C . LYS A 1 45 ? 2.215 -14.716 -0.745 1.00 0.00 45 LYS A C 15
ATOM 20112 O O . LYS A 1 45 ? 1.708 -14.390 -1.817 1.00 0.00 45 LYS A O 15
ATOM 20131 N N . LYS A 1 46 ? 3.293 -15.477 -0.625 1.00 0.00 46 LYS A N 15
ATOM 20132 C CA . LYS A 1 46 ? 3.977 -15.996 -1.797 1.00 0.00 46 LYS A CA 15
ATOM 20133 C C . LYS A 1 46 ? 3.166 -17.153 -2.384 1.00 0.00 46 LYS A C 15
ATOM 20134 O O . LYS A 1 46 ? 3.293 -17.468 -3.566 1.00 0.00 46 LYS A O 15
ATOM 20153 N N . ALA A 1 47 ? 2.349 -17.754 -1.531 1.00 0.00 47 ALA A N 15
ATOM 20154 C CA . ALA A 1 47 ? 1.518 -18.870 -1.950 1.00 0.00 47 ALA A CA 15
ATOM 20155 C C . ALA A 1 47 ? 0.802 -18.505 -3.253 1.00 0.00 47 ALA A C 15
ATOM 20156 O O . ALA A 1 47 ? 0.989 -19.166 -4.273 1.00 0.00 47 ALA A O 15
ATOM 20163 N N . ASP A 1 48 ? -0.001 -17.455 -3.175 1.00 0.00 48 ASP A N 15
ATOM 20164 C CA . ASP A 1 48 ? -0.745 -16.995 -4.335 1.00 0.00 48 ASP A CA 15
ATOM 20165 C C . ASP A 1 48 ? -1.288 -15.590 -4.064 1.00 0.00 48 ASP A C 15
ATOM 20166 O O . ASP A 1 48 ? -2.487 -15.348 -4.194 1.00 0.00 48 ASP A O 15
ATOM 20175 N N . CYS A 1 49 ? -0.378 -14.701 -3.691 1.00 0.00 49 CYS A N 15
ATOM 20176 C CA . CYS A 1 49 ? -0.751 -13.327 -3.400 1.00 0.00 49 CYS A CA 15
ATOM 20177 C C . CYS A 1 49 ? 0.360 -12.409 -3.914 1.00 0.00 49 CYS A C 15
ATOM 20178 O O . CYS A 1 49 ? 0.525 -11.293 -3.424 1.00 0.00 49 CYS A O 15
ATOM 20185 N N . GLU A 1 50 ? 1.094 -12.913 -4.896 1.00 0.00 50 GLU A N 15
ATOM 20186 C CA . GLU A 1 50 ? 2.185 -12.153 -5.482 1.00 0.00 50 GLU A CA 15
ATOM 20187 C C . GLU A 1 50 ? 1.640 -10.939 -6.236 1.00 0.00 50 GLU A C 15
ATOM 20188 O O . GLU A 1 50 ? 2.135 -9.825 -6.069 1.00 0.00 50 GLU A O 15
ATOM 20200 N N . PRO A 1 51 ? 0.601 -11.201 -7.074 1.00 0.00 51 PRO A N 15
ATOM 20201 C CA . PRO A 1 51 ? -0.017 -10.143 -7.855 1.00 0.00 51 PRO A CA 15
ATOM 20202 C C . PRO A 1 51 ? -0.904 -9.259 -6.976 1.00 0.00 51 PRO A C 15
ATOM 20203 O O . PRO A 1 51 ? -1.169 -8.107 -7.316 1.00 0.00 51 PRO A O 15
ATOM 20214 N N . GLN A 1 52 ? -1.337 -9.831 -5.862 1.00 0.00 52 GLN A N 15
ATOM 20215 C CA . GLN A 1 52 ? -2.188 -9.109 -4.932 1.00 0.00 52 GLN A CA 15
ATOM 20216 C C . GLN A 1 52 ? -1.346 -8.183 -4.052 1.00 0.00 52 GLN A C 15
ATOM 20217 O O . GLN A 1 52 ? -1.555 -6.971 -4.042 1.00 0.00 52 GLN A O 15
ATOM 20231 N N . ASP A 1 53 ? -0.412 -8.789 -3.333 1.00 0.00 53 ASP A N 15
ATOM 20232 C CA . ASP A 1 53 ? 0.462 -8.034 -2.452 1.00 0.00 53 ASP A CA 15
ATOM 20233 C C . ASP A 1 53 ? 1.099 -6.885 -3.235 1.00 0.00 53 ASP A C 15
ATOM 20234 O O . ASP A 1 53 ? 1.378 -5.826 -2.675 1.00 0.00 53 ASP A O 15
ATOM 20243 N N . LYS A 1 54 ? 1.312 -7.132 -4.519 1.00 0.00 54 LYS A N 15
ATOM 20244 C CA . LYS A 1 54 ? 1.911 -6.132 -5.385 1.00 0.00 54 LYS A CA 15
ATOM 20245 C C . LYS A 1 54 ? 0.899 -5.013 -5.641 1.00 0.00 54 LYS A C 15
ATOM 20246 O O . LYS A 1 54 ? 1.094 -3.882 -5.199 1.00 0.00 54 LYS A O 15
ATOM 20265 N N . VAL A 1 55 ? -0.159 -5.368 -6.354 1.00 0.00 55 VAL A N 15
ATOM 20266 C CA . VAL A 1 55 ? -1.202 -4.408 -6.674 1.00 0.00 55 VAL A CA 15
ATOM 20267 C C . VAL A 1 55 ? -1.443 -3.501 -5.466 1.00 0.00 55 VAL A C 15
ATOM 20268 O O . VAL A 1 55 ? -1.798 -2.334 -5.622 1.00 0.00 55 VAL A O 15
ATOM 20281 N N . CYS A 1 56 ? -1.241 -4.073 -4.288 1.00 0.00 56 CYS A N 15
ATOM 20282 C CA . CYS A 1 56 ? -1.432 -3.331 -3.053 1.00 0.00 56 CYS A CA 15
ATOM 20283 C C . CYS A 1 56 ? -0.350 -2.253 -2.968 1.00 0.00 56 CYS A C 15
ATOM 20284 O O . CYS A 1 56 ? -0.652 -1.061 -3.012 1.00 0.00 56 CYS A O 15
ATOM 20291 N N . ASP A 1 57 ? 0.887 -2.710 -2.848 1.00 0.00 57 ASP A N 15
ATOM 20292 C CA . ASP A 1 57 ? 2.016 -1.799 -2.757 1.00 0.00 57 ASP A CA 15
ATOM 20293 C C . ASP A 1 57 ? 1.796 -0.624 -3.712 1.00 0.00 57 ASP A C 15
ATOM 20294 O O . ASP A 1 57 ? 1.897 0.534 -3.311 1.00 0.00 57 ASP A O 15
ATOM 20303 N N . ALA A 1 58 ? 1.500 -0.964 -4.958 1.00 0.00 58 ALA A N 15
ATOM 20304 C CA . ALA A 1 58 ? 1.265 0.049 -5.974 1.00 0.00 58 ALA A CA 15
ATOM 20305 C C . ALA A 1 58 ? 0.360 1.141 -5.400 1.00 0.00 58 ALA A C 15
ATOM 20306 O O . ALA A 1 58 ? 0.689 2.324 -5.469 1.00 0.00 58 ALA A O 15
ATOM 20313 N N . CYS A 1 59 ? -0.761 0.704 -4.845 1.00 0.00 59 CYS A N 15
ATOM 20314 C CA . CYS A 1 59 ? -1.716 1.630 -4.260 1.00 0.00 59 CYS A CA 15
ATOM 20315 C C . CYS A 1 59 ? -0.957 2.578 -3.329 1.00 0.00 59 CYS A C 15
ATOM 20316 O O . CYS A 1 59 ? -0.940 3.788 -3.549 1.00 0.00 59 CYS A O 15
ATOM 20323 N N . ARG A 1 60 ? -0.347 1.992 -2.309 1.00 0.00 60 ARG A N 15
ATOM 20324 C CA . ARG A 1 60 ? 0.412 2.770 -1.344 1.00 0.00 60 ARG A CA 15
ATOM 20325 C C . ARG A 1 60 ? 1.448 3.639 -2.061 1.00 0.00 60 ARG A C 15
ATOM 20326 O O . ARG A 1 60 ? 1.671 4.787 -1.679 1.00 0.00 60 ARG A O 15
ATOM 20347 N N . MET A 1 61 ? 2.053 3.059 -3.086 1.00 0.00 61 MET A N 15
ATOM 20348 C CA . MET A 1 61 ? 3.060 3.767 -3.859 1.00 0.00 61 MET A CA 15
ATOM 20349 C C . MET A 1 61 ? 2.446 4.958 -4.598 1.00 0.00 61 MET A C 15
ATOM 20350 O O . MET A 1 61 ? 3.047 6.030 -4.662 1.00 0.00 61 MET A O 15
ATOM 20364 N N . LYS A 1 62 ? 1.258 4.730 -5.138 1.00 0.00 62 LYS A N 15
ATOM 20365 C CA . LYS A 1 62 ? 0.557 5.771 -5.870 1.00 0.00 62 LYS A CA 15
ATOM 20366 C C . LYS A 1 62 ? 0.062 6.835 -4.888 1.00 0.00 62 LYS A C 15
ATOM 20367 O O . LYS A 1 62 ? 0.128 8.029 -5.175 1.00 0.00 62 LYS A O 15
ATOM 20386 N N . CYS A 1 63 ? -0.422 6.363 -3.748 1.00 0.00 63 CYS A N 15
ATOM 20387 C CA . CYS A 1 63 ? -0.928 7.258 -2.722 1.00 0.00 63 CYS A CA 15
ATOM 20388 C C . CYS A 1 63 ? 0.183 8.245 -2.355 1.00 0.00 63 CYS A C 15
ATOM 20389 O O . CYS A 1 63 ? -0.061 9.445 -2.241 1.00 0.00 63 CYS A O 15
ATOM 20396 N N . HIS A 1 64 ? 1.379 7.702 -2.182 1.00 0.00 64 HIS A N 15
ATOM 20397 C CA . HIS A 1 64 ? 2.528 8.520 -1.831 1.00 0.00 64 HIS A CA 15
ATOM 20398 C C . HIS A 1 64 ? 2.540 9.784 -2.693 1.00 0.00 64 HIS A C 15
ATOM 20399 O O . HIS A 1 64 ? 2.564 10.897 -2.169 1.00 0.00 64 HIS A O 15
ATOM 20413 N N . LYS A 1 65 ? 2.524 9.571 -4.000 1.00 0.00 65 LYS A N 15
ATOM 20414 C CA . LYS A 1 65 ? 2.534 10.680 -4.940 1.00 0.00 65 LYS A CA 15
ATOM 20415 C C . LYS A 1 65 ? 1.187 11.404 -4.880 1.00 0.00 65 LYS A C 15
ATOM 20416 O O . LYS A 1 65 ? 1.134 12.630 -4.952 1.00 0.00 65 LYS A O 15
ATOM 20435 N N . ALA A 1 66 ? 0.131 10.613 -4.751 1.00 0.00 66 ALA A N 15
ATOM 20436 C CA . ALA A 1 66 ? -1.211 11.164 -4.681 1.00 0.00 66 ALA A CA 15
ATOM 20437 C C . ALA A 1 66 ? -1.271 12.213 -3.569 1.00 0.00 66 ALA A C 15
ATOM 20438 O O . ALA A 1 66 ? -1.710 13.339 -3.796 1.00 0.00 66 ALA A O 15
ATOM 20445 N N . CYS A 1 67 ? -0.824 11.805 -2.390 1.00 0.00 67 CYS A N 15
ATOM 20446 C CA . CYS A 1 67 ? -0.820 12.696 -1.242 1.00 0.00 67 CYS A CA 15
ATOM 20447 C C . CYS A 1 67 ? 0.014 13.929 -1.593 1.00 0.00 67 CYS A C 15
ATOM 20448 O O . CYS A 1 67 ? -0.440 15.060 -1.424 1.00 0.00 67 CYS A O 15
ATOM 20455 N N . ARG A 1 68 ? 1.221 13.670 -2.076 1.00 0.00 68 ARG A N 15
ATOM 20456 C CA . ARG A 1 68 ? 2.123 14.745 -2.452 1.00 0.00 68 ARG A CA 15
ATOM 20457 C C . ARG A 1 68 ? 1.379 15.798 -3.276 1.00 0.00 68 ARG A C 15
ATOM 20458 O O . ARG A 1 68 ? 1.663 16.990 -3.167 1.00 0.00 68 ARG A O 15
ATOM 20479 N N . ALA A 1 69 ? 0.442 15.320 -4.081 1.00 0.00 69 ALA A N 15
ATOM 20480 C CA . ALA A 1 69 ? -0.344 16.206 -4.923 1.00 0.00 69 ALA A CA 15
ATOM 20481 C C . ALA A 1 69 ? -1.600 16.641 -4.165 1.00 0.00 69 ALA A C 15
ATOM 20482 O O . ALA A 1 69 ? -2.153 17.707 -4.433 1.00 0.00 69 ALA A O 15
ATOM 20489 N N . ALA A 1 70 ? -2.013 15.794 -3.233 1.00 0.00 70 ALA A N 15
ATOM 20490 C CA . ALA A 1 70 ? -3.193 16.078 -2.434 1.00 0.00 70 ALA A CA 15
ATOM 20491 C C . ALA A 1 70 ? -2.831 17.077 -1.333 1.00 0.00 70 ALA A C 15
ATOM 20492 O O . ALA A 1 70 ? -3.143 18.262 -1.438 1.00 0.00 70 ALA A O 15
ATOM 20499 N N . ASN A 1 71 ? -2.176 16.561 -0.304 1.00 0.00 71 ASN A N 15
ATOM 20500 C CA . ASN A 1 71 ? -1.767 17.393 0.816 1.00 0.00 71 ASN A CA 15
ATOM 20501 C C . ASN A 1 71 ? -0.830 18.493 0.312 1.00 0.00 71 ASN A C 15
ATOM 20502 O O . ASN A 1 71 ? -1.221 19.657 0.230 1.00 0.00 71 ASN A O 15
ATOM 20513 N N . CYS A 1 72 ? 0.388 18.087 -0.012 1.00 0.00 72 CYS A N 15
ATOM 20514 C CA . CYS A 1 72 ? 1.384 19.024 -0.505 1.00 0.00 72 CYS A CA 15
ATOM 20515 C C . CYS A 1 72 ? 1.018 19.401 -1.941 1.00 0.00 72 CYS A C 15
ATOM 20516 O O . CYS A 1 72 ? 0.161 18.766 -2.555 1.00 0.00 72 CYS A O 15
ATOM 20523 N N . ALA A 1 73 ? 1.685 20.434 -2.436 1.00 0.00 73 ALA A N 15
ATOM 20524 C CA . ALA A 1 73 ? 1.440 20.904 -3.789 1.00 0.00 73 ALA A CA 15
ATOM 20525 C C . ALA A 1 73 ? 2.471 21.977 -4.145 1.00 0.00 73 ALA A C 15
ATOM 20526 O O . ALA A 1 73 ? 3.022 21.972 -5.245 1.00 0.00 73 ALA A O 15
ATOM 20533 N N . SER A 1 74 ? 2.700 22.871 -3.195 1.00 0.00 74 SER A N 15
ATOM 20534 C CA . SER A 1 74 ? 3.655 23.948 -3.395 1.00 0.00 74 SER A CA 15
ATOM 20535 C C . SER A 1 74 ? 5.052 23.496 -2.962 1.00 0.00 74 SER A C 15
ATOM 20536 O O . SER A 1 74 ? 6.036 23.763 -3.650 1.00 0.00 74 SER A O 15
ATOM 20544 N N . GLU A 1 75 ? 5.093 22.819 -1.824 1.00 0.00 75 GLU A N 15
ATOM 20545 C CA . GLU A 1 75 ? 6.353 22.328 -1.291 1.00 0.00 75 GLU A CA 15
ATOM 20546 C C . GLU A 1 75 ? 7.041 21.417 -2.309 1.00 0.00 75 GLU A C 15
ATOM 20547 O O . GLU A 1 75 ? 8.266 21.411 -2.413 1.00 0.00 75 GLU A O 15
ATOM 20559 N N . CYS A 1 76 ? 6.222 20.669 -3.035 1.00 0.00 76 CYS A N 15
ATOM 20560 C CA . CYS A 1 76 ? 6.736 19.756 -4.041 1.00 0.00 76 CYS A CA 15
ATOM 20561 C C . CYS A 1 76 ? 6.240 20.223 -5.411 1.00 0.00 76 CYS A C 15
ATOM 20562 O O . CYS A 1 76 ? 5.085 19.996 -5.767 1.00 0.00 76 CYS A O 15
ATOM 20569 N N . PRO A 1 77 ? 7.162 20.883 -6.162 1.00 0.00 77 PRO A N 15
ATOM 20570 C CA . PRO A 1 77 ? 6.830 21.383 -7.485 1.00 0.00 77 PRO A CA 15
ATOM 20571 C C . PRO A 1 77 ? 6.767 20.243 -8.503 1.00 0.00 77 PRO A C 15
ATOM 20572 O O . PRO A 1 77 ? 6.876 19.073 -8.137 1.00 0.00 77 PRO A O 15
ATOM 20583 N N . LYS A 1 78 ? 6.592 20.623 -9.760 1.00 0.00 78 LYS A N 15
ATOM 20584 C CA . LYS A 1 78 ? 6.513 19.646 -10.833 1.00 0.00 78 LYS A CA 15
ATOM 20585 C C . LYS A 1 78 ? 7.830 18.870 -10.908 1.00 0.00 78 LYS A C 15
ATOM 20586 O O . LYS A 1 78 ? 7.896 17.711 -10.501 1.00 0.00 78 LYS A O 15
ATOM 20605 N N . HIS A 1 79 ? 8.846 19.541 -11.432 1.00 0.00 79 HIS A N 15
ATOM 20606 C CA . HIS A 1 79 ? 10.157 18.928 -11.566 1.00 0.00 79 HIS A CA 15
ATOM 20607 C C . HIS A 1 79 ? 10.696 18.562 -10.182 1.00 0.00 79 HIS A C 15
ATOM 20608 O O . HIS A 1 79 ? 10.573 17.419 -9.746 1.00 0.00 79 HIS A O 15
ATOM 20622 N N . GLU A 1 80 ? 11.282 19.555 -9.529 1.00 0.00 80 GLU A N 15
ATOM 20623 C CA . GLU A 1 80 ? 11.840 19.352 -8.203 1.00 0.00 80 GLU A CA 15
ATOM 20624 C C . GLU A 1 80 ? 13.234 18.730 -8.304 1.00 0.00 80 GLU A C 15
ATOM 20625 O O . GLU A 1 80 ? 13.509 17.959 -9.222 1.00 0.00 80 GLU A O 15
ATOM 20637 N N . HIS A 1 81 ? 14.078 19.088 -7.346 1.00 0.00 81 HIS A N 15
ATOM 20638 C CA . HIS A 1 81 ? 15.437 18.575 -7.316 1.00 0.00 81 HIS A CA 15
ATOM 20639 C C . HIS A 1 81 ? 15.830 18.249 -5.874 1.00 0.00 81 HIS A C 15
ATOM 20640 O O . HIS A 1 81 ? 16.752 18.853 -5.327 1.00 0.00 81 HIS A O 15
ATOM 20654 N N . LYS A 1 82 ? 15.112 17.296 -5.299 1.00 0.00 82 LYS A N 15
ATOM 20655 C CA . LYS A 1 82 ? 15.375 16.883 -3.931 1.00 0.00 82 LYS A CA 15
ATOM 20656 C C . LYS A 1 82 ? 15.264 18.097 -3.006 1.00 0.00 82 LYS A C 15
ATOM 20657 O O . LYS A 1 82 ? 16.211 18.428 -2.295 1.00 0.00 82 LYS A O 15
ATOM 20676 N N . SER A 1 83 ? 14.099 18.727 -3.047 1.00 0.00 83 SER A N 15
ATOM 20677 C CA . SER A 1 83 ? 13.853 19.897 -2.221 1.00 0.00 83 SER A CA 15
ATOM 20678 C C . SER A 1 83 ? 13.559 19.470 -0.782 1.00 0.00 83 SER A C 15
ATOM 20679 O O . SER A 1 83 ? 12.743 18.579 -0.549 1.00 0.00 83 SER A O 15
ATOM 20687 N N . ASP A 1 84 ? 14.240 20.125 0.147 1.00 0.00 84 ASP A N 15
ATOM 20688 C CA . ASP A 1 84 ? 14.062 19.824 1.557 1.00 0.00 84 ASP A CA 15
ATOM 20689 C C . ASP A 1 84 ? 12.595 20.033 1.938 1.00 0.00 84 ASP A C 15
ATOM 20690 O O . ASP A 1 84 ? 11.934 19.108 2.407 1.00 0.00 84 ASP A O 15
ATOM 20699 N N . THR A 1 85 ? 12.129 21.254 1.721 1.00 0.00 85 THR A N 15
ATOM 20700 C CA . THR A 1 85 ? 10.752 21.596 2.036 1.00 0.00 85 THR A CA 15
ATOM 20701 C C . THR A 1 85 ? 9.819 20.441 1.670 1.00 0.00 85 THR A C 15
ATOM 20702 O O . THR A 1 85 ? 8.935 20.082 2.447 1.00 0.00 85 THR A O 15
ATOM 20713 N N . CYS A 1 86 ? 10.046 19.890 0.486 1.00 0.00 86 CYS A N 15
ATOM 20714 C CA . CYS A 1 86 ? 9.236 18.783 0.008 1.00 0.00 86 CYS A CA 15
ATOM 20715 C C . CYS A 1 86 ? 9.463 17.587 0.934 1.00 0.00 86 CYS A C 15
ATOM 20716 O O . CYS A 1 86 ? 8.548 17.158 1.635 1.00 0.00 86 CYS A O 15
ATOM 20723 N N . ARG A 1 87 ? 10.688 17.082 0.908 1.00 0.00 87 ARG A N 15
ATOM 20724 C CA . ARG A 1 87 ? 11.046 15.944 1.736 1.00 0.00 87 ARG A CA 15
ATOM 20725 C C . ARG A 1 87 ? 10.402 16.069 3.118 1.00 0.00 87 ARG A C 15
ATOM 20726 O O . ARG A 1 87 ? 10.095 15.064 3.758 1.00 0.00 87 ARG A O 15
ATOM 20747 N N . ALA A 1 88 ? 10.215 17.312 3.538 1.00 0.00 88 ALA A N 15
ATOM 20748 C CA . ALA A 1 88 ? 9.613 17.582 4.833 1.00 0.00 88 ALA A CA 15
ATOM 20749 C C . ALA A 1 88 ? 8.089 17.522 4.704 1.00 0.00 88 ALA A C 15
ATOM 20750 O O . ALA A 1 88 ? 7.437 16.723 5.375 1.00 0.00 88 ALA A O 15
ATOM 20757 N N . CYS A 1 89 ? 7.567 18.377 3.837 1.00 0.00 89 CYS A N 15
ATOM 20758 C CA . CYS A 1 89 ? 6.132 18.431 3.612 1.00 0.00 89 CYS A CA 15
ATOM 20759 C C . CYS A 1 89 ? 5.602 16.998 3.546 1.00 0.00 89 CYS A C 15
ATOM 20760 O O . CYS A 1 89 ? 4.505 16.715 4.026 1.00 0.00 89 CYS A O 15
ATOM 20767 N N . MET A 1 90 ? 6.405 16.131 2.947 1.00 0.00 90 MET A N 15
ATOM 20768 C CA . MET A 1 90 ? 6.030 14.733 2.812 1.00 0.00 90 MET A CA 15
ATOM 20769 C C . MET A 1 90 ? 6.068 14.022 4.166 1.00 0.00 90 MET A C 15
ATOM 20770 O O . MET A 1 90 ? 5.043 13.546 4.650 1.00 0.00 90 MET A O 15
ATOM 20784 N N . LYS A 1 91 ? 7.262 13.972 4.739 1.00 0.00 91 LYS A N 15
ATOM 20785 C CA . LYS A 1 91 ? 7.447 13.327 6.028 1.00 0.00 91 LYS A CA 15
ATOM 20786 C C . LYS A 1 91 ? 6.426 13.883 7.023 1.00 0.00 91 LYS A C 15
ATOM 20787 O O . LYS A 1 91 ? 6.020 13.189 7.954 1.00 0.00 91 LYS A O 15
ATOM 20806 N N . THR A 1 92 ? 6.040 15.129 6.792 1.00 0.00 92 THR A N 15
ATOM 20807 C CA . THR A 1 92 ? 5.074 15.785 7.657 1.00 0.00 92 THR A CA 15
ATOM 20808 C C . THR A 1 92 ? 3.779 14.974 7.722 1.00 0.00 92 THR A C 15
ATOM 20809 O O . THR A 1 92 ? 3.350 14.568 8.801 1.00 0.00 92 THR A O 15
ATOM 20820 N N . ASN A 1 93 ? 3.191 14.761 6.554 1.00 0.00 93 ASN A N 15
ATOM 20821 C CA . ASN A 1 93 ? 1.954 14.005 6.465 1.00 0.00 93 ASN A CA 15
ATOM 20822 C C . ASN A 1 93 ? 2.128 12.867 5.458 1.00 0.00 93 ASN A C 15
ATOM 20823 O O . ASN A 1 93 ? 1.965 11.697 5.803 1.00 0.00 93 ASN A O 15
ATOM 20834 N N . CYS A 1 94 ? 2.456 13.249 4.232 1.00 0.00 94 CYS A N 15
ATOM 20835 C CA . CYS A 1 94 ? 2.654 12.274 3.173 1.00 0.00 94 CYS A CA 15
ATOM 20836 C C . CYS A 1 94 ? 3.943 11.503 3.464 1.00 0.00 94 CYS A C 15
ATOM 20837 O O . CYS A 1 94 ? 4.946 11.680 2.774 1.00 0.00 94 CYS A O 15
ATOM 20844 N N . LYS A 1 95 ? 3.874 10.663 4.486 1.00 0.00 95 LYS A N 15
ATOM 20845 C CA . LYS A 1 95 ? 5.023 9.864 4.877 1.00 0.00 95 LYS A CA 15
ATOM 20846 C C . LYS A 1 95 ? 5.726 9.341 3.623 1.00 0.00 95 LYS A C 15
ATOM 20847 O O . LYS A 1 95 ? 5.885 8.133 3.454 1.00 0.00 95 LYS A O 15
ATOM 20866 N N . ILE A 1 1 ? -16.114 22.034 10.381 1.00 0.00 1 ILE A N 16
ATOM 20867 C CA . ILE A 1 1 ? -15.349 21.186 11.279 1.00 0.00 1 ILE A CA 16
ATOM 20868 C C . ILE A 1 1 ? -14.003 20.850 10.633 1.00 0.00 1 ILE A C 16
ATOM 20869 O O . ILE A 1 1 ? -13.715 19.686 10.359 1.00 0.00 1 ILE A O 16
ATOM 20885 N N . SER A 1 2 ? -13.215 21.891 10.408 1.00 0.00 2 SER A N 16
ATOM 20886 C CA . SER A 1 2 ? -11.906 21.721 9.799 1.00 0.00 2 SER A CA 16
ATOM 20887 C C . SER A 1 2 ? -11.022 20.851 10.695 1.00 0.00 2 SER A C 16
ATOM 20888 O O . SER A 1 2 ? -10.981 21.045 11.909 1.00 0.00 2 SER A O 16
ATOM 20896 N N . GLU A 1 3 ? -10.335 19.912 10.061 1.00 0.00 3 GLU A N 16
ATOM 20897 C CA . GLU A 1 3 ? -9.453 19.012 10.786 1.00 0.00 3 GLU A CA 16
ATOM 20898 C C . GLU A 1 3 ? -8.118 18.872 10.052 1.00 0.00 3 GLU A C 16
ATOM 20899 O O . GLU A 1 3 ? -8.056 19.030 8.833 1.00 0.00 3 GLU A O 16
ATOM 20911 N N . PHE A 1 4 ? -7.083 18.577 10.824 1.00 0.00 4 PHE A N 16
ATOM 20912 C CA . PHE A 1 4 ? -5.753 18.414 10.262 1.00 0.00 4 PHE A CA 16
ATOM 20913 C C . PHE A 1 4 ? -5.226 16.998 10.502 1.00 0.00 4 PHE A C 16
ATOM 20914 O O . PHE A 1 4 ? -5.054 16.581 11.647 1.00 0.00 4 PHE A O 16
ATOM 20931 N N . ALA A 1 5 ? -4.984 16.297 9.405 1.00 0.00 5 ALA A N 16
ATOM 20932 C CA . ALA A 1 5 ? -4.481 14.936 9.482 1.00 0.00 5 ALA A CA 16
ATOM 20933 C C . ALA A 1 5 ? -3.923 14.525 8.117 1.00 0.00 5 ALA A C 16
ATOM 20934 O O . ALA A 1 5 ? -4.311 15.081 7.091 1.00 0.00 5 ALA A O 16
ATOM 20941 N N . PRO A 1 6 ? -2.998 13.529 8.151 1.00 0.00 6 PRO A N 16
ATOM 20942 C CA . PRO A 1 6 ? -2.383 13.037 6.929 1.00 0.00 6 PRO A CA 16
ATOM 20943 C C . PRO A 1 6 ? -3.355 12.155 6.143 1.00 0.00 6 PRO A C 16
ATOM 20944 O O . PRO A 1 6 ? -4.516 12.014 6.522 1.00 0.00 6 PRO A O 16
ATOM 20955 N N . VAL A 1 7 ? -2.843 11.583 5.063 1.00 0.00 7 VAL A N 16
ATOM 20956 C CA . VAL A 1 7 ? -3.651 10.718 4.220 1.00 0.00 7 VAL A CA 16
ATOM 20957 C C . VAL A 1 7 ? -2.852 9.461 3.873 1.00 0.00 7 VAL A C 16
ATOM 20958 O O . VAL A 1 7 ? -1.735 9.550 3.366 1.00 0.00 7 VAL A O 16
ATOM 20971 N N . ASP A 1 8 ? -3.456 8.317 4.161 1.00 0.00 8 ASP A N 16
ATOM 20972 C CA . ASP A 1 8 ? -2.815 7.042 3.885 1.00 0.00 8 ASP A CA 16
ATOM 20973 C C . ASP A 1 8 ? -3.715 6.210 2.970 1.00 0.00 8 ASP A C 16
ATOM 20974 O O . ASP A 1 8 ? -4.937 6.357 2.995 1.00 0.00 8 ASP A O 16
ATOM 20983 N N . CYS A 1 9 ? -3.078 5.355 2.184 1.00 0.00 9 CYS A N 16
ATOM 20984 C CA . CYS A 1 9 ? -3.806 4.500 1.262 1.00 0.00 9 CYS A CA 16
ATOM 20985 C C . CYS A 1 9 ? -4.368 3.314 2.050 1.00 0.00 9 CYS A C 16
ATOM 20986 O O . CYS A 1 9 ? -4.092 2.161 1.723 1.00 0.00 9 CYS A O 16
ATOM 20993 N N . LYS A 1 10 ? -5.147 3.639 3.071 1.00 0.00 10 LYS A N 16
ATOM 20994 C CA . LYS A 1 10 ? -5.750 2.616 3.908 1.00 0.00 10 LYS A CA 16
ATOM 20995 C C . LYS A 1 10 ? -7.190 2.373 3.451 1.00 0.00 10 LYS A C 16
ATOM 20996 O O . LYS A 1 10 ? -7.460 1.426 2.714 1.00 0.00 10 LYS A O 16
ATOM 21015 N N . GLY A 1 11 ? -8.077 3.246 3.907 1.00 0.00 11 GLY A N 16
ATOM 21016 C CA . GLY A 1 11 ? -9.482 3.139 3.554 1.00 0.00 11 GLY A CA 16
ATOM 21017 C C . GLY A 1 11 ? -9.699 3.436 2.069 1.00 0.00 11 GLY A C 16
ATOM 21018 O O . GLY A 1 11 ? -10.801 3.260 1.551 1.00 0.00 11 GLY A O 16
ATOM 21022 N N . GLN A 1 12 ? -8.630 3.882 1.425 1.00 0.00 12 GLN A N 16
ATOM 21023 C CA . GLN A 1 12 ? -8.690 4.206 0.010 1.00 0.00 12 GLN A CA 16
ATOM 21024 C C . GLN A 1 12 ? -8.221 3.014 -0.827 1.00 0.00 12 GLN A C 16
ATOM 21025 O O . GLN A 1 12 ? -8.573 2.898 -2.000 1.00 0.00 12 GLN A O 16
ATOM 21039 N N . CYS A 1 13 ? -7.432 2.160 -0.192 1.00 0.00 13 CYS A N 16
ATOM 21040 C CA . CYS A 1 13 ? -6.911 0.981 -0.863 1.00 0.00 13 CYS A CA 16
ATOM 21041 C C . CYS A 1 13 ? -7.737 -0.229 -0.420 1.00 0.00 13 CYS A C 16
ATOM 21042 O O . CYS A 1 13 ? -7.252 -1.074 0.331 1.00 0.00 13 CYS A O 16
ATOM 21049 N N . THR A 1 14 ? -8.969 -0.273 -0.905 1.00 0.00 14 THR A N 16
ATOM 21050 C CA . THR A 1 14 ? -9.866 -1.365 -0.569 1.00 0.00 14 THR A CA 16
ATOM 21051 C C . THR A 1 14 ? -10.154 -2.219 -1.805 1.00 0.00 14 THR A C 16
ATOM 21052 O O . THR A 1 14 ? -10.228 -3.444 -1.715 1.00 0.00 14 THR A O 16
ATOM 21063 N N . THR A 1 15 ? -10.309 -1.539 -2.932 1.00 0.00 15 THR A N 16
ATOM 21064 C CA . THR A 1 15 ? -10.587 -2.220 -4.185 1.00 0.00 15 THR A CA 16
ATOM 21065 C C . THR A 1 15 ? -9.318 -2.881 -4.726 1.00 0.00 15 THR A C 16
ATOM 21066 O O . THR A 1 15 ? -9.347 -4.035 -5.150 1.00 0.00 15 THR A O 16
ATOM 21077 N N . PRO A 1 16 ? -8.205 -2.100 -4.692 1.00 0.00 16 PRO A N 16
ATOM 21078 C CA . PRO A 1 16 ? -6.927 -2.598 -5.174 1.00 0.00 16 PRO A CA 16
ATOM 21079 C C . PRO A 1 16 ? -6.310 -3.581 -4.177 1.00 0.00 16 PRO A C 16
ATOM 21080 O O . PRO A 1 16 ? -5.375 -4.306 -4.512 1.00 0.00 16 PRO A O 16
ATOM 21091 N N . CYS A 1 17 ? -6.859 -3.573 -2.971 1.00 0.00 17 CYS A N 16
ATOM 21092 C CA . CYS A 1 17 ? -6.374 -4.455 -1.922 1.00 0.00 17 CYS A CA 16
ATOM 21093 C C . CYS A 1 17 ? -7.538 -5.330 -1.454 1.00 0.00 17 CYS A C 16
ATOM 21094 O O . CYS A 1 17 ? -7.502 -5.881 -0.355 1.00 0.00 17 CYS A O 16
ATOM 21101 N N . GLU A 1 18 ? -8.544 -5.429 -2.311 1.00 0.00 18 GLU A N 16
ATOM 21102 C CA . GLU A 1 18 ? -9.717 -6.227 -1.998 1.00 0.00 18 GLU A CA 16
ATOM 21103 C C . GLU A 1 18 ? -9.363 -7.716 -2.002 1.00 0.00 18 GLU A C 16
ATOM 21104 O O . GLU A 1 18 ? -9.578 -8.411 -1.010 1.00 0.00 18 GLU A O 16
ATOM 21116 N N . PRO A 1 19 ? -8.811 -8.173 -3.157 1.00 0.00 19 PRO A N 16
ATOM 21117 C CA . PRO A 1 19 ? -8.424 -9.566 -3.303 1.00 0.00 19 PRO A CA 16
ATOM 21118 C C . PRO A 1 19 ? -7.137 -9.861 -2.531 1.00 0.00 19 PRO A C 16
ATOM 21119 O O . PRO A 1 19 ? -6.909 -10.993 -2.106 1.00 0.00 19 PRO A O 16
ATOM 21130 N N . LEU A 1 20 ? -6.328 -8.823 -2.373 1.00 0.00 20 LEU A N 16
ATOM 21131 C CA . LEU A 1 20 ? -5.069 -8.957 -1.659 1.00 0.00 20 LEU A CA 16
ATOM 21132 C C . LEU A 1 20 ? -5.353 -9.206 -0.176 1.00 0.00 20 LEU A C 16
ATOM 21133 O O . LEU A 1 20 ? -4.927 -10.217 0.380 1.00 0.00 20 LEU A O 16
ATOM 21149 N N . THR A 1 21 ? -6.070 -8.266 0.422 1.00 0.00 21 THR A N 16
ATOM 21150 C CA . THR A 1 21 ? -6.415 -8.371 1.830 1.00 0.00 21 THR A CA 16
ATOM 21151 C C . THR A 1 21 ? -7.066 -9.724 2.120 1.00 0.00 21 THR A C 16
ATOM 21152 O O . THR A 1 21 ? -6.647 -10.436 3.032 1.00 0.00 21 THR A O 16
ATOM 21163 N N . ALA A 1 22 ? -8.079 -10.040 1.327 1.00 0.00 22 ALA A N 16
ATOM 21164 C CA . ALA A 1 22 ? -8.792 -11.296 1.487 1.00 0.00 22 ALA A CA 16
ATOM 21165 C C . ALA A 1 22 ? -7.784 -12.445 1.552 1.00 0.00 22 ALA A C 16
ATOM 21166 O O . ALA A 1 22 ? -7.945 -13.373 2.343 1.00 0.00 22 ALA A O 16
ATOM 21173 N N . CYS A 1 23 ? -6.766 -12.345 0.710 1.00 0.00 23 CYS A N 16
ATOM 21174 C CA . CYS A 1 23 ? -5.732 -13.365 0.661 1.00 0.00 23 CYS A CA 16
ATOM 21175 C C . CYS A 1 23 ? -4.975 -13.344 1.990 1.00 0.00 23 CYS A C 16
ATOM 21176 O O . CYS A 1 23 ? -4.812 -14.380 2.633 1.00 0.00 23 CYS A O 16
ATOM 21183 N N . LYS A 1 24 ? -4.531 -12.153 2.364 1.00 0.00 24 LYS A N 16
ATOM 21184 C CA . LYS A 1 24 ? -3.795 -11.983 3.605 1.00 0.00 24 LYS A CA 16
ATOM 21185 C C . LYS A 1 24 ? -4.645 -12.492 4.771 1.00 0.00 24 LYS A C 16
ATOM 21186 O O . LYS A 1 24 ? -4.153 -13.222 5.630 1.00 0.00 24 LYS A O 16
ATOM 21205 N N . GLU A 1 25 ? -5.906 -12.087 4.763 1.00 0.00 25 GLU A N 16
ATOM 21206 C CA . GLU A 1 25 ? -6.829 -12.492 5.809 1.00 0.00 25 GLU A CA 16
ATOM 21207 C C . GLU A 1 25 ? -6.894 -14.019 5.897 1.00 0.00 25 GLU A C 16
ATOM 21208 O O . GLU A 1 25 ? -6.445 -14.607 6.880 1.00 0.00 25 GLU A O 16
ATOM 21220 N N . LYS A 1 26 ? -7.455 -14.616 4.857 1.00 0.00 26 LYS A N 16
ATOM 21221 C CA . LYS A 1 26 ? -7.585 -16.063 4.805 1.00 0.00 26 LYS A CA 16
ATOM 21222 C C . LYS A 1 26 ? -6.317 -16.704 5.373 1.00 0.00 26 LYS A C 16
ATOM 21223 O O . LYS A 1 26 ? -6.388 -17.718 6.066 1.00 0.00 26 LYS A O 16
ATOM 21242 N N . CYS A 1 27 ? -5.188 -16.087 5.058 1.00 0.00 27 CYS A N 16
ATOM 21243 C CA . CYS A 1 27 ? -3.906 -16.586 5.528 1.00 0.00 27 CYS A CA 16
ATOM 21244 C C . CYS A 1 27 ? -3.840 -16.386 7.044 1.00 0.00 27 CYS A C 16
ATOM 21245 O O . CYS A 1 27 ? -3.712 -17.350 7.796 1.00 0.00 27 CYS A O 16
ATOM 21252 N N . ALA A 1 28 ? -3.931 -15.127 7.447 1.00 0.00 28 ALA A N 16
ATOM 21253 C CA . ALA A 1 28 ? -3.883 -14.788 8.859 1.00 0.00 28 ALA A CA 16
ATOM 21254 C C . ALA A 1 28 ? -4.724 -15.792 9.649 1.00 0.00 28 ALA A C 16
ATOM 21255 O O . ALA A 1 28 ? -4.249 -16.377 10.621 1.00 0.00 28 ALA A O 16
ATOM 21262 N N . GLU A 1 29 ? -5.960 -15.962 9.202 1.00 0.00 29 GLU A N 16
ATOM 21263 C CA . GLU A 1 29 ? -6.872 -16.885 9.855 1.00 0.00 29 GLU A CA 16
ATOM 21264 C C . GLU A 1 29 ? -6.220 -18.262 9.999 1.00 0.00 29 GLU A C 16
ATOM 21265 O O . GLU A 1 29 ? -6.166 -18.816 11.096 1.00 0.00 29 GLU A O 16
ATOM 21277 N N . SER A 1 30 ? -5.740 -18.775 8.876 1.00 0.00 30 SER A N 16
ATOM 21278 C CA . SER A 1 30 ? -5.094 -20.076 8.863 1.00 0.00 30 SER A CA 16
ATOM 21279 C C . SER A 1 30 ? -3.858 -20.056 9.765 1.00 0.00 30 SER A C 16
ATOM 21280 O O . SER A 1 30 ? -3.493 -21.076 10.347 1.00 0.00 30 SER A O 16
ATOM 21288 N N . CYS A 1 31 ? -3.248 -18.883 9.852 1.00 0.00 31 CYS A N 16
ATOM 21289 C CA . CYS A 1 31 ? -2.061 -18.716 10.673 1.00 0.00 31 CYS A CA 16
ATOM 21290 C C . CYS A 1 31 ? -2.489 -18.140 12.024 1.00 0.00 31 CYS A C 16
ATOM 21291 O O . CYS A 1 31 ? -1.873 -17.200 12.525 1.00 0.00 31 CYS A O 16
ATOM 21298 N N . GLU A 1 32 ? -3.540 -18.727 12.576 1.00 0.00 32 GLU A N 16
ATOM 21299 C CA . GLU A 1 32 ? -4.057 -18.284 13.860 1.00 0.00 32 GLU A CA 16
ATOM 21300 C C . GLU A 1 32 ? -3.074 -18.637 14.978 1.00 0.00 32 GLU A C 16
ATOM 21301 O O . GLU A 1 32 ? -2.426 -17.755 15.541 1.00 0.00 32 GLU A O 16
ATOM 21313 N N . THR A 1 33 ? -2.995 -19.927 15.267 1.00 0.00 33 THR A N 16
ATOM 21314 C CA . THR A 1 33 ? -2.102 -20.407 16.308 1.00 0.00 33 THR A CA 16
ATOM 21315 C C . THR A 1 33 ? -0.769 -20.854 15.704 1.00 0.00 33 THR A C 16
ATOM 21316 O O . THR A 1 33 ? -0.320 -21.974 15.942 1.00 0.00 33 THR A O 16
ATOM 21327 N N . SER A 1 34 ? -0.175 -19.955 14.933 1.00 0.00 34 SER A N 16
ATOM 21328 C CA . SER A 1 34 ? 1.098 -20.243 14.293 1.00 0.00 34 SER A CA 16
ATOM 21329 C C . SER A 1 34 ? 2.240 -19.609 15.089 1.00 0.00 34 SER A C 16
ATOM 21330 O O . SER A 1 34 ? 2.227 -18.407 15.349 1.00 0.00 34 SER A O 16
ATOM 21338 N N . ALA A 1 35 ? 3.200 -20.446 15.455 1.00 0.00 35 ALA A N 16
ATOM 21339 C CA . ALA A 1 35 ? 4.347 -19.983 16.216 1.00 0.00 35 ALA A CA 16
ATOM 21340 C C . ALA A 1 35 ? 4.990 -18.799 15.491 1.00 0.00 35 ALA A C 16
ATOM 21341 O O . ALA A 1 35 ? 5.175 -17.733 16.077 1.00 0.00 35 ALA A O 16
ATOM 21348 N N . ASP A 1 36 ? 5.314 -19.026 14.227 1.00 0.00 36 ASP A N 16
ATOM 21349 C CA . ASP A 1 36 ? 5.933 -17.991 13.416 1.00 0.00 36 ASP A CA 16
ATOM 21350 C C . ASP A 1 36 ? 4.896 -17.422 12.445 1.00 0.00 36 ASP A C 16
ATOM 21351 O O . ASP A 1 36 ? 5.066 -17.506 11.230 1.00 0.00 36 ASP A O 16
ATOM 21360 N N . LYS A 1 37 ? 3.845 -16.854 13.018 1.00 0.00 37 LYS A N 16
ATOM 21361 C CA . LYS A 1 37 ? 2.781 -16.271 12.219 1.00 0.00 37 LYS A CA 16
ATOM 21362 C C . LYS A 1 37 ? 3.393 -15.494 11.052 1.00 0.00 37 LYS A C 16
ATOM 21363 O O . LYS A 1 37 ? 3.012 -15.695 9.899 1.00 0.00 37 LYS A O 16
ATOM 21382 N N . LYS A 1 38 ? 4.331 -14.621 11.391 1.00 0.00 38 LYS A N 16
ATOM 21383 C CA . LYS A 1 38 ? 4.999 -13.813 10.386 1.00 0.00 38 LYS A CA 16
ATOM 21384 C C . LYS A 1 38 ? 5.356 -14.691 9.185 1.00 0.00 38 LYS A C 16
ATOM 21385 O O . LYS A 1 38 ? 4.835 -14.491 8.089 1.00 0.00 38 LYS A O 16
ATOM 21404 N N . THR A 1 39 ? 6.241 -15.645 9.432 1.00 0.00 39 THR A N 16
ATOM 21405 C CA . THR A 1 39 ? 6.673 -16.555 8.385 1.00 0.00 39 THR A CA 16
ATOM 21406 C C . THR A 1 39 ? 5.471 -17.287 7.785 1.00 0.00 39 THR A C 16
ATOM 21407 O O . THR A 1 39 ? 5.296 -17.306 6.567 1.00 0.00 39 THR A O 16
ATOM 21418 N N . CYS A 1 40 ? 4.674 -17.871 8.667 1.00 0.00 40 CYS A N 16
ATOM 21419 C CA . CYS A 1 40 ? 3.493 -18.602 8.240 1.00 0.00 40 CYS A CA 16
ATOM 21420 C C . CYS A 1 40 ? 2.789 -17.786 7.154 1.00 0.00 40 CYS A C 16
ATOM 21421 O O . CYS A 1 40 ? 2.712 -18.214 6.003 1.00 0.00 40 CYS A O 16
ATOM 21428 N N . ARG A 1 41 ? 2.294 -16.626 7.558 1.00 0.00 41 ARG A N 16
ATOM 21429 C CA . ARG A 1 41 ? 1.600 -15.746 6.634 1.00 0.00 41 ARG A CA 16
ATOM 21430 C C . ARG A 1 41 ? 2.482 -15.447 5.420 1.00 0.00 41 ARG A C 16
ATOM 21431 O O . ARG A 1 41 ? 2.031 -15.548 4.280 1.00 0.00 41 ARG A O 16
ATOM 21452 N N . ARG A 1 42 ? 3.725 -15.086 5.706 1.00 0.00 42 ARG A N 16
ATOM 21453 C CA . ARG A 1 42 ? 4.674 -14.773 4.652 1.00 0.00 42 ARG A CA 16
ATOM 21454 C C . ARG A 1 42 ? 4.615 -15.833 3.551 1.00 0.00 42 ARG A C 16
ATOM 21455 O O . ARG A 1 42 ? 4.492 -15.503 2.373 1.00 0.00 42 ARG A O 16
ATOM 21476 N N . ASN A 1 43 ? 4.705 -17.085 3.975 1.00 0.00 43 ASN A N 16
ATOM 21477 C CA . ASN A 1 43 ? 4.663 -18.197 3.039 1.00 0.00 43 ASN A CA 16
ATOM 21478 C C . ASN A 1 43 ? 3.315 -18.198 2.315 1.00 0.00 43 ASN A C 16
ATOM 21479 O O . ASN A 1 43 ? 3.261 -18.356 1.097 1.00 0.00 43 ASN A O 16
ATOM 21490 N N . CYS A 1 44 ? 2.260 -18.020 3.096 1.00 0.00 44 CYS A N 16
ATOM 21491 C CA . CYS A 1 44 ? 0.916 -17.998 2.545 1.00 0.00 44 CYS A CA 16
ATOM 21492 C C . CYS A 1 44 ? 0.826 -16.844 1.544 1.00 0.00 44 CYS A C 16
ATOM 21493 O O . CYS A 1 44 ? 0.092 -16.927 0.560 1.00 0.00 44 CYS A O 16
ATOM 21500 N N . LYS A 1 45 ? 1.582 -15.795 1.830 1.00 0.00 45 LYS A N 16
ATOM 21501 C CA . LYS A 1 45 ? 1.597 -14.626 0.967 1.00 0.00 45 LYS A CA 16
ATOM 21502 C C . LYS A 1 45 ? 2.182 -15.009 -0.394 1.00 0.00 45 LYS A C 16
ATOM 21503 O O . LYS A 1 45 ? 1.875 -14.379 -1.405 1.00 0.00 45 LYS A O 16
ATOM 21522 N N . LYS A 1 46 ? 3.013 -16.041 -0.376 1.00 0.00 46 LYS A N 16
ATOM 21523 C CA . LYS A 1 46 ? 3.643 -16.515 -1.596 1.00 0.00 46 LYS A CA 16
ATOM 21524 C C . LYS A 1 46 ? 2.740 -17.557 -2.260 1.00 0.00 46 LYS A C 16
ATOM 21525 O O . LYS A 1 46 ? 2.844 -17.799 -3.461 1.00 0.00 46 LYS A O 16
ATOM 21544 N N . ALA A 1 47 ? 1.873 -18.145 -1.448 1.00 0.00 47 ALA A N 16
ATOM 21545 C CA . ALA A 1 47 ? 0.952 -19.154 -1.942 1.00 0.00 47 ALA A CA 16
ATOM 21546 C C . ALA A 1 47 ? 0.293 -18.652 -3.228 1.00 0.00 47 ALA A C 16
ATOM 21547 O O . ALA A 1 47 ? 0.440 -19.265 -4.285 1.00 0.00 47 ALA A O 16
ATOM 21554 N N . ASP A 1 48 ? -0.419 -17.543 -3.096 1.00 0.00 48 ASP A N 16
ATOM 21555 C CA . ASP A 1 48 ? -1.101 -16.952 -4.235 1.00 0.00 48 ASP A CA 16
ATOM 21556 C C . ASP A 1 48 ? -1.515 -15.520 -3.889 1.00 0.00 48 ASP A C 16
ATOM 21557 O O . ASP A 1 48 ? -2.621 -15.094 -4.217 1.00 0.00 48 ASP A O 16
ATOM 21566 N N . CYS A 1 49 ? -0.605 -14.818 -3.232 1.00 0.00 49 CYS A N 16
ATOM 21567 C CA . CYS A 1 49 ? -0.861 -13.443 -2.838 1.00 0.00 49 CYS A CA 16
ATOM 21568 C C . CYS A 1 49 ? 0.392 -12.616 -3.134 1.00 0.00 49 CYS A C 16
ATOM 21569 O O . CYS A 1 49 ? 0.638 -11.601 -2.485 1.00 0.00 49 CYS A O 16
ATOM 21576 N N . GLU A 1 50 ? 1.151 -13.083 -4.115 1.00 0.00 50 GLU A N 16
ATOM 21577 C CA . GLU A 1 50 ? 2.373 -12.400 -4.505 1.00 0.00 50 GLU A CA 16
ATOM 21578 C C . GLU A 1 50 ? 2.046 -11.177 -5.364 1.00 0.00 50 GLU A C 16
ATOM 21579 O O . GLU A 1 50 ? 2.538 -10.080 -5.103 1.00 0.00 50 GLU A O 16
ATOM 21591 N N . PRO A 1 51 ? 1.195 -11.412 -6.399 1.00 0.00 51 PRO A N 16
ATOM 21592 C CA . PRO A 1 51 ? 0.797 -10.343 -7.298 1.00 0.00 51 PRO A CA 16
ATOM 21593 C C . PRO A 1 51 ? -0.219 -9.414 -6.630 1.00 0.00 51 PRO A C 16
ATOM 21594 O O . PRO A 1 51 ? -0.276 -8.225 -6.941 1.00 0.00 51 PRO A O 16
ATOM 21605 N N . GLN A 1 52 ? -0.994 -9.991 -5.724 1.00 0.00 52 GLN A N 16
ATOM 21606 C CA . GLN A 1 52 ? -2.004 -9.230 -5.008 1.00 0.00 52 GLN A CA 16
ATOM 21607 C C . GLN A 1 52 ? -1.341 -8.249 -4.039 1.00 0.00 52 GLN A C 16
ATOM 21608 O O . GLN A 1 52 ? -1.639 -7.055 -4.058 1.00 0.00 52 GLN A O 16
ATOM 21622 N N . ASP A 1 53 ? -0.455 -8.788 -3.215 1.00 0.00 53 ASP A N 16
ATOM 21623 C CA . ASP A 1 53 ? 0.252 -7.975 -2.240 1.00 0.00 53 ASP A CA 16
ATOM 21624 C C . ASP A 1 53 ? 0.954 -6.821 -2.958 1.00 0.00 53 ASP A C 16
ATOM 21625 O O . ASP A 1 53 ? 1.184 -5.767 -2.368 1.00 0.00 53 ASP A O 16
ATOM 21634 N N . LYS A 1 54 ? 1.276 -7.061 -4.221 1.00 0.00 54 LYS A N 16
ATOM 21635 C CA . LYS A 1 54 ? 1.948 -6.054 -5.025 1.00 0.00 54 LYS A CA 16
ATOM 21636 C C . LYS A 1 54 ? 0.945 -4.968 -5.417 1.00 0.00 54 LYS A C 16
ATOM 21637 O O . LYS A 1 54 ? 1.084 -3.815 -5.013 1.00 0.00 54 LYS A O 16
ATOM 21656 N N . VAL A 1 55 ? -0.044 -5.375 -6.200 1.00 0.00 55 VAL A N 16
ATOM 21657 C CA . VAL A 1 55 ? -1.070 -4.450 -6.652 1.00 0.00 55 VAL A CA 16
ATOM 21658 C C . VAL A 1 55 ? -1.448 -3.514 -5.502 1.00 0.00 55 VAL A C 16
ATOM 21659 O O . VAL A 1 55 ? -1.794 -2.356 -5.729 1.00 0.00 55 VAL A O 16
ATOM 21672 N N . CYS A 1 56 ? -1.369 -4.051 -4.293 1.00 0.00 56 CYS A N 16
ATOM 21673 C CA . CYS A 1 56 ? -1.699 -3.278 -3.108 1.00 0.00 56 CYS A CA 16
ATOM 21674 C C . CYS A 1 56 ? -0.642 -2.186 -2.938 1.00 0.00 56 CYS A C 16
ATOM 21675 O O . CYS A 1 56 ? -0.967 -1.000 -2.919 1.00 0.00 56 CYS A O 16
ATOM 21682 N N . ASP A 1 57 ? 0.603 -2.625 -2.817 1.00 0.00 57 ASP A N 16
ATOM 21683 C CA . ASP A 1 57 ? 1.710 -1.699 -2.649 1.00 0.00 57 ASP A CA 16
ATOM 21684 C C . ASP A 1 57 ? 1.529 -0.515 -3.601 1.00 0.00 57 ASP A C 16
ATOM 21685 O O . ASP A 1 57 ? 1.509 0.636 -3.169 1.00 0.00 57 ASP A O 16
ATOM 21694 N N . ALA A 1 58 ? 1.402 -0.840 -4.879 1.00 0.00 58 ALA A N 16
ATOM 21695 C CA . ALA A 1 58 ? 1.223 0.182 -5.897 1.00 0.00 58 ALA A CA 16
ATOM 21696 C C . ALA A 1 58 ? 0.262 1.252 -5.375 1.00 0.00 58 ALA A C 16
ATOM 21697 O O . ALA A 1 58 ? 0.599 2.435 -5.352 1.00 0.00 58 ALA A O 16
ATOM 21704 N N . CYS A 1 59 ? -0.915 0.799 -4.970 1.00 0.00 59 CYS A N 16
ATOM 21705 C CA . CYS A 1 59 ? -1.926 1.703 -4.450 1.00 0.00 59 CYS A CA 16
ATOM 21706 C C . CYS A 1 59 ? -1.268 2.616 -3.413 1.00 0.00 59 CYS A C 16
ATOM 21707 O O . CYS A 1 59 ? -1.387 3.838 -3.492 1.00 0.00 59 CYS A O 16
ATOM 21714 N N . ARG A 1 60 ? -0.588 1.988 -2.465 1.00 0.00 60 ARG A N 16
ATOM 21715 C CA . ARG A 1 60 ? 0.089 2.728 -1.414 1.00 0.00 60 ARG A CA 16
ATOM 21716 C C . ARG A 1 60 ? 1.164 3.637 -2.014 1.00 0.00 60 ARG A C 16
ATOM 21717 O O . ARG A 1 60 ? 1.379 4.750 -1.536 1.00 0.00 60 ARG A O 16
ATOM 21738 N N . MET A 1 61 ? 1.812 3.129 -3.052 1.00 0.00 61 MET A N 16
ATOM 21739 C CA . MET A 1 61 ? 2.860 3.880 -3.722 1.00 0.00 61 MET A CA 16
ATOM 21740 C C . MET A 1 61 ? 2.281 5.088 -4.461 1.00 0.00 61 MET A C 16
ATOM 21741 O O . MET A 1 61 ? 2.853 6.177 -4.423 1.00 0.00 61 MET A O 16
ATOM 21755 N N . LYS A 1 62 ? 1.153 4.856 -5.117 1.00 0.00 62 LYS A N 16
ATOM 21756 C CA . LYS A 1 62 ? 0.490 5.911 -5.864 1.00 0.00 62 LYS A CA 16
ATOM 21757 C C . LYS A 1 62 ? -0.126 6.913 -4.885 1.00 0.00 62 LYS A C 16
ATOM 21758 O O . LYS A 1 62 ? -0.032 8.123 -5.088 1.00 0.00 62 LYS A O 16
ATOM 21777 N N . CYS A 1 63 ? -0.742 6.373 -3.844 1.00 0.00 63 CYS A N 16
ATOM 21778 C CA . CYS A 1 63 ? -1.373 7.204 -2.833 1.00 0.00 63 CYS A CA 16
ATOM 21779 C C . CYS A 1 63 ? -0.344 8.223 -2.338 1.00 0.00 63 CYS A C 16
ATOM 21780 O O . CYS A 1 63 ? -0.562 9.429 -2.436 1.00 0.00 63 CYS A O 16
ATOM 21787 N N . HIS A 1 64 ? 0.755 7.699 -1.816 1.00 0.00 64 HIS A N 16
ATOM 21788 C CA . HIS A 1 64 ? 1.819 8.547 -1.305 1.00 0.00 64 HIS A CA 16
ATOM 21789 C C . HIS A 1 64 ? 2.010 9.747 -2.235 1.00 0.00 64 HIS A C 16
ATOM 21790 O O . HIS A 1 64 ? 1.743 10.884 -1.850 1.00 0.00 64 HIS A O 16
ATOM 21804 N N . LYS A 1 65 ? 2.471 9.452 -3.441 1.00 0.00 65 LYS A N 16
ATOM 21805 C CA . LYS A 1 65 ? 2.702 10.492 -4.429 1.00 0.00 65 LYS A CA 16
ATOM 21806 C C . LYS A 1 65 ? 1.433 11.334 -4.582 1.00 0.00 65 LYS A C 16
ATOM 21807 O O . LYS A 1 65 ? 1.508 12.540 -4.810 1.00 0.00 65 LYS A O 16
ATOM 21826 N N . ALA A 1 66 ? 0.298 10.664 -4.450 1.00 0.00 66 ALA A N 16
ATOM 21827 C CA . ALA A 1 66 ? -0.985 11.336 -4.571 1.00 0.00 66 ALA A CA 16
ATOM 21828 C C . ALA A 1 66 ? -1.128 12.360 -3.443 1.00 0.00 66 ALA A C 16
ATOM 21829 O O . ALA A 1 66 ? -1.431 13.526 -3.693 1.00 0.00 66 ALA A O 16
ATOM 21836 N N . CYS A 1 67 ? -0.904 11.887 -2.226 1.00 0.00 67 CYS A N 16
ATOM 21837 C CA . CYS A 1 67 ? -1.004 12.747 -1.059 1.00 0.00 67 CYS A CA 16
ATOM 21838 C C . CYS A 1 67 ? -0.105 13.965 -1.281 1.00 0.00 67 CYS A C 16
ATOM 21839 O O . CYS A 1 67 ? -0.492 15.091 -0.971 1.00 0.00 67 CYS A O 16
ATOM 21846 N N . ARG A 1 68 ? 1.077 13.699 -1.818 1.00 0.00 68 ARG A N 16
ATOM 21847 C CA . ARG A 1 68 ? 2.033 14.760 -2.085 1.00 0.00 68 ARG A CA 16
ATOM 21848 C C . ARG A 1 68 ? 1.410 15.818 -2.998 1.00 0.00 68 ARG A C 16
ATOM 21849 O O . ARG A 1 68 ? 1.506 17.013 -2.725 1.00 0.00 68 ARG A O 16
ATOM 21870 N N . ALA A 1 69 ? 0.786 15.340 -4.065 1.00 0.00 69 ALA A N 16
ATOM 21871 C CA . ALA A 1 69 ? 0.147 16.230 -5.020 1.00 0.00 69 ALA A CA 16
ATOM 21872 C C . ALA A 1 69 ? -1.230 16.636 -4.490 1.00 0.00 69 ALA A C 16
ATOM 21873 O O . ALA A 1 69 ? -1.979 17.335 -5.171 1.00 0.00 69 ALA A O 16
ATOM 21880 N N . ALA A 1 70 ? -1.522 16.179 -3.281 1.00 0.00 70 ALA A N 16
ATOM 21881 C CA . ALA A 1 70 ? -2.796 16.486 -2.653 1.00 0.00 70 ALA A CA 16
ATOM 21882 C C . ALA A 1 70 ? -2.596 17.597 -1.620 1.00 0.00 70 ALA A C 16
ATOM 21883 O O . ALA A 1 70 ? -3.230 18.647 -1.702 1.00 0.00 70 ALA A O 16
ATOM 21890 N N . ASN A 1 71 ? -1.711 17.326 -0.671 1.00 0.00 71 ASN A N 16
ATOM 21891 C CA . ASN A 1 71 ? -1.419 18.290 0.376 1.00 0.00 71 ASN A CA 16
ATOM 21892 C C . ASN A 1 71 ? -0.165 19.082 0.001 1.00 0.00 71 ASN A C 16
ATOM 21893 O O . ASN A 1 71 ? -0.206 20.308 -0.092 1.00 0.00 71 ASN A O 16
ATOM 21904 N N . CYS A 1 72 ? 0.919 18.349 -0.206 1.00 0.00 72 CYS A N 16
ATOM 21905 C CA . CYS A 1 72 ? 2.182 18.968 -0.569 1.00 0.00 72 CYS A CA 16
ATOM 21906 C C . CYS A 1 72 ? 2.083 19.447 -2.019 1.00 0.00 72 CYS A C 16
ATOM 21907 O O . CYS A 1 72 ? 2.842 19.000 -2.878 1.00 0.00 72 CYS A O 16
ATOM 21914 N N . ALA A 1 73 ? 1.141 20.351 -2.247 1.00 0.00 73 ALA A N 16
ATOM 21915 C CA . ALA A 1 73 ? 0.933 20.895 -3.577 1.00 0.00 73 ALA A CA 16
ATOM 21916 C C . ALA A 1 73 ? 1.873 22.083 -3.791 1.00 0.00 73 ALA A C 16
ATOM 21917 O O . ALA A 1 73 ? 2.501 22.201 -4.841 1.00 0.00 73 ALA A O 16
ATOM 21924 N N . SER A 1 74 ? 1.940 22.934 -2.777 1.00 0.00 74 SER A N 16
ATOM 21925 C CA . SER A 1 74 ? 2.793 24.108 -2.840 1.00 0.00 74 SER A CA 16
ATOM 21926 C C . SER A 1 74 ? 4.264 23.690 -2.788 1.00 0.00 74 SER A C 16
ATOM 21927 O O . SER A 1 74 ? 5.035 24.007 -3.693 1.00 0.00 74 SER A O 16
ATOM 21935 N N . GLU A 1 75 ? 4.608 22.986 -1.720 1.00 0.00 75 GLU A N 16
ATOM 21936 C CA . GLU A 1 75 ? 5.973 22.521 -1.539 1.00 0.00 75 GLU A CA 16
ATOM 21937 C C . GLU A 1 75 ? 6.569 22.088 -2.880 1.00 0.00 75 GLU A C 16
ATOM 21938 O O . GLU A 1 75 ? 7.383 22.803 -3.461 1.00 0.00 75 GLU A O 16
ATOM 21950 N N . CYS A 1 76 ? 6.140 20.919 -3.332 1.00 0.00 76 CYS A N 16
ATOM 21951 C CA . CYS A 1 76 ? 6.621 20.382 -4.594 1.00 0.00 76 CYS A CA 16
ATOM 21952 C C . CYS A 1 76 ? 6.273 21.377 -5.703 1.00 0.00 76 CYS A C 16
ATOM 21953 O O . CYS A 1 76 ? 5.104 21.549 -6.043 1.00 0.00 76 CYS A O 16
ATOM 21960 N N . PRO A 1 77 ? 7.338 22.022 -6.250 1.00 0.00 77 PRO A N 16
ATOM 21961 C CA . PRO A 1 77 ? 7.157 22.995 -7.314 1.00 0.00 77 PRO A CA 16
ATOM 21962 C C . PRO A 1 77 ? 6.849 22.303 -8.643 1.00 0.00 77 PRO A C 16
ATOM 21963 O O . PRO A 1 77 ? 5.694 22.242 -9.062 1.00 0.00 77 PRO A O 16
ATOM 21974 N N . LYS A 1 78 ? 7.902 21.800 -9.270 1.00 0.00 78 LYS A N 16
ATOM 21975 C CA . LYS A 1 78 ? 7.759 21.115 -10.543 1.00 0.00 78 LYS A CA 16
ATOM 21976 C C . LYS A 1 78 ? 9.024 20.303 -10.826 1.00 0.00 78 LYS A C 16
ATOM 21977 O O . LYS A 1 78 ? 10.120 20.696 -10.430 1.00 0.00 78 LYS A O 16
ATOM 21996 N N . HIS A 1 79 ? 8.830 19.184 -11.508 1.00 0.00 79 HIS A N 16
ATOM 21997 C CA . HIS A 1 79 ? 9.942 18.312 -11.848 1.00 0.00 79 HIS A CA 16
ATOM 21998 C C . HIS A 1 79 ? 10.863 18.158 -10.636 1.00 0.00 79 HIS A C 16
ATOM 21999 O O . HIS A 1 79 ? 11.885 18.836 -10.538 1.00 0.00 79 HIS A O 16
ATOM 22013 N N . GLU A 1 80 ? 10.467 17.263 -9.743 1.00 0.00 80 GLU A N 16
ATOM 22014 C CA . GLU A 1 80 ? 11.244 17.012 -8.541 1.00 0.00 80 GLU A CA 16
ATOM 22015 C C . GLU A 1 80 ? 10.644 15.844 -7.755 1.00 0.00 80 GLU A C 16
ATOM 22016 O O . GLU A 1 80 ? 9.878 16.051 -6.816 1.00 0.00 80 GLU A O 16
ATOM 22028 N N . HIS A 1 81 ? 11.015 14.641 -8.170 1.00 0.00 81 HIS A N 16
ATOM 22029 C CA . HIS A 1 81 ? 10.523 13.440 -7.517 1.00 0.00 81 HIS A CA 16
ATOM 22030 C C . HIS A 1 81 ? 10.542 13.636 -5.999 1.00 0.00 81 HIS A C 16
ATOM 22031 O O . HIS A 1 81 ? 9.529 13.437 -5.332 1.00 0.00 81 HIS A O 16
ATOM 22045 N N . LYS A 1 82 ? 11.706 14.024 -5.500 1.00 0.00 82 LYS A N 16
ATOM 22046 C CA . LYS A 1 82 ? 11.871 14.249 -4.074 1.00 0.00 82 LYS A CA 16
ATOM 22047 C C . LYS A 1 82 ? 12.503 15.624 -3.848 1.00 0.00 82 LYS A C 16
ATOM 22048 O O . LYS A 1 82 ? 13.579 15.910 -4.372 1.00 0.00 82 LYS A O 16
ATOM 22067 N N . SER A 1 83 ? 11.807 16.439 -3.069 1.00 0.00 83 SER A N 16
ATOM 22068 C CA . SER A 1 83 ? 12.287 17.777 -2.768 1.00 0.00 83 SER A CA 16
ATOM 22069 C C . SER A 1 83 ? 12.523 17.923 -1.263 1.00 0.00 83 SER A C 16
ATOM 22070 O O . SER A 1 83 ? 11.787 17.353 -0.458 1.00 0.00 83 SER A O 16
ATOM 22078 N N . ASP A 1 84 ? 13.551 18.688 -0.929 1.00 0.00 84 ASP A N 16
ATOM 22079 C CA . ASP A 1 84 ? 13.893 18.916 0.465 1.00 0.00 84 ASP A CA 16
ATOM 22080 C C . ASP A 1 84 ? 12.632 19.311 1.236 1.00 0.00 84 ASP A C 16
ATOM 22081 O O . ASP A 1 84 ? 12.199 18.592 2.136 1.00 0.00 84 ASP A O 16
ATOM 22090 N N . THR A 1 85 ? 12.078 20.454 0.857 1.00 0.00 85 THR A N 16
ATOM 22091 C CA . THR A 1 85 ? 10.876 20.953 1.502 1.00 0.00 85 THR A CA 16
ATOM 22092 C C . THR A 1 85 ? 9.743 19.933 1.381 1.00 0.00 85 THR A C 16
ATOM 22093 O O . THR A 1 85 ? 9.111 19.581 2.376 1.00 0.00 85 THR A O 16
ATOM 22104 N N . CYS A 1 86 ? 9.520 19.486 0.154 1.00 0.00 86 CYS A N 16
ATOM 22105 C CA . CYS A 1 86 ? 8.473 18.513 -0.110 1.00 0.00 86 CYS A CA 16
ATOM 22106 C C . CYS A 1 86 ? 8.623 17.364 0.889 1.00 0.00 86 CYS A C 16
ATOM 22107 O O . CYS A 1 86 ? 7.755 17.156 1.736 1.00 0.00 86 CYS A O 16
ATOM 22114 N N . ARG A 1 87 ? 9.730 16.648 0.758 1.00 0.00 87 ARG A N 16
ATOM 22115 C CA . ARG A 1 87 ? 10.005 15.526 1.639 1.00 0.00 87 ARG A CA 16
ATOM 22116 C C . ARG A 1 87 ? 9.561 15.851 3.066 1.00 0.00 87 ARG A C 16
ATOM 22117 O O . ARG A 1 87 ? 8.865 15.059 3.699 1.00 0.00 87 ARG A O 16
ATOM 22138 N N . ALA A 1 88 ? 9.984 17.017 3.532 1.00 0.00 88 ALA A N 16
ATOM 22139 C CA . ALA A 1 88 ? 9.639 17.457 4.873 1.00 0.00 88 ALA A CA 16
ATOM 22140 C C . ALA A 1 88 ? 8.121 17.395 5.051 1.00 0.00 88 ALA A C 16
ATOM 22141 O O . ALA A 1 88 ? 7.630 16.847 6.037 1.00 0.00 88 ALA A O 16
ATOM 22148 N N . CYS A 1 89 ? 7.420 17.964 4.082 1.00 0.00 89 CYS A N 16
ATOM 22149 C CA . CYS A 1 89 ? 5.967 17.980 4.119 1.00 0.00 89 CYS A CA 16
ATOM 22150 C C . CYS A 1 89 ? 5.470 16.533 4.091 1.00 0.00 89 CYS A C 16
ATOM 22151 O O . CYS A 1 89 ? 4.733 16.109 4.980 1.00 0.00 89 CYS A O 16
ATOM 22158 N N . MET A 1 90 ? 5.892 15.816 3.060 1.00 0.00 90 MET A N 16
ATOM 22159 C CA . MET A 1 90 ? 5.499 14.426 2.904 1.00 0.00 90 MET A CA 16
ATOM 22160 C C . MET A 1 90 ? 5.803 13.625 4.171 1.00 0.00 90 MET A C 16
ATOM 22161 O O . MET A 1 90 ? 5.166 12.606 4.433 1.00 0.00 90 MET A O 16
ATOM 22175 N N . LYS A 1 91 ? 6.777 14.115 4.924 1.00 0.00 91 LYS A N 16
ATOM 22176 C CA . LYS A 1 91 ? 7.173 13.458 6.157 1.00 0.00 91 LYS A CA 16
ATOM 22177 C C . LYS A 1 91 ? 5.932 13.199 7.014 1.00 0.00 91 LYS A C 16
ATOM 22178 O O . LYS A 1 91 ? 5.708 12.077 7.467 1.00 0.00 91 LYS A O 16
ATOM 22197 N N . THR A 1 92 ? 5.157 14.256 7.210 1.00 0.00 92 THR A N 16
ATOM 22198 C CA . THR A 1 92 ? 3.944 14.157 8.005 1.00 0.00 92 THR A CA 16
ATOM 22199 C C . THR A 1 92 ? 2.714 14.120 7.096 1.00 0.00 92 THR A C 16
ATOM 22200 O O . THR A 1 92 ? 1.935 13.168 7.138 1.00 0.00 92 THR A O 16
ATOM 22211 N N . ASN A 1 93 ? 2.576 15.167 6.297 1.00 0.00 93 ASN A N 16
ATOM 22212 C CA . ASN A 1 93 ? 1.453 15.266 5.380 1.00 0.00 93 ASN A CA 16
ATOM 22213 C C . ASN A 1 93 ? 1.185 13.894 4.758 1.00 0.00 93 ASN A C 16
ATOM 22214 O O . ASN A 1 93 ? 0.041 13.447 4.700 1.00 0.00 93 ASN A O 16
ATOM 22225 N N . CYS A 1 94 ? 2.260 13.263 4.310 1.00 0.00 94 CYS A N 16
ATOM 22226 C CA . CYS A 1 94 ? 2.156 11.950 3.695 1.00 0.00 94 CYS A CA 16
ATOM 22227 C C . CYS A 1 94 ? 2.793 10.927 4.636 1.00 0.00 94 CYS A C 16
ATOM 22228 O O . CYS A 1 94 ? 3.915 10.479 4.405 1.00 0.00 94 CYS A O 16
ATOM 22235 N N . LYS A 1 95 ? 2.050 10.585 5.678 1.00 0.00 95 LYS A N 16
ATOM 22236 C CA . LYS A 1 95 ? 2.528 9.622 6.656 1.00 0.00 95 LYS A CA 16
ATOM 22237 C C . LYS A 1 95 ? 3.979 9.946 7.016 1.00 0.00 95 LYS A C 16
ATOM 22238 O O . LYS A 1 95 ? 4.452 9.579 8.090 1.00 0.00 95 LYS A O 16
ATOM 22257 N N . ILE A 1 1 ? -17.164 17.392 8.342 1.00 0.00 1 ILE A N 17
ATOM 22258 C CA . ILE A 1 1 ? -15.732 17.149 8.346 1.00 0.00 1 ILE A CA 17
ATOM 22259 C C . ILE A 1 1 ? -15.153 17.561 9.701 1.00 0.00 1 ILE A C 17
ATOM 22260 O O . ILE A 1 1 ? -14.421 16.795 10.326 1.00 0.00 1 ILE A O 17
ATOM 22276 N N . SER A 1 2 ? -15.503 18.770 10.115 1.00 0.00 2 SER A N 17
ATOM 22277 C CA . SER A 1 2 ? -15.027 19.293 11.385 1.00 0.00 2 SER A CA 17
ATOM 22278 C C . SER A 1 2 ? -13.503 19.421 11.360 1.00 0.00 2 SER A C 17
ATOM 22279 O O . SER A 1 2 ? -12.791 18.430 11.516 1.00 0.00 2 SER A O 17
ATOM 22287 N N . GLU A 1 3 ? -13.046 20.649 11.162 1.00 0.00 3 GLU A N 17
ATOM 22288 C CA . GLU A 1 3 ? -11.619 20.918 11.115 1.00 0.00 3 GLU A CA 17
ATOM 22289 C C . GLU A 1 3 ? -10.990 20.236 9.898 1.00 0.00 3 GLU A C 17
ATOM 22290 O O . GLU A 1 3 ? -11.561 19.298 9.344 1.00 0.00 3 GLU A O 17
ATOM 22302 N N . PHE A 1 4 ? -9.823 20.734 9.519 1.00 0.00 4 PHE A N 17
ATOM 22303 C CA . PHE A 1 4 ? -9.110 20.185 8.378 1.00 0.00 4 PHE A CA 17
ATOM 22304 C C . PHE A 1 4 ? -8.425 18.866 8.743 1.00 0.00 4 PHE A C 17
ATOM 22305 O O . PHE A 1 4 ? -7.632 18.813 9.681 1.00 0.00 4 PHE A O 17
ATOM 22322 N N . ALA A 1 5 ? -8.757 17.833 7.982 1.00 0.00 5 ALA A N 17
ATOM 22323 C CA . ALA A 1 5 ? -8.183 16.519 8.213 1.00 0.00 5 ALA A CA 17
ATOM 22324 C C . ALA A 1 5 ? -7.235 16.171 7.064 1.00 0.00 5 ALA A C 17
ATOM 22325 O O . ALA A 1 5 ? -7.324 16.752 5.983 1.00 0.00 5 ALA A O 17
ATOM 22332 N N . PRO A 1 6 ? -6.326 15.199 7.343 1.00 0.00 6 PRO A N 17
ATOM 22333 C CA . PRO A 1 6 ? -5.363 14.766 6.345 1.00 0.00 6 PRO A CA 17
ATOM 22334 C C . PRO A 1 6 ? -6.028 13.887 5.284 1.00 0.00 6 PRO A C 17
ATOM 22335 O O . PRO A 1 6 ? -7.238 13.669 5.324 1.00 0.00 6 PRO A O 17
ATOM 22346 N N . VAL A 1 7 ? -5.209 13.407 4.360 1.00 0.00 7 VAL A N 17
ATOM 22347 C CA . VAL A 1 7 ? -5.704 12.557 3.291 1.00 0.00 7 VAL A CA 17
ATOM 22348 C C . VAL A 1 7 ? -5.286 11.110 3.561 1.00 0.00 7 VAL A C 17
ATOM 22349 O O . VAL A 1 7 ? -5.896 10.177 3.042 1.00 0.00 7 VAL A O 17
ATOM 22362 N N . ASP A 1 8 ? -4.248 10.969 4.372 1.00 0.00 8 ASP A N 17
ATOM 22363 C CA . ASP A 1 8 ? -3.741 9.652 4.717 1.00 0.00 8 ASP A CA 17
ATOM 22364 C C . ASP A 1 8 ? -3.539 8.837 3.438 1.00 0.00 8 ASP A C 17
ATOM 22365 O O . ASP A 1 8 ? -3.742 9.344 2.336 1.00 0.00 8 ASP A O 17
ATOM 22374 N N . CYS A 1 9 ? -3.142 7.587 3.628 1.00 0.00 9 CYS A N 17
ATOM 22375 C CA . CYS A 1 9 ? -2.910 6.697 2.503 1.00 0.00 9 CYS A CA 17
ATOM 22376 C C . CYS A 1 9 ? -3.132 5.259 2.975 1.00 0.00 9 CYS A C 17
ATOM 22377 O O . CYS A 1 9 ? -3.830 4.487 2.318 1.00 0.00 9 CYS A O 17
ATOM 22384 N N . LYS A 1 10 ? -2.526 4.942 4.109 1.00 0.00 10 LYS A N 17
ATOM 22385 C CA . LYS A 1 10 ? -2.649 3.610 4.677 1.00 0.00 10 LYS A CA 17
ATOM 22386 C C . LYS A 1 10 ? -4.124 3.205 4.702 1.00 0.00 10 LYS A C 17
ATOM 22387 O O . LYS A 1 10 ? -4.472 2.088 4.323 1.00 0.00 10 LYS A O 17
ATOM 22406 N N . GLY A 1 11 ? -4.953 4.136 5.153 1.00 0.00 11 GLY A N 17
ATOM 22407 C CA . GLY A 1 11 ? -6.383 3.890 5.232 1.00 0.00 11 GLY A CA 17
ATOM 22408 C C . GLY A 1 11 ? -7.014 3.869 3.839 1.00 0.00 11 GLY A C 17
ATOM 22409 O O . GLY A 1 11 ? -7.800 2.977 3.523 1.00 0.00 11 GLY A O 17
ATOM 22413 N N . GLN A 1 12 ? -6.646 4.861 3.042 1.00 0.00 12 GLN A N 17
ATOM 22414 C CA . GLN A 1 12 ? -7.166 4.968 1.690 1.00 0.00 12 GLN A CA 17
ATOM 22415 C C . GLN A 1 12 ? -6.544 3.894 0.795 1.00 0.00 12 GLN A C 17
ATOM 22416 O O . GLN A 1 12 ? -5.921 4.208 -0.218 1.00 0.00 12 GLN A O 17
ATOM 22430 N N . CYS A 1 13 ? -6.733 2.647 1.203 1.00 0.00 13 CYS A N 17
ATOM 22431 C CA . CYS A 1 13 ? -6.197 1.525 0.451 1.00 0.00 13 CYS A CA 17
ATOM 22432 C C . CYS A 1 13 ? -6.962 0.264 0.860 1.00 0.00 13 CYS A C 17
ATOM 22433 O O . CYS A 1 13 ? -6.381 -0.665 1.419 1.00 0.00 13 CYS A O 17
ATOM 22440 N N . THR A 1 14 ? -8.254 0.273 0.566 1.00 0.00 14 THR A N 17
ATOM 22441 C CA . THR A 1 14 ? -9.104 -0.858 0.896 1.00 0.00 14 THR A CA 17
ATOM 22442 C C . THR A 1 14 ? -9.535 -1.591 -0.376 1.00 0.00 14 THR A C 17
ATOM 22443 O O . THR A 1 14 ? -9.415 -2.812 -0.464 1.00 0.00 14 THR A O 17
ATOM 22454 N N . THR A 1 15 ? -10.028 -0.814 -1.329 1.00 0.00 15 THR A N 17
ATOM 22455 C CA . THR A 1 15 ? -10.477 -1.374 -2.593 1.00 0.00 15 THR A CA 17
ATOM 22456 C C . THR A 1 15 ? -9.320 -2.074 -3.307 1.00 0.00 15 THR A C 17
ATOM 22457 O O . THR A 1 15 ? -9.474 -3.192 -3.797 1.00 0.00 15 THR A O 17
ATOM 22468 N N . PRO A 1 16 ? -8.158 -1.369 -3.346 1.00 0.00 16 PRO A N 17
ATOM 22469 C CA . PRO A 1 16 ? -6.975 -1.912 -3.993 1.00 0.00 16 PRO A CA 17
ATOM 22470 C C . PRO A 1 16 ? -6.328 -2.998 -3.131 1.00 0.00 16 PRO A C 17
ATOM 22471 O O . PRO A 1 16 ? -5.506 -3.773 -3.617 1.00 0.00 16 PRO A O 17
ATOM 22482 N N . CYS A 1 17 ? -6.723 -3.019 -1.867 1.00 0.00 17 CYS A N 17
ATOM 22483 C CA . CYS A 1 17 ? -6.192 -3.997 -0.933 1.00 0.00 17 CYS A CA 17
ATOM 22484 C C . CYS A 1 17 ? -7.357 -4.835 -0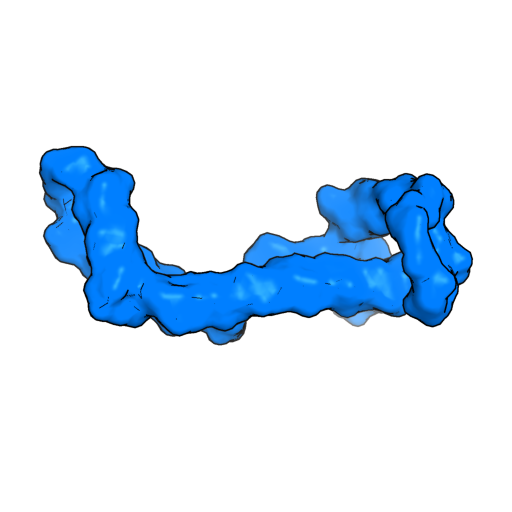.401 1.00 0.00 17 CYS A C 17
ATOM 22485 O O . CYS A 1 17 ? -7.303 -5.338 0.720 1.00 0.00 17 CYS A O 17
ATOM 22492 N N . GLU A 1 18 ? -8.381 -4.960 -1.232 1.00 0.00 18 GLU A N 17
ATOM 22493 C CA . GLU A 1 18 ? -9.557 -5.729 -0.860 1.00 0.00 18 GLU A CA 17
ATOM 22494 C C . GLU A 1 18 ? -9.254 -7.227 -0.926 1.00 0.00 18 GLU A C 17
ATOM 22495 O O . GLU A 1 18 ? -9.408 -7.940 0.064 1.00 0.00 18 GLU A O 17
ATOM 22507 N N . PRO A 1 19 ? -8.817 -7.672 -2.135 1.00 0.00 19 PRO A N 17
ATOM 22508 C CA . PRO A 1 19 ? -8.491 -9.073 -2.343 1.00 0.00 19 PRO A CA 17
ATOM 22509 C C . PRO A 1 19 ? -7.153 -9.428 -1.690 1.00 0.00 19 PRO A C 17
ATOM 22510 O O . PRO A 1 19 ? -6.977 -10.538 -1.192 1.00 0.00 19 PRO A O 17
ATOM 22521 N N . LEU A 1 20 ? -6.245 -8.463 -1.713 1.00 0.00 20 LEU A N 17
ATOM 22522 C CA . LEU A 1 20 ? -4.929 -8.659 -1.130 1.00 0.00 20 LEU A CA 17
ATOM 22523 C C . LEU A 1 20 ? -5.077 -8.946 0.366 1.00 0.00 20 LEU A C 17
ATOM 22524 O O . LEU A 1 20 ? -4.558 -9.944 0.865 1.00 0.00 20 LEU A O 17
ATOM 22540 N N . THR A 1 21 ? -5.788 -8.054 1.040 1.00 0.00 21 THR A N 17
ATOM 22541 C CA . THR A 1 21 ? -6.010 -8.198 2.468 1.00 0.00 21 THR A CA 17
ATOM 22542 C C . THR A 1 21 ? -6.719 -9.521 2.766 1.00 0.00 21 THR A C 17
ATOM 22543 O O . THR A 1 21 ? -6.217 -10.339 3.535 1.00 0.00 21 THR A O 17
ATOM 22554 N N . ALA A 1 22 ? -7.876 -9.690 2.142 1.00 0.00 22 ALA A N 17
ATOM 22555 C CA . ALA A 1 22 ? -8.659 -10.899 2.330 1.00 0.00 22 ALA A CA 17
ATOM 22556 C C . ALA A 1 22 ? -7.757 -12.120 2.136 1.00 0.00 22 ALA A C 17
ATOM 22557 O O . ALA A 1 22 ? -7.896 -13.117 2.844 1.00 0.00 22 ALA A O 17
ATOM 22564 N N . CYS A 1 23 ? -6.855 -12.003 1.174 1.00 0.00 23 CYS A N 17
ATOM 22565 C CA . CYS A 1 23 ? -5.931 -13.085 0.878 1.00 0.00 23 CYS A CA 17
ATOM 22566 C C . CYS A 1 23 ? -5.088 -13.352 2.126 1.00 0.00 23 CYS A C 17
ATOM 22567 O O . CYS A 1 23 ? -5.058 -14.472 2.632 1.00 0.00 23 CYS A O 17
ATOM 22574 N N . LYS A 1 24 ? -4.422 -12.303 2.587 1.00 0.00 24 LYS A N 17
ATOM 22575 C CA . LYS A 1 24 ? -3.581 -12.409 3.766 1.00 0.00 24 LYS A CA 17
ATOM 22576 C C . LYS A 1 24 ? -4.401 -12.986 4.922 1.00 0.00 24 LYS A C 17
ATOM 22577 O O . LYS A 1 24 ? -3.967 -13.925 5.588 1.00 0.00 24 LYS A O 17
ATOM 22596 N N . GLU A 1 25 ? -5.571 -12.400 5.125 1.00 0.00 25 GLU A N 17
ATOM 22597 C CA . GLU A 1 25 ? -6.456 -12.844 6.189 1.00 0.00 25 GLU A CA 17
ATOM 22598 C C . GLU A 1 25 ? -6.699 -14.351 6.083 1.00 0.00 25 GLU A C 17
ATOM 22599 O O . GLU A 1 25 ? -6.272 -15.115 6.947 1.00 0.00 25 GLU A O 17
ATOM 22611 N N . LYS A 1 26 ? -7.384 -14.734 5.015 1.00 0.00 26 LYS A N 17
ATOM 22612 C CA . LYS A 1 26 ? -7.689 -16.136 4.785 1.00 0.00 26 LYS A CA 17
ATOM 22613 C C . LYS A 1 26 ? -6.480 -16.987 5.176 1.00 0.00 26 LYS A C 17
ATOM 22614 O O . LYS A 1 26 ? -6.627 -18.016 5.835 1.00 0.00 26 LYS A O 17
ATOM 22633 N N . CYS A 1 27 ? -5.311 -16.528 4.754 1.00 0.00 27 CYS A N 17
ATOM 22634 C CA . CYS A 1 27 ? -4.077 -17.235 5.052 1.00 0.00 27 CYS A CA 17
ATOM 22635 C C . CYS A 1 27 ? -3.928 -17.320 6.572 1.00 0.00 27 CYS A C 17
ATOM 22636 O O . CYS A 1 27 ? -3.795 -18.411 7.126 1.00 0.00 27 CYS A O 17
ATOM 22643 N N . ALA A 1 28 ? -3.955 -16.156 7.204 1.00 0.00 28 ALA A N 17
ATOM 22644 C CA . ALA A 1 28 ? -3.824 -16.086 8.650 1.00 0.00 28 ALA A CA 17
ATOM 22645 C C . ALA A 1 28 ? -4.625 -17.223 9.286 1.00 0.00 28 ALA A C 17
ATOM 22646 O O . ALA A 1 28 ? -4.096 -17.982 10.096 1.00 0.00 28 ALA A O 17
ATOM 22653 N N . GLU A 1 29 ? -5.888 -17.306 8.894 1.00 0.00 29 GLU A N 17
ATOM 22654 C CA . GLU A 1 29 ? -6.767 -18.339 9.416 1.00 0.00 29 GLU A CA 17
ATOM 22655 C C . GLU A 1 29 ? -6.159 -19.722 9.182 1.00 0.00 29 GLU A C 17
ATOM 22656 O O . GLU A 1 29 ? -6.150 -20.562 10.081 1.00 0.00 29 GLU A O 17
ATOM 22668 N N . SER A 1 30 ? -5.664 -19.918 7.968 1.00 0.00 30 SER A N 17
ATOM 22669 C CA . SER A 1 30 ? -5.054 -21.186 7.604 1.00 0.00 30 SER A CA 17
ATOM 22670 C C . SER A 1 30 ? -3.693 -21.328 8.288 1.00 0.00 30 SER A C 17
ATOM 22671 O O . SER A 1 30 ? -3.103 -22.407 8.285 1.00 0.00 30 SER A O 17
ATOM 22679 N N . CYS A 1 31 ? -3.235 -20.223 8.859 1.00 0.00 31 CYS A N 17
ATOM 22680 C CA . CYS A 1 31 ? -1.955 -20.211 9.545 1.00 0.00 31 CYS A CA 17
ATOM 22681 C C . CYS A 1 31 ? -2.195 -19.812 11.002 1.00 0.00 31 CYS A C 17
ATOM 22682 O O . CYS A 1 31 ? -1.581 -18.870 11.501 1.00 0.00 31 CYS A O 17
ATOM 22689 N N . GLU A 1 32 ? -3.089 -20.548 11.645 1.00 0.00 32 GLU A N 17
ATOM 22690 C CA . GLU A 1 32 ? -3.418 -20.282 13.035 1.00 0.00 32 GLU A CA 17
ATOM 22691 C C . GLU A 1 32 ? -2.737 -21.306 13.946 1.00 0.00 32 GLU A C 17
ATOM 22692 O O . GLU A 1 32 ? -2.001 -20.936 14.860 1.00 0.00 32 GLU A O 17
ATOM 22704 N N . THR A 1 33 ? -3.008 -22.572 13.667 1.00 0.00 33 THR A N 17
ATOM 22705 C CA . THR A 1 33 ? -2.431 -23.651 14.450 1.00 0.00 33 THR A CA 17
ATOM 22706 C C . THR A 1 33 ? -0.932 -23.772 14.167 1.00 0.00 33 THR A C 17
ATOM 22707 O O . THR A 1 33 ? -0.178 -24.272 15.001 1.00 0.00 33 THR A O 17
ATOM 22718 N N . SER A 1 34 ? -0.545 -23.307 12.989 1.00 0.00 34 SER A N 17
ATOM 22719 C CA . SER A 1 34 ? 0.850 -23.358 12.586 1.00 0.00 34 SER A CA 17
ATOM 22720 C C . SER A 1 34 ? 1.731 -22.730 13.668 1.00 0.00 34 SER A C 17
ATOM 22721 O O . SER A 1 34 ? 1.405 -21.670 14.201 1.00 0.00 34 SER A O 17
ATOM 22729 N N . ALA A 1 35 ? 2.829 -23.410 13.962 1.00 0.00 35 ALA A N 17
ATOM 22730 C CA . ALA A 1 35 ? 3.758 -22.933 14.971 1.00 0.00 35 ALA A CA 17
ATOM 22731 C C . ALA A 1 35 ? 4.169 -21.496 14.641 1.00 0.00 35 ALA A C 17
ATOM 22732 O O . ALA A 1 35 ? 3.926 -20.581 15.426 1.00 0.00 35 ALA A O 17
ATOM 22739 N N . ASP A 1 36 ? 4.784 -21.343 13.478 1.00 0.00 36 ASP A N 17
ATOM 22740 C CA . ASP A 1 36 ? 5.231 -20.034 13.034 1.00 0.00 36 ASP A CA 17
ATOM 22741 C C . ASP A 1 36 ? 4.148 -19.400 12.158 1.00 0.00 36 ASP A C 17
ATOM 22742 O O . ASP A 1 36 ? 4.163 -19.555 10.937 1.00 0.00 36 ASP A O 17
ATOM 22751 N N . LYS A 1 37 ? 3.234 -18.701 12.814 1.00 0.00 37 LYS A N 17
ATOM 22752 C CA . LYS A 1 37 ? 2.147 -18.043 12.110 1.00 0.00 37 LYS A CA 17
ATOM 22753 C C . LYS A 1 37 ? 2.721 -16.976 11.177 1.00 0.00 37 LYS A C 17
ATOM 22754 O O . LYS A 1 37 ? 2.499 -17.020 9.967 1.00 0.00 37 LYS A O 17
ATOM 22773 N N . LYS A 1 38 ? 3.447 -16.042 11.773 1.00 0.00 38 LYS A N 17
ATOM 22774 C CA . LYS A 1 38 ? 4.054 -14.965 11.010 1.00 0.00 38 LYS A CA 17
ATOM 22775 C C . LYS A 1 38 ? 4.632 -15.529 9.711 1.00 0.00 38 LYS A C 17
ATOM 22776 O O . LYS A 1 38 ? 4.117 -15.257 8.628 1.00 0.00 38 LYS A O 17
ATOM 22795 N N . THR A 1 39 ? 5.696 -16.305 9.862 1.00 0.00 39 THR A N 17
ATOM 22796 C CA . THR A 1 39 ? 6.350 -16.910 8.714 1.00 0.00 39 THR A CA 17
ATOM 22797 C C . THR A 1 39 ? 5.312 -17.522 7.771 1.00 0.00 39 THR A C 17
ATOM 22798 O O . THR A 1 39 ? 5.296 -17.217 6.579 1.00 0.00 39 THR A O 17
ATOM 22809 N N . CYS A 1 40 ? 4.472 -18.374 8.339 1.00 0.00 40 CYS A N 17
ATOM 22810 C CA . CYS A 1 40 ? 3.434 -19.031 7.563 1.00 0.00 40 CYS A CA 17
ATOM 22811 C C . CYS A 1 40 ? 2.731 -17.974 6.709 1.00 0.00 40 CYS A C 17
ATOM 22812 O O . CYS A 1 40 ? 2.820 -18.003 5.483 1.00 0.00 40 CYS A O 17
ATOM 22819 N N . ARG A 1 41 ? 2.047 -17.067 7.391 1.00 0.00 41 ARG A N 17
ATOM 22820 C CA . ARG A 1 41 ? 1.329 -16.003 6.710 1.00 0.00 41 ARG A CA 17
ATOM 22821 C C . ARG A 1 41 ? 2.235 -15.326 5.681 1.00 0.00 41 ARG A C 17
ATOM 22822 O O . ARG A 1 41 ? 1.877 -15.218 4.509 1.00 0.00 41 ARG A O 17
ATOM 22843 N N . ARG A 1 42 ? 3.392 -14.887 6.155 1.00 0.00 42 ARG A N 17
ATOM 22844 C CA . ARG A 1 42 ? 4.352 -14.222 5.291 1.00 0.00 42 ARG A CA 17
ATOM 22845 C C . ARG A 1 42 ? 4.534 -15.013 3.994 1.00 0.00 42 ARG A C 17
ATOM 22846 O O . ARG A 1 42 ? 4.402 -14.461 2.902 1.00 0.00 42 ARG A O 17
ATOM 22867 N N . ASN A 1 43 ? 4.835 -16.293 4.156 1.00 0.00 43 ASN A N 17
ATOM 22868 C CA . ASN A 1 43 ? 5.036 -17.166 3.011 1.00 0.00 43 ASN A CA 17
ATOM 22869 C C . ASN A 1 43 ? 3.690 -17.431 2.334 1.00 0.00 43 ASN A C 17
ATOM 22870 O O . ASN A 1 43 ? 3.642 -17.774 1.154 1.00 0.00 43 ASN A O 17
ATOM 22881 N N . CYS A 1 44 ? 2.630 -17.262 3.111 1.00 0.00 44 CYS A N 17
ATOM 22882 C CA . CYS A 1 44 ? 1.287 -17.479 2.601 1.00 0.00 44 CYS A CA 17
ATOM 22883 C C . CYS A 1 44 ? 0.892 -16.266 1.756 1.00 0.00 44 CYS A C 17
ATOM 22884 O O . CYS A 1 44 ? 0.017 -16.362 0.896 1.00 0.00 44 CYS A O 17
ATOM 22891 N N . LYS A 1 45 ? 1.556 -15.153 2.030 1.00 0.00 45 LYS A N 17
ATOM 22892 C CA . LYS A 1 45 ? 1.285 -13.923 1.305 1.00 0.00 45 LYS A CA 17
ATOM 22893 C C . LYS A 1 45 ? 1.901 -14.014 -0.093 1.00 0.00 45 LYS A C 17
ATOM 22894 O O . LYS A 1 45 ? 1.225 -13.763 -1.090 1.00 0.00 45 LYS A O 17
ATOM 22913 N N . LYS A 1 46 ? 3.176 -14.372 -0.121 1.00 0.00 46 LYS A N 17
ATOM 22914 C CA . LYS A 1 46 ? 3.890 -14.499 -1.380 1.00 0.00 46 LYS A CA 17
ATOM 22915 C C . LYS A 1 46 ? 3.549 -15.846 -2.022 1.00 0.00 46 LYS A C 17
ATOM 22916 O O . LYS A 1 46 ? 3.952 -16.119 -3.151 1.00 0.00 46 LYS A O 17
ATOM 22935 N N . ALA A 1 47 ? 2.810 -16.651 -1.273 1.00 0.00 47 ALA A N 17
ATOM 22936 C CA . ALA A 1 47 ? 2.410 -17.963 -1.754 1.00 0.00 47 ALA A CA 17
ATOM 22937 C C . ALA A 1 47 ? 1.479 -17.798 -2.957 1.00 0.00 47 ALA A C 17
ATOM 22938 O O . ALA A 1 47 ? 1.800 -18.237 -4.060 1.00 0.00 47 ALA A O 17
ATOM 22945 N N . ASP A 1 48 ? 0.344 -17.163 -2.704 1.00 0.00 48 ASP A N 17
ATOM 22946 C CA . ASP A 1 48 ? -0.636 -16.935 -3.752 1.00 0.00 48 ASP A CA 17
ATOM 22947 C C . ASP A 1 48 ? -0.891 -15.432 -3.888 1.00 0.00 48 ASP A C 17
ATOM 22948 O O . ASP A 1 48 ? -1.161 -14.941 -4.982 1.00 0.00 48 ASP A O 17
ATOM 22957 N N . CYS A 1 49 ? -0.795 -14.744 -2.759 1.00 0.00 49 CYS A N 17
ATOM 22958 C CA . CYS A 1 49 ? -1.012 -13.307 -2.739 1.00 0.00 49 CYS A CA 17
ATOM 22959 C C . CYS A 1 49 ? 0.271 -12.621 -3.212 1.00 0.00 49 CYS A C 17
ATOM 22960 O O . CYS A 1 49 ? 0.797 -11.741 -2.532 1.00 0.00 49 CYS A O 17
ATOM 22967 N N . GLU A 1 50 ? 0.739 -13.050 -4.375 1.00 0.00 50 GLU A N 17
ATOM 22968 C CA . GLU A 1 50 ? 1.950 -12.488 -4.948 1.00 0.00 50 GLU A CA 17
ATOM 22969 C C . GLU A 1 50 ? 1.632 -11.192 -5.697 1.00 0.00 50 GLU A C 17
ATOM 22970 O O . GLU A 1 50 ? 2.238 -10.155 -5.436 1.00 0.00 50 GLU A O 17
ATOM 22982 N N . PRO A 1 51 ? 0.656 -11.298 -6.638 1.00 0.00 51 PRO A N 17
ATOM 22983 C CA . PRO A 1 51 ? 0.249 -10.147 -7.427 1.00 0.00 51 PRO A CA 17
ATOM 22984 C C . PRO A 1 51 ? -0.606 -9.188 -6.598 1.00 0.00 51 PRO A C 17
ATOM 22985 O O . PRO A 1 51 ? -0.545 -7.974 -6.786 1.00 0.00 51 PRO A O 17
ATOM 22996 N N . GLN A 1 52 ? -1.385 -9.769 -5.697 1.00 0.00 52 GLN A N 17
ATOM 22997 C CA . GLN A 1 52 ? -2.252 -8.981 -4.837 1.00 0.00 52 GLN A CA 17
ATOM 22998 C C . GLN A 1 52 ? -1.417 -8.091 -3.913 1.00 0.00 52 GLN A C 17
ATOM 22999 O O . GLN A 1 52 ? -1.638 -6.883 -3.843 1.00 0.00 52 GLN A O 17
ATOM 23013 N N . ASP A 1 53 ? -0.476 -8.723 -3.228 1.00 0.00 53 ASP A N 17
ATOM 23014 C CA . ASP A 1 53 ? 0.393 -8.005 -2.312 1.00 0.00 53 ASP A CA 17
ATOM 23015 C C . ASP A 1 53 ? 1.042 -6.830 -3.046 1.00 0.00 53 ASP A C 17
ATOM 23016 O O . ASP A 1 53 ? 1.322 -5.795 -2.444 1.00 0.00 53 ASP A O 17
ATOM 23025 N N . LYS A 1 54 ? 1.263 -7.031 -4.337 1.00 0.00 54 LYS A N 17
ATOM 23026 C CA . LYS A 1 54 ? 1.875 -6.001 -5.161 1.00 0.00 54 LYS A CA 17
ATOM 23027 C C . LYS A 1 54 ? 0.873 -4.864 -5.375 1.00 0.00 54 LYS A C 17
ATOM 23028 O O . LYS A 1 54 ? 1.115 -3.733 -4.958 1.00 0.00 54 LYS A O 17
ATOM 23047 N N . VAL A 1 55 ? -0.230 -5.205 -6.025 1.00 0.00 55 VAL A N 17
ATOM 23048 C CA . VAL A 1 55 ? -1.268 -4.227 -6.300 1.00 0.00 55 VAL A CA 17
ATOM 23049 C C . VAL A 1 55 ? -1.440 -3.316 -5.083 1.00 0.00 55 VAL A C 17
ATOM 23050 O O . VAL A 1 55 ? -1.299 -2.098 -5.190 1.00 0.00 55 VAL A O 17
ATOM 23063 N N . CYS A 1 56 ? -1.741 -3.940 -3.954 1.00 0.00 56 CYS A N 17
ATOM 23064 C CA . CYS A 1 56 ? -1.933 -3.200 -2.718 1.00 0.00 56 CYS A CA 17
ATOM 23065 C C . CYS A 1 56 ? -0.854 -2.118 -2.634 1.00 0.00 56 CYS A C 17
ATOM 23066 O O . CYS A 1 56 ? -1.164 -0.928 -2.617 1.00 0.00 56 CYS A O 17
ATOM 23073 N N . ASP A 1 57 ? 0.390 -2.571 -2.583 1.00 0.00 57 ASP A N 17
ATOM 23074 C CA . ASP A 1 57 ? 1.516 -1.656 -2.500 1.00 0.00 57 ASP A CA 17
ATOM 23075 C C . ASP A 1 57 ? 1.292 -0.490 -3.465 1.00 0.00 57 ASP A C 17
ATOM 23076 O O . ASP A 1 57 ? 1.457 0.670 -3.092 1.00 0.00 57 ASP A O 17
ATOM 23085 N N . ALA A 1 58 ? 0.919 -0.839 -4.688 1.00 0.00 58 ALA A N 17
ATOM 23086 C CA . ALA A 1 58 ? 0.671 0.164 -5.710 1.00 0.00 58 ALA A CA 17
ATOM 23087 C C . ALA A 1 58 ? -0.109 1.329 -5.096 1.00 0.00 58 ALA A C 17
ATOM 23088 O O . ALA A 1 58 ? 0.343 2.472 -5.135 1.00 0.00 58 ALA A O 17
ATOM 23095 N N . CYS A 1 59 ? -1.266 0.998 -4.543 1.00 0.00 59 CYS A N 17
ATOM 23096 C CA . CYS A 1 59 ? -2.113 2.002 -3.921 1.00 0.00 59 CYS A CA 17
ATOM 23097 C C . CYS A 1 59 ? -1.227 2.924 -3.081 1.00 0.00 59 CYS A C 17
ATOM 23098 O O . CYS A 1 59 ? -1.278 4.144 -3.229 1.00 0.00 59 CYS A O 17
ATOM 23105 N N . ARG A 1 60 ? -0.436 2.305 -2.217 1.00 0.00 60 ARG A N 17
ATOM 23106 C CA . ARG A 1 60 ? 0.460 3.055 -1.352 1.00 0.00 60 ARG A CA 17
ATOM 23107 C C . ARG A 1 60 ? 1.450 3.866 -2.190 1.00 0.00 60 ARG A C 17
ATOM 23108 O O . ARG A 1 60 ? 1.825 4.975 -1.813 1.00 0.00 60 ARG A O 17
ATOM 23129 N N . MET A 1 61 ? 1.845 3.282 -3.312 1.00 0.00 61 MET A N 17
ATOM 23130 C CA . MET A 1 61 ? 2.785 3.937 -4.206 1.00 0.00 61 MET A CA 17
ATOM 23131 C C . MET A 1 61 ? 2.125 5.112 -4.929 1.00 0.00 61 MET A C 17
ATOM 23132 O O . MET A 1 61 ? 2.719 6.183 -5.051 1.00 0.00 61 MET A O 17
ATOM 23146 N N . LYS A 1 62 ? 0.906 4.873 -5.390 1.00 0.00 62 LYS A N 17
ATOM 23147 C CA . LYS A 1 62 ? 0.160 5.899 -6.098 1.00 0.00 62 LYS A CA 17
ATOM 23148 C C . LYS A 1 62 ? -0.283 6.977 -5.107 1.00 0.00 62 LYS A C 17
ATOM 23149 O O . LYS A 1 62 ? -0.024 8.162 -5.316 1.00 0.00 62 LYS A O 17
ATOM 23168 N N . CYS A 1 63 ? -0.942 6.529 -4.049 1.00 0.00 63 CYS A N 17
ATOM 23169 C CA . CYS A 1 63 ? -1.423 7.440 -3.025 1.00 0.00 63 CYS A CA 17
ATOM 23170 C C . CYS A 1 63 ? -0.268 8.358 -2.618 1.00 0.00 63 CYS A C 17
ATOM 23171 O O . CYS A 1 63 ? -0.395 9.580 -2.668 1.00 0.00 63 CYS A O 17
ATOM 23178 N N . HIS A 1 64 ? 0.832 7.733 -2.224 1.00 0.00 64 HIS A N 17
ATOM 23179 C CA . HIS A 1 64 ? 2.008 8.478 -1.809 1.00 0.00 64 HIS A CA 17
ATOM 23180 C C . HIS A 1 64 ? 2.200 9.687 -2.727 1.00 0.00 64 HIS A C 17
ATOM 23181 O O . HIS A 1 64 ? 2.260 10.823 -2.259 1.00 0.00 64 HIS A O 17
ATOM 23195 N N . LYS A 1 65 ? 2.293 9.401 -4.017 1.00 0.00 65 LYS A N 17
ATOM 23196 C CA . LYS A 1 65 ? 2.477 10.450 -5.005 1.00 0.00 65 LYS A CA 17
ATOM 23197 C C . LYS A 1 65 ? 1.219 11.320 -5.060 1.00 0.00 65 LYS A C 17
ATOM 23198 O O . LYS A 1 65 ? 1.306 12.546 -5.014 1.00 0.00 65 LYS A O 17
ATOM 23217 N N . ALA A 1 66 ? 0.080 10.651 -5.158 1.00 0.00 66 ALA A N 17
ATOM 23218 C CA . ALA A 1 66 ? -1.194 11.347 -5.219 1.00 0.00 66 ALA A CA 17
ATOM 23219 C C . ALA A 1 66 ? -1.237 12.419 -4.129 1.00 0.00 66 ALA A C 17
ATOM 23220 O O . ALA A 1 66 ? -1.394 13.603 -4.423 1.00 0.00 66 ALA A O 17
ATOM 23227 N N . CYS A 1 67 ? -1.096 11.966 -2.892 1.00 0.00 67 CYS A N 17
ATOM 23228 C CA . CYS A 1 67 ? -1.117 12.871 -1.756 1.00 0.00 67 CYS A CA 17
ATOM 23229 C C . CYS A 1 67 ? -0.018 13.916 -1.953 1.00 0.00 67 CYS A C 17
ATOM 23230 O O . CYS A 1 67 ? -0.252 15.111 -1.778 1.00 0.00 67 CYS A O 17
ATOM 23237 N N . ARG A 1 68 ? 1.159 13.428 -2.317 1.00 0.00 68 ARG A N 17
ATOM 23238 C CA . ARG A 1 68 ? 2.296 14.305 -2.541 1.00 0.00 68 ARG A CA 17
ATOM 23239 C C . ARG A 1 68 ? 1.925 15.414 -3.528 1.00 0.00 68 ARG A C 17
ATOM 23240 O O . ARG A 1 68 ? 2.246 16.580 -3.306 1.00 0.00 68 ARG A O 17
ATOM 23261 N N . ALA A 1 69 ? 1.255 15.010 -4.597 1.00 0.00 69 ALA A N 17
ATOM 23262 C CA . ALA A 1 69 ? 0.837 15.954 -5.619 1.00 0.00 69 ALA A CA 17
ATOM 23263 C C . ALA A 1 69 ? -0.408 16.702 -5.138 1.00 0.00 69 ALA A C 17
ATOM 23264 O O . ALA A 1 69 ? -0.742 17.762 -5.665 1.00 0.00 69 ALA A O 17
ATOM 23271 N N . ALA A 1 70 ? -1.061 16.120 -4.143 1.00 0.00 70 ALA A N 17
ATOM 23272 C CA . ALA A 1 70 ? -2.262 16.717 -3.585 1.00 0.00 70 ALA A CA 17
ATOM 23273 C C . ALA A 1 70 ? -1.879 17.951 -2.765 1.00 0.00 70 ALA A C 17
ATOM 23274 O O . ALA A 1 70 ? -2.132 19.081 -3.182 1.00 0.00 70 ALA A O 17
ATOM 23281 N N . ASN A 1 71 ? -1.276 17.693 -1.614 1.00 0.00 71 ASN A N 17
ATOM 23282 C CA . ASN A 1 71 ? -0.856 18.769 -0.732 1.00 0.00 71 ASN A CA 17
ATOM 23283 C C . ASN A 1 71 ? 0.441 19.381 -1.264 1.00 0.00 71 ASN A C 17
ATOM 23284 O O . ASN A 1 71 ? 0.449 20.520 -1.729 1.00 0.00 71 ASN A O 17
ATOM 23295 N N . CYS A 1 72 ? 1.507 18.598 -1.178 1.00 0.00 72 CYS A N 17
ATOM 23296 C CA . CYS A 1 72 ? 2.807 19.050 -1.645 1.00 0.00 72 CYS A CA 17
ATOM 23297 C C . CYS A 1 72 ? 2.734 19.235 -3.162 1.00 0.00 72 CYS A C 17
ATOM 23298 O O . CYS A 1 72 ? 1.683 19.032 -3.766 1.00 0.00 72 CYS A O 17
ATOM 23305 N N . ALA A 1 73 ? 3.866 19.620 -3.733 1.00 0.00 73 ALA A N 17
ATOM 23306 C CA . ALA A 1 73 ? 3.944 19.835 -5.168 1.00 0.00 73 ALA A CA 17
ATOM 23307 C C . ALA A 1 73 ? 5.284 20.490 -5.509 1.00 0.00 73 ALA A C 17
ATOM 23308 O O . ALA A 1 73 ? 5.994 20.032 -6.403 1.00 0.00 73 ALA A O 17
ATOM 23315 N N . SER A 1 74 ? 5.590 21.552 -4.778 1.00 0.00 74 SER A N 17
ATOM 23316 C CA . SER A 1 74 ? 6.833 22.275 -4.992 1.00 0.00 74 SER A CA 17
ATOM 23317 C C . SER A 1 74 ? 7.973 21.590 -4.236 1.00 0.00 74 SER A C 17
ATOM 23318 O O . SER A 1 74 ? 9.091 21.500 -4.741 1.00 0.00 74 SER A O 17
ATOM 23326 N N . GLU A 1 75 ? 7.651 21.126 -3.038 1.00 0.00 75 GLU A N 17
ATOM 23327 C CA . GLU A 1 75 ? 8.635 20.452 -2.207 1.00 0.00 75 GLU A CA 17
ATOM 23328 C C . GLU A 1 75 ? 9.272 19.292 -2.975 1.00 0.00 75 GLU A C 17
ATOM 23329 O O . GLU A 1 75 ? 10.389 18.879 -2.668 1.00 0.00 75 GLU A O 17
ATOM 23341 N N . CYS A 1 76 ? 8.533 18.798 -3.957 1.00 0.00 76 CYS A N 17
ATOM 23342 C CA . CYS A 1 76 ? 9.012 17.693 -4.771 1.00 0.00 76 CYS A CA 17
ATOM 23343 C C . CYS A 1 76 ? 9.410 18.243 -6.142 1.00 0.00 76 CYS A C 17
ATOM 23344 O O . CYS A 1 76 ? 8.550 18.556 -6.963 1.00 0.00 76 CYS A O 17
ATOM 23351 N N . PRO A 1 77 ? 10.750 18.348 -6.352 1.00 0.00 77 PRO A N 17
ATOM 23352 C CA . PRO A 1 77 ? 11.273 18.855 -7.609 1.00 0.00 77 PRO A CA 17
ATOM 23353 C C . PRO A 1 77 ? 11.145 17.808 -8.718 1.00 0.00 77 PRO A C 17
ATOM 23354 O O . PRO A 1 77 ? 10.688 16.693 -8.474 1.00 0.00 77 PRO A O 17
ATOM 23365 N N . LYS A 1 78 ? 11.558 18.205 -9.913 1.00 0.00 78 LYS A N 17
ATOM 23366 C CA . LYS A 1 78 ? 11.495 17.315 -11.060 1.00 0.00 78 LYS A CA 17
ATOM 23367 C C . LYS A 1 78 ? 12.560 16.226 -10.913 1.00 0.00 78 LYS A C 17
ATOM 23368 O O . LYS A 1 78 ? 13.664 16.492 -10.441 1.00 0.00 78 LYS A O 17
ATOM 23387 N N . HIS A 1 79 ? 12.190 15.023 -11.327 1.00 0.00 79 HIS A N 17
ATOM 23388 C CA . HIS A 1 79 ? 13.099 13.892 -11.248 1.00 0.00 79 HIS A CA 17
ATOM 23389 C C . HIS A 1 79 ? 13.072 13.310 -9.834 1.00 0.00 79 HIS A C 17
ATOM 23390 O O . HIS A 1 79 ? 12.853 12.113 -9.656 1.00 0.00 79 HIS A O 17
ATOM 23404 N N . GLU A 1 80 ? 13.297 14.184 -8.864 1.00 0.00 80 GLU A N 17
ATOM 23405 C CA . GLU A 1 80 ? 13.301 13.771 -7.470 1.00 0.00 80 GLU A CA 17
ATOM 23406 C C . GLU A 1 80 ? 11.871 13.518 -6.988 1.00 0.00 80 GLU A C 17
ATOM 23407 O O . GLU A 1 80 ? 10.911 13.927 -7.639 1.00 0.00 80 GLU A O 17
ATOM 23419 N N . HIS A 1 81 ? 11.774 12.846 -5.851 1.00 0.00 81 HIS A N 17
ATOM 23420 C CA . HIS A 1 81 ? 10.478 12.534 -5.273 1.00 0.00 81 HIS A CA 17
ATOM 23421 C C . HIS A 1 81 ? 10.628 12.305 -3.768 1.00 0.00 81 HIS A C 17
ATOM 23422 O O . HIS A 1 81 ? 9.878 12.870 -2.973 1.00 0.00 81 HIS A O 17
ATOM 23436 N N . LYS A 1 82 ? 11.602 11.476 -3.422 1.00 0.00 82 LYS A N 17
ATOM 23437 C CA . LYS A 1 82 ? 11.860 11.166 -2.026 1.00 0.00 82 LYS A CA 17
ATOM 23438 C C . LYS A 1 82 ? 12.775 12.238 -1.431 1.00 0.00 82 LYS A C 17
ATOM 23439 O O . LYS A 1 82 ? 13.821 11.922 -0.866 1.00 0.00 82 LYS A O 17
ATOM 23458 N N . SER A 1 83 ? 12.347 13.484 -1.577 1.00 0.00 83 SER A N 17
ATOM 23459 C CA . SER A 1 83 ? 13.115 14.604 -1.061 1.00 0.00 83 SER A CA 17
ATOM 23460 C C . SER A 1 83 ? 12.722 14.883 0.391 1.00 0.00 83 SER A C 17
ATOM 23461 O O . SER A 1 83 ? 11.540 14.859 0.733 1.00 0.00 83 SER A O 17
ATOM 23469 N N . ASP A 1 84 ? 13.734 15.142 1.206 1.00 0.00 84 ASP A N 17
ATOM 23470 C CA . ASP A 1 84 ? 13.508 15.426 2.613 1.00 0.00 84 ASP A CA 17
ATOM 23471 C C . ASP A 1 84 ? 12.528 16.593 2.743 1.00 0.00 84 ASP A C 17
ATOM 23472 O O . ASP A 1 84 ? 11.624 16.559 3.576 1.00 0.00 84 ASP A O 17
ATOM 23481 N N . THR A 1 85 ? 12.739 17.598 1.905 1.00 0.00 85 THR A N 17
ATOM 23482 C CA . THR A 1 85 ? 11.885 18.773 1.916 1.00 0.00 85 THR A CA 17
ATOM 23483 C C . THR A 1 85 ? 10.454 18.396 1.530 1.00 0.00 85 THR A C 17
ATOM 23484 O O . THR A 1 85 ? 9.517 19.146 1.797 1.00 0.00 85 THR A O 17
ATOM 23495 N N . CYS A 1 86 ? 10.330 17.233 0.907 1.00 0.00 86 CYS A N 17
ATOM 23496 C CA . CYS A 1 86 ? 9.029 16.747 0.481 1.00 0.00 86 CYS A CA 17
ATOM 23497 C C . CYS A 1 86 ? 8.480 15.824 1.572 1.00 0.00 86 CYS A C 17
ATOM 23498 O O . CYS A 1 86 ? 7.303 15.901 1.920 1.00 0.00 86 CYS A O 17
ATOM 23505 N N . ARG A 1 87 ? 9.359 14.974 2.080 1.00 0.00 87 ARG A N 17
ATOM 23506 C CA . ARG A 1 87 ? 8.978 14.038 3.124 1.00 0.00 87 ARG A CA 17
ATOM 23507 C C . ARG A 1 87 ? 8.474 14.793 4.356 1.00 0.00 87 ARG A C 17
ATOM 23508 O O . ARG A 1 87 ? 7.581 14.319 5.056 1.00 0.00 87 ARG A O 17
ATOM 23529 N N . ALA A 1 88 ? 9.070 15.954 4.583 1.00 0.00 88 ALA A N 17
ATOM 23530 C CA . ALA A 1 88 ? 8.693 16.779 5.718 1.00 0.00 88 ALA A CA 17
ATOM 23531 C C . ALA A 1 88 ? 7.318 17.399 5.458 1.00 0.00 88 ALA A C 17
ATOM 23532 O O . ALA A 1 88 ? 6.542 17.610 6.389 1.00 0.00 88 ALA A O 17
ATOM 23539 N N . CYS A 1 89 ? 7.059 17.674 4.188 1.00 0.00 89 CYS A N 17
ATOM 23540 C CA . CYS A 1 89 ? 5.792 18.266 3.794 1.00 0.00 89 CYS A CA 17
ATOM 23541 C C . CYS A 1 89 ? 4.704 17.197 3.914 1.00 0.00 89 CYS A C 17
ATOM 23542 O O . CYS A 1 89 ? 3.735 17.372 4.650 1.00 0.00 89 CYS A O 17
ATOM 23549 N N . MET A 1 90 ? 4.903 16.112 3.180 1.00 0.00 90 MET A N 17
ATOM 23550 C CA . MET A 1 90 ? 3.951 15.014 3.195 1.00 0.00 90 MET A CA 17
ATOM 23551 C C . MET A 1 90 ? 3.754 14.478 4.615 1.00 0.00 90 MET A C 17
ATOM 23552 O O . MET A 1 90 ? 2.719 13.889 4.922 1.00 0.00 90 MET A O 17
ATOM 23566 N N . LYS A 1 91 ? 4.765 14.701 5.442 1.00 0.00 91 LYS A N 17
ATOM 23567 C CA . LYS A 1 91 ? 4.716 14.248 6.822 1.00 0.00 91 LYS A CA 17
ATOM 23568 C C . LYS A 1 91 ? 3.901 15.241 7.652 1.00 0.00 91 LYS A C 17
ATOM 23569 O O . LYS A 1 91 ? 3.618 14.992 8.823 1.00 0.00 91 LYS A O 17
ATOM 23588 N N . THR A 1 92 ? 3.545 16.346 7.013 1.00 0.00 92 THR A N 17
ATOM 23589 C CA . THR A 1 92 ? 2.767 17.377 7.678 1.00 0.00 92 THR A CA 17
ATOM 23590 C C . THR A 1 92 ? 1.271 17.106 7.514 1.00 0.00 92 THR A C 17
ATOM 23591 O O . THR A 1 92 ? 0.503 17.243 8.465 1.00 0.00 92 THR A O 17
ATOM 23602 N N . ASN A 1 93 ? 0.900 16.727 6.299 1.00 0.00 93 ASN A N 17
ATOM 23603 C CA . ASN A 1 93 ? -0.491 16.435 5.998 1.00 0.00 93 ASN A CA 17
ATOM 23604 C C . ASN A 1 93 ? -0.630 14.955 5.634 1.00 0.00 93 ASN A C 17
ATOM 23605 O O . ASN A 1 93 ? -1.424 14.236 6.238 1.00 0.00 93 ASN A O 17
ATOM 23616 N N . CYS A 1 94 ? 0.154 14.546 4.648 1.00 0.00 94 CYS A N 17
ATOM 23617 C CA . CYS A 1 94 ? 0.128 13.165 4.196 1.00 0.00 94 CYS A CA 17
ATOM 23618 C C . CYS A 1 94 ? 0.739 12.289 5.292 1.00 0.00 94 CYS A C 17
ATOM 23619 O O . CYS A 1 94 ? 1.792 11.686 5.094 1.00 0.00 94 CYS A O 17
ATOM 23626 N N . LYS A 1 95 ? 0.051 12.247 6.423 1.00 0.00 95 LYS A N 17
ATOM 23627 C CA . LYS A 1 95 ? 0.513 11.455 7.551 1.00 0.00 95 LYS A CA 17
ATOM 23628 C C . LYS A 1 95 ? 1.983 11.776 7.825 1.00 0.00 95 LYS A C 17
ATOM 23629 O O . LYS A 1 95 ? 2.299 12.493 8.773 1.00 0.00 95 LYS A O 17
ATOM 23648 N N . ILE A 1 1 ? -10.148 18.632 15.454 1.00 0.00 1 ILE A N 18
ATOM 23649 C CA . ILE A 1 1 ? -9.083 18.206 14.562 1.00 0.00 1 ILE A CA 18
ATOM 23650 C C . ILE A 1 1 ? -9.397 18.673 13.139 1.00 0.00 1 ILE A C 18
ATOM 23651 O O . ILE A 1 1 ? -10.516 18.499 12.658 1.00 0.00 1 ILE A O 18
ATOM 23667 N N . SER A 1 2 ? -8.390 19.256 12.506 1.00 0.00 2 SER A N 18
ATOM 23668 C CA . SER A 1 2 ? -8.545 19.749 11.148 1.00 0.00 2 SER A CA 18
ATOM 23669 C C . SER A 1 2 ? -7.517 19.086 10.230 1.00 0.00 2 SER A C 18
ATOM 23670 O O . SER A 1 2 ? -7.873 18.540 9.186 1.00 0.00 2 SER A O 18
ATOM 23678 N N . GLU A 1 3 ? -6.263 19.154 10.652 1.00 0.00 3 GLU A N 18
ATOM 23679 C CA . GLU A 1 3 ? -5.181 18.566 9.880 1.00 0.00 3 GLU A CA 18
ATOM 23680 C C . GLU A 1 3 ? -4.083 18.051 10.813 1.00 0.00 3 GLU A C 18
ATOM 23681 O O . GLU A 1 3 ? -3.369 18.839 11.431 1.00 0.00 3 GLU A O 18
ATOM 23693 N N . PHE A 1 4 ? -3.983 16.732 10.885 1.00 0.00 4 PHE A N 18
ATOM 23694 C CA . PHE A 1 4 ? -2.984 16.102 11.731 1.00 0.00 4 PHE A CA 18
ATOM 23695 C C . PHE A 1 4 ? -2.904 14.599 11.460 1.00 0.00 4 PHE A C 18
ATOM 23696 O O . PHE A 1 4 ? -3.905 13.972 11.118 1.00 0.00 4 PHE A O 18
ATOM 23713 N N . ALA A 1 5 ? -1.703 14.063 11.623 1.00 0.00 5 ALA A N 18
ATOM 23714 C CA . ALA A 1 5 ? -1.479 12.645 11.400 1.00 0.00 5 ALA A CA 18
ATOM 23715 C C . ALA A 1 5 ? -1.317 12.388 9.901 1.00 0.00 5 ALA A C 18
ATOM 23716 O O . ALA A 1 5 ? -1.814 13.156 9.078 1.00 0.00 5 ALA A O 18
ATOM 23723 N N . PRO A 1 6 ? -0.599 11.277 9.582 1.00 0.00 6 PRO A N 18
ATOM 23724 C CA . PRO A 1 6 ? -0.365 10.910 8.196 1.00 0.00 6 PRO A CA 18
ATOM 23725 C C . PRO A 1 6 ? -1.627 10.319 7.565 1.00 0.00 6 PRO A C 18
ATOM 23726 O O . PRO A 1 6 ? -2.490 9.795 8.267 1.00 0.00 6 PRO A O 18
ATOM 23737 N N . VAL A 1 7 ? -1.694 10.422 6.246 1.00 0.00 7 VAL A N 18
ATOM 23738 C CA . VAL A 1 7 ? -2.835 9.904 5.511 1.00 0.00 7 VAL A CA 18
ATOM 23739 C C . VAL A 1 7 ? -2.722 8.381 5.408 1.00 0.00 7 VAL A C 18
ATOM 23740 O O . VAL A 1 7 ? -3.384 7.654 6.146 1.00 0.00 7 VAL A O 18
ATOM 23753 N N . ASP A 1 8 ? -1.877 7.944 4.485 1.00 0.00 8 ASP A N 18
ATOM 23754 C CA . ASP A 1 8 ? -1.668 6.522 4.276 1.00 0.00 8 ASP A CA 18
ATOM 23755 C C . ASP A 1 8 ? -2.871 5.938 3.531 1.00 0.00 8 ASP A C 18
ATOM 23756 O O . ASP A 1 8 ? -4.001 6.019 4.011 1.00 0.00 8 ASP A O 18
ATOM 23765 N N . CYS A 1 9 ? -2.587 5.364 2.372 1.00 0.00 9 CYS A N 18
ATOM 23766 C CA . CYS A 1 9 ? -3.631 4.767 1.557 1.00 0.00 9 CYS A CA 18
ATOM 23767 C C . CYS A 1 9 ? -3.988 3.405 2.155 1.00 0.00 9 CYS A C 18
ATOM 23768 O O . CYS A 1 9 ? -3.715 2.368 1.554 1.00 0.00 9 CYS A O 18
ATOM 23775 N N . LYS A 1 10 ? -4.595 3.452 3.332 1.00 0.00 10 LYS A N 18
ATOM 23776 C CA . LYS A 1 10 ? -4.992 2.235 4.019 1.00 0.00 10 LYS A CA 18
ATOM 23777 C C . LYS A 1 10 ? -6.470 1.955 3.737 1.00 0.00 10 LYS A C 18
ATOM 23778 O O . LYS A 1 10 ? -6.797 1.097 2.918 1.00 0.00 10 LYS A O 18
ATOM 23797 N N . GLY A 1 11 ? -7.322 2.695 4.431 1.00 0.00 11 GLY A N 18
ATOM 23798 C CA . GLY A 1 11 ? -8.757 2.536 4.265 1.00 0.00 11 GLY A CA 18
ATOM 23799 C C . GLY A 1 11 ? -9.217 3.084 2.913 1.00 0.00 11 GLY A C 18
ATOM 23800 O O . GLY A 1 11 ? -10.389 2.972 2.559 1.00 0.00 11 GLY A O 18
ATOM 23804 N N . GLN A 1 12 ? -8.268 3.665 2.192 1.00 0.00 12 GLN A N 18
ATOM 23805 C CA . GLN A 1 12 ? -8.561 4.231 0.886 1.00 0.00 12 GLN A CA 18
ATOM 23806 C C . GLN A 1 12 ? -8.202 3.233 -0.217 1.00 0.00 12 GLN A C 18
ATOM 23807 O O . GLN A 1 12 ? -8.761 3.284 -1.311 1.00 0.00 12 GLN A O 18
ATOM 23821 N N . CYS A 1 13 ? -7.271 2.349 0.109 1.00 0.00 13 CYS A N 18
ATOM 23822 C CA . CYS A 1 13 ? -6.830 1.341 -0.840 1.00 0.00 13 CYS A CA 18
ATOM 23823 C C . CYS A 1 13 ? -7.437 -0.002 -0.431 1.00 0.00 13 CYS A C 18
ATOM 23824 O O . CYS A 1 13 ? -6.714 -0.933 -0.080 1.00 0.00 13 CYS A O 18
ATOM 23831 N N . THR A 1 14 ? -8.760 -0.060 -0.489 1.00 0.00 14 THR A N 18
ATOM 23832 C CA . THR A 1 14 ? -9.472 -1.274 -0.129 1.00 0.00 14 THR A CA 18
ATOM 23833 C C . THR A 1 14 ? -9.788 -2.098 -1.379 1.00 0.00 14 THR A C 18
ATOM 23834 O O . THR A 1 14 ? -9.653 -3.320 -1.372 1.00 0.00 14 THR A O 18
ATOM 23845 N N . THR A 1 15 ? -10.204 -1.395 -2.423 1.00 0.00 15 THR A N 18
ATOM 23846 C CA . THR A 1 15 ? -10.540 -2.045 -3.678 1.00 0.00 15 THR A CA 18
ATOM 23847 C C . THR A 1 15 ? -9.305 -2.722 -4.276 1.00 0.00 15 THR A C 18
ATOM 23848 O O . THR A 1 15 ? -9.374 -3.866 -4.722 1.00 0.00 15 THR A O 18
ATOM 23859 N N . PRO A 1 16 ? -8.174 -1.966 -4.264 1.00 0.00 16 PRO A N 18
ATOM 23860 C CA . PRO A 1 16 ? -6.925 -2.480 -4.800 1.00 0.00 16 PRO A CA 18
ATOM 23861 C C . PRO A 1 16 ? -6.296 -3.497 -3.846 1.00 0.00 16 PRO A C 18
ATOM 23862 O O . PRO A 1 16 ? -5.516 -4.349 -4.267 1.00 0.00 16 PRO A O 18
ATOM 23873 N N . CYS A 1 17 ? -6.660 -3.374 -2.577 1.00 0.00 17 CYS A N 18
ATOM 23874 C CA . CYS A 1 17 ? -6.142 -4.272 -1.560 1.00 0.00 17 CYS A CA 18
ATOM 23875 C C . CYS A 1 17 ? -7.305 -5.099 -1.011 1.00 0.00 17 CYS A C 18
ATOM 23876 O O . CYS A 1 17 ? -7.299 -5.490 0.156 1.00 0.00 17 CYS A O 18
ATOM 23883 N N . GLU A 1 18 ? -8.278 -5.343 -1.877 1.00 0.00 18 GLU A N 18
ATOM 23884 C CA . GLU A 1 18 ? -9.446 -6.117 -1.494 1.00 0.00 18 GLU A CA 18
ATOM 23885 C C . GLU A 1 18 ? -9.110 -7.609 -1.470 1.00 0.00 18 GLU A C 18
ATOM 23886 O O . GLU A 1 18 ? -9.396 -8.298 -0.492 1.00 0.00 18 GLU A O 18
ATOM 23898 N N . PRO A 1 19 ? -8.491 -8.077 -2.587 1.00 0.00 19 PRO A N 18
ATOM 23899 C CA . PRO A 1 19 ? -8.113 -9.475 -2.704 1.00 0.00 19 PRO A CA 18
ATOM 23900 C C . PRO A 1 19 ? -6.881 -9.782 -1.850 1.00 0.00 19 PRO A C 18
ATOM 23901 O O . PRO A 1 19 ? -6.788 -10.852 -1.250 1.00 0.00 19 PRO A O 18
ATOM 23912 N N . LEU A 1 20 ? -5.965 -8.825 -1.824 1.00 0.00 20 LEU A N 18
ATOM 23913 C CA . LEU A 1 20 ? -4.742 -8.981 -1.055 1.00 0.00 20 LEU A CA 18
ATOM 23914 C C . LEU A 1 20 ? -5.097 -9.267 0.406 1.00 0.00 20 LEU A C 18
ATOM 23915 O O . LEU A 1 20 ? -4.718 -10.304 0.949 1.00 0.00 20 LEU A O 18
ATOM 23931 N N . THR A 1 21 ? -5.820 -8.330 1.000 1.00 0.00 21 THR A N 18
ATOM 23932 C CA . THR A 1 21 ? -6.231 -8.468 2.388 1.00 0.00 21 THR A CA 18
ATOM 23933 C C . THR A 1 21 ? -6.890 -9.830 2.615 1.00 0.00 21 THR A C 18
ATOM 23934 O O . THR A 1 21 ? -6.535 -10.548 3.548 1.00 0.00 21 THR A O 18
ATOM 23945 N N . ALA A 1 22 ? -7.840 -10.144 1.746 1.00 0.00 22 ALA A N 18
ATOM 23946 C CA . ALA A 1 22 ? -8.553 -11.406 1.841 1.00 0.00 22 ALA A CA 18
ATOM 23947 C C . ALA A 1 22 ? -7.547 -12.558 1.814 1.00 0.00 22 ALA A C 18
ATOM 23948 O O . ALA A 1 22 ? -7.802 -13.623 2.374 1.00 0.00 22 ALA A O 18
ATOM 23955 N N . CYS A 1 23 ? -6.424 -12.306 1.157 1.00 0.00 23 CYS A N 18
ATOM 23956 C CA . CYS A 1 23 ? -5.378 -13.309 1.050 1.00 0.00 23 CYS A CA 18
ATOM 23957 C C . CYS A 1 23 ? -4.762 -13.510 2.435 1.00 0.00 23 CYS A C 18
ATOM 23958 O O . CYS A 1 23 ? -4.842 -14.599 3.002 1.00 0.00 23 CYS A O 18
ATOM 23965 N N . LYS A 1 24 ? -4.160 -12.443 2.941 1.00 0.00 24 LYS A N 18
ATOM 23966 C CA . LYS A 1 24 ? -3.530 -12.489 4.249 1.00 0.00 24 LYS A CA 18
ATOM 23967 C C . LYS A 1 24 ? -4.509 -13.089 5.261 1.00 0.00 24 LYS A C 18
ATOM 23968 O O . LYS A 1 24 ? -4.146 -13.980 6.027 1.00 0.00 24 LYS A O 18
ATOM 23987 N N . GLU A 1 25 ? -5.730 -12.577 5.230 1.00 0.00 25 GLU A N 18
ATOM 23988 C CA . GLU A 1 25 ? -6.764 -13.051 6.135 1.00 0.00 25 GLU A CA 18
ATOM 23989 C C . GLU A 1 25 ? -6.886 -14.574 6.050 1.00 0.00 25 GLU A C 18
ATOM 23990 O O . GLU A 1 25 ? -6.551 -15.281 6.999 1.00 0.00 25 GLU A O 18
ATOM 24002 N N . LYS A 1 26 ? -7.366 -15.034 4.904 1.00 0.00 26 LYS A N 18
ATOM 24003 C CA . LYS A 1 26 ? -7.536 -16.460 4.683 1.00 0.00 26 LYS A CA 18
ATOM 24004 C C . LYS A 1 26 ? -6.347 -17.211 5.287 1.00 0.00 26 LYS A C 18
ATOM 24005 O O . LYS A 1 26 ? -6.518 -18.273 5.883 1.00 0.00 26 LYS A O 18
ATOM 24024 N N . CYS A 1 27 ? -5.170 -16.629 5.111 1.00 0.00 27 CYS A N 18
ATOM 24025 C CA . CYS A 1 27 ? -3.953 -17.230 5.632 1.00 0.00 27 CYS A CA 18
ATOM 24026 C C . CYS A 1 27 ? -4.025 -17.213 7.160 1.00 0.00 27 CYS A C 18
ATOM 24027 O O . CYS A 1 27 ? -3.947 -18.260 7.800 1.00 0.00 27 CYS A O 18
ATOM 24034 N N . ALA A 1 28 ? -4.172 -16.012 7.700 1.00 0.00 28 ALA A N 18
ATOM 24035 C CA . ALA A 1 28 ? -4.254 -15.845 9.141 1.00 0.00 28 ALA A CA 18
ATOM 24036 C C . ALA A 1 28 ? -5.128 -16.955 9.730 1.00 0.00 28 ALA A C 18
ATOM 24037 O O . ALA A 1 28 ? -4.714 -17.650 10.656 1.00 0.00 28 ALA A O 18
ATOM 24044 N N . GLU A 1 29 ? -6.321 -17.086 9.168 1.00 0.00 29 GLU A N 18
ATOM 24045 C CA . GLU A 1 29 ? -7.256 -18.099 9.625 1.00 0.00 29 GLU A CA 18
ATOM 24046 C C . GLU A 1 29 ? -6.577 -19.469 9.667 1.00 0.00 29 GLU A C 18
ATOM 24047 O O . GLU A 1 29 ? -6.546 -20.119 10.711 1.00 0.00 29 GLU A O 18
ATOM 24059 N N . SER A 1 30 ? -6.049 -19.867 8.519 1.00 0.00 30 SER A N 18
ATOM 24060 C CA . SER A 1 30 ? -5.371 -21.148 8.411 1.00 0.00 30 SER A CA 18
ATOM 24061 C C . SER A 1 30 ? -4.151 -21.174 9.334 1.00 0.00 30 SER A C 18
ATOM 24062 O O . SER A 1 30 ? -3.709 -22.242 9.754 1.00 0.00 30 SER A O 18
ATOM 24070 N N . CYS A 1 31 ? -3.641 -19.985 9.621 1.00 0.00 31 CYS A N 18
ATOM 24071 C CA . CYS A 1 31 ? -2.480 -19.858 10.485 1.00 0.00 31 CYS A CA 18
ATOM 24072 C C . CYS A 1 31 ? -2.944 -19.304 11.834 1.00 0.00 31 CYS A C 18
ATOM 24073 O O . CYS A 1 31 ? -2.394 -18.320 12.327 1.00 0.00 31 CYS A O 18
ATOM 24080 N N . GLU A 1 32 ? -3.951 -19.959 12.392 1.00 0.00 32 GLU A N 18
ATOM 24081 C CA . GLU A 1 32 ? -4.495 -19.544 13.674 1.00 0.00 32 GLU A CA 18
ATOM 24082 C C . GLU A 1 32 ? -3.574 -19.991 14.811 1.00 0.00 32 GLU A C 18
ATOM 24083 O O . GLU A 1 32 ? -3.293 -19.219 15.727 1.00 0.00 32 GLU A O 18
ATOM 24095 N N . THR A 1 33 ? -3.130 -21.236 14.716 1.00 0.00 33 THR A N 18
ATOM 24096 C CA . THR A 1 33 ? -2.247 -21.794 15.725 1.00 0.00 33 THR A CA 18
ATOM 24097 C C . THR A 1 33 ? -1.056 -22.492 15.065 1.00 0.00 33 THR A C 18
ATOM 24098 O O . THR A 1 33 ? -0.916 -23.710 15.156 1.00 0.00 33 THR A O 18
ATOM 24109 N N . SER A 1 34 ? -0.227 -21.688 14.414 1.00 0.00 34 SER A N 18
ATOM 24110 C CA . SER A 1 34 ? 0.947 -22.213 13.738 1.00 0.00 34 SER A CA 18
ATOM 24111 C C . SER A 1 34 ? 2.215 -21.762 14.467 1.00 0.00 34 SER A C 18
ATOM 24112 O O . SER A 1 34 ? 2.236 -20.697 15.081 1.00 0.00 34 SER A O 18
ATOM 24120 N N . ALA A 1 35 ? 3.241 -22.595 14.373 1.00 0.00 35 ALA A N 18
ATOM 24121 C CA . ALA A 1 35 ? 4.509 -22.296 15.016 1.00 0.00 35 ALA A CA 18
ATOM 24122 C C . ALA A 1 35 ? 4.840 -20.815 14.816 1.00 0.00 35 ALA A C 18
ATOM 24123 O O . ALA A 1 35 ? 4.815 -20.036 15.767 1.00 0.00 35 ALA A O 18
ATOM 24130 N N . ASP A 1 36 ? 5.144 -20.473 13.572 1.00 0.00 36 ASP A N 18
ATOM 24131 C CA . ASP A 1 36 ? 5.479 -19.100 13.235 1.00 0.00 36 ASP A CA 18
ATOM 24132 C C . ASP A 1 36 ? 4.331 -18.480 12.436 1.00 0.00 36 ASP A C 18
ATOM 24133 O O . ASP A 1 36 ? 4.299 -18.578 11.211 1.00 0.00 36 ASP A O 18
ATOM 24142 N N . LYS A 1 37 ? 3.416 -17.855 13.163 1.00 0.00 37 LYS A N 18
ATOM 24143 C CA . LYS A 1 37 ? 2.269 -17.219 12.538 1.00 0.00 37 LYS A CA 18
ATOM 24144 C C . LYS A 1 37 ? 2.756 -16.225 11.482 1.00 0.00 37 LYS A C 18
ATOM 24145 O O . LYS A 1 37 ? 2.242 -16.199 10.365 1.00 0.00 37 LYS A O 18
ATOM 24164 N N . LYS A 1 38 ? 3.742 -15.430 11.872 1.00 0.00 38 LYS A N 18
ATOM 24165 C CA . LYS A 1 38 ? 4.303 -14.437 10.973 1.00 0.00 38 LYS A CA 18
ATOM 24166 C C . LYS A 1 38 ? 4.748 -15.120 9.678 1.00 0.00 38 LYS A C 18
ATOM 24167 O O . LYS A 1 38 ? 4.208 -14.842 8.609 1.00 0.00 38 LYS A O 18
ATOM 24186 N N . THR A 1 39 ? 5.727 -16.002 9.818 1.00 0.00 39 THR A N 18
ATOM 24187 C CA . THR A 1 39 ? 6.250 -16.727 8.673 1.00 0.00 39 THR A CA 18
ATOM 24188 C C . THR A 1 39 ? 5.109 -17.373 7.884 1.00 0.00 39 THR A C 18
ATOM 24189 O O . THR A 1 39 ? 5.056 -17.264 6.660 1.00 0.00 39 THR A O 18
ATOM 24200 N N . CYS A 1 40 ? 4.223 -18.031 8.618 1.00 0.00 40 CYS A N 18
ATOM 24201 C CA . CYS A 1 40 ? 3.087 -18.695 8.003 1.00 0.00 40 CYS A CA 18
ATOM 24202 C C . CYS A 1 40 ? 2.444 -17.724 7.009 1.00 0.00 40 CYS A C 18
ATOM 24203 O O . CYS A 1 40 ? 2.444 -17.974 5.804 1.00 0.00 40 CYS A O 18
ATOM 24210 N N . ARG A 1 41 ? 1.913 -16.638 7.551 1.00 0.00 41 ARG A N 18
ATOM 24211 C CA . ARG A 1 41 ? 1.269 -15.629 6.727 1.00 0.00 41 ARG A CA 18
ATOM 24212 C C . ARG A 1 41 ? 2.259 -15.067 5.705 1.00 0.00 41 ARG A C 18
ATOM 24213 O O . ARG A 1 41 ? 1.979 -15.049 4.508 1.00 0.00 41 ARG A O 18
ATOM 24234 N N . ARG A 1 42 ? 3.398 -14.621 6.216 1.00 0.00 42 ARG A N 18
ATOM 24235 C CA . ARG A 1 42 ? 4.432 -14.060 5.363 1.00 0.00 42 ARG A CA 18
ATOM 24236 C C . ARG A 1 42 ? 4.598 -14.909 4.102 1.00 0.00 42 ARG A C 18
ATOM 24237 O O . ARG A 1 42 ? 4.387 -14.425 2.991 1.00 0.00 42 ARG A O 18
ATOM 24258 N N . ASN A 1 43 ? 4.976 -16.161 4.315 1.00 0.00 43 ASN A N 18
ATOM 24259 C CA . ASN A 1 43 ? 5.174 -17.082 3.209 1.00 0.00 43 ASN A CA 18
ATOM 24260 C C . ASN A 1 43 ? 3.881 -17.183 2.398 1.00 0.00 43 ASN A C 18
ATOM 24261 O O . ASN A 1 43 ? 3.918 -17.421 1.191 1.00 0.00 43 ASN A O 18
ATOM 24272 N N . CYS A 1 44 ? 2.768 -16.997 3.092 1.00 0.00 44 CYS A N 18
ATOM 24273 C CA . CYS A 1 44 ? 1.466 -17.064 2.451 1.00 0.00 44 CYS A CA 18
ATOM 24274 C C . CYS A 1 44 ? 1.332 -15.865 1.509 1.00 0.00 44 CYS A C 18
ATOM 24275 O O . CYS A 1 44 ? 0.557 -15.905 0.555 1.00 0.00 44 CYS A O 18
ATOM 24282 N N . LYS A 1 45 ? 2.099 -14.828 1.810 1.00 0.00 45 LYS A N 18
ATOM 24283 C CA . LYS A 1 45 ? 2.076 -13.621 1.002 1.00 0.00 45 LYS A CA 18
ATOM 24284 C C . LYS A 1 45 ? 2.585 -13.943 -0.404 1.00 0.00 45 LYS A C 18
ATOM 24285 O O . LYS A 1 45 ? 2.046 -13.446 -1.392 1.00 0.00 45 LYS A O 18
ATOM 24304 N N . LYS A 1 46 ? 3.616 -14.774 -0.450 1.00 0.00 46 LYS A N 18
ATOM 24305 C CA . LYS A 1 46 ? 4.203 -15.169 -1.719 1.00 0.00 46 LYS A CA 18
ATOM 24306 C C . LYS A 1 46 ? 3.535 -16.456 -2.207 1.00 0.00 46 LYS A C 18
ATOM 24307 O O . LYS A 1 46 ? 3.695 -16.843 -3.363 1.00 0.00 46 LYS A O 18
ATOM 24326 N N . ALA A 1 47 ? 2.800 -17.083 -1.300 1.00 0.00 47 ALA A N 18
ATOM 24327 C CA . ALA A 1 47 ? 2.106 -18.319 -1.624 1.00 0.00 47 ALA A CA 18
ATOM 24328 C C . ALA A 1 47 ? 1.152 -18.071 -2.794 1.00 0.00 47 ALA A C 18
ATOM 24329 O O . ALA A 1 47 ? 1.256 -18.722 -3.832 1.00 0.00 47 ALA A O 18
ATOM 24336 N N . ASP A 1 48 ? 0.243 -17.130 -2.586 1.00 0.00 48 ASP A N 18
ATOM 24337 C CA . ASP A 1 48 ? -0.729 -16.789 -3.610 1.00 0.00 48 ASP A CA 18
ATOM 24338 C C . ASP A 1 48 ? -1.263 -15.378 -3.351 1.00 0.00 48 ASP A C 18
ATOM 24339 O O . ASP A 1 48 ? -2.466 -15.140 -3.440 1.00 0.00 48 ASP A O 18
ATOM 24348 N N . CYS A 1 49 ? -0.341 -14.480 -3.036 1.00 0.00 49 CYS A N 18
ATOM 24349 C CA . CYS A 1 49 ? -0.703 -13.099 -2.764 1.00 0.00 49 CYS A CA 18
ATOM 24350 C C . CYS A 1 49 ? 0.403 -12.195 -3.310 1.00 0.00 49 CYS A C 18
ATOM 24351 O O . CYS A 1 49 ? 0.529 -11.044 -2.897 1.00 0.00 49 CYS A O 18
ATOM 24358 N N . GLU A 1 50 ? 1.178 -12.751 -4.230 1.00 0.00 50 GLU A N 18
ATOM 24359 C CA . GLU A 1 50 ? 2.270 -12.010 -4.837 1.00 0.00 50 GLU A CA 18
ATOM 24360 C C . GLU A 1 50 ? 1.723 -10.885 -5.718 1.00 0.00 50 GLU A C 18
ATOM 24361 O O . GLU A 1 50 ? 2.151 -9.738 -5.603 1.00 0.00 50 GLU A O 18
ATOM 24373 N N . PRO A 1 51 ? 0.759 -11.263 -6.600 1.00 0.00 51 PRO A N 18
ATOM 24374 C CA . PRO A 1 51 ? 0.149 -10.299 -7.500 1.00 0.00 51 PRO A CA 18
ATOM 24375 C C . PRO A 1 51 ? -0.839 -9.400 -6.753 1.00 0.00 51 PRO A C 18
ATOM 24376 O O . PRO A 1 51 ? -0.926 -8.204 -7.028 1.00 0.00 51 PRO A O 18
ATOM 24387 N N . GLN A 1 52 ? -1.557 -10.010 -5.822 1.00 0.00 52 GLN A N 18
ATOM 24388 C CA . GLN A 1 52 ? -2.535 -9.280 -5.033 1.00 0.00 52 GLN A CA 18
ATOM 24389 C C . GLN A 1 52 ? -1.852 -8.161 -4.244 1.00 0.00 52 GLN A C 18
ATOM 24390 O O . GLN A 1 52 ? -2.332 -7.029 -4.225 1.00 0.00 52 GLN A O 18
ATOM 24404 N N . ASP A 1 53 ? -0.743 -8.517 -3.613 1.00 0.00 53 ASP A N 18
ATOM 24405 C CA . ASP A 1 53 ? 0.011 -7.557 -2.825 1.00 0.00 53 ASP A CA 18
ATOM 24406 C C . ASP A 1 53 ? 0.493 -6.424 -3.734 1.00 0.00 53 ASP A C 18
ATOM 24407 O O . ASP A 1 53 ? 0.540 -5.267 -3.318 1.00 0.00 53 ASP A O 18
ATOM 24416 N N . LYS A 1 54 ? 0.838 -6.796 -4.957 1.00 0.00 54 LYS A N 18
ATOM 24417 C CA . LYS A 1 54 ? 1.315 -5.826 -5.928 1.00 0.00 54 LYS A CA 18
ATOM 24418 C C . LYS A 1 54 ? 0.200 -4.823 -6.230 1.00 0.00 54 LYS A C 18
ATOM 24419 O O . LYS A 1 54 ? 0.357 -3.626 -5.996 1.00 0.00 54 LYS A O 18
ATOM 24438 N N . VAL A 1 55 ? -0.902 -5.349 -6.746 1.00 0.00 55 VAL A N 18
ATOM 24439 C CA . VAL A 1 55 ? -2.042 -4.514 -7.082 1.00 0.00 55 VAL A CA 18
ATOM 24440 C C . VAL A 1 55 ? -2.288 -3.513 -5.951 1.00 0.00 55 VAL A C 18
ATOM 24441 O O . VAL A 1 55 ? -2.814 -2.426 -6.183 1.00 0.00 55 VAL A O 18
ATOM 24454 N N . CYS A 1 56 ? -1.895 -3.916 -4.752 1.00 0.00 56 CYS A N 18
ATOM 24455 C CA . CYS A 1 56 ? -2.065 -3.068 -3.584 1.00 0.00 56 CYS A CA 18
ATOM 24456 C C . CYS A 1 56 ? -0.844 -2.153 -3.473 1.00 0.00 56 CYS A C 18
ATOM 24457 O O . CYS A 1 56 ? -0.976 -0.930 -3.507 1.00 0.00 56 CYS A O 18
ATOM 24464 N N . ASP A 1 57 ? 0.315 -2.780 -3.342 1.00 0.00 57 ASP A N 18
ATOM 24465 C CA . ASP A 1 57 ? 1.559 -2.037 -3.225 1.00 0.00 57 ASP A CA 18
ATOM 24466 C C . ASP A 1 57 ? 1.526 -0.843 -4.182 1.00 0.00 57 ASP A C 18
ATOM 24467 O O . ASP A 1 57 ? 2.085 0.212 -3.883 1.00 0.00 57 ASP A O 18
ATOM 24476 N N . ALA A 1 58 ? 0.866 -1.049 -5.312 1.00 0.00 58 ALA A N 18
ATOM 24477 C CA . ALA A 1 58 ? 0.753 -0.002 -6.314 1.00 0.00 58 ALA A CA 18
ATOM 24478 C C . ALA A 1 58 ? -0.089 1.146 -5.753 1.00 0.00 58 ALA A C 18
ATOM 24479 O O . ALA A 1 58 ? 0.355 2.293 -5.730 1.00 0.00 58 ALA A O 18
ATOM 24486 N N . CYS A 1 59 ? -1.290 0.798 -5.315 1.00 0.00 59 CYS A N 18
ATOM 24487 C CA . CYS A 1 59 ? -2.198 1.785 -4.756 1.00 0.00 59 CYS A CA 18
ATOM 24488 C C . CYS A 1 59 ? -1.448 2.572 -3.680 1.00 0.00 59 CYS A C 18
ATOM 24489 O O . CYS A 1 59 ? -1.765 3.732 -3.421 1.00 0.00 59 CYS A O 18
ATOM 24496 N N . ARG A 1 60 ? -0.469 1.910 -3.082 1.00 0.00 60 ARG A N 18
ATOM 24497 C CA . ARG A 1 60 ? 0.329 2.534 -2.040 1.00 0.00 60 ARG A CA 18
ATOM 24498 C C . ARG A 1 60 ? 1.432 3.395 -2.658 1.00 0.00 60 ARG A C 18
ATOM 24499 O O . ARG A 1 60 ? 1.889 4.358 -2.046 1.00 0.00 60 ARG A O 18
ATOM 24520 N N . MET A 1 61 ? 1.827 3.016 -3.865 1.00 0.00 61 MET A N 18
ATOM 24521 C CA . MET A 1 61 ? 2.868 3.741 -4.573 1.00 0.00 61 MET A CA 18
ATOM 24522 C C . MET A 1 61 ? 2.291 4.959 -5.298 1.00 0.00 61 MET A C 18
ATOM 24523 O O . MET A 1 61 ? 3.037 5.818 -5.766 1.00 0.00 61 MET A O 18
ATOM 24537 N N . LYS A 1 62 ? 0.969 4.995 -5.368 1.00 0.00 62 LYS A N 18
ATOM 24538 C CA . LYS A 1 62 ? 0.284 6.093 -6.028 1.00 0.00 62 LYS A CA 18
ATOM 24539 C C . LYS A 1 62 ? -0.146 7.123 -4.981 1.00 0.00 62 LYS A C 18
ATOM 24540 O O . LYS A 1 62 ? 0.262 8.281 -5.041 1.00 0.00 62 LYS A O 18
ATOM 24559 N N . CYS A 1 63 ? -0.965 6.663 -4.046 1.00 0.00 63 CYS A N 18
ATOM 24560 C CA . CYS A 1 63 ? -1.454 7.530 -2.988 1.00 0.00 63 CYS A CA 18
ATOM 24561 C C . CYS A 1 63 ? -0.271 8.325 -2.433 1.00 0.00 63 CYS A C 18
ATOM 24562 O O . CYS A 1 63 ? -0.396 9.517 -2.154 1.00 0.00 63 CYS A O 18
ATOM 24569 N N . HIS A 1 64 ? 0.850 7.634 -2.289 1.00 0.00 64 HIS A N 18
ATOM 24570 C CA . HIS A 1 64 ? 2.055 8.262 -1.772 1.00 0.00 64 HIS A CA 18
ATOM 24571 C C . HIS A 1 64 ? 2.312 9.572 -2.519 1.00 0.00 64 HIS A C 18
ATOM 24572 O O . HIS A 1 64 ? 2.310 10.644 -1.917 1.00 0.00 64 HIS A O 18
ATOM 24586 N N . LYS A 1 65 ? 2.526 9.442 -3.820 1.00 0.00 65 LYS A N 18
ATOM 24587 C CA . LYS A 1 65 ? 2.784 10.603 -4.655 1.00 0.00 65 LYS A CA 18
ATOM 24588 C C . LYS A 1 65 ? 1.557 11.517 -4.644 1.00 0.00 65 LYS A C 18
ATOM 24589 O O . LYS A 1 65 ? 1.690 12.740 -4.654 1.00 0.00 65 LYS A O 18
ATOM 24608 N N . ALA A 1 66 ? 0.391 10.889 -4.622 1.00 0.00 66 ALA A N 18
ATOM 24609 C CA . ALA A 1 66 ? -0.859 11.630 -4.609 1.00 0.00 66 ALA A CA 18
ATOM 24610 C C . ALA A 1 66 ? -0.871 12.580 -3.409 1.00 0.00 66 ALA A C 18
ATOM 24611 O O . ALA A 1 66 ? -0.978 13.794 -3.574 1.00 0.00 66 ALA A O 18
ATOM 24618 N N . CYS A 1 67 ? -0.759 11.990 -2.227 1.00 0.00 67 CYS A N 18
ATOM 24619 C CA . CYS A 1 67 ? -0.756 12.768 -1.000 1.00 0.00 67 CYS A CA 18
ATOM 24620 C C . CYS A 1 67 ? 0.245 13.914 -1.160 1.00 0.00 67 CYS A C 18
ATOM 24621 O O . CYS A 1 67 ? -0.056 15.058 -0.824 1.00 0.00 67 CYS A O 18
ATOM 24628 N N . ARG A 1 68 ? 1.416 13.567 -1.674 1.00 0.00 68 ARG A N 18
ATOM 24629 C CA . ARG A 1 68 ? 2.463 14.552 -1.883 1.00 0.00 68 ARG A CA 18
ATOM 24630 C C . ARG A 1 68 ? 1.958 15.681 -2.784 1.00 0.00 68 ARG A C 18
ATOM 24631 O O . ARG A 1 68 ? 2.158 16.856 -2.484 1.00 0.00 68 ARG A O 18
ATOM 24652 N N . ALA A 1 69 ? 1.312 15.283 -3.871 1.00 0.00 69 ALA A N 18
ATOM 24653 C CA . ALA A 1 69 ? 0.777 16.247 -4.818 1.00 0.00 69 ALA A CA 18
ATOM 24654 C C . ALA A 1 69 ? -0.570 16.762 -4.308 1.00 0.00 69 ALA A C 18
ATOM 24655 O O . ALA A 1 69 ? -1.241 17.536 -4.988 1.00 0.00 69 ALA A O 18
ATOM 24662 N N . ALA A 1 70 ? -0.926 16.312 -3.113 1.00 0.00 70 ALA A N 18
ATOM 24663 C CA . ALA A 1 70 ? -2.182 16.717 -2.504 1.00 0.00 70 ALA A CA 18
ATOM 24664 C C . ALA A 1 70 ? -1.944 17.951 -1.630 1.00 0.00 70 ALA A C 18
ATOM 24665 O O . ALA A 1 70 ? -2.375 19.050 -1.973 1.00 0.00 70 ALA A O 18
ATOM 24672 N N . ASN A 1 71 ? -1.259 17.726 -0.519 1.00 0.00 71 ASN A N 18
ATOM 24673 C CA . ASN A 1 71 ? -0.959 18.805 0.407 1.00 0.00 71 ASN A CA 18
ATOM 24674 C C . ASN A 1 71 ? 0.376 19.444 0.022 1.00 0.00 71 ASN A C 18
ATOM 24675 O O . ASN A 1 71 ? 0.452 20.654 -0.189 1.00 0.00 71 ASN A O 18
ATOM 24686 N N . CYS A 1 72 ? 1.397 18.604 -0.057 1.00 0.00 72 CYS A N 18
ATOM 24687 C CA . CYS A 1 72 ? 2.726 19.072 -0.412 1.00 0.00 72 CYS A CA 18
ATOM 24688 C C . CYS A 1 72 ? 2.721 19.453 -1.894 1.00 0.00 72 CYS A C 18
ATOM 24689 O O . CYS A 1 72 ? 3.446 18.862 -2.693 1.00 0.00 72 CYS A O 18
ATOM 24696 N N . ALA A 1 73 ? 1.896 20.438 -2.215 1.00 0.00 73 ALA A N 18
ATOM 24697 C CA . ALA A 1 73 ? 1.787 20.906 -3.587 1.00 0.00 73 ALA A CA 18
ATOM 24698 C C . ALA A 1 73 ? 2.826 22.001 -3.832 1.00 0.00 73 ALA A C 18
ATOM 24699 O O . ALA A 1 73 ? 3.328 22.148 -4.946 1.00 0.00 73 ALA A O 18
ATOM 24706 N N . SER A 1 74 ? 3.119 22.742 -2.773 1.00 0.00 74 SER A N 18
ATOM 24707 C CA . SER A 1 74 ? 4.090 23.820 -2.859 1.00 0.00 74 SER A CA 18
ATOM 24708 C C . SER A 1 74 ? 5.473 23.313 -2.446 1.00 0.00 74 SER A C 18
ATOM 24709 O O . SER A 1 74 ? 6.453 23.516 -3.162 1.00 0.00 74 SER A O 18
ATOM 24717 N N . GLU A 1 75 ? 5.509 22.662 -1.292 1.00 0.00 75 GLU A N 18
ATOM 24718 C CA . GLU A 1 75 ? 6.756 22.125 -0.774 1.00 0.00 75 GLU A CA 18
ATOM 24719 C C . GLU A 1 75 ? 7.496 21.353 -1.869 1.00 0.00 75 GLU A C 18
ATOM 24720 O O . GLU A 1 75 ? 8.718 21.224 -1.823 1.00 0.00 75 GLU A O 18
ATOM 24732 N N . CYS A 1 76 ? 6.724 20.860 -2.826 1.00 0.00 76 CYS A N 18
ATOM 24733 C CA . CYS A 1 76 ? 7.291 20.105 -3.930 1.00 0.00 76 CYS A CA 18
ATOM 24734 C C . CYS A 1 76 ? 7.018 20.870 -5.227 1.00 0.00 76 CYS A C 18
ATOM 24735 O O . CYS A 1 76 ? 5.912 20.816 -5.763 1.00 0.00 76 CYS A O 18
ATOM 24742 N N . PRO A 1 77 ? 8.071 21.585 -5.705 1.00 0.00 77 PRO A N 18
ATOM 24743 C CA . PRO A 1 77 ? 7.956 22.360 -6.929 1.00 0.00 77 PRO A CA 18
ATOM 24744 C C . PRO A 1 77 ? 7.970 21.450 -8.158 1.00 0.00 77 PRO A C 18
ATOM 24745 O O . PRO A 1 77 ? 8.319 20.274 -8.061 1.00 0.00 77 PRO A O 18
ATOM 24756 N N . LYS A 1 78 ? 7.586 22.027 -9.287 1.00 0.00 78 LYS A N 18
ATOM 24757 C CA . LYS A 1 78 ? 7.550 21.283 -10.534 1.00 0.00 78 LYS A CA 18
ATOM 24758 C C . LYS A 1 78 ? 8.864 21.496 -11.288 1.00 0.00 78 LYS A C 18
ATOM 24759 O O . LYS A 1 78 ? 8.861 21.944 -12.434 1.00 0.00 78 LYS A O 18
ATOM 24778 N N . HIS A 1 79 ? 9.956 21.165 -10.615 1.00 0.00 79 HIS A N 18
ATOM 24779 C CA . HIS A 1 79 ? 11.274 21.314 -11.208 1.00 0.00 79 HIS A CA 18
ATOM 24780 C C . HIS A 1 79 ? 12.315 20.620 -10.326 1.00 0.00 79 HIS A C 18
ATOM 24781 O O . HIS A 1 79 ? 13.425 21.122 -10.159 1.00 0.00 79 HIS A O 18
ATOM 24795 N N . GLU A 1 80 ? 11.918 19.478 -9.786 1.00 0.00 80 GLU A N 18
ATOM 24796 C CA . GLU A 1 80 ? 12.802 18.710 -8.925 1.00 0.00 80 GLU A CA 18
ATOM 24797 C C . GLU A 1 80 ? 12.402 17.233 -8.935 1.00 0.00 80 GLU A C 18
ATOM 24798 O O . GLU A 1 80 ? 11.481 16.841 -9.649 1.00 0.00 80 GLU A O 18
ATOM 24810 N N . HIS A 1 81 ? 13.115 16.455 -8.135 1.00 0.00 81 HIS A N 18
ATOM 24811 C CA . HIS A 1 81 ? 12.846 15.030 -8.043 1.00 0.00 81 HIS A CA 18
ATOM 24812 C C . HIS A 1 81 ? 12.452 14.673 -6.608 1.00 0.00 81 HIS A C 18
ATOM 24813 O O . HIS A 1 81 ? 11.452 13.992 -6.386 1.00 0.00 81 HIS A O 18
ATOM 24827 N N . LYS A 1 82 ? 13.258 15.151 -5.671 1.00 0.00 82 LYS A N 18
ATOM 24828 C CA . LYS A 1 82 ? 13.005 14.892 -4.264 1.00 0.00 82 LYS A CA 18
ATOM 24829 C C . LYS A 1 82 ? 13.707 15.957 -3.420 1.00 0.00 82 LYS A C 18
ATOM 24830 O O . LYS A 1 82 ? 14.779 15.711 -2.869 1.00 0.00 82 LYS A O 18
ATOM 24849 N N . SER A 1 83 ? 13.073 17.118 -3.344 1.00 0.00 83 SER A N 18
ATOM 24850 C CA . SER A 1 83 ? 13.623 18.222 -2.576 1.00 0.00 83 SER A CA 18
ATOM 24851 C C . SER A 1 83 ? 13.552 17.906 -1.081 1.00 0.00 83 SER A C 18
ATOM 24852 O O . SER A 1 83 ? 12.707 17.125 -0.647 1.00 0.00 83 SER A O 18
ATOM 24860 N N . ASP A 1 84 ? 14.451 18.530 -0.333 1.00 0.00 84 ASP A N 18
ATOM 24861 C CA . ASP A 1 84 ? 14.501 18.325 1.104 1.00 0.00 84 ASP A CA 18
ATOM 24862 C C . ASP A 1 84 ? 13.145 18.686 1.714 1.00 0.00 84 ASP A C 18
ATOM 24863 O O . ASP A 1 84 ? 12.458 17.826 2.263 1.00 0.00 84 ASP A O 18
ATOM 24872 N N . THR A 1 85 ? 12.800 19.960 1.597 1.00 0.00 85 THR A N 18
ATOM 24873 C CA . THR A 1 85 ? 11.538 20.445 2.130 1.00 0.00 85 THR A CA 18
ATOM 24874 C C . THR A 1 85 ? 10.390 19.531 1.698 1.00 0.00 85 THR A C 18
ATOM 24875 O O . THR A 1 85 ? 9.407 19.378 2.422 1.00 0.00 85 THR A O 18
ATOM 24886 N N . CYS A 1 86 ? 10.552 18.946 0.520 1.00 0.00 86 CYS A N 18
ATOM 24887 C CA . CYS A 1 86 ? 9.541 18.051 -0.016 1.00 0.00 86 CYS A CA 18
ATOM 24888 C C . CYS A 1 86 ? 9.578 16.749 0.787 1.00 0.00 86 CYS A C 18
ATOM 24889 O O . CYS A 1 86 ? 8.601 16.394 1.445 1.00 0.00 86 CYS A O 18
ATOM 24896 N N . ARG A 1 87 ? 10.714 16.073 0.706 1.00 0.00 87 ARG A N 18
ATOM 24897 C CA . ARG A 1 87 ? 10.891 14.818 1.417 1.00 0.00 87 ARG A CA 18
ATOM 24898 C C . ARG A 1 87 ? 10.371 14.942 2.850 1.00 0.00 87 ARG A C 18
ATOM 24899 O O . ARG A 1 87 ? 9.755 14.015 3.374 1.00 0.00 87 ARG A O 18
ATOM 24920 N N . ALA A 1 88 ? 10.638 16.096 3.445 1.00 0.00 88 ALA A N 18
ATOM 24921 C CA . ALA A 1 88 ? 10.204 16.353 4.807 1.00 0.00 88 ALA A CA 18
ATOM 24922 C C . ALA A 1 88 ? 8.686 16.547 4.827 1.00 0.00 88 ALA A C 18
ATOM 24923 O O . ALA A 1 88 ? 7.981 15.874 5.578 1.00 0.00 88 ALA A O 18
ATOM 24930 N N . CYS A 1 89 ? 8.228 17.468 3.993 1.00 0.00 89 CYS A N 18
ATOM 24931 C CA . CYS A 1 89 ? 6.807 17.758 3.906 1.00 0.00 89 CYS A CA 18
ATOM 24932 C C . CYS A 1 89 ? 6.046 16.431 3.885 1.00 0.00 89 CYS A C 18
ATOM 24933 O O . CYS A 1 89 ? 5.005 16.298 4.526 1.00 0.00 89 CYS A O 18
ATOM 24940 N N . MET A 1 90 ? 6.596 15.482 3.141 1.00 0.00 90 MET A N 18
ATOM 24941 C CA . MET A 1 90 ? 5.982 14.170 3.028 1.00 0.00 90 MET A CA 18
ATOM 24942 C C . MET A 1 90 ? 6.125 13.384 4.333 1.00 0.00 90 MET A C 18
ATOM 24943 O O . MET A 1 90 ? 5.128 13.015 4.952 1.00 0.00 90 MET A O 18
ATOM 24957 N N . LYS A 1 91 ? 7.373 13.151 4.713 1.00 0.00 91 LYS A N 18
ATOM 24958 C CA . LYS A 1 91 ? 7.659 12.415 5.933 1.00 0.00 91 LYS A CA 18
ATOM 24959 C C . LYS A 1 91 ? 6.874 13.033 7.092 1.00 0.00 91 LYS A C 18
ATOM 24960 O O . LYS A 1 91 ? 6.576 12.356 8.075 1.00 0.00 91 LYS A O 18
ATOM 24979 N N . THR A 1 92 ? 6.560 14.311 6.938 1.00 0.00 92 THR A N 18
ATOM 24980 C CA . THR A 1 92 ? 5.815 15.027 7.959 1.00 0.00 92 THR A CA 18
ATOM 24981 C C . THR A 1 92 ? 4.395 14.469 8.072 1.00 0.00 92 THR A C 18
ATOM 24982 O O . THR A 1 92 ? 3.985 14.018 9.141 1.00 0.00 92 THR A O 18
ATOM 24993 N N . ASN A 1 93 ? 3.683 14.519 6.956 1.00 0.00 93 ASN A N 18
ATOM 24994 C CA . ASN A 1 93 ? 2.318 14.024 6.916 1.00 0.00 93 ASN A CA 18
ATOM 24995 C C . ASN A 1 93 ? 2.192 12.973 5.812 1.00 0.00 93 ASN A C 18
ATOM 24996 O O . ASN A 1 93 ? 1.932 11.803 6.090 1.00 0.00 93 ASN A O 18
ATOM 25007 N N . CYS A 1 94 ? 2.384 13.427 4.582 1.00 0.00 94 CYS A N 18
ATOM 25008 C CA . CYS A 1 94 ? 2.295 12.540 3.435 1.00 0.00 94 CYS A CA 18
ATOM 25009 C C . CYS A 1 94 ? 3.476 11.567 3.487 1.00 0.00 94 CYS A C 18
ATOM 25010 O O . CYS A 1 94 ? 4.406 11.671 2.689 1.00 0.00 94 CYS A O 18
ATOM 25017 N N . LYS A 1 95 ? 3.400 10.645 4.435 1.00 0.00 95 LYS A N 18
ATOM 25018 C CA . LYS A 1 95 ? 4.450 9.655 4.602 1.00 0.00 95 LYS A CA 18
ATOM 25019 C C . LYS A 1 95 ? 4.922 9.181 3.225 1.00 0.00 95 LYS A C 18
ATOM 25020 O O . LYS A 1 95 ? 6.006 9.549 2.776 1.00 0.00 95 LYS A O 18
ATOM 25039 N N . ILE A 1 1 ? -11.518 17.671 0.719 1.00 0.00 1 ILE A N 19
ATOM 25040 C CA . ILE A 1 1 ? -12.663 16.871 1.123 1.00 0.00 1 ILE A CA 19
ATOM 25041 C C . ILE A 1 1 ? -12.445 16.361 2.549 1.00 0.00 1 ILE A C 19
ATOM 25042 O O . ILE A 1 1 ? -13.189 16.719 3.460 1.00 0.00 1 ILE A O 19
ATOM 25058 N N . SER A 1 2 ? -11.422 15.532 2.697 1.00 0.00 2 SER A N 19
ATOM 25059 C CA . SER A 1 2 ? -11.097 14.970 3.997 1.00 0.00 2 SER A CA 19
ATOM 25060 C C . SER A 1 2 ? -11.038 16.080 5.048 1.00 0.00 2 SER A C 19
ATOM 25061 O O . SER A 1 2 ? -10.199 16.975 4.964 1.00 0.00 2 SER A O 19
ATOM 25069 N N . GLU A 1 3 ? -11.940 15.985 6.014 1.00 0.00 3 GLU A N 19
ATOM 25070 C CA . GLU A 1 3 ? -12.001 16.970 7.080 1.00 0.00 3 GLU A CA 19
ATOM 25071 C C . GLU A 1 3 ? -10.853 16.753 8.069 1.00 0.00 3 GLU A C 19
ATOM 25072 O O . GLU A 1 3 ? -10.836 15.763 8.798 1.00 0.00 3 GLU A O 19
ATOM 25084 N N . PHE A 1 4 ? -9.923 17.696 8.062 1.00 0.00 4 PHE A N 19
ATOM 25085 C CA . PHE A 1 4 ? -8.774 17.621 8.949 1.00 0.00 4 PHE A CA 19
ATOM 25086 C C . PHE A 1 4 ? -8.041 16.289 8.784 1.00 0.00 4 PHE A C 19
ATOM 25087 O O . PHE A 1 4 ? -8.499 15.409 8.057 1.00 0.00 4 PHE A O 19
ATOM 25104 N N . ALA A 1 5 ? -6.913 16.182 9.471 1.00 0.00 5 ALA A N 19
ATOM 25105 C CA . ALA A 1 5 ? -6.111 14.972 9.410 1.00 0.00 5 ALA A CA 19
ATOM 25106 C C . ALA A 1 5 ? -5.607 14.771 7.980 1.00 0.00 5 ALA A C 19
ATOM 25107 O O . ALA A 1 5 ? -6.294 15.119 7.021 1.00 0.00 5 ALA A O 19
ATOM 25114 N N . PRO A 1 6 ? -4.379 14.196 7.879 1.00 0.00 6 PRO A N 19
ATOM 25115 C CA . PRO A 1 6 ? -3.775 13.944 6.581 1.00 0.00 6 PRO A CA 19
ATOM 25116 C C . PRO A 1 6 ? -4.431 12.745 5.894 1.00 0.00 6 PRO A C 19
ATOM 25117 O O . PRO A 1 6 ? -4.871 11.809 6.559 1.00 0.00 6 PRO A O 19
ATOM 25128 N N . VAL A 1 7 ? -4.476 12.813 4.572 1.00 0.00 7 VAL A N 19
ATOM 25129 C CA . VAL A 1 7 ? -5.071 11.745 3.787 1.00 0.00 7 VAL A CA 19
ATOM 25130 C C . VAL A 1 7 ? -4.470 10.405 4.219 1.00 0.00 7 VAL A C 19
ATOM 25131 O O . VAL A 1 7 ? -3.315 10.345 4.637 1.00 0.00 7 VAL A O 19
ATOM 25144 N N . ASP A 1 8 ? -5.281 9.364 4.103 1.00 0.00 8 ASP A N 19
ATOM 25145 C CA . ASP A 1 8 ? -4.844 8.030 4.476 1.00 0.00 8 ASP A CA 19
ATOM 25146 C C . ASP A 1 8 ? -4.481 7.245 3.214 1.00 0.00 8 ASP A C 19
ATOM 25147 O O . ASP A 1 8 ? -4.822 7.654 2.105 1.00 0.00 8 ASP A O 19
ATOM 25156 N N . CYS A 1 9 ? -3.793 6.132 3.425 1.00 0.00 9 CYS A N 19
ATOM 25157 C CA . CYS A 1 9 ? -3.380 5.287 2.318 1.00 0.00 9 CYS A CA 19
ATOM 25158 C C . CYS A 1 9 ? -3.669 3.832 2.690 1.00 0.00 9 CYS A C 19
ATOM 25159 O O . CYS A 1 9 ? -4.259 3.092 1.905 1.00 0.00 9 CYS A O 19
ATOM 25166 N N . LYS A 1 10 ? -3.240 3.465 3.889 1.00 0.00 10 LYS A N 19
ATOM 25167 C CA . LYS A 1 10 ? -3.445 2.111 4.375 1.00 0.00 10 LYS A CA 19
ATOM 25168 C C . LYS A 1 10 ? -4.920 1.737 4.221 1.00 0.00 10 LYS A C 19
ATOM 25169 O O . LYS A 1 10 ? -5.247 0.736 3.585 1.00 0.00 10 LYS A O 19
ATOM 25188 N N . GLY A 1 11 ? -5.772 2.560 4.814 1.00 0.00 11 GLY A N 19
ATOM 25189 C CA . GLY A 1 11 ? -7.205 2.328 4.750 1.00 0.00 11 GLY A CA 19
ATOM 25190 C C . GLY A 1 11 ? -7.725 2.495 3.320 1.00 0.00 11 GLY A C 19
ATOM 25191 O O . GLY A 1 11 ? -8.363 1.593 2.779 1.00 0.00 11 GLY A O 19
ATOM 25195 N N . GLN A 1 12 ? -7.432 3.654 2.750 1.00 0.00 12 GLN A N 19
ATOM 25196 C CA . GLN A 1 12 ? -7.861 3.951 1.394 1.00 0.00 12 GLN A CA 19
ATOM 25197 C C . GLN A 1 12 ? -7.619 2.744 0.485 1.00 0.00 12 GLN A C 19
ATOM 25198 O O . GLN A 1 12 ? -8.440 2.439 -0.379 1.00 0.00 12 GLN A O 19
ATOM 25212 N N . CYS A 1 13 ? -6.489 2.091 0.710 1.00 0.00 13 CYS A N 19
ATOM 25213 C CA . CYS A 1 13 ? -6.128 0.925 -0.078 1.00 0.00 13 CYS A CA 19
ATOM 25214 C C . CYS A 1 13 ? -6.973 -0.257 0.400 1.00 0.00 13 CYS A C 19
ATOM 25215 O O . CYS A 1 13 ? -6.485 -1.120 1.128 1.00 0.00 13 CYS A O 19
ATOM 25222 N N . THR A 1 14 ? -8.227 -0.260 -0.030 1.00 0.00 14 THR A N 19
ATOM 25223 C CA . THR A 1 14 ? -9.145 -1.322 0.345 1.00 0.00 14 THR A CA 19
ATOM 25224 C C . THR A 1 14 ? -9.576 -2.114 -0.891 1.00 0.00 14 THR A C 19
ATOM 25225 O O . THR A 1 14 ? -9.620 -3.343 -0.861 1.00 0.00 14 THR A O 19
ATOM 25236 N N . THR A 1 15 ? -9.884 -1.378 -1.949 1.00 0.00 15 THR A N 19
ATOM 25237 C CA . THR A 1 15 ? -10.310 -1.997 -3.192 1.00 0.00 15 THR A CA 19
ATOM 25238 C C . THR A 1 15 ? -9.121 -2.651 -3.898 1.00 0.00 15 THR A C 19
ATOM 25239 O O . THR A 1 15 ? -9.220 -3.782 -4.370 1.00 0.00 15 THR A O 19
ATOM 25250 N N . PRO A 1 16 ? -7.994 -1.891 -3.949 1.00 0.00 16 PRO A N 19
ATOM 25251 C CA . PRO A 1 16 ? -6.787 -2.385 -4.589 1.00 0.00 16 PRO A CA 19
ATOM 25252 C C . PRO A 1 16 ? -6.087 -3.425 -3.712 1.00 0.00 16 PRO A C 19
ATOM 25253 O O . PRO A 1 16 ? -5.376 -4.292 -4.218 1.00 0.00 16 PRO A O 19
ATOM 25264 N N . CYS A 1 17 ? -6.313 -3.305 -2.412 1.00 0.00 17 CYS A N 19
ATOM 25265 C CA . CYS A 1 17 ? -5.714 -4.224 -1.460 1.00 0.00 17 CYS A CA 19
ATOM 25266 C C . CYS A 1 17 ? -6.817 -5.127 -0.904 1.00 0.00 17 CYS A C 19
ATOM 25267 O O . CYS A 1 17 ? -6.661 -5.718 0.163 1.00 0.00 17 CYS A O 19
ATOM 25274 N N . GLU A 1 18 ? -7.907 -5.205 -1.653 1.00 0.00 18 GLU A N 19
ATOM 25275 C CA . GLU A 1 18 ? -9.035 -6.027 -1.249 1.00 0.00 18 GLU A CA 19
ATOM 25276 C C . GLU A 1 18 ? -8.702 -7.510 -1.425 1.00 0.00 18 GLU A C 19
ATOM 25277 O O . GLU A 1 18 ? -8.911 -8.309 -0.514 1.00 0.00 18 GLU A O 19
ATOM 25289 N N . PRO A 1 19 ? -8.177 -7.841 -2.635 1.00 0.00 19 PRO A N 19
ATOM 25290 C CA . PRO A 1 19 ? -7.813 -9.214 -2.943 1.00 0.00 19 PRO A CA 19
ATOM 25291 C C . PRO A 1 19 ? -6.517 -9.610 -2.232 1.00 0.00 19 PRO A C 19
ATOM 25292 O O . PRO A 1 19 ? -6.085 -10.758 -2.317 1.00 0.00 19 PRO A O 19
ATOM 25303 N N . LEU A 1 20 ? -5.933 -8.637 -1.548 1.00 0.00 20 LEU A N 19
ATOM 25304 C CA . LEU A 1 20 ? -4.696 -8.869 -0.824 1.00 0.00 20 LEU A CA 19
ATOM 25305 C C . LEU A 1 20 ? -5.019 -9.230 0.627 1.00 0.00 20 LEU A C 19
ATOM 25306 O O . LEU A 1 20 ? -4.719 -10.335 1.078 1.00 0.00 20 LEU A O 19
ATOM 25322 N N . THR A 1 21 ? -5.628 -8.278 1.319 1.00 0.00 21 THR A N 19
ATOM 25323 C CA . THR A 1 21 ? -5.995 -8.482 2.710 1.00 0.00 21 THR A CA 19
ATOM 25324 C C . THR A 1 21 ? -6.679 -9.839 2.887 1.00 0.00 21 THR A C 19
ATOM 25325 O O . THR A 1 21 ? -6.263 -10.643 3.720 1.00 0.00 21 THR A O 19
ATOM 25336 N N . ALA A 1 22 ? -7.716 -10.052 2.091 1.00 0.00 22 ALA A N 19
ATOM 25337 C CA . ALA A 1 22 ? -8.461 -11.298 2.150 1.00 0.00 22 ALA A CA 19
ATOM 25338 C C . ALA A 1 22 ? -7.486 -12.475 2.065 1.00 0.00 22 ALA A C 19
ATOM 25339 O O . ALA A 1 22 ? -7.690 -13.502 2.711 1.00 0.00 22 ALA A O 19
ATOM 25346 N N . CYS A 1 23 ? -6.448 -12.285 1.264 1.00 0.00 23 CYS A N 19
ATOM 25347 C CA . CYS A 1 23 ? -5.441 -13.318 1.087 1.00 0.00 23 CYS A CA 19
ATOM 25348 C C . CYS A 1 23 ? -4.751 -13.552 2.433 1.00 0.00 23 CYS A C 19
ATOM 25349 O O . CYS A 1 23 ? -4.781 -14.661 2.964 1.00 0.00 23 CYS A O 19
ATOM 25356 N N . LYS A 1 24 ? -4.147 -12.490 2.944 1.00 0.00 24 LYS A N 19
ATOM 25357 C CA . LYS A 1 24 ? -3.451 -12.566 4.218 1.00 0.00 24 LYS A CA 19
ATOM 25358 C C . LYS A 1 24 ? -4.400 -13.123 5.280 1.00 0.00 24 LYS A C 19
ATOM 25359 O O . LYS A 1 24 ? -4.037 -14.029 6.029 1.00 0.00 24 LYS A O 19
ATOM 25378 N N . GLU A 1 25 ? -5.599 -12.558 5.312 1.00 0.00 25 GLU A N 19
ATOM 25379 C CA . GLU A 1 25 ? -6.603 -12.987 6.271 1.00 0.00 25 GLU A CA 19
ATOM 25380 C C . GLU A 1 25 ? -6.841 -14.494 6.151 1.00 0.00 25 GLU A C 19
ATOM 25381 O O . GLU A 1 25 ? -6.496 -15.254 7.055 1.00 0.00 25 GLU A O 19
ATOM 25393 N N . LYS A 1 26 ? -7.430 -14.880 5.029 1.00 0.00 26 LYS A N 19
ATOM 25394 C CA . LYS A 1 26 ? -7.719 -16.282 4.780 1.00 0.00 26 LYS A CA 19
ATOM 25395 C C . LYS A 1 26 ? -6.549 -17.135 5.274 1.00 0.00 26 LYS A C 19
ATOM 25396 O O . LYS A 1 26 ? -6.752 -18.142 5.951 1.00 0.00 26 LYS A O 19
ATOM 25415 N N . CYS A 1 27 ? -5.350 -16.702 4.916 1.00 0.00 27 CYS A N 19
ATOM 25416 C CA . CYS A 1 27 ? -4.147 -17.413 5.314 1.00 0.00 27 CYS A CA 19
ATOM 25417 C C . CYS A 1 27 ? -4.039 -17.357 6.839 1.00 0.00 27 CYS A C 19
ATOM 25418 O O . CYS A 1 27 ? -3.883 -18.388 7.492 1.00 0.00 27 CYS A O 19
ATOM 25425 N N . ALA A 1 28 ? -4.126 -16.143 7.363 1.00 0.00 28 ALA A N 19
ATOM 25426 C CA . ALA A 1 28 ? -4.040 -15.940 8.799 1.00 0.00 28 ALA A CA 19
ATOM 25427 C C . ALA A 1 28 ? -4.892 -16.992 9.511 1.00 0.00 28 ALA A C 19
ATOM 25428 O O . ALA A 1 28 ? -4.427 -17.648 10.442 1.00 0.00 28 ALA A O 19
ATOM 25435 N N . GLU A 1 29 ? -6.126 -17.121 9.045 1.00 0.00 29 GLU A N 19
ATOM 25436 C CA . GLU A 1 29 ? -7.048 -18.083 9.626 1.00 0.00 29 GLU A CA 19
ATOM 25437 C C . GLU A 1 29 ? -6.425 -19.480 9.629 1.00 0.00 29 GLU A C 19
ATOM 25438 O O . GLU A 1 29 ? -6.291 -20.102 10.682 1.00 0.00 29 GLU A O 19
ATOM 25450 N N . SER A 1 30 ? -6.062 -19.934 8.438 1.00 0.00 30 SER A N 19
ATOM 25451 C CA . SER A 1 30 ? -5.456 -21.246 8.290 1.00 0.00 30 SER A CA 19
ATOM 25452 C C . SER A 1 30 ? -4.136 -21.304 9.061 1.00 0.00 30 SER A C 19
ATOM 25453 O O . SER A 1 30 ? -3.649 -22.386 9.386 1.00 0.00 30 SER A O 19
ATOM 25461 N N . CYS A 1 31 ? -3.594 -20.126 9.333 1.00 0.00 31 CYS A N 19
ATOM 25462 C CA . CYS A 1 31 ? -2.340 -20.028 10.060 1.00 0.00 31 CYS A CA 19
ATOM 25463 C C . CYS A 1 31 ? -2.640 -19.506 11.467 1.00 0.00 31 CYS A C 19
ATOM 25464 O O . CYS A 1 31 ? -2.020 -18.546 11.921 1.00 0.00 31 CYS A O 19
ATOM 25471 N N . GLU A 1 32 ? -3.591 -20.160 12.117 1.00 0.00 32 GLU A N 19
ATOM 25472 C CA . GLU A 1 32 ? -3.980 -19.774 13.462 1.00 0.00 32 GLU A CA 19
ATOM 25473 C C . GLU A 1 32 ? -3.174 -20.563 14.495 1.00 0.00 32 GLU A C 19
ATOM 25474 O O . GLU A 1 32 ? -2.501 -19.976 15.342 1.00 0.00 32 GLU A O 19
ATOM 25486 N N . THR A 1 33 ? -3.267 -21.880 14.392 1.00 0.00 33 THR A N 19
ATOM 25487 C CA . THR A 1 33 ? -2.555 -22.755 15.307 1.00 0.00 33 THR A CA 19
ATOM 25488 C C . THR A 1 33 ? -1.061 -22.772 14.975 1.00 0.00 33 THR A C 19
ATOM 25489 O O . THR A 1 33 ? -0.230 -23.016 15.848 1.00 0.00 33 THR A O 19
ATOM 25500 N N . SER A 1 34 ? -0.766 -22.510 13.710 1.00 0.00 34 SER A N 19
ATOM 25501 C CA . SER A 1 34 ? 0.612 -22.492 13.251 1.00 0.00 34 SER A CA 19
ATOM 25502 C C . SER A 1 34 ? 1.467 -21.643 14.195 1.00 0.00 34 SER A C 19
ATOM 25503 O O . SER A 1 34 ? 1.256 -20.437 14.313 1.00 0.00 34 SER A O 19
ATOM 25511 N N . ALA A 1 35 ? 2.413 -22.306 14.843 1.00 0.00 35 ALA A N 19
ATOM 25512 C CA . ALA A 1 35 ? 3.300 -21.627 15.772 1.00 0.00 35 ALA A CA 19
ATOM 25513 C C . ALA A 1 35 ? 3.813 -20.336 15.131 1.00 0.00 35 ALA A C 19
ATOM 25514 O O . ALA A 1 35 ? 3.471 -19.241 15.574 1.00 0.00 35 ALA A O 19
ATOM 25521 N N . ASP A 1 36 ? 4.625 -20.508 14.098 1.00 0.00 36 ASP A N 19
ATOM 25522 C CA . ASP A 1 36 ? 5.188 -19.370 13.392 1.00 0.00 36 ASP A CA 19
ATOM 25523 C C . ASP A 1 36 ? 4.111 -18.741 12.506 1.00 0.00 36 ASP A C 19
ATOM 25524 O O . ASP A 1 36 ? 4.069 -18.991 11.302 1.00 0.00 36 ASP A O 19
ATOM 25533 N N . LYS A 1 37 ? 3.266 -17.938 13.136 1.00 0.00 37 LYS A N 19
ATOM 25534 C CA . LYS A 1 37 ? 2.191 -17.272 12.420 1.00 0.00 37 LYS A CA 19
ATOM 25535 C C . LYS A 1 37 ? 2.790 -16.319 11.383 1.00 0.00 37 LYS A C 19
ATOM 25536 O O . LYS A 1 37 ? 2.523 -16.447 10.189 1.00 0.00 37 LYS A O 19
ATOM 25555 N N . LYS A 1 38 ? 3.587 -15.384 11.877 1.00 0.00 38 LYS A N 19
ATOM 25556 C CA . LYS A 1 38 ? 4.226 -14.409 11.009 1.00 0.00 38 LYS A CA 19
ATOM 25557 C C . LYS A 1 38 ? 4.741 -15.113 9.752 1.00 0.00 38 LYS A C 19
ATOM 25558 O O . LYS A 1 38 ? 4.327 -14.788 8.640 1.00 0.00 38 LYS A O 19
ATOM 25577 N N . THR A 1 39 ? 5.637 -16.064 9.970 1.00 0.00 39 THR A N 19
ATOM 25578 C CA . THR A 1 39 ? 6.213 -16.816 8.869 1.00 0.00 39 THR A CA 19
ATOM 25579 C C . THR A 1 39 ? 5.115 -17.293 7.916 1.00 0.00 39 THR A C 19
ATOM 25580 O O . THR A 1 39 ? 5.237 -17.148 6.701 1.00 0.00 39 THR A O 19
ATOM 25591 N N . CYS A 1 40 ? 4.068 -17.852 8.504 1.00 0.00 40 CYS A N 19
ATOM 25592 C CA . CYS A 1 40 ? 2.949 -18.351 7.723 1.00 0.00 40 CYS A CA 19
ATOM 25593 C C . CYS A 1 40 ? 2.315 -17.172 6.983 1.00 0.00 40 CYS A C 19
ATOM 25594 O O . CYS A 1 40 ? 2.123 -17.226 5.770 1.00 0.00 40 CYS A O 19
ATOM 25601 N N . ARG A 1 41 ? 2.009 -16.132 7.746 1.00 0.00 41 ARG A N 19
ATOM 25602 C CA . ARG A 1 41 ? 1.401 -14.941 7.177 1.00 0.00 41 ARG A CA 19
ATOM 25603 C C . ARG A 1 41 ? 2.238 -14.425 6.005 1.00 0.00 41 ARG A C 19
ATOM 25604 O O . ARG A 1 41 ? 1.705 -13.824 5.074 1.00 0.00 41 ARG A O 19
ATOM 25625 N N . ARG A 1 42 ? 3.536 -14.679 6.090 1.00 0.00 42 ARG A N 19
ATOM 25626 C CA . ARG A 1 42 ? 4.452 -14.248 5.048 1.00 0.00 42 ARG A CA 19
ATOM 25627 C C . ARG A 1 42 ? 4.383 -15.201 3.853 1.00 0.00 42 ARG A C 19
ATOM 25628 O O . ARG A 1 42 ? 4.183 -14.768 2.719 1.00 0.00 42 ARG A O 19
ATOM 25649 N N . ASN A 1 43 ? 4.553 -16.482 4.147 1.00 0.00 43 ASN A N 19
ATOM 25650 C CA . ASN A 1 43 ? 4.513 -17.500 3.111 1.00 0.00 43 ASN A CA 19
ATOM 25651 C C . ASN A 1 43 ? 3.282 -17.277 2.231 1.00 0.00 43 ASN A C 19
ATOM 25652 O O . ASN A 1 43 ? 3.325 -17.516 1.025 1.00 0.00 43 ASN A O 19
ATOM 25663 N N . CYS A 1 44 ? 2.213 -16.821 2.867 1.00 0.00 44 CYS A N 19
ATOM 25664 C CA . CYS A 1 44 ? 0.972 -16.563 2.157 1.00 0.00 44 CYS A CA 19
ATOM 25665 C C . CYS A 1 44 ? 1.290 -15.702 0.933 1.00 0.00 44 CYS A C 19
ATOM 25666 O O . CYS A 1 44 ? 0.789 -15.961 -0.160 1.00 0.00 44 CYS A O 19
ATOM 25673 N N . LYS A 1 45 ? 2.120 -14.694 1.157 1.00 0.00 45 LYS A N 19
ATOM 25674 C CA . LYS A 1 45 ? 2.511 -13.793 0.086 1.00 0.00 45 LYS A CA 19
ATOM 25675 C C . LYS A 1 45 ? 2.978 -14.613 -1.119 1.00 0.00 45 LYS A C 19
ATOM 25676 O O . LYS A 1 45 ? 2.817 -14.189 -2.262 1.00 0.00 45 LYS A O 19
ATOM 25695 N N . LYS A 1 46 ? 3.547 -15.771 -0.821 1.00 0.00 46 LYS A N 19
ATOM 25696 C CA . LYS A 1 46 ? 4.039 -16.654 -1.866 1.00 0.00 46 LYS A CA 19
ATOM 25697 C C . LYS A 1 46 ? 2.945 -17.657 -2.236 1.00 0.00 46 LYS A C 19
ATOM 25698 O O . LYS A 1 46 ? 2.923 -18.172 -3.353 1.00 0.00 46 LYS A O 19
ATOM 25717 N N . ALA A 1 47 ? 2.064 -17.904 -1.278 1.00 0.00 47 ALA A N 19
ATOM 25718 C CA . ALA A 1 47 ? 0.970 -18.837 -1.490 1.00 0.00 47 ALA A CA 19
ATOM 25719 C C . ALA A 1 47 ? 0.195 -18.430 -2.745 1.00 0.00 47 ALA A C 19
ATOM 25720 O O . ALA A 1 47 ? 0.092 -19.205 -3.694 1.00 0.00 47 ALA A O 19
ATOM 25727 N N . ASP A 1 48 ? -0.332 -17.215 -2.708 1.00 0.00 48 ASP A N 19
ATOM 25728 C CA . ASP A 1 48 ? -1.095 -16.696 -3.830 1.00 0.00 48 ASP A CA 19
ATOM 25729 C C . ASP A 1 48 ? -1.561 -15.274 -3.510 1.00 0.00 48 ASP A C 19
ATOM 25730 O O . ASP A 1 48 ? -2.752 -14.975 -3.588 1.00 0.00 48 ASP A O 19
ATOM 25739 N N . CYS A 1 49 ? -0.598 -14.435 -3.158 1.00 0.00 49 CYS A N 19
ATOM 25740 C CA . CYS A 1 49 ? -0.894 -13.052 -2.826 1.00 0.00 49 CYS A CA 19
ATOM 25741 C C . CYS A 1 49 ? 0.242 -12.176 -3.357 1.00 0.00 49 CYS A C 19
ATOM 25742 O O . CYS A 1 49 ? 0.426 -11.048 -2.902 1.00 0.00 49 CYS A O 19
ATOM 25749 N N . GLU A 1 50 ? 0.974 -12.728 -4.314 1.00 0.00 50 GLU A N 19
ATOM 25750 C CA . GLU A 1 50 ? 2.087 -12.011 -4.912 1.00 0.00 50 GLU A CA 19
ATOM 25751 C C . GLU A 1 50 ? 1.573 -10.853 -5.770 1.00 0.00 50 GLU A C 19
ATOM 25752 O O . GLU A 1 50 ? 2.036 -9.722 -5.634 1.00 0.00 50 GLU A O 19
ATOM 25764 N N . PRO A 1 51 ? 0.599 -11.185 -6.658 1.00 0.00 51 PRO A N 19
AT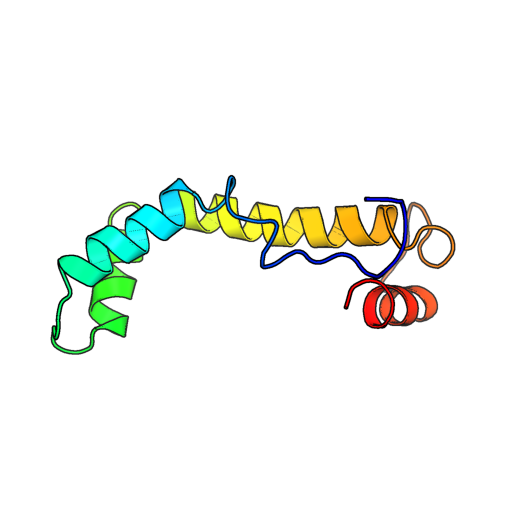OM 25765 C CA . PRO A 1 51 ? 0.017 -10.186 -7.539 1.00 0.00 51 PRO A CA 19
ATOM 25766 C C . PRO A 1 51 ? -0.943 -9.273 -6.774 1.00 0.00 51 PRO A C 19
ATOM 25767 O O . PRO A 1 51 ? -1.157 -8.126 -7.163 1.00 0.00 51 PRO A O 19
ATOM 25778 N N . GLN A 1 52 ? -1.496 -9.817 -5.699 1.00 0.00 52 GLN A N 19
ATOM 25779 C CA . GLN A 1 52 ? -2.428 -9.065 -4.876 1.00 0.00 52 GLN A CA 19
ATOM 25780 C C . GLN A 1 52 ? -1.680 -8.019 -4.047 1.00 0.00 52 GLN A C 19
ATOM 25781 O O . GLN A 1 52 ? -2.064 -6.851 -4.023 1.00 0.00 52 GLN A O 19
ATOM 25795 N N . ASP A 1 53 ? -0.626 -8.477 -3.387 1.00 0.00 53 ASP A N 19
ATOM 25796 C CA . ASP A 1 53 ? 0.179 -7.595 -2.559 1.00 0.00 53 ASP A CA 19
ATOM 25797 C C . ASP A 1 53 ? 0.791 -6.499 -3.434 1.00 0.00 53 ASP A C 19
ATOM 25798 O O . ASP A 1 53 ? 0.806 -5.330 -3.050 1.00 0.00 53 ASP A O 19
ATOM 25807 N N . LYS A 1 54 ? 1.280 -6.915 -4.593 1.00 0.00 54 LYS A N 19
ATOM 25808 C CA . LYS A 1 54 ? 1.891 -5.982 -5.525 1.00 0.00 54 LYS A CA 19
ATOM 25809 C C . LYS A 1 54 ? 0.918 -4.835 -5.803 1.00 0.00 54 LYS A C 19
ATOM 25810 O O . LYS A 1 54 ? 1.272 -3.666 -5.656 1.00 0.00 54 LYS A O 19
ATOM 25829 N N . VAL A 1 55 ? -0.290 -5.208 -6.201 1.00 0.00 55 VAL A N 19
ATOM 25830 C CA . VAL A 1 55 ? -1.316 -4.225 -6.501 1.00 0.00 55 VAL A CA 19
ATOM 25831 C C . VAL A 1 55 ? -1.433 -3.243 -5.333 1.00 0.00 55 VAL A C 19
ATOM 25832 O O . VAL A 1 55 ? -1.771 -2.077 -5.529 1.00 0.00 55 VAL A O 19
ATOM 25845 N N . CYS A 1 56 ? -1.146 -3.751 -4.144 1.00 0.00 56 CYS A N 19
ATOM 25846 C CA . CYS A 1 56 ? -1.215 -2.934 -2.945 1.00 0.00 56 CYS A CA 19
ATOM 25847 C C . CYS A 1 56 ? -0.042 -1.953 -2.964 1.00 0.00 56 CYS A C 19
ATOM 25848 O O . CYS A 1 56 ? -0.171 -0.816 -2.511 1.00 0.00 56 CYS A O 19
ATOM 25855 N N . ASP A 1 57 ? 1.076 -2.427 -3.493 1.00 0.00 57 ASP A N 19
ATOM 25856 C CA . ASP A 1 57 ? 2.272 -1.605 -3.578 1.00 0.00 57 ASP A CA 19
ATOM 25857 C C . ASP A 1 57 ? 1.986 -0.385 -4.455 1.00 0.00 57 ASP A C 19
ATOM 25858 O O . ASP A 1 57 ? 2.207 0.750 -4.037 1.00 0.00 57 ASP A O 19
ATOM 25867 N N . ALA A 1 58 ? 1.498 -0.661 -5.656 1.00 0.00 58 ALA A N 19
ATOM 25868 C CA . ALA A 1 58 ? 1.180 0.400 -6.596 1.00 0.00 58 ALA A CA 19
ATOM 25869 C C . ALA A 1 58 ? 0.175 1.359 -5.955 1.00 0.00 58 ALA A C 19
ATOM 25870 O O . ALA A 1 58 ? 0.134 2.541 -6.295 1.00 0.00 58 ALA A O 19
ATOM 25877 N N . CYS A 1 59 ? -0.612 0.815 -5.038 1.00 0.00 59 CYS A N 19
ATOM 25878 C CA . CYS A 1 59 ? -1.614 1.607 -4.346 1.00 0.00 59 CYS A CA 19
ATOM 25879 C C . CYS A 1 59 ? -0.898 2.536 -3.364 1.00 0.00 59 CYS A C 19
ATOM 25880 O O . CYS A 1 59 ? -1.054 3.755 -3.431 1.00 0.00 59 CYS A O 19
ATOM 25887 N N . ARG A 1 60 ? -0.129 1.926 -2.475 1.00 0.00 60 ARG A N 19
ATOM 25888 C CA . ARG A 1 60 ? 0.611 2.683 -1.480 1.00 0.00 60 ARG A CA 19
ATOM 25889 C C . ARG A 1 60 ? 1.582 3.649 -2.163 1.00 0.00 60 ARG A C 19
ATOM 25890 O O . ARG A 1 60 ? 1.958 4.668 -1.585 1.00 0.00 60 ARG A O 19
ATOM 25911 N N . MET A 1 61 ? 1.958 3.295 -3.383 1.00 0.00 61 MET A N 19
ATOM 25912 C CA . MET A 1 61 ? 2.878 4.118 -4.150 1.00 0.00 61 MET A CA 19
ATOM 25913 C C . MET A 1 61 ? 2.157 5.322 -4.761 1.00 0.00 61 MET A C 19
ATOM 25914 O O . MET A 1 61 ? 2.613 6.456 -4.626 1.00 0.00 61 MET A O 19
ATOM 25928 N N . LYS A 1 62 ? 1.044 5.034 -5.419 1.00 0.00 62 LYS A N 19
ATOM 25929 C CA . LYS A 1 62 ? 0.256 6.078 -6.050 1.00 0.00 62 LYS A CA 19
ATOM 25930 C C . LYS A 1 62 ? -0.319 7.000 -4.972 1.00 0.00 62 LYS A C 19
ATOM 25931 O O . LYS A 1 62 ? -0.124 8.213 -5.019 1.00 0.00 62 LYS A O 19
ATOM 25950 N N . CYS A 1 63 ? -1.016 6.387 -4.026 1.00 0.00 63 CYS A N 19
ATOM 25951 C CA . CYS A 1 63 ? -1.621 7.137 -2.938 1.00 0.00 63 CYS A CA 19
ATOM 25952 C C . CYS A 1 63 ? -0.615 8.188 -2.462 1.00 0.00 63 CYS A C 19
ATOM 25953 O O . CYS A 1 63 ? -0.896 9.384 -2.502 1.00 0.00 63 CYS A O 19
ATOM 25960 N N . HIS A 1 64 ? 0.536 7.701 -2.021 1.00 0.00 64 HIS A N 19
ATOM 25961 C CA . HIS A 1 64 ? 1.584 8.583 -1.538 1.00 0.00 64 HIS A CA 19
ATOM 25962 C C . HIS A 1 64 ? 1.707 9.792 -2.467 1.00 0.00 64 HIS A C 19
ATOM 25963 O O . HIS A 1 64 ? 1.372 10.912 -2.083 1.00 0.00 64 HIS A O 19
ATOM 25977 N N . LYS A 1 65 ? 2.189 9.525 -3.672 1.00 0.00 65 LYS A N 19
ATOM 25978 C CA . LYS A 1 65 ? 2.360 10.577 -4.660 1.00 0.00 65 LYS A CA 19
ATOM 25979 C C . LYS A 1 65 ? 1.071 11.396 -4.755 1.00 0.00 65 LYS A C 19
ATOM 25980 O O . LYS A 1 65 ? 1.116 12.621 -4.862 1.00 0.00 65 LYS A O 19
ATOM 25999 N N . ALA A 1 66 ? -0.047 10.686 -4.715 1.00 0.00 66 ALA A N 19
ATOM 26000 C CA . ALA A 1 66 ? -1.346 11.332 -4.796 1.00 0.00 66 ALA A CA 19
ATOM 26001 C C . ALA A 1 66 ? -1.491 12.323 -3.639 1.00 0.00 66 ALA A C 19
ATOM 26002 O O . ALA A 1 66 ? -1.941 13.451 -3.837 1.00 0.00 66 ALA A O 19
ATOM 26009 N N . CYS A 1 67 ? -1.102 11.867 -2.458 1.00 0.00 67 CYS A N 19
ATOM 26010 C CA . CYS A 1 67 ? -1.183 12.699 -1.270 1.00 0.00 67 CYS A CA 19
ATOM 26011 C C . CYS A 1 67 ? -0.173 13.840 -1.413 1.00 0.00 67 CYS A C 19
ATOM 26012 O O . CYS A 1 67 ? -0.491 14.995 -1.133 1.00 0.00 67 CYS A O 19
ATOM 26019 N N . ARG A 1 68 ? 1.024 13.476 -1.848 1.00 0.00 68 ARG A N 19
ATOM 26020 C CA . ARG A 1 68 ? 2.083 14.454 -2.032 1.00 0.00 68 ARG A CA 19
ATOM 26021 C C . ARG A 1 68 ? 1.602 15.594 -2.932 1.00 0.00 68 ARG A C 19
ATOM 26022 O O . ARG A 1 68 ? 1.578 16.751 -2.514 1.00 0.00 68 ARG A O 19
ATOM 26043 N N . ALA A 1 69 ? 1.232 15.228 -4.150 1.00 0.00 69 ALA A N 19
ATOM 26044 C CA . ALA A 1 69 ? 0.753 16.206 -5.112 1.00 0.00 69 ALA A CA 19
ATOM 26045 C C . ALA A 1 69 ? -0.509 16.877 -4.567 1.00 0.00 69 ALA A C 19
ATOM 26046 O O . ALA A 1 69 ? -0.695 18.081 -4.729 1.00 0.00 69 ALA A O 19
ATOM 26053 N N . ALA A 1 70 ? -1.343 16.067 -3.931 1.00 0.00 70 ALA A N 19
ATOM 26054 C CA . ALA A 1 70 ? -2.582 16.567 -3.360 1.00 0.00 70 ALA A CA 19
ATOM 26055 C C . ALA A 1 70 ? -2.260 17.512 -2.201 1.00 0.00 70 ALA A C 19
ATOM 26056 O O . ALA A 1 70 ? -2.165 18.724 -2.391 1.00 0.00 70 ALA A O 19
ATOM 26063 N N . ASN A 1 71 ? -2.101 16.922 -1.025 1.00 0.00 71 ASN A N 19
ATOM 26064 C CA . ASN A 1 71 ? -1.791 17.697 0.165 1.00 0.00 71 ASN A CA 19
ATOM 26065 C C . ASN A 1 71 ? -0.732 18.747 -0.177 1.00 0.00 71 ASN A C 19
ATOM 26066 O O . ASN A 1 71 ? -1.022 19.943 -0.194 1.00 0.00 71 ASN A O 19
ATOM 26077 N N . CYS A 1 72 ? 0.473 18.263 -0.441 1.00 0.00 72 CYS A N 19
ATOM 26078 C CA . CYS A 1 72 ? 1.576 19.145 -0.781 1.00 0.00 72 CYS A CA 19
ATOM 26079 C C . CYS A 1 72 ? 1.430 19.553 -2.248 1.00 0.00 72 CYS A C 19
ATOM 26080 O O . CYS A 1 72 ? 2.102 19.001 -3.119 1.00 0.00 72 CYS A O 19
ATOM 26087 N N . ALA A 1 73 ? 0.548 20.515 -2.478 1.00 0.00 73 ALA A N 19
ATOM 26088 C CA . ALA A 1 73 ? 0.306 21.002 -3.825 1.00 0.00 73 ALA A CA 19
ATOM 26089 C C . ALA A 1 73 ? 1.165 22.243 -4.076 1.00 0.00 73 ALA A C 19
ATOM 26090 O O . ALA A 1 73 ? 1.879 22.316 -5.075 1.00 0.00 73 ALA A O 19
ATOM 26097 N N . SER A 1 74 ? 1.068 23.188 -3.152 1.00 0.00 74 SER A N 19
ATOM 26098 C CA . SER A 1 74 ? 1.827 24.422 -3.260 1.00 0.00 74 SER A CA 19
ATOM 26099 C C . SER A 1 74 ? 3.097 24.331 -2.412 1.00 0.00 74 SER A C 19
ATOM 26100 O O . SER A 1 74 ? 3.544 25.329 -1.849 1.00 0.00 74 SER A O 19
ATOM 26108 N N . GLU A 1 75 ? 3.641 23.125 -2.346 1.00 0.00 75 GLU A N 19
ATOM 26109 C CA . GLU A 1 75 ? 4.851 22.891 -1.575 1.00 0.00 75 GLU A CA 19
ATOM 26110 C C . GLU A 1 75 ? 5.937 22.281 -2.463 1.00 0.00 75 GLU A C 19
ATOM 26111 O O . GLU A 1 75 ? 7.109 22.635 -2.348 1.00 0.00 75 GLU A O 19
ATOM 26123 N N . CYS A 1 76 ? 5.508 21.375 -3.330 1.00 0.00 76 CYS A N 19
ATOM 26124 C CA . CYS A 1 76 ? 6.429 20.712 -4.237 1.00 0.00 76 CYS A CA 19
ATOM 26125 C C . CYS A 1 76 ? 6.352 21.412 -5.595 1.00 0.00 76 CYS A C 19
ATOM 26126 O O . CYS A 1 76 ? 5.353 21.292 -6.303 1.00 0.00 76 CYS A O 19
ATOM 26133 N N . PRO A 1 77 ? 7.447 22.146 -5.927 1.00 0.00 77 PRO A N 19
ATOM 26134 C CA . PRO A 1 77 ? 7.513 22.865 -7.188 1.00 0.00 77 PRO A CA 19
ATOM 26135 C C . PRO A 1 77 ? 7.760 21.905 -8.354 1.00 0.00 77 PRO A C 19
ATOM 26136 O O . PRO A 1 77 ? 7.570 20.698 -8.220 1.00 0.00 77 PRO A O 19
ATOM 26147 N N . LYS A 1 78 ? 8.181 22.479 -9.472 1.00 0.00 78 LYS A N 19
ATOM 26148 C CA . LYS A 1 78 ? 8.457 21.690 -10.660 1.00 0.00 78 LYS A CA 19
ATOM 26149 C C . LYS A 1 78 ? 9.970 21.605 -10.871 1.00 0.00 78 LYS A C 19
ATOM 26150 O O . LYS A 1 78 ? 10.720 22.426 -10.347 1.00 0.00 78 LYS A O 19
ATOM 26169 N N . HIS A 1 79 ? 10.372 20.603 -11.640 1.00 0.00 79 HIS A N 19
ATOM 26170 C CA . HIS A 1 79 ? 11.782 20.400 -11.927 1.00 0.00 79 HIS A CA 19
ATOM 26171 C C . HIS A 1 79 ? 12.587 20.481 -10.628 1.00 0.00 79 HIS A C 19
ATOM 26172 O O . HIS A 1 79 ? 13.421 21.370 -10.465 1.00 0.00 79 HIS A O 19
ATOM 26186 N N . GLU A 1 80 ? 12.308 19.541 -9.738 1.00 0.00 80 GLU A N 19
ATOM 26187 C CA . GLU A 1 80 ? 12.996 19.494 -8.458 1.00 0.00 80 GLU A CA 19
ATOM 26188 C C . GLU A 1 80 ? 13.025 18.061 -7.923 1.00 0.00 80 GLU A C 19
ATOM 26189 O O . GLU A 1 80 ? 12.164 17.251 -8.262 1.00 0.00 80 GLU A O 19
ATOM 26201 N N . HIS A 1 81 ? 14.024 17.793 -7.095 1.00 0.00 81 HIS A N 19
ATOM 26202 C CA . HIS A 1 81 ? 14.176 16.472 -6.510 1.00 0.00 81 HIS A CA 19
ATOM 26203 C C . HIS A 1 81 ? 13.638 16.480 -5.078 1.00 0.00 81 HIS A C 19
ATOM 26204 O O . HIS A 1 81 ? 14.409 16.543 -4.121 1.00 0.00 81 HIS A O 19
ATOM 26218 N N . LYS A 1 82 ? 12.319 16.415 -4.975 1.00 0.00 82 LYS A N 19
ATOM 26219 C CA . LYS A 1 82 ? 11.668 16.414 -3.676 1.00 0.00 82 LYS A CA 19
ATOM 26220 C C . LYS A 1 82 ? 12.306 17.486 -2.790 1.00 0.00 82 LYS A C 19
ATOM 26221 O O . LYS A 1 82 ? 13.255 17.208 -2.059 1.00 0.00 82 LYS A O 19
ATOM 26240 N N . SER A 1 83 ? 11.760 18.689 -2.885 1.00 0.00 83 SER A N 19
ATOM 26241 C CA . SER A 1 83 ? 12.264 19.804 -2.102 1.00 0.00 83 SER A CA 19
ATOM 26242 C C . SER A 1 83 ? 12.055 19.533 -0.611 1.00 0.00 83 SER A C 19
ATOM 26243 O O . SER A 1 83 ? 11.287 18.646 -0.239 1.00 0.00 83 SER A O 19
ATOM 26251 N N . ASP A 1 84 ? 12.752 20.312 0.203 1.00 0.00 84 ASP A N 19
ATOM 26252 C CA . ASP A 1 84 ? 12.653 20.166 1.646 1.00 0.00 84 ASP A CA 19
ATOM 26253 C C . ASP A 1 84 ? 11.229 20.505 2.091 1.00 0.00 84 ASP A C 19
ATOM 26254 O O . ASP A 1 84 ? 10.614 19.751 2.844 1.00 0.00 84 ASP A O 19
ATOM 26263 N N . THR A 1 85 ? 10.747 21.641 1.608 1.00 0.00 85 THR A N 19
ATOM 26264 C CA . THR A 1 85 ? 9.407 22.090 1.948 1.00 0.00 85 THR A CA 19
ATOM 26265 C C . THR A 1 85 ? 8.385 20.993 1.644 1.00 0.00 85 THR A C 19
ATOM 26266 O O . THR A 1 85 ? 7.446 20.784 2.412 1.00 0.00 85 THR A O 19
ATOM 26277 N N . CYS A 1 86 ? 8.601 20.320 0.523 1.00 0.00 86 CYS A N 19
ATOM 26278 C CA . CYS A 1 86 ? 7.710 19.250 0.109 1.00 0.00 86 CYS A CA 19
ATOM 26279 C C . CYS A 1 86 ? 7.824 18.110 1.123 1.00 0.00 86 CYS A C 19
ATOM 26280 O O . CYS A 1 86 ? 6.866 17.807 1.832 1.00 0.00 86 CYS A O 19
ATOM 26287 N N . ARG A 1 87 ? 9.005 17.509 1.160 1.00 0.00 87 ARG A N 19
ATOM 26288 C CA . ARG A 1 87 ? 9.257 16.410 2.076 1.00 0.00 87 ARG A CA 19
ATOM 26289 C C . ARG A 1 87 ? 8.867 16.806 3.501 1.00 0.00 87 ARG A C 19
ATOM 26290 O O . ARG A 1 87 ? 8.512 15.952 4.312 1.00 0.00 87 ARG A O 19
ATOM 26311 N N . ALA A 1 88 ? 8.946 18.102 3.763 1.00 0.00 88 ALA A N 19
ATOM 26312 C CA . ALA A 1 88 ? 8.606 18.622 5.077 1.00 0.00 88 ALA A CA 19
ATOM 26313 C C . ALA A 1 88 ? 7.083 18.680 5.219 1.00 0.00 88 ALA A C 19
ATOM 26314 O O . ALA A 1 88 ? 6.539 18.301 6.255 1.00 0.00 88 ALA A O 19
ATOM 26321 N N . CYS A 1 89 ? 6.440 19.156 4.164 1.00 0.00 89 CYS A N 19
ATOM 26322 C CA . CYS A 1 89 ? 4.991 19.268 4.159 1.00 0.00 89 CYS A CA 19
ATOM 26323 C C . CYS A 1 89 ? 4.401 17.873 4.379 1.00 0.00 89 CYS A C 19
ATOM 26324 O O . CYS A 1 89 ? 3.688 17.645 5.355 1.00 0.00 89 CYS A O 19
ATOM 26331 N N . MET A 1 90 ? 4.720 16.978 3.457 1.00 0.00 90 MET A N 19
ATOM 26332 C CA . MET A 1 90 ? 4.230 15.612 3.538 1.00 0.00 90 MET A CA 19
ATOM 26333 C C . MET A 1 90 ? 4.411 15.048 4.949 1.00 0.00 90 MET A C 19
ATOM 26334 O O . MET A 1 90 ? 3.678 14.150 5.361 1.00 0.00 90 MET A O 19
ATOM 26348 N N . LYS A 1 91 ? 5.391 15.598 5.650 1.00 0.00 91 LYS A N 19
ATOM 26349 C CA . LYS A 1 91 ? 5.678 15.161 7.006 1.00 0.00 91 LYS A CA 19
ATOM 26350 C C . LYS A 1 91 ? 4.376 15.116 7.809 1.00 0.00 91 LYS A C 19
ATOM 26351 O O . LYS A 1 91 ? 3.975 14.057 8.288 1.00 0.00 91 LYS A O 19
ATOM 26370 N N . THR A 1 92 ? 3.753 16.279 7.930 1.00 0.00 92 THR A N 19
ATOM 26371 C CA . THR A 1 92 ? 2.505 16.385 8.667 1.00 0.00 92 THR A CA 19
ATOM 26372 C C . THR A 1 92 ? 1.315 16.354 7.706 1.00 0.00 92 THR A C 19
ATOM 26373 O O . THR A 1 92 ? 0.178 16.143 8.127 1.00 0.00 92 THR A O 19
ATOM 26384 N N . ASN A 1 93 ? 1.616 16.566 6.433 1.00 0.00 93 ASN A N 19
ATOM 26385 C CA . ASN A 1 93 ? 0.585 16.564 5.410 1.00 0.00 93 ASN A CA 19
ATOM 26386 C C . ASN A 1 93 ? 0.623 15.233 4.656 1.00 0.00 93 ASN A C 19
ATOM 26387 O O . ASN A 1 93 ? 0.307 15.179 3.469 1.00 0.00 93 ASN A O 19
ATOM 26398 N N . CYS A 1 94 ? 1.011 14.192 5.378 1.00 0.00 94 CYS A N 19
ATOM 26399 C CA . CYS A 1 94 ? 1.093 12.865 4.793 1.00 0.00 94 CYS A CA 19
ATOM 26400 C C . CYS A 1 94 ? 1.647 11.907 5.850 1.00 0.00 94 CYS A C 19
ATOM 26401 O O . CYS A 1 94 ? 2.860 11.801 6.022 1.00 0.00 94 CYS A O 19
ATOM 26408 N N . LYS A 1 95 ? 0.731 11.234 6.530 1.00 0.00 95 LYS A N 19
ATOM 26409 C CA . LYS A 1 95 ? 1.112 10.288 7.565 1.00 0.00 95 LYS A CA 19
ATOM 26410 C C . LYS A 1 95 ? 2.327 9.486 7.095 1.00 0.00 95 LYS A C 19
ATOM 26411 O O . LYS A 1 95 ? 2.418 8.285 7.346 1.00 0.00 95 LYS A O 19
ATOM 26430 N N . ILE A 1 1 ? -16.464 19.491 14.183 1.00 0.00 1 ILE A N 20
ATOM 26431 C CA . ILE A 1 1 ? -15.353 18.567 14.338 1.00 0.00 1 ILE A CA 20
ATOM 26432 C C . ILE A 1 1 ? -14.299 18.860 13.269 1.00 0.00 1 ILE A C 20
ATOM 26433 O O . ILE A 1 1 ? -14.636 19.142 12.120 1.00 0.00 1 ILE A O 20
ATOM 26449 N N . SER A 1 2 ? -13.043 18.783 13.685 1.00 0.00 2 SER A N 20
ATOM 26450 C CA . SER A 1 2 ? -11.937 19.036 12.778 1.00 0.00 2 SER A CA 20
ATOM 26451 C C . SER A 1 2 ? -10.877 17.944 12.927 1.00 0.00 2 SER A C 20
ATOM 26452 O O . SER A 1 2 ? -10.156 17.905 13.924 1.00 0.00 2 SER A O 20
ATOM 26460 N N . GLU A 1 3 ? -10.814 17.083 11.922 1.00 0.00 3 GLU A N 20
ATOM 26461 C CA . GLU A 1 3 ? -9.854 15.992 11.930 1.00 0.00 3 GLU A CA 20
ATOM 26462 C C . GLU A 1 3 ? -8.438 16.531 11.714 1.00 0.00 3 GLU A C 20
ATOM 26463 O O . GLU A 1 3 ? -8.258 17.706 11.400 1.00 0.00 3 GLU A O 20
ATOM 26475 N N . PHE A 1 4 ? -7.469 15.645 11.891 1.00 0.00 4 PHE A N 20
ATOM 26476 C CA . PHE A 1 4 ? -6.075 16.016 11.720 1.00 0.00 4 PHE A CA 20
ATOM 26477 C C . PHE A 1 4 ? -5.166 14.787 11.794 1.00 0.00 4 PHE A C 20
ATOM 26478 O O . PHE A 1 4 ? -4.948 14.236 12.871 1.00 0.00 4 PHE A O 20
ATOM 26495 N N . ALA A 1 5 ? -4.662 14.394 10.633 1.00 0.00 5 ALA A N 20
ATOM 26496 C CA . ALA A 1 5 ? -3.783 13.240 10.553 1.00 0.00 5 ALA A CA 20
ATOM 26497 C C . ALA A 1 5 ? -3.317 13.059 9.106 1.00 0.00 5 ALA A C 20
ATOM 26498 O O . ALA A 1 5 ? -4.022 13.437 8.172 1.00 0.00 5 ALA A O 20
ATOM 26505 N N . PRO A 1 6 ? -2.101 12.467 8.964 1.00 0.00 6 PRO A N 20
ATOM 26506 C CA . PRO A 1 6 ? -1.533 12.232 7.647 1.00 0.00 6 PRO A CA 20
ATOM 26507 C C . PRO A 1 6 ? -2.226 11.057 6.953 1.00 0.00 6 PRO A C 20
ATOM 26508 O O . PRO A 1 6 ? -2.971 10.310 7.585 1.00 0.00 6 PRO A O 20
ATOM 26519 N N . VAL A 1 7 ? -1.954 10.930 5.663 1.00 0.00 7 VAL A N 20
ATOM 26520 C CA . VAL A 1 7 ? -2.542 9.859 4.876 1.00 0.00 7 VAL A CA 20
ATOM 26521 C C . VAL A 1 7 ? -1.486 8.781 4.622 1.00 0.00 7 VAL A C 20
ATOM 26522 O O . VAL A 1 7 ? -0.289 9.043 4.724 1.00 0.00 7 VAL A O 20
ATOM 26535 N N . ASP A 1 8 ? -1.969 7.590 4.296 1.00 0.00 8 ASP A N 20
ATOM 26536 C CA . ASP A 1 8 ? -1.082 6.471 4.027 1.00 0.00 8 ASP A CA 20
ATOM 26537 C C . ASP A 1 8 ? -1.834 5.415 3.215 1.00 0.00 8 ASP A C 20
ATOM 26538 O O . ASP A 1 8 ? -1.628 4.217 3.407 1.00 0.00 8 ASP A O 20
ATOM 26547 N N . CYS A 1 9 ? -2.690 5.896 2.326 1.00 0.00 9 CYS A N 20
ATOM 26548 C CA . CYS A 1 9 ? -3.473 5.007 1.484 1.00 0.00 9 CYS A CA 20
ATOM 26549 C C . CYS A 1 9 ? -4.053 3.899 2.365 1.00 0.00 9 CYS A C 20
ATOM 26550 O O . CYS A 1 9 ? -4.075 2.735 1.969 1.00 0.00 9 CYS A O 20
ATOM 26557 N N . LYS A 1 10 ? -4.508 4.300 3.543 1.00 0.00 10 LYS A N 20
ATOM 26558 C CA . LYS A 1 10 ? -5.087 3.355 4.482 1.00 0.00 10 LYS A CA 20
ATOM 26559 C C . LYS A 1 10 ? -6.547 3.097 4.106 1.00 0.00 10 LYS A C 20
ATOM 26560 O O . LYS A 1 10 ? -6.970 1.947 3.996 1.00 0.00 10 LYS A O 20
ATOM 26579 N N . GLY A 1 11 ? -7.278 4.186 3.918 1.00 0.00 11 GLY A N 20
ATOM 26580 C CA . GLY A 1 11 ? -8.682 4.092 3.556 1.00 0.00 11 GLY A CA 20
ATOM 26581 C C . GLY A 1 11 ? -8.862 4.153 2.038 1.00 0.00 11 GLY A C 20
ATOM 26582 O O . GLY A 1 11 ? -9.985 4.099 1.539 1.00 0.00 11 GLY A O 20
ATOM 26586 N N . GLN A 1 12 ? -7.738 4.264 1.344 1.00 0.00 12 GLN A N 20
ATOM 26587 C CA . GLN A 1 12 ? -7.757 4.333 -0.107 1.00 0.00 12 GLN A CA 20
ATOM 26588 C C . GLN A 1 12 ? -7.220 3.032 -0.707 1.00 0.00 12 GLN A C 20
ATOM 26589 O O . GLN A 1 12 ? -7.128 2.898 -1.926 1.00 0.00 12 GLN A O 20
ATOM 26603 N N . CYS A 1 13 ? -6.878 2.106 0.177 1.00 0.00 13 CYS A N 20
ATOM 26604 C CA . CYS A 1 13 ? -6.352 0.821 -0.250 1.00 0.00 13 CYS A CA 20
ATOM 26605 C C . CYS A 1 13 ? -7.337 -0.268 0.180 1.00 0.00 13 CYS A C 20
ATOM 26606 O O . CYS A 1 13 ? -7.012 -1.108 1.018 1.00 0.00 13 CYS A O 20
ATOM 26613 N N . THR A 1 14 ? -8.521 -0.218 -0.412 1.00 0.00 14 THR A N 20
ATOM 26614 C CA . THR A 1 14 ? -9.555 -1.190 -0.101 1.00 0.00 14 THR A CA 20
ATOM 26615 C C . THR A 1 14 ? -9.883 -2.034 -1.334 1.00 0.00 14 THR A C 20
ATOM 26616 O O . THR A 1 14 ? -9.960 -3.258 -1.251 1.00 0.00 14 THR A O 20
ATOM 26627 N N . THR A 1 15 ? -10.068 -1.345 -2.451 1.00 0.00 15 THR A N 20
ATOM 26628 C CA . THR A 1 15 ? -10.386 -2.015 -3.700 1.00 0.00 15 THR A CA 20
ATOM 26629 C C . THR A 1 15 ? -9.138 -2.687 -4.277 1.00 0.00 15 THR A C 20
ATOM 26630 O O . THR A 1 15 ? -9.186 -3.846 -4.688 1.00 0.00 15 THR A O 20
ATOM 26641 N N . PRO A 1 16 ? -8.022 -1.911 -4.291 1.00 0.00 16 PRO A N 20
ATOM 26642 C CA . PRO A 1 16 ? -6.764 -2.418 -4.811 1.00 0.00 16 PRO A CA 20
ATOM 26643 C C . PRO A 1 16 ? -6.116 -3.393 -3.825 1.00 0.00 16 PRO A C 20
ATOM 26644 O O . PRO A 1 16 ? -5.123 -4.042 -4.150 1.00 0.00 16 PRO A O 20
ATOM 26655 N N . CYS A 1 17 ? -6.705 -3.464 -2.640 1.00 0.00 17 CYS A N 20
ATOM 26656 C CA . CYS A 1 17 ? -6.197 -4.348 -1.605 1.00 0.00 17 CYS A CA 20
ATOM 26657 C C . CYS A 1 17 ? -7.355 -5.214 -1.103 1.00 0.00 17 CYS A C 20
ATOM 26658 O O . CYS A 1 17 ? -7.249 -5.853 -0.057 1.00 0.00 17 CYS A O 20
ATOM 26665 N N . GLU A 1 18 ? -8.433 -5.209 -1.874 1.00 0.00 18 GLU A N 20
ATOM 26666 C CA . GLU A 1 18 ? -9.609 -5.986 -1.521 1.00 0.00 18 GLU A CA 20
ATOM 26667 C C . GLU A 1 18 ? -9.297 -7.482 -1.593 1.00 0.00 18 GLU A C 20
ATOM 26668 O O . GLU A 1 18 ? -9.506 -8.211 -0.624 1.00 0.00 18 GLU A O 20
ATOM 26680 N N . PRO A 1 19 ? -8.789 -7.907 -2.780 1.00 0.00 19 PRO A N 20
ATOM 26681 C CA . PRO A 1 19 ? -8.446 -9.303 -2.991 1.00 0.00 19 PRO A CA 20
ATOM 26682 C C . PRO A 1 19 ? -7.148 -9.665 -2.267 1.00 0.00 19 PRO A C 20
ATOM 26683 O O . PRO A 1 19 ? -6.979 -10.797 -1.815 1.00 0.00 19 PRO A O 20
ATOM 26694 N N . LEU A 1 20 ? -6.264 -8.682 -2.178 1.00 0.00 20 LEU A N 20
ATOM 26695 C CA . LEU A 1 20 ? -4.986 -8.882 -1.516 1.00 0.00 20 LEU A CA 20
ATOM 26696 C C . LEU A 1 20 ? -5.225 -9.183 -0.035 1.00 0.00 20 LEU A C 20
ATOM 26697 O O . LEU A 1 20 ? -4.835 -10.239 0.459 1.00 0.00 20 LEU A O 20
ATOM 26713 N N . THR A 1 21 ? -5.865 -8.234 0.632 1.00 0.00 21 THR A N 20
ATOM 26714 C CA . THR A 1 21 ? -6.161 -8.383 2.047 1.00 0.00 21 THR A CA 20
ATOM 26715 C C . THR A 1 21 ? -6.845 -9.726 2.309 1.00 0.00 21 THR A C 20
ATOM 26716 O O . THR A 1 21 ? -6.420 -10.483 3.181 1.00 0.00 21 THR A O 20
ATOM 26727 N N . ALA A 1 22 ? -7.893 -9.981 1.540 1.00 0.00 22 ALA A N 20
ATOM 26728 C CA . ALA A 1 22 ? -8.640 -11.219 1.678 1.00 0.00 22 ALA A CA 20
ATOM 26729 C C . ALA A 1 22 ? -7.668 -12.400 1.669 1.00 0.00 22 ALA A C 20
ATOM 26730 O O . ALA A 1 22 ? -7.857 -13.371 2.400 1.00 0.00 22 ALA A O 20
ATOM 26737 N N . CYS A 1 23 ? -6.648 -12.279 0.832 1.00 0.00 23 CYS A N 20
ATOM 26738 C CA . CYS A 1 23 ? -5.646 -13.324 0.717 1.00 0.00 23 CYS A CA 20
ATOM 26739 C C . CYS A 1 23 ? -4.876 -13.399 2.037 1.00 0.00 23 CYS A C 20
ATOM 26740 O O . CYS A 1 23 ? -4.754 -14.470 2.629 1.00 0.00 23 CYS A O 20
ATOM 26747 N N . LYS A 1 24 ? -4.377 -12.247 2.460 1.00 0.00 24 LYS A N 20
ATOM 26748 C CA . LYS A 1 24 ? -3.623 -12.168 3.700 1.00 0.00 24 LYS A CA 20
ATOM 26749 C C . LYS A 1 24 ? -4.489 -12.679 4.852 1.00 0.00 24 LYS A C 20
ATOM 26750 O O . LYS A 1 24 ? -4.031 -13.471 5.675 1.00 0.00 24 LYS A O 20
ATOM 26769 N N . GLU A 1 25 ? -5.726 -12.206 4.875 1.00 0.00 25 GLU A N 20
ATOM 26770 C CA . GLU A 1 25 ? -6.661 -12.605 5.914 1.00 0.00 25 GLU A CA 20
ATOM 26771 C C . GLU A 1 25 ? -6.801 -14.128 5.945 1.00 0.00 25 GLU A C 20
ATOM 26772 O O . GLU A 1 25 ? -6.394 -14.772 6.910 1.00 0.00 25 GLU A O 20
ATOM 26784 N N . LYS A 1 26 ? -7.378 -14.659 4.877 1.00 0.00 26 LYS A N 20
ATOM 26785 C CA . LYS A 1 26 ? -7.577 -16.095 4.770 1.00 0.00 26 LYS A CA 20
ATOM 26786 C C . LYS A 1 26 ? -6.350 -16.818 5.329 1.00 0.00 26 LYS A C 20
ATOM 26787 O O . LYS A 1 26 ? -6.479 -17.848 5.988 1.00 0.00 26 LYS A O 20
ATOM 26806 N N . CYS A 1 27 ? -5.187 -16.250 5.044 1.00 0.00 27 CYS A N 20
ATOM 26807 C CA . CYS A 1 27 ? -3.938 -16.828 5.509 1.00 0.00 27 CYS A CA 20
ATOM 26808 C C . CYS A 1 27 ? -3.874 -16.673 7.030 1.00 0.00 27 CYS A C 20
ATOM 26809 O O . CYS A 1 27 ? -3.788 -17.662 7.755 1.00 0.00 27 CYS A O 20
ATOM 26816 N N . ALA A 1 28 ? -3.919 -15.423 7.468 1.00 0.00 28 ALA A N 20
ATOM 26817 C CA . ALA A 1 28 ? -3.867 -15.126 8.889 1.00 0.00 28 ALA A CA 20
ATOM 26818 C C . ALA A 1 28 ? -4.747 -16.122 9.646 1.00 0.00 28 ALA A C 20
ATOM 26819 O O . ALA A 1 28 ? -4.321 -16.696 10.648 1.00 0.00 28 ALA A O 20
ATOM 26826 N N . GLU A 1 29 ? -5.958 -16.298 9.139 1.00 0.00 29 GLU A N 20
ATOM 26827 C CA . GLU A 1 29 ? -6.901 -17.215 9.755 1.00 0.00 29 GLU A CA 20
ATOM 26828 C C . GLU A 1 29 ? -6.297 -18.618 9.845 1.00 0.00 29 GLU A C 20
ATOM 26829 O O . GLU A 1 29 ? -6.250 -19.210 10.922 1.00 0.00 29 GLU A O 20
ATOM 26841 N N . SER A 1 30 ? -5.850 -19.109 8.698 1.00 0.00 30 SER A N 20
ATOM 26842 C CA . SER A 1 30 ? -5.250 -20.431 8.633 1.00 0.00 30 SER A CA 20
ATOM 26843 C C . SER A 1 30 ? -3.953 -20.457 9.443 1.00 0.00 30 SER A C 20
ATOM 26844 O O . SER A 1 30 ? -3.472 -21.526 9.817 1.00 0.00 30 SER A O 20
ATOM 26852 N N . CYS A 1 31 ? -3.423 -19.268 9.691 1.00 0.00 31 CYS A N 20
ATOM 26853 C CA . CYS A 1 31 ? -2.190 -19.142 10.450 1.00 0.00 31 CYS A CA 20
ATOM 26854 C C . CYS A 1 31 ? -2.486 -18.336 11.716 1.00 0.00 31 CYS A C 20
ATOM 26855 O O . CYS A 1 31 ? -1.895 -17.280 11.937 1.00 0.00 31 CYS A O 20
ATOM 26862 N N . GLU A 1 32 ? -3.401 -18.865 12.515 1.00 0.00 32 GLU A N 20
ATOM 26863 C CA . GLU A 1 32 ? -3.783 -18.207 13.754 1.00 0.00 32 GLU A CA 20
ATOM 26864 C C . GLU A 1 32 ? -2.997 -18.791 14.929 1.00 0.00 32 GLU A C 20
ATOM 26865 O O . GLU A 1 32 ? -2.268 -18.072 15.611 1.00 0.00 32 GLU A O 20
ATOM 26877 N N . THR A 1 33 ? -3.170 -20.089 15.129 1.00 0.00 33 THR A N 20
ATOM 26878 C CA . THR A 1 33 ? -2.486 -20.778 16.210 1.00 0.00 33 THR A CA 20
ATOM 26879 C C . THR A 1 33 ? -1.027 -21.044 15.834 1.00 0.00 33 THR A C 20
ATOM 26880 O O . THR A 1 33 ? -0.240 -21.495 16.664 1.00 0.00 33 THR A O 20
ATOM 26891 N N . SER A 1 34 ? -0.710 -20.752 14.581 1.00 0.00 34 SER A N 20
ATOM 26892 C CA . SER A 1 34 ? 0.641 -20.954 14.084 1.00 0.00 34 SER A CA 20
ATOM 26893 C C . SER A 1 34 ? 1.614 -20.037 14.828 1.00 0.00 34 SER A C 20
ATOM 26894 O O . SER A 1 34 ? 1.532 -18.815 14.715 1.00 0.00 34 SER A O 20
ATOM 26902 N N . ALA A 1 35 ? 2.514 -20.663 15.573 1.00 0.00 35 ALA A N 20
ATOM 26903 C CA . ALA A 1 35 ? 3.502 -19.919 16.336 1.00 0.00 35 ALA A CA 20
ATOM 26904 C C . ALA A 1 35 ? 4.033 -18.764 15.484 1.00 0.00 35 ALA A C 20
ATOM 26905 O O . ALA A 1 35 ? 3.780 -17.598 15.785 1.00 0.00 35 ALA A O 20
ATOM 26912 N N . ASP A 1 36 ? 4.760 -19.128 14.438 1.00 0.00 36 ASP A N 20
ATOM 26913 C CA . ASP A 1 36 ? 5.329 -18.136 13.541 1.00 0.00 36 ASP A CA 20
ATOM 26914 C C . ASP A 1 36 ? 4.260 -17.685 12.543 1.00 0.00 36 ASP A C 20
ATOM 26915 O O . ASP A 1 36 ? 4.198 -18.190 11.423 1.00 0.00 36 ASP A O 20
ATOM 26924 N N . LYS A 1 37 ? 3.446 -16.738 12.985 1.00 0.00 37 LYS A N 20
ATOM 26925 C CA . LYS A 1 37 ? 2.383 -16.213 12.145 1.00 0.00 37 LYS A CA 20
ATOM 26926 C C . LYS A 1 37 ? 2.997 -15.418 10.991 1.00 0.00 37 LYS A C 20
ATOM 26927 O O . LYS A 1 37 ? 2.680 -15.660 9.828 1.00 0.00 37 LYS A O 20
ATOM 26946 N N . LYS A 1 38 ? 3.865 -14.484 11.354 1.00 0.00 38 LYS A N 20
ATOM 26947 C CA . LYS A 1 38 ? 4.526 -13.652 10.363 1.00 0.00 38 LYS A CA 20
ATOM 26948 C C . LYS A 1 38 ? 5.013 -14.531 9.208 1.00 0.00 38 LYS A C 20
ATOM 26949 O O . LYS A 1 38 ? 4.730 -14.246 8.046 1.00 0.00 38 LYS A O 20
ATOM 26968 N N . THR A 1 39 ? 5.736 -15.580 9.570 1.00 0.00 39 THR A N 20
ATOM 26969 C CA . THR A 1 39 ? 6.265 -16.502 8.579 1.00 0.00 39 THR A CA 20
ATOM 26970 C C . THR A 1 39 ? 5.128 -17.284 7.918 1.00 0.00 39 THR A C 20
ATOM 26971 O O . THR A 1 39 ? 4.964 -17.239 6.700 1.00 0.00 39 THR A O 20
ATOM 26982 N N . CYS A 1 40 ? 4.372 -17.984 8.751 1.00 0.00 40 CYS A N 20
ATOM 26983 C CA . CYS A 1 40 ? 3.255 -18.775 8.263 1.00 0.00 40 CYS A CA 20
ATOM 26984 C C . CYS A 1 40 ? 2.521 -17.962 7.195 1.00 0.00 40 CYS A C 20
ATOM 26985 O O . CYS A 1 40 ? 2.338 -18.428 6.071 1.00 0.00 40 CYS A O 20
ATOM 26992 N N . ARG A 1 41 ? 2.119 -16.760 7.583 1.00 0.00 41 ARG A N 20
ATOM 26993 C CA . ARG A 1 41 ? 1.409 -15.878 6.673 1.00 0.00 41 ARG A CA 20
ATOM 26994 C C . ARG A 1 41 ? 2.266 -15.586 5.440 1.00 0.00 41 ARG A C 20
ATOM 26995 O O . ARG A 1 41 ? 1.826 -15.793 4.310 1.00 0.00 41 ARG A O 20
ATOM 27016 N N . ARG A 1 42 ? 3.475 -15.109 5.698 1.00 0.00 42 ARG A N 20
ATOM 27017 C CA . ARG A 1 42 ? 4.398 -14.787 4.624 1.00 0.00 42 ARG A CA 20
ATOM 27018 C C . ARG A 1 42 ? 4.374 -15.883 3.557 1.00 0.00 42 ARG A C 20
ATOM 27019 O O . ARG A 1 42 ? 4.077 -15.616 2.393 1.00 0.00 42 ARG A O 20
ATOM 27040 N N . ASN A 1 43 ? 4.691 -17.094 3.991 1.00 0.00 43 ASN A N 20
ATOM 27041 C CA . ASN A 1 43 ? 4.710 -18.232 3.088 1.00 0.00 43 ASN A CA 20
ATOM 27042 C C . ASN A 1 43 ? 3.373 -18.314 2.349 1.00 0.00 43 ASN A C 20
ATOM 27043 O O . ASN A 1 43 ? 3.321 -18.738 1.196 1.00 0.00 43 ASN A O 20
ATOM 27054 N N . CYS A 1 44 ? 2.323 -17.901 3.045 1.00 0.00 44 CYS A N 20
ATOM 27055 C CA . CYS A 1 44 ? 0.989 -17.922 2.469 1.00 0.00 44 CYS A CA 20
ATOM 27056 C C . CYS A 1 44 ? 0.867 -16.749 1.495 1.00 0.00 44 CYS A C 20
ATOM 27057 O O . CYS A 1 44 ? 0.114 -16.819 0.525 1.00 0.00 44 CYS A O 20
ATOM 27064 N N . LYS A 1 45 ? 1.618 -15.698 1.788 1.00 0.00 45 LYS A N 20
ATOM 27065 C CA . LYS A 1 45 ? 1.604 -14.511 0.950 1.00 0.00 45 LYS A CA 20
ATOM 27066 C C . LYS A 1 45 ? 2.211 -14.847 -0.414 1.00 0.00 45 LYS A C 20
ATOM 27067 O O . LYS A 1 45 ? 1.845 -14.249 -1.424 1.00 0.00 45 LYS A O 20
ATOM 27086 N N . LYS A 1 46 ? 3.128 -15.803 -0.398 1.00 0.00 46 LYS A N 20
ATOM 27087 C CA . LYS A 1 46 ? 3.789 -16.226 -1.621 1.00 0.00 46 LYS A CA 20
ATOM 27088 C C . LYS A 1 46 ? 3.004 -17.379 -2.248 1.00 0.00 46 LYS A C 20
ATOM 27089 O O . LYS A 1 46 ? 3.223 -17.727 -3.407 1.00 0.00 46 LYS A O 20
ATOM 27108 N N . ALA A 1 47 ? 2.104 -17.940 -1.453 1.00 0.00 47 ALA A N 20
ATOM 27109 C CA . ALA A 1 47 ? 1.284 -19.047 -1.916 1.00 0.00 47 ALA A CA 20
ATOM 27110 C C . ALA A 1 47 ? 0.499 -18.612 -3.155 1.00 0.00 47 ALA A C 20
ATOM 27111 O O . ALA A 1 47 ? 0.654 -19.194 -4.228 1.00 0.00 47 ALA A O 20
ATOM 27118 N N . ASP A 1 48 ? -0.326 -17.593 -2.966 1.00 0.00 48 ASP A N 20
ATOM 27119 C CA . ASP A 1 48 ? -1.135 -17.073 -4.056 1.00 0.00 48 ASP A CA 20
ATOM 27120 C C . ASP A 1 48 ? -1.568 -15.643 -3.726 1.00 0.00 48 ASP A C 20
ATOM 27121 O O . ASP A 1 48 ? -2.751 -15.316 -3.801 1.00 0.00 48 ASP A O 20
ATOM 27130 N N . CYS A 1 49 ? -0.585 -14.829 -3.369 1.00 0.00 49 CYS A N 20
ATOM 27131 C CA . CYS A 1 49 ? -0.849 -13.442 -3.029 1.00 0.00 49 CYS A CA 20
ATOM 27132 C C . CYS A 1 49 ? 0.391 -12.617 -3.377 1.00 0.00 49 CYS A C 20
ATOM 27133 O O . CYS A 1 49 ? 0.682 -11.619 -2.720 1.00 0.00 49 CYS A O 20
ATOM 27140 N N . GLU A 1 50 ? 1.089 -13.064 -4.411 1.00 0.00 50 GLU A N 20
ATOM 27141 C CA . GLU A 1 50 ? 2.291 -12.380 -4.854 1.00 0.00 50 GLU A CA 20
ATOM 27142 C C . GLU A 1 50 ? 1.925 -11.137 -5.669 1.00 0.00 50 GLU A C 20
ATOM 27143 O O . GLU A 1 50 ? 2.449 -10.052 -5.422 1.00 0.00 50 GLU A O 20
ATOM 27155 N N . PRO A 1 51 ? 1.005 -11.343 -6.649 1.00 0.00 51 PRO A N 20
ATOM 27156 C CA . PRO A 1 51 ? 0.562 -10.253 -7.501 1.00 0.00 51 PRO A CA 20
ATOM 27157 C C . PRO A 1 51 ? -0.394 -9.323 -6.750 1.00 0.00 51 PRO A C 20
ATOM 27158 O O . PRO A 1 51 ? -0.528 -8.152 -7.100 1.00 0.00 51 PRO A O 20
ATOM 27169 N N . GLN A 1 52 ? -1.033 -9.881 -5.733 1.00 0.00 52 GLN A N 20
ATOM 27170 C CA . GLN A 1 52 ? -1.973 -9.117 -4.930 1.00 0.00 52 GLN A CA 20
ATOM 27171 C C . GLN A 1 52 ? -1.222 -8.194 -3.969 1.00 0.00 52 GLN A C 20
ATOM 27172 O O . GLN A 1 52 ? -1.437 -6.983 -3.970 1.00 0.00 52 GLN A O 20
ATOM 27186 N N . ASP A 1 53 ? -0.355 -8.802 -3.171 1.00 0.00 53 ASP A N 20
ATOM 27187 C CA . ASP A 1 53 ? 0.429 -8.049 -2.207 1.00 0.00 53 ASP A CA 20
ATOM 27188 C C . ASP A 1 53 ? 1.151 -6.906 -2.924 1.00 0.00 53 ASP A C 20
ATOM 27189 O O . ASP A 1 53 ? 1.405 -5.859 -2.331 1.00 0.00 53 ASP A O 20
ATOM 27198 N N . LYS A 1 54 ? 1.461 -7.147 -4.189 1.00 0.00 54 LYS A N 20
ATOM 27199 C CA . LYS A 1 54 ? 2.149 -6.151 -4.993 1.00 0.00 54 LYS A CA 20
ATOM 27200 C C . LYS A 1 54 ? 1.186 -5.005 -5.311 1.00 0.00 54 LYS A C 20
ATOM 27201 O O . LYS A 1 54 ? 1.400 -3.873 -4.881 1.00 0.00 54 LYS A O 20
ATOM 27220 N N . VAL A 1 55 ? 0.147 -5.339 -6.062 1.00 0.00 55 VAL A N 20
ATOM 27221 C CA . VAL A 1 55 ? -0.849 -4.352 -6.443 1.00 0.00 55 VAL A CA 20
ATOM 27222 C C . VAL A 1 55 ? -1.144 -3.444 -5.248 1.00 0.00 55 VAL A C 20
ATOM 27223 O O . VAL A 1 55 ? -1.417 -2.257 -5.418 1.00 0.00 55 VAL A O 20
ATOM 27236 N N . CYS A 1 56 ? -1.079 -4.037 -4.065 1.00 0.00 56 CYS A N 20
ATOM 27237 C CA . CYS A 1 56 ? -1.335 -3.296 -2.841 1.00 0.00 56 CYS A CA 20
ATOM 27238 C C . CYS A 1 56 ? -0.320 -2.156 -2.748 1.00 0.00 56 CYS A C 20
ATOM 27239 O O . CYS A 1 56 ? -0.697 -0.993 -2.611 1.00 0.00 56 CYS A O 20
ATOM 27246 N N . ASP A 1 57 ? 0.949 -2.528 -2.826 1.00 0.00 57 ASP A N 20
ATOM 27247 C CA . ASP A 1 57 ? 2.022 -1.551 -2.753 1.00 0.00 57 ASP A CA 20
ATOM 27248 C C . ASP A 1 57 ? 1.748 -0.422 -3.749 1.00 0.00 57 ASP A C 20
ATOM 27249 O O . ASP A 1 57 ? 1.928 0.751 -3.427 1.00 0.00 57 ASP A O 20
ATOM 27258 N N . ALA A 1 58 ? 1.316 -0.817 -4.937 1.00 0.00 58 ALA A N 20
ATOM 27259 C CA . ALA A 1 58 ? 1.015 0.146 -5.982 1.00 0.00 58 ALA A CA 20
ATOM 27260 C C . ALA A 1 58 ? 0.077 1.220 -5.425 1.00 0.00 58 ALA A C 20
ATOM 27261 O O . ALA A 1 58 ? 0.310 2.412 -5.615 1.00 0.00 58 ALA A O 20
ATOM 27268 N N . CYS A 1 59 ? -0.964 0.757 -4.748 1.00 0.00 59 CYS A N 20
ATOM 27269 C CA . CYS A 1 59 ? -1.937 1.663 -4.162 1.00 0.00 59 CYS A CA 20
ATOM 27270 C C . CYS A 1 59 ? -1.191 2.663 -3.277 1.00 0.00 59 CYS A C 20
ATOM 27271 O O . CYS A 1 59 ? -1.300 3.873 -3.474 1.00 0.00 59 CYS A O 20
ATOM 27278 N N . ARG A 1 60 ? -0.450 2.122 -2.322 1.00 0.00 60 ARG A N 20
ATOM 27279 C CA . ARG A 1 60 ? 0.314 2.952 -1.407 1.00 0.00 60 ARG A CA 20
ATOM 27280 C C . ARG A 1 60 ? 1.311 3.817 -2.180 1.00 0.00 60 ARG A C 20
ATOM 27281 O O . ARG A 1 60 ? 1.581 4.954 -1.796 1.00 0.00 60 ARG A O 20
ATOM 27302 N N . MET A 1 61 ? 1.831 3.245 -3.257 1.00 0.00 61 MET A N 20
ATOM 27303 C CA . MET A 1 61 ? 2.792 3.950 -4.088 1.00 0.00 61 MET A CA 20
ATOM 27304 C C . MET A 1 61 ? 2.155 5.177 -4.743 1.00 0.00 61 MET A C 20
ATOM 27305 O O . MET A 1 61 ? 2.710 6.274 -4.686 1.00 0.00 61 MET A O 20
ATOM 27319 N N . LYS A 1 62 ? 0.999 4.951 -5.350 1.00 0.00 62 LYS A N 20
ATOM 27320 C CA . LYS A 1 62 ? 0.281 6.025 -6.015 1.00 0.00 62 LYS A CA 20
ATOM 27321 C C . LYS A 1 62 ? -0.160 7.058 -4.976 1.00 0.00 62 LYS A C 20
ATOM 27322 O O . LYS A 1 62 ? -0.062 8.261 -5.212 1.00 0.00 62 LYS A O 20
ATOM 27341 N N . CYS A 1 63 ? -0.634 6.551 -3.848 1.00 0.00 63 CYS A N 20
ATOM 27342 C CA . CYS A 1 63 ? -1.090 7.414 -2.772 1.00 0.00 63 CYS A CA 20
ATOM 27343 C C . CYS A 1 63 ? 0.086 8.283 -2.322 1.00 0.00 63 CYS A C 20
ATOM 27344 O O . CYS A 1 63 ? -0.110 9.388 -1.818 1.00 0.00 63 CYS A O 20
ATOM 27351 N N . HIS A 1 64 ? 1.283 7.751 -2.521 1.00 0.00 64 HIS A N 20
ATOM 27352 C CA . HIS A 1 64 ? 2.491 8.464 -2.143 1.00 0.00 64 HIS A CA 20
ATOM 27353 C C . HIS A 1 64 ? 2.603 9.754 -2.957 1.00 0.00 64 HIS A C 20
ATOM 27354 O O . HIS A 1 64 ? 2.923 10.811 -2.414 1.00 0.00 64 HIS A O 20
ATOM 27368 N N . LYS A 1 65 ? 2.331 9.627 -4.248 1.00 0.00 65 LYS A N 20
ATOM 27369 C CA . LYS A 1 65 ? 2.397 10.769 -5.143 1.00 0.00 65 LYS A CA 20
ATOM 27370 C C . LYS A 1 65 ? 1.064 11.519 -5.105 1.00 0.00 65 LYS A C 20
ATOM 27371 O O . LYS A 1 65 ? 1.033 12.743 -5.218 1.00 0.00 65 LYS A O 20
ATOM 27390 N N . ALA A 1 66 ? -0.005 10.753 -4.944 1.00 0.00 66 ALA A N 20
ATOM 27391 C CA . ALA A 1 66 ? -1.338 11.329 -4.889 1.00 0.00 66 ALA A CA 20
ATOM 27392 C C . ALA A 1 66 ? -1.498 12.108 -3.582 1.00 0.00 66 ALA A C 20
ATOM 27393 O O . ALA A 1 66 ? -2.274 13.060 -3.514 1.00 0.00 66 ALA A O 20
ATOM 27400 N N . CYS A 1 67 ? -0.753 11.673 -2.576 1.00 0.00 67 CYS A N 20
ATOM 27401 C CA . CYS A 1 67 ? -0.803 12.318 -1.275 1.00 0.00 67 CYS A CA 20
ATOM 27402 C C . CYS A 1 67 ? 0.160 13.507 -1.290 1.00 0.00 67 CYS A C 20
ATOM 27403 O O . CYS A 1 67 ? 0.082 14.384 -0.431 1.00 0.00 67 CYS A O 20
ATOM 27410 N N . ARG A 1 68 ? 1.045 13.498 -2.276 1.00 0.00 68 ARG A N 20
ATOM 27411 C CA . ARG A 1 68 ? 2.022 14.565 -2.414 1.00 0.00 68 ARG A CA 20
ATOM 27412 C C . ARG A 1 68 ? 1.368 15.808 -3.021 1.00 0.00 68 ARG A C 20
ATOM 27413 O O . ARG A 1 68 ? 1.732 16.933 -2.683 1.00 0.00 68 ARG A O 20
ATOM 27434 N N . ALA A 1 69 ? 0.413 15.563 -3.906 1.00 0.00 69 ALA A N 20
ATOM 27435 C CA . ALA A 1 69 ? -0.296 16.648 -4.562 1.00 0.00 69 ALA A CA 20
ATOM 27436 C C . ALA A 1 69 ? -1.508 17.046 -3.717 1.00 0.00 69 ALA A C 20
ATOM 27437 O O . ALA A 1 69 ? -2.003 18.166 -3.824 1.00 0.00 69 ALA A O 20
ATOM 27444 N N . ALA A 1 70 ? -1.950 16.105 -2.896 1.00 0.00 70 ALA A N 20
ATOM 27445 C CA . ALA A 1 70 ? -3.095 16.343 -2.033 1.00 0.00 70 ALA A CA 20
ATOM 27446 C C . ALA A 1 70 ? -2.667 17.222 -0.856 1.00 0.00 70 ALA A C 20
ATOM 27447 O O . ALA A 1 70 ? -2.770 18.446 -0.921 1.00 0.00 70 ALA A O 20
ATOM 27454 N N . ASN A 1 71 ? -2.195 16.563 0.192 1.00 0.00 71 ASN A N 20
ATOM 27455 C CA . ASN A 1 71 ? -1.751 17.269 1.382 1.00 0.00 71 ASN A CA 20
ATOM 27456 C C . ASN A 1 71 ? -0.723 18.331 0.986 1.00 0.00 71 ASN A C 20
ATOM 27457 O O . ASN A 1 71 ? -1.013 19.526 1.026 1.00 0.00 71 ASN A O 20
ATOM 27468 N N . CYS A 1 72 ? 0.456 17.857 0.611 1.00 0.00 72 CYS A N 20
ATOM 27469 C CA . CYS A 1 72 ? 1.528 18.751 0.208 1.00 0.00 72 CYS A CA 20
ATOM 27470 C C . CYS A 1 72 ? 1.175 19.337 -1.161 1.00 0.00 72 CYS A C 20
ATOM 27471 O O . CYS A 1 72 ? 0.382 18.759 -1.902 1.00 0.00 72 CYS A O 20
ATOM 27478 N N . ALA A 1 73 ? 1.781 20.479 -1.454 1.00 0.00 73 ALA A N 20
ATOM 27479 C CA . ALA A 1 73 ? 1.541 21.150 -2.720 1.00 0.00 73 ALA A CA 20
ATOM 27480 C C . ALA A 1 73 ? 2.505 22.329 -2.858 1.00 0.00 73 ALA A C 20
ATOM 27481 O O . ALA A 1 73 ? 3.184 22.465 -3.875 1.00 0.00 73 ALA A O 20
ATOM 27488 N N . SER A 1 74 ? 2.534 23.153 -1.821 1.00 0.00 74 SER A N 20
ATOM 27489 C CA . SER A 1 74 ? 3.403 24.317 -1.814 1.00 0.00 74 SER A CA 20
ATOM 27490 C C . SER A 1 74 ? 4.851 23.887 -1.568 1.00 0.00 74 SER A C 20
ATOM 27491 O O . SER A 1 74 ? 5.777 24.450 -2.150 1.00 0.00 74 SER A O 20
ATOM 27499 N N . GLU A 1 75 ? 5.001 22.894 -0.704 1.00 0.00 75 GLU A N 20
ATOM 27500 C CA . GLU A 1 75 ? 6.320 22.382 -0.374 1.00 0.00 75 GLU A CA 20
ATOM 27501 C C . GLU A 1 75 ? 6.953 21.716 -1.597 1.00 0.00 75 GLU A C 20
ATOM 27502 O O . GLU A 1 75 ? 8.168 21.771 -1.779 1.00 0.00 75 GLU A O 20
ATOM 27514 N N . CYS A 1 76 ? 6.100 21.102 -2.405 1.00 0.00 76 CYS A N 20
ATOM 27515 C CA . CYS A 1 76 ? 6.560 20.426 -3.606 1.00 0.00 76 CYS A CA 20
ATOM 27516 C C . CYS A 1 76 ? 6.062 21.212 -4.820 1.00 0.00 76 CYS A C 20
ATOM 27517 O O . CYS A 1 76 ? 4.891 21.121 -5.185 1.00 0.00 76 CYS A O 20
ATOM 27524 N N . PRO A 1 77 ? 7.000 21.987 -5.428 1.00 0.00 77 PRO A N 20
ATOM 27525 C CA . PRO A 1 77 ? 6.668 22.788 -6.594 1.00 0.00 77 PRO A CA 20
ATOM 27526 C C . PRO A 1 77 ? 6.533 21.912 -7.841 1.00 0.00 77 PRO A C 20
ATOM 27527 O O . PRO A 1 77 ? 6.574 20.686 -7.750 1.00 0.00 77 PRO A O 20
ATOM 27538 N N . LYS A 1 78 ? 6.375 22.576 -8.977 1.00 0.00 78 LYS A N 20
ATOM 27539 C CA . LYS A 1 78 ? 6.234 21.873 -10.241 1.00 0.00 78 LYS A CA 20
ATOM 27540 C C . LYS A 1 78 ? 7.592 21.821 -10.944 1.00 0.00 78 LYS A C 20
ATOM 27541 O O . LYS A 1 78 ? 7.742 22.337 -12.051 1.00 0.00 78 LYS A O 20
ATOM 27560 N N . HIS A 1 79 ? 8.547 21.193 -10.274 1.00 0.00 79 HIS A N 20
ATOM 27561 C CA . HIS A 1 79 ? 9.887 21.066 -10.821 1.00 0.00 79 HIS A CA 20
ATOM 27562 C C . HIS A 1 79 ? 10.782 20.332 -9.821 1.00 0.00 79 HIS A C 20
ATOM 27563 O O . HIS A 1 79 ? 11.876 20.796 -9.504 1.00 0.00 79 HIS A O 20
ATOM 27577 N N . GLU A 1 80 ? 10.284 19.197 -9.353 1.00 0.00 80 GLU A N 20
ATOM 27578 C CA . GLU A 1 80 ? 11.025 18.393 -8.396 1.00 0.00 80 GLU A CA 20
ATOM 27579 C C . GLU A 1 80 ? 10.310 17.063 -8.153 1.00 0.00 80 GLU A C 20
ATOM 27580 O O . GLU A 1 80 ? 9.089 16.977 -8.282 1.00 0.00 80 GLU A O 20
ATOM 27592 N N . HIS A 1 81 ? 11.100 16.057 -7.805 1.00 0.00 81 HIS A N 20
ATOM 27593 C CA . HIS A 1 81 ? 10.557 14.735 -7.543 1.00 0.00 81 HIS A CA 20
ATOM 27594 C C . HIS A 1 81 ? 10.540 14.477 -6.035 1.00 0.00 81 HIS A C 20
ATOM 27595 O O . HIS A 1 81 ? 9.490 14.188 -5.463 1.00 0.00 81 HIS A O 20
ATOM 27609 N N . LYS A 1 82 ? 11.715 14.591 -5.434 1.00 0.00 82 LYS A N 20
ATOM 27610 C CA . LYS A 1 82 ? 11.849 14.374 -4.004 1.00 0.00 82 LYS A CA 20
ATOM 27611 C C . LYS A 1 82 ? 12.595 15.555 -3.380 1.00 0.00 82 LYS A C 20
ATOM 27612 O O . LYS A 1 82 ? 13.723 15.405 -2.913 1.00 0.00 82 LYS A O 20
ATOM 27631 N N . SER A 1 83 ? 11.935 16.704 -3.394 1.00 0.00 83 SER A N 20
ATOM 27632 C CA . SER A 1 83 ? 12.522 17.911 -2.835 1.00 0.00 83 SER A CA 20
ATOM 27633 C C . SER A 1 83 ? 12.708 17.751 -1.325 1.00 0.00 83 SER A C 20
ATOM 27634 O O . SER A 1 83 ? 11.961 17.018 -0.678 1.00 0.00 83 SER A O 20
ATOM 27642 N N . ASP A 1 84 ? 13.707 18.450 -0.807 1.00 0.00 84 ASP A N 20
ATOM 27643 C CA . ASP A 1 84 ? 14.001 18.395 0.614 1.00 0.00 84 ASP A CA 20
ATOM 27644 C C . ASP A 1 84 ? 12.759 18.814 1.404 1.00 0.00 84 ASP A C 20
ATOM 27645 O O . ASP A 1 84 ? 12.195 18.015 2.150 1.00 0.00 84 ASP A O 20
ATOM 27654 N N . THR A 1 85 ? 12.370 20.066 1.212 1.00 0.00 85 THR A N 20
ATOM 27655 C CA . THR A 1 85 ? 11.205 20.600 1.897 1.00 0.00 85 THR A CA 20
ATOM 27656 C C . THR A 1 85 ? 9.996 19.686 1.687 1.00 0.00 85 THR A C 20
ATOM 27657 O O . THR A 1 85 ? 9.212 19.465 2.608 1.00 0.00 85 THR A O 20
ATOM 27668 N N . CYS A 1 86 ? 9.883 19.179 0.468 1.00 0.00 86 CYS A N 20
ATOM 27669 C CA . CYS A 1 86 ? 8.784 18.294 0.124 1.00 0.00 86 CYS A CA 20
ATOM 27670 C C . CYS A 1 86 ? 8.832 17.083 1.059 1.00 0.00 86 CYS A C 20
ATOM 27671 O O . CYS A 1 86 ? 7.901 16.851 1.828 1.00 0.00 86 CYS A O 20
ATOM 27678 N N . ARG A 1 87 ? 9.927 16.343 0.961 1.00 0.00 87 ARG A N 20
ATOM 27679 C CA . ARG A 1 87 ? 10.108 15.162 1.788 1.00 0.00 87 ARG A CA 20
ATOM 27680 C C . ARG A 1 87 ? 9.735 15.469 3.240 1.00 0.00 87 ARG A C 20
ATOM 27681 O O . ARG A 1 87 ? 9.085 14.661 3.901 1.00 0.00 87 ARG A O 20
ATOM 27702 N N . ALA A 1 88 ? 10.163 16.638 3.693 1.00 0.00 88 ALA A N 20
ATOM 27703 C CA . ALA A 1 88 ? 9.882 17.061 5.054 1.00 0.00 88 ALA A CA 20
ATOM 27704 C C . ALA A 1 88 ? 8.367 17.152 5.253 1.00 0.00 88 ALA A C 20
ATOM 27705 O O . ALA A 1 88 ? 7.844 16.708 6.274 1.00 0.00 88 ALA A O 20
ATOM 27712 N N . CYS A 1 89 ? 7.706 17.730 4.261 1.00 0.00 89 CYS A N 20
ATOM 27713 C CA . CYS A 1 89 ? 6.263 17.885 4.314 1.00 0.00 89 CYS A CA 20
ATOM 27714 C C . CYS A 1 89 ? 5.627 16.494 4.244 1.00 0.00 89 CYS A C 20
ATOM 27715 O O . CYS A 1 89 ? 4.896 16.095 5.149 1.00 0.00 89 CYS A O 20
ATOM 27722 N N . MET A 1 90 ? 5.929 15.795 3.160 1.00 0.00 90 MET A N 20
ATOM 27723 C CA . MET A 1 90 ? 5.397 14.458 2.960 1.00 0.00 90 MET A CA 20
ATOM 27724 C C . MET A 1 90 ? 5.789 13.533 4.114 1.00 0.00 90 MET A C 20
ATOM 27725 O O . MET A 1 90 ? 5.172 12.488 4.313 1.00 0.00 90 MET A O 20
ATOM 27739 N N . LYS A 1 91 ? 6.812 13.952 4.844 1.00 0.00 91 LYS A N 20
ATOM 27740 C CA . LYS A 1 91 ? 7.293 13.174 5.974 1.00 0.00 91 LYS A CA 20
ATOM 27741 C C . LYS A 1 91 ? 6.277 13.257 7.114 1.00 0.00 91 LYS A C 20
ATOM 27742 O O . LYS A 1 91 ? 6.053 12.278 7.824 1.00 0.00 91 LYS A O 20
ATOM 27761 N N . THR A 1 92 ? 5.688 14.436 7.256 1.00 0.00 92 THR A N 20
ATOM 27762 C CA . THR A 1 92 ? 4.701 14.660 8.298 1.00 0.00 92 THR A CA 20
ATOM 27763 C C . THR A 1 92 ? 3.290 14.653 7.707 1.00 0.00 92 THR A C 20
ATOM 27764 O O . THR A 1 92 ? 2.452 13.844 8.101 1.00 0.00 92 THR A O 20
ATOM 27775 N N . ASN A 1 93 ? 3.071 15.565 6.771 1.00 0.00 93 ASN A N 20
ATOM 27776 C CA . ASN A 1 93 ? 1.776 15.675 6.121 1.00 0.00 93 ASN A CA 20
ATOM 27777 C C . ASN A 1 93 ? 1.317 14.286 5.671 1.00 0.00 93 ASN A C 20
ATOM 27778 O O . ASN A 1 93 ? 0.139 13.951 5.785 1.00 0.00 93 ASN A O 20
ATOM 27789 N N . CYS A 1 94 ? 2.271 13.516 5.170 1.00 0.00 94 CYS A N 20
ATOM 27790 C CA . CYS A 1 94 ? 1.980 12.172 4.702 1.00 0.00 94 CYS A CA 20
ATOM 27791 C C . CYS A 1 94 ? 3.017 11.219 5.301 1.00 0.00 94 CYS A C 20
ATOM 27792 O O . CYS A 1 94 ? 3.410 11.371 6.456 1.00 0.00 94 CYS A O 20
ATOM 27799 N N . LYS A 1 95 ? 3.430 10.258 4.487 1.00 0.00 95 LYS A N 20
ATOM 27800 C CA . LYS A 1 95 ? 4.413 9.281 4.922 1.00 0.00 95 LYS A CA 20
ATOM 27801 C C . LYS A 1 95 ? 5.587 9.274 3.940 1.00 0.00 95 LYS A C 20
ATOM 27802 O O . LYS A 1 95 ? 6.724 9.541 4.325 1.00 0.00 95 LYS A O 20
#

Organism: Ascidia sydneiensis samea (NCBI:txid79730)

Sequence (95 aa):
ISEFAPVDCKGQCTTPCEPLTACKEKCAESCETSADKKTCRRNCKKADCEPQDKVCDACRMKCHKACRAANCASECPKHEHKSDTCRACMKTNCKISEFAPVDCKGQCTTPCEPLTACKEKCAESCETSADKKTCRRNCKKADCEPQDKVCDACRMKCHKACRAANCASECPKHEHKSDTCRACMKTNCKISEFAPVDCKGQCTTPCEPLTACKEKCAESCETSADKKTCRRNCKKADCEPQDKVCDACRMKCHKACRAANCASECPKHEHKSDTCRACMKTNCKISEFAPVDCKGQCTTPCEPLTACKEKCAESCETSADKKTCRRNCKKADCEPQDKVCDACRMKCHKACRAANCASECPKHEHKSDTCRACMKTNCKISEFAPVDCKGQCTTPCEPLTACKEKCAESCETSADKKTCRRNCKKADCEPQDKVCDACRMKCHKACRAANCASECPKHEHKSDTCRACMKTNCKISEFAPVDCKGQCTTPCEPLTACKEKCAESCETSADKKTCRRNCKKADCEPQDKVCDACRMKCHKACRAANCASECPKHEHKSDTCRACMKTNCKISEFAPVDCKGQCTTPCEPLTACKEKCAESCETSADKKTCRRNCKKADCEPQDKVCDACRMKCHKACRAANCASECPKHEHKSDTCRACMKTNCKISEFAPVDCKGQCTTPCEPLTACKEKCAESCETSADKKTCRRNCKKADCEPQDKVCDACRMKCHKACRAANCASECPKHEHKSDTCRACMKTNCKISEFAPVDCKGQCTTPCEPLTACKEKCAESCETSADKKTCRRNCKKADCEPQDKVCDACRMKCHKACRAANCASECPKHEHKSDTCRACMKTNCKISEFAPVDCKGQCTTPCEPLTACKEKCAESCETSADKKTCRRNCKKADCEPQDKVCDACRMKCHKACRAANCASECPKHEHKSDTCRACMKTNCKISEFAPVDCKGQCTTPCEPLTACKEKCAESCETSADKKTCRRNCKKADCEPQDKVCDACRMKCHKACRAANCASECPKHEHKSDTCRACMKTNCKISEFAPVDCKGQCTTPCEPLTACKEKCAESCETSADKKTCRRNCKKADCEPQDKVCDACRMKCHKACRAANCASECPKHEHKSDTCRACMKTNCKISEFAPVDCKGQCTTPCEPLTACKEKCAESCETSADKKTCRRNCKKADCEPQDKVCDACRMKCHKACRAANCASECPKHEHKSDTCRACMKTNCKISEFAPVDCKGQCTTPCEPLTACKEKCAESCETSADKKTCRRNCKKADCEPQDKVCDACRMKCHKACRAANCASECPKHEHKSDTCRACMKTNCKISEFAPVDCKGQCTTPCEPLTACKEKCAESCETSADKKTCRRNCKKADCEPQDKVCDACRMKCHKACRAANCASECPKHEHKSDTCRACMKTNCKISEFAPVDCKGQCTTPCEPLTACKEKCAESCETSADKKTCRRNCKKADCEPQDKVCDACRMKCHKACRAANCASECPKHEHKSDTCRACMKTNCKISEFAPVDCKGQCTTPCEPLTACKEKCAESCETSADKKTCRRNCKKADCEPQDKVCDACRMKCHKACRAANCASECPKHEHKSDTCRACMKTNCKISEFAPVDCKGQCTTPCEPLTACKEKCAESCETSADKKTCRRNCKKADCEPQDKVCDACRMKCHKACRAANCASECPKHEHKSDTCRACMKTNCKISEFAPVDCKGQCTTPCEPLTACKEKCAESCETSADKKTCRRNCKKADCEPQDKVCDACRMKCHKACRAANCASECPKHEHKSDTCRACMKTNCKISEFAPVDCKGQCTTPCEPLTACKEKCAESCETSADKKTCRRNCKKADCEPQDKVCDACRMKCHKACRAANCASECPKHEHKSDTCRACMKTNCK